Protein 5V2D (pdb70)

Foldseek 3Di:
DVVVPDPDADDAAPDQCCDFLFRPADLDFDKFPWFDKDFFDDQVFFFKWKFWFFHANGRAPVNDAHRVQGAIKMKIWGHHRRTTIIGIGTQPAQQVVLCVVVVHHQQDYPPQRLPGHPSGDPPRDRLGFEWDDAQQWIWRFDQQAATWTAHRPHRHTPGGDCLVVPQQFRGWARAWAQDLVFRKTWTKHFCRNHQWFQKIKIWIAGRNRHTDDMEIEGDPTGADQHYWAAAPWKIKTWGFQWHADVVCSNVVAHRTAHDQQAWTKMWMATPRDYHVRIDMATEDGAKGWAYWQAWEDDDQKIKTKTKMKRHDPPLRRYHPVSDDDDSVPIQIAIWMWIDRNPDPHRYTYTHGLARFHWHLKYWFSNQHNHDDFKIKTFGADPPAAADCLLPDQHPPFGQWIWMAGSVVSDIAIAGPDRQKGWARKEQDACDPPGDTRFGKIWTWIQRRSVSWIWTFIAGSVHHHVGGSMTTGDPHRDHHGHYIYTDGD/DDDDDDADPDQCCDFLFRPADLDFDKFAWFDKDFFDAQVFFFKWKFKFFHANARAPVNDAHRVQGAIKMKIWGRHRGTTIIGIGTQPAQQVVLCVVVVHHQQDYPPQRLPGHPSGDPDRDRLGFEWDDAQQWIWRFDQQAATWTAHRPHRHTDGGDCLVVPQQFRGWARAWAADLPQRKTWTKHFCRNHQFFQKIKTWIAGRNRHTDAMEIEGDPTGADQHYWAAAPWKIKTWGFQWHADVVCSNVVAHRTAHDQQAWTKMWMATPRDYHVRTDMATEDGAKGWAYWQAWEDDPQKIKTKTKMKRHDPPLRRYHPVSDDDDSVPIQIAIWMWIDRRVDPHRYIYTHGLDRFHWHLKYWASNQHNHDDFKIKTFGADPPDAADCLLPPQHPPFGQWIWIAGNVVSDIAIAGPDRQKGWARKYADACDPPGDTRFGKIWTKIQRRSVSFIWIFIDGSVHHHVGGSMTTGDPHRDHHGHYIYTGGD/DDDAAPDQCCDFLFRPADLDFDKFAWFDKDFFDAQVFFFKWKFKAFHANARAPVNDAHRVQGAIKMKIWGHHRGTTIIGIGTAPAQQVVLCVVVVHHQQAYPPQRLPGHPSGDPDRDRLGFEWDDAQQWIWRFDQQAATWTAHRPNRHTPGGDCLVVPQQFRGWARAWAQDLVFRKTWTKHFCRNHQWFQKIKIWIAGRNRHTDAMEIEGDPTGADQHYWAAAPWKIKTWGFQWHADVVCSNVVAHGTAHDQQAWTKMWMATPRGYHVRIDMATEDGAKGWAYWQAWEDDPQKIKTKTKMKNHDPDLRRYHPVSDDDDNVPIQIAIWMWIDRRPDPHRYIYTHGLARFHWHLKYWDSNQHNHDDFKIKIFGADPPDAAPCLLPDQHPPFGQWIWIAGSVVSDIAIAGPDRQKGWARKEADACDPPGDTRFGKIWTKMQRRSVSFIWIFIDGSVHHHVGGSMTTGDPHRDHHGHYIYTDGD/DDDAAPDQCCDFLFRPADLDFDKFAWFDKDFFDDQVFFFKWKFWFFHAPARAPVNDAHRVQGAIKMKIWGHHRGTTIIGIGTQPAQQVVLCVVVVHHQQAYVPQRLPGHPSGDPPRDRLGFEWDDAQQWIWSFDQQAATWTAHRPHRHTPGGDCLVVPQQFRGWARAWAQDLVFRKTWTKHFCRNHQFFQKIKTWIAGRNRHTDDMAIEGDPTGADQHYWAAAPWKTKTWGFQWHADVVCSNVVAHRTAHDQQAWTKMWMATNRGYHVRIDMATEDGAKGWAYWQAWEDDDQKIKTKTKMKRHDPPLRRYHPVSDGDDSVPIQIAIWIWIDRRVDPDRYIYTHGLARFHWHLKYWQSNQHNHDDFKIKTFGADPPDAAPCLSPPQHPPFGQWIWMAGSVVSDIAIAGPDRQKGWARKDFDACDPPGDTRFGKIWTKMQRRSVSFIWIFIDGSVHPHVGGSMTTGDPHRDHHGHYIYTDGD

B-factor: mean 34.79, std 11.33, range [17.29, 133.21]

Nearest PDB structures (foldseek):
  5v2d-assembly4_D  TM=1.001E+00  e=8.784E-104  Pseudomonas brassicacearum
  6xm7-assembly1_A-2  TM=9.595E-01  e=2.272E-56  Sphingobium sp. SYK-6
  3npe-assembly1_A  TM=8.599E-01  e=2.035E-36  Zea mays
  8fty-assembly7_G  TM=8.160E-01  e=1.010E-32  Trichoplusia ni
  4ryx-assembly1_A-2  TM=8.126E-01  e=1.304E-29  Bos taurus

Sequence (1931 aa):
LVPRGSHMSIPFPQTPEFSGALYKPSRIEAEVFDLEIEGVLPASIHGTFYQVAPDPQYPPMLGTDIFFNGDGMVSGFHFANGKVSLRRRRYVQTDRLLAQRREGRSLNGVYRNAFTNDSLAAKNNTTANTSVIPHNGVLLALKEDALPWAMDLETLETLGEWTFDGQIKSATFTAHPKLDPATGNLLAFSYEAKGDGTPDLVYFELSPDDGKLLHEIWFQAPYAAMVHDFAATERYVVFPLIPLTVDVERMKNGGPHFQWQPDLPQLFAVVPRNGRAQDVRRWFKGPMDGFQGHTLNAFDEDGKVYVDMPVTGGNIFYFFPQADGHVPPPETLAACLMRWTFDLNSGRDEVEPQPLTDYPCEFPRCDDRYIGRQYAHGFLLAFDPERPYNPANGPIPFQFFNLLVHLNLKTGLSDAWFPGDSGCFQEPIFIPRSADAEEADGYVVALLNLIAEERSELVVLDSRDMASGPIARIRIPFRMRMSLHGCWAPGSHHMSIPFPQTPEFSGALYKPSRIEAEEVFDLEIEGVLPASIHGTFYQVAPDPQYPPMLGTDIFFNGDGMVSGFHFANGKVSLRRRYVQTDRLLAQRREGRSLNGVYRNAFTNDSLAAKNNTTANTSVIPHNGVLLALKEDALPWAMDLETLETLGEWTFDGQIKSATFTAHPKLDPATGNLLAFSYEAKGDGTPDLVYFELSPDGKLLHEIWFQAPYAAMVHDFAATEERYVVFPLIPLTVDVERMKNGGPHFQWQPDLPQLFAVVPRNGRRAQDVRWFKGPMDGFQGHTLNAFDEDGKVYVDMPVTGGNIFYFFPQADGHVPPPETLAACLMRWTFDLNSGRDEVEPQPLTDYPCEFPRCDDRYIGRQYAHGFLLAFDPERPYNPANGPIPFQFFNLLVHLNLKTGLSDAWFPGDSGCFQEPIFIPRSADAEEADGYVVALLNLIAEERSELVVLDSRDMASGPIARIRIPFRMRMSLHGCWAPGSIPFPQTPEFSGALYKPSRIEAEVFDLEIEGVLPASIHGTFYQVAPDPQYPPMLGTDIFFNGDGMVSGFHFANGKVSLRRRYVQTDRLLAQRREGRSLNGVYRNAFTNDSLAAKNNTTANTSVIPHNGVLLALKEDALPWAMDLETLETLGEWTFDGQIKSATFTAHPKLDPATGNLLAFSYEAKGDGTPDLVYFELSPDGKLLHEIWFQAPYAAMVHDFAATERYVVFPLIPLTVDVERMKNGGPHFQWQPDLPQLFAVVPRNGRAQDVRWFKGPMDGFQGHTLNAFDEDGKVYVDMPVTGGNIFYFFPQADGHVPPPETLAACLMRWTFDLNSGRDEVEPQPLTDYPCEFPRCDDRYIGRQYAHGFLLAFDPERPYNPANGPIPFQFFNLLVHLNLKTGLSDAWFPGDSGCFQEPIFIPRSADAEEADGYVVALLNLIAEERSELVVLDSRDMASGPIARIRIPFRMRMSLHGCWAPGSIPFPQTPEFSGALYKPSRIEAEVFDLEIEGVLPASIHGTFYQVAPDPQYPPMLGTDIFFNGDGMVSGFHFANGKVSLRRRRYVQTDRLLAQRREGRSLNGVYRNAFTNDSLAAKNNTTANTSVIPHNGVLLALKEDALPWAMDLETLETLGEWTFDGQIKSATFTAHPKLDPATGNLLAFSYEAKGDGTPDLVYFELSPDGKLLHEIWFQAPYAAMVHDFAATERYVVFPLIPLTVDVERMKNGGPHFQWQPDLPQLFAVVPRNGRAQDVRWFKGPMDGFFQGHTLNAFDEDGKVYVDMPVTGGNIFYFFPQADGHVPPPETLAACLMRWTFDLNSGRDEVEPQPLTDYPCEFPRCDDRYIGRQYAHGFLLAFDPERPYNPANGPIPFQFFNLLVHLNLKTGLSDAWFPGDSGCFQEPIFIPRSADAEEADGYVVALLNLIAEERSELVVLDSRDMASGPIARIRIPFRMRMSLHGCWAPG

Solvent-accessible surface area: 70449 Å² total; per-residue (Å²): 138,140,108,30,57,106,107,14,15,78,56,16,19,179,42,104,31,13,46,38,10,3,5,70,9,2,10,0,11,0,37,0,73,18,4,45,16,88,33,64,4,18,30,85,5,94,3,17,0,7,4,0,4,0,0,16,0,9,6,7,56,90,41,83,25,24,10,32,7,2,7,1,1,0,4,6,0,78,0,30,110,6,83,1,34,1,72,2,48,3,1,69,2,67,13,0,80,6,7,39,149,61,13,99,8,0,4,5,45,19,19,0,55,103,30,28,36,106,83,9,20,194,34,24,2,2,1,0,9,8,5,16,31,9,53,64,12,0,0,0,0,6,9,27,10,25,1,14,0,0,45,56,148,61,4,116,28,94,22,74,55,57,2,115,36,49,10,153,7,55,7,0,2,0,18,14,28,64,5,48,81,76,31,12,0,2,0,0,0,3,3,1,133,24,75,23,32,42,8,4,0,0,0,16,0,17,58,118,3,125,26,90,61,67,4,76,16,106,8,90,54,10,3,9,0,40,8,0,0,5,0,71,126,38,0,0,0,5,1,7,0,1,24,21,61,41,110,49,2,116,129,35,17,43,2,0,35,4,39,49,100,36,35,2,11,0,0,1,0,35,28,130,6,151,49,137,54,21,90,68,2,82,8,55,108,60,4,19,6,12,29,16,7,4,2,6,6,94,126,10,71,0,44,0,1,0,2,13,12,42,2,5,58,32,90,28,4,37,37,86,114,47,109,42,26,72,90,158,88,27,83,25,22,0,21,56,0,50,0,24,29,119,31,87,129,61,112,9,128,22,103,87,45,11,141,51,61,6,40,5,12,36,7,1,57,72,61,28,2,51,108,13,11,10,0,0,0,0,2,62,39,91,154,88,86,59,38,120,76,15,31,128,104,30,68,33,13,23,5,18,0,3,3,1,2,38,91,23,46,57,36,15,31,22,45,21,29,62,23,1,0,0,0,10,0,1,5,7,37,61,56,105,133,13,120,21,0,9,0,14,0,0,0,0,0,5,17,8,35,105,66,80,1,4,0,0,0,0,26,1,117,71,0,67,81,3,30,58,0,60,0,78,5,42,8,21,7,2,0,5,9,11,8,13,15,16,106,74,102,101,112,38,104,86,4,19,149,56,102,34,10,35,38,10,4,6,77,14,3,12,0,16,2,59,1,92,4,2,46,11,83,34,60,5,27,39,77,5,78,2,17,1,8,4,0,4,0,0,15,0,8,15,10,57,94,49,88,25,24,10,32,8,4,9,0,1,0,4,7,1,72,0,38,63,0,59,1,33,2,99,2,88,4,1,64,2,65,13,0,79,6,7,32,150,65,18,94,8,0,4,5,47,20,21,0,56,104,31,29,36,106,84,8,19,197,33,23,2,2,1,0,8,7,5,16,31,9,52,64,12,0,0,0,0,8,9,26,10,26,1,14,0,0,48,55,142,52,2,92,26,88,22,73,56,57,2,117,38,45,11,150,8,55,8,1,3,0,18,14,28,60,5,46,87,78,29,13,0,3,0,0,1,3,4,1,132,24,76,22,33,43,9,5,0,0,0,12,0,19,58,121,3,128,32,95,52,69,4,78,17,107,9,91,56,11,4,9,0,40,8,0,0,4,0,70,124,36,0,0,0,4,1,7,0,1,24,20,63,42,108,48,2,115,127,33,16,44,1,0,35,3,38,50,100,37,41,2,9,0,0,1,0,46,18,122,8,151,48,136,55,23,68,63,3,83,9,53,108,61,4,18,5,13,29,15,6,5,2,9,8,104,123,18,72,0,42,0,1,0,2,13,13,42,2,5,60,31,86,28,4,36,34,87,112,47,102,44,24,70,90,156,90,25,82,27,22,0,20,19,0,55,0,42,39,106,40,73,200,56,122,15,128,23,102,67,4,6,118,48,52,5,37,5,13,36,9,1,59,75,64,27,1,49,93,6,12,29,0,1,0,0,0,55,38,93,152,85,86,58,37,120,79,17,32,129,104,33,65,31,12,24,5,18,0,2,21,2,33,2,72,3,14,18,54,42,30,22,43,21,29,63,19,2,0,1,0,10,0,2,6,7,39,59,58,108,135,13,133,19,2,23,0,18,0,0,0,1,0,5,18,10,42,95,68,83,2,6,0,0,0,0,29,3,162,71,0,67,82,3,31,56,1,56,0,83,11,41,9,25,6,3,0,4,10,11,7,12,17,18,106,69,169,96,114,38,16,168,47,103,32,13,41,39,12,4,6,84,20,20,97,68,68,26,113,30,182,83,6,116,49,90,53,116,10,26,64,84,4,93,2,18,0,8,4,0,5,0,0,15,25,53,18,7,56,89,43,86,27,23,11,31,8,5,9,1,1,0,4,7,0,76,0,31,116,23,135,1,29,1,87,2,77,2,2,58,2,64,13,0,80,5,7,86,149,64,46,102,8,0,4,5,44,18,20,0,48,102,31,31,36,114,84,16,19,188,33,25,2,1,1,0,8,7,5,17,31,11,56,65,13,0,0,0,0,8,10,27,9,26,1,13,0,0,43,55,144,56,3,93,26,88,22,72,57,58,3,127,34,58,9,154,8,54,8,1,3,0,16,14,26,63,4,52,77,73,31,10,0,3,0,0,1,3,4,1,131,25,77,23,32,44,8,4,0,0,0,16,0,16,59,121,4,130,29,83,60,72,5,76,15,108,9,90,54,11,3,8,0,39,8,0,0,5,0,83,113,40,0,0,0,5,1,4,0,0,24,21,63,39,110,49,2,114,129,34,16,45,2,0,36,4,40,51,102,39,41,2,11,0,0,2,0,36,28,127,6,135,49,140,45,22,68,67,2,78,5,46,117,61,5,7,5,15,28,16,7,5,2,7,11,81,117,22,69,0,39,0,1,0,1,10,16,45,2,3,55,25,84,28,3,36,33,87,108,48,96,45,24,62,96,149,91,31,81,25,18,0,31,24,0,53,0,30,42,106,22,78,166,52,111,16,123,20,101,68,7,8,138,49,54,5,36,4,12,37,7,2,59,79,65,25,3,59,81,8,17,33,0,0,0,0,1,54,37,96,154,86,85,57,37,120,83,22,32,126,101,36,68,34,13,22,4,17,0,2,20,2,31,5,69,4,26,18,45,44,28,21,42,20,30,63,19,1,0,0,0,10,0,2,6,6,41,60,56,108,136,13,130,18,2,23,0,17,0,0,0,1,0,5,18,14,46,99,68,92,2,6,0,0,0,0,28,4,161,64,0,68,82,5,30,56,1,54,0,84,10,98,34,33,6,3,0,4,10,10,7,13,16,16,108,73,172,96,111,46,20,182,37,104,23,14,49,40,10,5,5,82,22,20,97,67,51,22,101,28,176,86,6,121,47,88,53,116,11,26,73,85,5,93,2,17,0,8,3,0,5,0,0,16,24,51,18,8,56,90,43,81,24,24,7,30,8,4,9,1,1,0,3,7,0,78,0,25,129,25,135,1,34,1,92,2,99,3,1,61,2,66,12,0,80,5,7,86,152,64,46,100,7,0,4,5,45,19,21,0,55,105,32,29,36,106,84,10,18,191,36,25,2,1,0,0,8,8,5,16,32,9,52,65,13,0,0,0,0,7,9,28,10,25,1,13,0,0,48,56,146,63,3,116,28,96,21,72,55,58,1,116,37,45,11,150,9,53,8,0,2,1,18,13,27,62,5,49,82,78,30,13,0,3,0,0,0,4,4,1,132,24,76,23,33,42,8,5,0,0,0,17,0,14,68,108,2,123,32,93,62,70,4,75,18,107,10,90,55,12,4,9,0,41,7,0,0,4,0,68,124,40,0,0,0,5,1,7,0,2,25,20,64,42,110,48,3,115,130,34,16,43,2,0,35,3,39,52,103,38,40,2,11,0,0,2,0,36,26,130,11,151,47,141,55,24,70,67,3,99,9,45,110,59,4,19,5,12,27,14,8,5,2,8,6,87,123,21,71,0,44,0,1,0,2,14,12,41,2,6,64,32,80,28,4,36,44,87,98,46,128,57,40,84,105,176,90,25,80,27,23,0,20,55,0,50,0,37,43,104,21,74,178,51,132,12,119,20,103,86,44,11,139,49,55,5,38,4,11,39,6,1,55,71,62,28,2,49,110,14,12,6,0,1,0,0,1,50,36,94,154,84,84,56,38,120,80,21,32,128,98,33,56,33,12,23,4,16,0,2,0,1,1,36,68,17,46,37,42,6,30,22,44,22,29,62,21,1,0,0,0,10,0,2,3,8,36,60,57,104,136,14,99,17,0,12,0,15,0,0,0,0,0,5,18,13,43,99,70,94,1,7,0,0,0,0,26,0,120,70,0,62,83,3,30,58,1,56,0,81,11,98,36,34,5,4,0,4,9,10,6,13,19,17,109,71

Structure (mmCIF, N/CA/C/O backbone):
data_5V2D
#
_entry.id   5V2D
#
_cell.length_a   96.397
_cell.length_b   104.673
_cell.length_c   104.709
_cell.angle_alpha   90.000
_cell.angle_beta   94.790
_cell.angle_gamma   90.000
#
_symmetry.space_group_name_H-M   'P 1 21 1'
#
loop_
_entity.id
_entity.type
_entity.pdbx_description
1 polymer Dioxygenase
2 non-polymer 'FE (III) ION'
3 water water
#
loop_
_atom_site.group_PDB
_atom_site.id
_atom_site.type_symbol
_atom_site.label_atom_id
_atom_site.label_alt_id
_atom_site.label_comp_id
_atom_site.label_asym_id
_atom_site.label_entity_id
_atom_site.label_seq_id
_atom_site.pdbx_PDB_ins_code
_atom_site.Cartn_x
_atom_site.Cartn_y
_atom_site.Cartn_z
_atom_site.occupancy
_atom_site.B_iso_or_equiv
_atom_site.auth_seq_id
_atom_site.auth_comp_id
_atom_site.auth_asym_id
_atom_site.auth_atom_id
_atom_site.pdbx_PDB_model_num
ATOM 1 N N . LEU A 1 14 ? 19.915 -31.416 46.398 1.00 42.95 -6 LEU A N 1
ATOM 2 C CA . LEU A 1 14 ? 20.730 -30.131 46.284 1.00 41.30 -6 LEU A CA 1
ATOM 3 C C . LEU A 1 14 ? 22.298 -30.265 46.042 1.00 38.98 -6 LEU A C 1
ATOM 4 O O . LEU A 1 14 ? 22.973 -29.404 45.405 1.00 34.35 -6 LEU A O 1
ATOM 9 N N . VAL A 1 15 ? 22.908 -31.246 46.714 1.00 35.86 -5 VAL A N 1
ATOM 10 C CA . VAL A 1 15 ? 24.371 -31.362 46.717 1.00 34.42 -5 VAL A CA 1
ATOM 11 C C . VAL A 1 15 ? 24.843 -31.519 45.256 1.00 34.77 -5 VAL A C 1
ATOM 12 O O . VAL A 1 15 ? 25.867 -30.943 44.888 1.00 32.69 -5 VAL A O 1
ATOM 16 N N . PRO A 1 16 ? 24.086 -32.287 44.443 1.00 37.18 -4 PRO A N 1
ATOM 17 C CA . PRO A 1 16 ? 24.641 -32.470 43.074 1.00 37.41 -4 PRO A CA 1
ATOM 18 C C . PRO A 1 16 ? 24.614 -31.142 42.257 1.00 34.78 -4 PRO A C 1
ATOM 19 O O . PRO A 1 16 ? 25.283 -31.072 41.196 1.00 34.57 -4 PRO A O 1
ATOM 23 N N . ARG A 1 17 ? 23.961 -30.091 42.771 1.00 32.88 -3 ARG A N 1
ATOM 24 C CA . ARG A 1 17 ? 23.914 -28.737 42.050 1.00 32.44 -3 ARG A CA 1
ATOM 25 C C . ARG A 1 17 ? 25.186 -27.968 42.280 1.00 32.36 -3 ARG A C 1
ATOM 26 O O . ARG A 1 17 ? 25.496 -27.034 41.555 1.00 31.57 -3 ARG A O 1
ATOM 34 N N . GLY A 1 18 ? 26.010 -28.397 43.244 1.00 30.56 -2 GLY A N 1
ATOM 35 C CA . GLY A 1 18 ? 27.287 -27.669 43.413 1.00 30.86 -2 GLY A CA 1
ATOM 36 C C . GLY A 1 18 ? 26.986 -26.280 43.996 1.00 29.78 -2 GLY A C 1
ATOM 37 O O . GLY A 1 18 ? 25.894 -26.028 44.543 1.00 30.95 -2 GLY A O 1
ATOM 38 N N . SER A 1 19 ? 27.983 -25.402 44.000 1.00 29.75 -1 SER A N 1
ATOM 39 C CA . SER A 1 19 ? 27.869 -24.102 44.666 1.00 31.30 -1 SER A CA 1
ATOM 40 C C . SER A 1 19 ? 27.680 -22.958 43.670 1.00 30.82 -1 SER A C 1
ATOM 41 O O . SER A 1 19 ? 27.640 -21.835 44.071 1.00 32.28 -1 SER A O 1
ATOM 44 N N . HIS A 1 20 ? 27.700 -23.242 42.378 1.00 30.55 0 HIS A N 1
ATOM 45 C CA . HIS A 1 20 ? 27.701 -22.170 41.373 1.00 36.25 0 HIS A CA 1
ATOM 46 C C . HIS A 1 20 ? 26.216 -21.897 40.826 1.00 33.75 0 HIS A C 1
ATOM 47 O O . HIS A 1 20 ? 25.993 -20.913 40.253 1.00 35.94 0 HIS A O 1
ATOM 54 N N . MET A 1 21 ? 25.246 -22.726 41.114 1.00 30.07 1 MET A N 1
ATOM 55 C CA . MET A 1 21 ? 23.856 -22.453 40.645 1.00 29.14 1 MET A CA 1
ATOM 56 C C . MET A 1 21 ? 23.165 -21.591 41.660 1.00 28.90 1 MET A C 1
ATOM 57 O O . MET A 1 21 ? 23.512 -21.600 42.834 1.00 27.06 1 MET A O 1
ATOM 62 N N . SER A 1 22 ? 22.104 -20.878 41.278 1.00 27.27 2 SER A N 1
ATOM 63 C CA . SER A 1 22 ? 21.223 -20.271 42.256 1.00 25.10 2 SER A CA 1
ATOM 64 C C . SER A 1 22 ? 20.484 -21.415 42.943 1.00 26.73 2 SER A C 1
ATOM 65 O O . SER A 1 22 ? 20.216 -22.464 42.324 1.00 27.14 2 SER A O 1
ATOM 68 N N . ILE A 1 23 ? 20.161 -21.252 44.218 1.00 25.96 3 ILE A N 1
ATOM 69 C CA . ILE A 1 23 ? 19.396 -22.262 44.961 1.00 26.71 3 ILE A CA 1
ATOM 70 C C . ILE A 1 23 ? 17.994 -22.224 44.463 1.00 26.26 3 ILE A C 1
ATOM 71 O O . ILE A 1 23 ? 17.615 -21.188 43.942 1.00 24.28 3 ILE A O 1
ATOM 76 N N . PRO A 1 24 ? 17.229 -23.289 44.561 1.00 28.04 4 PRO A N 1
ATOM 77 C CA . PRO A 1 24 ? 15.843 -23.263 44.185 1.00 28.07 4 PRO A CA 1
ATOM 78 C C . PRO A 1 24 ? 14.997 -22.334 45.090 1.00 27.96 4 PRO A C 1
ATOM 79 O O . PRO A 1 24 ? 15.288 -22.181 46.257 1.00 25.30 4 PRO A O 1
ATOM 83 N N . PHE A 1 25 ? 13.954 -21.683 44.551 1.00 26.41 5 PHE A N 1
ATOM 84 C CA . PHE A 1 25 ? 12.944 -21.078 45.381 1.00 25.84 5 PHE A CA 1
ATOM 85 C C . PHE A 1 25 ? 12.233 -22.145 46.266 1.00 28.02 5 PHE A C 1
ATOM 86 O O . PHE A 1 25 ? 12.080 -23.280 45.851 1.00 27.05 5 PHE A O 1
ATOM 94 N N . PRO A 1 26 ? 11.804 -21.765 47.455 1.00 27.89 6 PRO A N 1
ATOM 95 C CA . PRO A 1 26 ? 10.999 -22.684 48.243 1.00 29.91 6 PRO A CA 1
ATOM 96 C C . PRO A 1 26 ? 9.685 -23.030 47.508 1.00 30.94 6 PRO A C 1
ATOM 97 O O . PRO A 1 26 ? 9.193 -22.257 46.699 1.00 28.54 6 PRO A O 1
ATOM 101 N N . GLN A 1 27 ? 9.111 -24.157 47.868 1.00 31.95 7 GLN A N 1
ATOM 102 C CA . GLN A 1 27 ? 7.886 -24.674 47.267 1.00 36.71 7 GLN A CA 1
ATOM 103 C C . GLN A 1 27 ? 6.734 -24.425 48.243 1.00 38.12 7 GLN A C 1
ATOM 104 O O . GLN A 1 27 ? 5.885 -25.244 48.445 1.00 47.51 7 GLN A O 1
ATOM 110 N N . THR A 1 28 ? 6.792 -23.331 48.930 1.00 33.02 8 THR A N 1
ATOM 111 C CA . THR A 1 28 ? 5.799 -22.919 49.855 1.00 32.29 8 THR A CA 1
ATOM 112 C C . THR A 1 28 ? 4.725 -22.049 49.164 1.00 29.90 8 THR A C 1
ATOM 113 O O . THR A 1 28 ? 4.898 -21.571 48.036 1.00 28.89 8 THR A O 1
ATOM 117 N N . PRO A 1 29 ? 3.615 -21.798 49.874 1.00 31.04 9 PRO A N 1
ATOM 118 C CA . PRO A 1 29 ? 2.542 -20.989 49.287 1.00 31.68 9 PRO A CA 1
ATOM 119 C C . PRO A 1 29 ? 2.980 -19.552 48.887 1.00 30.97 9 PRO A C 1
ATOM 120 O O . PRO A 1 29 ? 2.477 -19.015 47.933 1.00 30.84 9 PRO A O 1
ATOM 124 N N . GLU A 1 30 ? 3.954 -18.994 49.600 1.00 30.74 10 GLU A N 1
ATOM 125 C CA . GLU A 1 30 ? 4.461 -17.652 49.402 1.00 30.69 10 GLU A CA 1
ATOM 126 C C . GLU A 1 30 ? 5.277 -17.556 48.161 1.00 28.00 10 GLU A C 1
ATOM 127 O O . GLU A 1 30 ? 5.674 -16.468 47.787 1.00 28.44 10 GLU A O 1
ATOM 133 N N . PHE A 1 31 ? 5.624 -18.707 47.576 1.00 27.00 11 PHE A N 1
ATOM 134 C CA . PHE A 1 31 ? 6.338 -18.765 46.310 1.00 27.67 11 PHE A CA 1
ATOM 135 C C . PHE A 1 31 ? 5.627 -19.533 45.205 1.00 26.85 11 PHE A C 1
ATOM 136 O O . PHE A 1 31 ? 6.216 -19.797 44.216 1.00 24.84 11 PHE A O 1
ATOM 144 N N . SER A 1 32 ? 4.349 -19.805 45.360 1.00 26.76 12 SER A N 1
ATOM 145 C CA . SER A 1 32 ? 3.629 -20.702 44.477 1.00 30.27 12 SER A CA 1
ATOM 146 C C . SER A 1 32 ? 2.340 -20.093 43.912 1.00 32.13 12 SER A C 1
ATOM 147 O O . SER A 1 32 ? 1.809 -19.133 44.460 1.00 28.74 12 SER A O 1
ATOM 150 N N . GLY A 1 33 ? 1.891 -20.694 42.767 1.00 30.98 13 GLY A N 1
ATOM 151 C CA . GLY A 1 33 ? 0.627 -20.323 42.219 1.00 31.00 13 GLY A CA 1
ATOM 152 C C . GLY A 1 33 ? 0.717 -19.022 41.431 1.00 30.20 13 GLY A C 1
ATOM 153 O O . GLY A 1 33 ? 1.784 -18.386 41.371 1.00 28.30 13 GLY A O 1
ATOM 154 N N . ALA A 1 34 ? -0.386 -18.631 40.833 1.00 28.49 14 ALA A N 1
ATOM 155 C CA . ALA A 1 34 ? -0.404 -17.445 39.986 1.00 30.55 14 ALA A CA 1
ATOM 156 C C . ALA A 1 34 ? -0.109 -16.181 40.765 1.00 28.88 14 ALA A C 1
ATOM 157 O O . ALA A 1 34 ? 0.562 -15.290 40.263 1.00 29.45 14 ALA A O 1
ATOM 159 N N . LEU A 1 35 ? -0.565 -16.093 41.974 1.00 25.83 15 LEU A N 1
ATOM 160 C CA . LEU A 1 35 ? -0.352 -14.869 42.754 1.00 25.70 15 LEU A CA 1
ATOM 161 C C . LEU A 1 35 ? 1.148 -14.730 43.235 1.00 24.72 15 LEU A C 1
ATOM 162 O O . LEU A 1 35 ? 1.661 -13.616 43.215 1.00 25.60 15 LEU A O 1
ATOM 167 N N . TYR A 1 36 ? 1.756 -15.808 43.691 1.00 22.61 16 TYR A N 1
ATOM 168 C CA . TYR A 1 36 ? 3.018 -15.695 44.434 1.00 25.51 16 TYR A CA 1
ATOM 169 C C . TYR A 1 36 ? 4.247 -16.313 43.814 1.00 26.98 16 TYR A C 1
ATOM 170 O O . TYR A 1 36 ? 5.352 -16.122 44.303 1.00 25.23 16 TYR A O 1
ATOM 179 N N . LYS A 1 37 ? 4.109 -16.976 42.673 1.00 25.58 17 LYS A N 1
ATOM 180 C CA . LYS A 1 37 ? 5.260 -17.412 42.011 1.00 28.60 17 LYS A CA 1
ATOM 181 C C . LYS A 1 37 ? 6.104 -16.179 41.636 1.00 27.88 17 LYS A C 1
ATOM 182 O O . LYS A 1 37 ? 5.576 -15.152 41.214 1.00 25.80 17 LYS A O 1
ATOM 188 N N . PRO A 1 38 ? 7.412 -16.294 41.766 1.00 26.61 18 PRO A N 1
ATOM 189 C CA . PRO A 1 38 ? 8.280 -15.112 41.438 1.00 28.18 18 PRO A CA 1
ATOM 190 C C . PRO A 1 38 ? 8.157 -14.760 39.980 1.00 26.21 18 PRO A C 1
ATOM 191 O O . PRO A 1 38 ? 7.903 -15.642 39.158 1.00 24.90 18 PRO A O 1
ATOM 195 N N . SER A 1 39 ? 8.276 -13.487 39.660 1.00 26.28 19 SER A N 1
ATOM 196 C CA . SER A 1 39 ? 8.247 -13.033 38.240 1.00 25.82 19 SER A CA 1
ATOM 197 C C . SER A 1 39 ? 9.630 -12.540 37.853 1.00 23.98 19 SER A C 1
ATOM 198 O O . SER A 1 39 ? 10.308 -13.152 37.041 1.00 23.61 19 SER A O 1
ATOM 201 N N . ARG A 1 40 ? 10.025 -11.428 38.454 1.00 22.06 20 ARG A N 1
ATOM 202 C CA . ARG A 1 40 ? 11.379 -10.840 38.327 1.00 23.66 20 ARG A CA 1
ATOM 203 C C . ARG A 1 40 ? 11.553 -10.244 36.953 1.00 22.33 20 ARG A C 1
ATOM 204 O O . ARG A 1 40 ? 12.656 -9.986 36.532 1.00 21.66 20 ARG A O 1
ATOM 212 N N . ILE A 1 41 ? 10.426 -9.943 36.282 1.00 20.44 21 ILE A N 1
ATOM 213 C CA . ILE A 1 41 ? 10.539 -9.403 34.933 1.00 21.62 21 ILE A CA 1
ATOM 214 C C . ILE A 1 41 ? 10.573 -7.859 35.040 1.00 21.01 21 ILE A C 1
ATOM 215 O O . ILE A 1 41 ? 9.661 -7.262 35.502 1.00 22.73 21 ILE A O 1
ATOM 220 N N . GLU A 1 42 ? 11.656 -7.273 34.590 1.00 21.56 22 GLU A N 1
ATOM 221 C CA . GLU A 1 42 ? 11.783 -5.859 34.319 1.00 21.86 22 GLU A CA 1
ATOM 222 C C . GLU A 1 42 ? 11.495 -5.707 32.850 1.00 22.35 22 GLU A C 1
ATOM 223 O O . GLU A 1 42 ? 12.071 -6.400 32.049 1.00 23.61 22 GLU A O 1
ATOM 229 N N . ALA A 1 43 ? 10.523 -4.881 32.498 1.00 23.00 23 ALA A N 1
ATOM 230 C CA . ALA A 1 43 ? 9.997 -4.910 31.125 1.00 22.70 23 ALA A CA 1
ATOM 231 C C . ALA A 1 43 ? 9.543 -3.567 30.623 1.00 24.28 23 ALA A C 1
ATOM 232 O O . ALA A 1 43 ? 9.276 -2.647 31.410 1.00 21.92 23 ALA A O 1
ATOM 234 N N . GLU A 1 44 ? 9.457 -3.487 29.295 1.00 26.68 24 GLU A N 1
ATOM 235 C CA . GLU A 1 44 ? 8.831 -2.363 28.626 1.00 27.15 24 GLU A CA 1
ATOM 236 C C . GLU A 1 44 ? 7.883 -2.983 27.569 1.00 27.57 24 GLU A C 1
ATOM 237 O O . GLU A 1 44 ? 8.342 -3.814 26.768 1.00 25.13 24 GLU A O 1
ATOM 243 N N . VAL A 1 45 ? 6.603 -2.667 27.617 1.00 26.20 25 VAL A N 1
ATOM 244 C CA . VAL A 1 45 ? 5.663 -3.058 26.563 1.00 26.41 25 VAL A CA 1
ATOM 245 C C . VAL A 1 45 ? 5.054 -1.778 25.998 1.00 27.03 25 VAL A C 1
ATOM 246 O O . VAL A 1 45 ? 4.388 -1.048 26.710 1.00 26.20 25 VAL A O 1
ATOM 250 N N . PHE A 1 46 ? 5.373 -1.459 24.751 1.00 26.82 26 PHE A N 1
ATOM 251 C CA . PHE A 1 46 ? 5.160 -0.123 24.192 1.00 29.26 26 PHE A CA 1
ATOM 252 C C . PHE A 1 46 ? 3.651 0.169 23.972 1.00 29.56 26 PHE A C 1
ATOM 253 O O . PHE A 1 46 ? 3.232 1.328 24.004 1.00 29.32 26 PHE A O 1
ATOM 261 N N . ASP A 1 47 ? 2.889 -0.883 23.688 1.00 30.38 27 ASP A N 1
ATOM 262 C CA . ASP A 1 47 ? 1.465 -0.717 23.431 1.00 35.01 27 ASP A CA 1
ATOM 263 C C . ASP A 1 47 ? 0.740 -1.981 23.810 1.00 33.01 27 ASP A C 1
ATOM 264 O O . ASP A 1 47 ? 1.161 -3.120 23.468 1.00 35.51 27 ASP A O 1
ATOM 269 N N . LEU A 1 48 ? -0.319 -1.808 24.587 1.00 30.55 28 LEU A N 1
ATOM 270 C CA . LEU A 1 48 ? -1.036 -2.963 25.127 1.00 28.76 28 LEU A CA 1
ATOM 271 C C . LEU A 1 48 ? -2.332 -3.163 24.349 1.00 27.98 28 LEU A C 1
ATOM 272 O O . LEU A 1 48 ? -2.976 -2.190 24.042 1.00 29.16 28 LEU A O 1
ATOM 277 N N . GLU A 1 49 ? -2.674 -4.404 24.071 1.00 30.09 29 GLU A N 1
ATOM 278 C CA . GLU A 1 49 ? -3.953 -4.769 23.433 1.00 33.09 29 GLU A CA 1
ATOM 279 C C . GLU A 1 49 ? -5.089 -4.464 24.372 1.00 32.01 29 GLU A C 1
ATOM 280 O O . GLU A 1 49 ? -5.013 -4.827 25.583 1.00 28.81 29 GLU A O 1
ATOM 286 N N . ILE A 1 50 ? -6.186 -3.902 23.849 1.00 28.78 30 ILE A N 1
ATOM 287 C CA . ILE A 1 50 ? -7.330 -3.565 24.643 1.00 28.79 30 ILE A CA 1
ATOM 288 C C . ILE A 1 50 ? -8.599 -4.179 24.060 1.00 31.19 30 ILE A C 1
ATOM 289 O O . ILE A 1 50 ? -8.863 -4.002 22.885 1.00 30.72 30 ILE A O 1
ATOM 294 N N . GLU A 1 51 ? -9.359 -4.925 24.842 1.00 30.49 31 GLU A N 1
ATOM 295 C CA . GLU A 1 51 ? -10.647 -5.456 24.481 1.00 33.18 31 GLU A CA 1
ATOM 296 C C . GLU A 1 51 ? -11.632 -4.463 25.020 1.00 30.77 31 GLU A C 1
ATOM 297 O O . GLU A 1 51 ? -11.534 -4.039 26.192 1.00 29.93 31 GLU A O 1
ATOM 303 N N . GLY A 1 52 ? -12.648 -4.120 24.207 1.00 29.13 32 GLY A N 1
ATOM 304 C CA . GLY A 1 52 ? -13.675 -3.168 24.669 1.00 30.54 32 GLY A CA 1
ATOM 305 C C . GLY A 1 52 ? -13.268 -1.801 24.212 1.00 31.44 32 GLY A C 1
ATOM 306 O O . GLY A 1 52 ? -12.683 -1.698 23.184 1.00 35.93 32 GLY A O 1
ATOM 307 N N . VAL A 1 53 ? -13.560 -0.749 24.946 1.00 31.48 33 VAL A N 1
ATOM 308 C CA . VAL A 1 53 ? -13.295 0.627 24.540 1.00 31.27 33 VAL A CA 1
ATOM 309 C C . VAL A 1 53 ? -12.776 1.421 25.710 1.00 30.86 33 VAL A C 1
ATOM 310 O O . VAL A 1 53 ? -13.489 1.611 26.742 1.00 28.02 33 VAL A O 1
ATOM 314 N N . LEU A 1 54 ? -11.527 1.856 25.617 1.00 30.23 34 LEU A N 1
ATOM 315 C CA . LEU A 1 54 ? -10.942 2.626 26.682 1.00 29.08 34 LEU A CA 1
ATOM 316 C C . LEU A 1 54 ? -11.253 4.040 26.486 1.00 30.10 34 LEU A C 1
ATOM 317 O O . LEU A 1 54 ? -10.892 4.581 25.470 1.00 33.26 34 LEU A O 1
ATOM 322 N N . PRO A 1 55 ? -11.843 4.709 27.493 1.00 32.69 35 PRO A N 1
ATOM 323 C CA . PRO A 1 55 ? -12.135 6.146 27.279 1.00 33.53 35 PRO A CA 1
ATOM 324 C C . PRO A 1 55 ? -10.910 6.915 26.957 1.00 33.78 35 PRO A C 1
ATOM 325 O O . PRO A 1 55 ? -9.875 6.847 27.682 1.00 31.24 35 PRO A O 1
ATOM 329 N N . ALA A 1 56 ? -10.994 7.686 25.879 1.00 35.40 36 ALA A N 1
ATOM 330 C CA . ALA A 1 56 ? -9.878 8.463 25.397 1.00 35.14 36 ALA A CA 1
ATOM 331 C C . ALA A 1 56 ? -9.490 9.590 26.299 1.00 33.83 36 ALA A C 1
ATOM 332 O O . ALA A 1 56 ? -8.361 10.087 26.212 1.00 34.33 36 ALA A O 1
ATOM 334 N N . SER A 1 57 ? -10.359 9.984 27.189 1.00 32.44 37 SER A N 1
ATOM 335 C CA . SER A 1 57 ? -10.018 11.141 28.032 1.00 35.87 37 SER A CA 1
ATOM 336 C C . SER A 1 57 ? -9.162 10.719 29.244 1.00 33.02 37 SER A C 1
ATOM 337 O O . SER A 1 57 ? -8.694 11.558 29.957 1.00 33.85 37 SER A O 1
ATOM 340 N N . ILE A 1 58 ? -9.019 9.448 29.547 1.00 32.09 38 ILE A N 1
ATOM 341 C CA . ILE A 1 58 ? -8.171 9.036 30.696 1.00 30.60 38 ILE A CA 1
ATOM 342 C C . ILE A 1 58 ? -6.716 9.331 30.372 1.00 29.57 38 ILE A C 1
ATOM 343 O O . ILE A 1 58 ? -6.199 8.873 29.326 1.00 30.67 38 ILE A O 1
ATOM 348 N N . HIS A 1 59 ? -6.099 10.131 31.206 1.00 29.09 39 HIS A N 1
ATOM 349 C CA . HIS A 1 59 ? -4.739 10.596 30.928 1.00 29.85 39 HIS A CA 1
ATOM 350 C C . HIS A 1 59 ? -3.959 10.656 32.223 1.00 26.62 39 HIS A C 1
ATOM 351 O O . HIS A 1 59 ? -4.291 11.428 33.125 1.00 25.70 39 HIS A O 1
ATOM 358 N N . GLY A 1 60 ? -2.940 9.834 32.299 1.00 25.91 40 GLY A N 1
ATOM 359 C CA . GLY A 1 60 ? -2.013 9.793 33.488 1.00 23.57 40 GLY A CA 1
ATOM 360 C C . GLY A 1 60 ? -1.422 8.406 33.629 1.00 23.51 40 GLY A C 1
ATOM 361 O O . GLY A 1 60 ? -1.451 7.618 32.694 1.00 23.20 40 GLY A O 1
ATOM 362 N N . THR A 1 61 ? -0.873 8.152 34.802 1.00 22.92 41 THR A N 1
ATOM 363 C CA . THR A 1 61 ? -0.122 6.901 35.022 1.00 23.37 41 THR A CA 1
ATOM 364 C C . THR A 1 61 ? -0.623 6.228 36.307 1.00 22.23 41 THR A C 1
ATOM 365 O O . THR A 1 61 ? -0.763 6.874 37.342 1.00 22.05 41 THR A O 1
ATOM 369 N N . PHE A 1 62 ? -0.881 4.937 36.189 1.00 22.52 42 PHE A N 1
ATOM 370 C CA . PHE A 1 62 ? -1.207 4.091 37.334 1.00 22.07 42 PHE A CA 1
ATOM 371 C C . PHE A 1 62 ? 0.117 3.444 37.755 1.00 22.18 42 PHE A C 1
ATOM 372 O O . PHE A 1 62 ? 0.655 2.595 37.000 1.00 21.15 42 PHE A O 1
ATOM 380 N N . TYR A 1 63 ? 0.650 3.828 38.905 1.00 20.83 43 TYR A N 1
ATOM 381 C CA . TYR A 1 63 ? 1.860 3.224 39.438 1.00 22.82 43 TYR A CA 1
ATOM 382 C C . TYR A 1 63 ? 1.443 2.197 40.492 1.00 23.23 43 TYR A C 1
ATOM 383 O O . TYR A 1 63 ? 0.511 2.423 41.263 1.00 23.27 43 TYR A O 1
ATOM 392 N N . GLN A 1 64 ? 2.141 1.096 40.543 1.00 21.96 44 GLN A N 1
ATOM 393 C CA . GLN A 1 64 ? 1.892 0.098 41.571 1.00 24.59 44 GLN A CA 1
ATOM 394 C C . GLN A 1 64 ? 3.240 -0.542 41.967 1.00 25.17 44 GLN A C 1
ATOM 395 O O . GLN A 1 64 ? 4.113 -0.658 41.116 1.00 25.56 44 GLN A O 1
ATOM 401 N N . VAL A 1 65 ? 3.398 -0.945 43.222 1.00 20.95 45 VAL A N 1
ATOM 402 C CA . VAL A 1 65 ? 4.619 -1.675 43.585 1.00 19.95 45 VAL A CA 1
ATOM 403 C C . VAL A 1 65 ? 4.246 -3.060 44.087 1.00 20.42 45 VAL A C 1
ATOM 404 O O . VAL A 1 65 ? 3.261 -3.234 44.847 1.00 20.79 45 VAL A O 1
ATOM 408 N N . ALA A 1 66 ? 5.020 -4.035 43.643 1.00 20.38 46 ALA A N 1
ATOM 409 C CA . ALA A 1 66 ? 4.926 -5.388 44.084 1.00 19.76 46 ALA A CA 1
ATOM 410 C C . ALA A 1 66 ? 6.241 -5.881 44.714 1.00 21.23 46 ALA A C 1
ATOM 411 O O . ALA A 1 66 ? 7.263 -5.784 44.102 1.00 20.84 46 ALA A O 1
ATOM 413 N N . PRO A 1 67 ? 6.132 -6.570 45.832 1.00 21.54 47 PRO A N 1
ATOM 414 C CA . PRO A 1 67 ? 7.255 -7.395 46.250 1.00 21.05 47 PRO A CA 1
ATOM 415 C C . PRO A 1 67 ? 7.516 -8.465 45.211 1.00 20.94 47 PRO A C 1
ATOM 416 O O . PRO A 1 67 ? 6.567 -9.098 44.741 1.00 19.49 47 PRO A O 1
ATOM 420 N N . ASP A 1 68 ? 8.758 -8.621 44.791 1.00 20.36 48 ASP A N 1
ATOM 421 C CA . ASP A 1 68 ? 9.079 -9.587 43.757 1.00 22.86 48 ASP A CA 1
ATOM 422 C C . ASP A 1 68 ? 10.572 -10.000 43.943 1.00 22.53 48 ASP A C 1
ATOM 423 O O . ASP A 1 68 ? 11.478 -9.372 43.393 1.00 24.43 48 ASP A O 1
ATOM 428 N N . PRO A 1 69 ? 10.839 -10.991 44.764 1.00 23.86 49 PRO A N 1
ATOM 429 C CA . PRO A 1 69 ? 12.261 -11.230 45.223 1.00 23.58 49 PRO A CA 1
ATOM 430 C C . PRO A 1 69 ? 13.175 -11.552 44.128 1.00 24.79 49 PRO A C 1
ATOM 431 O O . PRO A 1 69 ? 12.904 -12.413 43.318 1.00 22.55 49 PRO A O 1
ATOM 435 N N . GLN A 1 70 ? 14.307 -10.820 44.059 1.00 23.97 50 GLN A N 1
ATOM 436 C CA . GLN A 1 70 ? 15.255 -11.007 43.012 1.00 23.40 50 GLN A CA 1
ATOM 437 C C . GLN A 1 70 ? 15.885 -12.386 43.109 1.00 23.94 50 GLN A C 1
ATOM 438 O O . GLN A 1 70 ? 16.162 -13.001 42.072 1.00 24.34 50 GLN A O 1
ATOM 444 N N . TYR A 1 71 ? 16.142 -12.851 44.312 1.00 22.21 51 TYR A N 1
ATOM 445 C CA . TYR A 1 71 ? 16.715 -14.191 44.519 1.00 23.56 51 TYR A CA 1
ATOM 446 C C . TYR A 1 71 ? 15.934 -15.061 45.484 1.00 22.02 51 TYR A C 1
ATOM 447 O O . TYR A 1 71 ? 15.246 -14.542 46.371 1.00 23.15 51 TYR A O 1
ATOM 456 N N . PRO A 1 72 ? 16.102 -16.355 45.414 1.00 24.62 52 PRO A N 1
ATOM 457 C CA . PRO A 1 72 ? 15.536 -17.178 46.484 1.00 25.38 52 PRO A CA 1
ATOM 458 C C . PRO A 1 72 ? 16.073 -16.802 47.858 1.00 26.27 52 PRO A C 1
ATOM 459 O O . PRO A 1 72 ? 17.283 -16.531 47.988 1.00 25.80 52 PRO A O 1
ATOM 463 N N . PRO A 1 73 ? 15.222 -16.768 48.882 1.00 26.68 53 PRO A N 1
ATOM 464 C CA . PRO A 1 73 ? 15.709 -16.247 50.170 1.00 26.22 53 PRO A CA 1
ATOM 465 C C . PRO A 1 73 ? 16.807 -17.143 50.762 1.00 28.49 53 PRO A C 1
ATOM 466 O O . PRO A 1 73 ? 16.727 -18.399 50.694 1.00 29.46 53 PRO A O 1
ATOM 470 N N . MET A 1 74 ? 17.822 -16.497 51.309 1.00 29.78 54 MET A N 1
ATOM 471 C CA . MET A 1 74 ? 19.013 -17.166 51.882 1.00 31.15 54 MET A CA 1
ATOM 472 C C . MET A 1 74 ? 18.572 -18.257 52.922 1.00 30.00 54 MET A C 1
ATOM 473 O O . MET A 1 74 ? 19.157 -19.289 52.994 1.00 27.98 54 MET A O 1
ATOM 478 N N . LEU A 1 75 ? 17.565 -17.982 53.735 1.00 29.78 55 LEU A N 1
ATOM 479 C CA . LEU A 1 75 ? 17.105 -18.946 54.741 1.00 31.93 55 LEU A CA 1
ATOM 480 C C . LEU A 1 75 ? 16.172 -20.068 54.241 1.00 32.75 55 LEU A C 1
ATOM 481 O O . LEU A 1 75 ? 15.732 -20.877 55.017 1.00 33.07 55 LEU A O 1
ATOM 486 N N . GLY A 1 76 ? 15.823 -20.079 52.952 1.00 34.39 56 GLY A N 1
ATOM 487 C CA . GLY A 1 76 ? 15.010 -21.139 52.422 1.00 33.42 56 GLY A CA 1
ATOM 488 C C . GLY A 1 76 ? 13.558 -20.970 52.705 1.00 31.67 56 GLY A C 1
ATOM 489 O O . GLY A 1 76 ? 12.789 -21.880 52.352 1.00 29.16 56 GLY A O 1
ATOM 490 N N . THR A 1 77 ? 13.182 -19.827 53.296 1.00 30.80 57 THR A N 1
ATOM 491 C CA . THR A 1 77 ? 11.811 -19.520 53.529 1.00 30.87 57 THR A CA 1
ATOM 492 C C . THR A 1 77 ? 11.676 -17.986 53.636 1.00 31.87 57 THR A C 1
ATOM 493 O O . THR A 1 77 ? 12.645 -17.311 53.995 1.00 28.81 57 THR A O 1
ATOM 497 N N . ASP A 1 78 ? 10.491 -17.421 53.357 1.00 28.87 58 ASP A N 1
ATOM 498 C CA . ASP A 1 78 ? 10.282 -16.000 53.540 1.00 28.42 58 ASP A CA 1
ATOM 499 C C . ASP A 1 78 ? 8.845 -15.641 53.397 1.00 27.57 58 ASP A C 1
ATOM 500 O O . ASP A 1 78 ? 8.023 -16.506 53.116 1.00 28.73 58 ASP A O 1
ATOM 505 N N . ILE A 1 79 ? 8.517 -14.377 53.636 1.00 26.59 59 ILE A N 1
ATOM 506 C CA . ILE A 1 79 ? 7.129 -13.916 53.603 1.00 26.16 59 ILE A CA 1
ATOM 507 C C . ILE A 1 79 ? 6.979 -12.968 52.424 1.00 27.58 59 ILE A C 1
ATOM 508 O O . ILE A 1 79 ? 8.003 -12.367 51.916 1.00 25.80 59 ILE A O 1
ATOM 513 N N . PHE A 1 80 ? 5.740 -12.842 51.957 1.00 24.29 60 PHE A N 1
ATOM 514 C CA . PHE A 1 80 ? 5.476 -12.009 50.761 1.00 23.42 60 PHE A CA 1
ATOM 515 C C . PHE A 1 80 ? 5.900 -10.584 50.956 1.00 21.27 60 PHE A C 1
ATOM 516 O O . PHE A 1 80 ? 6.477 -9.975 50.047 1.00 22.42 60 PHE A O 1
ATOM 524 N N . PHE A 1 81 ? 5.715 -10.042 52.148 1.00 22.27 61 PHE A N 1
ATOM 525 C CA . PHE A 1 81 ? 6.039 -8.658 52.458 1.00 24.19 61 PHE A CA 1
ATOM 526 C C . PHE A 1 81 ? 7.559 -8.347 52.392 1.00 23.34 61 PHE A C 1
ATOM 527 O O . PHE A 1 81 ? 7.952 -7.201 52.570 1.00 25.25 61 PHE A O 1
ATOM 535 N N . ASN A 1 82 ? 8.389 -9.356 52.191 1.00 22.12 62 ASN A N 1
ATOM 536 C CA . ASN A 1 82 ? 9.843 -9.151 52.234 1.00 23.30 62 ASN A CA 1
ATOM 537 C C . ASN A 1 82 ? 10.534 -9.061 50.854 1.00 22.50 62 ASN A C 1
ATOM 538 O O . ASN A 1 82 ? 11.734 -8.927 50.771 1.00 24.71 62 ASN A O 1
ATOM 543 N N . GLY A 1 83 ? 9.771 -9.073 49.781 1.00 21.80 63 GLY A N 1
ATOM 544 C CA . GLY A 1 83 ? 10.354 -9.160 48.445 1.00 20.86 63 GLY A CA 1
ATOM 545 C C . GLY A 1 83 ? 10.803 -7.780 47.936 1.00 21.43 63 GLY A C 1
ATOM 546 O O . GLY A 1 83 ? 10.169 -6.768 48.252 1.00 22.39 63 GLY A O 1
ATOM 547 N N . ASP A 1 84 ? 11.872 -7.768 47.179 1.00 21.32 64 ASP A N 1
ATOM 548 C CA . ASP A 1 84 ? 12.390 -6.522 46.542 1.00 22.70 64 ASP A CA 1
ATOM 549 C C . ASP A 1 84 ? 11.251 -5.793 45.814 1.00 21.11 64 ASP A C 1
ATOM 550 O O . ASP A 1 84 ? 10.495 -6.413 45.067 1.00 20.76 64 ASP A O 1
ATOM 555 N N . GLY A 1 85 ? 11.175 -4.482 45.998 1.00 19.39 65 GLY A N 1
ATOM 556 C CA . GLY A 1 85 ? 10.146 -3.693 45.325 1.00 19.98 65 GLY A CA 1
ATOM 557 C C . GLY A 1 85 ? 10.318 -3.565 43.826 1.00 20.59 65 GLY A C 1
ATOM 558 O O . GLY A 1 85 ? 11.378 -3.143 43.372 1.00 20.93 65 GLY A O 1
ATOM 559 N N . MET A 1 86 ? 9.284 -3.972 43.091 1.00 19.06 66 MET A N 1
ATOM 560 C CA . MET A 1 86 ? 9.188 -3.889 41.657 1.00 20.35 66 MET A CA 1
ATOM 561 C C . MET A 1 86 ? 8.041 -2.967 41.277 1.00 20.58 66 MET A C 1
ATOM 562 O O . MET A 1 86 ? 6.855 -3.311 41.583 1.00 20.51 66 MET A O 1
ATOM 567 N N . VAL A 1 87 ? 8.350 -1.821 40.661 1.00 19.35 67 VAL A N 1
ATOM 568 C CA . VAL A 1 87 ? 7.348 -0.825 40.378 1.00 20.80 67 VAL A CA 1
ATOM 569 C C . VAL A 1 87 ? 6.906 -0.959 38.939 1.00 21.02 67 VAL A C 1
ATOM 570 O O . VAL A 1 87 ? 7.742 -1.064 38.037 1.00 20.48 67 VAL A O 1
ATOM 574 N N . SER A 1 88 ? 5.584 -0.918 38.752 1.00 21.29 68 SER A N 1
ATOM 575 C CA . SER A 1 88 ? 5.000 -0.899 37.384 1.00 23.17 68 SER A CA 1
ATOM 576 C C . SER A 1 88 ? 4.351 0.461 37.200 1.00 25.17 68 SER A C 1
ATOM 577 O O . SER A 1 88 ? 3.748 1.008 38.131 1.00 26.76 68 SER A O 1
ATOM 580 N N . GLY A 1 89 ? 4.463 0.998 35.981 1.00 24.42 69 GLY A N 1
ATOM 581 C CA . GLY A 1 89 ? 3.742 2.205 35.573 1.00 23.57 69 GLY A CA 1
ATOM 582 C C . GLY A 1 89 ? 2.979 1.916 34.292 1.00 23.68 69 GLY A C 1
ATOM 583 O O . GLY A 1 89 ? 3.608 1.620 33.285 1.00 22.42 69 GLY A O 1
ATOM 584 N N . PHE A 1 90 ? 1.640 1.962 34.331 1.00 23.96 70 PHE A N 1
ATOM 585 C CA . PHE A 1 90 ? 0.792 1.857 33.177 1.00 22.44 70 PHE A CA 1
ATOM 586 C C . PHE A 1 90 ? 0.441 3.289 32.785 1.00 25.21 70 PHE A C 1
ATOM 587 O O . PHE A 1 90 ? -0.309 3.973 33.513 1.00 24.16 70 PHE A O 1
ATOM 595 N N . HIS A 1 91 ? 0.952 3.746 31.643 1.00 23.74 71 HIS A N 1
ATOM 596 C CA . HIS A 1 91 ? 0.709 5.097 31.227 1.00 25.65 71 HIS A CA 1
ATOM 597 C C . HIS A 1 91 ? -0.451 5.146 30.181 1.00 26.23 71 HIS A C 1
ATOM 598 O O . HIS A 1 91 ? -0.342 4.502 29.120 1.00 26.03 71 HIS A O 1
ATOM 605 N N . PHE A 1 92 ? -1.488 5.907 30.500 1.00 25.50 72 PHE A N 1
ATOM 606 C CA . PHE A 1 92 ? -2.708 6.018 29.711 1.00 25.66 72 PHE A CA 1
ATOM 607 C C . PHE A 1 92 ? -2.623 7.366 28.944 1.00 26.51 72 PHE A C 1
ATOM 608 O O . PHE A 1 92 ? -2.475 8.439 29.537 1.00 24.10 72 PHE A O 1
ATOM 616 N N . ALA A 1 93 ? -2.729 7.298 27.629 1.00 26.33 73 ALA A N 1
ATOM 617 C CA . ALA A 1 93 ? -2.837 8.566 26.880 1.00 29.55 73 ALA A CA 1
ATOM 618 C C . ALA A 1 93 ? -3.654 8.340 25.645 1.00 30.84 73 ALA A C 1
ATOM 619 O O . ALA A 1 93 ? -3.346 7.479 24.836 1.00 32.09 73 ALA A O 1
ATOM 621 N N . ASN A 1 94 ? -4.702 9.124 25.496 1.00 31.88 74 ASN A N 1
ATOM 622 C CA . ASN A 1 94 ? -5.515 9.065 24.262 1.00 35.58 74 ASN A CA 1
ATOM 623 C C . ASN A 1 94 ? -5.980 7.676 23.805 1.00 33.77 74 ASN A C 1
ATOM 624 O O . ASN A 1 94 ? -5.853 7.371 22.640 1.00 32.46 74 ASN A O 1
ATOM 629 N N . GLY A 1 95 ? -6.408 6.805 24.709 1.00 32.50 75 GLY A N 1
ATOM 630 C CA . GLY A 1 95 ? -6.854 5.491 24.338 1.00 33.17 75 GLY A CA 1
ATOM 631 C C . GLY A 1 95 ? -5.812 4.409 24.193 1.00 32.91 75 GLY A C 1
ATOM 632 O O . GLY A 1 95 ? -6.152 3.294 23.836 1.00 32.99 75 GLY A O 1
ATOM 633 N N . LYS A 1 96 ? -4.544 4.745 24.465 1.00 30.58 76 LYS A N 1
ATOM 634 C CA . LYS A 1 96 ? -3.440 3.793 24.388 1.00 32.12 76 LYS A CA 1
ATOM 635 C C . LYS A 1 96 ? -2.780 3.651 25.766 1.00 29.09 76 LYS A C 1
ATOM 636 O O . LYS A 1 96 ? -2.743 4.573 26.543 1.00 26.90 76 LYS A O 1
ATOM 642 N N . VAL A 1 97 ? -2.356 2.419 26.042 1.00 29.07 77 VAL A N 1
ATOM 643 C CA . VAL A 1 97 ? -1.718 2.136 27.353 1.00 27.45 77 VAL A CA 1
ATOM 644 C C . VAL A 1 97 ? -0.373 1.480 27.071 1.00 25.63 77 VAL A C 1
ATOM 645 O O . VAL A 1 97 ? -0.276 0.581 26.197 1.00 25.36 77 VAL A O 1
ATOM 649 N N . SER A 1 98 ? 0.637 1.957 27.763 1.00 26.70 78 SER A N 1
ATOM 650 C CA . SER A 1 98 ? 1.959 1.317 27.763 1.00 24.81 78 SER A CA 1
ATOM 651 C C . SER A 1 98 ? 2.379 0.909 29.186 1.00 24.18 78 SER A C 1
ATOM 652 O O . SER A 1 98 ? 1.745 1.343 30.143 1.00 22.79 78 SER A O 1
ATOM 655 N N . LEU A 1 99 ? 3.386 0.036 29.293 1.00 21.64 79 LEU A N 1
ATOM 656 C CA . LEU A 1 99 ? 3.791 -0.481 30.605 1.00 23.67 79 LEU A CA 1
ATOM 657 C C . LEU A 1 99 ? 5.313 -0.427 30.687 1.00 23.86 79 LEU A C 1
ATOM 658 O O . LEU A 1 99 ? 6.032 -0.782 29.726 1.00 24.22 79 LEU A O 1
ATOM 663 N N . ARG A 1 100 ? 5.767 0.056 31.832 1.00 25.00 80 ARG A N 1
ATOM 664 C CA . ARG A 1 100 ? 7.150 -0.145 32.273 1.00 26.14 80 ARG A CA 1
ATOM 665 C C . ARG A 1 100 ? 7.175 -0.733 33.637 1.00 23.18 80 ARG A C 1
ATOM 666 O O . ARG A 1 100 ? 6.375 -0.369 34.455 1.00 24.01 80 ARG A O 1
ATOM 674 N N . ARG A 1 101 ? 8.104 -1.675 33.868 1.00 20.40 81 ARG A N 1
ATOM 675 C CA . ARG A 1 101 ? 8.173 -2.389 35.137 1.00 20.58 81 ARG A CA 1
ATOM 676 C C . ARG A 1 101 ? 9.667 -2.477 35.471 1.00 21.79 81 ARG A C 1
ATOM 677 O O . ARG A 1 101 ? 10.431 -2.993 34.628 1.00 21.26 81 ARG A O 1
ATOM 685 N N . ARG A 1 102 ? 10.056 -1.980 36.625 1.00 21.22 82 ARG A N 1
ATOM 686 C CA A ARG A 1 102 ? 11.480 -1.909 37.021 0.60 23.51 82 ARG A CA 1
ATOM 687 C CA B ARG A 1 102 ? 11.477 -1.908 37.029 0.40 21.77 82 ARG A CA 1
ATOM 688 C C . ARG A 1 102 ? 11.625 -2.111 38.543 1.00 21.27 82 ARG A C 1
ATOM 689 O O . ARG A 1 102 ? 10.789 -1.639 39.318 1.00 19.49 82 ARG A O 1
ATOM 704 N N . TYR A 1 103 ? 12.737 -2.710 38.924 1.00 19.77 83 TYR A N 1
ATOM 705 C CA . TYR A 1 103 ? 13.106 -2.847 40.318 1.00 20.08 83 TYR A CA 1
ATOM 706 C C . TYR A 1 103 ? 13.542 -1.523 40.850 1.00 20.63 83 TYR A C 1
ATOM 707 O O . TYR A 1 103 ? 14.221 -0.743 40.149 1.00 21.39 83 TYR A O 1
ATOM 716 N N . VAL A 1 104 ? 13.163 -1.241 42.083 1.00 20.92 84 VAL A N 1
ATOM 717 C CA . VAL A 1 104 ? 13.828 -0.168 42.846 1.00 20.57 84 VAL A CA 1
ATOM 718 C C . VAL A 1 104 ? 15.276 -0.612 43.125 1.00 20.11 84 VAL A C 1
ATOM 719 O O . VAL A 1 104 ? 15.512 -1.652 43.718 1.00 20.59 84 VAL A O 1
ATOM 723 N N . GLN A 1 105 ? 16.248 0.178 42.695 1.00 20.37 85 GLN A N 1
ATOM 724 C CA . GLN A 1 105 ? 17.660 -0.200 42.896 1.00 21.93 85 GLN A CA 1
ATOM 725 C C . GLN A 1 105 ? 18.115 0.240 44.299 1.00 21.64 85 GLN A C 1
ATOM 726 O O . GLN A 1 105 ? 18.994 1.088 44.465 1.00 23.05 85 GLN A O 1
ATOM 732 N N . THR A 1 106 ? 17.561 -0.430 45.283 1.00 20.59 86 THR A N 1
ATOM 733 C CA . THR A 1 106 ? 17.934 -0.266 46.668 1.00 21.47 86 THR A CA 1
ATOM 734 C C . THR A 1 106 ? 19.369 -0.738 46.900 1.00 20.42 86 THR A C 1
ATOM 735 O O . THR A 1 106 ? 19.877 -1.585 46.173 1.00 21.57 86 THR A O 1
ATOM 739 N N . ASP A 1 107 ? 19.977 -0.258 47.974 1.00 20.70 87 ASP A N 1
ATOM 740 C CA . ASP A 1 107 ? 21.287 -0.773 48.333 1.00 22.20 87 ASP A CA 1
ATOM 741 C C . ASP A 1 107 ? 21.180 -2.316 48.558 1.00 21.55 87 ASP A C 1
ATOM 742 O O . ASP A 1 107 ? 22.080 -3.036 48.221 1.00 20.16 87 ASP A O 1
ATOM 747 N N . ARG A 1 108 ? 20.085 -2.766 49.153 1.00 21.40 88 ARG A N 1
ATOM 748 C CA . ARG A 1 108 ? 19.883 -4.176 49.447 1.00 19.81 88 ARG A CA 1
ATOM 749 C C . ARG A 1 108 ? 19.886 -5.019 48.157 1.00 20.14 88 ARG A C 1
ATOM 750 O O . ARG A 1 108 ? 20.555 -6.058 48.084 1.00 21.22 88 ARG A O 1
ATOM 758 N N . LEU A 1 109 ? 19.097 -4.584 47.188 1.00 21.42 89 LEU A N 1
ATOM 759 C CA . LEU A 1 109 ? 19.083 -5.252 45.899 1.00 22.78 89 LEU A CA 1
ATOM 760 C C . LEU A 1 109 ? 20.468 -5.268 45.240 1.00 23.62 89 LEU A C 1
ATOM 761 O O . LEU A 1 109 ? 20.890 -6.272 44.684 1.00 22.35 89 LEU A O 1
ATOM 766 N N . LEU A 1 110 ? 21.130 -4.133 45.221 1.00 24.00 90 LEU A N 1
ATOM 767 C CA . LEU A 1 110 ? 22.398 -4.068 44.509 1.00 24.14 90 LEU A CA 1
ATOM 768 C C . LEU A 1 110 ? 23.472 -4.912 45.199 1.00 23.83 90 LEU A C 1
ATOM 769 O O . LEU A 1 110 ? 24.357 -5.453 44.534 1.00 24.51 90 LEU A O 1
ATOM 774 N N . ALA A 1 111 ? 23.415 -5.026 46.520 1.00 21.41 91 ALA A N 1
ATOM 775 C CA . ALA A 1 111 ? 24.351 -5.907 47.195 1.00 23.37 91 ALA A CA 1
ATOM 776 C C . ALA A 1 111 ? 24.085 -7.391 46.808 1.00 20.70 91 ALA A C 1
ATOM 777 O O . ALA A 1 111 ? 24.998 -8.172 46.573 1.00 20.96 91 ALA A O 1
ATOM 779 N N . GLN A 1 112 ? 22.818 -7.771 46.760 1.00 19.98 92 GLN A N 1
ATOM 780 C CA . GLN A 1 112 ? 22.489 -9.146 46.359 1.00 21.37 92 GLN A CA 1
ATOM 781 C C . GLN A 1 112 ? 22.914 -9.399 44.946 1.00 20.43 92 GLN A C 1
ATOM 782 O O . GLN A 1 112 ? 23.473 -10.480 44.671 1.00 23.42 92 GLN A O 1
ATOM 788 N N . ARG A 1 113 ? 22.702 -8.443 44.052 1.00 21.25 93 ARG A N 1
ATOM 789 C CA . ARG A 1 113 ? 23.147 -8.614 42.676 1.00 22.15 93 ARG A CA 1
ATOM 790 C C . ARG A 1 113 ? 24.706 -8.711 42.594 1.00 24.38 93 ARG A C 1
ATOM 791 O O . ARG A 1 113 ? 25.231 -9.459 41.812 1.00 26.04 93 ARG A O 1
ATOM 799 N N . ARG A 1 114 ? 25.385 -7.993 43.430 1.00 26.03 94 ARG A N 1
ATOM 800 C CA . ARG A 1 114 ? 26.864 -8.064 43.474 1.00 26.07 94 ARG A CA 1
ATOM 801 C C . ARG A 1 114 ? 27.330 -9.449 43.876 1.00 26.83 94 ARG A C 1
ATOM 802 O O . ARG A 1 114 ? 28.205 -9.979 43.261 1.00 28.72 94 ARG A O 1
ATOM 810 N N . GLU A 1 115 ? 26.714 -10.063 44.865 1.00 26.12 95 GLU A N 1
ATOM 811 C CA . GLU A 1 115 ? 27.067 -11.385 45.258 1.00 28.78 95 GLU A CA 1
ATOM 812 C C . GLU A 1 115 ? 26.376 -12.493 44.499 1.00 30.27 95 GLU A C 1
ATOM 813 O O . GLU A 1 115 ? 26.769 -13.613 44.641 1.00 28.43 95 GLU A O 1
ATOM 819 N N . GLY A 1 116 ? 25.310 -12.211 43.753 1.00 28.21 96 GLY A N 1
ATOM 820 C CA . GLY A 1 116 ? 24.669 -13.261 43.014 1.00 28.27 96 GLY A CA 1
ATOM 821 C C . GLY A 1 116 ? 23.758 -14.121 43.851 1.00 26.69 96 GLY A C 1
ATOM 822 O O . GLY A 1 116 ? 23.526 -15.269 43.470 1.00 28.50 96 GLY A O 1
ATOM 823 N N . ARG A 1 117 ? 23.272 -13.625 44.984 1.00 23.19 97 ARG A N 1
ATOM 824 C CA . ARG A 1 117 ? 22.402 -14.416 45.874 1.00 23.60 97 ARG A CA 1
ATOM 825 C C . ARG A 1 117 ? 21.739 -13.541 46.919 1.00 24.13 97 ARG A C 1
ATOM 826 O O . ARG A 1 117 ? 22.177 -12.417 47.143 1.00 24.54 97 ARG A O 1
ATOM 834 N N . SER A 1 118 ? 20.767 -14.089 47.606 1.00 23.47 98 SER A N 1
ATOM 835 C CA . SER A 1 118 ? 20.117 -13.443 48.703 1.00 22.97 98 SER A CA 1
ATOM 836 C C . SER A 1 118 ? 21.112 -13.336 49.866 1.00 24.02 98 SER A C 1
ATOM 837 O O . SER A 1 118 ? 21.845 -14.274 50.129 1.00 22.41 98 SER A O 1
ATOM 840 N N . LEU A 1 119 ? 21.134 -12.175 50.512 1.00 22.17 99 LEU A N 1
ATOM 841 C CA . LEU A 1 119 ? 21.981 -11.873 51.647 1.00 24.40 99 LEU A CA 1
ATOM 842 C C . LEU A 1 119 ? 21.173 -11.496 52.881 1.00 24.07 99 LEU A C 1
ATOM 843 O O . LEU A 1 119 ? 21.736 -11.066 53.905 1.00 25.66 99 LEU A O 1
ATOM 848 N N . ASN A 1 120 ? 19.854 -11.617 52.797 1.00 22.50 100 ASN A N 1
ATOM 849 C CA . ASN A 1 120 ? 18.992 -11.067 53.783 1.00 23.71 100 ASN A CA 1
ATOM 850 C C . ASN A 1 120 ? 18.115 -12.189 54.411 1.00 25.17 100 ASN A C 1
ATOM 851 O O . ASN A 1 120 ? 17.626 -13.070 53.707 1.00 24.82 100 ASN A O 1
ATOM 856 N N . GLY A 1 121 ? 17.960 -12.125 55.722 1.00 25.21 101 GLY A N 1
ATOM 857 C CA . GLY A 1 121 ? 17.319 -13.118 56.510 1.00 25.52 101 GLY A CA 1
ATOM 858 C C . GLY A 1 121 ? 15.869 -12.820 56.816 1.00 26.26 101 GLY A C 1
ATOM 859 O O . GLY A 1 121 ? 15.074 -12.509 55.913 1.00 22.49 101 GLY A O 1
ATOM 860 N N . VAL A 1 122 ? 15.568 -12.878 58.114 1.00 27.08 102 VAL A N 1
ATOM 861 C CA . VAL A 1 122 ? 14.231 -12.767 58.623 1.00 27.16 102 VAL A CA 1
ATOM 862 C C . VAL A 1 122 ? 13.723 -11.365 58.388 1.00 25.64 102 VAL A C 1
ATOM 863 O O . VAL A 1 122 ? 14.484 -10.381 58.562 1.00 25.54 102 VAL A O 1
ATOM 867 N N . TYR A 1 123 ? 12.447 -11.258 58.015 1.00 26.51 103 TYR A N 1
ATOM 868 C CA . TYR A 1 123 ? 11.771 -9.969 57.763 1.00 26.39 103 TYR A CA 1
ATOM 869 C C . TYR A 1 123 ? 12.053 -8.970 58.866 1.00 26.25 103 TYR A C 1
ATOM 870 O O . TYR A 1 123 ? 11.773 -9.238 60.057 1.00 26.48 103 TYR A O 1
ATOM 879 N N . ARG A 1 124 ? 12.619 -7.825 58.473 1.00 26.35 104 ARG A N 1
ATOM 880 C CA . ARG A 1 124 ? 12.855 -6.670 59.365 1.00 26.66 104 ARG A CA 1
ATOM 881 C C . ARG A 1 124 ? 13.727 -7.074 60.564 1.00 26.70 104 ARG A C 1
ATOM 882 O O . ARG A 1 124 ? 13.600 -6.546 61.675 1.00 26.43 104 ARG A O 1
ATOM 890 N N . ASN A 1 125 ? 14.599 -8.074 60.352 1.00 25.92 105 ASN A N 1
ATOM 891 C CA . ASN A 1 125 ? 15.523 -8.462 61.393 1.00 27.99 105 ASN A CA 1
ATOM 892 C C . ASN A 1 125 ? 16.921 -8.572 60.772 1.00 26.42 105 ASN A C 1
ATOM 893 O O . ASN A 1 125 ? 17.385 -9.666 60.341 1.00 28.38 105 ASN A O 1
ATOM 898 N N . ALA A 1 126 ? 17.573 -7.435 60.759 1.00 26.56 106 ALA A N 1
ATOM 899 C CA . ALA A 1 126 ? 18.917 -7.375 60.128 1.00 28.41 106 ALA A CA 1
ATOM 900 C C . ALA A 1 126 ? 19.977 -8.169 60.910 1.00 31.33 106 ALA A C 1
ATOM 901 O O . ALA A 1 126 ? 20.995 -8.547 60.345 1.00 29.55 106 ALA A O 1
ATOM 903 N N . PHE A 1 127 ? 19.732 -8.505 62.176 1.00 30.34 107 PHE A N 1
ATOM 904 C CA . PHE A 1 127 ? 20.669 -9.412 62.866 1.00 30.93 107 PHE A CA 1
ATOM 905 C C . PHE A 1 127 ? 20.784 -10.760 62.211 1.00 32.74 107 PHE A C 1
ATOM 906 O O . PHE A 1 127 ? 21.724 -11.432 62.507 1.00 31.60 107 PHE A O 1
ATOM 914 N N . THR A 1 128 ? 19.854 -11.176 61.340 1.00 27.71 108 THR A N 1
ATOM 915 C CA . THR A 1 128 ? 19.932 -12.459 60.680 1.00 27.72 108 THR A CA 1
ATOM 916 C C . THR A 1 128 ? 20.439 -12.331 59.261 1.00 26.64 108 THR A C 1
ATOM 917 O O . THR A 1 128 ? 20.465 -13.328 58.537 1.00 23.87 108 THR A O 1
ATOM 921 N N . ASN A 1 129 ? 20.881 -11.121 58.838 1.00 23.72 109 ASN A N 1
ATOM 922 C CA . ASN A 1 129 ? 21.416 -10.991 57.493 1.00 24.61 109 ASN A CA 1
ATOM 923 C C . ASN A 1 129 ? 22.811 -11.608 57.365 1.00 25.98 109 ASN A C 1
ATOM 924 O O . ASN A 1 129 ? 23.528 -11.663 58.322 1.00 27.19 109 ASN A O 1
ATOM 929 N N . ASP A 1 130 ? 23.227 -11.915 56.158 1.00 27.64 110 ASP A N 1
ATOM 930 C CA . ASP A 1 130 ? 24.664 -12.206 55.851 1.00 28.44 110 ASP A CA 1
ATOM 931 C C . ASP A 1 130 ? 25.428 -10.926 56.086 1.00 29.70 110 ASP A C 1
ATOM 932 O O . ASP A 1 130 ? 24.934 -9.816 55.897 1.00 24.25 110 ASP A O 1
ATOM 937 N N . SER A 1 131 ? 26.691 -11.060 56.494 1.00 29.48 111 SER A N 1
ATOM 938 C CA . SER A 1 131 ? 27.514 -9.873 56.779 1.00 29.29 111 SER A CA 1
ATOM 939 C C . SER A 1 131 ? 27.808 -9.087 55.512 1.00 28.63 111 SER A C 1
ATOM 940 O O . SER A 1 131 ? 28.062 -7.918 55.595 1.00 29.81 111 SER A O 1
ATOM 943 N N . LEU A 1 132 ? 27.637 -9.650 54.327 1.00 25.42 112 LEU A N 1
ATOM 944 C CA . LEU A 1 132 ? 27.778 -8.890 53.089 1.00 27.75 112 LEU A CA 1
ATOM 945 C C . LEU A 1 132 ? 26.499 -8.108 52.627 1.00 25.01 112 LEU A C 1
ATOM 946 O O . LEU A 1 132 ? 26.574 -7.334 51.650 1.00 23.08 112 LEU A O 1
ATOM 951 N N . ALA A 1 133 ? 25.370 -8.289 53.316 1.00 24.17 113 ALA A N 1
ATOM 952 C CA . ALA A 1 133 ? 24.160 -7.569 53.004 1.00 26.03 113 ALA A CA 1
ATOM 953 C C . ALA A 1 133 ? 24.400 -6.086 53.167 1.00 27.28 113 ALA A C 1
ATOM 954 O O . ALA A 1 133 ? 25.226 -5.683 54.015 1.00 25.54 113 ALA A O 1
ATOM 956 N N . ALA A 1 134 ? 23.690 -5.283 52.423 1.00 24.08 114 ALA A N 1
ATOM 957 C CA . ALA A 1 134 ? 23.735 -3.827 52.621 1.00 24.82 114 ALA A CA 1
ATOM 958 C C . ALA A 1 134 ? 23.296 -3.498 54.004 1.00 25.70 114 ALA A C 1
ATOM 959 O O . ALA A 1 134 ? 22.497 -4.184 54.596 1.00 25.99 114 ALA A O 1
ATOM 961 N N . LYS A 1 135 ? 23.800 -2.397 54.517 1.00 26.49 115 LYS A N 1
ATOM 962 C CA . LYS A 1 135 ? 23.401 -1.880 55.825 1.00 27.12 115 LYS A CA 1
ATOM 963 C C . LYS A 1 135 ? 21.975 -1.435 55.858 1.00 26.80 115 LYS A C 1
ATOM 964 O O . LYS A 1 135 ? 21.280 -1.601 56.834 1.00 22.72 115 LYS A O 1
ATOM 970 N N . ASN A 1 136 ? 21.524 -0.822 54.784 1.00 23.83 116 ASN A N 1
ATOM 971 C CA . ASN A 1 136 ? 20.102 -0.411 54.674 1.00 25.19 116 ASN A CA 1
ATOM 972 C C . ASN A 1 136 ? 19.322 -1.691 54.275 1.00 23.29 116 ASN A C 1
ATOM 973 O O . ASN A 1 136 ? 19.504 -2.251 53.208 1.00 25.22 116 ASN A O 1
ATOM 978 N N . ASN A 1 137 ? 18.482 -2.141 55.162 1.00 23.10 117 ASN A N 1
ATOM 979 C CA . ASN A 1 137 ? 17.683 -3.389 54.982 1.00 22.82 117 ASN A CA 1
ATOM 980 C C . ASN A 1 137 ? 16.419 -3.220 54.115 1.00 22.33 117 ASN A C 1
ATOM 981 O O . ASN A 1 137 ? 15.710 -4.189 53.951 1.00 23.63 117 ASN A O 1
ATOM 986 N N . THR A 1 138 ? 16.091 -2.013 53.667 1.00 21.71 118 THR A N 1
ATOM 987 C CA . THR A 1 138 ? 14.807 -1.781 53.024 1.00 21.87 118 THR A CA 1
ATOM 988 C C . THR A 1 138 ? 14.715 -2.370 51.631 1.00 22.15 118 THR A C 1
ATOM 989 O O . THR A 1 138 ? 15.678 -2.407 50.901 1.00 21.83 118 THR A O 1
ATOM 993 N N . THR A 1 139 ? 13.502 -2.787 51.283 1.00 21.77 119 THR A N 1
ATOM 994 C CA . THR A 1 139 ? 13.144 -3.181 49.911 1.00 22.01 119 THR A CA 1
ATOM 995 C C . THR A 1 139 ? 12.226 -2.224 49.165 1.00 21.05 119 THR A C 1
ATOM 996 O O . THR A 1 139 ? 11.928 -2.467 48.015 1.00 21.30 119 THR A O 1
ATOM 1000 N N . ALA A 1 140 ? 11.761 -1.135 49.798 1.00 22.64 120 ALA A N 1
ATOM 1001 C CA . ALA A 1 140 ? 10.980 -0.084 49.162 1.00 22.17 120 ALA A CA 1
ATOM 1002 C C . ALA A 1 140 ? 9.805 -0.702 48.386 1.00 22.24 120 ALA A C 1
ATOM 1003 O O . ALA A 1 140 ? 9.595 -0.316 47.250 1.00 21.89 120 ALA A O 1
ATOM 1005 N N . ASN A 1 141 ? 9.086 -1.640 49.013 1.00 21.83 121 ASN A N 1
ATOM 1006 C CA . ASN A 1 141 ? 8.167 -2.549 48.326 1.00 22.16 121 ASN A CA 1
ATOM 1007 C C . ASN A 1 141 ? 6.678 -2.403 48.571 1.00 21.66 121 ASN A C 1
ATOM 1008 O O . ASN A 1 141 ? 5.925 -3.266 48.105 1.00 20.57 121 ASN A O 1
ATOM 1013 N N . THR A 1 142 ? 6.264 -1.366 49.327 1.00 21.57 122 THR A N 1
ATOM 1014 C CA . THR A 1 142 ? 4.912 -1.355 49.873 1.00 21.59 122 THR A CA 1
ATOM 1015 C C . THR A 1 142 ? 3.974 -0.386 49.221 1.00 21.71 122 THR A C 1
ATOM 1016 O O . THR A 1 142 ? 2.808 -0.754 48.905 1.00 20.84 122 THR A O 1
ATOM 1020 N N . SER A 1 143 ? 4.416 0.854 48.988 1.00 20.99 123 SER A N 1
ATOM 1021 C CA . SER A 1 143 ? 3.582 1.817 48.285 1.00 22.08 123 SER A CA 1
ATOM 1022 C C . SER A 1 143 ? 4.381 2.683 47.382 1.00 21.98 123 SER A C 1
ATOM 1023 O O . SER A 1 143 ? 5.592 2.779 47.468 1.00 20.71 123 SER A O 1
ATOM 1026 N N . VAL A 1 144 ? 3.661 3.402 46.515 1.00 20.75 124 VAL A N 1
ATOM 1027 C CA . VAL A 1 144 ? 4.241 4.412 45.658 1.00 21.93 124 VAL A CA 1
ATOM 1028 C C . VAL A 1 144 ? 3.374 5.640 45.703 1.00 22.10 124 VAL A C 1
ATOM 1029 O O . VAL A 1 144 ? 2.152 5.537 45.815 1.00 25.08 124 VAL A O 1
ATOM 1033 N N . ILE A 1 145 ? 3.984 6.822 45.649 1.00 23.21 125 ILE A N 1
ATOM 1034 C CA . ILE A 1 145 ? 3.220 8.071 45.583 1.00 24.30 125 ILE A CA 1
ATOM 1035 C C . ILE A 1 145 ? 4.037 9.134 44.888 1.00 24.31 125 ILE A C 1
ATOM 1036 O O . ILE A 1 145 ? 5.242 9.188 45.083 1.00 26.25 125 ILE A O 1
ATOM 1041 N N . PRO A 1 146 ? 3.408 9.965 44.034 1.00 25.66 126 PRO A N 1
ATOM 1042 C CA . PRO A 1 146 ? 4.154 11.100 43.455 1.00 26.67 126 PRO A CA 1
ATOM 1043 C C . PRO A 1 146 ? 4.343 12.200 44.479 1.00 24.83 126 PRO A C 1
ATOM 1044 O O . PRO A 1 146 ? 3.440 12.521 45.213 1.00 24.71 126 PRO A O 1
ATOM 1048 N N . HIS A 1 147 ? 5.530 12.776 44.505 1.00 26.69 127 HIS A N 1
ATOM 1049 C CA . HIS A 1 147 ? 5.797 13.907 45.428 1.00 28.59 127 HIS A CA 1
ATOM 1050 C C . HIS A 1 147 ? 7.000 14.700 44.902 1.00 29.69 127 HIS A C 1
ATOM 1051 O O . HIS A 1 147 ? 8.055 14.157 44.594 1.00 27.36 127 HIS A O 1
ATOM 1058 N N . ASN A 1 148 ? 6.790 16.024 44.752 1.00 31.47 128 ASN A N 1
ATOM 1059 C CA . ASN A 1 148 ? 7.869 16.974 44.430 1.00 30.15 128 ASN A CA 1
ATOM 1060 C C . ASN A 1 148 ? 8.703 16.525 43.261 1.00 29.70 128 ASN A C 1
ATOM 1061 O O . ASN A 1 148 ? 9.955 16.491 43.321 1.00 31.87 128 ASN A O 1
ATOM 1066 N N . GLY A 1 149 ? 8.036 16.114 42.202 1.00 28.56 129 GLY A N 1
ATOM 1067 C CA . GLY A 1 149 ? 8.685 15.834 40.945 1.00 30.52 129 GLY A CA 1
ATOM 1068 C C . GLY A 1 149 ? 9.309 14.448 40.791 1.00 30.50 129 GLY A C 1
ATOM 1069 O O . GLY A 1 149 ? 9.930 14.148 39.784 1.00 31.42 129 GLY A O 1
ATOM 1070 N N . VAL A 1 150 ? 9.158 13.610 41.820 1.00 29.27 130 VAL A N 1
ATOM 1071 C CA . VAL A 1 150 ? 9.573 12.218 41.736 1.00 27.03 130 VAL A CA 1
ATOM 1072 C C . VAL A 1 150 ? 8.454 11.266 42.150 1.00 27.04 130 VAL A C 1
ATOM 1073 O O . VAL A 1 150 ? 7.413 11.663 42.695 1.00 25.29 130 VAL A O 1
ATOM 1077 N N . LEU A 1 151 ? 8.684 9.970 41.867 1.00 25.96 131 LEU A N 1
ATOM 1078 C CA . LEU A 1 151 ? 7.862 8.903 42.446 1.00 24.86 131 LEU A CA 1
ATOM 1079 C C . LEU A 1 151 ? 8.606 8.362 43.699 1.00 25.19 131 LEU A C 1
ATOM 1080 O O . LEU A 1 151 ? 9.788 8.022 43.605 1.00 24.48 131 LEU A O 1
ATOM 1085 N N . LEU A 1 152 ? 7.907 8.318 44.832 1.00 23.68 132 LEU A N 1
ATOM 1086 C CA . LEU A 1 152 ? 8.478 7.728 46.046 1.00 23.45 132 LEU A CA 1
ATOM 1087 C C . LEU A 1 152 ? 8.011 6.289 46.156 1.00 21.60 132 LEU A C 1
ATOM 1088 O O . LEU A 1 152 ? 6.806 6.022 46.021 1.00 20.35 132 LEU A O 1
ATOM 1093 N N . ALA A 1 153 ? 8.935 5.392 46.284 1.00 21.56 133 ALA A N 1
ATOM 1094 C CA . ALA A 1 153 ? 8.689 3.987 46.606 1.00 21.77 133 ALA A CA 1
ATOM 1095 C C . ALA A 1 153 ? 9.010 3.820 48.075 1.00 22.76 133 ALA A C 1
ATOM 1096 O O . ALA A 1 153 ? 10.120 4.145 48.556 1.00 23.35 133 ALA A O 1
ATOM 1098 N N . LEU A 1 154 ? 8.014 3.386 48.831 1.00 21.37 134 LEU A N 1
ATOM 1099 C CA . LEU A 1 154 ? 8.038 3.484 50.275 1.00 22.30 134 LEU A CA 1
ATOM 1100 C C . LEU A 1 154 ? 7.960 2.096 50.952 1.00 22.90 134 LEU A C 1
ATOM 1101 O O . LEU A 1 154 ? 7.232 1.196 50.515 1.00 20.48 134 LEU A O 1
ATOM 1106 N N . LYS A 1 155 ? 8.617 2.025 52.101 1.00 23.20 135 LYS A N 1
ATOM 1107 C CA . LYS A 1 155 ? 8.436 0.945 52.991 1.00 24.30 135 LYS A CA 1
ATOM 1108 C C . LYS A 1 155 ? 8.792 1.426 54.410 1.00 23.29 135 LYS A C 1
ATOM 1109 O O . LYS A 1 155 ? 9.737 2.109 54.593 1.00 22.51 135 LYS A O 1
ATOM 1115 N N . GLU A 1 156 ? 7.985 1.011 55.355 1.00 23.30 136 GLU A N 1
ATOM 1116 C CA . GLU A 1 156 ? 7.895 1.655 56.660 1.00 25.24 136 GLU A CA 1
ATOM 1117 C C . GLU A 1 156 ? 9.077 1.418 57.591 1.00 25.00 136 GLU A C 1
ATOM 1118 O O . GLU A 1 156 ? 9.079 1.929 58.721 1.00 25.69 136 GLU A O 1
ATOM 1124 N N . ASP A 1 157 ? 10.075 0.679 57.149 1.00 23.78 137 ASP A N 1
ATOM 1125 C CA . ASP A 1 157 ? 11.316 0.432 57.932 1.00 23.96 137 ASP A CA 1
ATOM 1126 C C . ASP A 1 157 ? 12.424 1.399 57.587 1.00 25.41 137 ASP A C 1
ATOM 1127 O O . ASP A 1 157 ? 13.496 1.294 58.126 1.00 22.43 137 ASP A O 1
ATOM 1132 N N . ALA A 1 158 ? 12.188 2.352 56.666 1.00 24.03 138 ALA A N 1
ATOM 1133 C CA . ALA A 1 158 ? 13.252 3.222 56.209 1.00 24.95 138 ALA A CA 1
ATOM 1134 C C . ALA A 1 158 ? 12.681 4.430 55.475 1.00 24.74 138 ALA A C 1
ATOM 1135 O O . ALA A 1 158 ? 11.458 4.503 55.250 1.00 22.84 138 ALA A O 1
ATOM 1137 N N . LEU A 1 159 ? 13.573 5.331 55.090 1.00 25.23 139 LEU A N 1
ATOM 1138 C CA . LEU A 1 159 ? 13.208 6.424 54.222 1.00 25.39 139 LEU A CA 1
ATOM 1139 C C . LEU A 1 159 ? 12.889 5.858 52.841 1.00 24.72 139 LEU A C 1
ATOM 1140 O O . LEU A 1 159 ? 13.339 4.758 52.481 1.00 23.11 139 LEU A O 1
ATOM 1145 N N . PRO A 1 160 ? 12.110 6.580 52.055 1.00 25.39 140 PRO A N 1
ATOM 1146 C CA . PRO A 1 160 ? 11.698 6.099 50.755 1.00 25.89 140 PRO A CA 1
ATOM 1147 C C . PRO A 1 160 ? 12.777 6.260 49.738 1.00 26.28 140 PRO A C 1
ATOM 1148 O O . PRO A 1 160 ? 13.778 6.924 50.016 1.00 25.69 140 PRO A O 1
ATOM 1152 N N . TRP A 1 161 ? 12.588 5.627 48.575 1.00 24.12 141 TRP A N 1
ATOM 1153 C CA . TRP A 1 161 ? 13.498 5.669 47.460 1.00 24.35 141 TRP A CA 1
ATOM 1154 C C . TRP A 1 161 ? 12.796 6.399 46.288 1.00 25.65 141 TRP A C 1
ATOM 1155 O O . TRP A 1 161 ? 11.624 6.158 45.990 1.00 26.00 141 TRP A O 1
ATOM 1166 N N . ALA A 1 162 ? 13.498 7.372 45.706 1.00 25.67 142 ALA A N 1
ATOM 1167 C CA . ALA A 1 162 ? 12.929 8.121 44.595 1.00 27.39 142 ALA A CA 1
ATOM 1168 C C . ALA A 1 162 ? 13.230 7.473 43.274 1.00 25.48 142 ALA A C 1
ATOM 1169 O O . ALA A 1 162 ? 14.318 6.907 43.078 1.00 27.12 142 ALA A O 1
ATOM 1171 N N . MET A 1 163 ? 12.239 7.561 42.398 1.00 24.67 143 MET A N 1
ATOM 1172 C CA . MET A 1 163 ? 12.319 7.129 41.051 1.00 25.56 143 MET A CA 1
ATOM 1173 C C . MET A 1 163 ? 11.837 8.188 40.066 1.00 27.19 143 MET A C 1
ATOM 1174 O O . MET A 1 163 ? 10.976 9.021 40.373 1.00 26.79 143 MET A O 1
ATOM 1179 N N . ASP A 1 164 ? 12.359 8.099 38.842 1.00 26.19 144 ASP A N 1
ATOM 1180 C CA . ASP A 1 164 ? 11.940 9.028 37.780 1.00 29.47 144 ASP A CA 1
ATOM 1181 C C . ASP A 1 164 ? 10.488 8.667 37.396 1.00 27.96 144 ASP A C 1
ATOM 1182 O O . ASP A 1 164 ? 10.170 7.470 37.122 1.00 25.72 144 ASP A O 1
ATOM 1187 N N . LEU A 1 165 ? 9.617 9.661 37.370 1.00 29.15 145 LEU A N 1
ATOM 1188 C CA . LEU A 1 165 ? 8.194 9.434 37.045 1.00 28.32 145 LEU A CA 1
ATOM 1189 C C . LEU A 1 165 ? 7.949 8.797 35.650 1.00 29.56 145 LEU A C 1
ATOM 1190 O O . LEU A 1 165 ? 7.013 8.045 35.481 1.00 30.62 145 LEU A O 1
ATOM 1195 N N . GLU A 1 166 ? 8.824 9.062 34.666 1.00 32.00 146 GLU A N 1
ATOM 1196 C CA . GLU A 1 166 ? 8.633 8.516 33.333 1.00 33.55 146 GLU A CA 1
ATOM 1197 C C . GLU A 1 166 ? 9.369 7.228 33.126 1.00 32.28 146 GLU A C 1
ATOM 1198 O O . GLU A 1 166 ? 8.768 6.281 32.674 1.00 35.50 146 GLU A O 1
ATOM 1204 N N . THR A 1 167 ? 10.658 7.171 33.457 1.00 30.80 147 THR A N 1
ATOM 1205 C CA . THR A 1 167 ? 11.459 5.999 33.143 1.00 29.55 147 THR A CA 1
ATOM 1206 C C . THR A 1 167 ? 11.513 4.945 34.262 1.00 29.45 147 THR A C 1
ATOM 1207 O O . THR A 1 167 ? 11.962 3.865 34.027 1.00 27.59 147 THR A O 1
ATOM 1211 N N . LEU A 1 168 ? 11.154 5.326 35.464 1.00 27.89 148 LEU A N 1
ATOM 1212 C CA . LEU A 1 168 ? 11.299 4.461 36.676 1.00 29.25 148 LEU A CA 1
ATOM 1213 C C . LEU A 1 168 ? 12.773 4.142 36.989 1.00 30.70 148 LEU A C 1
ATOM 1214 O O . LEU A 1 168 ? 13.063 3.208 37.745 1.00 29.27 148 LEU A O 1
ATOM 1219 N N . GLU A 1 169 ? 13.687 4.982 36.463 1.00 30.91 149 GLU A N 1
ATOM 1220 C CA . GLU A 1 169 ? 15.085 4.947 36.889 1.00 32.42 149 GLU A CA 1
ATOM 1221 C C . GLU A 1 169 ? 15.120 5.292 38.409 1.00 28.40 149 GLU A C 1
ATOM 1222 O O . GLU A 1 169 ? 14.423 6.184 38.872 1.00 25.15 149 GLU A O 1
ATOM 1228 N N . THR A 1 170 ? 15.919 4.562 39.176 1.00 26.41 150 THR A N 1
ATOM 1229 C CA . THR A 1 170 ? 16.108 4.859 40.595 1.00 25.18 150 THR A CA 1
ATOM 1230 C C . THR A 1 170 ? 17.013 6.073 40.768 1.00 27.94 150 THR A C 1
ATOM 1231 O O . THR A 1 170 ? 18.100 6.102 40.241 1.00 28.61 150 THR A O 1
ATOM 1235 N N . LEU A 1 171 ? 16.554 7.051 41.511 1.00 28.46 151 LEU A N 1
ATOM 1236 C CA . LEU A 1 171 ? 17.320 8.274 41.830 1.00 32.07 151 LEU A CA 1
ATOM 1237 C C . LEU A 1 171 ? 18.066 8.191 43.115 1.00 32.95 151 LEU A C 1
ATOM 1238 O O . LEU A 1 171 ? 19.097 8.814 43.249 1.00 36.04 151 LEU A O 1
ATOM 1243 N N . GLY A 1 172 ? 17.660 7.365 44.070 1.00 30.85 152 GLY A N 1
ATOM 1244 C CA . GLY A 1 172 ? 18.444 7.199 45.334 1.00 30.22 152 GLY A CA 1
ATOM 1245 C C . GLY A 1 172 ? 17.470 7.329 46.484 1.00 28.75 152 GLY A C 1
ATOM 1246 O O . GLY A 1 172 ? 16.261 7.612 46.312 1.00 26.76 152 GLY A O 1
ATOM 1247 N N . GLU A 1 173 ? 17.985 7.139 47.666 1.00 27.04 153 GLU A N 1
ATOM 1248 C CA . GLU A 1 173 ? 17.231 7.336 48.868 1.00 29.23 153 GLU A CA 1
ATOM 1249 C C . GLU A 1 173 ? 16.780 8.787 48.900 1.00 31.21 153 GLU A C 1
ATOM 1250 O O . GLU A 1 173 ? 17.539 9.687 48.622 1.00 27.94 153 GLU A O 1
ATOM 1256 N N . TRP A 1 174 ? 15.545 9.008 49.253 1.00 30.43 154 TRP A N 1
ATOM 1257 C CA . TRP A 1 174 ? 15.012 10.369 49.358 1.00 31.07 154 TRP A CA 1
ATOM 1258 C C . TRP A 1 174 ? 14.982 10.806 50.809 1.00 28.83 154 TRP A C 1
ATOM 1259 O O . TRP A 1 174 ? 14.256 10.268 51.622 1.00 31.76 154 TRP A O 1
ATOM 1270 N N . THR A 1 175 ? 15.749 11.836 51.117 1.00 29.19 155 THR A N 1
ATOM 1271 C CA . THR A 1 175 ? 15.861 12.343 52.531 1.00 32.80 155 THR A CA 1
ATOM 1272 C C . THR A 1 175 ? 14.994 13.566 52.782 1.00 32.49 155 THR A C 1
ATOM 1273 O O . THR A 1 175 ? 14.968 14.078 53.862 1.00 34.33 155 THR A O 1
ATOM 1277 N N . PHE A 1 176 ? 14.246 14.001 51.794 1.00 33.16 156 PHE A N 1
ATOM 1278 C CA . PHE A 1 176 ? 13.435 15.248 51.825 1.00 33.54 156 PHE A CA 1
ATOM 1279 C C . PHE A 1 176 ? 14.368 16.431 52.152 1.00 34.08 156 PHE A C 1
ATOM 1280 O O . PHE A 1 176 ? 14.134 17.139 53.144 1.00 35.79 156 PHE A O 1
ATOM 1288 N N . ASP A 1 177 ? 15.393 16.564 51.356 1.00 34.29 157 ASP A N 1
ATOM 1289 C CA . ASP A 1 177 ? 16.430 17.624 51.536 1.00 40.07 157 ASP A CA 1
ATOM 1290 C C . ASP A 1 177 ? 17.004 17.691 52.952 1.00 41.05 157 ASP A C 1
ATOM 1291 O O . ASP A 1 177 ? 17.168 18.763 53.485 1.00 43.92 157 ASP A O 1
ATOM 1296 N N . GLY A 1 178 ? 17.229 16.521 53.566 1.00 37.73 158 GLY A N 1
ATOM 1297 C CA . GLY A 1 178 ? 17.723 16.409 54.913 1.00 37.42 158 GLY A CA 1
ATOM 1298 C C . GLY A 1 178 ? 16.801 16.778 56.023 1.00 36.06 158 GLY A C 1
ATOM 1299 O O . GLY A 1 178 ? 17.229 16.780 57.146 1.00 36.52 158 GLY A O 1
ATOM 1300 N N . GLN A 1 179 ? 15.517 17.026 55.781 1.00 35.73 159 GLN A N 1
ATOM 1301 C CA . GLN A 1 179 ? 14.627 17.512 56.837 1.00 36.03 159 GLN A CA 1
ATOM 1302 C C . GLN A 1 179 ? 14.035 16.465 57.744 1.00 37.44 159 GLN A C 1
ATOM 1303 O O . GLN A 1 179 ? 13.535 16.797 58.819 1.00 33.46 159 GLN A O 1
ATOM 1309 N N . ILE A 1 180 ? 14.043 15.199 57.317 1.00 38.10 160 ILE A N 1
ATOM 1310 C CA . ILE A 1 180 ? 13.321 14.126 58.056 1.00 36.59 160 ILE A CA 1
ATOM 1311 C C . ILE A 1 180 ? 14.378 13.436 58.886 1.00 34.70 160 ILE A C 1
ATOM 1312 O O . ILE A 1 180 ? 15.283 12.902 58.331 1.00 36.89 160 ILE A O 1
ATOM 1317 N N . LYS A 1 181 ? 14.245 13.445 60.200 1.00 34.61 161 LYS A N 1
ATOM 1318 C CA . LYS A 1 181 ? 15.269 12.925 61.055 1.00 37.24 161 LYS A CA 1
ATOM 1319 C C . LYS A 1 181 ? 14.849 11.625 61.727 1.00 36.31 161 LYS A C 1
ATOM 1320 O O . LYS A 1 181 ? 15.572 11.155 62.572 1.00 37.39 161 LYS A O 1
ATOM 1326 N N . SER A 1 182 ? 13.697 11.059 61.427 1.00 33.03 162 SER A N 1
ATOM 1327 C CA . SER A 1 182 ? 13.324 9.779 61.982 1.00 30.55 162 SER A CA 1
ATOM 1328 C C . SER A 1 182 ? 14.105 8.712 61.271 1.00 30.87 162 SER A C 1
ATOM 1329 O O . SER A 1 182 ? 14.578 8.885 60.181 1.00 31.77 162 SER A O 1
ATOM 1332 N N . ALA A 1 183 ? 14.183 7.567 61.923 1.00 32.51 163 ALA A N 1
ATOM 1333 C CA . ALA A 1 183 ? 14.856 6.399 61.335 1.00 34.46 163 ALA A CA 1
ATOM 1334 C C . ALA A 1 183 ? 14.020 5.769 60.237 1.00 33.15 163 ALA A C 1
ATOM 1335 O O . ALA A 1 183 ? 14.571 5.075 59.419 1.00 31.52 163 ALA A O 1
ATOM 1337 N N . THR A 1 184 ? 12.705 6.004 60.226 1.00 31.46 164 THR A N 1
ATOM 1338 C CA . THR A 1 184 ? 11.782 5.363 59.255 1.00 33.86 164 THR A CA 1
ATOM 1339 C C . THR A 1 184 ? 10.823 6.386 58.683 1.00 32.98 164 THR A C 1
ATOM 1340 O O . THR A 1 184 ? 10.761 7.519 59.180 1.00 31.79 164 THR A O 1
ATOM 1344 N N . PHE A 1 185 ? 10.058 5.982 57.671 1.00 30.04 165 PHE A N 1
ATOM 1345 C CA . PHE A 1 185 ? 9.004 6.819 57.098 1.00 28.02 165 PHE A CA 1
ATOM 1346 C C . PHE A 1 185 ? 7.888 5.919 56.630 1.00 26.90 165 PHE A C 1
ATOM 1347 O O . PHE A 1 185 ? 8.178 4.884 56.023 1.00 27.61 165 PHE A O 1
ATOM 1355 N N . THR A 1 186 ? 6.649 6.272 56.874 1.00 23.94 166 THR A N 1
ATOM 1356 C CA . THR A 1 186 ? 5.521 5.379 56.566 1.00 23.75 166 THR A CA 1
ATOM 1357 C C . THR A 1 186 ? 5.458 5.000 55.113 1.00 25.43 166 THR A C 1
ATOM 1358 O O . THR A 1 186 ? 5.879 5.788 54.238 1.00 30.16 166 THR A O 1
ATOM 1362 N N . ALA A 1 187 ? 4.852 3.851 54.832 1.00 25.13 167 ALA A N 1
ATOM 1363 C CA . ALA A 1 187 ? 4.448 3.535 53.456 1.00 24.49 167 ALA A CA 1
ATOM 1364 C C . ALA A 1 187 ? 2.987 3.950 53.218 1.00 24.34 167 ALA A C 1
ATOM 1365 O O . ALA A 1 187 ? 2.473 3.686 52.147 1.00 26.44 167 ALA A O 1
ATOM 1367 N N . HIS A 1 188 ? 2.313 4.594 54.174 1.00 22.99 168 HIS A N 1
ATOM 1368 C CA . HIS A 1 188 ? 0.960 5.071 53.957 1.00 23.89 168 HIS A CA 1
ATOM 1369 C C . HIS A 1 188 ? 0.789 6.590 54.123 1.00 25.74 168 HIS A C 1
ATOM 1370 O O . HIS A 1 188 ? -0.091 7.016 54.860 1.00 26.39 168 HIS A O 1
ATOM 1377 N N . PRO A 1 189 ? 1.615 7.383 53.439 1.00 25.05 169 PRO A N 1
ATOM 1378 C CA . PRO A 1 189 ? 1.381 8.795 53.440 1.00 24.25 169 PRO A CA 1
ATOM 1379 C C . PRO A 1 189 ? 0.120 9.107 52.671 1.00 26.62 169 PRO A C 1
ATOM 1380 O O . PRO A 1 189 ? -0.342 8.237 51.862 1.00 26.00 169 PRO A O 1
ATOM 1384 N N . LYS A 1 190 ? -0.451 10.274 52.919 1.00 27.53 170 LYS A N 1
ATOM 1385 C CA . LYS A 1 190 ? -1.647 10.724 52.176 1.00 30.48 170 LYS A CA 1
ATOM 1386 C C . LYS A 1 190 ? -1.328 12.050 51.513 1.00 30.92 170 LYS A C 1
ATOM 1387 O O . LYS A 1 190 ? -0.531 12.823 52.037 1.00 27.82 170 LYS A O 1
ATOM 1393 N N . LEU A 1 191 ? -1.975 12.330 50.407 1.00 31.10 171 LEU A N 1
ATOM 1394 C CA . LEU A 1 191 ? -1.978 13.705 49.790 1.00 31.72 171 LEU A CA 1
ATOM 1395 C C . LEU A 1 191 ? -3.224 14.465 50.165 1.00 30.01 171 LEU A C 1
ATOM 1396 O O . LEU A 1 191 ? -4.386 14.009 49.985 1.00 26.96 171 LEU A O 1
ATOM 1401 N N . ASP A 1 192 ? -3.007 15.613 50.736 1.00 32.36 172 ASP A N 1
ATOM 1402 C CA . ASP A 1 192 ? -4.110 16.496 51.146 1.00 32.41 172 ASP A CA 1
ATOM 1403 C C . ASP A 1 192 ? -4.699 17.079 49.862 1.00 32.55 172 ASP A C 1
ATOM 1404 O O . ASP A 1 192 ? -4.005 17.698 49.102 1.00 33.22 172 ASP A O 1
ATOM 1409 N N . PRO A 1 193 ? -5.976 16.861 49.616 1.00 29.70 173 PRO A N 1
ATOM 1410 C CA . PRO A 1 193 ? -6.485 17.307 48.350 1.00 31.38 173 PRO A CA 1
ATOM 1411 C C . PRO A 1 193 ? -6.624 18.832 48.254 1.00 35.17 173 PRO A C 1
ATOM 1412 O O . PRO A 1 193 ? -6.712 19.320 47.169 1.00 40.06 173 PRO A O 1
ATOM 1416 N N . ALA A 1 194 ? -6.636 19.561 49.328 1.00 35.01 174 ALA A N 1
ATOM 1417 C CA . ALA A 1 194 ? -6.817 21.030 49.216 1.00 42.44 174 ALA A CA 1
ATOM 1418 C C . ALA A 1 194 ? -5.495 21.741 48.908 1.00 44.69 174 ALA A C 1
ATOM 1419 O O . ALA A 1 194 ? -5.476 22.620 48.072 1.00 48.70 174 ALA A O 1
ATOM 1421 N N . THR A 1 195 ? -4.385 21.264 49.502 1.00 39.79 175 THR A N 1
ATOM 1422 C CA . THR A 1 195 ? -3.055 21.877 49.395 1.00 38.96 175 THR A CA 1
ATOM 1423 C C . THR A 1 195 ? -2.049 21.108 48.578 1.00 38.38 175 THR A C 1
ATOM 1424 O O . THR A 1 195 ? -1.033 21.633 48.197 1.00 38.27 175 THR A O 1
ATOM 1428 N N . GLY A 1 196 ? -2.293 19.811 48.347 1.00 34.31 176 GLY A N 1
ATOM 1429 C CA . GLY A 1 196 ? -1.284 18.915 47.791 1.00 33.10 176 GLY A CA 1
ATOM 1430 C C . GLY A 1 196 ? -0.162 18.569 48.785 1.00 30.76 176 GLY A C 1
ATOM 1431 O O . GLY A 1 196 ? 0.844 17.958 48.357 1.00 31.68 176 GLY A O 1
ATOM 1432 N N . ASN A 1 197 ? -0.302 18.946 50.072 1.00 28.20 177 ASN A N 1
ATOM 1433 C CA . ASN A 1 197 ? 0.691 18.579 51.079 1.00 29.64 177 ASN A CA 1
ATOM 1434 C C . ASN A 1 197 ? 0.764 17.035 51.213 1.00 29.22 177 ASN A C 1
ATOM 1435 O O . ASN A 1 197 ? -0.256 16.328 51.111 1.00 27.32 177 ASN A O 1
ATOM 1440 N N . LEU A 1 198 ? 1.964 16.567 51.569 1.00 29.64 178 LEU A N 1
ATOM 1441 C CA . LEU A 1 198 ? 2.215 15.165 51.888 1.00 28.37 178 LEU A CA 1
ATOM 1442 C C . LEU A 1 198 ? 2.113 15.032 53.357 1.00 30.41 178 LEU A C 1
ATOM 1443 O O . LEU A 1 198 ? 2.848 15.692 54.099 1.00 30.50 178 LEU A O 1
ATOM 1448 N N . LEU A 1 199 ? 1.173 14.211 53.800 1.00 27.76 179 LEU A N 1
ATOM 1449 C CA . LEU A 1 199 ? 0.911 13.968 55.202 1.00 27.69 179 LEU A CA 1
ATOM 1450 C C . LEU A 1 199 ? 1.484 12.590 55.512 1.00 27.80 179 LEU A C 1
ATOM 1451 O O . LEU A 1 199 ? 1.152 11.583 54.834 1.00 26.45 179 LEU A O 1
ATOM 1456 N N . ALA A 1 200 ? 2.411 12.503 56.463 1.00 26.49 180 ALA A N 1
ATOM 1457 C CA . ALA A 1 200 ? 3.122 11.294 56.687 1.00 26.62 180 ALA A CA 1
ATOM 1458 C C . ALA A 1 200 ? 3.462 11.133 58.182 1.00 28.33 180 ALA A C 1
ATOM 1459 O O . ALA A 1 200 ? 3.100 11.964 58.988 1.00 28.06 180 ALA A O 1
ATOM 1461 N N . PHE A 1 201 ? 4.112 10.028 58.516 1.00 26.98 181 PHE A N 1
ATOM 1462 C CA . PHE A 1 201 ? 4.446 9.766 59.910 1.00 26.53 181 PHE A CA 1
ATOM 1463 C C . PHE A 1 201 ? 5.549 8.730 59.964 1.00 27.67 181 PHE A C 1
ATOM 1464 O O . PHE A 1 201 ? 5.908 8.137 58.927 1.00 25.38 181 PHE A O 1
ATOM 1472 N N . SER A 1 202 ? 6.074 8.485 61.162 1.00 27.93 182 SER A N 1
ATOM 1473 C CA . SER A 1 202 ? 7.094 7.436 61.402 1.00 29.22 182 SER A CA 1
ATOM 1474 C C . SER A 1 202 ? 6.819 6.753 62.756 1.00 30.22 182 SER A C 1
ATOM 1475 O O . SER A 1 202 ? 6.416 7.445 63.715 1.00 33.37 182 SER A O 1
ATOM 1478 N N . TYR A 1 203 ? 6.907 5.424 62.821 1.00 26.51 183 TYR A N 1
ATOM 1479 C CA . TYR A 1 203 ? 6.938 4.707 64.091 1.00 26.10 183 TYR A CA 1
ATOM 1480 C C . TYR A 1 203 ? 8.306 3.990 64.188 1.00 26.35 183 TYR A C 1
ATOM 1481 O O . TYR A 1 203 ? 9.042 3.889 63.193 1.00 29.04 183 TYR A O 1
ATOM 1490 N N . GLU A 1 204 ? 8.651 3.519 65.384 1.00 28.38 184 GLU A N 1
ATOM 1491 C CA . GLU A 1 204 ? 10.023 3.145 65.709 1.00 30.48 184 GLU A CA 1
ATOM 1492 C C . GLU A 1 204 ? 10.988 4.207 65.226 1.00 28.68 184 GLU A C 1
ATOM 1493 O O . GLU A 1 204 ? 12.034 3.967 64.581 1.00 30.77 184 GLU A O 1
ATOM 1499 N N . ALA A 1 205 ? 10.621 5.436 65.518 1.00 29.81 185 ALA A N 1
ATOM 1500 C CA . ALA A 1 205 ? 11.197 6.587 64.829 1.00 30.36 185 ALA A CA 1
ATOM 1501 C C . ALA A 1 205 ? 12.617 6.901 65.276 1.00 31.75 185 ALA A C 1
ATOM 1502 O O . ALA A 1 205 ? 13.308 7.696 64.595 1.00 31.40 185 ALA A O 1
ATOM 1504 N N . LYS A 1 206 ? 13.055 6.323 66.405 1.00 31.92 186 LYS A N 1
ATOM 1505 C CA . LYS A 1 206 ? 14.475 6.452 66.790 1.00 35.21 186 LYS A CA 1
ATOM 1506 C C . LYS A 1 206 ? 15.210 5.153 66.811 1.00 35.83 186 LYS A C 1
ATOM 1507 O O . LYS A 1 206 ? 16.249 5.062 67.473 1.00 36.45 186 LYS A O 1
ATOM 1513 N N . GLY A 1 207 ? 14.764 4.165 66.046 1.00 34.44 187 GLY A N 1
ATOM 1514 C CA . GLY A 1 207 ? 15.475 2.866 66.014 1.00 35.45 187 GLY A CA 1
ATOM 1515 C C . GLY A 1 207 ? 14.629 1.739 66.502 1.00 34.82 187 GLY A C 1
ATOM 1516 O O . GLY A 1 207 ? 13.451 1.906 66.927 1.00 33.76 187 GLY A O 1
ATOM 1517 N N . ASP A 1 208 ? 15.199 0.540 66.402 1.00 36.08 188 ASP A N 1
ATOM 1518 C CA . ASP A 1 208 ? 14.460 -0.700 66.680 1.00 36.95 188 ASP A CA 1
ATOM 1519 C C . ASP A 1 208 ? 13.831 -0.688 68.028 1.00 37.01 188 ASP A C 1
ATOM 1520 O O . ASP A 1 208 ? 14.504 -0.432 69.007 1.00 36.58 188 ASP A O 1
ATOM 1525 N N . GLY A 1 209 ? 12.550 -0.976 68.107 1.00 35.16 189 GLY A N 1
ATOM 1526 C CA . GLY A 1 209 ? 11.933 -1.108 69.427 1.00 35.49 189 GLY A CA 1
ATOM 1527 C C . GLY A 1 209 ? 11.633 0.192 70.121 1.00 37.07 189 GLY A C 1
ATOM 1528 O O . GLY A 1 209 ? 11.080 0.153 71.192 1.00 38.49 189 GLY A O 1
ATOM 1529 N N . THR A 1 210 ? 11.948 1.341 69.533 1.00 36.46 190 THR A N 1
ATOM 1530 C CA . THR A 1 210 ? 11.628 2.596 70.186 1.00 34.41 190 THR A CA 1
ATOM 1531 C C . THR A 1 210 ? 10.120 2.934 70.132 1.00 35.97 190 THR A C 1
ATOM 1532 O O . THR A 1 210 ? 9.452 2.657 69.149 1.00 33.03 190 THR A O 1
ATOM 1536 N N . PRO A 1 211 ? 9.597 3.569 71.188 1.00 35.63 191 PRO A N 1
ATOM 1537 C CA . PRO A 1 211 ? 8.219 3.974 71.242 1.00 34.03 191 PRO A CA 1
ATOM 1538 C C . PRO A 1 211 ? 7.921 5.331 70.580 1.00 34.53 191 PRO A C 1
ATOM 1539 O O . PRO A 1 211 ? 6.761 5.780 70.635 1.00 36.59 191 PRO A O 1
ATOM 1543 N N . ASP A 1 212 ? 8.919 5.957 69.962 1.00 34.14 192 ASP A N 1
ATOM 1544 C CA . ASP A 1 212 ? 8.736 7.265 69.386 1.00 34.60 192 ASP A CA 1
ATOM 1545 C C . ASP A 1 212 ? 7.850 7.198 68.125 1.00 34.34 192 ASP A C 1
ATOM 1546 O O . ASP A 1 212 ? 8.026 6.302 67.269 1.00 31.78 192 ASP A O 1
ATOM 1551 N N . LEU A 1 213 ? 6.946 8.174 68.038 1.00 33.05 193 LEU A N 1
ATOM 1552 C CA . LEU A 1 213 ? 6.030 8.374 66.923 1.00 31.13 193 LEU A CA 1
ATOM 1553 C C . LEU A 1 213 ? 6.187 9.784 66.473 1.00 30.77 193 LEU A C 1
ATOM 1554 O O . LEU A 1 213 ? 6.361 10.685 67.293 1.00 29.77 193 LEU A O 1
ATOM 1559 N N . VAL A 1 214 ? 6.111 10.044 65.177 1.00 31.66 194 VAL A N 1
ATOM 1560 C CA . VAL A 1 214 ? 6.209 11.416 64.675 1.00 32.67 194 VAL A CA 1
ATOM 1561 C C . VAL A 1 214 ? 5.223 11.633 63.567 1.00 32.11 194 VAL A C 1
ATOM 1562 O O . VAL A 1 214 ? 5.185 10.771 62.650 1.00 28.8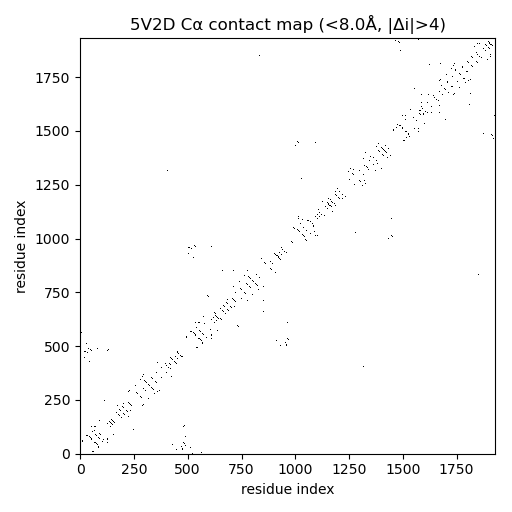9 194 VAL A O 1
ATOM 1566 N N . TYR A 1 215 ? 4.502 12.759 63.584 1.00 30.07 195 TYR A N 1
ATOM 1567 C CA . TYR A 1 215 ? 3.725 13.227 62.416 1.00 30.53 195 TYR A CA 1
ATOM 1568 C C . TYR A 1 215 ? 4.552 14.239 61.615 1.00 30.44 195 TYR A C 1
ATOM 1569 O O . TYR A 1 215 ? 5.233 15.073 62.214 1.00 29.77 195 TYR A O 1
ATOM 1578 N N . PHE A 1 216 ? 4.524 14.150 60.297 1.00 29.85 196 PHE A N 1
ATOM 1579 C CA . PHE A 1 216 ? 5.146 15.069 59.381 1.00 29.88 196 PHE A CA 1
ATOM 1580 C C . PHE A 1 216 ? 4.157 15.630 58.370 1.00 33.05 196 PHE A C 1
ATOM 1581 O O . PHE A 1 216 ? 3.372 14.867 57.794 1.00 29.57 196 PHE A O 1
ATOM 1589 N N . GLU A 1 217 ? 4.284 16.946 58.076 1.00 30.04 197 GLU A N 1
ATOM 1590 C CA . GLU A 1 217 ? 3.519 17.556 57.037 1.00 32.55 197 GLU A CA 1
ATOM 1591 C C . GLU A 1 217 ? 4.437 18.329 56.122 1.00 32.21 197 GLU A C 1
ATOM 1592 O O . GLU A 1 217 ? 5.129 19.265 56.577 1.00 32.77 197 GLU A O 1
ATOM 1598 N N . LEU A 1 218 ? 4.440 17.957 54.826 1.00 31.70 198 LEU A N 1
ATOM 1599 C CA . LEU A 1 218 ? 5.271 18.534 53.805 1.00 31.33 198 LEU A CA 1
ATOM 1600 C C . LEU A 1 218 ? 4.496 19.232 52.701 1.00 33.59 198 LEU A C 1
ATOM 1601 O O . LEU A 1 218 ? 3.407 18.788 52.302 1.00 30.49 198 LEU A O 1
ATOM 1606 N N . SER A 1 219 ? 5.050 20.354 52.218 1.00 33.25 199 SER A N 1
ATOM 1607 C CA . SER A 1 219 ? 4.465 21.092 51.161 1.00 32.92 199 SER A CA 1
ATOM 1608 C C . SER A 1 219 ? 4.666 20.357 49.891 1.00 34.31 199 SER A C 1
ATOM 1609 O O . SER A 1 219 ? 5.517 19.447 49.798 1.00 32.39 199 SER A O 1
ATOM 1612 N N . PRO A 1 220 ? 3.880 20.699 48.859 1.00 37.93 200 PRO A N 1
ATOM 1613 C CA . PRO A 1 220 ? 4.069 19.993 47.555 1.00 37.13 200 PRO A CA 1
ATOM 1614 C C . PRO A 1 220 ? 5.444 20.155 46.924 1.00 37.15 200 PRO A C 1
ATOM 1615 O O . PRO A 1 220 ? 5.853 19.326 46.100 1.00 37.42 200 PRO A O 1
ATOM 1619 N N A ASP A 1 221 ? 6.146 21.204 47.293 0.50 37.44 201 ASP A N 1
ATOM 1620 N N B ASP A 1 221 ? 6.144 21.211 47.292 0.50 37.13 201 ASP A N 1
ATOM 1621 C CA A ASP A 1 221 ? 7.523 21.443 46.852 0.50 39.49 201 ASP A CA 1
ATOM 1622 C CA B ASP A 1 221 ? 7.525 21.448 46.859 0.50 38.96 201 ASP A CA 1
ATOM 1623 C C A ASP A 1 221 ? 8.551 20.962 47.855 0.50 38.71 201 ASP A C 1
ATOM 1624 C C B ASP A 1 221 ? 8.550 20.958 47.855 0.50 38.37 201 ASP A C 1
ATOM 1625 O O A ASP A 1 221 ? 9.721 21.280 47.727 0.50 36.87 201 ASP A O 1
ATOM 1626 O O B ASP A 1 221 ? 9.720 21.279 47.727 0.50 36.55 201 ASP A O 1
ATOM 1635 N N . GLY A 1 222 ? 8.146 20.157 48.843 1.00 37.56 202 GLY A N 1
ATOM 1636 C CA . GLY A 1 222 ? 9.116 19.429 49.663 1.00 35.10 202 GLY A CA 1
ATOM 1637 C C . GLY A 1 222 ? 9.571 20.064 50.940 1.00 34.00 202 GLY A C 1
ATOM 1638 O O . GLY A 1 222 ? 10.448 19.563 51.644 1.00 34.83 202 GLY A O 1
ATOM 1639 N N . LYS A 1 223 ? 8.904 21.102 51.335 1.00 34.35 203 LYS A N 1
ATOM 1640 C CA . LYS A 1 223 ? 9.314 21.824 52.517 1.00 38.77 203 LYS A CA 1
ATOM 1641 C C . LYS A 1 223 ? 8.620 21.239 53.729 1.00 33.12 203 LYS A C 1
ATOM 1642 O O . LYS A 1 223 ? 7.395 21.029 53.710 1.00 33.36 203 LYS A O 1
ATOM 1648 N N . LEU A 1 224 ? 9.367 20.972 54.803 1.00 32.74 204 LEU A N 1
ATOM 1649 C CA . LEU A 1 224 ? 8.764 20.476 56.043 1.00 33.52 204 LEU A CA 1
ATOM 1650 C C . LEU A 1 224 ? 8.036 21.582 56.750 1.00 38.35 204 LEU A C 1
ATOM 1651 O O . LEU A 1 224 ? 8.671 22.530 57.182 1.00 35.83 204 LEU A O 1
ATOM 1656 N N . LEU A 1 225 ? 6.696 21.486 56.844 1.00 36.03 205 LEU A N 1
ATOM 1657 C CA . LEU A 1 225 ? 5.898 22.541 57.451 1.00 36.42 205 LEU A CA 1
ATOM 1658 C C . LEU A 1 225 ? 5.654 22.358 58.911 1.00 38.13 205 LEU A C 1
ATOM 1659 O O . LEU A 1 225 ? 5.487 23.352 59.626 1.00 34.36 205 LEU A O 1
ATOM 1664 N N . HIS A 1 226 ? 5.636 21.118 59.413 1.00 34.00 206 HIS A N 1
ATOM 1665 C CA . HIS A 1 226 ? 5.298 20.877 60.786 1.00 31.48 206 HIS A CA 1
ATOM 1666 C C . HIS A 1 226 ? 5.706 19.423 61.100 1.00 33.13 206 HIS A C 1
ATOM 1667 O O . HIS A 1 226 ? 5.603 18.538 60.245 1.00 33.67 206 HIS A O 1
ATOM 1674 N N . GLU A 1 227 ? 6.128 19.186 62.310 1.00 33.02 207 GLU A N 1
ATOM 1675 C CA . GLU A 1 227 ? 6.382 17.872 62.815 1.00 35.59 207 GLU A CA 1
ATOM 1676 C C . GLU A 1 227 ? 5.940 17.791 64.259 1.00 35.01 207 GLU A C 1
ATOM 1677 O O . GLU A 1 227 ? 5.884 18.806 64.956 1.00 36.27 207 GLU A O 1
ATOM 1683 N N . ILE A 1 228 ? 5.485 16.629 64.704 1.00 35.40 208 ILE A N 1
ATOM 1684 C CA . ILE A 1 228 ? 5.045 16.432 66.073 1.00 34.20 208 ILE A CA 1
ATOM 1685 C C . ILE A 1 228 ? 5.646 15.128 66.527 1.00 34.80 208 ILE A C 1
ATOM 1686 O O . ILE A 1 228 ? 5.233 14.036 66.044 1.00 32.38 208 ILE A O 1
ATOM 1691 N N . TRP A 1 229 ? 6.628 15.216 67.425 1.00 35.70 209 TRP A N 1
ATOM 1692 C CA . TRP A 1 229 ? 7.266 14.028 68.010 1.00 38.81 209 TRP A CA 1
ATOM 1693 C C . TRP A 1 229 ? 6.600 13.724 69.332 1.00 39.42 209 TRP A C 1
ATOM 1694 O O . TRP A 1 229 ? 6.409 14.625 70.127 1.00 36.68 209 TRP A O 1
ATOM 1705 N N . PHE A 1 230 ? 6.257 12.470 69.581 1.00 38.68 210 PHE A N 1
ATOM 1706 C CA . PHE A 1 230 ? 5.729 12.082 70.878 1.00 36.92 210 PHE A CA 1
ATOM 1707 C C . PHE A 1 230 ? 6.037 10.620 71.100 1.00 39.12 210 PHE A C 1
ATOM 1708 O O . PHE A 1 230 ? 6.783 10.036 70.299 1.00 38.84 210 PHE A O 1
ATOM 1716 N N . GLN A 1 231 ? 5.530 10.027 72.181 1.00 38.29 211 GLN A N 1
ATOM 1717 C CA . GLN A 1 231 ? 5.841 8.659 72.473 1.00 41.12 211 GLN A CA 1
ATOM 1718 C C . GLN A 1 231 ? 4.607 7.852 72.767 1.00 39.35 211 GLN A C 1
ATOM 1719 O O . GLN A 1 231 ? 3.669 8.291 73.455 1.00 38.95 211 GLN A O 1
ATOM 1725 N N . ALA A 1 232 ? 4.597 6.638 72.256 1.00 34.82 212 ALA A N 1
ATOM 1726 C CA . ALA A 1 232 ? 3.582 5.671 72.593 1.00 35.38 212 ALA A CA 1
ATOM 1727 C C . ALA A 1 232 ? 3.985 4.998 73.900 1.00 38.24 212 ALA A C 1
ATOM 1728 O O . ALA A 1 232 ? 5.160 5.043 74.281 1.00 36.45 212 ALA A O 1
ATOM 1730 N N . PRO A 1 233 ? 3.040 4.290 74.536 1.00 40.24 213 PRO A N 1
ATOM 1731 C CA . PRO A 1 233 ? 3.357 3.571 75.774 1.00 41.96 213 PRO A CA 1
ATOM 1732 C C . PRO A 1 233 ? 4.164 2.310 75.513 1.00 45.85 213 PRO A C 1
ATOM 1733 O O . PRO A 1 233 ? 4.704 1.767 76.444 1.00 46.09 213 PRO A O 1
ATOM 1737 N N . TYR A 1 234 ? 4.305 1.864 74.267 1.00 39.64 214 TYR A N 1
ATOM 1738 C CA . TYR A 1 234 ? 5.142 0.739 73.927 1.00 39.63 214 TYR A CA 1
ATOM 1739 C C . TYR A 1 234 ? 5.335 0.819 72.389 1.00 38.42 214 TYR A C 1
ATOM 1740 O O . TYR A 1 234 ? 4.594 1.541 71.719 1.00 38.36 214 TYR A O 1
ATOM 1749 N N . ALA A 1 235 ? 6.310 0.110 71.862 1.00 35.94 215 ALA A N 1
ATOM 1750 C CA . ALA A 1 235 ? 6.569 0.051 70.419 1.00 37.44 215 ALA A CA 1
ATOM 1751 C C . ALA A 1 235 ? 5.633 -0.945 69.769 1.00 35.64 215 ALA A C 1
ATOM 1752 O O . ALA A 1 235 ? 5.643 -2.142 70.073 1.00 37.95 215 ALA A O 1
ATOM 1754 N N . ALA A 1 236 ? 4.834 -0.447 68.813 1.00 32.30 216 ALA A N 1
ATOM 1755 C CA . ALA A 1 236 ? 3.910 -1.273 68.103 1.00 30.94 216 ALA A CA 1
ATOM 1756 C C . ALA A 1 236 ? 3.815 -0.884 66.651 1.00 29.95 216 ALA A C 1
ATOM 1757 O O . ALA A 1 236 ? 4.090 0.291 66.287 1.00 30.84 216 ALA A O 1
ATOM 1759 N N . MET A 1 237 ? 3.290 -1.813 65.852 1.00 27.35 217 MET A N 1
ATOM 1760 C CA . MET A 1 237 ? 3.123 -1.530 64.391 1.00 27.78 217 MET A CA 1
ATOM 1761 C C . MET A 1 237 ? 2.092 -0.418 64.206 1.00 29.22 217 MET A C 1
ATOM 1762 O O . MET A 1 237 ? 0.958 -0.508 64.710 1.00 28.46 217 MET A O 1
ATOM 1767 N N . VAL A 1 238 ? 2.471 0.612 63.463 1.00 28.25 218 VAL A N 1
ATOM 1768 C CA . VAL A 1 238 ? 1.516 1.605 62.964 1.00 26.92 218 VAL A CA 1
ATOM 1769 C C . VAL A 1 238 ? 1.647 1.573 61.445 1.00 26.68 218 VAL A C 1
ATOM 1770 O O . VAL A 1 238 ? 2.537 2.278 60.831 1.00 27.36 218 VAL A O 1
ATOM 1774 N N . HIS A 1 239 ? 0.780 0.762 60.832 1.00 26.22 219 HIS A N 1
ATOM 1775 C CA . HIS A 1 239 ? 0.932 0.521 59.387 1.00 25.29 219 HIS A CA 1
ATOM 1776 C C . HIS A 1 239 ? 0.377 1.695 58.567 1.00 24.19 219 HIS A C 1
ATOM 1777 O O . HIS A 1 239 ? 1.014 2.194 57.632 1.00 24.96 219 HIS A O 1
ATOM 1784 N N . ASP A 1 240 ? -0.879 2.056 58.863 1.00 26.11 220 ASP A N 1
ATOM 1785 C CA . ASP A 1 240 ? -1.604 3.089 58.139 1.00 26.35 220 ASP A CA 1
ATOM 1786 C C . ASP A 1 240 ? -1.999 4.132 59.164 1.00 26.44 220 ASP A C 1
ATOM 1787 O O . ASP A 1 240 ? -1.817 3.938 60.351 1.00 23.96 220 ASP A O 1
ATOM 1792 N N . PHE A 1 241 ? -2.503 5.258 58.727 1.00 26.12 221 PHE A N 1
ATOM 1793 C CA . PHE A 1 241 ? -2.997 6.290 59.646 1.00 25.07 221 PHE A CA 1
ATOM 1794 C C . PHE A 1 241 ? -4.129 7.040 58.990 1.00 26.45 221 PHE A C 1
ATOM 1795 O O . PHE A 1 241 ? -4.557 6.669 57.946 1.00 24.12 221 PHE A O 1
ATOM 1803 N N . ALA A 1 242 ? -4.684 8.001 59.703 1.00 25.79 222 ALA A N 1
ATOM 1804 C CA . ALA A 1 242 ? -5.792 8.787 59.182 1.00 28.45 222 ALA A CA 1
ATOM 1805 C C . ALA A 1 242 ? -5.461 10.250 59.414 1.00 28.62 222 ALA A C 1
ATOM 1806 O O . ALA A 1 242 ? -4.953 10.641 60.483 1.00 28.28 222 ALA A O 1
ATOM 1808 N N . ALA A 1 243 ? -5.693 11.041 58.392 1.00 28.66 223 ALA A N 1
ATOM 1809 C CA . ALA A 1 243 ? -5.484 12.481 58.482 1.00 33.75 223 ALA A CA 1
ATOM 1810 C C . ALA A 1 243 ? -6.777 13.169 58.077 1.00 35.95 223 ALA A C 1
ATOM 1811 O O . ALA A 1 243 ? -7.471 12.722 57.148 1.00 40.18 223 ALA A O 1
ATOM 1813 N N . THR A 1 244 ? -7.224 14.089 58.905 1.00 32.48 224 THR A N 1
ATOM 1814 C CA . THR A 1 244 ? -8.447 14.810 58.632 1.00 31.62 224 THR A CA 1
ATOM 1815 C C . THR A 1 244 ? -8.068 16.264 58.463 1.00 31.78 224 THR A C 1
ATOM 1816 O O . THR A 1 244 ? -6.894 16.616 58.485 1.00 29.14 224 THR A O 1
ATOM 1820 N N . GLU A 1 245 ? -9.075 17.125 58.334 1.00 35.82 225 GLU A N 1
ATOM 1821 C CA . GLU A 1 245 ? -8.763 18.576 58.196 1.00 39.11 225 GLU A CA 1
ATOM 1822 C C . GLU A 1 245 ? -8.048 19.076 59.407 1.00 35.03 225 GLU A C 1
ATOM 1823 O O . GLU A 1 245 ? -7.129 19.826 59.296 1.00 35.37 225 GLU A O 1
ATOM 1829 N N . ARG A 1 246 ? -8.445 18.640 60.592 1.00 34.89 226 ARG A N 1
ATOM 1830 C CA . ARG A 1 246 ? -7.878 19.143 61.822 1.00 35.92 226 ARG A CA 1
ATOM 1831 C C . ARG A 1 246 ? -7.135 18.156 62.692 1.00 35.09 226 ARG A C 1
ATOM 1832 O O . ARG A 1 246 ? -6.530 18.583 63.676 1.00 31.30 226 ARG A O 1
ATOM 1840 N N . TYR A 1 247 ? -7.193 16.848 62.392 1.00 31.39 227 TYR A N 1
ATOM 1841 C CA . TYR A 1 247 ? -6.598 15.851 63.283 1.00 30.93 227 TYR A CA 1
ATOM 1842 C C . TYR A 1 247 ? -5.818 14.797 62.500 1.00 29.69 227 TYR A C 1
ATOM 1843 O O . TYR A 1 247 ? -5.998 14.619 61.299 1.00 29.21 227 TYR A O 1
ATOM 1852 N N . VAL A 1 248 ? -4.956 14.101 63.225 1.00 31.43 228 VAL A N 1
ATOM 1853 C CA . VAL A 1 248 ? -4.241 12.927 62.748 1.00 30.75 228 VAL A CA 1
ATOM 1854 C C . VAL A 1 248 ? -4.525 11.821 63.769 1.00 28.77 228 VAL A C 1
ATOM 1855 O O . VAL A 1 248 ? -4.561 12.082 64.948 1.00 29.31 228 VAL A O 1
ATOM 1859 N N . VAL A 1 249 ? -4.719 10.581 63.310 1.00 29.02 229 VAL A N 1
ATOM 1860 C CA . VAL A 1 249 ? -4.963 9.428 64.154 1.00 29.14 229 VAL A CA 1
ATOM 1861 C C . VAL A 1 249 ? -3.964 8.325 63.796 1.00 30.57 229 VAL A C 1
ATOM 1862 O O . VAL A 1 249 ? -3.839 7.954 62.611 1.00 26.53 229 VAL A O 1
ATOM 1866 N N . PHE A 1 250 ? -3.259 7.823 64.806 1.00 30.93 230 PHE A N 1
ATOM 1867 C CA . PHE A 1 250 ? -2.291 6.714 64.668 1.00 30.32 230 PHE A CA 1
ATOM 1868 C C . PHE A 1 250 ? -2.939 5.451 65.289 1.00 29.28 230 PHE A C 1
ATOM 1869 O O . PHE A 1 250 ? -3.108 5.373 66.493 1.00 28.45 230 PHE A O 1
ATOM 1877 N N . PRO A 1 251 ? -3.251 4.459 64.482 1.00 28.37 231 PRO A N 1
ATOM 1878 C CA . PRO A 1 251 ? -3.768 3.186 65.031 1.00 27.26 231 PRO A CA 1
ATOM 1879 C C . PRO A 1 251 ? -2.588 2.277 65.363 1.00 28.07 231 PRO A C 1
ATOM 1880 O O . PRO A 1 251 ? -1.865 1.796 64.482 1.00 26.09 231 PRO A O 1
ATOM 1884 N N . LEU A 1 252 ? -2.383 1.984 66.632 1.00 28.34 232 LEU A N 1
ATOM 1885 C CA . LEU A 1 252 ? -1.360 1.040 67.061 1.00 28.05 232 LEU A CA 1
ATOM 1886 C C . LEU A 1 252 ? -1.956 -0.354 67.100 1.00 29.56 232 LEU A C 1
ATOM 1887 O O . LEU A 1 252 ? -2.816 -0.663 67.934 1.00 30.73 232 LEU A O 1
ATOM 1892 N N . ILE A 1 253 ? -1.509 -1.174 66.182 1.00 27.86 233 ILE A N 1
ATOM 1893 C CA . ILE A 1 253 ? -1.912 -2.565 66.064 1.00 30.85 233 ILE A CA 1
ATOM 1894 C C . ILE A 1 253 ? -1.209 -3.357 67.202 1.00 32.12 233 ILE A C 1
ATOM 1895 O O . ILE A 1 253 ? -0.042 -3.052 67.514 1.00 31.20 233 ILE A O 1
ATOM 1900 N N . PRO A 1 254 ? -1.903 -4.334 67.829 1.00 35.10 234 PRO A N 1
ATOM 1901 C CA . PRO A 1 254 ? -1.270 -5.075 68.930 1.00 35.70 234 PRO A CA 1
ATOM 1902 C C . PRO A 1 254 ? -0.169 -6.069 68.520 1.00 35.90 234 PRO A C 1
ATOM 1903 O O . PRO A 1 254 ? -0.151 -7.217 69.002 1.00 33.77 234 PRO A O 1
ATOM 1907 N N . LEU A 1 255 ? 0.745 -5.623 67.683 1.00 34.09 235 LEU A N 1
ATOM 1908 C CA . LEU A 1 255 ? 1.921 -6.338 67.267 1.00 34.12 235 LEU A CA 1
ATOM 1909 C C . LEU A 1 255 ? 3.088 -5.566 67.879 1.00 37.98 235 LEU A C 1
ATOM 1910 O O . LEU A 1 255 ? 3.370 -4.423 67.414 1.00 36.24 235 LEU A O 1
ATOM 1915 N N . THR A 1 256 ? 3.789 -6.152 68.863 1.00 35.64 236 THR A N 1
ATOM 1916 C CA . THR A 1 256 ? 4.842 -5.434 69.603 1.00 34.78 236 THR A CA 1
ATOM 1917 C C . THR A 1 256 ? 6.223 -5.882 69.262 1.00 35.64 236 THR A C 1
ATOM 1918 O O . THR A 1 256 ? 6.429 -6.995 68.785 1.00 36.82 236 THR A O 1
ATOM 1922 N N . VAL A 1 257 ? 7.186 -5.018 69.531 1.00 34.13 237 VAL A N 1
ATOM 1923 C CA . VAL A 1 257 ? 8.558 -5.280 69.141 1.00 37.70 237 VAL A CA 1
ATOM 1924 C C . VAL A 1 257 ? 9.385 -5.619 70.369 1.00 42.00 237 VAL A C 1
ATOM 1925 O O . VAL A 1 257 ? 9.251 -4.986 71.375 1.00 41.26 237 VAL A O 1
ATOM 1929 N N . ASP A 1 258 ? 10.284 -6.592 70.252 1.00 44.78 238 ASP A N 1
ATOM 1930 C CA . ASP A 1 258 ? 11.295 -6.904 71.279 1.00 42.62 238 ASP A CA 1
ATOM 1931 C C . ASP A 1 258 ? 12.678 -7.116 70.627 1.00 38.69 238 ASP A C 1
ATOM 1932 O O . ASP A 1 258 ? 12.918 -8.117 69.935 1.00 38.18 238 ASP A O 1
ATOM 1937 N N . VAL A 1 259 ? 13.577 -6.193 70.858 1.00 40.48 239 VAL A N 1
ATOM 1938 C CA . VAL A 1 259 ? 14.906 -6.251 70.227 1.00 43.92 239 VAL A CA 1
ATOM 1939 C C . VAL A 1 259 ? 15.730 -7.486 70.663 1.00 47.49 239 VAL A C 1
ATOM 1940 O O . VAL A 1 259 ? 16.494 -8.071 69.847 1.00 43.75 239 VAL A O 1
ATOM 1944 N N . GLU A 1 260 ? 15.545 -7.916 71.907 1.00 44.99 240 GLU A N 1
ATOM 1945 C CA . GLU A 1 260 ? 16.252 -9.118 72.381 1.00 49.01 240 GLU A CA 1
ATOM 1946 C C . GLU A 1 260 ? 15.804 -10.326 71.629 1.00 41.24 240 GLU A C 1
ATOM 1947 O O . GLU A 1 260 ? 16.635 -11.124 71.206 1.00 44.52 240 GLU A O 1
ATOM 1953 N N . ARG A 1 261 ? 14.495 -10.472 71.419 1.00 42.47 241 ARG A N 1
ATOM 1954 C CA . ARG A 1 261 ? 13.975 -11.582 70.618 1.00 39.36 241 ARG A CA 1
ATOM 1955 C C . ARG A 1 261 ? 14.621 -11.551 69.214 1.00 39.25 241 ARG A C 1
ATOM 1956 O O . ARG A 1 261 ? 14.979 -12.579 68.657 1.00 38.50 241 ARG A O 1
ATOM 1964 N N . MET A 1 262 ? 14.707 -10.353 68.630 1.00 37.91 242 MET A N 1
ATOM 1965 C CA . MET A 1 262 ? 15.322 -10.195 67.314 1.00 38.75 242 MET A CA 1
ATOM 1966 C C . MET A 1 262 ? 16.822 -10.570 67.309 1.00 37.77 242 MET A C 1
ATOM 1967 O O . MET A 1 262 ? 17.268 -11.229 66.378 1.00 36.85 242 MET A O 1
ATOM 1972 N N . LYS A 1 263 ? 17.568 -10.132 68.317 1.00 39.17 243 LYS A N 1
ATOM 1973 C CA . LYS A 1 263 ? 18.992 -10.531 68.443 1.00 45.40 243 LYS A CA 1
ATOM 1974 C C . LYS A 1 263 ? 19.154 -12.027 68.501 1.00 42.92 243 LYS A C 1
ATOM 1975 O O . LYS A 1 263 ? 20.127 -12.530 68.015 1.00 49.21 243 LYS A O 1
ATOM 1981 N N . ASN A 1 264 ? 18.157 -12.727 69.030 1.00 43.85 244 ASN A N 1
ATOM 1982 C CA . ASN A 1 264 ? 18.131 -14.196 69.047 1.00 45.41 244 ASN A CA 1
ATOM 1983 C C . ASN A 1 264 ? 17.533 -14.835 67.836 1.00 45.83 244 ASN A C 1
ATOM 1984 O O . ASN A 1 264 ? 17.269 -16.064 67.854 1.00 43.43 244 ASN A O 1
ATOM 1989 N N . GLY A 1 265 ? 17.282 -14.047 66.762 1.00 39.04 245 GLY A N 1
ATOM 1990 C CA . GLY A 1 265 ? 16.864 -14.649 65.524 1.00 35.27 245 GLY A CA 1
ATOM 1991 C C . GLY A 1 265 ? 15.377 -14.682 65.320 1.00 35.98 245 GLY A C 1
ATOM 1992 O O . GLY A 1 265 ? 14.917 -15.166 64.267 1.00 37.85 245 GLY A O 1
ATOM 1993 N N . GLY A 1 266 ? 14.617 -14.147 66.285 1.00 33.39 246 GLY A N 1
ATOM 1994 C CA . GLY A 1 266 ? 13.176 -14.242 66.224 1.00 35.76 246 GLY A CA 1
ATOM 1995 C C . GLY A 1 266 ? 12.508 -13.091 65.406 1.00 36.59 246 GLY A C 1
ATOM 1996 O O . GLY A 1 266 ? 13.172 -12.229 64.822 1.00 33.34 246 GLY A O 1
ATOM 1997 N N . PRO A 1 267 ? 11.177 -13.142 65.302 1.00 37.84 247 PRO A N 1
ATOM 1998 C CA . PRO A 1 267 ? 10.460 -12.149 64.505 1.00 35.42 247 PRO A CA 1
ATOM 1999 C C . PRO A 1 267 ? 10.497 -10.744 65.058 1.00 31.26 247 PRO A C 1
ATOM 2000 O O . PRO A 1 267 ? 10.577 -10.533 66.270 1.00 29.38 247 PRO A O 1
ATOM 2004 N N . HIS A 1 268 ? 10.409 -9.752 64.164 1.00 30.07 248 HIS A N 1
ATOM 2005 C CA . HIS A 1 268 ? 10.393 -8.336 64.577 1.00 28.50 248 HIS A CA 1
ATOM 2006 C C . HIS A 1 268 ? 9.182 -8.019 65.457 1.00 29.37 248 HIS A C 1
ATOM 2007 O O . HIS A 1 268 ? 9.321 -7.337 66.445 1.00 32.37 248 HIS A O 1
ATOM 2014 N N . PHE A 1 269 ? 8.025 -8.541 65.101 1.00 29.96 249 PHE A N 1
ATOM 2015 C CA . PHE A 1 269 ? 6.787 -8.309 65.830 1.00 31.33 249 PHE A CA 1
ATOM 2016 C C . PHE A 1 269 ? 6.221 -9.620 66.415 1.00 32.59 249 PHE A C 1
ATOM 2017 O O . PHE A 1 269 ? 6.420 -10.688 65.846 1.00 29.26 249 PHE A O 1
ATOM 2025 N N . GLN A 1 270 ? 5.426 -9.456 67.457 1.00 32.93 250 GLN A N 1
ATOM 2026 C CA . GLN A 1 270 ? 4.678 -10.546 68.071 1.00 33.46 250 GLN A CA 1
ATOM 2027 C C . GLN A 1 270 ? 3.273 -10.107 68.462 1.00 30.58 250 GLN A C 1
ATOM 2028 O O . GLN A 1 270 ? 3.090 -9.116 69.155 1.00 33.53 250 GLN A O 1
ATOM 2034 N N . TRP A 1 271 ? 2.284 -10.863 68.071 1.00 32.70 251 TRP A N 1
ATOM 2035 C CA . TRP A 1 271 ? 0.885 -10.565 68.449 1.00 33.97 251 TRP A CA 1
ATOM 2036 C C . TRP A 1 271 ? 0.657 -10.737 69.937 1.00 35.27 251 TRP A C 1
ATOM 2037 O O . TRP A 1 271 ? 1.156 -11.693 70.507 1.00 37.22 251 TRP A O 1
ATOM 2048 N N . GLN A 1 272 ? -0.051 -9.777 70.522 1.00 35.16 252 GLN A N 1
ATOM 2049 C CA . GLN A 1 272 ? -0.416 -9.738 71.943 1.00 36.10 252 GLN A CA 1
ATOM 2050 C C . GLN A 1 272 ? -1.943 -9.799 71.974 1.00 39.34 252 GLN A C 1
ATOM 2051 O O . GLN A 1 272 ? -2.599 -8.864 71.613 1.00 37.75 252 GLN A O 1
ATOM 2057 N N . PRO A 1 273 ? -2.518 -10.961 72.316 1.00 44.83 253 PRO A N 1
ATOM 2058 C CA . PRO A 1 273 ? -3.973 -11.107 72.257 1.00 45.80 253 PRO A CA 1
ATOM 2059 C C . PRO A 1 273 ? -4.780 -10.412 73.377 1.00 44.73 253 PRO A C 1
ATOM 2060 O O . PRO A 1 273 ? -5.969 -10.361 73.330 1.00 44.12 253 PRO A O 1
ATOM 2064 N N . ASP A 1 274 ? -4.111 -9.834 74.344 1.00 46.06 254 ASP A N 1
ATOM 2065 C CA . ASP A 1 274 ? -4.743 -9.238 75.524 1.00 48.77 254 ASP A CA 1
ATOM 2066 C C . ASP A 1 274 ? -4.323 -7.773 75.638 1.00 48.74 254 ASP A C 1
ATOM 2067 O O . ASP A 1 274 ? -4.210 -7.232 76.710 1.00 43.45 254 ASP A O 1
ATOM 2072 N N . LEU A 1 275 ? -4.045 -7.136 74.514 1.00 47.12 255 LEU A N 1
ATOM 2073 C CA . LEU A 1 275 ? -3.611 -5.731 74.455 1.00 43.89 255 LEU A CA 1
ATOM 2074 C C . LEU A 1 275 ? -4.669 -4.973 73.658 1.00 41.60 255 LEU A C 1
ATOM 2075 O O . LEU A 1 275 ? -4.932 -5.311 72.513 1.00 38.75 255 LEU A O 1
ATOM 2080 N N . PRO A 1 276 ? -5.266 -3.964 74.250 1.00 43.34 256 PRO A N 1
ATOM 2081 C CA . PRO A 1 276 ? -6.245 -3.178 73.486 1.00 40.88 256 PRO A CA 1
ATOM 2082 C C . PRO A 1 276 ? -5.638 -2.548 72.193 1.00 36.49 256 PRO A C 1
ATOM 2083 O O . PRO A 1 276 ? -4.492 -2.119 72.165 1.00 35.62 256 PRO A O 1
ATOM 2087 N N . GLN A 1 277 ? -6.435 -2.546 71.147 1.00 33.23 257 GLN A N 1
ATOM 2088 C CA . GLN A 1 277 ? -6.204 -1.662 70.009 1.00 33.53 257 GLN A CA 1
ATOM 2089 C C . GLN A 1 277 ? -6.071 -0.278 70.615 1.00 34.70 257 GLN A C 1
ATOM 2090 O O . GLN A 1 277 ? -6.849 0.102 71.495 1.00 36.83 257 GLN A O 1
ATOM 2096 N N . LEU A 1 278 ? -5.065 0.459 70.217 1.00 33.80 258 LEU A N 1
ATOM 2097 C CA . LEU A 1 278 ? -4.843 1.794 70.789 1.00 35.52 258 LEU A CA 1
ATOM 2098 C C . LEU A 1 278 ? -4.827 2.820 69.626 1.00 35.22 258 LEU A C 1
ATOM 2099 O O . LEU A 1 278 ? -4.383 2.512 68.521 1.00 34.93 258 LEU A O 1
ATOM 2104 N N . PHE A 1 279 ? -5.310 4.032 69.883 1.00 32.90 259 PHE A N 1
ATOM 2105 C CA . PHE A 1 279 ? -5.311 5.114 68.901 1.00 30.81 259 PHE A CA 1
ATOM 2106 C C . PHE A 1 279 ? -4.799 6.389 69.554 1.00 32.19 259 PHE A C 1
ATOM 2107 O O . PHE A 1 279 ? -5.343 6.799 70.622 1.00 31.10 259 PHE A O 1
ATOM 2115 N N . ALA A 1 280 ? -3.806 7.024 68.946 1.00 29.81 260 ALA A N 1
ATOM 2116 C CA . ALA A 1 280 ? -3.396 8.366 69.329 1.00 29.08 260 ALA A CA 1
ATOM 2117 C C . ALA A 1 280 ? -4.052 9.380 68.400 1.00 30.13 260 ALA A C 1
ATOM 2118 O O . ALA A 1 280 ? -3.992 9.249 67.195 1.00 28.54 260 ALA A O 1
ATOM 2120 N N . VAL A 1 281 ? -4.693 10.401 68.948 1.00 30.52 261 VAL A N 1
ATOM 2121 C CA . VAL A 1 281 ? -5.388 11.404 68.164 1.00 28.57 261 VAL A CA 1
ATOM 2122 C C . VAL A 1 281 ? -4.805 12.737 68.556 1.00 29.51 261 VAL A C 1
ATOM 2123 O O . VAL A 1 281 ? -4.680 13.034 69.742 1.00 29.75 261 VAL A O 1
ATOM 2127 N N . VAL A 1 282 ? -4.302 13.469 67.585 1.00 30.52 262 VAL A N 1
ATOM 2128 C CA . VAL A 1 282 ? -3.641 14.700 67.856 1.00 30.61 262 VAL A CA 1
ATOM 2129 C C . VAL A 1 282 ? -4.015 15.767 66.846 1.00 29.57 262 VAL A C 1
ATOM 2130 O O . VAL A 1 282 ? -4.187 15.454 65.670 1.00 30.30 262 VAL A O 1
ATOM 2134 N N . PRO A 1 283 ? -4.111 17.022 67.276 1.00 32.17 263 PRO A N 1
ATOM 2135 C CA . PRO A 1 283 ? -4.346 18.054 66.252 1.00 33.06 263 PRO A CA 1
ATOM 2136 C C . PRO A 1 283 ? -3.239 18.133 65.253 1.00 31.54 263 PRO A C 1
ATOM 2137 O O . PRO A 1 283 ? -2.044 18.022 65.594 1.00 32.05 263 PRO A O 1
ATOM 2141 N N . ARG A 1 284 ? -3.648 18.355 64.010 1.00 34.60 264 ARG A N 1
ATOM 2142 C CA . ARG A 1 284 ? -2.768 18.350 62.901 1.00 34.20 264 ARG A CA 1
ATOM 2143 C C . ARG A 1 284 ? -1.699 19.433 62.970 1.00 39.36 264 ARG A C 1
ATOM 2144 O O . ARG A 1 284 ? -0.570 19.268 62.493 1.00 38.70 264 ARG A O 1
ATOM 2152 N N . ASN A 1 285 ? -2.031 20.539 63.616 1.00 37.86 265 ASN A N 1
ATOM 2153 C CA . ASN A 1 285 ? -1.072 21.633 63.820 1.00 41.76 265 ASN A CA 1
ATOM 2154 C C . ASN A 1 285 ? -0.661 21.740 65.293 1.00 41.43 265 ASN A C 1
ATOM 2155 O O . ASN A 1 285 ? -0.174 22.793 65.727 1.00 45.29 265 ASN A O 1
ATOM 2160 N N . GLY A 1 286 ? -0.766 20.644 66.005 1.00 39.81 266 GLY A N 1
ATOM 2161 C CA . GLY A 1 286 ? -0.580 20.634 67.450 1.00 38.61 266 GLY A CA 1
ATOM 2162 C C . GLY A 1 286 ? 0.827 20.238 67.876 1.00 40.63 266 GLY A C 1
ATOM 2163 O O . GLY A 1 286 ? 1.810 20.292 67.088 1.00 37.00 266 GLY A O 1
ATOM 2164 N N . ARG A 1 287 ? 0.905 19.862 69.154 1.00 39.26 267 ARG A N 1
ATOM 2165 C CA . ARG A 1 287 ? 2.170 19.531 69.816 1.00 42.54 267 ARG A CA 1
ATOM 2166 C C . ARG A 1 287 ? 1.939 18.258 70.635 1.00 39.82 267 ARG A C 1
ATOM 2167 O O . ARG A 1 287 ? 0.772 17.805 70.850 1.00 36.63 267 ARG A O 1
ATOM 2175 N N . ALA A 1 288 ? 3.042 17.706 71.122 1.00 41.21 268 ALA A N 1
ATOM 2176 C CA . ALA A 1 288 ? 3.011 16.461 71.887 1.00 41.05 268 ALA A CA 1
ATOM 2177 C C . ALA A 1 288 ? 2.030 16.441 73.018 1.00 42.51 268 ALA A C 1
ATOM 2178 O O . ALA A 1 288 ? 1.313 15.466 73.243 1.00 38.18 268 ALA A O 1
ATOM 2180 N N . GLN A 1 289 ? 1.927 17.548 73.737 1.00 44.10 269 GLN A N 1
ATOM 2181 C CA . GLN A 1 289 ? 1.043 17.562 74.887 1.00 44.51 269 GLN A CA 1
ATOM 2182 C C . GLN A 1 289 ? -0.459 17.479 74.520 1.00 42.24 269 GLN A C 1
ATOM 2183 O O . GLN A 1 289 ? -1.307 17.239 75.373 1.00 43.96 269 GLN A O 1
ATOM 2189 N N . ASP A 1 290 ? -0.814 17.695 73.260 1.00 39.10 270 ASP A N 1
ATOM 2190 C CA . ASP A 1 290 ? -2.201 17.657 72.827 1.00 39.48 270 ASP A CA 1
ATOM 2191 C C . ASP A 1 290 ? -2.660 16.223 72.481 1.00 39.87 270 ASP A C 1
ATOM 2192 O O . ASP A 1 290 ? -3.865 16.011 72.224 1.00 35.00 270 ASP A O 1
ATOM 2197 N N . VAL A 1 291 ? -1.743 15.250 72.483 1.00 34.82 271 VAL A N 1
ATOM 2198 C CA . VAL A 1 291 ? -2.114 13.915 72.088 1.00 37.33 271 VAL A CA 1
ATOM 2199 C C . VAL A 1 291 ? -3.124 13.338 73.041 1.00 36.98 271 VAL A C 1
ATOM 2200 O O . VAL A 1 291 ? -2.949 13.477 74.213 1.00 39.70 271 VAL A O 1
ATOM 2204 N N . ARG A 1 292 ? -4.181 12.712 72.549 1.00 35.13 272 ARG A N 1
ATOM 2205 C CA A ARG A 1 292 ? -5.122 11.966 73.393 0.50 35.76 272 ARG A CA 1
ATOM 2206 C CA B ARG A 1 292 ? -5.121 11.967 73.395 0.50 36.62 272 ARG A CA 1
ATOM 2207 C C . ARG A 1 292 ? -5.157 10.520 72.968 1.00 36.00 272 ARG A C 1
ATOM 2208 O O . ARG A 1 292 ? -5.139 10.228 71.751 1.00 36.60 272 ARG A O 1
ATOM 2223 N N . TRP A 1 293 ? -5.287 9.608 73.932 1.00 35.93 273 TRP A N 1
ATOM 2224 C CA . TRP A 1 293 ? -5.284 8.161 73.663 1.00 35.64 273 TRP A CA 1
ATOM 2225 C C . TRP A 1 293 ? -6.655 7.539 73.821 1.00 36.42 273 TRP A C 1
ATOM 2226 O O . TRP A 1 293 ? -7.410 7.881 74.771 1.00 33.46 273 TRP A O 1
ATOM 2237 N N . PHE A 1 294 ? -7.027 6.662 72.899 1.00 32.60 274 PHE A N 1
ATOM 2238 C CA . PHE A 1 294 ? -8.286 5.967 73.009 1.00 33.00 274 PHE A CA 1
ATOM 2239 C C . PHE A 1 294 ? -7.991 4.486 72.872 1.00 35.46 274 PHE A C 1
ATOM 2240 O O . PHE A 1 294 ? -7.036 4.086 72.151 1.00 34.85 274 PHE A O 1
ATOM 2248 N N . LYS A 1 295 ? -8.819 3.649 73.475 1.00 34.74 275 LYS A N 1
ATOM 2249 C CA . LYS A 1 295 ? -8.649 2.216 73.495 1.00 37.84 275 LYS A CA 1
ATOM 2250 C C . LYS A 1 295 ? -9.829 1.491 72.934 1.00 37.66 275 LYS A C 1
ATOM 2251 O O . LYS A 1 295 ? -10.950 1.672 73.396 1.00 39.72 275 LYS A O 1
ATOM 2257 N N . GLY A 1 296 ? -9.560 0.530 72.061 1.00 35.15 276 GLY A N 1
ATOM 2258 C CA . GLY A 1 296 ? -10.560 -0.328 71.470 1.00 33.89 276 GLY A CA 1
ATOM 2259 C C . GLY A 1 296 ? -10.403 -1.753 72.011 1.00 35.63 276 GLY A C 1
ATOM 2260 O O . GLY A 1 296 ? -9.607 -2.006 72.887 1.00 41.00 276 GLY A O 1
ATOM 2261 N N . PRO A 1 297 ? -11.194 -2.683 71.509 1.00 36.41 277 PRO A N 1
ATOM 2262 C CA . PRO A 1 297 ? -11.128 -4.061 71.928 1.00 39.87 277 PRO A CA 1
ATOM 2263 C C . PRO A 1 297 ? -9.794 -4.752 71.786 1.00 42.31 277 PRO A C 1
ATOM 2264 O O . PRO A 1 297 ? -8.965 -4.453 70.892 1.00 41.73 277 PRO A O 1
ATOM 2268 N N . MET A 1 298 ? -9.620 -5.764 72.629 1.00 40.16 278 MET A N 1
ATOM 2269 C CA . MET A 1 298 ? -8.470 -6.632 72.538 1.00 42.36 278 MET A CA 1
ATOM 2270 C C . MET A 1 298 ? -8.687 -7.661 71.463 1.00 40.08 278 MET A C 1
ATOM 2271 O O . MET A 1 298 ? -9.803 -7.907 71.026 1.00 39.66 278 MET A O 1
ATOM 2276 N N . ASP A 1 299 ? -7.573 -8.236 71.027 1.00 38.92 279 ASP A N 1
ATOM 2277 C CA . ASP A 1 299 ? -7.561 -9.337 70.060 1.00 40.88 279 ASP A CA 1
ATOM 2278 C C . ASP A 1 299 ? -8.272 -8.999 68.736 1.00 41.19 279 ASP A C 1
ATOM 2279 O O . ASP A 1 299 ? -8.983 -9.814 68.139 1.00 39.66 279 ASP A O 1
ATOM 2284 N N . GLY A 1 300 ? -8.055 -7.761 68.306 1.00 36.60 280 GLY A N 1
ATOM 2285 C CA . GLY A 1 300 ? -8.544 -7.256 67.063 1.00 35.65 280 GLY A CA 1
ATOM 2286 C C . GLY A 1 300 ? -7.439 -6.438 66.409 1.00 34.70 280 GLY A C 1
ATOM 2287 O O . GLY A 1 300 ? -6.544 -5.985 67.091 1.00 34.01 280 GLY A O 1
ATOM 2288 N N . PHE A 1 301 ? -7.536 -6.217 65.119 1.00 33.69 281 PHE A N 1
ATOM 2289 C CA . PHE A 1 301 ? -6.556 -5.370 64.486 1.00 37.23 281 PHE A CA 1
ATOM 2290 C C . PHE A 1 301 ? -7.102 -4.490 63.350 1.00 32.85 281 PHE A C 1
ATOM 2291 O O . PHE A 1 301 ? -8.017 -4.815 62.560 1.00 30.82 281 PHE A O 1
ATOM 2299 N N . GLN A 1 302 ? -6.531 -3.318 63.375 1.00 28.96 282 GLN A N 1
ATOM 2300 C CA . GLN A 1 302 ? -6.947 -2.210 62.516 1.00 29.37 282 GLN A CA 1
ATOM 2301 C C . GLN A 1 302 ? -6.413 -2.465 61.096 1.00 28.47 282 GLN A C 1
ATOM 2302 O O . GLN A 1 302 ? -5.175 -2.603 60.914 1.00 30.21 282 GLN A O 1
ATOM 2308 N N . GLY A 1 303 ? -7.287 -2.520 60.121 1.00 26.69 283 GLY A N 1
ATOM 2309 C CA . GLY A 1 303 ? -6.863 -2.602 58.672 1.00 25.40 283 GLY A CA 1
ATOM 2310 C C . GLY A 1 303 ? -6.533 -1.230 58.087 1.00 25.73 283 GLY A C 1
ATOM 2311 O O . GLY A 1 303 ? -6.361 -0.247 58.811 1.00 26.55 283 GLY A O 1
ATOM 2312 N N . HIS A 1 304 ? -6.472 -1.174 56.759 1.00 25.88 284 HIS A N 1
ATOM 2313 C CA . HIS A 1 304 ? -6.166 0.062 56.045 1.00 25.59 284 HIS A CA 1
ATOM 2314 C C . HIS A 1 304 ? -7.278 1.096 56.166 1.00 25.92 284 HIS A C 1
ATOM 2315 O O . HIS A 1 304 ? -8.448 0.770 56.120 1.00 26.40 284 HIS A O 1
ATOM 2322 N N . THR A 1 305 ? -6.890 2.348 56.239 1.00 23.95 285 THR A N 1
ATOM 2323 C CA . THR A 1 305 ? -7.833 3.450 56.231 1.00 25.56 285 THR A CA 1
ATOM 2324 C C . THR A 1 305 ? -8.557 3.600 54.919 1.00 26.07 285 THR A C 1
ATOM 2325 O O . THR A 1 305 ? -7.927 3.814 53.872 1.00 24.27 285 THR A O 1
ATOM 2329 N N . LEU A 1 306 ? -9.885 3.542 54.944 1.00 25.35 286 LEU A N 1
ATOM 2330 C CA . LEU A 1 306 ? -10.676 3.909 53.758 1.00 26.07 286 LEU A CA 1
ATOM 2331 C C . LEU A 1 306 ? -10.644 5.435 53.648 1.00 24.80 286 LEU A C 1
ATOM 2332 O O . LEU A 1 306 ? -10.163 6.005 52.678 1.00 24.77 286 LEU A O 1
ATOM 2337 N N . ASN A 1 307 ? -11.093 6.102 54.685 1.00 26.74 287 ASN A N 1
ATOM 2338 C CA . ASN A 1 307 ? -11.077 7.546 54.764 1.00 25.45 287 ASN A CA 1
ATOM 2339 C C . ASN A 1 307 ? -11.372 7.947 56.201 1.00 25.45 287 ASN A C 1
ATOM 2340 O O . ASN A 1 307 ? -11.735 7.128 57.021 1.00 27.10 287 ASN A O 1
ATOM 2345 N N . ALA A 1 308 ? -11.204 9.219 56.505 1.00 26.62 288 ALA A N 1
ATOM 2346 C CA . ALA A 1 308 ? -11.469 9.794 57.825 1.00 25.73 288 ALA A CA 1
ATOM 2347 C C . ALA A 1 308 ? -11.847 11.242 57.668 1.00 27.56 288 ALA A C 1
ATOM 2348 O O . ALA A 1 308 ? -11.486 11.876 56.696 1.00 28.85 288 ALA A O 1
ATOM 2350 N N . PHE A 1 309 ? -12.607 11.755 58.616 1.00 29.49 289 PHE A N 1
ATOM 2351 C CA . PHE A 1 309 ? -12.914 13.160 58.641 1.00 28.34 289 PHE A CA 1
ATOM 2352 C C . PHE A 1 309 ? -13.257 13.543 60.064 1.00 29.92 289 PHE A C 1
ATOM 2353 O O . PHE A 1 309 ? -13.436 12.674 60.937 1.00 28.91 289 PHE A O 1
ATOM 2361 N N . ASP A 1 310 ? -13.336 14.824 60.346 1.00 32.40 290 ASP A N 1
ATOM 2362 C CA . ASP A 1 310 ? -13.678 15.258 61.707 1.00 33.16 290 ASP A CA 1
ATOM 2363 C C . ASP A 1 310 ? -14.746 16.351 61.628 1.00 38.88 290 ASP A C 1
ATOM 2364 O O . ASP A 1 310 ? -14.819 17.095 60.642 1.00 32.81 290 ASP A O 1
ATOM 2369 N N . GLU A 1 311 ? -15.542 16.434 62.676 1.00 40.35 291 GLU A N 1
ATOM 2370 C CA . GLU A 1 311 ? -16.585 17.455 62.717 1.00 47.86 291 GLU A CA 1
ATOM 2371 C C . GLU A 1 311 ? -16.940 17.691 64.178 1.00 44.04 291 GLU A C 1
ATOM 2372 O O . GLU A 1 311 ? -17.169 16.743 64.949 1.00 42.92 291 GLU A O 1
ATOM 2378 N N . ASP A 1 312 ? -16.886 18.954 64.592 1.00 47.81 292 ASP A N 1
ATOM 2379 C CA . ASP A 1 312 ? -17.152 19.352 65.986 1.00 49.17 292 ASP A CA 1
ATOM 2380 C C . ASP A 1 312 ? -16.156 18.704 66.916 1.00 50.39 292 ASP A C 1
ATOM 2381 O O . ASP A 1 312 ? -14.867 18.841 66.767 1.00 45.45 292 ASP A O 1
ATOM 2386 N N . GLY A 1 313 ? -16.622 17.969 67.910 1.00 50.19 293 GLY A N 1
ATOM 2387 C CA . GLY A 1 313 ? -15.564 17.355 68.750 1.00 50.56 293 GLY A CA 1
ATOM 2388 C C . GLY A 1 313 ? -14.953 16.041 68.231 1.00 43.19 293 GLY A C 1
ATOM 2389 O O . GLY A 1 313 ? -14.222 15.403 69.022 1.00 42.47 293 GLY A O 1
ATOM 2390 N N . LYS A 1 314 ? -15.398 15.554 67.057 1.00 42.30 294 LYS A N 1
ATOM 2391 C CA . LYS A 1 314 ? -15.356 14.121 66.844 1.00 43.70 294 LYS A CA 1
ATOM 2392 C C . LYS A 1 314 ? -14.588 13.799 65.593 1.00 41.59 294 LYS A C 1
ATOM 2393 O O . LYS A 1 314 ? -14.806 14.395 64.537 1.00 34.49 294 LYS A O 1
ATOM 2399 N N . VAL A 1 315 ? -13.742 12.803 65.708 1.00 37.92 295 VAL A N 1
ATOM 2400 C CA . VAL A 1 315 ? -12.982 12.287 64.591 1.00 35.38 295 VAL A CA 1
ATOM 2401 C C . VAL A 1 315 ? -13.544 10.911 64.188 1.00 33.93 295 VAL A C 1
ATOM 2402 O O . VAL A 1 315 ? -13.696 10.027 65.037 1.00 35.21 295 VAL A O 1
ATOM 2406 N N . TYR A 1 316 ? -13.833 10.726 62.908 1.00 33.86 296 TYR A N 1
ATOM 2407 C CA . TYR A 1 316 ? -14.349 9.492 62.409 1.00 32.44 296 TYR A CA 1
ATOM 2408 C C . TYR A 1 316 ? -13.307 8.824 61.496 1.00 31.01 296 TYR A C 1
ATOM 2409 O O . TYR A 1 316 ? -12.802 9.465 60.566 1.00 30.27 296 TYR A O 1
ATOM 2418 N N . VAL A 1 317 ? -13.065 7.534 61.697 1.00 29.83 297 VAL A N 1
ATOM 2419 C CA . VAL A 1 317 ? -12.120 6.786 60.865 1.00 29.16 297 VAL A CA 1
ATOM 2420 C C . VAL A 1 317 ? -12.773 5.504 60.386 1.00 28.92 297 VAL A C 1
ATOM 2421 O O . VAL A 1 317 ? -13.200 4.683 61.202 1.00 27.95 297 VAL A O 1
ATOM 2425 N N . ASP A 1 318 ? -12.787 5.288 59.092 1.00 27.97 298 ASP A N 1
ATOM 2426 C CA . ASP A 1 318 ? -13.337 4.089 58.458 1.00 26.44 298 ASP A CA 1
ATOM 2427 C C . ASP A 1 318 ? -12.240 3.150 58.000 1.00 27.41 298 ASP A C 1
ATOM 2428 O O . ASP A 1 318 ? -11.285 3.578 57.323 1.00 26.38 298 ASP A O 1
ATOM 2433 N N . MET A 1 319 ? -12.347 1.887 58.392 1.00 26.23 299 MET A N 1
ATOM 2434 C CA . MET A 1 319 ? -11.349 0.895 58.069 1.00 26.43 299 MET A CA 1
ATOM 2435 C C . MET A 1 319 ? -11.899 -0.530 58.307 1.00 28.10 299 MET A C 1
ATOM 2436 O O . MET A 1 319 ? -12.713 -0.716 59.169 1.00 27.55 299 MET A O 1
ATOM 2441 N N . PRO A 1 320 ? -11.343 -1.529 57.615 1.00 27.29 300 PRO A N 1
ATOM 2442 C CA . PRO A 1 320 ? -11.563 -2.929 58.033 1.00 27.25 300 PRO A CA 1
ATOM 2443 C C . PRO A 1 320 ? -10.984 -3.111 59.418 1.00 28.66 300 PRO A C 1
ATOM 2444 O O . PRO A 1 320 ? -9.957 -2.466 59.770 1.00 26.95 300 PRO A O 1
ATOM 2448 N N . VAL A 1 321 ? -11.673 -3.934 60.206 1.00 28.85 301 VAL A N 1
ATOM 2449 C CA . VAL A 1 321 ? -11.214 -4.380 61.493 1.00 31.70 301 VAL A CA 1
ATOM 2450 C C . VAL A 1 321 ? -11.406 -5.907 61.529 1.00 34.68 301 VAL A C 1
ATOM 2451 O O . VAL A 1 321 ? -12.502 -6.412 61.142 1.00 31.81 301 VAL A O 1
ATOM 2455 N N . THR A 1 322 ? -10.361 -6.626 61.915 1.00 30.26 302 THR A N 1
ATOM 2456 C CA . THR A 1 322 ? -10.419 -8.074 61.926 1.00 34.82 302 THR A CA 1
ATOM 2457 C C . THR A 1 322 ? -10.304 -8.550 63.356 1.00 36.94 302 THR A C 1
ATOM 2458 O O . THR A 1 322 ? -9.477 -8.058 64.118 1.00 33.80 302 THR A O 1
ATOM 2462 N N . GLY A 1 323 ? -11.128 -9.522 63.723 1.00 42.97 303 GLY A N 1
ATOM 2463 C CA . GLY A 1 323 ? -11.143 -9.989 65.127 1.00 45.29 303 GLY A CA 1
ATOM 2464 C C . GLY A 1 323 ? -10.124 -11.078 65.454 1.00 49.42 303 GLY A C 1
ATOM 2465 O O . GLY A 1 323 ? -10.495 -12.060 66.058 1.00 51.00 303 GLY A O 1
ATOM 2466 N N . GLY A 1 324 ? -8.840 -10.876 65.137 1.00 44.48 304 GLY A N 1
ATOM 2467 C CA . GLY A 1 324 ? -7.748 -11.750 65.585 1.00 44.13 304 GLY A CA 1
ATOM 2468 C C . GLY A 1 324 ? -6.526 -11.571 64.711 1.00 44.11 304 GLY A C 1
ATOM 2469 O O . GLY A 1 324 ? -6.557 -10.767 63.778 1.00 36.41 304 GLY A O 1
ATOM 2470 N N . ASN A 1 325 ? -5.459 -12.321 65.012 1.00 45.78 305 ASN A N 1
ATOM 2471 C CA . ASN A 1 325 ? -4.200 -12.178 64.318 1.00 46.34 305 ASN A CA 1
ATOM 2472 C C . ASN A 1 325 ? -4.245 -12.834 62.921 1.00 46.72 305 ASN A C 1
ATOM 2473 O O . ASN A 1 325 ? -4.271 -14.060 62.811 1.00 43.75 305 ASN A O 1
ATOM 2478 N N . ILE A 1 326 ? -4.195 -12.005 61.885 1.00 46.84 306 ILE A N 1
ATOM 2479 C CA . ILE A 1 326 ? -4.082 -12.508 60.489 1.00 53.54 306 ILE A CA 1
ATOM 2480 C C . ILE A 1 326 ? -2.615 -12.701 60.018 1.00 48.09 306 ILE A C 1
ATOM 2481 O O . ILE A 1 326 ? -2.360 -13.246 58.951 1.00 47.24 306 ILE A O 1
ATOM 2486 N N . PHE A 1 327 ? -1.670 -12.216 60.813 1.00 44.71 307 PHE A N 1
ATOM 2487 C CA . PHE A 1 327 ? -0.261 -12.267 60.510 1.00 44.05 307 PHE A CA 1
ATOM 2488 C C . PHE A 1 327 ? 0.345 -13.522 61.106 1.00 39.66 307 PHE A C 1
ATOM 2489 O O . PHE A 1 327 ? 0.918 -13.514 62.181 1.00 39.22 307 PHE A O 1
ATOM 2497 N N . TYR A 1 328 ? 0.242 -14.620 60.331 1.00 37.92 308 TYR A N 1
ATOM 2498 C CA . TYR A 1 328 ? 0.805 -15.915 60.758 1.00 39.18 308 TYR A CA 1
ATOM 2499 C C . TYR A 1 328 ? 2.315 -15.853 61.040 1.00 40.77 308 TYR A C 1
ATOM 2500 O O . TYR A 1 328 ? 2.782 -16.586 61.881 1.00 37.59 308 TYR A O 1
ATOM 2509 N N . PHE A 1 329 ? 3.068 -14.915 60.424 1.00 36.68 309 PHE A N 1
ATOM 2510 C CA . PHE A 1 329 ? 4.542 -14.786 60.608 1.00 35.54 309 PHE A CA 1
ATOM 2511 C C . PHE A 1 329 ? 4.913 -13.927 61.779 1.00 38.65 309 PHE A C 1
ATOM 2512 O O . PHE A 1 329 ? 6.120 -13.722 62.099 1.00 40.61 309 PHE A O 1
ATOM 2520 N N . PHE A 1 330 ? 3.896 -13.370 62.464 1.00 37.56 310 PHE A N 1
ATOM 2521 C CA . PHE A 1 330 ? 4.141 -12.718 63.752 1.00 37.56 310 PHE A CA 1
ATOM 2522 C C . PHE A 1 330 ? 3.277 -13.379 64.850 1.00 40.73 310 PHE A C 1
ATOM 2523 O O . PHE A 1 330 ? 2.460 -12.739 65.456 1.00 36.44 310 PHE A O 1
ATOM 2531 N N . PRO A 1 331 ? 3.488 -14.680 65.090 1.00 40.76 311 PRO A N 1
ATOM 2532 C CA . PRO A 1 331 ? 2.584 -15.393 66.003 1.00 40.16 311 PRO A CA 1
ATOM 2533 C C . PRO A 1 331 ? 2.715 -14.890 67.408 1.00 39.14 311 PRO A C 1
ATOM 2534 O O . PRO A 1 331 ? 3.792 -14.321 67.798 1.00 37.60 311 PRO A O 1
ATOM 2538 N N . GLN A 1 332 ? 1.646 -15.062 68.182 1.00 41.18 312 GLN A N 1
ATOM 2539 C CA . GLN A 1 332 ? 1.782 -14.841 69.622 1.00 44.82 312 GLN A CA 1
ATOM 2540 C C . GLN A 1 332 ? 2.804 -15.766 70.286 1.00 41.32 312 GLN A C 1
ATOM 2541 O O . GLN A 1 332 ? 3.270 -16.710 69.658 1.00 37.89 312 GLN A O 1
ATOM 2547 N N . ALA A 1 333 ? 3.176 -15.443 71.519 1.00 45.10 313 ALA A N 1
ATOM 2548 C CA . ALA A 1 333 ? 4.269 -16.122 72.265 1.00 50.26 313 ALA A CA 1
ATOM 2549 C C . ALA A 1 333 ? 4.062 -17.653 72.296 1.00 56.74 313 ALA A C 1
ATOM 2550 O O . ALA A 1 333 ? 4.992 -18.378 71.958 1.00 55.88 313 ALA A O 1
ATOM 2552 N N . ASP A 1 334 ? 2.853 -18.139 72.601 1.00 59.70 314 ASP A N 1
ATOM 2553 C CA . ASP A 1 334 ? 2.653 -19.604 72.484 1.00 61.46 314 ASP A CA 1
ATOM 2554 C C . ASP A 1 334 ? 2.712 -20.271 71.087 1.00 60.96 314 ASP A C 1
ATOM 2555 O O . ASP A 1 334 ? 2.572 -21.491 71.008 1.00 58.13 314 ASP A O 1
ATOM 2560 N N . GLY A 1 335 ? 2.909 -19.497 70.008 1.00 58.57 315 GLY A N 1
ATOM 2561 C CA . GLY A 1 335 ? 3.011 -20.012 68.630 1.00 54.18 315 GLY A CA 1
ATOM 2562 C C . GLY A 1 335 ? 1.686 -20.162 67.929 1.00 54.44 315 GLY A C 1
ATOM 2563 O O . GLY A 1 335 ? 1.665 -20.431 66.732 1.00 50.19 315 GLY A O 1
ATOM 2564 N N . HIS A 1 336 ? 0.570 -20.036 68.664 1.00 57.01 316 HIS A N 1
ATOM 2565 C CA . HIS A 1 336 ? -0.740 -20.256 68.052 1.00 60.10 316 HIS A CA 1
ATOM 2566 C C . HIS A 1 336 ? -1.127 -19.109 67.066 1.00 57.32 316 HIS A C 1
ATOM 2567 O O . HIS A 1 336 ? -0.835 -17.921 67.315 1.00 50.76 316 HIS A O 1
ATOM 2574 N N . VAL A 1 337 ? -1.744 -19.503 65.961 1.00 54.85 317 VAL A N 1
ATOM 2575 C CA . VAL A 1 337 ? -2.243 -18.591 64.974 1.00 59.57 317 VAL A CA 1
ATOM 2576 C C . VAL A 1 337 ? -3.631 -19.094 64.617 1.00 56.89 317 VAL A C 1
ATOM 2577 O O . VAL A 1 337 ? -3.802 -20.257 64.332 1.00 59.48 317 VAL A O 1
ATOM 2581 N N . PRO A 1 338 ? -4.636 -18.209 64.630 1.00 61.30 318 PRO A N 1
ATOM 2582 C CA . PRO A 1 338 ? -5.954 -18.730 64.317 1.00 61.86 318 PRO A CA 1
ATOM 2583 C C . PRO A 1 338 ? -6.086 -19.043 62.820 1.00 59.70 318 PRO A C 1
ATOM 2584 O O . PRO A 1 338 ? -5.371 -18.480 61.996 1.00 58.67 318 PRO A O 1
ATOM 2588 N N . PRO A 1 339 ? -6.972 -19.984 62.455 1.00 63.32 319 PRO A N 1
ATOM 2589 C CA . PRO A 1 339 ? -7.228 -20.240 61.008 1.00 66.38 319 PRO A CA 1
ATOM 2590 C C . PRO A 1 339 ? -7.903 -19.014 60.392 1.00 67.80 319 PRO A C 1
ATOM 2591 O O . PRO A 1 339 ? -8.918 -18.563 60.934 1.00 61.97 319 PRO A O 1
ATOM 2595 N N . PRO A 1 340 ? -7.297 -18.434 59.330 1.00 68.51 320 PRO A N 1
ATOM 2596 C CA . PRO A 1 340 ? -7.792 -17.129 58.857 1.00 69.31 320 PRO A CA 1
ATOM 2597 C C . PRO A 1 340 ? -9.318 -17.112 58.609 1.00 71.43 320 PRO A C 1
ATOM 2598 O O . PRO A 1 340 ? -9.978 -16.125 58.962 1.00 64.04 320 PRO A O 1
ATOM 2602 N N . GLU A 1 341 ? -9.833 -18.235 58.109 1.00 79.55 321 GLU A N 1
ATOM 2603 C CA . GLU A 1 341 ? -11.281 -18.464 57.845 1.00 82.22 321 GLU A CA 1
ATOM 2604 C C . GLU A 1 341 ? -12.214 -18.237 59.060 1.00 78.69 321 GLU A C 1
ATOM 2605 O O . GLU A 1 341 ? -13.346 -17.853 58.882 1.00 84.35 321 GLU A O 1
ATOM 2611 N N . THR A 1 342 ? -11.731 -18.529 60.266 1.00 72.63 322 THR A N 1
ATOM 2612 C CA . THR A 1 342 ? -12.366 -18.241 61.571 1.00 70.51 322 THR A CA 1
ATOM 2613 C C . THR A 1 342 ? -12.676 -16.773 61.888 1.00 68.68 322 THR A C 1
ATOM 2614 O O . THR A 1 342 ? -13.507 -16.491 62.723 1.00 57.77 322 THR A O 1
ATOM 2618 N N . LEU A 1 343 ? -11.871 -15.851 61.362 1.00 67.03 323 LEU A N 1
ATOM 2619 C CA . LEU A 1 343 ? -11.839 -14.462 61.880 1.00 61.68 323 LEU A CA 1
ATOM 2620 C C . LEU A 1 343 ? -12.958 -13.591 61.313 1.00 58.41 323 LEU A C 1
ATOM 2621 O O . LEU A 1 343 ? -13.054 -13.426 60.145 1.00 58.14 323 LEU A O 1
ATOM 2626 N N . ALA A 1 344 ? -13.759 -12.986 62.176 1.00 60.37 324 ALA A N 1
ATOM 2627 C CA . ALA A 1 344 ? -14.739 -12.016 61.764 1.00 56.61 324 ALA A CA 1
ATOM 2628 C C . ALA A 1 344 ? -13.974 -10.733 61.291 1.00 53.30 324 ALA A C 1
ATOM 2629 O O . ALA A 1 344 ? -13.031 -10.288 61.931 1.00 51.10 324 ALA A O 1
ATOM 2631 N N . ALA A 1 345 ? -14.369 -10.191 60.155 1.00 49.90 325 ALA A N 1
ATOM 2632 C CA . ALA A 1 345 ? -13.825 -8.954 59.622 1.00 48.74 325 ALA A CA 1
ATOM 2633 C C . ALA A 1 345 ? -14.977 -8.243 58.877 1.00 43.70 325 ALA A C 1
ATOM 2634 O O . ALA A 1 345 ? -15.809 -8.867 58.239 1.00 40.79 325 ALA A O 1
ATOM 2636 N N . CYS A 1 346 ? -14.992 -6.938 58.955 1.00 39.27 326 CYS A N 1
ATOM 2637 C CA . CYS A 1 346 ? -15.861 -6.122 58.135 1.00 37.83 326 CYS A CA 1
ATOM 2638 C C . CYS A 1 346 ? -15.320 -4.677 58.163 1.00 30.75 326 CYS A C 1
ATOM 2639 O O . CYS A 1 346 ? -14.421 -4.376 58.949 1.00 30.39 326 CYS A O 1
ATOM 2642 N N . LEU A 1 347 ? -15.836 -3.834 57.283 1.00 28.52 327 LEU A N 1
ATOM 2643 C CA . LEU A 1 347 ? -15.576 -2.406 57.311 1.00 29.68 327 LEU A CA 1
ATOM 2644 C C . LEU A 1 347 ? -16.271 -1.795 58.527 1.00 29.45 327 LEU A C 1
ATOM 2645 O O . LEU A 1 347 ? -17.460 -2.050 58.760 1.00 30.02 327 LEU A O 1
ATOM 2650 N N . MET A 1 348 ? -15.540 -0.992 59.294 1.00 29.79 328 MET A N 1
ATOM 2651 C CA . MET A 1 348 ? -16.053 -0.329 60.487 1.00 31.77 328 MET A CA 1
ATOM 2652 C C . MET A 1 348 ? -15.755 1.140 60.545 1.00 31.50 328 MET A C 1
ATOM 2653 O O . MET A 1 348 ? -14.819 1.641 59.903 1.00 29.83 328 MET A O 1
ATOM 2658 N N . ARG A 1 349 ? -16.559 1.853 61.337 1.00 30.84 329 ARG A N 1
ATOM 2659 C CA . ARG A 1 349 ? -16.338 3.256 61.611 1.00 30.74 329 ARG A CA 1
ATOM 2660 C C . ARG A 1 349 ? -15.982 3.361 63.082 1.00 30.47 329 ARG A C 1
ATOM 2661 O O . ARG A 1 349 ? -16.759 2.926 63.946 1.00 32.02 329 ARG A O 1
ATOM 2669 N N . TRP A 1 350 ? -14.846 3.978 63.360 1.00 27.91 330 TRP A N 1
ATOM 2670 C CA . TRP A 1 350 ? -14.489 4.383 64.725 1.00 28.71 330 TRP A CA 1
ATOM 2671 C C . TRP A 1 350 ? -14.851 5.860 64.908 1.00 30.76 330 TRP A C 1
ATOM 2672 O O . TRP A 1 350 ? -14.645 6.678 64.005 1.00 29.65 330 TRP A O 1
ATOM 2683 N N . THR A 1 351 ? -15.339 6.221 66.100 1.00 31.46 331 THR A N 1
ATOM 2684 C CA . THR A 1 351 ? -15.693 7.577 66.436 1.00 31.69 331 THR A CA 1
ATOM 2685 C C . THR A 1 351 ? -14.899 7.948 67.722 1.00 34.48 331 THR A C 1
ATOM 2686 O O . THR A 1 351 ? -15.004 7.223 68.755 1.00 35.80 331 THR A O 1
ATOM 2690 N N . PHE A 1 352 ? -14.035 8.948 67.627 1.00 31.39 332 PHE A N 1
ATOM 2691 C CA . PHE A 1 352 ? -13.178 9.373 68.731 1.00 34.19 332 PHE A CA 1
ATOM 2692 C C . PHE A 1 352 ? -13.730 10.768 69.133 1.00 36.09 332 PHE A C 1
ATOM 2693 O O . PHE A 1 352 ? -13.536 11.753 68.430 1.00 36.22 332 PHE A O 1
ATOM 2701 N N . ASP A 1 353 ? -14.437 10.785 70.251 1.00 36.06 333 ASP A N 1
ATOM 2702 C CA . ASP A 1 353 ? -15.094 11.993 70.742 1.00 37.07 333 ASP A CA 1
ATOM 2703 C C . ASP A 1 353 ? -14.143 12.638 71.702 1.00 37.46 333 ASP A C 1
ATOM 2704 O O . ASP A 1 353 ? -13.954 12.107 72.850 1.00 35.93 333 ASP A O 1
ATOM 2709 N N . LEU A 1 354 ? -13.508 13.729 71.245 1.00 36.82 334 LEU A N 1
ATOM 2710 C CA . LEU A 1 354 ? -12.484 14.339 72.046 1.00 39.68 334 LEU A CA 1
ATOM 2711 C C . LEU A 1 354 ? -13.061 15.027 73.358 1.00 43.48 334 LEU A C 1
ATOM 2712 O O . LEU A 1 354 ? -12.299 15.366 74.250 1.00 41.24 334 LEU A O 1
ATOM 2717 N N . ASN A 1 355 ? -14.368 15.270 73.347 1.00 40.75 335 ASN A N 1
ATOM 2718 C CA . ASN A 1 355 ? -15.035 15.945 74.518 1.00 45.94 335 ASN A CA 1
ATOM 2719 C C . ASN A 1 355 ? -15.715 15.025 75.458 1.00 46.07 335 ASN A C 1
ATOM 2720 O O . ASN A 1 355 ? -16.598 15.421 76.232 1.00 46.20 335 ASN A O 1
ATOM 2725 N N . SER A 1 356 ? -15.420 13.769 75.356 1.00 46.11 336 SER A N 1
ATOM 2726 C CA . SER A 1 356 ? -16.200 12.788 76.149 1.00 47.08 336 SER A CA 1
ATOM 2727 C C . SER A 1 356 ? -15.283 12.394 77.325 1.00 48.81 336 SER A C 1
ATOM 2728 O O . SER A 1 356 ? -14.039 12.668 77.376 1.00 49.19 336 SER A O 1
ATOM 2731 N N . GLY A 1 357 ? -15.905 11.772 78.295 1.00 54.78 337 GLY A N 1
ATOM 2732 C CA . GLY A 1 357 ? -15.151 11.255 79.462 1.00 59.10 337 GLY A CA 1
ATOM 2733 C C . GLY A 1 357 ? -14.393 9.954 79.172 1.00 58.53 337 GLY A C 1
ATOM 2734 O O . GLY A 1 357 ? -13.508 9.625 79.873 1.00 58.07 337 GLY A O 1
ATOM 2735 N N . ARG A 1 358 ? -14.741 9.274 78.077 1.00 62.19 338 ARG A N 1
ATOM 2736 C CA . ARG A 1 358 ? -14.499 7.879 77.884 1.00 69.82 338 ARG A CA 1
ATOM 2737 C C . ARG A 1 358 ? -13.394 7.817 76.807 1.00 59.61 338 ARG A C 1
ATOM 2738 O O . ARG A 1 358 ? -13.405 8.350 75.663 1.00 53.31 338 ARG A O 1
ATOM 2746 N N . ASP A 1 359 ? -12.447 7.083 77.300 1.00 55.95 339 ASP A N 1
ATOM 2747 C CA . ASP A 1 359 ? -11.301 6.492 76.699 1.00 58.81 339 ASP A CA 1
ATOM 2748 C C . ASP A 1 359 ? -11.609 5.296 75.756 1.00 53.05 339 ASP A C 1
ATOM 2749 O O . ASP A 1 359 ? -10.854 5.049 74.830 1.00 51.50 339 ASP A O 1
ATOM 2754 N N . GLU A 1 360 ? -12.699 4.581 76.049 1.00 49.73 340 GLU A N 1
ATOM 2755 C CA . GLU A 1 360 ? -13.018 3.259 75.466 1.00 56.70 340 GLU A CA 1
ATOM 2756 C C . GLU A 1 360 ? -13.856 3.482 74.213 1.00 52.28 340 GLU A C 1
ATOM 2757 O O . GLU A 1 360 ? -14.769 4.279 74.235 1.00 51.43 340 GLU A O 1
ATOM 2763 N N . VAL A 1 361 ? -13.523 2.819 73.112 1.00 48.35 341 VAL A N 1
ATOM 2764 C CA . VAL A 1 361 ? -14.282 2.964 71.856 1.00 45.69 341 VAL A CA 1
ATOM 2765 C C . VAL A 1 361 ? -14.585 1.593 71.346 1.00 39.74 341 VAL A C 1
ATOM 2766 O O . VAL A 1 361 ? -13.783 0.631 71.487 1.00 39.36 341 VAL A O 1
ATOM 2770 N N . GLU A 1 362 ? -15.757 1.502 70.745 1.00 39.97 342 GLU A N 1
ATOM 2771 C CA . GLU A 1 362 ? -16.149 0.362 70.003 1.00 44.09 342 GLU A CA 1
ATOM 2772 C C . GLU A 1 362 ? -16.418 0.746 68.538 1.00 41.56 342 GLU A C 1
ATOM 2773 O O . GLU A 1 362 ? -17.066 1.735 68.276 1.00 38.34 342 GLU A O 1
ATOM 2779 N N . PRO A 1 363 ? -15.931 -0.093 67.626 1.00 40.83 343 PRO A N 1
ATOM 2780 C CA . PRO A 1 363 ? -16.139 0.193 66.226 1.00 39.21 343 PRO A CA 1
ATOM 2781 C C . PRO A 1 363 ? -17.562 -0.241 65.806 1.00 39.01 343 PRO A C 1
ATOM 2782 O O . PRO A 1 363 ? -18.098 -1.164 66.391 1.00 40.32 343 PRO A O 1
ATOM 2786 N N . GLN A 1 364 ? -18.154 0.453 64.853 1.00 37.08 344 GLN A N 1
ATOM 2787 C CA . GLN A 1 364 ? -19.519 0.205 64.361 1.00 39.90 344 GLN A CA 1
ATOM 2788 C C . GLN A 1 364 ? -19.458 -0.256 62.929 1.00 39.26 344 GLN A C 1
ATOM 2789 O O . GLN A 1 364 ? -18.763 0.350 62.124 1.00 36.92 344 GLN A O 1
ATOM 2795 N N . PRO A 1 365 ? -20.197 -1.296 62.599 1.00 38.99 345 PRO A N 1
ATOM 2796 C CA . PRO A 1 365 ? -20.069 -1.844 61.252 1.00 39.29 345 PRO A CA 1
ATOM 2797 C C . PRO A 1 365 ? -20.662 -0.989 60.175 1.00 37.06 345 PRO A C 1
ATOM 2798 O O . PRO A 1 365 ? -21.688 -0.378 60.351 1.00 38.62 345 PRO A O 1
ATOM 2802 N N . LEU A 1 366 ? -19.972 -0.919 59.050 1.00 34.33 346 LEU A N 1
ATOM 2803 C CA . LEU A 1 366 ? -20.453 -0.285 57.868 1.00 33.70 346 LEU A CA 1
ATOM 2804 C C . LEU A 1 366 ? -20.746 -1.303 56.763 1.00 36.94 346 LEU A C 1
ATOM 2805 O O . LEU A 1 366 ? -21.361 -0.947 55.774 1.00 35.61 346 LEU A O 1
ATOM 2810 N N . THR A 1 367 ? -20.200 -2.516 56.865 1.00 36.18 347 THR A N 1
ATOM 2811 C CA . THR A 1 367 ? -20.562 -3.584 55.946 1.00 34.85 347 THR A CA 1
ATOM 2812 C C . THR A 1 367 ? -20.784 -4.788 56.822 1.00 37.44 347 THR A C 1
ATOM 2813 O O . THR A 1 367 ? -20.369 -4.849 57.996 1.00 37.92 347 THR A O 1
ATOM 2817 N N . ASP A 1 368 ? -21.401 -5.792 56.270 1.00 39.89 348 ASP A N 1
ATOM 2818 C CA . ASP A 1 368 ? -21.505 -7.056 56.988 1.00 42.10 348 ASP A CA 1
ATOM 2819 C C . ASP A 1 368 ? -20.677 -8.125 56.271 1.00 43.79 348 ASP A C 1
ATOM 2820 O O . ASP A 1 368 ? -20.940 -9.294 56.440 1.00 43.27 348 ASP A O 1
ATOM 2825 N N . TYR A 1 369 ? -19.705 -7.725 55.451 1.00 40.62 349 TYR A N 1
ATOM 2826 C CA . TYR A 1 369 ? -18.827 -8.679 54.761 1.00 39.37 349 TYR A CA 1
ATOM 2827 C C . TYR A 1 369 ? -17.368 -8.243 54.951 1.00 37.63 349 TYR A C 1
ATOM 2828 O O . TYR A 1 369 ? -17.100 -7.053 55.098 1.00 35.97 349 TYR A O 1
ATOM 2837 N N . PRO A 1 370 ? -16.454 -9.204 54.946 1.00 39.57 350 PRO A N 1
ATOM 2838 C CA . PRO A 1 370 ? -15.008 -8.831 55.023 1.00 36.89 350 PRO A CA 1
ATOM 2839 C C . PRO A 1 370 ? -14.549 -8.218 53.718 1.00 35.12 350 PRO A C 1
ATOM 2840 O O . PRO A 1 370 ? -15.004 -8.575 52.608 1.00 33.75 350 PRO A O 1
ATOM 2844 N N . CYS A 1 371 ? -13.631 -7.301 53.843 1.00 33.67 351 CYS A N 1
ATOM 2845 C CA . CYS A 1 371 ? -13.073 -6.565 52.756 1.00 30.02 351 CYS A CA 1
ATOM 2846 C C . CYS A 1 371 ? -11.676 -5.982 53.128 1.00 30.55 351 CYS A C 1
ATOM 2847 O O . CYS A 1 371 ? -11.296 -5.957 54.275 1.00 27.07 351 CYS A O 1
ATOM 2850 N N . GLU A 1 372 ? -10.961 -5.521 52.120 1.00 28.63 352 GLU A N 1
ATOM 2851 C CA . GLU A 1 372 ? -9.625 -4.908 52.309 1.00 27.34 352 GLU A CA 1
ATOM 2852 C C . GLU A 1 372 ? -9.251 -4.144 51.033 1.00 27.78 352 GLU A C 1
ATOM 2853 O O . GLU A 1 372 ? -10.099 -3.996 50.107 1.00 26.00 352 GLU A O 1
ATOM 2859 N N . PHE A 1 373 ? -8.036 -3.592 51.031 1.00 24.95 353 PHE A N 1
ATOM 2860 C CA . PHE A 1 373 ? -7.605 -2.724 49.992 1.00 25.34 353 PHE A CA 1
ATOM 2861 C C . PHE A 1 373 ? -8.598 -1.630 49.621 1.00 25.32 353 PHE A C 1
ATOM 2862 O O . PHE A 1 373 ? -8.892 -1.416 48.425 1.00 26.15 353 PHE A O 1
ATOM 2870 N N . PRO A 1 374 ? -9.047 -0.858 50.577 1.00 26.22 354 PRO A N 1
ATOM 2871 C CA . PRO A 1 374 ? -9.989 0.223 50.339 1.00 26.70 354 PRO A CA 1
ATOM 2872 C C . PRO A 1 374 ? -9.416 1.374 49.569 1.00 28.68 354 PRO A C 1
ATOM 2873 O O . PRO A 1 374 ? -8.238 1.667 49.652 1.00 26.18 354 PRO A O 1
ATOM 2877 N N . ARG A 1 375 ? -10.246 2.054 48.813 1.00 25.13 355 ARG A N 1
ATOM 2878 C CA . ARG A 1 375 ? -9.807 3.270 48.091 1.00 24.93 355 ARG A CA 1
ATOM 2879 C C . ARG A 1 375 ? -10.949 4.253 48.114 1.00 27.57 355 ARG A C 1
ATOM 2880 O O . ARG A 1 375 ? -12.084 3.895 47.687 1.00 25.55 355 ARG A O 1
ATOM 2888 N N . CYS A 1 376 ? -10.718 5.470 48.565 1.00 27.52 356 CYS A N 1
ATOM 2889 C CA . CYS A 1 376 ? -11.720 6.513 48.380 1.00 31.83 356 CYS A CA 1
ATOM 2890 C C . CYS A 1 376 ? -11.283 7.411 47.220 1.00 30.52 356 CYS A C 1
ATOM 2891 O O . CYS A 1 376 ? -10.147 7.330 46.752 1.00 28.33 356 CYS A O 1
ATOM 2894 N N . ASP A 1 377 ? -12.166 8.306 46.835 1.00 29.47 357 ASP A N 1
ATOM 2895 C CA . ASP A 1 377 ? -11.868 9.315 45.843 1.00 29.71 357 ASP A CA 1
ATOM 2896 C C . ASP A 1 377 ? -10.744 10.203 46.409 1.00 30.49 357 ASP A C 1
ATOM 2897 O O . ASP A 1 377 ? -10.967 10.808 47.465 1.00 30.52 357 ASP A O 1
ATOM 2902 N N . ASP A 1 378 ? -9.585 10.287 45.729 1.00 28.38 358 ASP A N 1
ATOM 2903 C CA . ASP A 1 378 ? -8.460 11.104 46.206 1.00 32.75 358 ASP A CA 1
ATOM 2904 C C . ASP A 1 378 ? -8.840 12.530 46.560 1.00 30.11 358 ASP A C 1
ATOM 2905 O O . ASP A 1 378 ? -8.234 13.184 47.422 1.00 27.25 358 ASP A O 1
ATOM 2910 N N . ARG A 1 379 ? -9.853 13.063 45.871 1.00 29.38 359 ARG A N 1
ATOM 2911 C CA . ARG A 1 379 ? -10.258 14.451 46.085 1.00 28.19 359 ARG A CA 1
ATOM 2912 C C . ARG A 1 379 ? -10.989 14.661 47.396 1.00 29.38 359 ARG A C 1
ATOM 2913 O O . ARG A 1 379 ? -11.164 15.785 47.786 1.00 27.92 359 ARG A O 1
ATOM 2921 N N . TYR A 1 380 ? -11.345 13.578 48.119 1.00 27.28 360 TYR A N 1
ATOM 2922 C CA . TYR A 1 380 ? -12.093 13.631 49.365 1.00 28.75 360 TYR A CA 1
ATOM 2923 C C . TYR A 1 380 ? -11.324 13.086 50.556 1.00 29.47 360 TYR A C 1
ATOM 2924 O O . TYR A 1 380 ? -11.893 12.885 51.655 1.00 27.22 360 TYR A O 1
ATOM 2933 N N . ILE A 1 381 ? -10.032 12.815 50.362 1.00 29.32 361 ILE A N 1
ATOM 2934 C CA . ILE A 1 381 ? -9.201 12.344 51.482 1.00 28.81 361 ILE A CA 1
ATOM 2935 C C . ILE A 1 381 ? -9.293 13.332 52.651 1.00 29.93 361 ILE A C 1
ATOM 2936 O O . ILE A 1 381 ? -9.020 14.517 52.500 1.00 27.84 361 ILE A O 1
ATOM 2941 N N . GLY A 1 382 ? -9.653 12.856 53.827 1.00 29.68 362 GLY A N 1
ATOM 2942 C CA . GLY A 1 382 ? -9.691 13.758 54.961 1.00 28.90 362 GLY A CA 1
ATOM 2943 C C . GLY A 1 382 ? -10.980 14.555 55.159 1.00 32.90 362 GLY A C 1
ATOM 2944 O O . GLY A 1 382 ? -11.084 15.312 56.132 1.00 29.24 362 GLY A O 1
ATOM 2945 N N . ARG A 1 383 ? -11.945 14.388 54.270 1.00 34.76 363 ARG A N 1
ATOM 2946 C CA . ARG A 1 383 ? -13.164 15.219 54.311 1.00 36.50 363 ARG A CA 1
ATOM 2947 C C . ARG A 1 383 ? -14.369 14.286 54.374 1.00 33.24 363 ARG A C 1
ATOM 2948 O O . ARG A 1 383 ? -14.317 13.073 54.022 1.00 25.15 363 ARG A O 1
ATOM 2956 N N . GLN A 1 384 ? -15.497 14.885 54.662 1.00 32.12 364 GLN A N 1
ATOM 2957 C CA . GLN A 1 384 ? -16.761 14.170 54.654 1.00 34.42 364 GLN A CA 1
ATOM 2958 C C . GLN A 1 384 ? -16.938 13.559 53.257 1.00 31.36 364 GLN A C 1
ATOM 2959 O O . GLN A 1 384 ? -16.621 14.159 52.211 1.00 32.18 364 GLN A O 1
ATOM 2965 N N . TYR A 1 385 ? -17.436 12.360 53.210 1.00 30.16 365 TYR A N 1
ATOM 2966 C CA . TYR A 1 385 ? -17.445 11.584 51.998 1.00 31.26 365 TYR A CA 1
ATOM 2967 C C . TYR A 1 385 ? -18.526 10.555 52.121 1.00 31.75 365 TYR A C 1
ATOM 2968 O O . TYR A 1 385 ? -18.973 10.295 53.215 1.00 35.40 365 TYR A O 1
ATOM 2977 N N . ALA A 1 386 ? -18.898 9.946 50.993 1.00 31.16 366 ALA A N 1
ATOM 2978 C CA . ALA A 1 386 ? -19.986 8.985 50.954 1.00 32.17 366 ALA A CA 1
ATOM 2979 C C . ALA A 1 386 ? -19.780 7.723 50.136 1.00 32.87 366 ALA A C 1
ATOM 2980 O O . ALA A 1 386 ? -20.730 6.949 49.965 1.00 32.50 366 ALA A O 1
ATOM 2982 N N . HIS A 1 387 ? -18.571 7.543 49.595 1.00 27.79 367 HIS A N 1
ATOM 2983 C CA . HIS A 1 387 ? -18.297 6.408 48.720 1.00 29.29 367 HIS A CA 1
ATOM 2984 C C . HIS A 1 387 ? -16.939 5.761 48.977 1.00 26.73 367 HIS A C 1
ATOM 2985 O O . HIS A 1 387 ? -16.005 6.448 49.284 1.00 28.59 367 HIS A O 1
ATOM 2992 N N . GLY A 1 388 ? -16.860 4.461 48.813 1.00 28.35 368 GLY A N 1
ATOM 2993 C CA . GLY A 1 388 ? -15.551 3.749 48.856 1.00 32.01 368 GLY A CA 1
ATOM 2994 C C . GLY A 1 388 ? -15.556 2.563 47.910 1.00 31.76 368 GLY A C 1
ATOM 2995 O O . GLY A 1 388 ? -16.644 2.056 47.552 1.00 28.55 368 GLY A O 1
ATOM 2996 N N . PHE A 1 389 ? -14.388 2.237 47.393 1.00 26.13 369 PHE A N 1
ATOM 2997 C CA . PHE A 1 389 ? -14.182 1.103 46.586 1.00 27.59 369 PHE A CA 1
ATOM 2998 C C . PHE A 1 389 ? -13.373 0.121 47.428 1.00 27.56 369 PHE A C 1
ATOM 2999 O O . PHE A 1 389 ? -12.524 0.528 48.224 1.00 28.16 369 PHE A O 1
ATOM 3007 N N . LEU A 1 390 ? -13.615 -1.152 47.277 1.00 28.65 370 LEU A N 1
ATOM 3008 C CA . LEU A 1 390 ? -13.090 -2.140 48.182 1.00 29.16 370 LEU A CA 1
ATOM 3009 C C . LEU A 1 390 ? -12.902 -3.412 47.391 1.00 28.89 370 LEU A C 1
ATOM 3010 O O . LEU A 1 390 ? -13.596 -3.645 46.390 1.00 28.75 370 LEU A O 1
ATOM 3015 N N . LEU A 1 391 ? -12.044 -4.282 47.865 1.00 25.41 371 LEU A N 1
ATOM 3016 C CA . LEU A 1 391 ? -11.988 -5.642 47.413 1.00 25.99 371 LEU A CA 1
ATOM 3017 C C . LEU A 1 391 ? -12.652 -6.492 48.484 1.00 28.28 371 LEU A C 1
ATOM 3018 O O . LEU A 1 391 ? -12.536 -6.230 49.700 1.00 27.35 371 LEU A O 1
ATOM 3023 N N . ALA A 1 392 ? -13.305 -7.558 48.068 1.00 28.83 372 ALA A N 1
ATOM 3024 C CA . ALA A 1 392 ? -13.931 -8.470 49.022 1.00 29.68 372 ALA A CA 1
ATOM 3025 C C . ALA A 1 392 ? -13.809 -9.902 48.540 1.00 31.60 372 ALA A C 1
ATOM 3026 O O . ALA A 1 392 ? -13.600 -10.176 47.353 1.00 29.30 372 ALA A O 1
ATOM 3028 N N . PHE A 1 393 ? -13.937 -10.833 49.482 1.00 32.83 373 PHE A N 1
ATOM 3029 C CA . PHE A 1 393 ? -13.929 -12.262 49.197 1.00 35.88 373 PHE A CA 1
ATOM 3030 C C . PHE A 1 393 ? -15.292 -12.823 49.653 1.00 38.50 373 PHE A C 1
ATOM 3031 O O . PHE A 1 393 ? -15.678 -12.626 50.780 1.00 41.47 373 PHE A O 1
ATOM 3039 N N . ASP A 1 394 ? -16.010 -13.424 48.726 1.00 35.73 374 ASP A N 1
ATOM 3040 C CA . ASP A 1 394 ? -17.252 -14.118 48.972 1.00 36.56 374 ASP A CA 1
ATOM 3041 C C . ASP A 1 394 ? -16.993 -15.589 48.768 1.00 36.64 374 ASP A C 1
ATOM 3042 O O . ASP A 1 394 ? -16.834 -16.060 47.629 1.00 35.97 374 ASP A O 1
ATOM 3047 N N . PRO A 1 395 ? -16.894 -16.353 49.883 1.00 40.82 375 PRO A N 1
ATOM 3048 C CA . PRO A 1 395 ? -16.584 -17.789 49.783 1.00 45.52 375 PRO A CA 1
ATOM 3049 C C . PRO A 1 395 ? -17.650 -18.631 49.101 1.00 44.34 375 PRO A C 1
ATOM 3050 O O . PRO A 1 395 ? -17.344 -19.754 48.712 1.00 42.61 375 PRO A O 1
ATOM 3054 N N . GLU A 1 396 ? -18.862 -18.097 48.961 1.00 45.17 376 GLU A N 1
ATOM 3055 C CA . GLU A 1 396 ? -19.983 -18.867 48.297 1.00 51.44 376 GLU A CA 1
ATOM 3056 C C . GLU A 1 396 ? -19.951 -18.756 46.778 1.00 49.02 376 GLU A C 1
ATOM 3057 O O . GLU A 1 396 ? -20.641 -19.471 46.162 1.00 41.47 376 GLU A O 1
ATOM 3063 N N . ARG A 1 397 ? -19.153 -17.865 46.178 1.00 41.96 377 ARG A N 1
ATOM 3064 C CA . ARG A 1 397 ? -19.069 -17.807 44.711 1.00 42.51 377 ARG A CA 1
ATOM 3065 C C . ARG A 1 397 ? -18.349 -19.029 44.206 1.00 40.55 377 ARG A C 1
ATOM 3066 O O . ARG A 1 397 ? -17.489 -19.558 44.891 1.00 40.72 377 ARG A O 1
ATOM 3074 N N . PRO A 1 398 ? -18.633 -19.422 42.972 1.00 37.75 378 PRO A N 1
ATOM 3075 C CA . PRO A 1 398 ? -17.896 -20.509 42.382 1.00 39.97 378 PRO A CA 1
ATOM 3076 C C . PRO A 1 398 ? -16.351 -20.234 42.321 1.00 40.04 378 PRO A C 1
ATOM 3077 O O . PRO A 1 398 ? -15.926 -19.078 42.131 1.00 38.40 378 PRO A O 1
ATOM 3081 N N . TYR A 1 399 ? -15.574 -21.294 42.443 1.00 38.94 379 TYR A N 1
ATOM 3082 C CA . TYR A 1 399 ? -14.108 -21.244 42.449 1.00 39.01 379 TYR A CA 1
ATOM 3083 C C . TYR A 1 399 ? -13.584 -22.413 41.638 1.00 41.08 379 TYR A C 1
ATOM 3084 O O . TYR A 1 399 ? -13.727 -23.569 42.006 1.00 42.38 379 TYR A O 1
ATOM 3093 N N . ASN A 1 400 ? -13.009 -22.114 40.495 1.00 41.38 380 ASN A N 1
ATOM 3094 C CA . ASN A 1 400 ? -12.480 -23.138 39.595 1.00 42.83 380 ASN A CA 1
ATOM 3095 C C . ASN A 1 400 ? -11.368 -23.914 40.307 1.00 44.81 380 ASN A C 1
ATOM 3096 O O . ASN A 1 400 ? -10.400 -23.313 40.759 1.00 41.22 380 ASN A O 1
ATOM 3101 N N . PRO A 1 401 ? -11.501 -25.254 40.438 1.00 52.54 381 PRO A N 1
ATOM 3102 C CA . PRO A 1 401 ? -10.415 -25.976 41.160 1.00 50.22 381 PRO A CA 1
ATOM 3103 C C . PRO A 1 401 ? -9.031 -25.938 40.427 1.00 45.02 381 PRO A C 1
ATOM 3104 O O . PRO A 1 401 ? -7.995 -26.062 41.094 1.00 43.33 381 PRO A O 1
ATOM 3108 N N . ALA A 1 402 ? -9.009 -25.673 39.122 1.00 43.50 382 ALA A N 1
ATOM 3109 C CA . ALA A 1 402 ? -7.725 -25.404 38.419 1.00 43.36 382 ALA A CA 1
ATOM 3110 C C . ALA A 1 402 ? -7.012 -24.104 38.866 1.00 42.31 382 ALA A C 1
ATOM 3111 O O . ALA A 1 402 ? -5.903 -23.820 38.400 1.00 41.37 382 ALA A O 1
ATOM 3113 N N . ASN A 1 403 ? -7.653 -23.333 39.730 1.00 39.05 383 ASN A N 1
ATOM 3114 C CA . ASN A 1 403 ? -6.993 -22.205 40.357 1.00 40.59 383 ASN A CA 1
ATOM 3115 C C . ASN A 1 403 ? -5.923 -22.656 41.335 1.00 42.96 383 ASN A C 1
ATOM 3116 O O . ASN A 1 403 ? -5.064 -21.856 41.661 1.00 41.85 383 ASN A O 1
ATOM 3121 N N . GLY A 1 404 ? -5.967 -23.902 41.804 1.00 43.80 384 GLY A N 1
ATOM 3122 C CA . GLY A 1 404 ? -5.078 -24.313 42.891 1.00 45.21 384 GLY A CA 1
ATOM 3123 C C . GLY A 1 404 ? -5.673 -23.946 44.216 1.00 45.02 384 GLY A C 1
ATOM 3124 O O . GLY A 1 404 ? -6.835 -23.525 44.281 1.00 46.35 384 GLY A O 1
ATOM 3125 N N . PRO A 1 405 ? -4.922 -24.134 45.309 1.00 45.39 385 PRO A N 1
ATOM 3126 C CA . PRO A 1 405 ? -5.508 -23.765 46.619 1.00 44.24 385 PRO A CA 1
ATOM 3127 C C . PRO A 1 405 ? -5.713 -22.313 46.752 1.00 40.39 385 PRO A C 1
ATOM 3128 O O . PRO A 1 405 ? -4.983 -21.547 46.114 1.00 40.08 385 PRO A O 1
ATOM 3132 N N . ILE A 1 406 ? -6.623 -21.911 47.625 1.00 40.15 386 ILE A N 1
ATOM 3133 C CA . ILE A 1 406 ? -7.053 -20.526 47.710 1.00 42.59 386 ILE A CA 1
ATOM 3134 C C . ILE A 1 406 ? -5.936 -19.720 48.308 1.00 40.90 386 ILE A C 1
ATOM 3135 O O . ILE A 1 406 ? -5.524 -19.980 49.403 1.00 36.29 386 ILE A O 1
ATOM 3140 N N . PRO A 1 407 ? -5.453 -18.709 47.584 1.00 40.22 387 PRO A N 1
ATOM 3141 C CA . PRO A 1 407 ? -4.234 -18.071 48.097 1.00 37.97 387 PRO A CA 1
ATOM 3142 C C . PRO A 1 407 ? -4.531 -17.063 49.148 1.00 36.13 387 PRO A C 1
ATOM 3143 O O . PRO A 1 407 ? -5.651 -16.613 49.260 1.00 38.28 387 PRO A O 1
ATOM 3147 N N . PHE A 1 408 ? -3.511 -16.677 49.870 1.00 35.60 388 PHE A N 1
ATOM 3148 C CA . PHE A 1 408 ? -3.502 -15.487 50.709 1.00 36.05 388 PHE A CA 1
ATOM 3149 C C . PHE A 1 408 ? -3.852 -14.219 49.850 1.00 33.15 388 PHE A C 1
ATOM 3150 O O . PHE A 1 408 ? -3.429 -14.055 48.717 1.00 32.50 388 PHE A O 1
ATOM 3158 N N . GLN A 1 409 ? -4.591 -13.307 50.448 1.00 34.75 389 GLN A N 1
ATOM 3159 C CA . GLN A 1 409 ? -5.089 -12.052 49.830 1.00 35.41 389 GLN A CA 1
ATOM 3160 C C . GLN A 1 409 ? -5.890 -12.360 48.484 1.00 33.86 389 GLN A C 1
ATOM 3161 O O . GLN A 1 409 ? -5.751 -11.663 47.487 1.00 30.49 389 GLN A O 1
ATOM 3167 N N . PHE A 1 410 ? -6.699 -13.412 48.476 1.00 30.49 390 PHE A N 1
ATOM 3168 C CA . PHE A 1 410 ? -7.616 -13.703 47.411 1.00 32.14 390 PHE A CA 1
ATOM 3169 C C . PHE A 1 410 ? -8.924 -12.873 47.523 1.00 34.67 390 PHE A C 1
ATOM 3170 O O . PHE A 1 410 ? -9.639 -12.998 48.512 1.00 35.51 390 PHE A O 1
ATOM 3178 N N . PHE A 1 411 ? -9.232 -12.046 46.511 1.00 28.84 391 PHE A N 1
ATOM 3179 C CA . PHE A 1 411 ? -10.409 -11.206 46.556 1.00 28.69 391 PHE A CA 1
ATOM 3180 C C . PHE A 1 411 ? -11.132 -11.400 45.233 1.00 29.62 391 PHE A C 1
ATOM 3181 O O . PHE A 1 411 ? -10.586 -11.084 44.194 1.00 26.84 391 PHE A O 1
ATOM 3189 N N . ASN A 1 412 ? -12.348 -11.961 45.277 1.00 28.63 392 ASN A N 1
ATOM 3190 C CA . ASN A 1 412 ? -13.071 -12.276 44.048 1.00 27.97 392 ASN A CA 1
ATOM 3191 C C . ASN A 1 412 ? -14.158 -11.301 43.730 1.00 27.63 392 ASN A C 1
ATOM 3192 O O . ASN A 1 412 ? -14.908 -11.560 42.798 1.00 26.77 392 ASN A O 1
ATOM 3197 N N . LEU A 1 413 ? -14.237 -10.171 44.438 1.00 25.43 393 LEU A N 1
ATOM 3198 C CA . LEU A 1 413 ? -15.170 -9.093 44.120 1.00 27.48 393 LEU A CA 1
ATOM 3199 C C . LEU A 1 413 ? -14.516 -7.730 44.182 1.00 25.96 393 LEU A C 1
ATOM 3200 O O . LEU A 1 413 ? -13.752 -7.438 45.113 1.00 25.46 393 LEU A O 1
ATOM 3205 N N . LEU A 1 414 ? -14.829 -6.877 43.209 1.00 26.30 394 LEU A N 1
ATOM 3206 C CA . LEU A 1 414 ? -14.416 -5.500 43.197 1.00 26.43 394 LEU A CA 1
ATOM 3207 C C . LEU A 1 414 ? -15.682 -4.709 43.471 1.00 28.31 394 LEU A C 1
ATOM 3208 O O . LEU A 1 414 ? -16.636 -4.785 42.668 1.00 25.40 394 LEU A O 1
ATOM 3213 N N . VAL A 1 415 ? -15.688 -3.907 44.538 1.00 28.58 395 VAL A N 1
ATOM 3214 C CA . VAL A 1 415 ? -16.932 -3.366 45.114 1.00 32.10 395 VAL A CA 1
ATOM 3215 C C . VAL A 1 415 ? -16.946 -1.840 45.203 1.00 30.06 395 VAL A C 1
ATOM 3216 O O . VAL A 1 415 ? -15.978 -1.205 45.568 1.00 26.22 395 VAL A O 1
ATOM 3220 N N . HIS A 1 416 ? -18.083 -1.244 44.885 1.00 31.53 396 HIS A N 1
ATOM 3221 C CA . HIS A 1 416 ? -18.372 0.191 45.187 1.00 33.66 396 HIS A CA 1
ATOM 3222 C C . HIS A 1 416 ? -19.398 0.172 46.334 1.00 34.37 396 HIS A C 1
ATOM 3223 O O . HIS A 1 416 ? -20.495 -0.314 46.149 1.00 32.73 396 HIS A O 1
ATOM 3230 N N . LEU A 1 417 ? -19.036 0.728 47.463 1.00 31.61 397 LEU A N 1
ATOM 3231 C CA . LEU A 1 417 ? -19.928 0.931 48.627 1.00 31.91 397 LEU A CA 1
ATOM 3232 C C . LEU A 1 417 ? -20.422 2.369 48.694 1.00 31.56 397 LEU A C 1
ATOM 3233 O O . LEU A 1 417 ? -19.629 3.342 48.683 1.00 30.79 397 LEU A O 1
ATOM 3238 N N . ASN A 1 418 ? -21.755 2.515 48.746 1.00 31.14 398 ASN A N 1
ATOM 3239 C CA . ASN A 1 418 ? -22.427 3.807 48.981 1.00 29.83 398 ASN A CA 1
ATOM 3240 C C . ASN A 1 418 ? -22.698 3.922 50.483 1.00 33.02 398 ASN A C 1
ATOM 3241 O O . ASN A 1 418 ? -23.569 3.185 51.018 1.00 33.40 398 ASN A O 1
ATOM 3246 N N . LEU A 1 419 ? -21.978 4.790 51.173 1.00 33.48 399 LEU A N 1
ATOM 3247 C CA . LEU A 1 419 ? -22.179 4.973 52.616 1.00 35.55 399 LEU A CA 1
ATOM 3248 C C . LEU A 1 419 ? -23.524 5.629 53.015 1.00 39.36 399 LEU A C 1
ATOM 3249 O O . LEU A 1 419 ? -23.950 5.513 54.139 1.00 37.36 399 LEU A O 1
ATOM 3254 N N . LYS A 1 420 ? -24.147 6.346 52.118 1.00 41.73 400 LYS A N 1
ATOM 3255 C CA . LYS A 1 420 ? -25.451 6.967 52.417 1.00 45.24 400 LYS A CA 1
ATOM 3256 C C . LYS A 1 420 ? -26.535 5.909 52.459 1.00 44.27 400 LYS A C 1
ATOM 3257 O O . LYS A 1 420 ? -27.372 5.957 53.335 1.00 42.43 400 LYS A O 1
ATOM 3263 N N . THR A 1 421 ? -26.573 4.973 51.534 1.00 43.09 401 THR A N 1
ATOM 3264 C CA . THR A 1 421 ? -27.609 3.954 51.534 1.00 40.50 401 THR A CA 1
ATOM 3265 C C . THR A 1 421 ? -27.137 2.679 52.192 1.00 42.20 401 THR A C 1
ATOM 3266 O O . THR A 1 421 ? -27.949 1.833 52.519 1.00 35.78 401 THR A O 1
ATOM 3270 N N . GLY A 1 422 ? -25.823 2.518 52.365 1.00 39.66 402 GLY A N 1
ATOM 3271 C CA . GLY A 1 422 ? -25.274 1.225 52.826 1.00 37.82 402 GLY A CA 1
ATOM 3272 C C . GLY A 1 422 ? -25.288 0.102 51.796 1.00 37.49 402 GLY A C 1
ATOM 3273 O O . GLY A 1 422 ? -24.951 -0.996 52.114 1.00 39.92 402 GLY A O 1
ATOM 3274 N N . LEU A 1 423 ? -25.657 0.374 50.565 1.00 36.60 403 LEU A N 1
ATOM 3275 C CA . LEU A 1 423 ? -25.694 -0.648 49.515 1.00 37.70 403 LEU A CA 1
ATOM 3276 C C . LEU A 1 423 ? -24.325 -0.762 48.746 1.00 34.67 403 LEU A C 1
ATOM 3277 O O . LEU A 1 423 ? -23.643 0.249 48.559 1.00 33.67 403 LEU A O 1
ATOM 3282 N N . SER A 1 424 ? -24.035 -1.968 48.301 1.00 35.19 404 SER A N 1
ATOM 3283 C CA . SER A 1 424 ? -22.860 -2.324 47.505 1.00 39.11 404 SER A CA 1
ATOM 3284 C C . SER A 1 424 ? -23.154 -2.731 46.062 1.00 42.84 404 SER A C 1
ATOM 3285 O O . SER A 1 424 ? -24.143 -3.343 45.816 1.00 49.09 404 SER A O 1
ATOM 3288 N N . ASP A 1 425 ? -22.348 -2.319 45.107 1.00 42.86 405 ASP A N 1
ATOM 3289 C CA . ASP A 1 425 ? -22.478 -2.621 43.664 1.00 44.38 405 ASP A CA 1
ATOM 3290 C C . ASP A 1 425 ? -21.126 -3.345 43.353 1.00 43.07 405 ASP A C 1
ATOM 3291 O O . ASP A 1 425 ? -20.073 -2.705 43.471 1.00 38.66 405 ASP A O 1
ATOM 3296 N N . ALA A 1 426 ? -21.155 -4.631 43.019 1.00 35.37 406 ALA A N 1
ATOM 3297 C CA . ALA A 1 426 ? -19.925 -5.419 42.892 1.00 34.29 406 ALA A CA 1
ATOM 3298 C C . ALA A 1 426 ? -19.779 -6.086 41.549 1.00 34.59 406 ALA A C 1
ATOM 3299 O O . ALA A 1 426 ? -20.782 -6.488 40.935 1.00 31.91 406 ALA A O 1
ATOM 3301 N N . TRP A 1 427 ? -18.532 -6.231 41.069 1.00 31.61 407 TRP A N 1
ATOM 3302 C CA . TRP A 1 427 ? -18.274 -7.061 39.900 1.00 30.48 407 TRP A CA 1
ATOM 3303 C C . TRP A 1 427 ? -17.589 -8.355 40.328 1.00 30.67 407 TRP A C 1
ATOM 3304 O O . TRP A 1 427 ? -16.534 -8.332 41.018 1.00 28.03 407 TRP A O 1
ATOM 3315 N N . PHE A 1 428 ? -18.145 -9.480 39.894 1.00 30.26 408 PHE A N 1
ATOM 3316 C CA . PHE A 1 428 ? -17.513 -10.804 40.038 1.00 30.72 408 PHE A CA 1
ATOM 3317 C C . PHE A 1 428 ? -16.933 -11.199 38.693 1.00 33.16 408 PHE A C 1
ATOM 3318 O O . PHE A 1 428 ? -17.661 -11.172 37.668 1.00 30.93 408 PHE A O 1
ATOM 3326 N N . PRO A 1 429 ? -15.646 -11.534 38.630 1.00 29.54 409 PRO A N 1
ATOM 3327 C CA . PRO A 1 429 ? -15.022 -11.740 37.315 1.00 30.11 409 PRO A CA 1
ATOM 3328 C C . PRO A 1 429 ? -15.108 -13.152 36.770 1.00 31.82 409 PRO A C 1
ATOM 3329 O O . PRO A 1 429 ? -14.402 -13.495 35.850 1.00 35.01 409 PRO A O 1
ATOM 3333 N N . GLY A 1 430 ? -15.886 -14.018 37.388 1.00 32.47 410 GLY A N 1
ATOM 3334 C CA . GLY A 1 430 ? -15.897 -15.417 37.026 1.00 33.62 410 GLY A CA 1
ATOM 3335 C C . GLY A 1 430 ? -15.145 -16.208 38.080 1.00 33.49 410 GLY A C 1
ATOM 3336 O O . GLY A 1 430 ? -14.464 -15.669 38.976 1.00 33.39 410 GLY A O 1
ATOM 3337 N N . ASP A 1 431 ? -15.189 -17.528 37.925 1.00 35.08 411 ASP A N 1
ATOM 3338 C CA . ASP A 1 431 ? -14.634 -18.418 38.915 1.00 34.29 411 ASP A CA 1
ATOM 3339 C C . ASP A 1 431 ? -13.074 -18.555 38.876 1.00 34.73 411 ASP A C 1
ATOM 3340 O O . ASP A 1 431 ? -12.520 -19.308 39.652 1.00 35.70 411 ASP A O 1
ATOM 3345 N N . SER A 1 432 ? -12.402 -17.856 37.984 1.00 33.81 412 SER A N 1
ATOM 3346 C CA . SER A 1 432 ? -10.941 -17.966 37.884 1.00 36.90 412 SER A CA 1
ATOM 3347 C C . SER A 1 432 ? -10.228 -16.663 37.937 1.00 34.96 412 SER A C 1
ATOM 3348 O O . SER A 1 432 ? -9.172 -16.565 37.395 1.00 35.41 412 SER A O 1
ATOM 3351 N N . GLY A 1 433 ? -10.811 -15.726 38.646 1.00 32.57 413 GLY A N 1
ATOM 3352 C CA . GLY A 1 433 ? -10.368 -14.364 38.707 1.00 32.30 413 GLY A CA 1
ATOM 3353 C C . GLY A 1 433 ? -10.308 -13.819 40.116 1.00 30.00 413 GLY A C 1
ATOM 3354 O O . GLY A 1 433 ? -11.137 -14.106 40.937 1.00 26.96 413 GLY A O 1
ATOM 3355 N N . CYS A 1 434 ? -9.291 -12.987 40.380 1.00 27.72 414 CYS A N 1
ATOM 3356 C CA . CYS A 1 434 ? -9.258 -12.188 41.566 1.00 27.68 414 CYS A CA 1
ATOM 3357 C C . CYS A 1 434 ? -8.459 -10.923 41.324 1.00 24.83 414 CYS A C 1
ATOM 3358 O O . CYS A 1 434 ? -7.839 -10.749 40.270 1.00 24.01 414 CYS A O 1
ATOM 3361 N N . PHE A 1 435 ? -8.553 -10.023 42.282 1.00 23.19 415 PHE A N 1
ATOM 3362 C CA . PHE A 1 435 ? -8.133 -8.656 42.087 1.00 23.91 415 PHE A CA 1
ATOM 3363 C C . PHE A 1 435 ? -6.918 -8.241 42.930 1.00 22.37 415 PHE A C 1
ATOM 3364 O O . PHE A 1 435 ? -6.670 -8.769 43.977 1.00 24.87 415 PHE A O 1
ATOM 3372 N N . GLN A 1 436 ? -6.260 -7.202 42.424 1.00 22.51 416 GLN A N 1
ATOM 3373 C CA . GLN A 1 436 ? -5.251 -6.444 43.166 1.00 23.54 416 GLN A CA 1
ATOM 3374 C C . GLN A 1 436 ? -5.855 -5.071 43.459 1.00 24.37 416 GLN A C 1
ATOM 3375 O O . GLN A 1 436 ? -6.994 -4.712 43.016 1.00 23.28 416 GLN A O 1
ATOM 3381 N N . GLU A 1 437 ? -5.159 -4.319 44.303 1.00 22.00 417 GLU A N 1
ATOM 3382 C CA . GLU A 1 437 ? -5.685 -3.060 44.795 1.00 22.79 417 GLU A CA 1
ATOM 3383 C C . GLU A 1 437 ? -6.156 -2.108 43.693 1.00 25.18 417 GLU A C 1
ATOM 3384 O O . GLU A 1 437 ? -5.400 -1.794 42.759 1.00 23.99 417 GLU A O 1
ATOM 3390 N N . PRO A 1 438 ? -7.363 -1.552 43.836 1.00 23.80 418 PRO A N 1
ATOM 3391 C CA . PRO A 1 438 ? -7.819 -0.639 42.807 1.00 22.93 418 PRO A CA 1
ATOM 3392 C C . PRO A 1 438 ? -7.418 0.814 43.001 1.00 22.88 418 PRO A C 1
ATOM 3393 O O . PRO A 1 438 ? -7.186 1.270 44.106 1.00 21.73 418 PRO A O 1
ATOM 3397 N N . ILE A 1 439 ? -7.446 1.561 41.891 1.00 21.71 419 ILE A N 1
ATOM 3398 C CA . ILE A 1 439 ? -7.428 3.004 41.928 1.00 22.90 419 ILE A CA 1
ATOM 3399 C C . ILE A 1 439 ? -8.746 3.548 41.380 1.00 22.71 419 ILE A C 1
ATOM 3400 O O . ILE A 1 439 ? -9.490 2.865 40.657 1.00 23.14 419 ILE A O 1
ATOM 3405 N N . PHE A 1 440 ? -9.013 4.809 41.722 1.00 24.27 420 PHE A N 1
ATOM 3406 C CA . PHE A 1 440 ? -10.145 5.542 41.203 1.00 24.97 420 PHE A CA 1
ATOM 3407 C C . PHE A 1 440 ? -9.661 6.728 40.367 1.00 28.82 420 PHE A C 1
ATOM 3408 O O . PHE A 1 440 ? -8.767 7.455 40.804 1.00 27.17 420 PHE A O 1
ATOM 3416 N N . ILE A 1 441 ? -10.275 6.912 39.193 1.00 26.36 421 ILE A N 1
ATOM 3417 C CA . ILE A 1 441 ? -9.919 7.997 38.315 1.00 27.37 421 ILE A CA 1
ATOM 3418 C C . ILE A 1 441 ? -11.198 8.834 38.075 1.00 28.08 421 ILE A C 1
ATOM 3419 O O . ILE A 1 441 ? -12.142 8.311 37.524 1.00 26.53 421 ILE A O 1
ATOM 3424 N N . PRO A 1 442 ? -11.208 10.125 38.445 1.00 29.67 422 PRO A N 1
ATOM 3425 C CA . PRO A 1 442 ? -12.405 10.906 38.193 1.00 29.48 422 PRO A CA 1
ATOM 3426 C C . PRO A 1 442 ? -12.737 11.034 36.727 1.00 31.75 422 PRO A C 1
ATOM 3427 O O . PRO A 1 442 ? -11.874 11.072 35.913 1.00 27.73 422 PRO A O 1
ATOM 3431 N N . ARG A 1 443 ? -14.042 11.077 36.392 1.00 29.79 423 ARG A N 1
ATOM 3432 C CA . ARG A 1 443 ? -14.464 11.171 34.951 1.00 32.29 423 ARG A CA 1
ATOM 3433 C C . ARG A 1 443 ? -13.969 12.489 34.356 1.00 31.75 423 ARG A C 1
ATOM 3434 O O . ARG A 1 443 ? -13.619 12.509 33.203 1.00 33.90 423 ARG A O 1
ATOM 3442 N N . SER A 1 444 ? -13.943 13.533 35.151 1.00 33.09 424 SER A N 1
ATOM 3443 C CA . SER A 1 444 ? -13.414 14.822 34.720 1.00 39.50 424 SER A CA 1
ATOM 3444 C C . SER A 1 444 ? -13.084 15.511 36.005 1.00 39.23 424 SER A C 1
ATOM 3445 O O . SER A 1 444 ? -13.466 15.050 37.071 1.00 41.42 424 SER A O 1
ATOM 3448 N N . ALA A 1 445 ? -12.405 16.655 35.931 1.00 48.12 425 ALA A N 1
ATOM 3449 C CA . ALA A 1 445 ? -12.097 17.405 37.170 1.00 50.20 425 ALA A CA 1
ATOM 3450 C C . ALA A 1 445 ? -13.371 17.967 37.843 1.00 50.72 425 ALA A C 1
ATOM 3451 O O . ALA A 1 445 ? -13.431 18.196 39.028 1.00 51.51 425 ALA A O 1
ATOM 3453 N N . ASP A 1 446 ? -14.416 18.138 37.054 1.00 59.33 426 ASP A N 1
ATOM 3454 C CA . ASP A 1 446 ? -15.773 18.486 37.560 1.00 61.66 426 ASP A CA 1
ATOM 3455 C C . ASP A 1 446 ? -16.548 17.445 38.342 1.00 51.75 426 ASP A C 1
ATOM 3456 O O . ASP A 1 446 ? -17.549 17.746 38.948 1.00 49.08 426 ASP A O 1
ATOM 3461 N N . ALA A 1 447 ? -16.186 16.197 38.186 1.00 43.49 427 ALA A N 1
ATOM 3462 C CA . ALA A 1 447 ? -17.095 15.130 38.461 1.00 37.72 427 ALA A CA 1
ATOM 3463 C C . ALA A 1 447 ? -17.428 15.080 39.947 1.00 39.42 427 ALA A C 1
ATOM 3464 O O . ALA A 1 447 ? -16.569 15.336 40.780 1.00 34.43 427 ALA A O 1
ATOM 3466 N N . GLU A 1 448 ? -18.665 14.712 40.236 1.00 35.69 428 GLU A N 1
ATOM 3467 C CA . GLU A 1 448 ? -19.080 14.456 41.608 1.00 37.51 428 GLU A CA 1
ATOM 3468 C C . GLU A 1 448 ? -18.230 13.308 42.206 1.00 33.23 428 GLU A C 1
ATOM 3469 O O . GLU A 1 448 ? -17.507 12.558 41.503 1.00 29.66 428 GLU A O 1
ATOM 3475 N N . GLU A 1 449 ? -18.329 13.210 43.535 1.00 30.72 429 GLU A N 1
ATOM 3476 C CA . GLU A 1 449 ? -17.576 12.195 44.285 1.00 30.45 429 GLU A CA 1
ATOM 3477 C C . GLU A 1 449 ? -17.788 10.807 43.684 1.00 30.34 429 GLU A C 1
ATOM 3478 O O . GLU A 1 449 ? -18.923 10.367 43.503 1.00 26.83 429 GLU A O 1
ATOM 3484 N N . ALA A 1 450 ? -16.679 10.117 43.407 1.00 29.46 430 ALA A N 1
ATOM 3485 C CA . ALA A 1 450 ? -16.682 8.699 43.018 1.00 30.41 430 ALA A CA 1
ATOM 3486 C C . ALA A 1 450 ? -17.339 8.474 41.676 1.00 29.47 430 ALA A C 1
ATOM 3487 O O . ALA A 1 450 ? -17.732 7.320 41.358 1.00 29.91 430 ALA A O 1
ATOM 3489 N N . ASP A 1 451 ? -17.385 9.530 40.862 1.00 28.11 431 ASP A N 1
ATOM 3490 C CA . ASP A 1 451 ? -17.944 9.371 39.499 1.00 29.15 431 ASP A CA 1
ATOM 3491 C C . ASP A 1 451 ? -16.763 9.315 38.541 1.00 26.21 431 ASP A C 1
ATOM 3492 O O . ASP A 1 451 ? -16.097 10.324 38.324 1.00 26.37 431 ASP A O 1
ATOM 3497 N N . GLY A 1 452 ? -16.506 8.130 38.034 1.00 25.99 432 GLY A N 1
ATOM 3498 C CA . GLY A 1 452 ? -15.395 7.930 37.157 1.00 27.46 432 GLY A CA 1
ATOM 3499 C C . GLY A 1 452 ? -15.102 6.469 36.920 1.00 28.60 432 GLY A C 1
ATOM 3500 O O . GLY A 1 452 ? -16.002 5.679 36.750 1.00 26.24 432 GLY A O 1
ATOM 3501 N N . TYR A 1 453 ? -13.820 6.128 36.877 1.00 26.44 433 TYR A N 1
ATOM 3502 C CA . TYR A 1 453 ? -13.373 4.811 36.477 1.00 25.61 433 TYR A CA 1
ATOM 3503 C C . TYR A 1 453 ? -12.664 4.113 37.640 1.00 26.00 433 TYR A C 1
ATOM 3504 O O . TYR A 1 453 ? -11.919 4.750 38.376 1.00 26.47 433 TYR A O 1
ATOM 3513 N N . VAL A 1 454 ? -12.873 2.839 37.765 1.00 26.84 434 VAL A N 1
ATOM 3514 C CA . VAL A 1 454 ? -12.141 2.038 38.749 1.00 25.59 434 VAL A CA 1
ATOM 3515 C C . VAL A 1 454 ? -11.236 1.115 37.965 1.00 26.44 434 VAL A C 1
ATOM 3516 O O . VAL A 1 454 ? -11.693 0.382 37.040 1.00 25.35 434 VAL A O 1
ATOM 3520 N N . VAL A 1 455 ? -9.946 1.117 38.307 1.00 24.41 435 VAL A N 1
ATOM 3521 C CA . VAL A 1 455 ? -8.957 0.403 37.539 1.00 24.52 435 VAL A CA 1
ATOM 3522 C C . VAL A 1 455 ? -8.212 -0.537 38.496 1.00 25.87 435 VAL A C 1
ATOM 3523 O O . VAL A 1 455 ? -7.810 -0.139 39.598 1.00 25.10 435 VAL A O 1
ATOM 3527 N N . ALA A 1 456 ? -8.043 -1.775 38.102 1.00 22.96 436 ALA A N 1
ATOM 3528 C CA . ALA A 1 456 ? -7.357 -2.740 38.929 1.00 25.02 436 ALA A CA 1
ATOM 3529 C C . ALA A 1 456 ? -6.793 -3.867 38.117 1.00 24.80 436 ALA A C 1
ATOM 3530 O O . ALA A 1 456 ? -7.346 -4.215 37.073 1.00 22.14 436 ALA A O 1
ATOM 3532 N N . LEU A 1 457 ? -5.749 -4.482 38.602 1.00 22.19 437 LEU A N 1
ATOM 3533 C CA . LEU A 1 457 ? -5.284 -5.697 38.001 1.00 24.01 437 LEU A CA 1
ATOM 3534 C C . LEU A 1 457 ? -6.205 -6.836 38.363 1.00 23.90 437 LEU A C 1
ATOM 3535 O O . LEU A 1 457 ? -6.608 -7.011 39.528 1.00 20.97 437 LEU A O 1
ATOM 3540 N N . LEU A 1 458 ? -6.501 -7.609 37.331 1.00 23.65 438 LEU A N 1
ATOM 3541 C CA . LEU A 1 458 ? -7.269 -8.831 37.417 1.00 25.59 438 LEU A CA 1
ATOM 3542 C C . LEU A 1 458 ? -6.318 -9.986 37.102 1.00 25.65 438 LEU A C 1
ATOM 3543 O O . LEU A 1 458 ? -5.684 -10.043 36.052 1.00 26.86 438 LEU A O 1
ATOM 3548 N N . ASN A 1 459 ? -6.205 -10.884 38.066 1.00 25.56 439 ASN A N 1
ATOM 3549 C CA . ASN A 1 459 ? -5.389 -12.056 37.976 1.00 26.49 439 ASN A CA 1
ATOM 3550 C C . ASN A 1 459 ? -6.324 -13.200 37.525 1.00 25.88 439 ASN A C 1
ATOM 3551 O O . ASN A 1 459 ? -7.232 -13.563 38.273 1.00 26.18 439 ASN A O 1
ATOM 3556 N N . LEU A 1 460 ? -6.040 -13.775 36.370 1.00 27.45 440 LEU A N 1
ATOM 3557 C CA . LEU A 1 460 ? -6.792 -14.895 35.849 1.00 29.14 440 LEU A CA 1
ATOM 3558 C C . LEU A 1 460 ? -5.954 -16.088 36.224 1.00 29.30 440 LEU A C 1
ATOM 3559 O O . LEU A 1 460 ? -5.010 -16.466 35.515 1.00 29.73 440 LEU A O 1
ATOM 3564 N N . ILE A 1 461 ? -6.240 -16.633 37.380 1.00 29.99 441 ILE A N 1
ATOM 3565 C CA . ILE A 1 461 ? -5.268 -17.462 38.045 1.00 32.40 441 ILE A CA 1
ATOM 3566 C C . ILE A 1 461 ? -5.204 -18.885 37.569 1.00 36.50 441 ILE A C 1
ATOM 3567 O O . ILE A 1 461 ? -4.164 -19.521 37.785 1.00 38.58 441 ILE A O 1
ATOM 3572 N N . ALA A 1 462 ? -6.234 -19.371 36.878 1.00 35.20 442 ALA A N 1
ATOM 3573 C CA . ALA A 1 462 ? -6.156 -20.682 36.243 1.00 38.01 442 ALA A CA 1
ATOM 3574 C C . ALA A 1 462 ? -5.315 -20.585 35.005 1.00 39.34 442 ALA A C 1
ATOM 3575 O O . ALA A 1 462 ? -4.621 -21.515 34.709 1.00 43.25 442 ALA A O 1
ATOM 3577 N N . GLU A 1 463 ? -5.353 -19.482 34.279 1.00 40.33 443 GLU A N 1
ATOM 3578 C CA . GLU A 1 463 ? -4.511 -19.366 33.075 1.00 41.92 443 GLU A CA 1
ATOM 3579 C C . GLU A 1 463 ? -3.144 -18.780 33.379 1.00 39.10 443 GLU A C 1
ATOM 3580 O O . GLU A 1 463 ? -2.319 -18.736 32.520 1.00 35.10 443 GLU A O 1
ATOM 3586 N N . GLU A 1 464 ? -2.928 -18.286 34.590 1.00 37.88 444 GLU A N 1
ATOM 3587 C CA . GLU A 1 464 ? -1.737 -17.455 34.914 1.00 38.65 444 GLU A CA 1
ATOM 3588 C C . GLU A 1 464 ? -1.545 -16.280 33.940 1.00 34.63 444 GLU A C 1
ATOM 3589 O O . GLU A 1 464 ? -0.461 -16.067 33.426 1.00 35.81 444 GLU A O 1
ATOM 3595 N N . ARG A 1 465 ? -2.594 -15.539 33.722 1.00 30.54 445 ARG A N 1
ATOM 3596 C CA . ARG A 1 465 ? -2.650 -14.375 32.817 1.00 32.46 445 ARG A CA 1
ATOM 3597 C C . ARG A 1 465 ? -3.093 -13.199 33.675 1.00 29.02 445 ARG A C 1
ATOM 3598 O O . ARG A 1 465 ? -3.709 -13.393 34.721 1.00 30.38 445 ARG A O 1
ATOM 3606 N N . SER A 1 466 ? -2.890 -11.994 33.192 1.00 27.73 446 SER A N 1
ATOM 3607 C CA . SER A 1 466 ? -3.202 -10.774 33.885 1.00 25.47 446 SER A CA 1
ATOM 3608 C C . SER A 1 466 ? -3.796 -9.796 32.904 1.00 27.10 446 SER A C 1
ATOM 3609 O O . SER A 1 466 ? -3.382 -9.743 31.750 1.00 26.36 446 SER A O 1
ATOM 3612 N N . GLU A 1 467 ? -4.767 -9.026 33.364 1.00 25.42 447 GLU A N 1
ATOM 3613 C CA . GLU A 1 467 ? -5.346 -7.894 32.626 1.00 26.51 447 GLU A CA 1
ATOM 3614 C C . GLU A 1 467 ? -5.414 -6.720 33.567 1.00 24.26 447 GLU A C 1
ATOM 3615 O O . GLU A 1 467 ? -5.635 -6.931 34.759 1.00 24.40 447 GLU A O 1
ATOM 3621 N N . LEU A 1 468 ? -5.286 -5.520 33.036 1.00 21.59 448 LEU A N 1
ATOM 3622 C CA . LEU A 1 468 ? -5.640 -4.372 33.807 1.00 24.22 448 LEU A CA 1
ATOM 3623 C C . LEU A 1 468 ? -7.106 -3.980 33.382 1.00 28.07 448 LEU A C 1
ATOM 3624 O O . LEU A 1 468 ? -7.338 -3.637 32.184 1.00 27.34 448 LEU A O 1
ATOM 3629 N N . VAL A 1 469 ? -8.065 -4.123 34.291 1.00 26.03 449 VAL A N 1
ATOM 3630 C CA . VAL A 1 469 ? -9.470 -3.867 33.931 1.00 26.09 449 VAL A CA 1
ATOM 3631 C C . VAL A 1 469 ? -9.900 -2.451 34.302 1.00 26.12 449 VAL A C 1
ATOM 3632 O O . VAL A 1 469 ? -9.416 -1.882 35.305 1.00 23.55 449 VAL A O 1
ATOM 3636 N N . VAL A 1 470 ? -10.772 -1.881 33.475 1.00 24.87 450 VAL A N 1
ATOM 3637 C CA . VAL A 1 470 ? -11.318 -0.578 33.714 1.00 25.20 450 VAL A CA 1
ATOM 3638 C C . VAL A 1 470 ? -12.846 -0.658 33.783 1.00 27.62 450 VAL A C 1
ATOM 3639 O O . VAL A 1 470 ? -13.485 -1.071 32.818 1.00 29.52 450 VAL A O 1
ATOM 3643 N N . LEU A 1 471 ? -13.415 -0.300 34.925 1.00 27.23 451 LEU A N 1
ATOM 3644 C CA . LEU A 1 471 ? -14.889 -0.331 35.153 1.00 26.92 451 LEU A CA 1
ATOM 3645 C C . LEU A 1 471 ? -15.373 1.077 35.334 1.00 26.79 451 LEU A C 1
ATOM 3646 O O . LEU A 1 471 ? -14.615 2.011 35.688 1.00 25.59 451 LEU A O 1
ATOM 3651 N N . ASP A 1 472 ? -16.668 1.249 35.029 1.00 29.46 452 ASP A N 1
ATOM 3652 C CA . ASP A 1 472 ? -17.302 2.561 35.176 1.00 29.89 452 ASP A CA 1
ATOM 3653 C C . ASP A 1 472 ? -17.989 2.524 36.497 1.00 28.95 452 ASP A C 1
ATOM 3654 O O . ASP A 1 472 ? -18.797 1.589 36.718 1.00 30.66 452 ASP A O 1
ATOM 3659 N N . SER A 1 473 ? -17.748 3.520 37.356 1.00 28.32 453 SER A N 1
ATOM 3660 C CA . SER A 1 473 ? -18.315 3.531 38.720 1.00 30.94 453 SER A CA 1
ATOM 3661 C C . SER A 1 473 ? -19.855 3.601 38.731 1.00 33.62 453 SER A C 1
ATOM 3662 O O . SER A 1 473 ? -20.467 3.164 39.709 1.00 36.84 453 SER A O 1
ATOM 3665 N N . ARG A 1 474 ? -20.418 4.111 37.628 1.00 36.04 454 ARG A N 1
ATOM 3666 C CA . ARG A 1 474 ? -21.888 4.160 37.460 1.00 39.38 454 ARG A CA 1
ATOM 3667 C C . ARG A 1 474 ? -22.541 2.822 37.299 1.00 43.55 454 ARG A C 1
ATOM 3668 O O . ARG A 1 474 ? -23.764 2.736 37.499 1.00 48.25 454 ARG A O 1
ATOM 3676 N N . ASP A 1 475 ? -21.768 1.793 36.936 1.00 37.42 455 ASP A N 1
ATOM 3677 C CA . ASP A 1 475 ? -22.302 0.465 36.831 1.00 39.05 455 ASP A CA 1
ATOM 3678 C C . ASP A 1 475 ? -21.230 -0.605 36.960 1.00 36.77 455 ASP A C 1
ATOM 3679 O O . ASP A 1 475 ? -20.750 -1.122 35.923 1.00 34.51 455 ASP A O 1
ATOM 3684 N N . MET A 1 476 ? -20.865 -0.967 38.186 1.00 33.66 456 MET A N 1
ATOM 3685 C CA . MET A 1 476 ? -19.814 -1.910 38.396 1.00 33.26 456 MET A CA 1
ATOM 3686 C C . MET A 1 476 ? -20.244 -3.303 38.018 1.00 34.66 456 MET A C 1
ATOM 3687 O O . MET A 1 476 ? -19.471 -4.065 37.444 1.00 31.82 456 MET A O 1
ATOM 3692 N N . ALA A 1 477 ? -21.508 -3.667 38.271 1.00 32.89 457 ALA A N 1
ATOM 3693 C CA . ALA A 1 477 ? -21.928 -5.061 38.052 1.00 32.43 457 ALA A CA 1
ATOM 3694 C C . ALA A 1 477 ? -21.861 -5.461 36.592 1.00 32.39 457 ALA A C 1
ATOM 3695 O O . ALA A 1 477 ? -21.743 -6.633 36.254 1.00 31.81 457 ALA A O 1
ATOM 3697 N N . SER A 1 478 ? -21.943 -4.488 35.709 1.00 33.85 458 SER A N 1
ATOM 3698 C CA . SER A 1 478 ? -21.795 -4.749 34.309 1.00 36.86 458 SER A CA 1
ATOM 3699 C C . SER A 1 478 ? -20.343 -5.139 33.866 1.00 36.84 458 SER A C 1
ATOM 3700 O O . SER A 1 478 ? -20.116 -5.577 32.742 1.00 34.40 458 SER A O 1
ATOM 3703 N N . GLY A 1 479 ? -19.367 -4.965 34.735 1.00 32.71 459 GLY A N 1
ATOM 3704 C CA . GLY A 1 479 ? -18.005 -5.356 34.397 1.00 31.92 459 GLY A CA 1
ATOM 3705 C C . GLY A 1 479 ? -17.253 -4.366 33.543 1.00 30.34 459 GLY A C 1
ATOM 3706 O O . GLY A 1 479 ? -17.688 -3.209 33.360 1.00 28.92 459 GLY A O 1
ATOM 3707 N N . PRO A 1 480 ? -16.049 -4.779 33.101 1.00 29.76 460 PRO A N 1
ATOM 3708 C CA . PRO A 1 480 ? -15.122 -3.875 32.495 1.00 30.53 460 PRO A CA 1
ATOM 3709 C C . PRO A 1 480 ? -15.679 -3.194 31.226 1.00 31.11 460 PRO A C 1
ATOM 3710 O O . PRO A 1 480 ? -16.338 -3.867 30.455 1.00 31.34 460 PRO A O 1
ATOM 3714 N N . ILE A 1 481 ? -15.478 -1.892 31.085 1.00 28.29 461 ILE A N 1
ATOM 3715 C CA . ILE A 1 481 ? -15.672 -1.275 29.827 1.00 31.55 461 ILE A CA 1
ATOM 3716 C C . ILE A 1 481 ? -14.453 -1.535 28.927 1.00 31.56 461 ILE A C 1
ATOM 3717 O O . ILE A 1 481 ? -14.547 -1.438 27.712 1.00 31.39 461 ILE A O 1
ATOM 3722 N N . ALA A 1 482 ? -13.312 -1.844 29.533 1.00 31.48 462 ALA A N 1
ATOM 3723 C CA . ALA A 1 482 ? -12.075 -2.137 28.800 1.00 31.33 462 ALA A CA 1
ATOM 3724 C C . ALA A 1 482 ? -11.234 -3.107 29.592 1.00 30.11 462 ALA A C 1
ATOM 3725 O O . ALA A 1 482 ? -11.182 -3.041 30.813 1.00 28.55 462 ALA A O 1
ATOM 3727 N N . ARG A 1 483 ? -10.654 -4.065 28.903 1.00 27.71 463 ARG A N 1
ATOM 3728 C CA . ARG A 1 483 ? -9.681 -5.002 29.473 1.00 29.85 463 ARG A CA 1
ATOM 3729 C C . ARG A 1 483 ? -8.373 -4.845 28.748 1.00 29.17 463 ARG A C 1
ATOM 3730 O O . ARG A 1 483 ? -8.294 -5.064 27.539 1.00 29.91 463 ARG A O 1
ATOM 3738 N N . ILE A 1 484 ? -7.353 -4.421 29.495 1.00 27.15 464 ILE A N 1
ATOM 3739 C CA . ILE A 1 484 ? -6.023 -4.191 28.926 1.00 27.98 464 ILE A CA 1
ATOM 3740 C C . ILE A 1 484 ? -5.172 -5.441 29.147 1.00 27.14 464 ILE A C 1
ATOM 3741 O O . ILE A 1 484 ? -4.848 -5.783 30.295 1.00 24.86 464 ILE A O 1
ATOM 3746 N N . ARG A 1 485 ? -4.834 -6.153 28.056 1.00 27.07 465 ARG A N 1
ATOM 3747 C CA . ARG A 1 485 ? -4.191 -7.453 28.203 1.00 30.42 465 ARG A CA 1
ATOM 3748 C C . ARG A 1 485 ? -2.685 -7.205 28.423 1.00 27.58 465 ARG A C 1
ATOM 3749 O O . ARG A 1 485 ? -2.117 -6.324 27.812 1.00 26.87 465 ARG A O 1
ATOM 3757 N N . ILE A 1 486 ? -2.116 -7.928 29.347 1.00 25.91 466 ILE A N 1
ATOM 3758 C CA . ILE A 1 486 ? -0.666 -7.840 29.679 1.00 25.51 466 ILE A CA 1
ATOM 3759 C C . ILE A 1 486 ? -0.094 -9.154 29.207 1.00 26.22 466 ILE A C 1
ATOM 3760 O O . ILE A 1 486 ? -0.624 -10.215 29.524 1.00 26.34 466 ILE A O 1
ATOM 3765 N N . PRO A 1 487 ? 1.024 -9.117 28.467 1.00 25.04 467 PRO A N 1
ATOM 3766 C CA . PRO A 1 487 ? 1.541 -10.319 27.875 1.00 26.24 467 PRO A CA 1
ATOM 3767 C C . PRO A 1 487 ? 2.346 -11.239 28.798 1.00 24.19 467 PRO A C 1
ATOM 3768 O O . PRO A 1 487 ? 2.910 -12.253 28.349 1.00 25.13 467 PRO A O 1
ATOM 3772 N N . PHE A 1 488 ? 2.433 -10.873 30.053 1.00 23.70 468 PHE A N 1
ATOM 3773 C CA . PHE A 1 488 ? 3.029 -11.693 31.085 1.00 23.01 468 PHE A CA 1
ATOM 3774 C C . PHE A 1 488 ? 2.261 -11.545 32.353 1.00 23.86 468 PHE A C 1
ATOM 3775 O O . PHE A 1 488 ? 1.559 -10.579 32.531 1.00 23.02 468 PHE A O 1
ATOM 3783 N N . ARG A 1 489 ? 2.394 -12.541 33.208 1.00 24.81 469 ARG A N 1
ATOM 3784 C CA . ARG A 1 489 ? 1.734 -12.569 34.513 1.00 25.29 469 ARG A CA 1
ATOM 3785 C C . ARG A 1 489 ? 2.326 -11.529 35.508 1.00 25.49 469 ARG A C 1
ATOM 3786 O O . ARG A 1 489 ? 3.539 -11.498 35.769 1.00 25.07 469 ARG A O 1
ATOM 3794 N N . MET A 1 490 ? 1.446 -10.746 36.069 1.00 24.79 470 MET A N 1
ATOM 3795 C CA . MET A 1 490 ? 1.820 -9.768 37.103 1.00 25.08 470 MET A CA 1
ATOM 3796 C C . MET A 1 490 ? 1.692 -10.514 38.427 1.00 26.17 470 MET A C 1
ATOM 3797 O O . MET A 1 490 ? 0.582 -10.959 38.807 1.00 25.16 470 MET A O 1
ATOM 3802 N N . ARG A 1 491 ? 2.775 -10.518 39.189 1.00 22.78 471 ARG A N 1
ATOM 3803 C CA . ARG A 1 491 ? 2.715 -11.059 40.569 1.00 24.31 471 ARG A CA 1
ATOM 3804 C C . ARG A 1 491 ? 1.785 -10.178 41.427 1.00 22.00 471 ARG A C 1
ATOM 3805 O O . ARG A 1 491 ? 1.596 -9.002 41.180 1.00 21.69 471 ARG A O 1
ATOM 3813 N N . MET A 1 492 ? 1.256 -10.759 42.465 1.00 22.87 472 MET A N 1
ATOM 3814 C CA . MET A 1 492 ? 0.472 -9.987 43.447 1.00 23.05 472 MET A CA 1
ATOM 3815 C C . MET A 1 492 ? 1.270 -8.819 43.913 1.00 21.99 472 MET A C 1
ATOM 3816 O O . MET A 1 492 ? 2.468 -8.955 44.130 1.00 22.02 472 MET A O 1
ATOM 3821 N N . SER A 1 493 ? 0.613 -7.684 44.093 1.00 19.91 473 SER A N 1
ATOM 3822 C CA . SER A 1 493 ? 1.216 -6.434 44.437 1.00 20.09 473 SER A CA 1
ATOM 3823 C C . SER A 1 493 ? 0.761 -5.987 45.814 1.00 20.58 473 SER A C 1
ATOM 3824 O O . SER A 1 493 ? -0.137 -6.591 46.482 1.00 22.82 473 SER A O 1
ATOM 3827 N N . LEU A 1 494 ? 1.331 -4.897 46.238 1.00 21.56 474 LEU A N 1
ATOM 3828 C CA . LEU A 1 494 ? 0.818 -4.157 47.345 1.00 22.17 474 LEU A CA 1
ATOM 3829 C C . LEU A 1 494 ? 0.156 -2.878 46.822 1.00 23.41 474 LEU A C 1
ATOM 3830 O O . LEU A 1 494 ? -0.776 -2.980 46.000 1.00 24.79 474 LEU A O 1
ATOM 3835 N N . HIS A 1 495 ? 0.562 -1.707 47.248 1.00 21.41 475 HIS A N 1
ATOM 3836 C CA . HIS A 1 495 ? -0.233 -0.513 46.973 1.00 23.65 475 HIS A CA 1
ATOM 3837 C C . HIS A 1 495 ? 0.127 0.253 45.731 1.00 24.29 475 HIS A C 1
ATOM 3838 O O . HIS A 1 495 ? 1.238 0.121 45.237 1.00 22.67 475 HIS A O 1
ATOM 3845 N N . GLY A 1 496 ? -0.844 0.979 45.193 1.00 21.45 476 GLY A N 1
ATOM 3846 C CA . GLY A 1 496 ? -0.612 1.771 43.986 1.00 20.83 476 GLY A CA 1
ATOM 3847 C C . GLY A 1 496 ? -1.233 3.132 44.074 1.00 21.44 476 GLY A C 1
ATOM 3848 O O . GLY A 1 496 ? -1.866 3.516 45.113 1.00 23.60 476 GLY A O 1
ATOM 3849 N N . CYS A 1 497 ? -1.105 3.903 43.000 1.00 21.48 477 CYS A N 1
ATOM 3850 C CA . CYS A 1 497 ? -1.679 5.279 43.024 1.00 22.09 477 CYS A CA 1
ATOM 3851 C C . CYS A 1 497 ? -1.900 5.708 41.595 1.00 23.60 477 CYS A C 1
ATOM 3852 O O . CYS A 1 497 ? -1.311 5.159 40.633 1.00 22.88 477 CYS A O 1
ATOM 3855 N N . TRP A 1 498 ? -2.811 6.668 41.441 1.00 22.94 478 TRP A N 1
ATOM 3856 C CA . TRP A 1 498 ? -3.050 7.303 40.157 1.00 24.03 478 TRP A CA 1
ATOM 3857 C C . TRP A 1 498 ? -2.392 8.682 40.118 1.00 23.64 478 TRP A C 1
ATOM 3858 O O . TRP A 1 498 ? -2.658 9.489 41.009 1.00 22.38 478 TRP A O 1
ATOM 3869 N N . ALA A 1 499 ? -1.622 8.956 39.085 1.00 24.54 479 ALA A N 1
ATOM 3870 C CA . ALA A 1 499 ? -0.940 10.253 38.906 1.00 27.44 479 ALA A CA 1
ATOM 3871 C C . ALA A 1 499 ? -1.525 10.957 37.686 1.00 28.38 479 ALA A C 1
ATOM 3872 O O . ALA A 1 499 ? -1.224 10.549 36.558 1.00 27.88 479 ALA A O 1
ATOM 3874 N N . PRO A 1 500 ? -2.432 11.907 37.883 1.00 29.36 480 PRO A N 1
ATOM 3875 C CA . PRO A 1 500 ? -3.156 12.504 36.747 1.00 30.00 480 PRO A CA 1
ATOM 3876 C C . PRO A 1 500 ? -2.185 13.196 35.778 1.00 32.02 480 PRO A C 1
ATOM 3877 O O . PRO A 1 500 ? -1.202 13.757 36.211 1.00 29.02 480 PRO A O 1
ATOM 3881 N N . GLY A 1 501 ? -2.310 13.061 34.467 1.00 33.43 481 GLY A N 1
ATOM 3882 C CA . GLY A 1 501 ? -1.700 14.086 33.558 1.00 37.72 481 GLY A CA 1
ATOM 3883 C C . GLY A 1 501 ? -2.836 15.166 33.523 1.00 37.17 481 GLY A C 1
ATOM 3884 O O . GLY A 1 501 ? -2.788 16.016 32.718 1.00 59.22 481 GLY A O 1
ATOM 3885 N N . SER B 1 19 ? -13.371 8.432 21.684 1.00 43.25 -1 SER B N 1
ATOM 3886 C CA . SER B 1 19 ? -13.169 7.012 22.241 1.00 41.51 -1 SER B CA 1
ATOM 3887 C C . SER B 1 19 ? -13.441 6.031 21.079 1.00 44.30 -1 SER B C 1
ATOM 3888 O O . SER B 1 19 ? -14.383 6.176 20.292 1.00 38.37 -1 SER B O 1
ATOM 3891 N N . HIS B 1 20 ? -12.508 5.118 20.869 1.00 40.50 0 HIS B N 1
ATOM 3892 C CA A HIS B 1 20 ? -12.477 4.302 19.673 0.60 44.63 0 HIS B CA 1
ATOM 3893 C CA B HIS B 1 20 ? -12.570 4.255 19.705 0.40 41.70 0 HIS B CA 1
ATOM 3894 C C . HIS B 1 20 ? -12.124 2.861 20.173 1.00 43.39 0 HIS B C 1
ATOM 3895 O O . HIS B 1 20 ? -11.294 2.707 21.108 1.00 39.92 0 HIS B O 1
ATOM 3908 N N . MET B 1 21 ? -12.704 1.812 19.579 1.00 39.53 1 MET B N 1
ATOM 3909 C CA . MET B 1 21 ? -12.158 0.464 19.773 1.00 41.77 1 MET B CA 1
ATOM 3910 C C . MET B 1 21 ? -10.784 0.408 19.031 1.00 39.86 1 MET B C 1
ATOM 3911 O O . MET B 1 21 ? -10.593 1.034 17.971 1.00 37.30 1 MET B O 1
ATOM 3916 N N . SER B 1 22 ? -9.822 -0.281 19.611 1.00 42.27 2 SER B N 1
ATOM 3917 C CA . SER B 1 22 ? -8.485 -0.295 18.972 1.00 45.11 2 SER B CA 1
ATOM 3918 C C . SER B 1 22 ? -8.447 -1.628 18.224 1.00 47.46 2 SER B C 1
ATOM 3919 O O . SER B 1 22 ? -8.936 -2.640 18.758 1.00 45.11 2 SER B O 1
ATOM 3922 N N . ILE B 1 23 ? -7.787 -1.631 17.079 1.00 47.78 3 ILE B N 1
ATOM 3923 C CA . ILE B 1 23 ? -7.757 -2.824 16.222 1.00 47.20 3 ILE B CA 1
ATOM 3924 C C . ILE B 1 23 ? -7.017 -4.041 16.830 1.00 40.99 3 ILE B C 1
ATOM 3925 O O . ILE B 1 23 ? -5.974 -3.940 17.371 1.00 35.57 3 ILE B O 1
ATOM 3930 N N . PRO B 1 24 ? -7.699 -5.162 16.905 1.00 41.62 4 PRO B N 1
ATOM 3931 C CA . PRO B 1 24 ? -7.149 -6.311 17.605 1.00 38.74 4 PRO B CA 1
ATOM 3932 C C . PRO B 1 24 ? -6.080 -6.994 16.653 1.00 33.39 4 PRO B C 1
ATOM 3933 O O . PRO B 1 24 ? -6.100 -6.836 15.496 1.00 30.95 4 PRO B O 1
ATOM 3937 N N . PHE B 1 25 ? -5.170 -7.766 17.178 1.00 34.86 5 PHE B N 1
ATOM 3938 C CA . PHE B 1 25 ? -4.428 -8.757 16.361 1.00 33.93 5 PHE B CA 1
ATOM 3939 C C . PHE B 1 25 ? -5.396 -9.787 15.711 1.00 33.71 5 PHE B C 1
ATOM 3940 O O . PHE B 1 25 ? -6.413 -10.117 16.266 1.00 32.13 5 PHE B O 1
ATOM 3948 N N . PRO B 1 26 ? -5.065 -10.255 14.516 1.00 32.70 6 PRO B N 1
ATOM 3949 C CA . PRO B 1 26 ? -5.832 -11.351 13.952 1.00 33.57 6 PRO B CA 1
ATOM 3950 C C . PRO B 1 26 ? -5.817 -12.600 14.827 1.00 32.93 6 PRO B C 1
ATOM 3951 O O . PRO B 1 26 ? -4.931 -12.788 15.629 1.00 31.71 6 PRO B O 1
ATOM 3955 N N . GLN B 1 27 ? -6.827 -13.430 14.710 1.00 29.45 7 GLN B N 1
ATOM 3956 C CA . GLN B 1 27 ? -6.954 -14.699 15.390 1.00 32.47 7 GLN B CA 1
ATOM 3957 C C . GLN B 1 27 ? -6.750 -15.778 14.403 1.00 32.43 7 GLN B C 1
ATOM 3958 O O . GLN B 1 27 ? -7.237 -16.876 14.603 1.00 33.09 7 GLN B O 1
ATOM 3964 N N . THR B 1 28 ? -6.002 -15.534 13.368 1.00 33.26 8 THR B N 1
ATOM 3965 C CA . THR B 1 28 ? -5.509 -16.574 12.447 1.00 35.49 8 THR B CA 1
ATOM 3966 C C . THR B 1 28 ? -4.316 -17.398 12.993 1.00 34.10 8 THR B C 1
ATOM 3967 O O . THR B 1 28 ? -3.786 -17.077 14.055 1.00 29.43 8 THR B O 1
ATOM 3971 N N . PRO B 1 29 ? -3.929 -18.460 12.322 1.00 34.63 9 PRO B N 1
ATOM 3972 C CA . PRO B 1 29 ? -2.878 -19.333 12.868 1.00 36.06 9 PRO B CA 1
ATOM 3973 C C . PRO B 1 29 ? -1.531 -18.625 13.109 1.00 34.34 9 PRO B C 1
ATOM 3974 O O . PRO B 1 29 ? -0.867 -18.955 14.106 1.00 35.16 9 PRO B O 1
ATOM 3978 N N . GLU B 1 30 ? -1.226 -17.627 12.277 1.00 30.47 10 GLU B N 1
ATOM 3979 C CA . GLU B 1 30 ? 0.078 -16.945 12.324 1.00 34.00 10 GLU B CA 1
ATOM 3980 C C . GLU B 1 30 ? 0.067 -15.966 13.504 1.00 30.14 10 GLU B C 1
ATOM 3981 O O . GLU B 1 30 ? 1.073 -15.348 13.731 1.00 28.91 10 GLU B O 1
ATOM 3987 N N . PHE B 1 31 ? -1.114 -15.773 14.148 1.00 27.15 11 PHE B N 1
ATOM 3988 C CA . PHE B 1 31 ? -1.187 -14.969 15.358 1.00 28.39 11 PHE B CA 1
ATOM 3989 C C . PHE B 1 31 ? -1.728 -15.677 16.586 1.00 27.17 11 PHE B C 1
ATOM 3990 O O . PHE B 1 31 ? -2.055 -15.044 17.580 1.00 27.77 11 PHE B O 1
ATOM 3998 N N . SER B 1 32 ? -1.792 -16.985 16.568 1.00 28.86 12 SER B N 1
ATOM 3999 C CA . SER B 1 32 ? -2.443 -17.756 17.616 1.00 31.23 12 SER B CA 1
ATOM 4000 C C . SER B 1 32 ? -1.619 -18.854 18.213 1.00 31.42 12 SER B C 1
ATOM 4001 O O . SER B 1 32 ? -0.632 -19.276 17.634 1.00 32.47 12 SER B O 1
ATOM 4004 N N . GLY B 1 33 ? -2.079 -19.294 19.410 1.00 29.34 13 GLY B N 1
ATOM 4005 C CA . GLY B 1 33 ? -1.525 -20.440 20.075 1.00 31.61 13 GLY B CA 1
ATOM 4006 C C . GLY B 1 33 ? -0.206 -19.991 20.742 1.00 29.97 13 GLY B C 1
ATOM 4007 O O . GLY B 1 33 ? 0.252 -18.807 20.662 1.00 28.27 13 GLY B O 1
ATOM 4008 N N . ALA B 1 34 ? 0.401 -20.948 21.392 1.00 32.10 14 ALA B N 1
ATOM 4009 C CA . ALA B 1 34 ? 1.620 -20.680 22.163 1.00 31.13 14 ALA B CA 1
ATOM 4010 C C . ALA B 1 34 ? 2.748 -20.245 21.251 1.00 30.56 14 ALA B C 1
ATOM 4011 O O . ALA B 1 34 ? 3.551 -19.391 21.625 1.00 29.52 14 ALA B O 1
ATOM 4013 N N . LEU B 1 35 ? 2.842 -20.811 20.060 1.00 27.65 15 LEU B N 1
ATOM 4014 C CA . LEU B 1 35 ? 3.906 -20.469 19.184 1.00 30.01 15 LEU B CA 1
ATOM 4015 C C . LEU B 1 35 ? 3.799 -19.046 18.581 1.00 29.12 15 LEU B C 1
ATOM 4016 O O . LEU B 1 35 ? 4.797 -18.334 18.459 1.00 26.37 15 LEU B O 1
ATOM 4021 N N . TYR B 1 36 ? 2.599 -18.653 18.141 1.00 26.98 16 TYR B N 1
ATOM 4022 C CA . TYR B 1 36 ? 2.484 -17.451 17.293 1.00 24.76 16 TYR B CA 1
ATOM 4023 C C . TYR B 1 36 ? 1.719 -16.295 17.866 1.00 26.61 16 TYR B C 1
ATOM 4024 O O . TYR B 1 36 ? 1.706 -15.238 17.259 1.00 24.31 16 TYR B O 1
ATOM 4033 N N . LYS B 1 37 ? 1.164 -16.429 19.053 1.00 27.47 17 LYS B N 1
ATOM 4034 C CA . LYS B 1 37 ? 0.589 -15.283 19.650 1.00 31.98 17 LYS B CA 1
ATOM 4035 C C . LYS B 1 37 ? 1.691 -14.218 19.851 1.00 31.79 17 LYS B C 1
ATOM 4036 O O . LYS B 1 37 ? 2.804 -14.563 20.258 1.00 29.15 17 LYS B O 1
ATOM 4042 N N . PRO B 1 38 ? 1.374 -12.967 19.624 1.00 32.25 18 PRO B N 1
ATOM 4043 C CA . PRO B 1 38 ? 2.402 -11.938 19.852 1.00 31.23 18 PRO B CA 1
ATOM 4044 C C . PRO B 1 38 ? 2.824 -11.834 21.261 1.00 28.24 18 PRO B C 1
ATOM 4045 O O . PRO B 1 38 ? 2.043 -12.127 22.116 1.00 27.15 18 PRO B O 1
ATOM 4049 N N . SER B 1 39 ? 4.063 -11.460 21.508 1.00 26.50 19 SER B N 1
ATOM 4050 C CA . SER B 1 39 ? 4.582 -11.258 22.886 1.00 26.49 19 SER B CA 1
ATOM 4051 C C . SER B 1 39 ? 4.858 -9.795 23.087 1.00 25.83 19 SER B C 1
ATOM 4052 O O . SER B 1 39 ? 4.203 -9.137 23.914 1.00 24.69 19 SER B O 1
ATOM 4055 N N . ARG B 1 40 ? 5.881 -9.266 22.344 1.00 23.71 20 ARG B N 1
ATOM 4056 C CA . ARG B 1 40 ? 6.176 -7.850 22.342 1.00 22.72 20 ARG B CA 1
ATOM 4057 C C . ARG B 1 40 ? 6.808 -7.396 23.625 1.00 23.16 20 ARG B C 1
ATOM 4058 O O . ARG B 1 40 ? 6.900 -6.207 23.895 1.00 21.68 20 ARG B O 1
ATOM 4066 N N . ILE B 1 41 ? 7.342 -8.342 24.399 1.00 21.29 21 ILE B N 1
ATOM 4067 C CA . ILE B 1 41 ? 7.917 -7.989 25.676 1.00 21.68 21 ILE B CA 1
ATOM 4068 C C . ILE B 1 41 ? 9.413 -7.710 25.454 1.00 22.66 21 ILE B C 1
ATOM 4069 O O . ILE B 1 41 ? 10.150 -8.586 24.996 1.00 22.88 21 ILE B O 1
ATOM 4074 N N . GLU B 1 42 ? 9.830 -6.505 25.804 1.00 21.34 22 GLU B N 1
ATOM 4075 C CA . GLU B 1 42 ? 11.224 -6.159 25.901 1.00 21.40 22 GLU B CA 1
ATOM 4076 C C . GLU B 1 42 ? 11.539 -6.279 27.389 1.00 23.44 22 GLU B C 1
ATOM 4077 O O . GLU B 1 42 ? 10.838 -5.688 28.194 1.00 25.66 22 GLU B O 1
ATOM 4083 N N . ALA B 1 43 ? 12.524 -7.069 27.761 1.00 21.65 23 ALA B N 1
ATOM 4084 C CA . ALA B 1 43 ? 12.737 -7.387 29.150 1.00 21.16 23 ALA B CA 1
ATOM 4085 C C . ALA B 1 43 ? 14.218 -7.612 29.549 1.00 22.02 23 ALA B C 1
ATOM 4086 O O . ALA B 1 43 ? 15.071 -7.817 28.707 1.00 20.61 23 ALA B O 1
ATOM 4088 N N . GLU B 1 44 ? 14.438 -7.568 30.876 1.00 21.86 24 GLU B N 1
ATOM 4089 C CA A GLU B 1 44 ? 15.623 -8.002 31.478 0.60 26.00 24 GLU B CA 1
ATOM 4090 C CA B GLU B 1 44 ? 15.635 -8.044 31.479 0.40 23.10 24 GLU B CA 1
ATOM 4091 C C . GLU B 1 44 ? 15.197 -8.908 32.666 1.00 23.42 24 GLU B C 1
ATOM 4092 O O . GLU B 1 44 ? 14.407 -8.444 33.503 1.00 21.50 24 GLU B O 1
ATOM 4103 N N . VAL B 1 45 ? 15.707 -10.158 32.715 1.00 21.97 25 VAL B N 1
ATOM 4104 C CA . VAL B 1 45 ? 15.543 -10.997 33.891 1.00 21.73 25 VAL B CA 1
ATOM 4105 C C . VAL B 1 45 ? 16.980 -11.302 34.395 1.00 22.16 25 VAL B C 1
ATOM 4106 O O . VAL B 1 45 ? 17.717 -11.958 33.680 1.00 24.60 25 VAL B O 1
ATOM 4110 N N . PHE B 1 46 ? 17.321 -10.809 35.586 1.00 22.00 26 PHE B N 1
ATOM 4111 C CA . PHE B 1 46 ? 18.703 -10.840 36.044 1.00 23.38 26 PHE B CA 1
ATOM 4112 C C . PHE B 1 46 ? 19.221 -12.215 36.394 1.00 24.20 26 PHE B C 1
ATOM 4113 O O . PHE B 1 46 ? 20.430 -12.481 36.312 1.00 25.90 26 PHE B O 1
ATOM 4121 N N . ASP B 1 47 ? 18.334 -13.093 36.798 1.00 24.21 27 ASP B N 1
ATOM 4122 C CA . ASP B 1 47 ? 18.638 -14.488 37.155 1.00 24.96 27 ASP B CA 1
ATOM 4123 C C . ASP B 1 47 ? 17.442 -15.409 36.918 1.00 25.19 27 ASP B C 1
ATOM 4124 O O . ASP B 1 47 ? 16.284 -15.022 37.188 1.00 24.27 27 ASP B O 1
ATOM 4129 N N . LEU B 1 48 ? 17.690 -16.553 36.294 1.00 23.55 28 LEU B N 1
ATOM 4130 C CA . LEU B 1 48 ? 16.681 -17.472 35.920 1.00 22.21 28 LEU B CA 1
ATOM 4131 C C . LEU B 1 48 ? 16.729 -18.733 36.788 1.00 23.84 28 LEU B C 1
ATOM 4132 O O . LEU B 1 48 ? 17.792 -19.229 37.060 1.00 23.10 28 LEU B O 1
ATOM 4137 N N . GLU B 1 49 ? 15.566 -19.261 37.156 1.00 24.97 29 GLU B N 1
ATOM 4138 C CA . GLU B 1 49 ? 15.493 -20.512 37.973 1.00 26.29 29 GLU B CA 1
ATOM 4139 C C . GLU B 1 49 ? 15.874 -21.708 37.094 1.00 25.55 29 GLU B C 1
ATOM 4140 O O . GLU B 1 49 ? 15.404 -21.814 35.910 1.00 26.41 29 GLU B O 1
ATOM 4146 N N . ILE B 1 50 ? 16.672 -22.610 37.613 1.00 25.69 30 ILE B N 1
ATOM 4147 C CA . ILE B 1 50 ? 17.140 -23.768 36.855 1.00 24.27 30 ILE B CA 1
ATOM 4148 C C . ILE B 1 50 ? 16.820 -25.063 37.598 1.00 26.51 30 ILE B C 1
ATOM 4149 O O . ILE B 1 50 ? 17.181 -25.184 38.745 1.00 26.03 30 ILE B O 1
ATOM 4154 N N . GLU B 1 51 ? 16.158 -26.001 36.965 1.00 25.29 31 GLU B N 1
ATOM 4155 C CA . GLU B 1 51 ? 15.881 -27.320 37.502 1.00 28.28 31 GLU B CA 1
ATOM 4156 C C . GLU B 1 51 ? 16.965 -28.208 36.965 1.00 27.89 31 GLU B C 1
ATOM 4157 O O . GLU B 1 51 ? 17.329 -28.103 35.753 1.00 28.34 31 GLU B O 1
ATOM 4163 N N . GLY B 1 52 ? 17.509 -29.095 37.765 1.00 26.17 32 GLY B N 1
ATOM 4164 C CA . GLY B 1 52 ? 18.577 -29.986 37.313 1.00 25.68 32 GLY B CA 1
ATOM 4165 C C . GLY B 1 52 ? 19.911 -29.366 37.639 1.00 27.74 32 GLY B C 1
ATOM 4166 O O . GLY B 1 52 ? 19.998 -28.688 38.636 1.00 27.03 32 GLY B O 1
ATOM 4167 N N . VAL B 1 53 ? 20.952 -29.582 36.828 1.00 25.84 33 VAL B N 1
ATOM 4168 C CA . VAL B 1 53 ? 22.301 -29.142 37.141 1.00 25.90 33 VAL B CA 1
ATOM 4169 C C . VAL B 1 53 ? 22.953 -28.537 35.902 1.00 26.48 33 VAL B C 1
ATOM 4170 O O . VAL B 1 53 ? 23.197 -29.253 34.894 1.00 27.12 33 VAL B O 1
ATOM 4174 N N . LEU B 1 54 ? 23.244 -27.252 35.940 1.00 25.98 34 LEU B N 1
ATOM 4175 C CA . LEU B 1 54 ? 23.843 -26.594 34.813 1.00 26.77 34 LEU B CA 1
ATOM 4176 C C . LEU B 1 54 ? 25.365 -26.634 35.000 1.00 27.51 34 LEU B C 1
ATOM 4177 O O . LEU B 1 54 ? 25.888 -26.033 35.953 1.00 27.89 34 LEU B O 1
ATOM 4182 N N . PRO B 1 55 ? 26.088 -27.208 34.064 1.00 27.09 35 PRO B N 1
ATOM 4183 C CA . PRO B 1 55 ? 27.546 -27.192 34.207 1.00 27.75 35 PRO B CA 1
ATOM 4184 C C . PRO B 1 55 ? 28.109 -25.813 34.328 1.00 27.42 35 PRO B C 1
ATOM 4185 O O . PRO B 1 55 ? 27.869 -24.964 33.495 1.00 24.94 35 PRO B O 1
ATOM 4189 N N . ALA B 1 56 ? 28.988 -25.670 35.323 1.00 28.05 36 ALA B N 1
ATOM 4190 C CA . ALA B 1 56 ? 29.677 -24.416 35.564 1.00 31.68 36 ALA B CA 1
ATOM 4191 C C . ALA B 1 56 ? 30.655 -24.004 34.467 1.00 30.06 36 ALA B C 1
ATOM 4192 O O . ALA B 1 56 ? 31.006 -22.878 34.370 1.00 29.93 36 ALA B O 1
ATOM 4194 N N . SER B 1 57 ? 31.057 -24.930 33.625 1.00 31.03 37 SER B N 1
ATOM 4195 C CA . SER B 1 57 ? 32.004 -24.585 32.571 1.00 30.39 37 SER B CA 1
ATOM 4196 C C . SER B 1 57 ? 31.341 -23.801 31.379 1.00 26.64 37 SER B C 1
ATOM 4197 O O . SER B 1 57 ? 32.016 -23.244 30.591 1.00 29.14 37 SER B O 1
ATOM 4200 N N . ILE B 1 58 ? 30.021 -23.794 31.286 1.00 24.19 38 ILE B N 1
ATOM 4201 C CA . ILE B 1 58 ? 29.368 -23.123 30.142 1.00 23.50 38 ILE B CA 1
ATOM 4202 C C . ILE B 1 58 ? 29.466 -21.653 30.326 1.00 22.79 38 ILE B C 1
ATOM 4203 O O . ILE B 1 58 ? 29.014 -21.129 31.342 1.00 25.45 38 ILE B O 1
ATOM 4208 N N . HIS B 1 59 ? 30.032 -20.953 29.376 1.00 24.14 39 HIS B N 1
ATOM 4209 C CA . HIS B 1 59 ? 30.269 -19.510 29.495 1.00 25.65 39 HIS B CA 1
ATOM 4210 C C . HIS B 1 59 ? 30.124 -18.884 28.129 1.00 25.70 39 HIS B C 1
ATOM 4211 O O . HIS B 1 59 ? 30.886 -19.162 27.216 1.00 23.42 39 HIS B O 1
ATOM 4218 N N . GLY B 1 60 ? 29.133 -17.998 27.995 1.00 25.57 40 GLY B N 1
ATOM 4219 C CA . GLY B 1 60 ? 28.906 -17.225 26.739 1.00 25.06 40 GLY B CA 1
ATOM 4220 C C . GLY B 1 60 ? 27.426 -16.857 26.633 1.00 23.88 40 GLY B C 1
ATOM 4221 O O . GLY B 1 60 ? 26.709 -16.941 27.608 1.00 23.13 40 GLY B O 1
ATOM 4222 N N . THR B 1 61 ? 27.010 -16.452 25.441 1.00 21.07 41 THR B N 1
ATOM 4223 C CA . THR B 1 61 ? 25.686 -15.949 25.225 1.00 21.38 41 THR B CA 1
ATOM 4224 C C . THR B 1 61 ? 25.048 -16.659 24.023 1.00 20.20 41 THR B C 1
ATOM 4225 O O . THR B 1 61 ? 25.645 -16.794 22.953 1.00 19.64 41 THR B O 1
ATOM 4229 N N . PHE B 1 62 ? 23.813 -17.110 24.224 1.00 20.49 42 PHE B N 1
ATOM 4230 C CA . PHE B 1 62 ? 22.979 -17.686 23.189 1.00 20.79 42 PHE B CA 1
ATOM 4231 C C . PHE B 1 62 ? 22.096 -16.548 22.706 1.00 21.97 42 PHE B C 1
ATOM 4232 O O . PHE B 1 62 ? 21.213 -16.095 23.479 1.00 22.18 42 PHE B O 1
ATOM 4240 N N . TYR B 1 63 ? 22.347 -16.058 21.497 1.00 21.22 43 TYR B N 1
ATOM 4241 C CA . TYR B 1 63 ? 21.510 -14.984 20.905 1.00 19.94 43 TYR B CA 1
ATOM 4242 C C . TYR B 1 63 ? 20.515 -15.665 19.961 1.00 21.21 43 TYR B C 1
ATOM 4243 O O . TYR B 1 63 ? 20.835 -16.625 19.264 1.00 22.18 43 TYR B O 1
ATOM 4252 N N . GLN B 1 64 ? 19.318 -15.160 19.924 1.00 21.24 44 GLN B N 1
ATOM 4253 C CA . GLN B 1 64 ? 18.310 -15.662 18.999 1.00 22.07 44 GLN B CA 1
ATOM 4254 C C . GLN B 1 64 ? 17.435 -14.468 18.573 1.00 22.44 44 GLN B C 1
ATOM 4255 O O . GLN B 1 64 ? 17.246 -13.532 19.329 1.00 26.11 44 GLN B O 1
ATOM 4261 N N . VAL B 1 65 ? 16.890 -14.497 17.357 1.00 21.19 45 VAL B N 1
ATOM 4262 C CA . VAL B 1 65 ? 15.970 -13.468 16.954 1.00 20.12 45 VAL B CA 1
ATOM 4263 C C . VAL B 1 65 ? 14.617 -14.094 16.618 1.00 19.85 45 VAL B C 1
ATOM 4264 O O . VAL B 1 65 ? 14.558 -15.183 15.962 1.00 20.37 45 VAL B O 1
ATOM 4268 N N . ALA B 1 66 ? 13.557 -13.400 17.011 1.00 18.89 46 ALA B N 1
ATOM 4269 C CA . ALA B 1 66 ? 12.223 -13.804 16.681 1.00 20.19 46 ALA B CA 1
ATOM 4270 C C . ALA B 1 66 ? 11.476 -12.670 16.002 1.00 22.37 46 ALA B C 1
ATOM 4271 O O . ALA B 1 66 ? 11.429 -11.547 16.540 1.00 22.88 46 ALA B O 1
ATOM 4273 N N . PRO B 1 67 ? 10.755 -12.979 14.944 1.00 22.19 47 PRO B N 1
ATOM 4274 C CA . PRO B 1 67 ? 9.730 -12.047 14.504 1.00 22.63 47 PRO B CA 1
ATOM 4275 C C . PRO B 1 67 ? 8.687 -11.874 15.620 1.00 22.57 47 PRO B C 1
ATOM 4276 O O . PRO B 1 67 ? 8.282 -12.858 16.207 1.00 22.70 47 PRO B O 1
ATOM 4280 N N . ASP B 1 68 ? 8.330 -10.638 15.934 1.00 24.68 48 ASP B N 1
ATOM 4281 C CA . ASP B 1 68 ? 7.401 -10.379 16.996 1.00 26.42 48 ASP B CA 1
ATOM 4282 C C . ASP B 1 68 ? 6.715 -8.992 16.747 1.00 26.73 48 ASP B C 1
ATOM 4283 O O . ASP B 1 68 ? 7.202 -7.956 17.155 1.00 25.31 48 ASP B O 1
ATOM 4288 N N . PRO B 1 69 ? 5.586 -8.997 16.005 1.00 26.82 49 PRO B N 1
ATOM 4289 C CA . PRO B 1 69 ? 5.094 -7.723 15.464 1.00 27.16 49 PRO B CA 1
ATOM 4290 C C . PRO B 1 69 ? 4.684 -6.738 16.504 1.00 25.10 49 PRO B C 1
ATOM 4291 O O . PRO B 1 69 ? 3.938 -7.084 17.383 1.00 27.34 49 PRO B O 1
ATOM 4295 N N . GLN B 1 70 ? 5.152 -5.519 16.394 1.00 24.26 50 GLN B N 1
ATOM 4296 C CA . GLN B 1 70 ? 4.875 -4.508 17.397 1.00 25.34 50 GLN B CA 1
ATOM 4297 C C . GLN B 1 70 ? 3.382 -4.146 17.366 1.00 29.77 50 GLN B C 1
ATOM 4298 O O . GLN B 1 70 ? 2.770 -3.885 18.408 1.00 28.80 50 GLN B O 1
ATOM 4304 N N . TYR B 1 71 ? 2.850 -4.062 16.164 1.00 27.83 51 TYR B N 1
ATOM 4305 C CA . TYR B 1 71 ? 1.399 -3.692 16.003 1.00 27.91 51 TYR B CA 1
ATOM 4306 C C . TYR B 1 71 ? 0.664 -4.660 15.120 1.00 29.36 51 TYR B C 1
ATOM 4307 O O . TYR B 1 71 ? 1.231 -5.342 14.247 1.00 28.20 51 TYR B O 1
ATOM 4316 N N . PRO B 1 72 ? -0.662 -4.719 15.301 1.00 30.29 52 PRO B N 1
ATOM 4317 C CA . PRO B 1 72 ? -1.418 -5.539 14.402 1.00 30.95 52 PRO B CA 1
ATOM 4318 C C . PRO B 1 72 ? -1.247 -5.040 12.916 1.00 32.56 52 PRO B C 1
ATOM 4319 O O . PRO B 1 72 ? -1.158 -3.838 12.666 1.00 32.74 52 PRO B O 1
ATOM 4323 N N . PRO B 1 73 ? -1.147 -5.962 11.983 1.00 32.19 53 PRO B N 1
ATOM 4324 C CA . PRO B 1 73 ? -0.759 -5.534 10.628 1.00 34.49 53 PRO B CA 1
ATOM 4325 C C . PRO B 1 73 ? -1.821 -4.660 9.973 1.00 38.18 53 PRO B C 1
ATOM 4326 O O . PRO B 1 73 ? -3.015 -4.930 10.113 1.00 34.99 53 PRO B O 1
ATOM 4330 N N . MET B 1 74 ? -1.370 -3.612 9.293 1.00 40.20 54 MET B N 1
ATOM 4331 C CA . MET B 1 74 ? -2.237 -2.607 8.618 1.00 45.58 54 MET B CA 1
ATOM 4332 C C . MET B 1 74 ? -3.305 -3.299 7.745 1.00 43.80 54 MET B C 1
ATOM 4333 O O . MET B 1 74 ? -4.438 -2.894 7.728 1.00 45.23 54 MET B O 1
ATOM 4338 N N . LEU B 1 75 ? -2.931 -4.349 7.000 1.00 39.72 55 LEU B N 1
ATOM 4339 C CA . LEU B 1 75 ? -3.906 -5.021 6.106 1.00 39.18 55 LEU B CA 1
ATOM 4340 C C . LEU B 1 75 ? -4.746 -6.109 6.777 1.00 41.51 55 LEU B C 1
ATOM 4341 O O . LEU B 1 75 ? -5.555 -6.787 6.137 1.00 39.36 55 LEU B O 1
ATOM 4346 N N . GLY B 1 76 ? -4.629 -6.315 8.084 1.00 36.38 56 GLY B N 1
ATOM 4347 C CA . GLY B 1 76 ? -5.515 -7.241 8.774 1.00 37.15 56 GLY B CA 1
ATOM 4348 C C . GLY B 1 76 ? -5.066 -8.677 8.665 1.00 37.74 56 GLY B C 1
ATOM 4349 O O . GLY B 1 76 ? -5.698 -9.568 9.235 1.00 35.39 56 GLY B O 1
ATOM 4350 N N . THR B 1 77 ? -3.938 -8.898 7.984 1.00 38.68 57 THR B N 1
ATOM 4351 C CA . THR B 1 77 ? -3.426 -10.224 7.810 1.00 38.39 57 THR B CA 1
ATOM 4352 C C . THR B 1 77 ? -1.914 -10.126 7.614 1.00 34.29 57 THR B C 1
ATOM 4353 O O . THR B 1 77 ? -1.437 -9.088 7.125 1.00 33.72 57 THR B O 1
ATOM 4357 N N . ASP B 1 78 ? -1.158 -11.190 7.961 1.00 32.96 58 ASP B N 1
ATOM 4358 C CA . ASP B 1 78 ? 0.285 -11.140 7.697 1.00 32.51 58 ASP B CA 1
ATOM 4359 C C . ASP B 1 78 ? 0.904 -12.477 7.881 1.00 32.24 58 ASP B C 1
ATOM 4360 O O . ASP B 1 78 ? 0.213 -13.415 8.287 1.00 35.34 58 ASP B O 1
ATOM 4365 N N . ILE B 1 79 ? 2.200 -12.580 7.555 1.00 30.60 59 ILE B N 1
ATOM 4366 C CA . ILE B 1 79 ? 2.878 -13.861 7.716 1.00 30.99 59 ILE B CA 1
ATOM 4367 C C . ILE B 1 79 ? 3.910 -13.743 8.842 1.00 29.75 59 ILE B C 1
ATOM 4368 O O . ILE B 1 79 ? 4.354 -12.635 9.205 1.00 28.08 59 ILE B O 1
ATOM 4373 N N . PHE B 1 80 ? 4.235 -14.904 9.408 1.00 29.94 60 PHE B N 1
ATOM 4374 C CA . PHE B 1 80 ? 5.233 -14.961 10.541 1.00 26.36 60 PHE B CA 1
ATOM 4375 C C . PHE B 1 80 ? 6.548 -14.320 10.191 1.00 27.46 60 PHE B C 1
ATOM 4376 O O . PHE B 1 80 ? 7.097 -13.584 10.966 1.00 25.83 60 PHE B O 1
ATOM 4384 N N . PHE B 1 81 ? 7.023 -14.529 8.945 1.00 27.52 61 PHE B N 1
ATOM 4385 C CA . PHE B 1 81 ? 8.337 -13.978 8.516 1.00 26.95 61 PHE B CA 1
ATOM 4386 C C . PHE B 1 81 ? 8.346 -12.461 8.412 1.00 25.41 61 PHE B C 1
ATOM 4387 O O . PHE B 1 81 ? 9.385 -11.876 8.136 1.00 25.66 61 PHE B O 1
ATOM 4395 N N . ASN B 1 82 ? 7.217 -11.792 8.623 1.00 26.03 62 ASN B N 1
ATOM 4396 C CA . ASN B 1 82 ? 7.181 -10.326 8.484 1.00 27.23 62 ASN B CA 1
ATOM 4397 C C . ASN B 1 82 ? 7.211 -9.547 9.783 1.00 27.77 62 ASN B C 1
ATOM 4398 O O . ASN B 1 82 ? 7.138 -8.292 9.773 1.00 30.99 62 ASN B O 1
ATOM 4403 N N . GLY B 1 83 ? 7.357 -10.238 10.925 1.00 24.26 63 GLY B N 1
ATOM 4404 C CA . GLY B 1 83 ? 7.279 -9.505 12.206 1.00 26.19 63 GLY B CA 1
ATOM 4405 C C . GLY B 1 83 ? 8.586 -8.797 12.556 1.00 24.53 63 GLY B C 1
ATOM 4406 O O . GLY B 1 83 ? 9.689 -9.276 12.220 1.00 24.67 63 GLY B O 1
ATOM 4407 N N . ASP B 1 84 ? 8.458 -7.648 13.228 1.00 22.92 64 ASP B N 1
ATOM 4408 C CA . ASP B 1 84 ? 9.615 -6.901 13.715 1.00 23.16 64 ASP B CA 1
ATOM 4409 C C . ASP B 1 84 ? 10.593 -7.834 14.468 1.00 23.35 64 ASP B C 1
ATOM 4410 O O . ASP B 1 84 ? 10.164 -8.585 15.345 1.00 23.18 64 ASP B O 1
ATOM 4415 N N . GLY B 1 85 ? 11.872 -7.683 14.207 1.00 24.13 65 GLY B N 1
ATOM 4416 C CA . GLY B 1 85 ? 12.887 -8.519 14.931 1.00 23.00 65 GLY B CA 1
ATOM 4417 C C . GLY B 1 85 ? 13.047 -8.140 16.379 1.00 21.53 65 GLY B C 1
ATOM 4418 O O . GLY B 1 85 ? 13.298 -6.978 16.710 1.00 20.51 65 GLY B O 1
ATOM 4419 N N . MET B 1 86 ? 12.916 -9.163 17.207 1.00 21.24 66 MET B N 1
ATOM 4420 C CA . MET B 1 86 ? 13.115 -9.113 18.656 1.00 21.20 66 MET B CA 1
ATOM 4421 C C . MET B 1 86 ? 14.212 -10.057 19.051 1.00 19.36 66 MET B C 1
ATOM 4422 O O . MET B 1 86 ? 14.081 -11.303 18.845 1.00 21.59 66 MET B O 1
ATOM 4427 N N . VAL B 1 87 ? 15.322 -9.509 19.535 1.00 19.69 67 VAL B N 1
ATOM 4428 C CA . VAL B 1 87 ? 16.523 -10.300 19.823 1.00 19.68 67 VAL B CA 1
ATOM 4429 C C . VAL B 1 87 ? 16.563 -10.634 21.288 1.00 19.59 67 VAL B C 1
ATOM 4430 O O . VAL B 1 87 ? 16.340 -9.746 22.137 1.00 19.43 67 VAL B O 1
ATOM 4434 N N . SER B 1 88 ? 16.850 -11.907 21.575 1.00 19.60 68 SER B N 1
ATOM 4435 C CA . SER B 1 88 ? 17.063 -12.344 22.966 1.00 20.79 68 SER B CA 1
ATOM 4436 C C . SER B 1 88 ? 18.534 -12.724 23.111 1.00 21.42 68 SER B C 1
ATOM 4437 O O . SER B 1 88 ? 19.103 -13.363 22.192 1.00 22.35 68 SER B O 1
ATOM 4440 N N . GLY B 1 89 ? 19.085 -12.469 24.293 1.00 22.33 69 GLY B N 1
ATOM 4441 C CA . GLY B 1 89 ? 20.417 -12.989 24.650 1.00 20.60 69 GLY B CA 1
ATOM 4442 C C . GLY B 1 89 ? 20.313 -13.682 26.026 1.00 20.36 69 GLY B C 1
ATOM 4443 O O . GLY B 1 89 ? 20.014 -13.016 26.995 1.00 19.37 69 GLY B O 1
ATOM 4444 N N . PHE B 1 90 ? 20.517 -14.979 26.071 1.00 17.29 70 PHE B N 1
ATOM 4445 C CA . PHE B 1 90 ? 20.655 -15.725 27.334 1.00 18.98 70 PHE B CA 1
ATOM 4446 C C . PHE B 1 90 ? 22.141 -15.833 27.646 1.00 18.88 70 PHE B C 1
ATOM 4447 O O . PHE B 1 90 ? 22.887 -16.510 26.926 1.00 19.38 70 PHE B O 1
ATOM 4455 N N . HIS B 1 91 ? 22.558 -15.176 28.691 1.00 19.75 71 HIS B N 1
ATOM 4456 C CA . HIS B 1 91 ? 23.973 -15.165 29.059 1.00 21.42 71 HIS B CA 1
ATOM 4457 C C . HIS B 1 91 ? 24.237 -16.199 30.182 1.00 22.18 71 HIS B C 1
ATOM 4458 O O . HIS B 1 91 ? 23.655 -16.112 31.264 1.00 21.49 71 HIS B O 1
ATOM 4465 N N . PHE B 1 92 ? 25.141 -17.139 29.894 1.00 23.50 72 PHE B N 1
ATOM 4466 C CA . PHE B 1 92 ? 25.523 -18.235 30.795 1.00 23.67 72 PHE B CA 1
ATOM 4467 C C . PHE B 1 92 ? 26.835 -17.853 31.457 1.00 24.72 72 PHE B C 1
ATOM 4468 O O . PHE B 1 92 ? 27.827 -17.580 30.803 1.00 21.85 72 PHE B O 1
ATOM 4476 N N . ALA B 1 93 ? 26.871 -17.849 32.765 1.00 26.52 73 ALA B N 1
ATOM 4477 C CA . ALA B 1 93 ? 27.991 -17.323 33.499 1.00 30.23 73 ALA B CA 1
ATOM 4478 C C . ALA B 1 93 ? 28.167 -18.302 34.660 1.00 30.14 73 ALA B C 1
ATOM 4479 O O . ALA B 1 93 ? 27.433 -18.178 35.577 1.00 30.77 73 ALA B O 1
ATOM 4481 N N . ASN B 1 94 ? 28.866 -19.338 34.377 1.00 33.03 74 ASN B N 1
ATOM 4482 C CA . ASN B 1 94 ? 29.295 -20.259 35.418 1.00 38.54 74 ASN B CA 1
ATOM 4483 C C . ASN B 1 94 ? 28.196 -20.719 36.451 1.00 36.59 74 ASN B C 1
ATOM 4484 O O . ASN B 1 94 ? 28.087 -20.379 37.671 1.00 45.06 74 ASN B O 1
ATOM 4489 N N . GLY B 1 95 ? 27.214 -21.292 35.802 1.00 27.01 75 GLY B N 1
ATOM 4490 C CA . GLY B 1 95 ? 26.156 -21.912 36.536 1.00 26.23 75 GLY B CA 1
ATOM 4491 C C . GLY B 1 95 ? 24.912 -21.064 36.696 1.00 24.46 75 GLY B C 1
ATOM 4492 O O . GLY B 1 95 ? 23.909 -21.633 37.187 1.00 22.81 75 GLY B O 1
ATOM 4493 N N . LYS B 1 96 ? 24.933 -19.787 36.283 1.00 24.73 76 LYS B N 1
ATOM 4494 C CA . LYS B 1 96 ? 23.748 -18.950 36.318 1.00 25.16 76 LYS B CA 1
ATOM 4495 C C . LYS B 1 96 ? 23.434 -18.381 34.933 1.00 25.82 76 LYS B C 1
ATOM 4496 O O . LYS B 1 96 ? 24.307 -18.238 34.086 1.00 24.54 76 LYS B O 1
ATOM 4502 N N . VAL B 1 97 ? 22.155 -18.126 34.672 1.00 22.57 77 VAL B N 1
ATOM 4503 C CA . VAL B 1 97 ? 21.692 -17.666 33.368 1.00 21.63 77 VAL B CA 1
ATOM 4504 C C . VAL B 1 97 ? 20.839 -16.422 33.571 1.00 21.71 77 VAL B C 1
ATOM 4505 O O . VAL B 1 97 ? 20.009 -16.352 34.507 1.00 22.81 77 VAL B O 1
ATOM 4509 N N . SER B 1 98 ? 21.087 -15.412 32.724 1.00 21.15 78 SER B N 1
ATOM 4510 C CA . SER B 1 98 ? 20.261 -14.196 32.701 1.00 22.31 78 SER B CA 1
ATOM 4511 C C . SER B 1 98 ? 19.743 -13.948 31.271 1.00 22.88 78 SER B C 1
ATOM 4512 O O . SER B 1 98 ? 20.200 -14.600 30.316 1.00 22.61 78 SER B O 1
ATOM 4515 N N . LEU B 1 99 ? 18.735 -13.082 31.106 1.00 21.33 79 LEU B N 1
ATOM 4516 C CA . LEU B 1 99 ? 18.074 -12.889 29.827 1.00 21.46 79 LEU B CA 1
ATOM 4517 C C . LEU B 1 99 ? 17.889 -11.414 29.597 1.00 22.16 79 LEU B C 1
ATOM 4518 O O . LEU B 1 99 ? 17.467 -10.648 30.506 1.00 21.67 79 LEU B O 1
ATOM 4523 N N . ARG B 1 100 ? 18.199 -10.987 28.380 1.00 21.66 80 ARG B N 1
ATOM 4524 C CA . ARG B 1 100 ? 17.762 -9.702 27.858 1.00 23.09 80 ARG B CA 1
ATOM 4525 C C . ARG B 1 100 ? 17.077 -9.881 26.553 1.00 21.97 80 ARG B C 1
ATOM 4526 O O . ARG B 1 100 ? 17.500 -10.718 25.756 1.00 19.97 80 ARG B O 1
ATOM 4534 N N . ARG B 1 101 ? 16.048 -9.104 26.283 1.00 22.36 81 ARG B N 1
ATOM 4535 C CA . ARG B 1 101 ? 15.205 -9.273 25.096 1.00 21.88 81 ARG B CA 1
ATOM 4536 C C . ARG B 1 101 ? 14.813 -7.869 24.669 1.00 21.88 81 ARG B C 1
ATOM 4537 O O . ARG B 1 101 ? 14.234 -7.129 25.466 1.00 22.21 81 ARG B O 1
ATOM 4545 N N . ARG B 1 102 ? 15.156 -7.507 23.429 1.00 22.68 82 ARG B N 1
ATOM 4546 C CA . ARG B 1 102 ? 14.929 -6.104 22.925 1.00 25.33 82 ARG B CA 1
ATOM 4547 C C . ARG B 1 102 ? 14.618 -6.151 21.437 1.00 23.82 82 ARG B C 1
ATOM 4548 O O . ARG B 1 102 ? 15.153 -6.966 20.694 1.00 20.92 82 ARG B O 1
ATOM 4556 N N . TYR B 1 103 ? 13.784 -5.188 21.013 1.00 22.09 83 TYR B N 1
ATOM 4557 C CA . TYR B 1 103 ? 13.493 -4.990 19.605 1.00 22.03 83 TYR B CA 1
ATOM 4558 C C . TYR B 1 103 ? 14.733 -4.365 18.964 1.00 23.33 83 TYR B C 1
ATOM 4559 O O . TYR B 1 103 ? 15.368 -3.501 19.542 1.00 24.08 83 TYR B O 1
ATOM 4568 N N . VAL B 1 104 ? 14.989 -4.798 17.746 1.00 23.50 84 VAL B N 1
ATOM 4569 C CA . VAL B 1 104 ? 15.848 -4.051 16.856 1.00 23.75 84 VAL B CA 1
ATOM 4570 C C . VAL B 1 104 ? 15.151 -2.735 16.489 1.00 24.61 84 VAL B C 1
ATOM 4571 O O . VAL B 1 104 ? 14.021 -2.746 15.970 1.00 24.76 84 VAL B O 1
ATOM 4575 N N . GLN B 1 105 ? 15.795 -1.599 16.781 1.00 25.07 85 GLN B N 1
ATOM 4576 C CA . GLN B 1 105 ? 15.178 -0.332 16.466 1.00 26.93 85 GLN B CA 1
ATOM 4577 C C . GLN B 1 105 ? 15.392 0.063 15.001 1.00 26.13 85 GLN B C 1
ATOM 4578 O O . GLN B 1 105 ? 16.062 1.068 14.691 1.00 27.02 85 GLN B O 1
ATOM 4584 N N . THR B 1 106 ? 14.732 -0.684 14.150 1.00 25.52 86 THR B N 1
ATOM 4585 C CA . THR B 1 106 ? 14.791 -0.432 12.708 1.00 27.89 86 THR B CA 1
ATOM 4586 C C . THR B 1 106 ? 14.051 0.884 12.393 1.00 26.93 86 THR B C 1
ATOM 4587 O O . THR B 1 106 ? 13.193 1.320 13.125 1.00 25.96 86 THR B O 1
ATOM 4591 N N . ASP B 1 107 ? 14.346 1.459 11.257 1.00 25.17 87 ASP B N 1
ATOM 4592 C CA . ASP B 1 107 ? 13.571 2.611 10.808 1.00 28.97 87 ASP B CA 1
ATOM 4593 C C . ASP B 1 107 ? 12.108 2.253 10.693 1.00 27.59 87 ASP B C 1
ATOM 4594 O O . ASP B 1 107 ? 11.266 3.052 11.015 1.00 31.10 87 ASP B O 1
ATOM 4599 N N . ARG B 1 108 ? 11.805 1.046 10.255 1.00 26.65 88 ARG B N 1
ATOM 4600 C CA . ARG B 1 108 ? 10.430 0.582 10.094 1.00 27.28 88 ARG B CA 1
ATOM 4601 C C . ARG B 1 108 ? 9.694 0.574 11.407 1.00 30.41 88 ARG B C 1
ATOM 4602 O O . ARG B 1 108 ? 8.570 1.076 11.498 1.00 31.31 88 ARG B O 1
ATOM 4610 N N . LEU B 1 109 ? 10.308 -0.017 12.428 1.00 31.01 89 LEU B N 1
ATOM 4611 C CA . LEU B 1 109 ? 9.716 -0.020 13.749 1.00 31.30 89 LEU B CA 1
ATOM 4612 C C . LEU B 1 109 ? 9.532 1.376 14.289 1.00 29.31 89 LEU B C 1
ATOM 4613 O O . LEU B 1 109 ? 8.498 1.678 14.858 1.00 29.66 89 LEU B O 1
ATOM 4618 N N . LEU B 1 110 ? 10.549 2.214 14.186 1.00 29.17 90 LEU B N 1
ATOM 4619 C CA . LEU B 1 110 ? 10.450 3.527 14.789 1.00 31.82 90 LEU B CA 1
ATOM 4620 C C . LEU B 1 110 ? 9.384 4.387 14.074 1.00 32.40 90 LEU B C 1
ATOM 4621 O O . LEU B 1 110 ? 8.771 5.231 14.711 1.00 31.65 90 LEU B O 1
ATOM 4626 N N . ALA B 1 111 ? 9.184 4.172 12.777 1.00 33.11 91 ALA B N 1
ATOM 4627 C CA . ALA B 1 111 ? 8.137 4.930 12.095 1.00 35.07 91 ALA B CA 1
ATOM 4628 C C . ALA B 1 111 ? 6.750 4.452 12.569 1.00 33.56 91 ALA B C 1
ATOM 4629 O O . ALA B 1 111 ? 5.845 5.258 12.789 1.00 33.93 91 ALA B O 1
ATOM 4631 N N . GLN B 1 112 ? 6.573 3.146 12.732 1.00 31.94 92 GLN B N 1
ATOM 4632 C CA . GLN B 1 112 ? 5.328 2.604 13.241 1.00 30.61 92 GLN B CA 1
ATOM 4633 C C . GLN B 1 112 ? 5.070 3.145 14.656 1.00 33.09 92 GLN B C 1
ATOM 4634 O O . GLN B 1 112 ? 3.938 3.541 14.960 1.00 34.60 92 GLN B O 1
ATOM 4640 N N . ARG B 1 113 ? 6.086 3.179 15.490 1.00 30.32 93 ARG B N 1
ATOM 4641 C CA . ARG B 1 113 ? 5.928 3.722 16.822 1.00 32.13 93 ARG B CA 1
ATOM 4642 C C . ARG B 1 113 ? 5.593 5.219 16.801 1.00 33.79 93 ARG B C 1
ATOM 4643 O O . ARG B 1 113 ? 4.837 5.679 17.609 1.00 35.33 93 ARG B O 1
ATOM 4651 N N . ARG B 1 114 ? 6.141 5.947 15.856 1.00 35.01 94 ARG B N 1
ATOM 4652 C CA . ARG B 1 114 ? 5.838 7.375 15.730 1.00 36.37 94 ARG B CA 1
ATOM 4653 C C . ARG B 1 114 ? 4.376 7.576 15.402 1.00 36.45 94 ARG B C 1
ATOM 4654 O O . ARG B 1 114 ? 3.759 8.418 15.989 1.00 37.44 94 ARG B O 1
ATOM 4662 N N . GLU B 1 115 ? 3.807 6.806 14.493 1.00 36.71 95 GLU B N 1
ATOM 4663 C CA . GLU B 1 115 ? 2.418 6.918 14.181 1.00 36.96 95 GLU B CA 1
ATOM 4664 C C . GLU B 1 115 ? 1.502 6.085 15.042 1.00 39.30 95 GLU B C 1
ATOM 4665 O O . GLU B 1 115 ? 0.296 6.250 14.957 1.00 38.70 95 GLU B O 1
ATOM 4671 N N . GLY B 1 116 ? 1.994 5.165 15.854 1.00 34.27 96 GLY B N 1
ATOM 4672 C CA . GLY B 1 116 ? 1.101 4.421 16.723 1.00 33.04 96 GLY B CA 1
ATOM 4673 C C . GLY B 1 116 ? 0.372 3.305 16.038 1.00 33.01 96 GLY B C 1
ATOM 4674 O O . GLY B 1 116 ? -0.685 2.901 16.519 1.00 33.30 96 GLY B O 1
ATOM 4675 N N . ARG B 1 117 ? 0.893 2.815 14.891 1.00 31.98 97 ARG B N 1
ATOM 4676 C CA . ARG B 1 117 ? 0.230 1.731 14.166 1.00 32.18 97 ARG B CA 1
ATOM 4677 C C . ARG B 1 117 ? 1.120 1.135 13.111 1.00 29.10 97 ARG B C 1
ATOM 4678 O O . ARG B 1 117 ? 2.104 1.722 12.755 1.00 32.02 97 ARG B O 1
ATOM 4686 N N . SER B 1 118 ? 0.694 0.012 12.562 1.00 31.06 98 SER B N 1
ATOM 4687 C CA . SER B 1 118 ? 1.350 -0.611 11.432 1.00 30.93 98 SER B CA 1
ATOM 4688 C C . SER B 1 118 ? 1.238 0.260 10.209 1.00 33.72 98 SER B C 1
ATOM 4689 O O . SER B 1 118 ? 0.179 0.798 9.955 1.00 32.60 98 SER B O 1
ATOM 4692 N N . LEU B 1 119 ? 2.335 0.407 9.478 1.00 32.22 99 LEU B N 1
ATOM 4693 C CA . LEU B 1 119 ? 2.433 1.216 8.246 1.00 32.26 99 LEU B CA 1
ATOM 4694 C C . LEU B 1 119 ? 2.881 0.374 7.074 1.00 31.55 99 LEU B C 1
ATOM 4695 O O . LEU B 1 119 ? 3.150 0.891 5.972 1.00 32.70 99 LEU B O 1
ATOM 4700 N N . ASN B 1 120 ? 2.962 -0.953 7.282 1.00 30.79 100 ASN B N 1
ATOM 4701 C CA . ASN B 1 120 ? 3.615 -1.780 6.315 1.00 31.35 100 ASN B CA 1
ATOM 4702 C C . ASN B 1 120 ? 2.627 -2.854 5.854 1.00 33.05 100 ASN B C 1
ATOM 4703 O O . ASN B 1 120 ? 1.895 -3.464 6.675 1.00 34.31 100 ASN B O 1
ATOM 4708 N N . GLY B 1 121 ? 2.680 -3.118 4.541 1.00 32.63 101 GLY B N 1
ATOM 4709 C CA . GLY B 1 121 ? 1.769 -3.977 3.907 1.00 34.65 101 GLY B CA 1
ATOM 4710 C C . GLY B 1 121 ? 2.311 -5.353 3.680 1.00 33.99 101 GLY B C 1
ATOM 4711 O O . GLY B 1 121 ? 2.796 -6.012 4.642 1.00 31.04 101 GLY B O 1
ATOM 4712 N N . VAL B 1 122 ? 2.190 -5.783 2.422 1.00 32.87 102 VAL B N 1
ATOM 4713 C CA . VAL B 1 122 ? 2.473 -7.118 2.022 1.00 33.30 102 VAL B CA 1
ATOM 4714 C C . VAL B 1 122 ? 3.968 -7.380 2.185 1.00 31.77 102 VAL B C 1
ATOM 4715 O O . VAL B 1 122 ? 4.797 -6.488 1.889 1.00 32.32 102 VAL B O 1
ATOM 4719 N N . TYR B 1 123 ? 4.286 -8.595 2.650 1.00 31.58 103 TYR B N 1
ATOM 4720 C CA . TYR B 1 123 ? 5.698 -9.019 2.880 1.00 31.43 103 TYR B CA 1
ATOM 4721 C C . TYR B 1 123 ? 6.588 -8.683 1.676 1.00 31.74 103 TYR B C 1
ATOM 4722 O O . TYR B 1 123 ? 6.280 -9.130 0.512 1.00 32.32 103 TYR B O 1
ATOM 4731 N N . ARG B 1 124 ? 7.629 -7.915 1.937 1.00 30.29 104 ARG B N 1
ATOM 4732 C CA . ARG B 1 124 ? 8.676 -7.580 0.950 1.00 31.52 104 ARG B CA 1
ATOM 4733 C C . ARG B 1 124 ? 8.056 -6.895 -0.294 1.00 32.40 104 ARG B C 1
ATOM 4734 O O . ARG B 1 124 ? 8.538 -7.028 -1.416 1.00 31.12 104 ARG B O 1
ATOM 4742 N N . ASN B 1 125 ? 6.954 -6.181 -0.062 1.00 32.30 105 ASN B N 1
ATOM 4743 C CA . ASN B 1 125 ? 6.345 -5.408 -1.143 1.00 30.64 105 ASN B CA 1
ATOM 4744 C C . ASN B 1 125 ? 6.042 -4.014 -0.650 1.00 29.22 105 ASN B C 1
ATOM 4745 O O . ASN B 1 125 ? 4.930 -3.692 -0.175 1.00 30.43 105 ASN B O 1
ATOM 4750 N N . ALA B 1 126 ? 7.044 -3.182 -0.720 1.00 29.28 106 ALA B N 1
ATOM 4751 C CA . ALA B 1 126 ? 6.937 -1.802 -0.253 1.00 32.91 106 ALA B CA 1
ATOM 4752 C C . ALA B 1 126 ? 5.909 -0.956 -1.065 1.00 37.23 106 ALA B C 1
ATOM 4753 O O . ALA B 1 126 ? 5.414 0.040 -0.573 1.00 37.38 106 ALA B O 1
ATOM 4755 N N . PHE B 1 127 ? 5.554 -1.374 -2.279 1.00 40.64 107 PHE B N 1
ATOM 4756 C CA . PHE B 1 127 ? 4.484 -0.654 -2.989 1.00 42.53 107 PHE B CA 1
ATOM 4757 C C . PHE B 1 127 ? 3.166 -0.703 -2.247 1.00 44.51 107 PHE B C 1
ATOM 4758 O O . PHE B 1 127 ? 2.330 0.081 -2.570 1.00 46.80 107 PHE B O 1
ATOM 4766 N N . THR B 1 128 ? 2.960 -1.609 -1.273 1.00 39.70 108 THR B N 1
ATOM 4767 C CA . THR B 1 128 ? 1.731 -1.677 -0.532 1.00 38.47 108 THR B CA 1
ATOM 4768 C C . THR B 1 128 ? 1.849 -1.038 0.825 1.00 36.49 108 THR B C 1
ATOM 4769 O O . THR B 1 128 ? 0.916 -1.139 1.629 1.00 38.69 108 THR B O 1
ATOM 4773 N N . ASN B 1 129 ? 2.959 -0.359 1.122 1.00 33.64 109 ASN B N 1
ATOM 4774 C CA . ASN B 1 129 ? 3.099 0.295 2.422 1.00 35.52 109 ASN B CA 1
ATOM 4775 C C . ASN B 1 129 ? 2.254 1.571 2.485 1.00 38.50 109 ASN B C 1
ATOM 4776 O O . ASN B 1 129 ? 2.034 2.167 1.481 1.00 33.81 109 ASN B O 1
ATOM 4781 N N . ASP B 1 130 ? 1.932 2.033 3.682 1.00 38.18 110 ASP B N 1
ATOM 4782 C CA . ASP B 1 130 ? 1.414 3.399 3.896 1.00 39.47 110 ASP B CA 1
ATOM 4783 C C . ASP B 1 130 ? 2.509 4.359 3.507 1.00 40.63 110 ASP B C 1
ATOM 4784 O O . ASP B 1 130 ? 3.704 4.080 3.664 1.00 36.77 110 ASP B O 1
ATOM 4789 N N . SER B 1 131 ? 2.133 5.538 3.003 1.00 38.69 111 SER B N 1
ATOM 4790 C CA . SER B 1 131 ? 3.094 6.531 2.585 1.00 39.88 111 SER B CA 1
ATOM 4791 C C . SER B 1 131 ? 3.905 7.070 3.758 1.00 37.32 111 SER B C 1
ATOM 4792 O O . SER B 1 131 ? 4.965 7.562 3.568 1.00 39.51 111 SER B O 1
ATOM 4795 N N . LEU B 1 132 ? 3.475 6.893 4.983 1.00 37.81 112 LEU B N 1
ATOM 4796 C CA . LEU B 1 132 ? 4.254 7.269 6.164 1.00 39.70 112 LEU B CA 1
ATOM 4797 C C . LEU B 1 132 ? 5.295 6.217 6.655 1.00 37.67 112 LEU B C 1
ATOM 4798 O O . LEU B 1 132 ? 6.091 6.527 7.578 1.00 36.48 112 LEU B O 1
ATOM 4803 N N . ALA B 1 133 ? 5.267 5.021 6.069 1.00 35.27 113 ALA B N 1
ATOM 4804 C CA . ALA B 1 133 ? 6.233 3.971 6.431 1.00 35.88 113 ALA B CA 1
ATOM 4805 C C . ALA B 1 133 ? 7.607 4.430 6.146 1.00 36.92 113 ALA B C 1
ATOM 4806 O O . ALA B 1 133 ? 7.804 5.208 5.223 1.00 32.08 113 ALA B O 1
ATOM 4808 N N . ALA B 1 134 ? 8.588 3.932 6.906 1.00 34.68 114 ALA B N 1
ATOM 4809 C CA . ALA B 1 134 ? 9.980 4.256 6.621 1.00 35.35 114 ALA B CA 1
ATOM 4810 C C . ALA B 1 134 ? 10.322 3.734 5.239 1.00 33.72 114 ALA B C 1
ATOM 4811 O O . ALA B 1 134 ? 9.752 2.737 4.765 1.00 32.44 114 ALA B O 1
ATOM 4813 N N . LYS B 1 135 ? 11.289 4.364 4.628 1.00 36.45 115 LYS B N 1
ATOM 4814 C CA . LYS B 1 135 ? 11.803 3.914 3.305 1.00 37.68 115 LYS B CA 1
ATOM 4815 C C . LYS B 1 135 ? 12.461 2.547 3.383 1.00 35.25 115 LYS B C 1
ATOM 4816 O O . LYS B 1 135 ? 12.320 1.730 2.482 1.00 33.56 115 LYS B O 1
ATOM 4822 N N . ASN B 1 136 ? 13.205 2.323 4.457 1.00 33.34 116 ASN B N 1
ATOM 4823 C CA . ASN B 1 136 ? 13.842 0.992 4.664 1.00 29.80 116 ASN B CA 1
ATOM 4824 C C . ASN B 1 136 ? 12.765 0.041 5.190 1.00 28.62 116 ASN B C 1
ATOM 4825 O O . ASN B 1 136 ? 12.228 0.238 6.282 1.00 32.07 116 ASN B O 1
ATOM 4830 N N . ASN B 1 137 ? 12.412 -0.953 4.402 1.00 26.01 117 ASN B N 1
ATOM 4831 C CA . ASN B 1 137 ? 11.330 -1.893 4.708 1.00 26.54 117 ASN B CA 1
ATOM 4832 C C . ASN B 1 137 ? 11.752 -3.046 5.661 1.00 26.74 117 ASN B C 1
ATOM 4833 O O . ASN B 1 137 ? 10.926 -3.920 5.919 1.00 26.44 117 ASN B O 1
ATOM 4838 N N . THR B 1 138 ? 13.031 -3.120 6.058 1.00 27.05 118 THR B N 1
ATOM 4839 C CA . THR B 1 138 ? 13.505 -4.321 6.777 1.00 24.84 118 THR B CA 1
ATOM 4840 C C . THR B 1 138 ? 13.024 -4.406 8.185 1.00 23.81 118 THR B C 1
ATOM 4841 O O . THR B 1 138 ? 12.870 -3.406 8.868 1.00 25.65 118 THR B O 1
ATOM 4845 N N . THR B 1 139 ? 12.810 -5.641 8.642 1.00 24.59 119 THR B N 1
ATOM 4846 C CA . THR B 1 139 ? 12.567 -5.956 10.044 1.00 25.96 119 THR B CA 1
ATOM 4847 C C . THR B 1 139 ? 13.734 -6.601 10.812 1.00 26.94 119 THR B C 1
ATOM 4848 O O . THR B 1 139 ? 13.618 -6.797 12.011 1.00 25.31 119 THR B O 1
ATOM 4852 N N . ALA B 1 140 ? 14.839 -6.929 10.142 1.00 24.94 120 ALA B N 1
ATOM 4853 C CA . ALA B 1 140 ? 16.063 -7.419 10.778 1.00 24.17 120 ALA B CA 1
ATOM 4854 C C . ALA B 1 140 ? 15.723 -8.622 11.707 1.00 24.85 120 ALA B C 1
ATOM 4855 O O . ALA B 1 140 ? 16.189 -8.635 12.810 1.00 24.46 120 ALA B O 1
ATOM 4857 N N . ASN B 1 141 ? 14.887 -9.557 11.213 1.00 23.26 121 ASN B N 1
ATOM 4858 C CA . ASN B 1 141 ? 14.192 -10.536 12.033 1.00 23.21 121 ASN B CA 1
ATOM 4859 C C . ASN B 1 141 ? 14.560 -11.990 11.874 1.00 23.29 121 ASN B C 1
ATOM 4860 O O . ASN B 1 141 ? 13.865 -12.850 12.463 1.00 21.54 121 ASN B O 1
ATOM 4865 N N . THR B 1 142 ? 15.595 -12.291 11.117 1.00 21.66 122 THR B N 1
ATOM 4866 C CA . THR B 1 142 ? 15.824 -13.694 10.661 1.00 22.99 122 THR B CA 1
ATOM 4867 C C . THR B 1 142 ? 16.980 -14.361 11.320 1.00 21.68 122 THR B C 1
ATOM 4868 O O . THR B 1 142 ? 16.870 -15.555 11.734 1.00 22.06 122 THR B O 1
ATOM 4872 N N . SER B 1 143 ? 18.103 -13.694 11.452 1.00 23.99 123 SER B N 1
ATOM 4873 C CA . SER B 1 143 ? 19.277 -14.279 12.103 1.00 22.71 123 SER B CA 1
ATOM 4874 C C . SER B 1 143 ? 20.022 -13.277 12.880 1.00 22.27 123 SER B C 1
ATOM 4875 O O . SER B 1 143 ? 19.869 -12.067 12.682 1.00 20.88 123 SER B O 1
ATOM 4878 N N . VAL B 1 144 ? 20.923 -13.772 13.723 1.00 21.57 124 VAL B N 1
ATOM 4879 C CA . VAL B 1 144 ? 21.829 -12.950 14.474 1.00 22.30 124 VAL B CA 1
ATOM 4880 C C . VAL B 1 144 ? 23.223 -13.640 14.424 1.00 24.08 124 VAL B C 1
ATOM 4881 O O . VAL B 1 144 ? 23.332 -14.893 14.430 1.00 23.48 124 VAL B O 1
ATOM 4885 N N . ILE B 1 145 ? 24.273 -12.852 14.297 1.00 23.03 125 ILE B N 1
ATOM 4886 C CA . ILE B 1 145 ? 25.632 -13.351 14.374 1.00 24.11 125 ILE B CA 1
ATOM 4887 C C . ILE B 1 145 ? 26.581 -12.322 14.869 1.00 23.39 125 ILE B C 1
ATOM 4888 O O . ILE B 1 145 ? 26.410 -11.142 14.573 1.00 24.15 125 ILE B O 1
ATOM 4893 N N . PRO B 1 146 ? 27.581 -12.704 15.711 1.00 24.18 126 PRO B N 1
ATOM 4894 C CA . PRO B 1 146 ? 28.572 -11.746 16.167 1.00 24.77 126 PRO B CA 1
ATOM 4895 C C . PRO B 1 146 ? 29.562 -11.474 15.071 1.00 24.13 126 PRO B C 1
ATOM 4896 O O . PRO B 1 146 ? 30.010 -12.391 14.371 1.00 24.26 126 PRO B O 1
ATOM 4900 N N . HIS B 1 147 ? 29.922 -10.214 14.909 1.00 25.10 127 HIS B N 1
ATOM 4901 C CA . HIS B 1 147 ? 30.901 -9.841 13.873 1.00 24.61 127 HIS B CA 1
ATOM 4902 C C . HIS B 1 147 ? 31.532 -8.502 14.257 1.00 26.93 127 HIS B C 1
ATOM 4903 O O . HIS B 1 147 ? 30.807 -7.538 14.518 1.00 25.11 127 HIS B O 1
ATOM 4910 N N . ASN B 1 148 ? 32.874 -8.451 14.293 1.00 25.71 128 ASN B N 1
ATOM 4911 C CA . ASN B 1 148 ? 33.579 -7.132 14.406 1.00 27.67 128 ASN B CA 1
ATOM 4912 C C . ASN B 1 148 ? 33.093 -6.328 15.559 1.00 27.92 128 ASN B C 1
ATOM 4913 O O . ASN B 1 148 ? 32.812 -5.101 15.425 1.00 30.17 128 ASN B O 1
ATOM 4918 N N . GLY B 1 149 ? 32.921 -7.008 16.702 1.00 28.03 129 GLY B N 1
ATOM 4919 C CA . GLY B 1 149 ? 32.657 -6.351 17.943 1.00 28.92 129 GLY B CA 1
ATOM 4920 C C . GLY B 1 149 ? 31.170 -5.984 18.179 1.00 26.97 129 GLY B C 1
ATOM 4921 O O . GLY B 1 149 ? 30.848 -5.335 19.152 1.00 27.63 129 GLY B O 1
ATOM 4922 N N . VAL B 1 150 ? 30.300 -6.345 17.264 1.00 25.76 130 VAL B N 1
ATOM 4923 C CA . VAL B 1 150 ? 28.855 -6.114 17.401 1.00 23.84 130 VAL B CA 1
ATOM 4924 C C . VAL B 1 150 ? 28.071 -7.398 17.129 1.00 23.23 130 VAL B C 1
ATOM 4925 O O . VAL B 1 150 ? 28.598 -8.397 16.627 1.00 21.43 130 VAL B O 1
ATOM 4929 N N . LEU B 1 151 ? 26.782 -7.369 17.462 1.00 22.81 131 LEU B N 1
ATOM 4930 C CA . LEU B 1 151 ? 25.835 -8.381 17.021 1.00 22.08 131 LEU B CA 1
ATOM 4931 C C . LEU B 1 151 ? 25.101 -7.857 15.795 1.00 22.01 131 LEU B C 1
ATOM 4932 O O . LEU B 1 151 ? 24.574 -6.757 15.829 1.00 23.87 131 LEU B O 1
ATOM 4937 N N . LEU B 1 152 ? 25.107 -8.631 14.718 1.00 22.47 132 LEU B N 1
ATOM 4938 C CA . LEU B 1 152 ? 24.336 -8.298 13.509 1.00 23.65 132 LEU B CA 1
ATOM 4939 C C . LEU B 1 152 ? 22.992 -9.022 13.570 1.00 23.22 132 LEU B C 1
ATOM 4940 O O . LEU B 1 152 ? 22.952 -10.230 13.791 1.00 22.88 132 LEU B O 1
ATOM 4945 N N . ALA B 1 153 ? 21.951 -8.288 13.468 1.00 22.80 133 ALA B N 1
ATOM 4946 C CA . ALA B 1 153 ? 20.589 -8.762 13.218 1.00 22.33 133 ALA B CA 1
ATOM 4947 C C . ALA B 1 153 ? 20.292 -8.620 11.740 1.00 23.53 133 ALA B C 1
ATOM 4948 O O . ALA B 1 153 ? 20.366 -7.535 11.201 1.00 23.00 133 ALA B O 1
ATOM 4950 N N . LEU B 1 154 ? 20.012 -9.724 11.081 1.00 22.49 134 LEU B N 1
ATOM 4951 C CA . LEU B 1 154 ? 19.983 -9.791 9.659 1.00 22.62 134 LEU B CA 1
ATOM 4952 C C . LEU B 1 154 ? 18.581 -10.154 9.086 1.00 22.66 134 LEU B C 1
ATOM 4953 O O . LEU B 1 154 ? 17.855 -11.014 9.618 1.00 21.52 134 LEU B O 1
ATOM 4958 N N . LYS B 1 155 ? 18.352 -9.632 7.893 1.00 22.15 135 LYS B N 1
ATOM 4959 C CA . LYS B 1 155 ? 17.267 -10.077 7.084 1.00 25.15 135 LYS B CA 1
ATOM 4960 C C . LYS B 1 155 ? 17.588 -9.776 5.624 1.00 25.13 135 LYS B C 1
ATOM 4961 O O . LYS B 1 155 ? 18.102 -8.738 5.311 1.00 26.28 135 LYS B O 1
ATOM 4967 N N . GLU B 1 156 ? 17.274 -10.753 4.792 1.00 24.67 136 GLU B N 1
ATOM 4968 C CA . GLU B 1 156 ? 17.870 -10.854 3.480 1.00 28.69 136 GLU B CA 1
ATOM 4969 C C . GLU B 1 156 ? 17.395 -9.791 2.446 1.00 29.04 136 GLU B C 1
ATOM 4970 O O . GLU B 1 156 ? 17.848 -9.829 1.304 1.00 29.86 136 GLU B O 1
ATOM 4976 N N . ASP B 1 157 ? 16.509 -8.906 2.854 1.00 27.72 137 ASP B N 1
ATOM 4977 C CA . ASP B 1 157 ? 16.006 -7.804 1.990 1.00 28.92 137 ASP B CA 1
ATOM 4978 C C . ASP B 1 157 ? 16.764 -6.521 2.171 1.00 29.28 137 ASP B C 1
ATOM 4979 O O . ASP B 1 157 ? 16.442 -5.550 1.541 1.00 31.41 137 ASP B O 1
ATOM 4984 N N . ALA B 1 158 ? 17.788 -6.485 3.022 1.00 27.10 138 ALA B N 1
ATOM 4985 C CA . ALA B 1 158 ? 18.476 -5.222 3.323 1.00 27.81 138 ALA B CA 1
ATOM 4986 C C . ALA B 1 158 ? 19.823 -5.533 4.005 1.00 29.67 138 ALA B C 1
ATOM 4987 O O . ALA B 1 158 ? 20.119 -6.708 4.309 1.00 26.62 138 ALA B O 1
ATOM 4989 N N . LEU B 1 159 ? 20.593 -4.478 4.241 1.00 26.21 139 LEU B N 1
ATOM 4990 C CA . LEU B 1 159 ? 21.763 -4.587 5.069 1.00 27.37 139 LEU B CA 1
ATOM 4991 C C . LEU B 1 159 ? 21.312 -4.909 6.541 1.00 26.02 139 LEU B C 1
ATOM 4992 O O . LEU B 1 159 ? 20.183 -4.616 6.938 1.00 24.88 139 LEU B O 1
ATOM 4997 N N . PRO B 1 160 ? 22.200 -5.515 7.323 1.00 26.21 140 PRO B N 1
ATOM 4998 C CA . PRO B 1 160 ? 21.874 -5.876 8.714 1.00 25.82 140 PRO B CA 1
ATOM 4999 C C . PRO B 1 160 ? 21.895 -4.699 9.610 1.00 26.78 140 PRO B C 1
ATOM 5000 O O . PRO B 1 160 ? 22.379 -3.622 9.201 1.00 28.28 140 PRO B O 1
ATOM 5004 N N . TRP B 1 161 ? 21.381 -4.879 10.844 1.00 25.01 141 TRP B N 1
ATOM 5005 C CA . TRP B 1 161 ? 21.389 -3.854 11.888 1.00 24.99 141 TRP B CA 1
ATOM 5006 C C . TRP B 1 161 ? 22.317 -4.321 13.024 1.00 26.59 141 TRP B C 1
ATOM 5007 O O . TRP B 1 161 ? 22.298 -5.489 13.425 1.00 27.05 141 TRP B O 1
ATOM 5018 N N . ALA B 1 162 ? 23.149 -3.443 13.497 1.00 24.95 142 ALA B N 1
ATOM 5019 C CA . ALA B 1 162 ? 24.104 -3.767 14.571 1.00 27.64 142 ALA B CA 1
ATOM 5020 C C . ALA B 1 162 ? 23.453 -3.438 15.931 1.00 28.05 142 ALA B C 1
ATOM 5021 O O . ALA B 1 162 ? 22.684 -2.467 16.081 1.00 27.01 142 ALA B O 1
ATOM 5023 N N . MET B 1 163 ? 23.749 -4.316 16.872 1.00 26.84 143 MET B N 1
ATOM 5024 C CA . MET B 1 163 ? 23.388 -4.194 18.240 1.00 27.32 143 MET B CA 1
ATOM 5025 C C . MET B 1 163 ? 24.571 -4.430 19.175 1.00 25.75 143 MET B C 1
ATOM 5026 O O . MET B 1 163 ? 25.513 -5.170 18.866 1.00 24.62 143 MET B O 1
ATOM 5031 N N . ASP B 1 164 ? 24.492 -3.833 20.356 1.00 24.32 144 ASP B N 1
ATOM 5032 C CA . ASP B 1 164 ? 25.519 -3.995 21.356 1.00 27.10 144 ASP B CA 1
ATOM 5033 C C . ASP B 1 164 ? 25.455 -5.432 21.870 1.00 24.57 144 ASP B C 1
ATOM 5034 O O . ASP B 1 164 ? 24.362 -5.926 22.264 1.00 23.07 144 ASP B O 1
ATOM 5039 N N . LEU B 1 165 ? 26.628 -6.095 21.887 1.00 24.77 145 LEU B N 1
ATOM 5040 C CA . LEU B 1 165 ? 26.659 -7.514 22.329 1.00 25.79 145 LEU B CA 1
ATOM 5041 C C . LEU B 1 165 ? 26.186 -7.743 23.793 1.00 26.58 145 LEU B C 1
ATOM 5042 O O . LEU B 1 165 ? 25.679 -8.791 24.085 1.00 26.87 145 LEU B O 1
ATOM 5047 N N . GLU B 1 166 ? 26.322 -6.758 24.665 1.00 27.24 146 GLU B N 1
ATOM 5048 C CA . GLU B 1 166 ? 25.901 -6.932 26.058 1.00 30.99 146 GLU B CA 1
ATOM 5049 C C . GLU B 1 166 ? 24.500 -6.432 26.297 1.00 31.12 146 GLU B C 1
ATOM 5050 O O . GLU B 1 166 ? 23.724 -7.148 26.849 1.00 29.89 146 GLU B O 1
ATOM 5056 N N . THR B 1 167 ? 24.197 -5.197 25.880 1.00 28.29 147 THR B N 1
ATOM 5057 C CA . THR B 1 167 ? 22.918 -4.581 26.245 1.00 28.39 147 THR B CA 1
ATOM 5058 C C . THR B 1 167 ? 21.832 -4.776 25.227 1.00 28.55 147 THR B C 1
ATOM 5059 O O . THR B 1 167 ? 20.688 -4.536 25.537 1.00 26.16 147 THR B O 1
ATOM 5063 N N . LEU B 1 168 ? 22.181 -5.160 24.000 1.00 25.87 148 LEU B N 1
ATOM 5064 C CA . LEU B 1 168 ? 21.217 -5.279 22.901 1.00 25.49 148 LEU B CA 1
ATOM 5065 C C . LEU B 1 168 ? 20.618 -3.919 22.498 1.00 28.14 148 LEU B C 1
ATOM 5066 O O . LEU B 1 168 ? 19.633 -3.875 21.777 1.00 24.49 148 LEU B O 1
ATOM 5071 N N . GLU B 1 169 ? 21.306 -2.831 22.875 1.00 30.08 149 GLU B N 1
ATOM 5072 C CA . GLU B 1 169 ? 20.997 -1.497 22.339 1.00 32.65 149 GLU B CA 1
ATOM 5073 C C . GLU B 1 169 ? 21.252 -1.532 20.813 1.00 30.00 149 GLU B C 1
ATOM 5074 O O . GLU B 1 169 ? 22.242 -2.117 20.349 1.00 26.27 149 GLU B O 1
ATOM 5080 N N . THR B 1 170 ? 20.355 -0.918 20.051 1.00 25.83 150 THR B N 1
ATOM 5081 C CA . THR B 1 170 ? 20.512 -0.843 18.608 1.00 26.47 150 THR B CA 1
ATOM 5082 C C . THR B 1 170 ? 21.535 0.252 18.254 1.00 27.23 150 THR B C 1
ATOM 5083 O O . THR B 1 170 ? 21.408 1.362 18.696 1.00 27.47 150 THR B O 1
ATOM 5087 N N . LEU B 1 171 ? 22.527 -0.110 17.470 1.00 29.96 151 LEU B N 1
ATOM 5088 C CA . LEU B 1 171 ? 23.571 0.799 17.021 1.00 33.79 151 LEU B CA 1
ATOM 5089 C C . LEU B 1 171 ? 23.244 1.459 15.688 1.00 35.19 151 LEU B C 1
ATOM 5090 O O . LEU B 1 171 ? 23.696 2.538 15.452 1.00 39.54 151 LEU B O 1
ATOM 5095 N N . GLY B 1 172 ? 22.497 0.822 14.813 1.00 34.84 152 GLY B N 1
ATOM 5096 C CA . GLY B 1 172 ? 22.181 1.394 13.510 1.00 32.58 152 GLY B CA 1
ATOM 5097 C C . GLY B 1 172 ? 22.380 0.384 12.442 1.00 32.32 152 GLY B C 1
ATOM 5098 O O . GLY B 1 172 ? 22.892 -0.689 12.682 1.00 30.19 152 GLY B O 1
ATOM 5099 N N . GLU B 1 173 ? 22.013 0.757 11.222 1.00 31.78 153 GLU B N 1
ATOM 5100 C CA . GLU B 1 173 ? 22.272 -0.050 10.075 1.00 31.45 153 GLU B CA 1
ATOM 5101 C C . GLU B 1 173 ? 23.751 -0.238 9.949 1.00 29.67 153 GLU B C 1
ATOM 5102 O O . GLU B 1 173 ? 24.520 0.673 10.115 1.00 28.68 153 GLU B O 1
ATOM 5108 N N . TRP B 1 174 ? 24.172 -1.468 9.687 1.00 27.45 154 TRP B N 1
ATOM 5109 C CA . TRP B 1 174 ? 25.587 -1.743 9.541 1.00 29.02 154 TRP B CA 1
ATOM 5110 C C . TRP B 1 174 ? 25.938 -1.830 8.057 1.00 29.91 154 TRP B C 1
ATOM 5111 O O . TRP B 1 174 ? 25.488 -2.726 7.345 1.00 31.23 154 TRP B O 1
ATOM 5122 N N . THR B 1 175 ? 26.759 -0.912 7.596 1.00 29.10 155 THR B N 1
ATOM 5123 C CA . THR B 1 175 ? 27.128 -0.840 6.145 1.00 31.28 155 THR B CA 1
ATOM 5124 C C . THR B 1 175 ? 28.490 -1.504 5.863 1.00 32.54 155 THR B C 1
ATOM 5125 O O . THR B 1 175 ? 28.919 -1.534 4.713 1.00 32.15 155 THR B O 1
ATOM 5129 N N . PHE B 1 176 ? 29.130 -2.082 6.889 1.00 31.87 156 PHE B N 1
ATOM 5130 C CA . PHE B 1 176 ? 30.470 -2.647 6.813 1.00 30.84 156 PHE B CA 1
ATOM 5131 C C . PHE B 1 176 ? 31.451 -1.572 6.250 1.00 30.51 156 PHE B C 1
ATOM 5132 O O . PHE B 1 176 ? 32.108 -1.781 5.223 1.00 29.57 156 PHE B O 1
ATOM 5140 N N . ASP B 1 177 ? 31.464 -0.443 6.921 1.00 33.13 157 ASP B N 1
ATOM 5141 C CA . ASP B 1 177 ? 32.305 0.740 6.549 1.00 35.40 157 ASP B CA 1
ATOM 5142 C C . ASP B 1 177 ? 32.147 1.162 5.104 1.00 35.37 157 ASP B C 1
ATOM 5143 O O . ASP B 1 177 ? 33.123 1.475 4.475 1.00 35.95 157 ASP B O 1
ATOM 5148 N N . GLY B 1 178 ? 30.930 1.113 4.569 1.00 32.71 158 GLY B N 1
ATOM 5149 C CA . GLY B 1 178 ? 30.615 1.457 3.213 1.00 32.95 158 GLY B CA 1
ATOM 5150 C C . GLY B 1 178 ? 31.107 0.493 2.149 1.00 35.72 158 GLY B C 1
ATOM 5151 O O . GLY B 1 178 ? 31.052 0.799 0.970 1.00 37.31 158 GLY B O 1
ATOM 5152 N N . GLN B 1 179 ? 31.616 -0.715 2.509 1.00 31.86 159 GLN B N 1
ATOM 5153 C CA . GLN B 1 179 ? 32.216 -1.563 1.520 1.00 30.63 159 GLN B CA 1
ATOM 5154 C C . GLN B 1 179 ? 31.251 -2.440 0.768 1.00 32.38 159 GLN B C 1
ATOM 5155 O O . GLN B 1 179 ? 31.633 -3.015 -0.281 1.00 34.63 159 GLN B O 1
ATOM 5161 N N . ILE B 1 180 ? 30.015 -2.612 1.280 1.00 32.30 160 ILE B N 1
ATOM 5162 C CA . ILE B 1 180 ? 29.077 -3.574 0.663 1.00 33.10 160 ILE B CA 1
ATOM 5163 C C . ILE B 1 180 ? 28.167 -2.727 -0.201 1.00 37.02 160 ILE B C 1
ATOM 5164 O O . ILE B 1 180 ? 27.502 -1.874 0.292 1.00 36.92 160 ILE B O 1
ATOM 5169 N N . LYS B 1 181 ? 28.124 -2.998 -1.485 1.00 36.03 161 LYS B N 1
ATOM 5170 C CA . LYS B 1 181 ? 27.421 -2.189 -2.425 1.00 38.33 161 LYS B CA 1
ATOM 5171 C C . LYS B 1 181 ? 26.164 -2.871 -2.946 1.00 38.50 161 LYS B C 1
ATOM 5172 O O . LYS B 1 181 ? 25.545 -2.330 -3.817 1.00 36.73 161 LYS B O 1
ATOM 5178 N N . SER B 1 182 ? 25.830 -4.097 -2.500 1.00 35.61 162 SER B N 1
ATOM 5179 C CA . SER B 1 182 ? 24.621 -4.710 -2.944 1.00 33.90 162 SER B CA 1
ATOM 5180 C C . SER B 1 182 ? 23.453 -4.044 -2.224 1.00 32.22 162 SER B C 1
ATOM 5181 O O . SER B 1 182 ? 23.595 -3.427 -1.203 1.00 32.00 162 SER B O 1
ATOM 5184 N N . ALA B 1 183 ? 22.291 -4.213 -2.785 1.00 33.66 163 ALA B N 1
ATOM 5185 C CA . ALA B 1 183 ? 21.058 -3.650 -2.197 1.00 35.74 163 ALA B CA 1
ATOM 5186 C C . ALA B 1 183 ? 20.633 -4.477 -0.959 1.00 38.08 163 ALA B C 1
ATOM 5187 O O . ALA B 1 183 ? 19.910 -3.960 -0.138 1.00 34.99 163 ALA B O 1
ATOM 5189 N N . THR B 1 184 ? 21.083 -5.744 -0.846 1.00 31.86 164 THR B N 1
ATOM 5190 C CA . THR B 1 184 ? 20.656 -6.632 0.244 1.00 31.95 164 THR B CA 1
ATOM 5191 C C . THR B 1 184 ? 21.862 -7.360 0.832 1.00 31.05 164 THR B C 1
ATOM 5192 O O . THR B 1 184 ? 22.958 -7.271 0.274 1.00 29.75 164 THR B O 1
ATOM 5196 N N . PHE B 1 185 ? 21.648 -8.115 1.935 1.00 29.47 165 PHE B N 1
ATOM 5197 C CA . PHE B 1 185 ? 22.732 -8.912 2.527 1.00 27.49 165 PHE B CA 1
ATOM 5198 C C . PHE B 1 185 ? 22.055 -10.111 3.178 1.00 28.21 165 PHE B C 1
ATOM 5199 O O . PHE B 1 185 ? 21.017 -9.955 3.840 1.00 28.09 165 PHE B O 1
ATOM 5207 N N . THR B 1 186 ? 22.614 -11.317 3.008 1.00 26.68 166 THR B N 1
ATOM 5208 C CA . THR B 1 186 ? 21.965 -12.527 3.418 1.00 25.55 166 THR B CA 1
ATOM 5209 C C . THR B 1 186 ? 21.695 -12.531 4.912 1.00 26.18 166 THR B C 1
ATOM 5210 O O . THR B 1 186 ? 22.444 -11.891 5.701 1.00 28.91 166 THR B O 1
ATOM 5214 N N . ALA B 1 187 ? 20.689 -13.290 5.326 1.00 27.17 167 ALA B N 1
ATOM 5215 C CA . ALA B 1 187 ? 20.516 -13.597 6.752 1.00 24.47 167 ALA B CA 1
ATOM 5216 C C . ALA B 1 187 ? 21.163 -14.915 7.074 1.00 25.59 167 ALA B C 1
ATOM 5217 O O . ALA B 1 187 ? 21.061 -15.369 8.219 1.00 24.86 167 ALA B O 1
ATOM 5219 N N . HIS B 1 188 ? 21.851 -15.576 6.108 1.00 23.13 168 HIS B N 1
ATOM 5220 C CA . HIS B 1 188 ? 22.583 -16.816 6.436 1.00 23.99 168 HIS B CA 1
ATOM 5221 C C . HIS B 1 188 ? 24.101 -16.737 6.184 1.00 23.15 168 HIS B C 1
ATOM 5222 O O . HIS B 1 188 ? 24.617 -17.581 5.493 1.00 24.09 168 HIS B O 1
ATOM 5229 N N . PRO B 1 189 ? 24.756 -15.749 6.725 1.00 23.96 169 PRO B N 1
ATOM 5230 C CA . PRO B 1 189 ? 26.219 -15.748 6.644 1.00 24.39 169 PRO B CA 1
ATOM 5231 C C . PRO B 1 189 ? 26.785 -16.852 7.499 1.00 27.85 169 PRO B C 1
ATOM 5232 O O . PRO B 1 189 ? 26.070 -17.354 8.406 1.00 24.46 169 PRO B O 1
ATOM 5236 N N . LYS B 1 190 ? 28.028 -17.246 7.225 1.00 26.77 170 LYS B N 1
ATOM 5237 C CA . LYS B 1 190 ? 28.701 -18.278 8.000 1.00 28.29 170 LYS B CA 1
ATOM 5238 C C . LYS B 1 190 ? 30.024 -17.734 8.523 1.00 28.32 170 LYS B C 1
ATOM 5239 O O . LYS B 1 190 ? 30.583 -16.819 7.934 1.00 25.21 170 LYS B O 1
ATOM 5245 N N . LEU B 1 191 ? 30.511 -18.268 9.651 1.00 28.00 171 LEU B N 1
ATOM 5246 C CA . LEU B 1 191 ? 31.852 -17.950 10.174 1.00 26.61 171 LEU B CA 1
ATOM 5247 C C . LEU B 1 191 ? 32.821 -19.039 9.799 1.00 27.34 171 LEU B C 1
ATOM 5248 O O . LEU B 1 191 ? 32.623 -20.230 10.131 1.00 25.44 171 LEU B O 1
ATOM 5253 N N . ASP B 1 192 ? 33.914 -18.624 9.200 1.00 25.65 172 ASP B N 1
ATOM 5254 C CA . ASP B 1 192 ? 35.006 -19.563 8.933 1.00 28.06 172 ASP B CA 1
ATOM 5255 C C . ASP B 1 192 ? 35.667 -19.937 10.223 1.00 25.47 172 ASP B C 1
ATOM 5256 O O . ASP B 1 192 ? 36.100 -19.075 10.956 1.00 25.44 172 ASP B O 1
ATOM 5261 N N . PRO B 1 193 ? 35.689 -21.207 10.573 1.00 26.84 173 PRO B N 1
ATOM 5262 C CA . PRO B 1 193 ? 36.178 -21.511 11.877 1.00 27.57 173 PRO B CA 1
ATOM 5263 C C . PRO B 1 193 ? 37.686 -21.360 11.995 1.00 28.95 173 PRO B C 1
ATOM 5264 O O . PRO B 1 193 ? 38.148 -21.337 13.097 1.00 30.44 173 PRO B O 1
ATOM 5268 N N . ALA B 1 194 ? 38.446 -21.269 10.937 1.00 27.47 174 ALA B N 1
ATOM 5269 C CA . ALA B 1 194 ? 39.942 -21.087 11.137 1.00 29.11 174 ALA B CA 1
ATOM 5270 C C . ALA B 1 194 ? 40.245 -19.584 11.245 1.00 28.02 174 ALA B C 1
ATOM 5271 O O . ALA B 1 194 ? 40.912 -19.138 12.175 1.00 28.32 174 ALA B O 1
ATOM 5273 N N . THR B 1 195 ? 39.745 -18.789 10.306 1.00 25.60 175 THR B N 1
ATOM 5274 C CA . THR B 1 195 ? 40.105 -17.358 10.186 1.00 26.13 175 THR B CA 1
ATOM 5275 C C . THR B 1 195 ? 39.175 -16.429 10.907 1.00 27.03 175 THR B C 1
ATOM 5276 O O . THR B 1 195 ? 39.538 -15.293 11.125 1.00 28.58 175 THR B O 1
ATOM 5280 N N . GLY B 1 196 ? 37.937 -16.883 11.186 1.00 25.88 176 GLY B N 1
ATOM 5281 C CA . GLY B 1 196 ? 36.928 -16.021 11.716 1.00 26.51 176 GLY B CA 1
ATOM 5282 C C . GLY B 1 196 ? 36.319 -15.141 10.630 1.00 26.19 176 GLY B C 1
ATOM 5283 O O . GLY B 1 196 ? 35.548 -14.217 11.017 1.00 27.38 176 GLY B O 1
ATOM 5284 N N . ASN B 1 197 ? 36.655 -15.334 9.334 1.00 25.41 177 ASN B N 1
ATOM 5285 C CA . ASN B 1 197 ? 36.073 -14.527 8.299 1.00 24.91 177 ASN B CA 1
ATOM 5286 C C . ASN B 1 197 ? 34.525 -14.727 8.262 1.00 24.75 177 ASN B C 1
ATOM 5287 O O . ASN B 1 197 ? 34.029 -15.863 8.510 1.00 22.25 177 ASN B O 1
ATOM 5292 N N . LEU B 1 198 ? 33.825 -13.646 7.880 1.00 24.30 178 LEU B N 1
ATOM 5293 C CA . LEU B 1 198 ? 32.388 -13.707 7.677 1.00 23.95 178 LEU B CA 1
ATOM 5294 C C . LEU B 1 198 ? 32.154 -13.952 6.218 1.00 24.10 178 LEU B C 1
ATOM 5295 O O . LEU B 1 198 ? 32.637 -13.178 5.345 1.00 25.48 178 LEU B O 1
ATOM 5300 N N . LEU B 1 199 ? 31.509 -15.063 5.925 1.00 23.53 179 LEU B N 1
ATOM 5301 C CA . LEU B 1 199 ? 31.244 -15.490 4.560 1.00 23.57 179 LEU B CA 1
ATOM 5302 C C . LEU B 1 199 ? 29.785 -15.205 4.274 1.00 24.33 179 LEU B C 1
ATOM 5303 O O . LEU B 1 199 ? 28.895 -15.648 5.035 1.00 23.68 179 LEU B O 1
ATOM 5308 N N . ALA B 1 200 ? 29.511 -14.410 3.242 1.00 23.97 180 ALA B N 1
ATOM 5309 C CA . ALA B 1 200 ? 28.158 -13.920 3.034 1.00 24.54 180 ALA B CA 1
ATOM 5310 C C . ALA B 1 200 ? 27.874 -13.714 1.558 1.00 25.81 180 ALA B C 1
ATOM 5311 O O . ALA B 1 200 ? 28.693 -14.053 0.715 1.00 25.33 180 ALA B O 1
ATOM 5313 N N . PHE B 1 201 ? 26.681 -13.279 1.223 1.00 24.46 181 PHE B N 1
ATOM 5314 C CA . PHE B 1 201 ? 26.272 -13.142 -0.147 1.00 24.19 181 PHE B CA 1
ATOM 5315 C C . PHE B 1 201 ? 25.055 -12.241 -0.177 1.00 25.26 181 PHE B C 1
ATOM 5316 O O . PHE B 1 201 ? 24.488 -11.879 0.892 1.00 24.06 181 PHE B O 1
ATOM 5324 N N . SER B 1 202 ? 24.653 -11.854 -1.383 1.00 26.39 182 SER B N 1
ATOM 5325 C CA . SER B 1 202 ? 23.399 -11.100 -1.611 1.00 27.71 182 SER B CA 1
ATOM 5326 C C . SER B 1 202 ? 22.723 -11.629 -2.910 1.00 27.79 182 SER B C 1
ATOM 5327 O O . SER B 1 202 ? 23.433 -11.979 -3.877 1.00 30.72 182 SER B O 1
ATOM 5330 N N . TYR B 1 203 ? 21.398 -11.750 -2.904 1.00 26.67 183 TYR B N 1
ATOM 5331 C CA . TYR B 1 203 ? 20.620 -11.972 -4.117 1.00 27.74 183 TYR B CA 1
ATOM 5332 C C . TYR B 1 203 ? 19.686 -10.763 -4.292 1.00 28.47 183 TYR B C 1
ATOM 5333 O O . TYR B 1 203 ? 19.497 -9.953 -3.350 1.00 29.01 183 TYR B O 1
ATOM 5342 N N . GLU B 1 204 ? 19.085 -10.629 -5.474 1.00 30.31 184 GLU B N 1
ATOM 5343 C CA . GLU B 1 204 ? 18.444 -9.354 -5.869 1.00 32.95 184 GLU B CA 1
ATOM 5344 C C . GLU B 1 204 ? 19.365 -8.171 -5.539 1.00 29.02 184 GLU B C 1
ATOM 5345 O O . GLU B 1 204 ? 18.985 -7.149 -4.971 1.00 30.22 184 GLU B O 1
ATOM 5351 N N . ALA B 1 205 ? 20.629 -8.384 -5.894 1.00 29.04 185 ALA B N 1
ATOM 5352 C CA . ALA B 1 205 ? 21.702 -7.559 -5.344 1.00 29.10 185 ALA B CA 1
ATOM 5353 C C . ALA B 1 205 ? 21.751 -6.171 -5.924 1.00 33.65 185 ALA B C 1
ATOM 5354 O O . ALA B 1 205 ? 22.434 -5.336 -5.367 1.00 32.61 185 ALA B O 1
ATOM 5356 N N . LYS B 1 206 ? 21.022 -5.912 -7.022 1.00 36.47 186 LYS B N 1
ATOM 5357 C CA . LYS B 1 206 ? 20.901 -4.551 -7.566 1.00 39.47 186 LYS B CA 1
ATOM 5358 C C . LYS B 1 206 ? 19.493 -4.029 -7.534 1.00 39.73 186 LYS B C 1
ATOM 5359 O O . LYS B 1 206 ? 19.201 -3.099 -8.215 1.00 39.24 186 LYS B O 1
ATOM 5365 N N . GLY B 1 207 ? 18.633 -4.566 -6.685 1.00 35.64 187 GLY B N 1
ATOM 5366 C CA . GLY B 1 207 ? 17.250 -4.063 -6.571 1.00 37.30 187 GLY B CA 1
ATOM 5367 C C . GLY B 1 207 ? 16.247 -5.123 -6.909 1.00 38.38 187 GLY B C 1
ATOM 5368 O O . GLY B 1 207 ? 16.595 -6.285 -7.273 1.00 33.85 187 GLY B O 1
ATOM 5369 N N . ASP B 1 208 ? 14.985 -4.725 -6.824 1.00 36.94 188 ASP B N 1
ATOM 5370 C CA . ASP B 1 208 ? 13.868 -5.682 -6.917 1.00 38.91 188 ASP B CA 1
ATOM 5371 C C . ASP B 1 208 ? 13.906 -6.430 -8.194 1.00 37.88 188 ASP B C 1
ATOM 5372 O O . ASP B 1 208 ? 13.984 -5.849 -9.248 1.00 36.70 188 ASP B O 1
ATOM 5377 N N . GLY B 1 209 ? 13.810 -7.731 -8.147 1.00 36.52 189 GLY B N 1
ATOM 5378 C CA . GLY B 1 209 ? 13.741 -8.503 -9.391 1.00 37.47 189 GLY B CA 1
ATOM 5379 C C . GLY B 1 209 ? 15.016 -8.652 -10.151 1.00 34.95 189 GLY B C 1
ATOM 5380 O O . GLY B 1 209 ? 15.007 -9.310 -11.159 1.00 33.63 189 GLY B O 1
ATOM 5381 N N . THR B 1 210 ? 16.131 -8.083 -9.691 1.00 36.63 190 THR B N 1
ATOM 5382 C CA . THR B 1 210 ? 17.396 -8.267 -10.397 1.00 37.52 190 THR B CA 1
ATOM 5383 C C . THR B 1 210 ? 17.975 -9.680 -10.246 1.00 38.18 190 THR B C 1
ATOM 5384 O O . THR B 1 210 ? 17.857 -10.314 -9.193 1.00 33.55 190 THR B O 1
ATOM 5388 N N . PRO B 1 211 ? 18.618 -10.189 -11.327 1.00 34.89 191 PRO B N 1
ATOM 5389 C CA . PRO B 1 211 ? 19.245 -11.499 -11.287 1.00 34.08 191 PRO B CA 1
ATOM 5390 C C . PRO B 1 211 ? 20.665 -11.512 -10.725 1.00 30.36 191 PRO B C 1
ATOM 5391 O O . PRO B 1 211 ? 21.314 -12.548 -10.747 1.00 31.58 191 PRO B O 1
ATOM 5395 N N . ASP B 1 212 ? 21.146 -10.388 -10.231 1.00 30.64 192 ASP B N 1
ATOM 5396 C CA . ASP B 1 212 ? 22.512 -10.288 -9.736 1.00 32.98 192 ASP B CA 1
ATOM 5397 C C . ASP B 1 212 ? 22.652 -11.065 -8.410 1.00 31.79 192 ASP B C 1
ATOM 5398 O O . ASP B 1 212 ? 21.797 -10.944 -7.506 1.00 28.44 192 ASP B O 1
ATOM 5403 N N . LEU B 1 213 ? 23.749 -11.789 -8.304 1.00 29.95 193 LEU B N 1
ATOM 5404 C CA . LEU B 1 213 ? 24.157 -12.526 -7.125 1.00 29.14 193 LEU B CA 1
ATOM 5405 C C . LEU B 1 213 ? 25.576 -12.077 -6.801 1.00 30.72 193 LEU B C 1
ATOM 5406 O O . LEU B 1 213 ? 26.380 -11.855 -7.700 1.00 31.74 193 LEU B O 1
ATOM 5411 N N . VAL B 1 214 ? 25.928 -11.981 -5.552 1.00 27.99 194 VAL B N 1
ATOM 5412 C CA . VAL B 1 214 ? 27.312 -11.617 -5.179 1.00 29.56 194 VAL B CA 1
ATOM 5413 C C . VAL B 1 214 ? 27.739 -12.468 -3.982 1.00 28.91 194 VAL B C 1
ATOM 5414 O O . VAL B 1 214 ? 26.964 -12.545 -3.022 1.00 30.10 194 VAL B O 1
ATOM 5418 N N . TYR B 1 215 ? 28.953 -13.030 -4.014 1.00 27.25 195 TYR B N 1
ATOM 5419 C CA . TYR B 1 215 ? 29.636 -13.583 -2.850 1.00 26.30 195 TYR B CA 1
ATOM 5420 C C . TYR B 1 215 ? 30.523 -12.532 -2.200 1.00 27.73 195 TYR B C 1
ATOM 5421 O O . TYR B 1 215 ? 31.221 -11.813 -2.918 1.00 28.45 195 TYR B O 1
ATOM 5430 N N . PHE B 1 216 ? 30.507 -12.429 -0.872 1.00 25.71 196 PHE B N 1
ATOM 5431 C CA . PHE B 1 216 ? 31.373 -11.554 -0.116 1.00 26.97 196 PHE B CA 1
ATOM 5432 C C . PHE B 1 216 ? 32.147 -12.352 0.948 1.00 27.37 196 PHE B C 1
ATOM 5433 O O . PHE B 1 216 ? 31.567 -13.198 1.653 1.00 27.45 196 PHE B O 1
ATOM 5441 N N . GLU B 1 217 ? 33.404 -11.990 1.142 1.00 26.94 197 GLU B N 1
ATOM 5442 C CA . GLU B 1 217 ? 34.205 -12.557 2.208 1.00 26.68 197 GLU B CA 1
ATOM 5443 C C . GLU B 1 217 ? 34.854 -11.425 2.971 1.00 28.17 197 GLU B C 1
ATOM 5444 O O . GLU B 1 217 ? 35.638 -10.636 2.371 1.00 29.04 197 GLU B O 1
ATOM 5450 N N . LEU B 1 218 ? 34.538 -11.339 4.277 1.00 26.85 198 LEU B N 1
ATOM 5451 C CA . LEU B 1 218 ? 35.032 -10.276 5.153 1.00 28.29 198 LEU B CA 1
ATOM 5452 C C . LEU B 1 218 ? 35.932 -10.843 6.277 1.00 28.26 198 LEU B C 1
ATOM 5453 O O . LEU B 1 218 ? 35.693 -11.932 6.804 1.00 27.34 198 LEU B O 1
ATOM 5458 N N . SER B 1 219 ? 36.958 -10.058 6.635 1.00 26.91 199 SER B N 1
ATOM 5459 C CA . SER B 1 219 ? 37.833 -10.408 7.696 1.00 26.79 199 SER B CA 1
ATOM 5460 C C . SER B 1 219 ? 37.064 -10.212 9.003 1.00 29.61 199 SER B C 1
ATOM 5461 O O . SER B 1 219 ? 36.070 -9.490 9.047 1.00 27.68 199 SER B O 1
ATOM 5464 N N . PRO B 1 220 ? 37.559 -10.827 10.088 1.00 29.51 200 PRO B N 1
ATOM 5465 C CA . PRO B 1 220 ? 36.858 -10.628 11.379 1.00 30.70 200 PRO B CA 1
ATOM 5466 C C . PRO B 1 220 ? 36.849 -9.186 11.889 1.00 32.53 200 PRO B C 1
ATOM 5467 O O . PRO B 1 220 ? 35.998 -8.848 12.707 1.00 29.68 200 PRO B O 1
ATOM 5471 N N . ASP B 1 221 ? 37.788 -8.386 11.431 1.00 29.68 201 ASP B N 1
ATOM 5472 C CA . ASP B 1 221 ? 37.800 -6.943 11.728 1.00 32.35 201 ASP B CA 1
ATOM 5473 C C . ASP B 1 221 ? 37.114 -6.093 10.662 1.00 31.17 201 ASP B C 1
ATOM 5474 O O . ASP B 1 221 ? 37.214 -4.893 10.680 1.00 32.10 201 ASP B O 1
ATOM 5479 N N . GLY B 1 222 ? 36.363 -6.707 9.760 1.00 30.07 202 GLY B N 1
ATOM 5480 C CA . GLY B 1 222 ? 35.422 -5.975 8.906 1.00 31.17 202 GLY B CA 1
ATOM 5481 C C . GLY B 1 222 ? 35.940 -5.531 7.559 1.00 30.51 202 GLY B C 1
ATOM 5482 O O . GLY B 1 222 ? 35.234 -4.875 6.841 1.00 27.87 202 GLY B O 1
ATOM 5483 N N . LYS B 1 223 ? 37.098 -6.031 7.155 1.00 31.50 203 LYS B N 1
ATOM 5484 C CA . LYS B 1 223 ? 37.625 -5.653 5.909 1.00 31.38 203 LYS B CA 1
ATOM 5485 C C . LYS B 1 223 ? 37.081 -6.571 4.784 1.00 30.68 203 LYS B C 1
ATOM 5486 O O . LYS B 1 223 ? 37.135 -7.786 4.930 1.00 27.82 203 LYS B O 1
ATOM 5492 N N . LEU B 1 224 ? 36.602 -6.006 3.679 1.00 27.71 204 LEU B N 1
ATOM 5493 C CA . LEU B 1 224 ? 36.155 -6.805 2.568 1.00 31.41 204 LEU B CA 1
ATOM 5494 C C . LEU B 1 224 ? 37.368 -7.404 1.809 1.00 32.79 204 LEU B C 1
ATOM 5495 O O . LEU B 1 224 ? 38.174 -6.659 1.249 1.00 30.77 204 LEU B O 1
ATOM 5500 N N . LEU B 1 225 ? 37.494 -8.718 1.818 1.00 33.07 205 LEU B N 1
ATOM 5501 C CA . LEU B 1 225 ? 38.634 -9.386 1.229 1.00 32.85 205 LEU B CA 1
ATOM 5502 C C . LEU B 1 225 ? 38.465 -9.798 -0.196 1.00 35.59 205 LEU B C 1
ATOM 5503 O O . LEU B 1 225 ? 39.455 -9.858 -0.939 1.00 34.42 205 LEU B O 1
ATOM 5508 N N . HIS B 1 226 ? 37.267 -10.105 -0.625 1.00 33.95 206 HIS B N 1
ATOM 5509 C CA . HIS B 1 226 ? 37.063 -10.637 -1.986 1.00 33.35 206 HIS B CA 1
ATOM 5510 C C . HIS B 1 226 ? 35.533 -10.525 -2.207 1.00 33.01 206 HIS B C 1
ATOM 5511 O O . HIS B 1 226 ? 34.704 -10.705 -1.265 1.00 29.44 206 HIS B O 1
ATOM 5518 N N . GLU B 1 227 ? 35.162 -10.231 -3.450 1.00 29.92 207 GLU B N 1
ATOM 5519 C CA . GLU B 1 227 ? 33.792 -10.307 -3.840 1.00 31.16 207 GLU B CA 1
ATOM 5520 C C . GLU B 1 227 ? 33.690 -10.951 -5.219 1.00 33.36 207 GLU B C 1
ATOM 5521 O O . GLU B 1 227 ? 34.599 -10.872 -5.986 1.00 31.34 207 GLU B O 1
ATOM 5527 N N . ILE B 1 228 ? 32.586 -11.628 -5.502 1.00 30.06 208 ILE B N 1
ATOM 5528 C CA . ILE B 1 228 ? 32.356 -12.206 -6.815 1.00 30.54 208 ILE B CA 1
ATOM 5529 C C . ILE B 1 228 ? 30.948 -11.833 -7.215 1.00 30.09 208 ILE B C 1
ATOM 5530 O O . ILE B 1 228 ? 29.958 -12.371 -6.620 1.00 27.66 208 ILE B O 1
ATOM 5535 N N . TRP B 1 229 ? 30.816 -10.935 -8.184 1.00 27.99 209 TRP B N 1
ATOM 5536 C CA . TRP B 1 229 ? 29.519 -10.552 -8.723 1.00 29.51 209 TRP B CA 1
ATOM 5537 C C . TRP B 1 229 ? 29.236 -11.382 -9.963 1.00 30.79 209 TRP B C 1
ATOM 5538 O O . TRP B 1 229 ? 30.122 -11.534 -10.801 1.00 31.67 209 TRP B O 1
ATOM 5549 N N . PHE B 1 230 ? 28.040 -11.934 -10.086 1.00 29.26 210 PHE B N 1
ATOM 5550 C CA . PHE B 1 230 ? 27.679 -12.662 -11.276 1.00 30.74 210 PHE B CA 1
ATOM 5551 C C . PHE B 1 230 ? 26.186 -12.589 -11.435 1.00 31.58 210 PHE B C 1
ATOM 5552 O O . PHE B 1 230 ? 25.515 -11.894 -10.653 1.00 32.27 210 PHE B O 1
ATOM 5560 N N . GLN B 1 231 ? 25.645 -13.255 -12.426 1.00 33.52 211 GLN B N 1
ATOM 5561 C CA . GLN B 1 231 ? 24.205 -13.190 -12.673 1.00 35.17 211 GLN B CA 1
ATOM 5562 C C . GLN B 1 231 ? 23.585 -14.565 -12.789 1.00 33.49 211 GLN B C 1
ATOM 5563 O O . GLN B 1 231 ? 24.129 -15.457 -13.394 1.00 33.66 211 GLN B O 1
ATOM 5569 N N . ALA B 1 232 ? 22.446 -14.715 -12.176 1.00 32.37 212 ALA B N 1
ATOM 5570 C CA . ALA B 1 232 ? 21.611 -15.869 -12.351 1.00 32.40 212 ALA B CA 1
ATOM 5571 C C . ALA B 1 232 ? 20.805 -15.729 -13.628 1.00 35.06 212 ALA B C 1
ATOM 5572 O O . ALA B 1 232 ? 20.636 -14.619 -14.130 1.00 32.84 212 ALA B O 1
ATOM 5574 N N . PRO B 1 233 ? 20.244 -16.840 -14.103 1.00 36.46 213 PRO B N 1
ATOM 5575 C CA . PRO B 1 233 ? 19.419 -16.799 -15.316 1.00 37.61 213 PRO B CA 1
ATOM 5576 C C . PRO B 1 233 ? 18.064 -16.190 -15.071 1.00 37.65 213 PRO B C 1
ATOM 5577 O O . PRO B 1 233 ? 17.402 -15.841 -16.040 1.00 38.92 213 PRO B O 1
ATOM 5581 N N . TYR B 1 234 ? 17.653 -15.982 -13.823 1.00 34.46 214 TYR B N 1
ATOM 5582 C CA . TYR B 1 234 ? 16.409 -15.304 -13.505 1.00 36.96 214 TYR B CA 1
ATOM 5583 C C . TYR B 1 234 ? 16.536 -14.954 -11.995 1.00 35.84 214 TYR B C 1
ATOM 5584 O O . TYR B 1 234 ? 17.420 -15.544 -11.286 1.00 34.65 214 TYR B O 1
ATOM 5593 N N . ALA B 1 235 ? 15.682 -14.066 -11.499 1.00 35.11 215 ALA B N 1
ATOM 5594 C CA . ALA B 1 235 ? 15.717 -13.686 -10.076 1.00 33.73 215 ALA B CA 1
ATOM 5595 C C . ALA B 1 235 ? 14.952 -14.709 -9.240 1.00 33.14 215 ALA B C 1
ATOM 5596 O O . ALA B 1 235 ? 13.734 -14.914 -9.432 1.00 33.97 215 ALA B O 1
ATOM 5598 N N . ALA B 1 236 ? 15.644 -15.343 -8.297 1.00 31.24 216 ALA B N 1
ATOM 5599 C CA . ALA B 1 236 ? 15.006 -16.317 -7.428 1.00 32.17 216 ALA B CA 1
ATOM 5600 C C . ALA B 1 236 ? 15.495 -16.205 -6.005 1.00 31.56 216 ALA B C 1
ATOM 5601 O O . ALA B 1 236 ? 16.592 -15.692 -5.743 1.00 33.25 216 ALA B O 1
ATOM 5603 N N . MET B 1 237 ? 14.717 -16.757 -5.091 1.00 30.72 217 MET B N 1
ATOM 5604 C CA . MET B 1 237 ? 15.115 -16.746 -3.660 1.00 30.85 217 MET B CA 1
ATOM 5605 C C . MET B 1 237 ? 16.387 -17.575 -3.462 1.00 29.64 217 MET B C 1
ATOM 5606 O O . MET B 1 237 ? 16.451 -18.736 -3.861 1.00 28.25 217 MET B O 1
ATOM 5611 N N . VAL B 1 238 ? 17.382 -16.966 -2.848 1.00 28.59 218 VAL B N 1
ATOM 5612 C CA . VAL B 1 238 ? 18.541 -17.693 -2.324 1.00 27.67 218 VAL B CA 1
ATOM 5613 C C . VAL B 1 238 ? 18.584 -17.424 -0.818 1.00 26.11 218 VAL B C 1
ATOM 5614 O O . VAL B 1 238 ? 19.159 -16.386 -0.350 1.00 26.70 218 VAL B O 1
ATOM 5618 N N . HIS B 1 239 ? 17.934 -18.302 -0.075 1.00 23.96 219 HIS B N 1
ATOM 5619 C CA . HIS B 1 239 ? 17.752 -18.046 1.357 1.00 23.89 219 HIS B CA 1
ATOM 5620 C C . HIS B 1 239 ? 19.063 -18.350 2.159 1.00 23.60 219 HIS B C 1
ATOM 5621 O O . HIS B 1 239 ? 19.486 -17.571 2.989 1.00 23.79 219 HIS B O 1
ATOM 5628 N N . ASP B 1 240 ? 19.604 -19.535 1.943 1.00 25.09 220 ASP B N 1
ATOM 5629 C CA . ASP B 1 240 ? 20.775 -20.029 2.634 1.00 26.00 220 ASP B CA 1
ATOM 5630 C C . ASP B 1 240 ? 21.819 -20.341 1.574 1.00 25.96 220 ASP B C 1
ATOM 5631 O O . ASP B 1 240 ? 21.503 -20.341 0.379 1.00 28.91 220 ASP B O 1
ATOM 5636 N N . PHE B 1 241 ? 23.054 -20.618 1.982 1.00 25.48 221 PHE B N 1
ATOM 5637 C CA . PHE B 1 241 ? 24.085 -21.012 1.031 1.00 25.44 221 PHE B CA 1
ATOM 5638 C C . PHE B 1 241 ? 25.050 -21.943 1.731 1.00 25.50 221 PHE B C 1
ATOM 5639 O O . PHE B 1 241 ? 24.841 -22.303 2.875 1.00 24.83 221 PHE B O 1
ATOM 5647 N N . ALA B 1 242 ? 26.041 -22.417 1.006 1.00 25.07 222 ALA B N 1
ATOM 5648 C CA . ALA B 1 242 ? 27.040 -23.306 1.566 1.00 25.40 222 ALA B CA 1
ATOM 5649 C C . ALA B 1 242 ? 28.399 -22.767 1.208 1.00 27.82 222 ALA B C 1
ATOM 5650 O O . ALA B 1 242 ? 28.659 -22.293 0.088 1.00 26.88 222 ALA B O 1
ATOM 5652 N N . ALA B 1 243 ? 29.259 -22.723 2.215 1.00 27.40 223 ALA B N 1
ATOM 5653 C CA . ALA B 1 243 ? 30.642 -22.331 2.026 1.00 30.11 223 ALA B CA 1
ATOM 5654 C C . ALA B 1 243 ? 31.505 -23.485 2.470 1.00 29.30 223 ALA B C 1
ATOM 5655 O O . ALA B 1 243 ? 31.209 -24.165 3.461 1.00 33.80 223 ALA B O 1
ATOM 5657 N N . THR B 1 244 ? 32.432 -23.845 1.623 1.00 27.05 224 THR B N 1
ATOM 5658 C CA . THR B 1 244 ? 33.380 -24.903 1.968 1.00 25.90 224 THR B CA 1
ATOM 5659 C C . THR B 1 244 ? 34.730 -24.236 2.073 1.00 25.84 224 THR B C 1
ATOM 5660 O O . THR B 1 244 ? 34.876 -23.018 1.917 1.00 24.99 224 THR B O 1
ATOM 5664 N N . GLU B 1 245 ? 35.747 -25.061 2.294 1.00 27.47 225 GLU B N 1
ATOM 5665 C CA A GLU B 1 245 ? 37.122 -24.566 2.331 0.50 28.57 225 GLU B CA 1
ATOM 5666 C CA B GLU B 1 245 ? 37.117 -24.569 2.336 0.50 27.92 225 GLU B CA 1
ATOM 5667 C C . GLU B 1 245 ? 37.463 -23.881 1.024 1.00 28.20 225 GLU B C 1
ATOM 5668 O O . GLU B 1 245 ? 38.073 -22.863 1.031 1.00 30.60 225 GLU B O 1
ATOM 5679 N N . ARG B 1 246 ? 37.066 -24.442 -0.083 1.00 28.21 226 ARG B N 1
ATOM 5680 C CA . ARG B 1 246 ? 37.462 -23.941 -1.394 1.00 28.26 226 ARG B CA 1
ATOM 5681 C C . ARG B 1 246 ? 36.320 -23.456 -2.301 1.00 28.55 226 ARG B C 1
ATOM 5682 O O . ARG B 1 246 ? 36.595 -22.892 -3.344 1.00 28.29 226 ARG B O 1
ATOM 5690 N N . TYR B 1 247 ? 35.049 -23.711 -1.940 1.00 24.38 227 TYR B N 1
ATOM 5691 C CA . TYR B 1 247 ? 33.936 -23.371 -2.822 1.00 23.52 227 TYR B CA 1
ATOM 5692 C C . TYR B 1 247 ? 32.796 -22.690 -2.097 1.00 24.22 227 TYR B C 1
ATOM 5693 O O . TYR B 1 247 ? 32.676 -22.809 -0.889 1.00 24.23 227 TYR B O 1
ATOM 5702 N N . VAL B 1 248 ? 31.936 -22.039 -2.860 1.00 24.81 228 VAL B N 1
ATOM 5703 C CA . VAL B 1 248 ? 30.672 -21.487 -2.389 1.00 27.36 228 VAL B CA 1
ATOM 5704 C C . VAL B 1 248 ? 29.571 -22.047 -3.298 1.00 26.77 228 VAL B C 1
ATOM 5705 O O . VAL B 1 248 ? 29.779 -22.176 -4.496 1.00 29.37 228 VAL B O 1
ATOM 5709 N N . VAL B 1 249 ? 28.424 -22.405 -2.733 1.00 25.00 229 VAL B N 1
ATOM 5710 C CA . VAL B 1 249 ? 27.278 -22.897 -3.460 1.00 25.83 229 VAL B CA 1
ATOM 5711 C C . VAL B 1 249 ? 26.036 -22.067 -3.126 1.00 26.36 229 VAL B C 1
ATOM 5712 O O . VAL B 1 249 ? 25.717 -21.898 -1.958 1.00 25.58 229 VAL B O 1
ATOM 5716 N N . PHE B 1 250 ? 25.357 -21.557 -4.146 1.00 26.54 230 PHE B N 1
ATOM 5717 C CA . PHE B 1 250 ? 24.127 -20.788 -4.030 1.00 28.17 230 PHE B CA 1
ATOM 5718 C C . PHE B 1 250 ? 22.961 -21.673 -4.496 1.00 26.61 230 PHE B C 1
ATOM 5719 O O . PHE B 1 250 ? 22.827 -21.937 -5.691 1.00 24.95 230 PHE B O 1
ATOM 5727 N N . PRO B 1 251 ? 22.088 -22.109 -3.589 1.00 26.47 231 PRO B N 1
ATOM 5728 C CA . PRO B 1 251 ? 20.874 -22.819 -4.012 1.00 26.89 231 PRO B CA 1
ATOM 5729 C C . PRO B 1 251 ? 19.767 -21.816 -4.384 1.00 26.19 231 PRO B C 1
ATOM 5730 O O . PRO B 1 251 ? 19.233 -21.127 -3.552 1.00 25.00 231 PRO B O 1
ATOM 5734 N N . LEU B 1 252 ? 19.392 -21.801 -5.644 1.00 27.45 232 LEU B N 1
ATOM 5735 C CA . LEU B 1 252 ? 18.240 -20.968 -6.104 1.00 28.60 232 LEU B CA 1
ATOM 5736 C C . LEU B 1 252 ? 16.969 -21.810 -5.991 1.00 28.17 232 LEU B C 1
ATOM 5737 O O . LEU B 1 252 ? 16.783 -22.786 -6.729 1.00 28.24 232 LEU B O 1
ATOM 5742 N N . ILE B 1 253 ? 16.135 -21.413 -5.048 1.00 27.54 233 ILE B N 1
ATOM 5743 C CA . ILE B 1 253 ? 14.839 -22.030 -4.798 1.00 29.17 233 ILE B CA 1
ATOM 5744 C C . ILE B 1 253 ? 13.892 -21.597 -5.929 1.00 31.19 233 ILE B C 1
ATOM 5745 O O . ILE B 1 253 ? 13.973 -20.417 -6.351 1.00 31.27 233 ILE B O 1
ATOM 5750 N N . PRO B 1 254 ? 13.011 -22.500 -6.432 1.00 32.04 234 PRO B N 1
ATOM 5751 C CA . PRO B 1 254 ? 12.080 -22.080 -7.517 1.00 35.41 234 PRO B CA 1
ATOM 5752 C C . PRO B 1 254 ? 10.977 -21.125 -7.118 1.00 33.99 234 PRO B C 1
ATOM 5753 O O . PRO B 1 254 ? 9.818 -21.343 -7.476 1.00 36.40 234 PRO B O 1
ATOM 5757 N N . LEU B 1 255 ? 11.328 -20.069 -6.381 1.00 32.19 235 LEU B N 1
ATOM 5758 C CA . LEU B 1 255 ? 10.458 -18.985 -6.028 1.00 34.02 235 LEU B CA 1
ATOM 5759 C C . LEU B 1 255 ? 10.976 -17.775 -6.788 1.00 35.12 235 LEU B C 1
ATOM 5760 O O . LEU B 1 255 ? 12.017 -17.264 -6.409 1.00 32.56 235 LEU B O 1
ATOM 5765 N N . THR B 1 256 ? 10.223 -17.289 -7.780 1.00 33.16 236 THR B N 1
ATOM 5766 C CA . THR B 1 256 ? 10.690 -16.210 -8.673 1.00 33.90 236 THR B CA 1
ATOM 5767 C C . THR B 1 256 ? 10.018 -14.880 -8.390 1.00 32.20 236 THR B C 1
ATOM 5768 O O . THR B 1 256 ? 8.932 -14.820 -7.850 1.00 32.77 236 THR B O 1
ATOM 5772 N N . VAL B 1 257 ? 10.672 -13.822 -8.803 1.00 33.83 237 VAL B N 1
ATOM 5773 C CA . VAL B 1 257 ? 10.222 -12.491 -8.517 1.00 38.98 237 VAL B CA 1
ATOM 5774 C C . VAL B 1 257 ? 9.697 -11.836 -9.787 1.00 42.74 237 VAL B C 1
ATOM 5775 O O . VAL B 1 257 ? 10.313 -11.940 -10.804 1.00 43.48 237 VAL B O 1
ATOM 5779 N N . ASP B 1 258 ? 8.600 -11.087 -9.674 1.00 44.71 238 ASP B N 1
ATOM 5780 C CA . ASP B 1 258 ? 8.059 -10.274 -10.771 1.00 44.43 238 ASP B CA 1
ATOM 5781 C C . ASP B 1 258 ? 7.658 -8.883 -10.268 1.00 40.96 238 ASP B C 1
ATOM 5782 O O . ASP B 1 258 ? 6.653 -8.744 -9.485 1.00 37.65 238 ASP B O 1
ATOM 5787 N N . VAL B 1 259 ? 8.397 -7.860 -10.696 1.00 38.01 239 VAL B N 1
ATOM 5788 C CA . VAL B 1 259 ? 8.132 -6.514 -10.136 1.00 42.90 239 VAL B CA 1
ATOM 5789 C C . VAL B 1 259 ? 6.716 -5.968 -10.514 1.00 40.49 239 VAL B C 1
ATOM 5790 O O . VAL B 1 259 ? 6.066 -5.240 -9.722 1.00 38.12 239 VAL B O 1
ATOM 5794 N N . GLU B 1 260 ? 6.242 -6.365 -11.698 1.00 44.11 240 GLU B N 1
ATOM 5795 C CA . GLU B 1 260 ? 4.912 -5.927 -12.126 1.00 51.76 240 GLU B CA 1
ATOM 5796 C C . GLU B 1 260 ? 3.845 -6.493 -11.227 1.00 47.24 240 GLU B C 1
ATOM 5797 O O . GLU B 1 260 ? 2.942 -5.755 -10.804 1.00 47.32 240 GLU B O 1
ATOM 5803 N N . ARG B 1 261 ? 3.955 -7.782 -10.902 1.00 44.79 241 ARG B N 1
ATOM 5804 C CA . ARG B 1 261 ? 3.024 -8.386 -9.945 1.00 44.66 241 ARG B CA 1
ATOM 5805 C C . ARG B 1 261 ? 3.022 -7.600 -8.614 1.00 42.53 241 ARG B C 1
ATOM 5806 O O . ARG B 1 261 ? 1.970 -7.343 -8.019 1.00 39.88 241 ARG B O 1
ATOM 5814 N N . MET B 1 262 ? 4.218 -7.248 -8.154 1.00 43.09 242 MET B N 1
ATOM 5815 C CA . MET B 1 262 ? 4.353 -6.471 -6.915 1.00 42.54 242 MET B CA 1
ATOM 5816 C C . MET B 1 262 ? 3.713 -5.082 -7.010 1.00 43.93 242 MET B C 1
ATOM 5817 O O . MET B 1 262 ? 3.057 -4.651 -6.063 1.00 41.29 242 MET B O 1
ATOM 5822 N N . LYS B 1 263 ? 3.941 -4.375 -8.126 1.00 46.80 243 LYS B N 1
ATOM 5823 C CA . LYS B 1 263 ? 3.284 -3.061 -8.320 1.00 47.27 243 LYS B CA 1
ATOM 5824 C C . LYS B 1 263 ? 1.806 -3.152 -8.281 1.00 45.88 243 LYS B C 1
ATOM 5825 O O . LYS B 1 263 ? 1.164 -2.212 -7.814 1.00 47.17 243 LYS B O 1
ATOM 5831 N N . ASN B 1 264 ? 1.248 -4.300 -8.663 1.00 46.66 244 ASN B N 1
ATOM 5832 C CA . ASN B 1 264 ? -0.190 -4.554 -8.532 1.00 47.26 244 ASN B CA 1
ATOM 5833 C C . ASN B 1 264 ? -0.642 -5.089 -7.196 1.00 47.59 244 ASN B C 1
ATOM 5834 O O . ASN B 1 264 ? -1.806 -5.479 -7.060 1.00 45.79 244 ASN B O 1
ATOM 5839 N N . GLY B 1 265 ? 0.245 -5.114 -6.198 1.00 41.78 245 GLY B N 1
ATOM 5840 C CA . GLY B 1 265 ? -0.168 -5.521 -4.879 1.00 40.41 245 GLY B CA 1
ATOM 5841 C C . GLY B 1 265 ? 0.045 -6.964 -4.561 1.00 38.00 245 GLY B C 1
ATOM 5842 O O . GLY B 1 265 ? -0.279 -7.392 -3.447 1.00 39.86 245 GLY B O 1
ATOM 5843 N N . GLY B 1 266 ? 0.634 -7.698 -5.494 1.00 36.20 246 GLY B N 1
ATOM 5844 C CA . GLY B 1 266 ? 0.793 -9.130 -5.332 1.00 38.26 246 GLY B CA 1
ATOM 5845 C C . GLY B 1 266 ? 2.074 -9.537 -4.559 1.00 37.94 246 GLY B C 1
ATOM 5846 O O . GLY B 1 266 ? 2.872 -8.673 -4.125 1.00 36.71 246 GLY B O 1
ATOM 5847 N N . PRO B 1 267 ? 2.245 -10.838 -4.376 1.00 38.54 247 PRO B N 1
ATOM 5848 C CA . PRO B 1 267 ? 3.372 -11.306 -3.510 1.00 37.94 247 PRO B CA 1
ATOM 5849 C C . PRO B 1 267 ? 4.732 -11.108 -4.183 1.00 37.88 247 PRO B C 1
ATOM 5850 O O . PRO B 1 267 ? 4.857 -11.113 -5.425 1.00 40.22 247 PRO B O 1
ATOM 5854 N N . HIS B 1 268 ? 5.773 -10.954 -3.364 1.00 36.92 248 HIS B N 1
ATOM 5855 C CA . HIS B 1 268 ? 7.144 -10.749 -3.907 1.00 35.76 248 HIS B CA 1
ATOM 5856 C C . HIS B 1 268 ? 7.602 -11.965 -4.713 1.00 33.37 248 HIS B C 1
ATOM 5857 O O . HIS B 1 268 ? 8.192 -11.800 -5.782 1.00 33.66 248 HIS B O 1
ATOM 5864 N N . PHE B 1 269 ? 7.301 -13.171 -4.231 1.00 31.33 249 PHE B N 1
ATOM 5865 C CA . PHE B 1 269 ? 7.708 -14.395 -4.841 1.00 33.45 249 PHE B CA 1
ATOM 5866 C C . PHE B 1 269 ? 6.509 -15.242 -5.290 1.00 33.97 249 PHE B C 1
ATOM 5867 O O . PHE B 1 269 ? 5.447 -15.192 -4.666 1.00 33.30 249 PHE B O 1
ATOM 5875 N N . GLN B 1 270 ? 6.770 -16.107 -6.273 1.00 33.60 250 GLN B N 1
ATOM 5876 C CA . GLN B 1 270 ? 5.814 -17.075 -6.728 1.00 34.35 250 GLN B CA 1
ATOM 5877 C C . GLN B 1 270 ? 6.443 -18.419 -7.056 1.00 33.36 250 GLN B C 1
ATOM 5878 O O . GLN B 1 270 ? 7.401 -18.498 -7.805 1.00 34.87 250 GLN B O 1
ATOM 5884 N N . TRP B 1 271 ? 5.878 -19.487 -6.522 1.00 34.48 251 TRP B N 1
ATOM 5885 C CA . TRP B 1 271 ? 6.378 -20.848 -6.798 1.00 34.01 251 TRP B CA 1
ATOM 5886 C C . TRP B 1 271 ? 6.177 -21.232 -8.236 1.00 35.95 251 TRP B C 1
ATOM 5887 O O . TRP B 1 271 ? 5.103 -20.937 -8.799 1.00 34.69 251 TRP B O 1
ATOM 5898 N N . GLN B 1 272 ? 7.210 -21.830 -8.836 1.00 33.16 252 GLN B N 1
ATOM 5899 C CA . GLN B 1 272 ? 7.226 -22.318 -10.181 1.00 34.96 252 GLN B CA 1
ATOM 5900 C C . GLN B 1 272 ? 7.416 -23.820 -10.096 1.00 39.13 252 GLN B C 1
ATOM 5901 O O . GLN B 1 272 ? 8.480 -24.290 -9.744 1.00 42.03 252 GLN B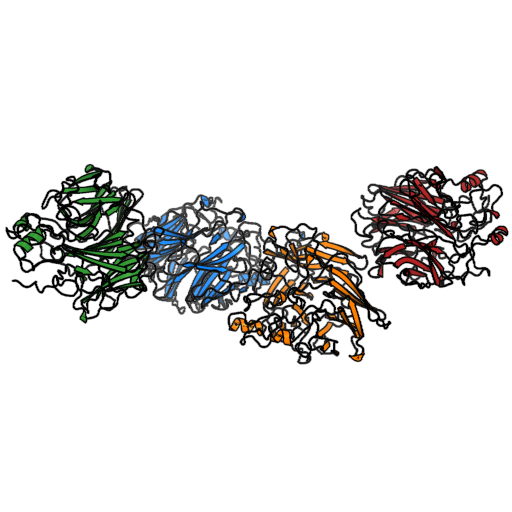 O 1
ATOM 5907 N N . PRO B 1 273 ? 6.354 -24.603 -10.331 1.00 38.27 253 PRO B N 1
ATOM 5908 C CA . PRO B 1 273 ? 6.473 -26.060 -10.147 1.00 41.57 253 PRO B CA 1
ATOM 5909 C C . PRO B 1 273 ? 7.217 -26.819 -11.253 1.00 41.52 253 PRO B C 1
ATOM 5910 O O . PRO B 1 273 ? 7.483 -27.985 -11.111 1.00 43.66 253 PRO B O 1
ATOM 5914 N N . ASP B 1 274 ? 7.613 -26.144 -12.306 1.00 42.41 254 ASP B N 1
ATOM 5915 C CA . ASP B 1 274 ? 8.239 -26.771 -13.470 1.00 48.17 254 ASP B CA 1
ATOM 5916 C C . ASP B 1 274 ? 9.623 -26.142 -13.702 1.00 44.59 254 ASP B C 1
ATOM 5917 O O . ASP B 1 274 ? 10.089 -26.042 -14.820 1.00 42.07 254 ASP B O 1
ATOM 5922 N N . LEU B 1 275 ? 10.263 -25.683 -12.638 1.00 42.97 255 LEU B N 1
ATOM 5923 C CA . LEU B 1 275 ? 11.568 -25.022 -12.720 1.00 40.22 255 LEU B CA 1
ATOM 5924 C C . LEU B 1 275 ? 12.535 -25.859 -11.898 1.00 41.01 255 LEU B C 1
ATOM 5925 O O . LEU B 1 275 ? 12.320 -26.063 -10.697 1.00 36.67 255 LEU B O 1
ATOM 5930 N N . PRO B 1 276 ? 13.595 -26.348 -12.517 1.00 40.14 256 PRO B N 1
ATOM 5931 C CA . PRO B 1 276 ? 14.565 -27.105 -11.740 1.00 37.12 256 PRO B CA 1
ATOM 5932 C C . PRO B 1 276 ? 15.152 -26.281 -10.545 1.00 35.61 256 PRO B C 1
ATOM 5933 O O . PRO B 1 276 ? 15.372 -25.060 -10.628 1.00 34.79 256 PRO B O 1
ATOM 5937 N N . GLN B 1 277 ? 15.362 -26.974 -9.443 1.00 32.56 257 GLN B N 1
ATOM 5938 C CA . GLN B 1 277 ? 16.230 -26.483 -8.399 1.00 33.22 257 GLN B CA 1
ATOM 5939 C C . GLN B 1 277 ? 17.554 -26.187 -9.112 1.00 32.75 257 GLN B C 1
ATOM 5940 O O . GLN B 1 277 ? 18.009 -26.969 -9.949 1.00 35.98 257 GLN B O 1
ATOM 5946 N N . LEU B 1 278 ? 18.118 -25.028 -8.878 1.00 29.48 258 LEU B N 1
ATOM 5947 C CA . LEU B 1 278 ? 19.345 -24.645 -9.516 1.00 32.65 258 LEU B CA 1
ATOM 5948 C C . LEU B 1 278 ? 20.426 -24.353 -8.454 1.00 29.86 258 LEU B C 1
ATOM 5949 O O . LEU B 1 278 ? 20.112 -23.863 -7.380 1.00 31.02 258 LEU B O 1
ATOM 5954 N N . PHE B 1 279 ? 21.672 -24.683 -8.760 1.00 29.47 259 PHE B N 1
ATOM 5955 C CA . PHE B 1 279 ? 22.807 -24.382 -7.906 1.00 29.62 259 PHE B CA 1
ATOM 5956 C C . PHE B 1 279 ? 23.917 -23.709 -8.680 1.00 29.13 259 PHE B C 1
ATOM 5957 O O . PHE B 1 279 ? 24.336 -24.255 -9.705 1.00 32.64 259 PHE B O 1
ATOM 5965 N N . ALA B 1 280 ? 24.412 -22.577 -8.195 1.00 28.79 260 ALA B N 1
ATOM 5966 C CA . ALA B 1 280 ? 25.654 -21.984 -8.688 1.00 27.59 260 ALA B CA 1
ATOM 5967 C C . ALA B 1 280 ? 26.806 -22.406 -7.767 1.00 26.99 260 ALA B C 1
ATOM 5968 O O . ALA B 1 280 ? 26.729 -22.266 -6.567 1.00 28.56 260 ALA B O 1
ATOM 5970 N N . VAL B 1 281 ? 27.905 -22.899 -8.327 1.00 27.67 261 VAL B N 1
ATOM 5971 C CA . VAL B 1 281 ? 29.035 -23.372 -7.584 1.00 27.46 261 VAL B CA 1
ATOM 5972 C C . VAL B 1 281 ? 30.242 -22.629 -8.107 1.00 28.40 261 VAL B C 1
ATOM 5973 O O . VAL B 1 281 ? 30.445 -22.579 -9.322 1.00 29.30 261 VAL B O 1
ATOM 5977 N N . VAL B 1 282 ? 30.971 -21.967 -7.217 1.00 27.69 262 VAL B N 1
ATOM 5978 C CA . VAL B 1 282 ? 32.073 -21.156 -7.623 1.00 28.97 262 VAL B CA 1
ATOM 5979 C C . VAL B 1 282 ? 33.220 -21.294 -6.673 1.00 29.00 262 VAL B C 1
ATOM 5980 O O . VAL B 1 282 ? 33.010 -21.386 -5.451 1.00 28.27 262 VAL B O 1
ATOM 5984 N N . PRO B 1 283 ? 34.463 -21.261 -7.170 1.00 27.72 263 PRO B N 1
ATOM 5985 C CA . PRO B 1 283 ? 35.555 -21.255 -6.185 1.00 27.30 263 PRO B CA 1
ATOM 5986 C C . PRO B 1 283 ? 35.516 -19.994 -5.332 1.00 28.16 263 PRO B C 1
ATOM 5987 O O . PRO B 1 283 ? 35.191 -18.894 -5.797 1.00 26.96 263 PRO B O 1
ATOM 5991 N N . ARG B 1 284 ? 35.873 -20.186 -4.086 1.00 30.55 264 ARG B N 1
ATOM 5992 C CA . ARG B 1 284 ? 35.735 -19.163 -3.085 1.00 32.96 264 ARG B CA 1
ATOM 5993 C C . ARG B 1 284 ? 36.598 -17.966 -3.339 1.00 31.21 264 ARG B C 1
ATOM 5994 O O . ARG B 1 284 ? 36.241 -16.850 -3.012 1.00 30.84 264 ARG B O 1
ATOM 6002 N N . ASN B 1 285 ? 37.716 -18.169 -4.013 1.00 32.02 265 ASN B N 1
ATOM 6003 C CA . ASN B 1 285 ? 38.630 -17.097 -4.457 1.00 37.33 265 ASN B CA 1
ATOM 6004 C C . ASN B 1 285 ? 38.593 -16.877 -5.942 1.00 36.18 265 ASN B C 1
ATOM 6005 O O . ASN B 1 285 ? 39.512 -16.336 -6.518 1.00 41.45 265 ASN B O 1
ATOM 6010 N N . GLY B 1 286 ? 37.481 -17.252 -6.567 1.00 37.43 266 GLY B N 1
ATOM 6011 C CA . GLY B 1 286 ? 37.308 -17.213 -7.991 1.00 34.14 266 GLY B CA 1
ATOM 6012 C C . GLY B 1 286 ? 36.765 -15.926 -8.580 1.00 34.94 266 GLY B C 1
ATOM 6013 O O . GLY B 1 286 ? 36.663 -14.895 -7.903 1.00 34.29 266 GLY B O 1
ATOM 6014 N N . ARG B 1 287 ? 36.325 -16.070 -9.834 1.00 33.73 267 ARG B N 1
ATOM 6015 C CA A ARG B 1 287 ? 35.743 -14.978 -10.601 0.60 36.06 267 ARG B CA 1
ATOM 6016 C CA B ARG B 1 287 ? 35.766 -14.985 -10.626 0.40 33.15 267 ARG B CA 1
ATOM 6017 C C . ARG B 1 287 ? 34.448 -15.436 -11.217 1.00 33.93 267 ARG B C 1
ATOM 6018 O O . ARG B 1 287 ? 34.138 -16.645 -11.274 1.00 34.35 267 ARG B O 1
ATOM 6033 N N . ALA B 1 288 ? 33.698 -14.484 -11.715 1.00 35.05 268 ALA B N 1
ATOM 6034 C CA . ALA B 1 288 ? 32.366 -14.776 -12.300 1.00 35.37 268 ALA B CA 1
ATOM 6035 C C . ALA B 1 288 ? 32.426 -15.813 -13.391 1.00 37.59 268 ALA B C 1
ATOM 6036 O O . ALA B 1 288 ? 31.565 -16.663 -13.484 1.00 36.53 268 ALA B O 1
ATOM 6038 N N . GLN B 1 289 ? 33.466 -15.796 -14.216 1.00 38.36 269 GLN B N 1
ATOM 6039 C CA . GLN B 1 289 ? 33.525 -16.784 -15.284 1.00 38.03 269 GLN B CA 1
ATOM 6040 C C . GLN B 1 289 ? 33.752 -18.228 -14.795 1.00 37.53 269 GLN B C 1
ATOM 6041 O O . GLN B 1 289 ? 33.631 -19.176 -15.548 1.00 35.96 269 GLN B O 1
ATOM 6047 N N . ASP B 1 290 ? 34.126 -18.424 -13.540 1.00 35.37 270 ASP B N 1
ATOM 6048 C CA . ASP B 1 290 ? 34.326 -19.770 -12.981 1.00 34.60 270 ASP B CA 1
ATOM 6049 C C . ASP B 1 290 ? 33.026 -20.378 -12.460 1.00 31.78 270 ASP B C 1
ATOM 6050 O O . ASP B 1 290 ? 33.021 -21.528 -12.060 1.00 31.84 270 ASP B O 1
ATOM 6055 N N . VAL B 1 291 ? 31.941 -19.637 -12.462 1.00 30.23 271 VAL B N 1
ATOM 6056 C CA . VAL B 1 291 ? 30.685 -20.144 -11.912 1.00 31.05 271 VAL B CA 1
ATOM 6057 C C . VAL B 1 291 ? 30.234 -21.300 -12.758 1.00 32.45 271 VAL B C 1
ATOM 6058 O O . VAL B 1 291 ? 30.263 -21.220 -13.955 1.00 32.23 271 VAL B O 1
ATOM 6062 N N . ARG B 1 292 ? 29.837 -22.398 -12.133 1.00 30.55 272 ARG B N 1
ATOM 6063 C CA . ARG B 1 292 ? 29.198 -23.502 -12.845 1.00 32.97 272 ARG B CA 1
ATOM 6064 C C . ARG B 1 292 ? 27.793 -23.693 -12.293 1.00 34.76 272 ARG B C 1
ATOM 6065 O O . ARG B 1 292 ? 27.576 -23.585 -11.064 1.00 35.29 272 ARG B O 1
ATOM 6073 N N . TRP B 1 293 ? 26.859 -24.013 -13.182 1.00 33.28 273 TRP B N 1
ATOM 6074 C CA . TRP B 1 293 ? 25.460 -24.213 -12.839 1.00 33.61 273 TRP B CA 1
ATOM 6075 C C . TRP B 1 293 ? 25.053 -25.683 -12.860 1.00 34.59 273 TRP B C 1
ATOM 6076 O O . TRP B 1 293 ? 25.440 -26.418 -13.771 1.00 34.68 273 TRP B O 1
ATOM 6087 N N . PHE B 1 294 ? 24.329 -26.113 -11.848 1.00 27.96 274 PHE B N 1
ATOM 6088 C CA . PHE B 1 294 ? 23.860 -27.459 -11.784 1.00 30.11 274 PHE B CA 1
ATOM 6089 C C . PHE B 1 294 ? 22.357 -27.425 -11.593 1.00 32.20 274 PHE B C 1
ATOM 6090 O O . PHE B 1 294 ? 21.842 -26.538 -10.916 1.00 30.25 274 PHE B O 1
ATOM 6098 N N . LYS B 1 295 ? 21.689 -28.425 -12.154 1.00 34.06 275 LYS B N 1
ATOM 6099 C CA . LYS B 1 295 ? 20.234 -28.517 -12.085 1.00 36.91 275 LYS B CA 1
ATOM 6100 C C . LYS B 1 295 ? 19.788 -29.759 -11.364 1.00 33.31 275 LYS B C 1
ATOM 6101 O O . LYS B 1 295 ? 20.157 -30.889 -11.772 1.00 34.90 275 LYS B O 1
ATOM 6107 N N . GLY B 1 296 ? 18.867 -29.561 -10.441 1.00 32.27 276 GLY B N 1
ATOM 6108 C CA . GLY B 1 296 ? 18.226 -30.633 -9.747 1.00 33.16 276 GLY B CA 1
ATOM 6109 C C . GLY B 1 296 ? 16.780 -30.800 -10.168 1.00 32.51 276 GLY B C 1
ATOM 6110 O O . GLY B 1 296 ? 16.334 -30.143 -11.062 1.00 37.67 276 GLY B O 1
ATOM 6111 N N . PRO B 1 297 ? 16.060 -31.662 -9.491 1.00 35.68 277 PRO B N 1
ATOM 6112 C CA . PRO B 1 297 ? 14.644 -31.889 -9.817 1.00 33.95 277 PRO B CA 1
ATOM 6113 C C . PRO B 1 297 ? 13.752 -30.672 -9.711 1.00 35.52 277 PRO B C 1
ATOM 6114 O O . PRO B 1 297 ? 13.953 -29.745 -8.902 1.00 33.77 277 PRO B O 1
ATOM 6118 N N . MET B 1 298 ? 12.669 -30.727 -10.474 1.00 35.77 278 MET B N 1
ATOM 6119 C CA . MET B 1 298 ? 11.625 -29.761 -10.388 1.00 37.53 278 MET B CA 1
ATOM 6120 C C . MET B 1 298 ? 10.731 -30.020 -9.201 1.00 37.12 278 MET B C 1
ATOM 6121 O O . MET B 1 298 ? 10.718 -31.108 -8.639 1.00 37.86 278 MET B O 1
ATOM 6126 N N . ASP B 1 299 ? 10.004 -28.975 -8.821 1.00 35.94 279 ASP B N 1
ATOM 6127 C CA . ASP B 1 299 ? 8.991 -29.048 -7.784 1.00 42.82 279 ASP B CA 1
ATOM 6128 C C . ASP B 1 299 ? 9.515 -29.580 -6.422 1.00 40.79 279 ASP B C 1
ATOM 6129 O O . ASP B 1 299 ? 8.894 -30.395 -5.723 1.00 39.03 279 ASP B O 1
ATOM 6134 N N . GLY B 1 300 ? 10.691 -29.101 -6.104 1.00 40.28 280 GLY B N 1
ATOM 6135 C CA . GLY B 1 300 ? 11.347 -29.418 -4.837 1.00 40.51 280 GLY B CA 1
ATOM 6136 C C . GLY B 1 300 ? 11.984 -28.147 -4.323 1.00 36.99 280 GLY B C 1
ATOM 6137 O O . GLY B 1 300 ? 12.241 -27.247 -5.097 1.00 34.44 280 GLY B O 1
ATOM 6138 N N . PHE B 1 301 ? 12.243 -28.089 -3.024 1.00 33.76 281 PHE B N 1
ATOM 6139 C CA . PHE B 1 301 ? 12.932 -26.931 -2.526 1.00 38.32 281 PHE B CA 1
ATOM 6140 C C . PHE B 1 301 ? 13.969 -27.196 -1.435 1.00 31.37 281 PHE B C 1
ATOM 6141 O O . PHE B 1 301 ? 13.842 -28.057 -0.542 1.00 29.71 281 PHE B O 1
ATOM 6149 N N . GLN B 1 302 ? 15.040 -26.456 -1.618 1.00 27.84 282 GLN B N 1
ATOM 6150 C CA . GLN B 1 302 ? 16.234 -26.589 -0.823 1.00 27.06 282 GLN B CA 1
ATOM 6151 C C . GLN B 1 302 ? 15.968 -25.948 0.550 1.00 27.74 282 GLN B C 1
ATOM 6152 O O . GLN B 1 302 ? 15.663 -24.718 0.600 1.00 27.78 282 GLN B O 1
ATOM 6158 N N . GLY B 1 303 ? 16.114 -26.739 1.635 1.00 25.88 283 GLY B N 1
ATOM 6159 C CA . GLY B 1 303 ? 16.026 -26.158 2.999 1.00 25.60 283 GLY B CA 1
ATOM 6160 C C . GLY B 1 303 ? 17.404 -25.611 3.460 1.00 25.94 283 GLY B C 1
ATOM 6161 O O . GLY B 1 303 ? 18.291 -25.295 2.662 1.00 24.12 283 GLY B O 1
ATOM 6162 N N . HIS B 1 304 ? 17.554 -25.442 4.785 1.00 23.34 284 HIS B N 1
ATOM 6163 C CA . HIS B 1 304 ? 18.723 -24.864 5.363 1.00 23.42 284 HIS B CA 1
ATOM 6164 C C . HIS B 1 304 ? 19.931 -25.766 5.248 1.00 24.80 284 HIS B C 1
ATOM 6165 O O . HIS B 1 304 ? 19.814 -26.966 5.423 1.00 24.71 284 HIS B O 1
ATOM 6172 N N . THR B 1 305 ? 21.083 -25.187 5.039 1.00 23.61 285 THR B N 1
ATOM 6173 C CA . THR B 1 305 ? 22.350 -25.929 5.066 1.00 25.43 285 THR B CA 1
ATOM 6174 C C . THR B 1 305 ? 22.692 -26.496 6.431 1.00 24.70 285 THR B C 1
ATOM 6175 O O . THR B 1 305 ? 22.837 -25.754 7.405 1.00 21.26 285 THR B O 1
ATOM 6179 N N . LEU B 1 306 ? 22.852 -27.814 6.520 1.00 22.70 286 LEU B N 1
ATOM 6180 C CA . LEU B 1 306 ? 23.409 -28.396 7.760 1.00 23.98 286 LEU B CA 1
ATOM 6181 C C . LEU B 1 306 ? 24.928 -28.113 7.755 1.00 23.27 286 LEU B C 1
ATOM 6182 O O . LEU B 1 306 ? 25.449 -27.452 8.629 1.00 22.19 286 LEU B O 1
ATOM 6187 N N . ASN B 1 307 ? 25.604 -28.556 6.737 1.00 22.81 287 ASN B N 1
ATOM 6188 C CA . ASN B 1 307 ? 27.015 -28.288 6.535 1.00 23.30 287 ASN B CA 1
ATOM 6189 C C . ASN B 1 307 ? 27.375 -28.649 5.107 1.00 24.97 287 ASN B C 1
ATOM 6190 O O . ASN B 1 307 ? 26.567 -29.228 4.376 1.00 23.05 287 ASN B O 1
ATOM 6195 N N . ALA B 1 308 ? 28.573 -28.262 4.689 1.00 24.97 288 ALA B N 1
ATOM 6196 C CA . ALA B 1 308 ? 29.092 -28.603 3.334 1.00 23.59 288 ALA B CA 1
ATOM 6197 C C . ALA B 1 308 ? 30.584 -28.692 3.398 1.00 23.82 288 ALA B C 1
ATOM 6198 O O . ALA B 1 308 ? 31.229 -28.131 4.307 1.00 25.22 288 ALA B O 1
ATOM 6200 N N . PHE B 1 309 ? 31.168 -29.474 2.517 1.00 23.41 289 PHE B N 1
ATOM 6201 C CA . PHE B 1 309 ? 32.597 -29.542 2.430 1.00 23.69 289 PHE B CA 1
ATOM 6202 C C . PHE B 1 309 ? 32.986 -29.971 1.042 1.00 23.16 289 PHE B C 1
ATOM 6203 O O . PHE B 1 309 ? 32.113 -30.390 0.237 1.00 23.49 289 PHE B O 1
ATOM 6211 N N . ASP B 1 310 ? 34.276 -29.867 0.732 1.00 24.16 290 ASP B N 1
ATOM 6212 C CA . ASP B 1 310 ? 34.714 -30.276 -0.597 1.00 25.46 290 ASP B CA 1
ATOM 6213 C C . ASP B 1 310 ? 35.954 -31.126 -0.500 1.00 28.91 290 ASP B C 1
ATOM 6214 O O . ASP B 1 310 ? 36.765 -30.974 0.406 1.00 24.41 290 ASP B O 1
ATOM 6219 N N . GLU B 1 311 ? 36.101 -32.013 -1.464 1.00 28.60 291 GLU B N 1
ATOM 6220 C CA . GLU B 1 311 ? 37.263 -32.879 -1.490 1.00 33.21 291 GLU B CA 1
ATOM 6221 C C . GLU B 1 311 ? 37.525 -33.272 -2.957 1.00 30.81 291 GLU B C 1
ATOM 6222 O O . GLU B 1 311 ? 36.622 -33.684 -3.634 1.00 27.65 291 GLU B O 1
ATOM 6228 N N . ASP B 1 312 ? 38.738 -33.051 -3.403 1.00 28.87 292 ASP B N 1
ATOM 6229 C CA . ASP B 1 312 ? 39.165 -33.370 -4.796 1.00 33.36 292 ASP B CA 1
ATOM 6230 C C . ASP B 1 312 ? 38.231 -32.923 -5.889 1.00 31.16 292 ASP B C 1
ATOM 6231 O O . ASP B 1 312 ? 37.894 -33.706 -6.757 1.00 33.97 292 ASP B O 1
ATOM 6236 N N . GLY B 1 313 ? 37.819 -31.680 -5.873 1.00 30.58 293 GLY B N 1
ATOM 6237 C CA . GLY B 1 313 ? 36.905 -31.213 -6.908 1.00 30.12 293 GLY B CA 1
ATOM 6238 C C . GLY B 1 313 ? 35.450 -31.632 -6.833 1.00 31.18 293 GLY B C 1
ATOM 6239 O O . GLY B 1 313 ? 34.650 -31.311 -7.722 1.00 35.03 293 GLY B O 1
ATOM 6240 N N . LYS B 1 314 ? 35.047 -32.250 -5.720 1.00 29.59 294 LYS B N 1
ATOM 6241 C CA . LYS B 1 314 ? 33.644 -32.548 -5.486 1.00 28.29 294 LYS B CA 1
ATOM 6242 C C . LYS B 1 314 ? 33.180 -31.794 -4.255 1.00 26.99 294 LYS B C 1
ATOM 6243 O O . LYS B 1 314 ? 33.827 -31.814 -3.212 1.00 27.47 294 LYS B O 1
ATOM 6249 N N . VAL B 1 315 ? 32.054 -31.166 -4.393 1.00 25.55 295 VAL B N 1
ATOM 6250 C CA . VAL B 1 315 ? 31.469 -30.376 -3.347 1.00 26.60 295 VAL B CA 1
ATOM 6251 C C . VAL B 1 315 ? 30.214 -31.128 -2.825 1.00 26.82 295 VAL B C 1
ATOM 6252 O O . VAL B 1 315 ? 29.335 -31.511 -3.624 1.00 27.30 295 VAL B O 1
ATOM 6256 N N . TYR B 1 316 ? 30.125 -31.287 -1.512 1.00 25.29 296 TYR B N 1
ATOM 6257 C CA . TYR B 1 316 ? 29.027 -31.967 -0.902 1.00 25.26 296 TYR B CA 1
ATOM 6258 C C . TYR B 1 316 ? 28.255 -30.997 -0.027 1.00 26.22 296 TYR B C 1
ATOM 6259 O O . TYR B 1 316 ? 28.862 -30.287 0.806 1.00 24.46 296 TYR B O 1
ATOM 6268 N N . VAL B 1 317 ? 26.919 -30.965 -0.155 1.00 26.92 297 VAL B N 1
ATOM 6269 C CA . VAL B 1 317 ? 26.095 -30.021 0.631 1.00 25.12 297 VAL B CA 1
ATOM 6270 C C . VAL B 1 317 ? 24.935 -30.821 1.214 1.00 25.30 297 VAL B C 1
ATOM 6271 O O . VAL B 1 317 ? 24.167 -31.430 0.477 1.00 24.17 297 VAL B O 1
ATOM 6275 N N . ASP B 1 318 ? 24.811 -30.763 2.536 1.00 24.55 298 ASP B N 1
ATOM 6276 C CA . ASP B 1 318 ? 23.759 -31.438 3.271 1.00 24.17 298 ASP B CA 1
ATOM 6277 C C . ASP B 1 318 ? 22.696 -30.464 3.697 1.00 23.08 298 ASP B C 1
ATOM 6278 O O . ASP B 1 318 ? 22.995 -29.397 4.288 1.00 22.44 298 ASP B O 1
ATOM 6283 N N . MET B 1 319 ? 21.458 -30.814 3.410 1.00 22.81 299 MET B N 1
ATOM 6284 C CA . MET B 1 319 ? 20.321 -29.942 3.746 1.00 23.55 299 MET B CA 1
ATOM 6285 C C . MET B 1 319 ? 19.008 -30.771 3.689 1.00 21.59 299 MET B C 1
ATOM 6286 O O . MET B 1 319 ? 18.912 -31.663 2.880 1.00 25.31 299 MET B O 1
ATOM 6291 N N . PRO B 1 320 ? 17.991 -30.342 4.367 1.00 24.12 300 PRO B N 1
ATOM 6292 C CA . PRO B 1 320 ? 16.608 -30.817 4.076 1.00 25.42 300 PRO B CA 1
ATOM 6293 C C . PRO B 1 320 ? 16.259 -30.406 2.665 1.00 26.15 300 PRO B C 1
ATOM 6294 O O . PRO B 1 320 ? 16.646 -29.316 2.204 1.00 25.98 300 PRO B O 1
ATOM 6298 N N . VAL B 1 321 ? 15.533 -31.298 2.012 1.00 27.38 301 VAL B N 1
ATOM 6299 C CA . VAL B 1 321 ? 14.889 -31.027 0.738 1.00 28.35 301 VAL B CA 1
ATOM 6300 C C . VAL B 1 321 ? 13.442 -31.478 0.848 1.00 29.92 301 VAL B C 1
ATOM 6301 O O . VAL B 1 321 ? 13.161 -32.585 1.397 1.00 30.82 301 VAL B O 1
ATOM 6305 N N . THR B 1 322 ? 12.542 -30.629 0.424 1.00 30.77 302 THR B N 1
ATOM 6306 C CA . THR B 1 322 ? 11.111 -30.922 0.538 1.00 32.79 302 THR B CA 1
ATOM 6307 C C . THR B 1 322 ? 10.563 -31.037 -0.880 1.00 33.80 302 THR B C 1
ATOM 6308 O O . THR B 1 322 ? 10.856 -30.201 -1.751 1.00 35.25 302 THR B O 1
ATOM 6312 N N . GLY B 1 323 ? 9.726 -32.037 -1.104 1.00 35.41 303 GLY B N 1
ATOM 6313 C CA . GLY B 1 323 ? 9.229 -32.268 -2.480 1.00 39.61 303 GLY B CA 1
ATOM 6314 C C . GLY B 1 323 ? 7.975 -31.451 -2.868 1.00 40.82 303 GLY B C 1
ATOM 6315 O O . GLY B 1 323 ? 7.067 -32.015 -3.419 1.00 40.59 303 GLY B O 1
ATOM 6316 N N . GLY B 1 324 ? 7.982 -30.137 -2.664 1.00 38.01 304 GLY B N 1
ATOM 6317 C CA . GLY B 1 324 ? 6.969 -29.212 -3.132 1.00 36.62 304 GLY B CA 1
ATOM 6318 C C . GLY B 1 324 ? 6.974 -27.921 -2.354 1.00 36.47 304 GLY B C 1
ATOM 6319 O O . GLY B 1 324 ? 7.824 -27.717 -1.505 1.00 37.90 304 GLY B O 1
ATOM 6320 N N . ASN B 1 325 ? 6.043 -27.037 -2.655 1.00 39.49 305 ASN B N 1
ATOM 6321 C CA . ASN B 1 325 ? 5.996 -25.707 -2.100 1.00 41.50 305 ASN B CA 1
ATOM 6322 C C . ASN B 1 325 ? 5.417 -25.743 -0.657 1.00 46.28 305 ASN B C 1
ATOM 6323 O O . ASN B 1 325 ? 4.234 -25.974 -0.455 1.00 48.30 305 ASN B O 1
ATOM 6328 N N . ILE B 1 326 ? 6.250 -25.457 0.319 1.00 51.53 306 ILE B N 1
ATOM 6329 C CA . ILE B 1 326 ? 5.834 -25.274 1.728 1.00 57.15 306 ILE B CA 1
ATOM 6330 C C . ILE B 1 326 ? 5.417 -23.821 2.071 1.00 58.00 306 ILE B C 1
ATOM 6331 O O . ILE B 1 326 ? 4.904 -23.533 3.174 1.00 61.53 306 ILE B O 1
ATOM 6336 N N . PHE B 1 327 ? 5.684 -22.896 1.148 1.00 52.41 307 PHE B N 1
ATOM 6337 C CA . PHE B 1 327 ? 5.414 -21.483 1.334 1.00 50.48 307 PHE B CA 1
ATOM 6338 C C . PHE B 1 327 ? 4.038 -21.165 0.774 1.00 48.78 307 PHE B C 1
ATOM 6339 O O . PHE B 1 327 ? 3.878 -20.716 -0.342 1.00 44.99 307 PHE B O 1
ATOM 6347 N N . TYR B 1 328 ? 3.016 -21.394 1.602 1.00 47.47 308 TYR B N 1
ATOM 6348 C CA . TYR B 1 328 ? 1.619 -21.112 1.227 1.00 44.91 308 TYR B CA 1
ATOM 6349 C C . TYR B 1 328 ? 1.404 -19.630 0.832 1.00 41.68 308 TYR B C 1
ATOM 6350 O O . TYR B 1 328 ? 0.558 -19.376 0.004 1.00 40.82 308 TYR B O 1
ATOM 6359 N N . PHE B 1 329 ? 2.221 -18.684 1.315 1.00 40.95 309 PHE B N 1
ATOM 6360 C CA . PHE B 1 329 ? 2.076 -17.214 1.009 1.00 39.11 309 PHE B CA 1
ATOM 6361 C C . PHE B 1 329 ? 2.808 -16.822 -0.245 1.00 39.52 309 PHE B C 1
ATOM 6362 O O . PHE B 1 329 ? 2.769 -15.636 -0.692 1.00 41.00 309 PHE B O 1
ATOM 6370 N N . PHE B 1 330 ? 3.477 -17.784 -0.888 1.00 37.81 310 PHE B N 1
ATOM 6371 C CA . PHE B 1 330 ? 4.002 -17.588 -2.232 1.00 38.33 310 PHE B CA 1
ATOM 6372 C C . PHE B 1 330 ? 3.436 -18.639 -3.180 1.00 39.61 310 PHE B C 1
ATOM 6373 O O . PHE B 1 330 ? 4.173 -19.372 -3.777 1.00 36.58 310 PHE B O 1
ATOM 6381 N N . PRO B 1 331 ? 2.106 -18.645 -3.360 1.00 39.19 311 PRO B N 1
ATOM 6382 C CA . PRO B 1 331 ? 1.509 -19.726 -4.186 1.00 39.39 311 PRO B CA 1
ATOM 6383 C C . PRO B 1 331 ? 1.906 -19.610 -5.621 1.00 38.15 311 PRO B C 1
ATOM 6384 O O . PRO B 1 331 ? 2.286 -18.537 -6.107 1.00 37.11 311 PRO B O 1
ATOM 6388 N N . GLN B 1 332 ? 1.861 -20.727 -6.300 1.00 41.62 312 GLN B N 1
ATOM 6389 C CA . GLN B 1 332 ? 1.986 -20.728 -7.745 1.00 42.96 312 GLN B CA 1
ATOM 6390 C C . GLN B 1 332 ? 0.890 -19.926 -8.442 1.00 41.49 312 GLN B C 1
ATOM 6391 O O . GLN B 1 332 ? -0.087 -19.514 -7.805 1.00 38.65 312 GLN B O 1
ATOM 6397 N N . ALA B 1 333 ? 1.100 -19.659 -9.728 1.00 44.44 313 ALA B N 1
ATOM 6398 C CA . ALA B 1 333 ? 0.211 -18.772 -10.549 1.00 47.12 313 ALA B CA 1
ATOM 6399 C C . ALA B 1 333 ? -1.281 -19.178 -10.451 1.00 46.49 313 ALA B C 1
ATOM 6400 O O . ALA B 1 333 ? -2.114 -18.374 -10.164 1.00 48.85 313 ALA B O 1
ATOM 6402 N N . ASP B 1 334 ? -1.550 -20.456 -10.661 1.00 48.51 314 ASP B N 1
ATOM 6403 C CA . ASP B 1 334 ? -2.738 -21.238 -10.298 1.00 54.59 314 ASP B CA 1
ATOM 6404 C C . ASP B 1 334 ? -3.513 -20.881 -8.984 1.00 54.48 314 ASP B C 1
ATOM 6405 O O . ASP B 1 334 ? -4.725 -21.149 -8.826 1.00 50.72 314 ASP B O 1
ATOM 6410 N N . GLY B 1 335 ? -2.762 -20.437 -7.971 1.00 50.37 315 GLY B N 1
ATOM 6411 C CA . GLY B 1 335 ? -3.241 -20.253 -6.576 1.00 47.43 315 GLY B CA 1
ATOM 6412 C C . GLY B 1 335 ? -3.129 -21.528 -5.738 1.00 49.29 315 GLY B C 1
ATOM 6413 O O . GLY B 1 335 ? -3.332 -21.480 -4.526 1.00 49.73 315 GLY B O 1
ATOM 6414 N N . HIS B 1 336 ? -2.863 -22.673 -6.357 1.00 51.12 316 HIS B N 1
ATOM 6415 C CA . HIS B 1 336 ? -2.815 -23.935 -5.637 1.00 54.26 316 HIS B CA 1
ATOM 6416 C C . HIS B 1 336 ? -1.564 -24.039 -4.706 1.00 56.50 316 HIS B C 1
ATOM 6417 O O . HIS B 1 336 ? -0.473 -23.568 -5.043 1.00 48.66 316 HIS B O 1
ATOM 6424 N N . VAL B 1 337 ? -1.783 -24.616 -3.527 1.00 52.22 317 VAL B N 1
ATOM 6425 C CA . VAL B 1 337 ? -0.746 -24.856 -2.573 1.00 59.19 317 VAL B CA 1
ATOM 6426 C C . VAL B 1 337 ? -0.956 -26.294 -2.095 1.00 60.23 317 VAL B C 1
ATOM 6427 O O . VAL B 1 337 ? -2.061 -26.663 -1.721 1.00 48.88 317 VAL B O 1
ATOM 6431 N N . PRO B 1 338 ? 0.104 -27.100 -2.089 1.00 61.68 318 PRO B N 1
ATOM 6432 C CA . PRO B 1 338 ? -0.153 -28.473 -1.661 1.00 65.77 318 PRO B CA 1
ATOM 6433 C C . PRO B 1 338 ? -0.378 -28.568 -0.149 1.00 63.32 318 PRO B C 1
ATOM 6434 O O . PRO B 1 338 ? 0.069 -27.698 0.598 1.00 66.78 318 PRO B O 1
ATOM 6438 N N . PRO B 1 339 ? -1.112 -29.588 0.313 1.00 66.71 319 PRO B N 1
ATOM 6439 C CA . PRO B 1 339 ? -1.284 -29.761 1.801 1.00 69.72 319 PRO B CA 1
ATOM 6440 C C . PRO B 1 339 ? 0.061 -30.151 2.404 1.00 70.91 319 PRO B C 1
ATOM 6441 O O . PRO B 1 339 ? 0.679 -31.114 1.918 1.00 68.48 319 PRO B O 1
ATOM 6445 N N . PRO B 1 340 ? 0.552 -29.360 3.388 1.00 72.24 320 PRO B N 1
ATOM 6446 C CA . PRO B 1 340 ? 1.958 -29.563 3.819 1.00 74.00 320 PRO B CA 1
ATOM 6447 C C . PRO B 1 340 ? 2.251 -31.035 4.198 1.00 78.83 320 PRO B C 1
ATOM 6448 O O . PRO B 1 340 ? 3.321 -31.551 3.852 1.00 74.42 320 PRO B O 1
ATOM 6452 N N . GLU B 1 341 ? 1.258 -31.685 4.798 1.00 83.66 321 GLU B N 1
ATOM 6453 C CA . GLU B 1 341 ? 1.304 -33.108 5.210 1.00 83.92 321 GLU B CA 1
ATOM 6454 C C . GLU B 1 341 ? 1.624 -34.107 4.070 1.00 76.93 321 GLU B C 1
ATOM 6455 O O . GLU B 1 341 ? 2.202 -35.142 4.329 1.00 78.06 321 GLU B O 1
ATOM 6461 N N . THR B 1 342 ? 1.202 -33.807 2.847 1.00 67.57 322 THR B N 1
ATOM 6462 C CA . THR B 1 342 ? 1.547 -34.522 1.599 1.00 68.50 322 THR B CA 1
ATOM 6463 C C . THR B 1 342 ? 3.040 -34.594 1.229 1.00 69.79 322 THR B C 1
ATOM 6464 O O . THR B 1 342 ? 3.455 -35.455 0.482 1.00 69.91 322 THR B O 1
ATOM 6468 N N . LEU B 1 343 ? 3.810 -33.576 1.604 1.00 59.19 323 LEU B N 1
ATOM 6469 C CA . LEU B 1 343 ? 5.143 -33.347 0.990 1.00 59.98 323 LEU B CA 1
ATOM 6470 C C . LEU B 1 343 ? 6.229 -34.172 1.656 1.00 54.63 323 LEU B C 1
ATOM 6471 O O . LEU B 1 343 ? 6.439 -34.046 2.846 1.00 52.38 323 LEU B O 1
ATOM 6476 N N . ALA B 1 344 ? 6.944 -34.971 0.885 1.00 53.93 324 ALA B N 1
ATOM 6477 C CA . ALA B 1 344 ? 8.048 -35.751 1.412 1.00 52.67 324 ALA B CA 1
ATOM 6478 C C . ALA B 1 344 ? 9.199 -34.740 1.736 1.00 46.88 324 ALA B C 1
ATOM 6479 O O . ALA B 1 344 ? 9.473 -33.840 0.950 1.00 44.74 324 ALA B O 1
ATOM 6481 N N . ALA B 1 345 ? 9.813 -34.910 2.897 1.00 40.55 325 ALA B N 1
ATOM 6482 C CA . ALA B 1 345 ? 10.989 -34.148 3.277 1.00 38.83 325 ALA B CA 1
ATOM 6483 C C . ALA B 1 345 ? 11.939 -35.071 4.050 1.00 38.11 325 ALA B C 1
ATOM 6484 O O . ALA B 1 345 ? 11.511 -35.952 4.791 1.00 35.36 325 ALA B O 1
ATOM 6486 N N . CYS B 1 346 ? 13.217 -34.899 3.845 1.00 31.30 326 CYS B N 1
ATOM 6487 C CA . CYS B 1 346 ? 14.239 -35.567 4.656 1.00 31.97 326 CYS B CA 1
ATOM 6488 C C . CYS B 1 346 ? 15.558 -34.802 4.456 1.00 28.63 326 CYS B C 1
ATOM 6489 O O . CYS B 1 346 ? 15.638 -33.927 3.566 1.00 28.74 326 CYS B O 1
ATOM 6492 N N . LEU B 1 347 ? 16.553 -35.097 5.285 1.00 26.55 327 LEU B N 1
ATOM 6493 C CA . LEU B 1 347 ? 17.895 -34.569 5.114 1.00 26.70 327 LEU B CA 1
ATOM 6494 C C . LEU B 1 347 ? 18.528 -35.269 3.903 1.00 26.53 327 LEU B C 1
ATOM 6495 O O . LEU B 1 347 ? 18.467 -36.495 3.779 1.00 27.85 327 LEU B O 1
ATOM 6500 N N . MET B 1 348 ? 19.112 -34.495 3.006 1.00 25.75 328 MET B N 1
ATOM 6501 C CA . MET B 1 348 ? 19.741 -34.996 1.784 1.00 28.29 328 MET B CA 1
ATOM 6502 C C . MET B 1 348 ? 21.137 -34.467 1.582 1.00 27.15 328 MET B C 1
ATOM 6503 O O . MET B 1 348 ? 21.506 -33.386 2.110 1.00 23.16 328 MET B O 1
ATOM 6508 N N . ARG B 1 349 ? 21.901 -35.209 0.799 1.00 26.44 329 ARG B N 1
ATOM 6509 C CA . ARG B 1 349 ? 23.230 -34.758 0.387 1.00 26.42 329 ARG B CA 1
ATOM 6510 C C . ARG B 1 349 ? 23.163 -34.524 -1.109 1.00 26.65 329 ARG B C 1
ATOM 6511 O O . ARG B 1 349 ? 22.801 -35.429 -1.871 1.00 27.32 329 ARG B O 1
ATOM 6519 N N . TRP B 1 350 ? 23.603 -33.335 -1.503 1.00 25.53 330 TRP B N 1
ATOM 6520 C CA . TRP B 1 350 ? 23.884 -33.053 -2.918 1.00 26.28 330 TRP B CA 1
ATOM 6521 C C . TRP B 1 350 ? 25.391 -33.201 -3.170 1.00 26.87 330 TRP B C 1
ATOM 6522 O O . TRP B 1 350 ? 26.209 -32.774 -2.327 1.00 27.98 330 TRP B O 1
ATOM 6533 N N . THR B 1 351 ? 25.793 -33.714 -4.332 1.00 25.57 331 THR B N 1
ATOM 6534 C CA . THR B 1 351 ? 27.143 -33.860 -4.764 1.00 27.73 331 THR B CA 1
ATOM 6535 C C . THR B 1 351 ? 27.359 -33.143 -6.100 1.00 30.37 331 THR B C 1
ATOM 6536 O O . THR B 1 351 ? 26.692 -33.453 -7.062 1.00 32.33 331 THR B O 1
ATOM 6540 N N . PHE B 1 352 ? 28.232 -32.145 -6.126 1.00 29.82 332 PHE B N 1
ATOM 6541 C CA . PHE B 1 352 ? 28.542 -31.322 -7.339 1.00 30.22 332 PHE B CA 1
ATOM 6542 C C . PHE B 1 352 ? 29.962 -31.721 -7.755 1.00 31.55 332 PHE B C 1
ATOM 6543 O O . PHE B 1 352 ? 30.915 -31.388 -7.076 1.00 30.88 332 PHE B O 1
ATOM 6551 N N . ASP B 1 353 ? 30.065 -32.517 -8.806 1.00 32.68 333 ASP B N 1
ATOM 6552 C CA . ASP B 1 353 ? 31.363 -32.953 -9.334 1.00 34.99 333 ASP B CA 1
ATOM 6553 C C . ASP B 1 353 ? 31.904 -31.984 -10.331 1.00 36.19 333 ASP B C 1
ATOM 6554 O O . ASP B 1 353 ? 31.454 -31.942 -11.466 1.00 32.11 333 ASP B O 1
ATOM 6559 N N . LEU B 1 354 ? 32.849 -31.162 -9.905 1.00 33.42 334 LEU B N 1
ATOM 6560 C CA . LEU B 1 354 ? 33.398 -30.145 -10.808 1.00 36.91 334 LEU B CA 1
ATOM 6561 C C . LEU B 1 354 ? 34.353 -30.748 -11.852 1.00 39.68 334 LEU B C 1
ATOM 6562 O O . LEU B 1 354 ? 34.734 -30.084 -12.775 1.00 37.48 334 LEU B O 1
ATOM 6567 N N . ASN B 1 355 ? 34.726 -31.994 -11.672 1.00 40.61 335 ASN B N 1
ATOM 6568 C CA . ASN B 1 355 ? 35.617 -32.763 -12.596 1.00 47.23 335 ASN B CA 1
ATOM 6569 C C . ASN B 1 355 ? 34.867 -33.361 -13.774 1.00 48.70 335 ASN B C 1
ATOM 6570 O O . ASN B 1 355 ? 35.490 -33.923 -14.660 1.00 57.85 335 ASN B O 1
ATOM 6575 N N . SER B 1 356 ? 33.538 -33.289 -13.768 1.00 52.02 336 SER B N 1
ATOM 6576 C CA . SER B 1 356 ? 32.725 -33.781 -14.839 1.00 50.41 336 SER B CA 1
ATOM 6577 C C . SER B 1 356 ? 31.986 -32.566 -15.439 1.00 54.00 336 SER B C 1
ATOM 6578 O O . SER B 1 356 ? 31.660 -31.593 -14.739 1.00 54.68 336 SER B O 1
ATOM 6581 N N . GLY B 1 357 ? 31.703 -32.614 -16.730 1.00 50.74 337 GLY B N 1
ATOM 6582 C CA . GLY B 1 357 ? 30.929 -31.600 -17.394 1.00 51.75 337 GLY B CA 1
ATOM 6583 C C . GLY B 1 357 ? 29.429 -31.792 -17.238 1.00 56.36 337 GLY B C 1
ATOM 6584 O O . GLY B 1 357 ? 28.657 -30.880 -17.634 1.00 51.27 337 GLY B O 1
ATOM 6585 N N . ARG B 1 358 ? 28.977 -32.931 -16.707 1.00 54.57 338 ARG B N 1
ATOM 6586 C CA . ARG B 1 358 ? 27.581 -33.115 -16.329 1.00 57.74 338 ARG B CA 1
ATOM 6587 C C . ARG B 1 358 ? 27.036 -32.030 -15.395 1.00 46.68 338 ARG B C 1
ATOM 6588 O O . ARG B 1 358 ? 27.729 -31.465 -14.587 1.00 47.31 338 ARG B O 1
ATOM 6596 N N . ASP B 1 359 ? 25.809 -31.664 -15.646 1.00 43.28 339 ASP B N 1
ATOM 6597 C CA . ASP B 1 359 ? 25.192 -30.559 -14.945 1.00 43.13 339 ASP B CA 1
ATOM 6598 C C . ASP B 1 359 ? 23.933 -31.000 -14.157 1.00 39.39 339 ASP B C 1
ATOM 6599 O O . ASP B 1 359 ? 23.388 -30.211 -13.445 1.00 40.53 339 ASP B O 1
ATOM 6604 N N . GLU B 1 360 ? 23.477 -32.260 -14.241 1.00 39.25 340 GLU B N 1
ATOM 6605 C CA . GLU B 1 360 ? 22.283 -32.745 -13.571 1.00 42.11 340 GLU B CA 1
ATOM 6606 C C . GLU B 1 360 ? 22.645 -33.334 -12.231 1.00 38.88 340 GLU B C 1
ATOM 6607 O O . GLU B 1 360 ? 23.585 -34.046 -12.163 1.00 34.53 340 GLU B O 1
ATOM 6613 N N . VAL B 1 361 ? 21.925 -33.005 -11.169 1.00 35.01 341 VAL B N 1
ATOM 6614 C CA . VAL B 1 361 ? 22.166 -33.597 -9.839 1.00 37.19 341 VAL B CA 1
ATOM 6615 C C . VAL B 1 361 ? 20.876 -34.116 -9.279 1.00 34.58 341 VAL B C 1
ATOM 6616 O O . VAL B 1 361 ? 19.823 -33.546 -9.475 1.00 31.63 341 VAL B O 1
ATOM 6620 N N . GLU B 1 362 ? 20.993 -35.204 -8.568 1.00 34.47 342 GLU B N 1
ATOM 6621 C CA . GLU B 1 362 ? 19.921 -35.749 -7.774 1.00 37.84 342 GLU B CA 1
ATOM 6622 C C . GLU B 1 362 ? 20.363 -35.852 -6.299 1.00 31.39 342 GLU B C 1
ATOM 6623 O O . GLU B 1 362 ? 21.473 -36.301 -6.024 1.00 29.83 342 GLU B O 1
ATOM 6629 N N . PRO B 1 363 ? 19.493 -35.462 -5.399 1.00 30.33 343 PRO B N 1
ATOM 6630 C CA . PRO B 1 363 ? 19.843 -35.487 -3.975 1.00 30.83 343 PRO B CA 1
ATOM 6631 C C . PRO B 1 363 ? 19.696 -36.908 -3.423 1.00 32.92 343 PRO B C 1
ATOM 6632 O O . PRO B 1 363 ? 18.860 -37.633 -3.935 1.00 33.09 343 PRO B O 1
ATOM 6636 N N . GLN B 1 364 ? 20.556 -37.303 -2.472 1.00 31.74 344 GLN B N 1
ATOM 6637 C CA . GLN B 1 364 ? 20.565 -38.632 -1.872 1.00 32.87 344 GLN B CA 1
ATOM 6638 C C . GLN B 1 364 ? 20.198 -38.520 -0.415 1.00 33.81 344 GLN B C 1
ATOM 6639 O O . GLN B 1 364 ? 20.746 -37.686 0.297 1.00 31.24 344 GLN B O 1
ATOM 6645 N N . PRO B 1 365 ? 19.297 -39.368 0.060 1.00 36.03 345 PRO B N 1
ATOM 6646 C CA . PRO B 1 365 ? 18.837 -39.216 1.445 1.00 33.97 345 PRO B CA 1
ATOM 6647 C C . PRO B 1 365 ? 19.869 -39.600 2.480 1.00 34.70 345 PRO B C 1
ATOM 6648 O O . PRO B 1 365 ? 20.653 -40.521 2.301 1.00 33.93 345 PRO B O 1
ATOM 6652 N N . LEU B 1 366 ? 19.914 -38.825 3.546 1.00 33.32 346 LEU B N 1
ATOM 6653 C CA . LEU B 1 366 ? 20.729 -39.113 4.709 1.00 31.54 346 LEU B CA 1
ATOM 6654 C C . LEU B 1 366 ? 19.868 -39.467 5.901 1.00 32.35 346 LEU B C 1
ATOM 6655 O O . LEU B 1 366 ? 20.387 -39.993 6.853 1.00 33.40 346 LEU B O 1
ATOM 6660 N N . THR B 1 367 ? 18.598 -39.082 5.901 1.00 31.62 347 THR B N 1
ATOM 6661 C CA . THR B 1 367 ? 17.667 -39.494 6.918 1.00 34.58 347 THR B CA 1
ATOM 6662 C C . THR B 1 367 ? 16.457 -40.007 6.207 1.00 37.13 347 THR B C 1
ATOM 6663 O O . THR B 1 367 ? 16.230 -39.712 5.039 1.00 33.27 347 THR B O 1
ATOM 6667 N N . ASP B 1 368 ? 15.671 -40.762 6.937 1.00 41.10 348 ASP B N 1
ATOM 6668 C CA . ASP B 1 368 ? 14.378 -41.173 6.378 1.00 44.10 348 ASP B CA 1
ATOM 6669 C C . ASP B 1 368 ? 13.258 -40.503 7.142 1.00 43.69 348 ASP B C 1
ATOM 6670 O O . ASP B 1 368 ? 12.147 -40.988 7.120 1.00 48.50 348 ASP B O 1
ATOM 6675 N N . TYR B 1 369 ? 13.536 -39.392 7.825 1.00 35.98 349 TYR B N 1
ATOM 6676 C CA . TYR B 1 369 ? 12.502 -38.637 8.535 1.00 34.75 349 TYR B CA 1
ATOM 6677 C C . TYR B 1 369 ? 12.663 -37.137 8.117 1.00 35.85 349 TYR B C 1
ATOM 6678 O O . TYR B 1 369 ? 13.787 -36.695 7.813 1.00 31.14 349 TYR B O 1
ATOM 6687 N N . PRO B 1 370 ? 11.581 -36.388 8.150 1.00 34.38 350 PRO B N 1
ATOM 6688 C CA . PRO B 1 370 ? 11.665 -34.960 7.931 1.00 34.43 350 PRO B CA 1
ATOM 6689 C C . PRO B 1 370 ? 12.322 -34.253 9.065 1.00 33.66 350 PRO B C 1
ATOM 6690 O O . PRO B 1 370 ? 12.184 -34.619 10.228 1.00 32.14 350 PRO B O 1
ATOM 6694 N N . CYS B 1 371 ? 13.019 -33.188 8.711 1.00 31.66 351 CYS B N 1
ATOM 6695 C CA . CYS B 1 371 ? 13.741 -32.394 9.694 1.00 29.83 351 CYS B CA 1
ATOM 6696 C C . CYS B 1 371 ? 13.974 -30.976 9.177 1.00 29.11 351 CYS B C 1
ATOM 6697 O O . CYS B 1 371 ? 13.826 -30.716 8.014 1.00 27.42 351 CYS B O 1
ATOM 6700 N N . GLU B 1 372 ? 14.361 -30.091 10.084 1.00 26.42 352 GLU B N 1
ATOM 6701 C CA . GLU B 1 372 ? 14.713 -28.705 9.770 1.00 28.08 352 GLU B CA 1
ATOM 6702 C C . GLU B 1 372 ? 15.496 -28.109 10.891 1.00 25.49 352 GLU B C 1
ATOM 6703 O O . GLU B 1 372 ? 15.840 -28.807 11.887 1.00 22.63 352 GLU B O 1
ATOM 6709 N N . PHE B 1 373 ? 15.802 -26.827 10.758 1.00 26.11 353 PHE B N 1
ATOM 6710 C CA . PHE B 1 373 ? 16.637 -26.110 11.712 1.00 24.51 353 PHE B CA 1
ATOM 6711 C C . PHE B 1 373 ? 17.905 -26.867 12.099 1.00 24.62 353 PHE B C 1
ATOM 6712 O O . PHE B 1 373 ? 18.230 -27.045 13.284 1.00 23.19 353 PHE B O 1
ATOM 6720 N N . PRO B 1 374 ? 18.690 -27.296 11.097 1.00 22.95 354 PRO B N 1
ATOM 6721 C CA . PRO B 1 374 ? 19.911 -28.023 11.338 1.00 26.62 354 PRO B CA 1
ATOM 6722 C C . PRO B 1 374 ? 20.995 -27.191 11.971 1.00 26.45 354 PRO B C 1
ATOM 6723 O O . PRO B 1 374 ? 21.043 -25.987 11.773 1.00 25.30 354 PRO B O 1
ATOM 6727 N N . ARG B 1 375 ? 21.835 -27.813 12.776 1.00 23.96 355 ARG B N 1
ATOM 6728 C CA . ARG B 1 375 ? 22.948 -27.120 13.390 1.00 25.29 355 ARG B CA 1
ATOM 6729 C C . ARG B 1 375 ? 24.165 -28.050 13.359 1.00 26.12 355 ARG B C 1
ATOM 6730 O O . ARG B 1 375 ? 24.053 -29.192 13.863 1.00 23.33 355 ARG B O 1
ATOM 6738 N N . CYS B 1 376 ? 25.283 -27.620 12.798 1.00 25.37 356 CYS B N 1
ATOM 6739 C CA . CYS B 1 376 ? 26.521 -28.435 12.967 1.00 26.83 356 CYS B CA 1
ATOM 6740 C C . CYS B 1 376 ? 27.390 -27.726 14.020 1.00 25.93 356 CYS B C 1
ATOM 6741 O O . CYS B 1 376 ? 27.160 -26.569 14.384 1.00 26.19 356 CYS B O 1
ATOM 6744 N N . ASP B 1 377 ? 28.448 -28.395 14.396 1.00 26.48 357 ASP B N 1
ATOM 6745 C CA . ASP B 1 377 ? 29.428 -27.843 15.361 1.00 25.02 357 ASP B CA 1
ATOM 6746 C C . ASP B 1 377 ? 30.113 -26.659 14.620 1.00 25.65 357 ASP B C 1
ATOM 6747 O O . ASP B 1 377 ? 30.670 -26.877 13.492 1.00 24.70 357 ASP B O 1
ATOM 6752 N N . ASP B 1 378 ? 30.107 -25.471 15.203 1.00 23.65 358 ASP B N 1
ATOM 6753 C CA . ASP B 1 378 ? 30.675 -24.298 14.575 1.00 25.05 358 ASP B CA 1
ATOM 6754 C C . ASP B 1 378 ? 32.144 -24.479 14.126 1.00 24.50 358 ASP B C 1
ATOM 6755 O O . ASP B 1 378 ? 32.609 -23.855 13.175 1.00 22.30 358 ASP B O 1
ATOM 6760 N N . ARG B 1 379 ? 32.866 -25.340 14.833 1.00 21.72 359 ARG B N 1
ATOM 6761 C CA . ARG B 1 379 ? 34.267 -25.553 14.540 1.00 23.83 359 ARG B CA 1
ATOM 6762 C C . ARG B 1 379 ? 34.510 -26.353 13.262 1.00 23.73 359 ARG B C 1
ATOM 6763 O O . ARG B 1 379 ? 35.606 -26.374 12.773 1.00 23.43 359 ARG B O 1
ATOM 6771 N N . TYR B 1 380 ? 33.451 -26.925 12.694 1.00 23.78 360 TYR B N 1
ATOM 6772 C CA . TYR B 1 380 ? 33.478 -27.780 11.500 1.00 24.69 360 TYR B CA 1
ATOM 6773 C C . TYR B 1 380 ? 32.742 -27.204 10.309 1.00 24.48 360 TYR B C 1
ATOM 6774 O O . TYR B 1 380 ? 32.573 -27.882 9.291 1.00 24.43 360 TYR B O 1
ATOM 6783 N N . ILE B 1 381 ? 32.341 -25.930 10.402 1.00 24.00 361 ILE B N 1
ATOM 6784 C CA . ILE B 1 381 ? 31.655 -25.316 9.279 1.00 26.97 361 ILE B CA 1
ATOM 6785 C C . ILE B 1 381 ? 32.536 -25.353 8.047 1.00 24.47 361 ILE B C 1
ATOM 6786 O O . ILE B 1 381 ? 33.664 -24.836 8.073 1.00 23.67 361 ILE B O 1
ATOM 6791 N N . GLY B 1 382 ? 32.049 -25.901 6.947 1.00 25.05 362 GLY B N 1
ATOM 6792 C CA . GLY B 1 382 ? 32.874 -25.865 5.750 1.00 26.25 362 GLY B CA 1
ATOM 6793 C C . GLY B 1 382 ? 33.875 -27.019 5.608 1.00 27.77 362 GLY B C 1
ATOM 6794 O O . GLY B 1 382 ? 34.565 -27.106 4.621 1.00 26.37 362 GLY B O 1
ATOM 6795 N N . ARG B 1 383 ? 33.922 -27.921 6.580 1.00 25.52 363 ARG B N 1
ATOM 6796 C CA . ARG B 1 383 ? 34.898 -28.966 6.597 1.00 29.71 363 ARG B CA 1
ATOM 6797 C C . ARG B 1 383 ? 34.223 -30.312 6.676 1.00 29.15 363 ARG B C 1
ATOM 6798 O O . ARG B 1 383 ? 33.072 -30.437 7.096 1.00 27.35 363 ARG B O 1
ATOM 6806 N N . GLN B 1 384 ? 35.027 -31.326 6.431 1.00 27.30 364 GLN B N 1
ATOM 6807 C CA . GLN B 1 384 ? 34.547 -32.702 6.578 1.00 31.94 364 GLN B CA 1
ATOM 6808 C C . GLN B 1 384 ? 34.080 -32.860 8.018 1.00 27.07 364 GLN B C 1
ATOM 6809 O O . GLN B 1 384 ? 34.711 -32.390 8.976 1.00 24.48 364 GLN B O 1
ATOM 6815 N N . TYR B 1 385 ? 32.969 -33.543 8.183 1.00 26.11 365 TYR B N 1
ATOM 6816 C CA . TYR B 1 385 ? 32.296 -33.567 9.456 1.00 27.21 365 TYR B CA 1
ATOM 6817 C C . TYR B 1 385 ? 31.474 -34.826 9.509 1.00 26.97 365 TYR B C 1
ATOM 6818 O O . TYR B 1 385 ? 31.248 -35.450 8.491 1.00 28.19 365 TYR B O 1
ATOM 6827 N N . ALA B 1 386 ? 31.009 -35.164 10.706 1.00 27.51 366 ALA B N 1
ATOM 6828 C CA . ALA B 1 386 ? 30.283 -36.406 10.941 1.00 29.27 366 ALA B CA 1
ATOM 6829 C C . ALA B 1 386 ? 29.068 -36.302 11.843 1.00 26.58 366 ALA B C 1
ATOM 6830 O O . ALA B 1 386 ? 28.539 -37.332 12.216 1.00 26.12 366 ALA B O 1
ATOM 6832 N N . HIS B 1 387 ? 28.639 -35.122 12.245 1.00 26.27 367 HIS B N 1
ATOM 6833 C CA . HIS B 1 387 ? 27.536 -34.960 13.182 1.00 24.89 367 HIS B CA 1
ATOM 6834 C C . HIS B 1 387 ? 26.652 -33.760 12.854 1.00 25.52 367 HIS B C 1
ATOM 6835 O O . HIS B 1 387 ? 27.137 -32.727 12.411 1.00 24.63 367 HIS B O 1
ATOM 6842 N N . GLY B 1 388 ? 25.362 -33.856 13.134 1.00 25.38 368 GLY B N 1
ATOM 6843 C CA . GLY B 1 388 ? 24.422 -32.736 13.022 1.00 25.60 368 GLY B CA 1
ATOM 6844 C C . GLY B 1 388 ? 23.334 -32.832 14.063 1.00 25.29 368 GLY B C 1
ATOM 6845 O O . GLY B 1 388 ? 23.027 -33.932 14.568 1.00 25.65 368 GLY B O 1
ATOM 6846 N N . PHE B 1 389 ? 22.853 -31.664 14.500 1.00 22.78 369 PHE B N 1
ATOM 6847 C CA . PHE B 1 389 ? 21.731 -31.577 15.381 1.00 23.23 369 PHE B CA 1
ATOM 6848 C C . PHE B 1 389 ? 20.591 -31.081 14.549 1.00 24.31 369 PHE B C 1
ATOM 6849 O O . PHE B 1 389 ? 20.789 -30.267 13.615 1.00 25.62 369 PHE B O 1
ATOM 6857 N N . LEU B 1 390 ? 19.388 -31.592 14.822 1.00 22.99 370 LEU B N 1
ATOM 6858 C CA . LEU B 1 390 ? 18.286 -31.297 13.960 1.00 24.98 370 LEU B CA 1
ATOM 6859 C C . LEU B 1 390 ? 17.062 -31.200 14.815 1.00 24.20 370 LEU B C 1
ATOM 6860 O O . LEU B 1 390 ? 16.984 -31.882 15.836 1.00 24.54 370 LEU B O 1
ATOM 6865 N N . LEU B 1 391 ? 16.064 -30.506 14.320 1.00 22.80 371 LEU B N 1
ATOM 6866 C CA . LEU B 1 391 ? 14.711 -30.665 14.802 1.00 23.10 371 LEU B CA 1
ATOM 6867 C C . LEU B 1 391 ? 13.973 -31.590 13.862 1.00 25.99 371 LEU B C 1
ATOM 6868 O O . LEU B 1 391 ? 14.142 -31.550 12.666 1.00 27.99 371 LEU B O 1
ATOM 6873 N N . ALA B 1 392 ? 13.118 -32.419 14.403 1.00 26.34 372 ALA B N 1
ATOM 6874 C CA . ALA B 1 392 ? 12.313 -33.313 13.608 1.00 28.28 372 ALA B CA 1
ATOM 6875 C C . ALA B 1 392 ? 10.899 -33.417 14.086 1.00 29.10 372 ALA B C 1
ATOM 6876 O O . ALA B 1 392 ? 10.615 -33.122 15.226 1.00 29.58 372 ALA B O 1
ATOM 6878 N N . PHE B 1 393 ? 10.033 -33.885 13.210 1.00 31.09 373 PHE B N 1
ATOM 6879 C CA . PHE B 1 393 ? 8.603 -34.061 13.516 1.00 32.21 373 PHE B CA 1
ATOM 6880 C C . PHE B 1 393 ? 8.271 -35.532 13.258 1.00 33.38 373 PHE B C 1
ATOM 6881 O O . PHE B 1 393 ? 8.527 -36.027 12.183 1.00 31.97 373 PHE B O 1
ATOM 6889 N N . ASP B 1 394 ? 7.816 -36.208 14.292 1.00 31.49 374 ASP B N 1
ATOM 6890 C CA . ASP B 1 394 ? 7.378 -37.599 14.194 1.00 33.43 374 ASP B CA 1
ATOM 6891 C C . ASP B 1 394 ? 5.864 -37.570 14.442 1.00 33.99 374 ASP B C 1
ATOM 6892 O O . ASP B 1 394 ? 5.424 -37.383 15.581 1.00 34.81 374 ASP B O 1
ATOM 6897 N N . PRO B 1 395 ? 5.069 -37.744 13.381 1.00 35.49 375 PRO B N 1
ATOM 6898 C CA . PRO B 1 395 ? 3.595 -37.696 13.532 1.00 37.41 375 PRO B CA 1
ATOM 6899 C C . PRO B 1 395 ? 2.992 -38.813 14.355 1.00 39.98 375 PRO B C 1
ATOM 6900 O O . PRO B 1 395 ? 1.858 -38.671 14.771 1.00 41.35 375 PRO B O 1
ATOM 6904 N N . GLU B 1 396 ? 3.734 -39.900 14.569 1.00 41.09 376 GLU B N 1
ATOM 6905 C CA . GLU B 1 396 ? 3.257 -41.060 15.373 1.00 44.93 376 GLU B CA 1
ATOM 6906 C C . GLU B 1 396 ? 3.408 -40.848 16.873 1.00 43.73 376 GLU B C 1
ATOM 6907 O O . GLU B 1 396 ? 2.904 -41.601 17.619 1.00 41.86 376 GLU B O 1
ATOM 6913 N N . ARG B 1 397 ? 4.143 -39.841 17.339 1.00 38.40 377 ARG B N 1
ATOM 6914 C CA . ARG B 1 397 ? 4.241 -39.585 18.786 1.00 37.36 377 ARG B CA 1
ATOM 6915 C C . ARG B 1 397 ? 2.912 -39.059 19.283 1.00 34.85 377 ARG B C 1
ATOM 6916 O O . ARG B 1 397 ? 2.221 -38.389 18.568 1.00 35.07 377 ARG B O 1
ATOM 6924 N N . PRO B 1 398 ? 2.633 -39.300 20.556 1.00 36.65 378 PRO B N 1
ATOM 6925 C CA . PRO B 1 398 ? 1.472 -38.695 21.187 1.00 36.17 378 PRO B CA 1
ATOM 6926 C C . PRO B 1 398 ? 1.423 -37.168 21.079 1.00 36.56 378 PRO B C 1
ATOM 6927 O O . PRO B 1 398 ? 2.502 -36.495 21.171 1.00 32.89 378 PRO B O 1
ATOM 6931 N N . TYR B 1 399 ? 0.223 -36.610 20.922 1.00 34.75 379 TYR B N 1
ATOM 6932 C CA . TYR B 1 399 ? 0.002 -35.163 20.759 1.00 36.62 379 TYR B CA 1
ATOM 6933 C C . TYR B 1 399 ? -1.213 -34.759 21.561 1.00 40.42 379 TYR B C 1
ATOM 6934 O O . TYR B 1 399 ? -2.311 -35.157 21.264 1.00 39.66 379 TYR B O 1
ATOM 6943 N N . ASN B 1 400 ? -1.022 -34.004 22.622 1.00 40.61 380 ASN B N 1
ATOM 6944 C CA . ASN B 1 400 ? -2.103 -33.569 23.483 1.00 44.44 380 ASN B CA 1
ATOM 6945 C C . ASN B 1 400 ? -3.097 -32.721 22.660 1.00 48.85 380 ASN B C 1
ATOM 6946 O O . ASN B 1 400 ? -2.696 -31.712 22.090 1.00 47.43 380 ASN B O 1
ATOM 6951 N N . PRO B 1 401 ? -4.383 -33.120 22.582 1.00 52.95 381 PRO B N 1
ATOM 6952 C CA . PRO B 1 401 ? -5.297 -32.275 21.772 1.00 53.12 381 PRO B CA 1
ATOM 6953 C C . PRO B 1 401 ? -5.541 -30.849 22.359 1.00 48.58 381 PRO B C 1
ATOM 6954 O O . PRO B 1 401 ? -5.865 -29.928 21.638 1.00 48.85 381 PRO B O 1
ATOM 6958 N N . ALA B 1 402 ? -5.296 -30.630 23.640 1.00 48.00 382 ALA B N 1
ATOM 6959 C CA . ALA B 1 402 ? -5.274 -29.251 24.213 1.00 50.50 382 ALA B CA 1
ATOM 6960 C C . ALA B 1 402 ? -4.100 -28.379 23.684 1.00 53.31 382 ALA B C 1
ATOM 6961 O O . ALA B 1 402 ? -3.968 -27.203 24.060 1.00 53.88 382 ALA B O 1
ATOM 6963 N N . ASN B 1 403 ? -3.226 -28.943 22.861 1.00 50.60 383 ASN B N 1
ATOM 6964 C CA . ASN B 1 403 ? -2.262 -28.131 22.143 1.00 50.05 383 ASN B CA 1
ATOM 6965 C C . ASN B 1 403 ? -2.936 -27.278 21.079 1.00 56.24 383 ASN B C 1
ATOM 6966 O O . ASN B 1 403 ? -2.321 -26.346 20.614 1.00 54.41 383 ASN B O 1
ATOM 6971 N N . GLY B 1 404 ? -4.165 -27.597 20.669 1.00 58.69 384 GLY B N 1
ATOM 6972 C CA . GLY B 1 404 ? -4.764 -26.934 19.516 1.00 56.80 384 GLY B CA 1
ATOM 6973 C C . GLY B 1 404 ? -4.337 -27.640 18.257 1.00 55.87 384 GLY B C 1
ATOM 6974 O O . GLY B 1 404 ? -3.680 -28.689 18.298 1.00 54.76 384 GLY B O 1
ATOM 6975 N N . PRO B 1 405 ? -4.711 -27.077 17.087 1.00 54.95 385 PRO B N 1
ATOM 6976 C CA . PRO B 1 405 ? -4.264 -27.747 15.837 1.00 51.75 385 PRO B CA 1
ATOM 6977 C C . PRO B 1 405 ? -2.765 -27.600 15.690 1.00 47.43 385 PRO B C 1
ATOM 6978 O O . PRO B 1 405 ? -2.183 -26.643 16.251 1.00 46.11 385 PRO B O 1
ATOM 6982 N N . ILE B 1 406 ? -2.182 -28.456 14.867 1.00 46.57 386 ILE B N 1
ATOM 6983 C CA . ILE B 1 406 ? -0.747 -28.573 14.778 1.00 49.56 386 ILE B CA 1
ATOM 6984 C C . ILE B 1 406 ? -0.215 -27.329 14.096 1.00 45.42 386 ILE B C 1
ATOM 6985 O O . ILE B 1 406 ? -0.571 -27.039 12.975 1.00 42.52 386 ILE B O 1
ATOM 6990 N N . PRO B 1 407 ? 0.675 -26.590 14.778 1.00 42.76 387 PRO B N 1
ATOM 6991 C CA . PRO B 1 407 ? 1.074 -25.326 14.191 1.00 38.91 387 PRO B CA 1
ATOM 6992 C C . PRO B 1 407 ? 2.112 -25.512 13.132 1.00 39.88 387 PRO B C 1
ATOM 6993 O O . PRO B 1 407 ? 2.762 -26.569 13.045 1.00 38.67 387 PRO B O 1
ATOM 6997 N N . PHE B 1 408 ? 2.307 -24.467 12.353 1.00 37.07 388 PHE B N 1
ATOM 6998 C CA . PHE B 1 408 ? 3.417 -24.344 11.471 1.00 39.73 388 PHE B CA 1
ATOM 6999 C C . PHE B 1 408 ? 4.769 -24.434 12.256 1.00 35.55 388 PHE B C 1
ATOM 7000 O O . PHE B 1 408 ? 4.909 -23.913 13.380 1.00 33.44 388 PHE B O 1
ATOM 7008 N N . GLN B 1 409 ? 5.758 -25.057 11.640 1.00 36.03 389 GLN B N 1
ATOM 7009 C CA . GLN B 1 409 ? 7.101 -25.290 12.205 1.00 34.97 389 GLN B CA 1
ATOM 7010 C C . GLN B 1 409 ? 7.031 -26.030 13.593 1.00 33.68 389 GLN B C 1
ATOM 7011 O O . GLN B 1 409 ? 7.742 -25.665 14.544 1.00 32.05 389 GLN B O 1
ATOM 7017 N N . PHE B 1 410 ? 6.149 -27.020 13.697 1.00 30.89 390 PHE B N 1
ATOM 7018 C CA . PHE B 1 410 ? 6.039 -27.832 14.891 1.00 31.87 390 PHE B CA 1
ATOM 7019 C C . PHE B 1 410 ? 7.091 -29.016 14.818 1.00 31.16 390 PHE B C 1
ATOM 7020 O O . PHE B 1 410 ? 7.039 -29.847 13.896 1.00 29.12 390 PHE B O 1
ATOM 7028 N N . PHE B 1 411 ? 7.983 -29.099 15.776 1.00 26.77 391 PHE B N 1
ATOM 7029 C CA . PHE B 1 411 ? 9.025 -30.123 15.795 1.00 27.21 391 PHE B CA 1
ATOM 7030 C C . PHE B 1 411 ? 9.049 -30.701 17.188 1.00 26.90 391 PHE B C 1
ATOM 7031 O O . PHE B 1 411 ? 9.276 -29.971 18.192 1.00 25.63 391 PHE B O 1
ATOM 7039 N N . ASN B 1 412 ? 8.706 -32.007 17.281 1.00 24.66 392 ASN B N 1
ATOM 7040 C CA . ASN B 1 412 ? 8.565 -32.641 18.572 1.00 25.15 392 ASN B CA 1
ATOM 7041 C C . ASN B 1 412 ? 9.750 -33.513 18.935 1.00 24.72 392 ASN B C 1
ATOM 7042 O O . ASN B 1 412 ? 9.645 -34.237 19.922 1.00 24.40 392 ASN B O 1
ATOM 7047 N N . LEU B 1 413 ? 10.831 -33.462 18.172 1.00 24.11 393 LEU B N 1
ATOM 7048 C CA . LEU B 1 413 ? 12.073 -34.157 18.516 1.00 24.80 393 LEU B CA 1
ATOM 7049 C C . LEU B 1 413 ? 13.296 -33.272 18.355 1.00 25.43 393 LEU B C 1
ATOM 7050 O O . LEU B 1 413 ? 13.422 -32.563 17.351 1.00 22.99 393 LEU B O 1
ATOM 7055 N N . LEU B 1 414 ? 14.224 -33.392 19.305 1.00 23.87 394 LEU B N 1
ATOM 7056 C CA . LEU B 1 414 ? 15.519 -32.735 19.212 1.00 24.63 394 LEU B CA 1
ATOM 7057 C C . LEU B 1 414 ? 16.494 -33.829 18.988 1.00 27.56 394 LEU B C 1
ATOM 7058 O O . LEU B 1 414 ? 16.586 -34.740 19.852 1.00 25.02 394 LEU B O 1
ATOM 7063 N N . VAL B 1 415 ? 17.232 -33.799 17.884 1.00 23.20 395 VAL B N 1
ATOM 7064 C CA . VAL B 1 415 ? 17.984 -34.981 17.414 1.00 24.74 395 VAL B CA 1
ATOM 7065 C C . VAL B 1 415 ? 19.481 -34.724 17.277 1.00 25.33 395 VAL B C 1
ATOM 7066 O O . VAL B 1 415 ? 19.910 -33.670 16.763 1.00 22.08 395 VAL B O 1
ATOM 7070 N N . HIS B 1 416 ? 20.298 -35.706 17.687 1.00 25.36 396 HIS B N 1
ATOM 7071 C CA . HIS B 1 416 ? 21.711 -35.735 17.319 1.00 25.85 396 HIS B CA 1
ATOM 7072 C C . HIS B 1 416 ? 21.846 -36.852 16.301 1.00 25.73 396 HIS B C 1
ATOM 7073 O O . HIS B 1 416 ? 21.643 -38.043 16.623 1.00 27.67 396 HIS B O 1
ATOM 7080 N N . LEU B 1 417 ? 22.165 -36.505 15.071 1.00 24.06 397 LEU B N 1
ATOM 7081 C CA . LEU B 1 417 ? 22.465 -37.453 13.964 1.00 24.95 397 LEU B CA 1
ATOM 7082 C C . LEU B 1 417 ? 23.947 -37.644 13.827 1.00 25.41 397 LEU B C 1
ATOM 7083 O O . LEU B 1 417 ? 24.737 -36.699 13.702 1.00 25.57 397 LEU B O 1
ATOM 7088 N N . ASN B 1 418 ? 24.370 -38.890 13.898 1.00 24.50 398 ASN B N 1
ATOM 7089 C CA . ASN B 1 418 ? 25.764 -39.305 13.726 1.00 26.09 398 ASN B CA 1
ATOM 7090 C C . ASN B 1 418 ? 25.846 -39.743 12.254 1.00 26.41 398 ASN B C 1
ATOM 7091 O O . ASN B 1 418 ? 25.350 -40.778 11.856 1.00 25.97 398 ASN B O 1
ATOM 7096 N N . LEU B 1 419 ? 26.490 -38.929 11.429 1.00 24.80 399 LEU B N 1
ATOM 7097 C CA . LEU B 1 419 ? 26.630 -39.249 9.997 1.00 28.81 399 LEU B CA 1
ATOM 7098 C C . LEU B 1 419 ? 27.635 -40.337 9.720 1.00 30.98 399 LEU B C 1
ATOM 7099 O O . LEU B 1 419 ? 27.636 -40.897 8.624 1.00 30.35 399 LEU B O 1
ATOM 7104 N N . LYS B 1 420 ? 28.527 -40.623 10.654 1.00 33.86 400 LYS B N 1
ATOM 7105 C CA . LYS B 1 420 ? 29.502 -41.753 10.436 1.00 33.45 400 LYS B CA 1
ATOM 7106 C C . LYS B 1 420 ? 28.769 -43.086 10.547 1.00 34.43 400 LYS B C 1
ATOM 7107 O O . LYS B 1 420 ? 28.941 -43.943 9.733 1.00 34.31 400 LYS B O 1
ATOM 7113 N N . THR B 1 421 ? 27.961 -43.239 11.586 1.00 34.03 401 THR B N 1
ATOM 7114 C CA . THR B 1 421 ? 27.245 -44.453 11.828 1.00 35.02 401 THR B CA 1
ATOM 7115 C C . THR B 1 421 ? 25.855 -44.467 11.227 1.00 33.13 401 THR B C 1
ATOM 7116 O O . THR B 1 421 ? 25.253 -45.542 11.079 1.00 33.18 401 THR B O 1
ATOM 7120 N N . GLY B 1 422 ? 25.351 -43.296 10.861 1.00 29.88 402 GLY B N 1
ATOM 7121 C CA . GLY B 1 422 ? 24.017 -43.169 10.293 1.00 31.91 402 GLY B CA 1
ATOM 7122 C C . GLY B 1 422 ? 22.892 -43.223 11.324 1.00 31.20 402 GLY B C 1
ATOM 7123 O O . GLY B 1 422 ? 21.718 -43.046 10.988 1.00 31.23 402 GLY B O 1
ATOM 7124 N N . LEU B 1 423 ? 23.212 -43.366 12.585 1.00 32.12 403 LEU B N 1
ATOM 7125 C CA . LEU B 1 423 ? 22.173 -43.521 13.637 1.00 35.02 403 LEU B CA 1
ATOM 7126 C C . LEU B 1 423 ? 21.845 -42.194 14.326 1.00 32.08 403 LEU B C 1
ATOM 7127 O O . LEU B 1 423 ? 22.698 -41.298 14.458 1.00 28.68 403 LEU B O 1
ATOM 7132 N N . SER B 1 424 ? 20.620 -42.087 14.783 1.00 29.76 404 SER B N 1
ATOM 7133 C CA . SER B 1 424 ? 20.046 -40.882 15.422 1.00 32.13 404 SER B CA 1
ATOM 7134 C C . SER B 1 424 ? 19.736 -41.106 16.908 1.00 31.44 404 SER B C 1
ATOM 7135 O O . SER B 1 424 ? 19.348 -42.238 17.287 1.00 33.81 404 SER B O 1
ATOM 7138 N N . ASP B 1 425 ? 19.899 -40.107 17.725 1.00 28.72 405 ASP B N 1
ATOM 7139 C CA . ASP B 1 425 ? 19.602 -40.176 19.161 1.00 28.96 405 ASP B CA 1
ATOM 7140 C C . ASP B 1 425 ? 18.695 -38.971 19.370 1.00 29.46 405 ASP B C 1
ATOM 7141 O O . ASP B 1 425 ? 19.169 -37.835 19.240 1.00 27.46 405 ASP B O 1
ATOM 7146 N N . ALA B 1 426 ? 17.429 -39.173 19.721 1.00 27.57 406 ALA B N 1
ATOM 7147 C CA . ALA B 1 426 ? 16.460 -38.087 19.831 1.00 28.08 406 ALA B CA 1
ATOM 7148 C C . ALA B 1 426 ? 15.823 -37.955 21.202 1.00 29.50 406 ALA B C 1
ATOM 7149 O O . ALA B 1 426 ? 15.641 -38.953 21.900 1.00 28.42 406 ALA B O 1
ATOM 7151 N N . TRP B 1 427 ? 15.493 -36.727 21.600 1.00 26.61 407 TRP B N 1
ATOM 7152 C CA . TRP B 1 427 ? 14.724 -36.479 22.798 1.00 25.68 407 TRP B CA 1
ATOM 7153 C C . TRP B 1 427 ? 13.318 -36.024 22.412 1.00 26.13 407 TRP B C 1
ATOM 7154 O O . TRP B 1 427 ? 13.135 -35.080 21.659 1.00 24.85 407 TRP B O 1
ATOM 7165 N N . PHE B 1 428 ? 12.315 -36.728 22.941 1.00 26.92 408 PHE B N 1
ATOM 7166 C CA . PHE B 1 428 ? 10.882 -36.335 22.827 1.00 28.01 408 PHE B CA 1
ATOM 7167 C C . PHE B 1 428 ? 10.466 -35.718 24.131 1.00 28.77 408 PHE B C 1
ATOM 7168 O O . PHE B 1 428 ? 10.674 -36.351 25.204 1.00 27.48 408 PHE B O 1
ATOM 7176 N N . PRO B 1 429 ? 9.920 -34.499 24.125 1.00 26.22 409 PRO B N 1
ATOM 7177 C CA . PRO B 1 429 ? 9.701 -33.814 25.390 1.00 27.21 409 PRO B CA 1
ATOM 7178 C C . PRO B 1 429 ? 8.307 -34.054 25.988 1.00 29.14 409 PRO B C 1
ATOM 7179 O O . PRO B 1 429 ? 7.881 -33.286 26.864 1.00 31.12 409 PRO B O 1
ATOM 7183 N N . GLY B 1 430 ? 7.580 -35.030 25.500 1.00 28.33 410 GLY B N 1
ATOM 7184 C CA . GLY B 1 430 ? 6.217 -35.251 25.949 1.00 30.48 410 GLY B CA 1
ATOM 7185 C C . GLY B 1 430 ? 5.237 -34.747 24.905 1.00 31.79 410 GLY B C 1
ATOM 7186 O O . GLY B 1 430 ? 5.590 -34.098 23.934 1.00 29.10 410 GLY B O 1
ATOM 7187 N N . ASP B 1 431 ? 3.968 -35.008 25.142 1.00 33.61 411 ASP B N 1
ATOM 7188 C CA . ASP B 1 431 ? 2.923 -34.721 24.197 1.00 35.37 411 ASP B CA 1
ATOM 7189 C C . ASP B 1 431 ? 2.514 -33.225 24.099 1.00 34.81 411 ASP B C 1
ATOM 7190 O O . ASP B 1 431 ? 1.650 -32.912 23.296 1.00 32.03 411 ASP B O 1
ATOM 7195 N N . SER B 1 432 ? 3.125 -32.338 24.879 1.00 33.01 412 SER B N 1
ATOM 7196 C CA . SER B 1 432 ? 2.748 -30.916 24.804 1.00 35.79 412 SER B CA 1
ATOM 7197 C C . SER B 1 432 ? 3.922 -30.006 24.630 1.00 31.88 412 SER B C 1
ATOM 7198 O O . SER B 1 432 ? 3.938 -28.908 25.212 1.00 33.18 412 SER B O 1
ATOM 7201 N N . GLY B 1 433 ? 4.934 -30.528 23.976 1.00 29.78 413 GLY B N 1
ATOM 7202 C CA . GLY B 1 433 ? 6.214 -29.843 23.829 1.00 30.27 413 GLY B CA 1
ATOM 7203 C C . GLY B 1 433 ? 6.667 -29.783 22.378 1.00 28.69 413 GLY B C 1
ATOM 7204 O O . GLY B 1 433 ? 6.538 -30.756 21.609 1.00 26.23 413 GLY B O 1
ATOM 7205 N N . CYS B 1 434 ? 7.322 -28.658 22.031 1.00 25.85 414 CYS B N 1
ATOM 7206 C CA . CYS B 1 434 ? 8.033 -28.601 20.758 1.00 26.20 414 CYS B CA 1
ATOM 7207 C C . CYS B 1 434 ? 9.200 -27.612 20.882 1.00 23.54 414 CYS B C 1
ATOM 7208 O O . CYS B 1 434 ? 9.311 -26.909 21.883 1.00 25.82 414 CYS B O 1
ATOM 7211 N N . PHE B 1 435 ? 10.039 -27.624 19.878 1.00 22.81 415 PHE B N 1
ATOM 7212 C CA . PHE B 1 435 ? 11.335 -26.971 19.975 1.00 22.44 415 PHE B CA 1
ATOM 7213 C C . PHE B 1 435 ? 11.517 -25.789 19.032 1.00 22.72 415 PHE B C 1
ATOM 7214 O O . PHE B 1 435 ? 10.924 -25.742 17.962 1.00 23.06 415 PHE B O 1
ATOM 7222 N N . GLN B 1 436 ? 12.460 -24.935 19.427 1.00 22.00 416 GLN B N 1
ATOM 7223 C CA . GLN B 1 436 ? 13.031 -23.915 18.555 1.00 21.90 416 GLN B CA 1
ATOM 7224 C C . GLN B 1 436 ? 14.442 -24.293 18.216 1.00 22.01 416 GLN B C 1
ATOM 7225 O O . GLN B 1 436 ? 15.019 -25.305 18.738 1.00 20.30 416 GLN B O 1
ATOM 7231 N N . GLU B 1 437 ? 15.009 -23.563 17.279 1.00 22.18 417 GLU B N 1
ATOM 7232 C CA . GLU B 1 437 ? 16.300 -23.926 16.730 1.00 23.78 417 GLU B CA 1
ATOM 7233 C C . GLU B 1 437 ? 17.396 -24.130 17.782 1.00 22.17 417 GLU B C 1
ATOM 7234 O O . GLU B 1 437 ? 17.640 -23.250 18.603 1.00 22.92 417 GLU B O 1
ATOM 7240 N N . PRO B 1 438 ? 18.133 -25.216 17.688 1.00 22.04 418 PRO B N 1
ATOM 7241 C CA . PRO B 1 438 ? 19.168 -25.459 18.729 1.00 21.87 418 PRO B CA 1
ATOM 7242 C C . PRO B 1 438 ? 20.522 -24.807 18.397 1.00 21.84 418 PRO B C 1
ATOM 7243 O O . PRO B 1 438 ? 20.844 -24.575 17.239 1.00 20.05 418 PRO B O 1
ATOM 7247 N N . ILE B 1 439 ? 21.315 -24.599 19.425 1.00 20.26 419 ILE B N 1
ATOM 7248 C CA . ILE B 1 439 ? 22.742 -24.378 19.302 1.00 21.16 419 ILE B CA 1
ATOM 7249 C C . ILE B 1 439 ? 23.508 -25.534 19.942 1.00 19.95 419 ILE B C 1
ATOM 7250 O O . ILE B 1 439 ? 22.985 -26.301 20.745 1.00 20.76 419 ILE B O 1
ATOM 7255 N N . PHE B 1 440 ? 24.780 -25.596 19.619 1.00 21.22 420 PHE B N 1
ATOM 7256 C CA . PHE B 1 440 ? 25.710 -26.562 20.193 1.00 22.07 420 PHE B CA 1
ATOM 7257 C C . PHE B 1 440 ? 26.850 -25.801 20.876 1.00 23.49 420 PHE B C 1
ATOM 7258 O O . PHE B 1 440 ? 27.421 -24.845 20.319 1.00 24.37 420 PHE B O 1
ATOM 7266 N N . ILE B 1 441 ? 27.205 -26.257 22.061 1.00 23.11 421 ILE B N 1
ATOM 7267 C CA . ILE B 1 441 ? 28.272 -25.683 22.855 1.00 24.59 421 ILE B CA 1
ATOM 7268 C C . ILE B 1 441 ? 29.317 -26.794 23.135 1.00 24.86 421 ILE B C 1
ATOM 7269 O O . ILE B 1 441 ? 28.973 -27.773 23.795 1.00 26.02 421 ILE B O 1
ATOM 7274 N N . PRO B 1 442 ? 30.567 -26.632 22.696 1.00 28.05 422 PRO B N 1
ATOM 7275 C CA . PRO B 1 442 ? 31.544 -27.714 22.974 1.00 28.62 422 PRO B CA 1
ATOM 7276 C C . PRO B 1 442 ? 31.788 -27.931 24.465 1.00 27.84 422 PRO B C 1
ATOM 7277 O O . PRO B 1 442 ? 31.720 -26.964 25.261 1.00 27.27 422 PRO B O 1
ATOM 7281 N N . ARG B 1 443 ? 32.011 -29.156 24.873 1.00 29.42 423 ARG B N 1
ATOM 7282 C CA . ARG B 1 443 ? 32.262 -29.504 26.290 1.00 32.43 423 ARG B CA 1
ATOM 7283 C C . ARG B 1 443 ? 33.514 -28.809 26.786 1.00 32.23 423 ARG B C 1
ATOM 7284 O O . ARG B 1 443 ? 33.569 -28.489 27.925 1.00 32.81 423 ARG B O 1
ATOM 7292 N N . SER B 1 444 ? 34.505 -28.612 25.947 1.00 32.85 424 SER B N 1
ATOM 7293 C CA . SER B 1 444 ? 35.725 -27.927 26.285 1.00 39.18 424 SER B CA 1
ATOM 7294 C C . SER B 1 444 ? 36.345 -27.565 24.984 1.00 39.67 424 SER B C 1
ATOM 7295 O O . SER B 1 444 ? 35.883 -27.991 23.940 1.00 36.56 424 SER B O 1
ATOM 7298 N N . ALA B 1 445 ? 37.408 -26.782 25.012 1.00 46.43 425 ALA B N 1
ATOM 7299 C CA . ALA B 1 445 ? 38.152 -26.411 23.803 1.00 49.56 425 ALA B CA 1
ATOM 7300 C C . ALA B 1 445 ? 38.803 -27.667 23.125 1.00 51.80 425 ALA B C 1
ATOM 7301 O O . ALA B 1 445 ? 39.016 -27.719 21.940 1.00 47.47 425 ALA B O 1
ATOM 7303 N N . ASP B 1 446 ? 39.080 -28.692 23.916 1.00 55.13 426 ASP B N 1
ATOM 7304 C CA . ASP B 1 446 ? 39.550 -29.996 23.440 1.00 61.76 426 ASP B CA 1
ATOM 7305 C C . ASP B 1 446 ? 38.550 -30.864 22.687 1.00 52.57 426 ASP B C 1
ATOM 7306 O O . ASP B 1 446 ? 38.927 -31.862 22.096 1.00 49.92 426 ASP B O 1
ATOM 7311 N N . ALA B 1 447 ? 37.269 -30.591 22.841 1.00 39.41 427 ALA B N 1
ATOM 7312 C CA . ALA B 1 447 ? 36.310 -31.635 22.667 1.00 34.76 427 ALA B CA 1
ATOM 7313 C C . ALA B 1 447 ? 36.239 -32.054 21.210 1.00 32.38 427 ALA B C 1
ATOM 7314 O O . ALA B 1 447 ? 36.371 -31.242 20.315 1.00 29.19 427 ALA B O 1
ATOM 7316 N N . GLU B 1 448 ? 35.980 -33.321 21.028 1.00 30.80 428 GLU B N 1
ATOM 7317 C CA . GLU B 1 448 ? 35.711 -33.933 19.768 1.00 35.88 428 GLU B CA 1
ATOM 7318 C C . GLU B 1 448 ? 34.523 -33.227 19.098 1.00 32.38 428 GLU B C 1
ATOM 7319 O O . GLU B 1 448 ? 33.709 -32.579 19.782 1.00 28.08 428 GLU B O 1
ATOM 7325 N N . GLU B 1 449 ? 34.383 -33.435 17.792 1.00 30.18 429 GLU B N 1
ATOM 7326 C CA . GLU B 1 449 ? 33.252 -32.872 17.066 1.00 30.25 429 GLU B CA 1
ATOM 7327 C C . GLU B 1 449 ? 31.919 -33.255 17.740 1.00 27.59 429 GLU B C 1
ATOM 7328 O O . GLU B 1 449 ? 31.648 -34.412 17.992 1.00 26.92 429 GLU B O 1
ATOM 7334 N N . ALA B 1 450 ? 31.083 -32.255 17.994 1.00 27.98 430 ALA B N 1
ATOM 7335 C CA . ALA B 1 450 ? 29.726 -32.441 18.494 1.00 26.43 430 ALA B CA 1
ATOM 7336 C C . ALA B 1 450 ? 29.650 -33.057 19.877 1.00 27.29 430 ALA B C 1
ATOM 7337 O O . ALA B 1 450 ? 28.594 -33.578 20.290 1.00 29.21 430 ALA B O 1
ATOM 7339 N N . ASP B 1 451 ? 30.753 -32.921 20.633 1.00 26.13 431 ASP B N 1
ATOM 7340 C CA . ASP B 1 451 ? 30.765 -33.462 21.992 1.00 27.12 431 ASP B CA 1
ATOM 7341 C C . ASP B 1 451 ? 30.585 -32.297 22.952 1.00 25.59 431 ASP B C 1
ATOM 7342 O O . ASP B 1 451 ? 31.486 -31.477 23.100 1.00 24.49 431 ASP B O 1
ATOM 7347 N N . GLY B 1 452 ? 29.406 -32.204 23.516 1.00 23.03 432 GLY B N 1
ATOM 7348 C CA . GLY B 1 452 ? 29.088 -31.064 24.342 1.00 25.44 432 GLY B CA 1
ATOM 7349 C C . GLY B 1 452 ? 27.621 -30.967 24.672 1.00 24.35 432 GLY B C 1
ATOM 7350 O O . GLY B 1 452 ? 26.969 -31.981 24.949 1.00 25.37 432 GLY B O 1
ATOM 7351 N N . TYR B 1 453 ? 27.115 -29.745 24.653 1.00 23.16 433 TYR B N 1
ATOM 7352 C CA . TYR B 1 453 ? 25.771 -29.468 25.122 1.00 23.55 433 TYR B CA 1
ATOM 7353 C C . TYR B 1 453 ? 24.919 -28.933 23.989 1.00 24.50 433 TYR B C 1
ATOM 7354 O O . TYR B 1 453 ? 25.390 -28.161 23.133 1.00 23.82 433 TYR B O 1
ATOM 7363 N N . VAL B 1 454 ? 23.664 -29.323 23.992 1.00 23.26 434 VAL B N 1
ATOM 7364 C CA . VAL B 1 454 ? 22.738 -28.820 22.972 1.00 23.71 434 VAL B CA 1
ATOM 7365 C C . VAL B 1 454 ? 21.735 -27.996 23.730 1.00 24.54 434 VAL B C 1
ATOM 7366 O O . VAL B 1 454 ? 21.147 -28.488 24.717 1.00 23.55 434 VAL B O 1
ATOM 7370 N N . VAL B 1 455 ? 21.475 -26.790 23.285 1.00 22.60 435 VAL B N 1
ATOM 7371 C CA . VAL B 1 455 ? 20.654 -25.871 23.981 1.00 22.12 435 VAL B CA 1
ATOM 7372 C C . VAL B 1 455 ? 19.568 -25.366 23.028 1.00 23.15 435 VAL B C 1
ATOM 7373 O O . VAL B 1 455 ? 19.837 -25.013 21.892 1.00 21.59 435 VAL B O 1
ATOM 7377 N N . ALA B 1 456 ? 18.328 -25.381 23.489 1.00 21.86 436 ALA B N 1
ATOM 7378 C CA . ALA B 1 456 ? 17.226 -24.936 22.647 1.00 20.33 436 ALA B CA 1
ATOM 7379 C C . ALA B 1 456 ? 16.064 -24.516 23.508 1.00 20.75 436 ALA B C 1
ATOM 7380 O O . ALA B 1 456 ? 15.871 -25.032 24.637 1.00 21.20 436 ALA B O 1
ATOM 7382 N N . LEU B 1 457 ? 15.256 -23.627 23.000 1.00 19.14 437 LEU B N 1
ATOM 7383 C CA . LEU B 1 457 ? 14.014 -23.323 23.643 1.00 21.01 437 LEU B CA 1
ATOM 7384 C C . LEU B 1 457 ? 13.023 -24.486 23.443 1.00 21.78 437 LEU B C 1
ATOM 7385 O O . LEU B 1 457 ? 12.859 -24.995 22.313 1.00 21.89 437 LEU B O 1
ATOM 7390 N N . LEU B 1 458 ? 12.366 -24.837 24.524 1.00 22.01 438 LEU B N 1
ATOM 7391 C CA . LEU B 1 458 ? 11.241 -25.768 24.577 1.00 23.35 438 LEU B CA 1
ATOM 7392 C C . LEU B 1 458 ? 9.975 -24.979 24.867 1.00 22.88 438 LEU B C 1
ATOM 7393 O O . LEU B 1 458 ? 9.858 -24.253 25.851 1.00 23.32 438 LEU B O 1
ATOM 7398 N N . ASN B 1 459 ? 9.031 -25.094 23.937 1.00 24.78 439 ASN B N 1
ATOM 7399 C CA . ASN B 1 459 ? 7.718 -24.468 24.036 1.00 25.72 439 ASN B CA 1
ATOM 7400 C C . ASN B 1 459 ? 6.769 -25.515 24.650 1.00 25.61 439 ASN B C 1
ATOM 7401 O O . ASN B 1 459 ? 6.534 -26.578 24.043 1.00 27.42 439 ASN B O 1
ATOM 7406 N N . LEU B 1 460 ? 6.228 -25.208 25.797 1.00 25.46 440 LEU B N 1
ATOM 7407 C CA . LEU B 1 460 ? 5.248 -26.099 26.471 1.00 29.71 440 LEU B CA 1
ATOM 7408 C C . LEU B 1 460 ? 3.921 -25.511 26.088 1.00 28.87 440 LEU B C 1
ATOM 7409 O O . LEU B 1 460 ? 3.428 -24.537 26.675 1.00 27.53 440 LEU B O 1
ATOM 7414 N N . ILE B 1 461 ? 3.385 -26.042 25.018 1.00 31.13 441 ILE B N 1
ATOM 7415 C CA . ILE B 1 461 ? 2.351 -25.324 24.312 1.00 37.75 441 ILE B CA 1
ATOM 7416 C C . ILE B 1 461 ? 0.946 -25.409 24.902 1.00 39.00 441 ILE B C 1
ATOM 7417 O O . ILE B 1 461 ? 0.162 -24.505 24.641 1.00 41.36 441 ILE B O 1
ATOM 7422 N N . ALA B 1 462 ? 0.696 -26.405 25.723 1.00 37.97 442 ALA B N 1
ATOM 7423 C CA . ALA B 1 462 ? -0.591 -26.478 26.424 1.00 43.19 442 ALA B CA 1
ATOM 7424 C C . ALA B 1 462 ? -0.556 -25.492 27.584 1.00 47.29 442 ALA B C 1
ATOM 7425 O O . ALA B 1 462 ? -1.557 -24.907 27.890 1.00 48.12 442 ALA B O 1
ATOM 7427 N N . GLU B 1 463 ? 0.597 -25.292 28.222 1.00 47.62 443 GLU B N 1
ATOM 7428 C CA . GLU B 1 463 ? 0.672 -24.348 29.337 1.00 45.65 443 GLU B CA 1
ATOM 7429 C C . GLU B 1 463 ? 0.991 -22.958 28.908 1.00 43.80 443 GLU B C 1
ATOM 7430 O O . GLU B 1 463 ? 0.937 -22.055 29.726 1.00 44.30 443 GLU B O 1
ATOM 7436 N N . GLU B 1 464 ? 1.346 -22.755 27.634 1.00 41.49 444 GLU B N 1
ATOM 7437 C CA . GLU B 1 464 ? 1.939 -21.475 27.191 1.00 40.68 444 GLU B CA 1
ATOM 7438 C C . GLU B 1 464 ? 3.130 -21.002 28.062 1.00 35.63 444 GLU B C 1
ATOM 7439 O O . GLU B 1 464 ? 3.162 -19.859 28.458 1.00 35.28 444 GLU B O 1
ATOM 7445 N N . ARG B 1 465 ? 4.051 -21.908 28.335 1.00 32.99 445 ARG B N 1
ATOM 7446 C CA . ARG B 1 465 ? 5.247 -21.634 29.121 1.00 33.81 445 ARG B CA 1
ATOM 7447 C C . ARG B 1 465 ? 6.452 -21.952 28.192 1.00 28.47 445 ARG B C 1
ATOM 7448 O O . ARG B 1 465 ? 6.317 -22.735 27.270 1.00 26.49 445 ARG B O 1
ATOM 7456 N N . SER B 1 466 ? 7.629 -21.464 28.574 1.00 25.19 446 SER B N 1
ATOM 7457 C CA . SER B 1 466 ? 8.845 -21.698 27.886 1.00 26.08 446 SER B CA 1
ATOM 7458 C C . SER B 1 466 ? 9.961 -22.050 28.839 1.00 25.78 446 SER B C 1
ATOM 7459 O O . SER B 1 466 ? 10.026 -21.503 29.906 1.00 23.27 446 SER B O 1
ATOM 7462 N N . GLU B 1 467 ? 10.811 -22.984 28.418 1.00 26.70 447 GLU B N 1
ATOM 7463 C CA . GLU B 1 467 ? 12.067 -23.276 29.077 1.00 28.31 447 GLU B CA 1
ATOM 7464 C C . GLU B 1 467 ? 13.190 -23.259 28.108 1.00 27.89 447 GLU B C 1
ATOM 7465 O O . GLU B 1 467 ? 12.981 -23.636 26.959 1.00 27.77 447 GLU B O 1
ATOM 7471 N N . LEU B 1 468 ? 14.375 -22.925 28.570 1.00 23.19 448 LEU B N 1
ATOM 7472 C CA . LEU B 1 468 ? 15.561 -23.174 27.777 1.00 23.45 448 LEU B CA 1
ATOM 7473 C C . LEU B 1 468 ? 16.201 -24.461 28.273 1.00 23.64 448 LEU B C 1
ATOM 7474 O O . LEU B 1 468 ? 16.590 -24.534 29.421 1.00 24.04 448 LEU B O 1
ATOM 7479 N N . VAL B 1 469 ? 16.197 -25.508 27.464 1.00 23.43 449 VAL B N 1
ATOM 7480 C CA . VAL B 1 469 ? 16.719 -26.822 27.869 1.00 23.59 449 VAL B CA 1
ATOM 7481 C C . VAL B 1 469 ? 18.171 -27.006 27.468 1.00 23.58 449 VAL B C 1
ATOM 7482 O O . VAL B 1 469 ? 18.596 -26.528 26.407 1.00 23.47 449 VAL B O 1
ATOM 7486 N N . VAL B 1 470 ? 18.906 -27.716 28.299 1.00 21.77 450 VAL B N 1
ATOM 7487 C CA . VAL B 1 470 ? 20.280 -28.075 28.040 1.00 21.35 450 VAL B CA 1
ATOM 7488 C C . VAL B 1 470 ? 20.444 -29.586 28.055 1.00 21.48 450 VAL B C 1
ATOM 7489 O O . VAL B 1 470 ? 20.184 -30.205 29.085 1.00 22.08 450 VAL B O 1
ATOM 7493 N N . LEU B 1 471 ? 20.833 -30.184 26.928 1.00 21.72 451 LEU B N 1
ATOM 7494 C CA . LEU B 1 471 ? 21.024 -31.640 26.811 1.00 23.14 451 LEU B CA 1
ATOM 7495 C C . LEU B 1 471 ? 22.498 -31.954 26.596 1.00 25.99 451 LEU B C 1
ATOM 7496 O O . LEU B 1 471 ? 23.270 -31.128 26.114 1.00 25.98 451 LEU B O 1
ATOM 7501 N N . ASP B 1 472 ? 22.878 -33.187 26.962 1.00 24.78 452 ASP B N 1
ATOM 7502 C CA . ASP B 1 472 ? 24.213 -33.698 26.737 1.00 27.21 452 ASP B CA 1
ATOM 7503 C C . ASP B 1 472 ? 24.175 -34.436 25.420 1.00 24.75 452 ASP B C 1
ATOM 7504 O O . ASP B 1 472 ? 23.369 -35.348 25.278 1.00 25.76 452 ASP B O 1
ATOM 7509 N N . SER B 1 473 ? 25.066 -34.068 24.484 1.00 24.67 453 SER B N 1
ATOM 7510 C CA . SER B 1 473 ? 25.070 -34.648 23.133 1.00 26.09 453 SER B CA 1
ATOM 7511 C C . SER B 1 473 ? 25.325 -36.144 23.108 1.00 28.37 453 SER B C 1
ATOM 7512 O O . SER B 1 473 ? 24.924 -36.817 22.151 1.00 27.78 453 SER B O 1
ATOM 7515 N N . ARG B 1 474 ? 25.980 -36.638 24.159 1.00 29.10 454 ARG B N 1
ATOM 7516 C CA . ARG B 1 474 ? 26.274 -38.090 24.296 1.00 32.30 454 ARG B CA 1
ATOM 7517 C C . ARG B 1 474 ? 25.063 -38.904 24.582 1.00 31.83 454 ARG B C 1
ATOM 7518 O O . ARG B 1 474 ? 25.113 -40.133 24.398 1.00 30.62 454 ARG B O 1
ATOM 7526 N N . ASP B 1 475 ? 24.000 -38.288 25.087 1.00 29.05 455 ASP B N 1
ATOM 7527 C CA . ASP B 1 475 ? 22.801 -39.013 25.443 1.00 30.75 455 ASP B CA 1
ATOM 7528 C C . ASP B 1 475 ? 21.586 -38.105 25.419 1.00 28.45 455 ASP B C 1
ATOM 7529 O O . ASP B 1 475 ? 21.090 -37.644 26.438 1.00 29.96 455 ASP B O 1
ATOM 7534 N N . MET B 1 476 ? 21.057 -37.897 24.215 1.00 28.78 456 MET B N 1
ATOM 7535 C CA . MET B 1 476 ? 19.912 -37.012 24.028 1.00 27.52 456 MET B CA 1
ATOM 7536 C C . MET B 1 476 ? 18.677 -37.670 24.585 1.00 30.01 456 MET B C 1
ATOM 7537 O O . MET B 1 476 ? 17.875 -37.003 25.192 1.00 27.47 456 MET B O 1
ATOM 7542 N N . ALA B 1 477 ? 18.506 -38.991 24.421 1.00 29.71 457 ALA B N 1
ATOM 7543 C CA . ALA B 1 477 ? 17.220 -39.630 24.815 1.00 31.87 457 ALA B CA 1
ATOM 7544 C C . ALA B 1 477 ? 16.932 -39.522 26.306 1.00 33.41 457 ALA B C 1
ATOM 7545 O O . ALA B 1 477 ? 15.790 -39.523 26.732 1.00 29.23 457 ALA B O 1
ATOM 7547 N N . SER B 1 478 ? 17.994 -39.389 27.082 1.00 32.58 458 SER B N 1
ATOM 7548 C CA . SER B 1 478 ? 17.824 -39.130 28.508 1.00 37.44 458 SER B CA 1
ATOM 7549 C C . SER B 1 478 ? 17.226 -37.752 28.888 1.00 33.22 458 SER B C 1
ATOM 7550 O O . SER B 1 478 ? 16.848 -37.500 30.028 1.00 31.92 458 SER B O 1
ATOM 7553 N N . GLY B 1 479 ? 17.134 -36.829 27.936 1.00 29.42 459 GLY B N 1
ATOM 7554 C CA . GLY B 1 479 ? 16.545 -35.532 28.221 1.00 29.29 459 GLY B CA 1
ATOM 7555 C C . GLY B 1 479 ? 17.494 -34.540 28.874 1.00 26.79 459 GLY B C 1
ATOM 7556 O O . GLY B 1 479 ? 18.723 -34.761 28.995 1.00 25.95 459 GLY B O 1
ATOM 7557 N N . PRO B 1 480 ? 16.938 -33.383 29.252 1.00 26.98 460 PRO B N 1
ATOM 7558 C CA . PRO B 1 480 ? 17.727 -32.273 29.719 1.00 26.17 460 PRO B CA 1
ATOM 7559 C C . PRO B 1 480 ? 18.566 -32.586 30.948 1.00 27.09 460 PRO B C 1
ATOM 7560 O O . PRO B 1 480 ? 18.074 -33.284 31.834 1.00 26.34 460 PRO B O 1
ATOM 7564 N N . ILE B 1 481 ? 19.807 -32.159 30.985 1.00 27.62 461 ILE B N 1
ATOM 7565 C CA . ILE B 1 481 ? 20.549 -32.148 32.234 1.00 28.35 461 ILE B CA 1
ATOM 7566 C C . ILE B 1 481 ? 20.101 -30.911 33.049 1.00 27.58 461 ILE B C 1
ATOM 7567 O O . ILE B 1 481 ? 20.262 -30.881 34.236 1.00 29.05 461 ILE B O 1
ATOM 7572 N N . ALA B 1 482 ? 19.552 -29.893 32.386 1.00 24.57 462 ALA B N 1
ATOM 7573 C CA . ALA B 1 482 ? 19.115 -28.651 33.020 1.00 23.69 462 ALA B CA 1
ATOM 7574 C C . ALA B 1 482 ? 17.965 -28.048 32.282 1.00 23.98 462 ALA B C 1
ATOM 7575 O O . ALA B 1 482 ? 17.946 -28.116 31.053 1.00 24.24 462 ALA B O 1
ATOM 7577 N N . ARG B 1 483 ? 16.987 -27.533 33.001 1.00 24.84 463 ARG B N 1
ATOM 7578 C CA . ARG B 1 483 ? 15.857 -26.813 32.401 1.00 25.58 463 ARG B CA 1
ATOM 7579 C C . ARG B 1 483 ? 15.785 -25.434 32.989 1.00 23.38 463 ARG B C 1
ATOM 7580 O O . ARG B 1 483 ? 15.574 -25.262 34.228 1.00 23.47 463 ARG B O 1
ATOM 7588 N N . ILE B 1 484 ? 16.007 -24.426 32.160 1.00 22.93 464 ILE B N 1
ATOM 7589 C CA . ILE B 1 484 ? 16.022 -23.045 32.612 1.00 23.82 464 ILE B CA 1
ATOM 7590 C C . ILE B 1 484 ? 14.609 -22.430 32.425 1.00 24.75 464 ILE B C 1
ATOM 7591 O O . ILE B 1 484 ? 14.147 -22.281 31.268 1.00 22.92 464 ILE B O 1
ATOM 7596 N N . ARG B 1 485 ? 13.924 -22.095 33.522 1.00 24.78 465 ARG B N 1
ATOM 7597 C CA . ARG B 1 485 ? 12.567 -21.598 33.435 1.00 29.62 465 ARG B CA 1
ATOM 7598 C C . ARG B 1 485 ? 12.598 -20.115 33.067 1.00 27.15 465 ARG B C 1
ATOM 7599 O O . ARG B 1 485 ? 13.431 -19.379 33.542 1.00 29.28 465 ARG B O 1
ATOM 7607 N N . ILE B 1 486 ? 11.729 -19.742 32.138 1.00 26.51 466 ILE B N 1
ATOM 7608 C CA . ILE B 1 486 ? 11.599 -18.355 31.697 1.00 24.53 466 ILE B CA 1
ATOM 7609 C C . ILE B 1 486 ? 10.243 -17.900 32.208 1.00 24.65 466 ILE B C 1
ATOM 7610 O O . ILE B 1 486 ? 9.264 -18.602 32.011 1.00 23.73 466 ILE B O 1
ATOM 7615 N N . PRO B 1 487 ? 10.146 -16.724 32.799 1.00 22.97 467 PRO B N 1
ATOM 7616 C CA . PRO B 1 487 ? 8.913 -16.348 33.446 1.00 23.40 467 PRO B CA 1
ATOM 7617 C C . PRO B 1 487 ? 7.859 -15.735 32.553 1.00 25.14 467 PRO B C 1
ATOM 7618 O O . PRO B 1 487 ? 6.823 -15.250 33.026 1.00 24.29 467 PRO B O 1
ATOM 7622 N N . PHE B 1 488 ? 8.141 -15.683 31.270 1.00 24.43 468 PHE B N 1
ATOM 7623 C CA . PHE B 1 488 ? 7.166 -15.259 30.258 1.00 24.28 468 PHE B CA 1
ATOM 7624 C C . PHE B 1 488 ? 7.366 -16.156 29.047 1.00 24.87 468 PHE B C 1
ATOM 7625 O O . PHE B 1 488 ? 8.431 -16.767 28.892 1.00 23.55 468 PHE B O 1
ATOM 7633 N N . ARG B 1 489 ? 6.345 -16.204 28.208 1.00 22.29 469 ARG B N 1
ATOM 7634 C CA . ARG B 1 489 ? 6.351 -17.081 27.028 1.00 25.12 469 ARG B CA 1
ATOM 7635 C C . ARG B 1 489 ? 7.183 -16.491 25.907 1.00 24.33 469 ARG B C 1
ATOM 7636 O O . ARG B 1 489 ? 7.007 -15.352 25.542 1.00 24.07 469 ARG B O 1
ATOM 7644 N N . MET B 1 490 ? 8.058 -17.310 25.360 1.00 25.55 470 MET B N 1
ATOM 7645 C CA . MET B 1 490 ? 8.878 -16.914 24.220 1.00 25.87 470 MET B CA 1
ATOM 7646 C C . MET B 1 490 ? 8.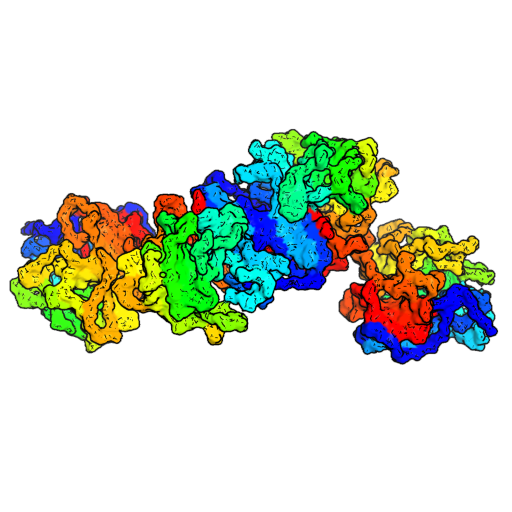104 -17.299 22.980 1.00 25.28 470 MET B C 1
ATOM 7647 O O . MET B 1 490 ? 7.812 -18.492 22.739 1.00 27.08 470 MET B O 1
ATOM 7652 N N . ARG B 1 491 ? 7.859 -16.309 22.130 1.00 23.01 471 ARG B N 1
ATOM 7653 C CA . ARG B 1 491 ? 7.271 -16.613 20.789 1.00 24.26 471 ARG B CA 1
ATOM 7654 C C . ARG B 1 491 ? 8.224 -17.471 19.961 1.00 22.86 471 ARG B C 1
ATOM 7655 O O . ARG B 1 491 ? 9.425 -17.447 20.133 1.00 23.38 471 ARG B O 1
ATOM 7663 N N . MET B 1 492 ? 7.696 -18.189 19.020 1.00 22.66 472 MET B N 1
ATOM 7664 C CA . MET B 1 492 ? 8.515 -18.940 18.050 1.00 22.78 472 MET B CA 1
ATOM 7665 C C . MET B 1 492 ? 9.478 -17.979 17.421 1.00 23.24 472 MET B C 1
ATOM 7666 O O . MET B 1 492 ? 9.134 -16.840 17.108 1.00 22.65 472 MET B O 1
ATOM 7671 N N . SER B 1 493 ? 10.697 -18.462 17.194 1.00 21.99 473 SER B N 1
ATOM 7672 C CA . SER B 1 493 ? 11.796 -17.656 16.703 1.00 22.25 473 SER B CA 1
ATOM 7673 C C . SER B 1 493 ? 12.226 -18.167 15.346 1.00 22.72 473 SER B C 1
ATOM 7674 O O . SER B 1 493 ? 11.764 -19.214 14.822 1.00 23.11 473 SER B O 1
ATOM 7677 N N . LEU B 1 494 ? 13.188 -17.467 14.809 1.00 23.64 474 LEU B N 1
ATOM 7678 C CA . LEU B 1 494 ? 13.955 -17.950 13.704 1.00 24.20 474 LEU B CA 1
ATOM 7679 C C . LEU B 1 494 ? 15.347 -18.327 14.177 1.00 25.76 474 LEU B C 1
ATOM 7680 O O . LEU B 1 494 ? 15.463 -19.154 15.092 1.00 22.88 474 LEU B O 1
ATOM 7685 N N . HIS B 1 495 ? 16.408 -17.733 13.639 1.00 22.39 475 HIS B N 1
ATOM 7686 C CA . HIS B 1 495 ? 17.758 -18.305 13.880 1.00 23.06 475 HIS B CA 1
ATOM 7687 C C . HIS B 1 495 ? 18.487 -17.699 15.019 1.00 22.49 475 HIS B C 1
ATOM 7688 O O . HIS B 1 495 ? 18.217 -16.612 15.438 1.00 23.00 475 HIS B O 1
ATOM 7695 N N . GLY B 1 496 ? 19.411 -18.485 15.584 1.00 21.75 476 GLY B N 1
ATOM 7696 C CA . GLY B 1 496 ? 20.222 -18.013 16.663 1.00 21.18 476 GLY B CA 1
ATOM 7697 C C . GLY B 1 496 ? 21.679 -18.408 16.520 1.00 20.81 476 GLY B C 1
ATOM 7698 O O . GLY B 1 496 ? 22.062 -19.060 15.568 1.00 20.38 476 GLY B O 1
ATOM 7699 N N . CYS B 1 497 ? 22.472 -18.135 17.539 1.00 20.24 477 CYS B N 1
ATOM 7700 C CA . CYS B 1 497 ? 23.910 -18.441 17.486 1.00 20.14 477 CYS B CA 1
ATOM 7701 C C . CYS B 1 497 ? 24.452 -18.495 18.900 1.00 21.07 477 CYS B C 1
ATOM 7702 O O . CYS B 1 497 ? 23.857 -17.921 19.833 1.00 19.39 477 CYS B O 1
ATOM 7705 N N . TRP B 1 498 ? 25.561 -19.209 19.069 1.00 21.58 478 TRP B N 1
ATOM 7706 C CA . TRP B 1 498 ? 26.291 -19.253 20.349 1.00 22.05 478 TRP B CA 1
ATOM 7707 C C . TRP B 1 498 ? 27.536 -18.373 20.229 1.00 22.10 478 TRP B C 1
ATOM 7708 O O . TRP B 1 498 ? 28.334 -18.593 19.332 1.00 21.46 478 TRP B O 1
ATOM 7719 N N . ALA B 1 499 ? 27.747 -17.465 21.161 1.00 21.45 479 ALA B N 1
ATOM 7720 C CA . ALA B 1 499 ? 28.911 -16.583 21.209 1.00 22.13 479 ALA B CA 1
ATOM 7721 C C . ALA B 1 499 ? 29.763 -16.955 22.442 1.00 23.89 479 ALA B C 1
ATOM 7722 O O . ALA B 1 499 ? 29.377 -16.632 23.568 1.00 25.53 479 ALA B O 1
ATOM 7724 N N . PRO B 1 500 ? 30.832 -17.711 22.257 1.00 25.20 480 PRO B N 1
ATOM 7725 C CA . PRO B 1 500 ? 31.616 -18.214 23.402 1.00 27.34 480 PRO B CA 1
ATOM 7726 C C . PRO B 1 500 ? 32.159 -17.109 24.248 1.00 27.40 480 PRO B C 1
ATOM 7727 O O . PRO B 1 500 ? 32.497 -16.088 23.771 1.00 23.97 480 PRO B O 1
ATOM 7731 N N . GLY B 1 501 ? 32.145 -17.298 25.529 1.00 25.65 481 GLY B N 1
ATOM 7732 C CA . GLY B 1 501 ? 32.741 -16.381 26.385 1.00 29.72 481 GLY B CA 1
ATOM 7733 C C . GLY B 1 501 ? 34.167 -17.070 26.567 1.00 33.67 481 GLY B C 1
ATOM 7734 O O . GLY B 1 501 ? 34.861 -16.453 27.333 1.00 46.73 481 GLY B O 1
ATOM 7735 N N . SER C 1 22 ? -69.107 41.347 37.151 1.00 90.24 2 SER C N 1
ATOM 7736 C CA . SER C 1 22 ? -68.121 41.134 36.034 1.00 87.83 2 SER C CA 1
ATOM 7737 C C . SER C 1 22 ? -66.647 41.432 36.491 1.00 87.40 2 SER C C 1
ATOM 7738 O O . SER C 1 22 ? -65.890 42.210 35.891 1.00 84.88 2 SER C O 1
ATOM 7741 N N . ILE C 1 23 ? -66.267 40.797 37.615 1.00 84.53 3 ILE C N 1
ATOM 7742 C CA . ILE C 1 23 ? -65.044 41.156 38.313 1.00 81.59 3 ILE C CA 1
ATOM 7743 C C . ILE C 1 23 ? -63.801 40.636 37.593 1.00 79.30 3 ILE C C 1
ATOM 7744 O O . ILE C 1 23 ? -63.798 39.580 37.003 1.00 74.75 3 ILE C O 1
ATOM 7749 N N . PRO C 1 24 ? -62.710 41.375 37.685 1.00 75.66 4 PRO C N 1
ATOM 7750 C CA . PRO C 1 24 ? -61.472 40.902 37.050 1.00 68.13 4 PRO C CA 1
ATOM 7751 C C . PRO C 1 24 ? -60.826 39.824 37.977 1.00 60.76 4 PRO C C 1
ATOM 7752 O O . PRO C 1 24 ? -61.131 39.748 39.180 1.00 54.59 4 PRO C O 1
ATOM 7756 N N . PHE C 1 25 ? -59.953 38.984 37.440 1.00 53.83 5 PHE C N 1
ATOM 7757 C CA . PHE C 1 25 ? -59.058 38.179 38.306 1.00 51.18 5 PHE C CA 1
ATOM 7758 C C . PHE C 1 25 ? -58.159 39.093 39.176 1.00 52.65 5 PHE C C 1
ATOM 7759 O O . PHE C 1 25 ? -57.789 40.153 38.739 1.00 52.26 5 PHE C O 1
ATOM 7767 N N . PRO C 1 26 ? -57.787 38.660 40.363 1.00 52.24 6 PRO C N 1
ATOM 7768 C CA . PRO C 1 26 ? -56.741 39.364 41.087 1.00 53.60 6 PRO C CA 1
ATOM 7769 C C . PRO C 1 26 ? -55.437 39.489 40.309 1.00 54.63 6 PRO C C 1
ATOM 7770 O O . PRO C 1 26 ? -55.126 38.656 39.495 1.00 47.55 6 PRO C O 1
ATOM 7774 N N . GLN C 1 27 ? -54.658 40.490 40.649 1.00 57.73 7 GLN C N 1
ATOM 7775 C CA . GLN C 1 27 ? -53.400 40.796 39.961 1.00 62.52 7 GLN C CA 1
ATOM 7776 C C . GLN C 1 27 ? -52.242 40.313 40.811 1.00 60.05 7 GLN C C 1
ATOM 7777 O O . GLN C 1 27 ? -51.171 40.721 40.597 1.00 68.11 7 GLN C O 1
ATOM 7783 N N . THR C 1 28 ? -52.477 39.330 41.639 1.00 55.69 8 THR C N 1
ATOM 7784 C CA . THR C 1 28 ? -51.487 38.804 42.538 1.00 53.82 8 THR C CA 1
ATOM 7785 C C . THR C 1 28 ? -50.649 37.678 41.847 1.00 52.23 8 THR C C 1
ATOM 7786 O O . THR C 1 28 ? -50.952 37.222 40.739 1.00 50.85 8 THR C O 1
ATOM 7790 N N . PRO C 1 29 ? -49.576 37.255 42.503 1.00 49.93 9 PRO C N 1
ATOM 7791 C CA . PRO C 1 29 ? -48.715 36.241 41.916 1.00 48.31 9 PRO C CA 1
ATOM 7792 C C . PRO C 1 29 ? -49.407 34.893 41.580 1.00 47.36 9 PRO C C 1
ATOM 7793 O O . PRO C 1 29 ? -49.052 34.277 40.594 1.00 43.25 9 PRO C O 1
ATOM 7797 N N . GLU C 1 30 ? -50.420 34.529 42.318 1.00 44.59 10 GLU C N 1
ATOM 7798 C CA . GLU C 1 30 ? -51.147 33.262 42.191 1.00 44.98 10 GLU C CA 1
ATOM 7799 C C . GLU C 1 30 ? -52.070 33.334 40.984 1.00 41.70 10 GLU C C 1
ATOM 7800 O O . GLU C 1 30 ? -52.709 32.329 40.649 1.00 37.52 10 GLU C O 1
ATOM 7806 N N . PHE C 1 31 ? -52.228 34.525 40.395 1.00 38.67 11 PHE C N 1
ATOM 7807 C CA . PHE C 1 31 ? -52.985 34.689 39.169 1.00 38.69 11 PHE C CA 1
ATOM 7808 C C . PHE C 1 31 ? -52.206 35.303 38.021 1.00 38.93 11 PHE C C 1
ATOM 7809 O O . PHE C 1 31 ? -52.794 35.643 37.053 1.00 39.72 11 PHE C O 1
ATOM 7817 N N . SER C 1 32 ? -50.885 35.360 38.114 1.00 40.02 12 SER C N 1
ATOM 7818 C CA . SER C 1 32 ? -50.066 36.091 37.154 1.00 44.70 12 SER C CA 1
ATOM 7819 C C . SER C 1 32 ? -48.937 35.274 36.579 1.00 43.50 12 SER C C 1
ATOM 7820 O O . SER C 1 32 ? -48.541 34.255 37.172 1.00 42.12 12 SER C O 1
ATOM 7823 N N . GLY C 1 33 ? -48.366 35.747 35.470 1.00 44.61 13 GLY C N 1
ATOM 7824 C CA . GLY C 1 33 ? -47.151 35.177 34.948 1.00 44.05 13 GLY C CA 1
ATOM 7825 C C . GLY C 1 33 ? -47.497 33.937 34.134 1.00 44.92 13 GLY C C 1
ATOM 7826 O O . GLY C 1 33 ? -48.706 33.487 34.063 1.00 38.91 13 GLY C O 1
ATOM 7827 N N . ALA C 1 34 ? -46.454 33.365 33.541 1.00 43.92 14 ALA C N 1
ATOM 7828 C CA . ALA C 1 34 ? -46.617 32.195 32.686 1.00 46.03 14 ALA C CA 1
ATOM 7829 C C . ALA C 1 34 ? -47.198 31.012 33.459 1.00 45.02 14 ALA C C 1
ATOM 7830 O O . ALA C 1 34 ? -47.984 30.256 32.946 1.00 44.61 14 ALA C O 1
ATOM 7832 N N . LEU C 1 35 ? -46.766 30.848 34.697 1.00 42.50 15 LEU C N 1
ATOM 7833 C CA . LEU C 1 35 ? -47.197 29.713 35.460 1.00 43.56 15 LEU C CA 1
ATOM 7834 C C . LEU C 1 35 ? -48.642 29.832 35.950 1.00 41.18 15 LEU C C 1
ATOM 7835 O O . LEU C 1 35 ? -49.381 28.844 35.949 1.00 38.87 15 LEU C O 1
ATOM 7840 N N . TYR C 1 36 ? -49.068 31.006 36.419 1.00 39.22 16 TYR C N 1
ATOM 7841 C CA . TYR C 1 36 ? -50.322 31.106 37.206 1.00 37.46 16 TYR C CA 1
ATOM 7842 C C . TYR C 1 36 ? -51.427 31.916 36.600 1.00 37.12 16 TYR C C 1
ATOM 7843 O O . TYR C 1 36 ? -52.526 31.923 37.122 1.00 35.30 16 TYR C O 1
ATOM 7852 N N . LYS C 1 37 ? -51.213 32.538 35.445 1.00 38.59 17 LYS C N 1
ATOM 7853 C CA . LYS C 1 37 ? -52.301 33.182 34.820 1.00 41.66 17 LYS C CA 1
ATOM 7854 C C . LYS C 1 37 ? -53.360 32.104 34.489 1.00 42.91 17 LYS C C 1
ATOM 7855 O O . LYS C 1 37 ? -53.014 31.016 34.044 1.00 37.40 17 LYS C O 1
ATOM 7861 N N . PRO C 1 38 ? -54.628 32.440 34.666 1.00 44.87 18 PRO C N 1
ATOM 7862 C CA . PRO C 1 38 ? -55.671 31.456 34.326 1.00 43.28 18 PRO C CA 1
ATOM 7863 C C . PRO C 1 38 ? -55.653 31.124 32.854 1.00 39.19 18 PRO C C 1
ATOM 7864 O O . PRO C 1 38 ? -55.292 31.934 32.075 1.00 39.00 18 PRO C O 1
ATOM 7868 N N . SER C 1 39 ? -56.035 29.920 32.510 1.00 34.53 19 SER C N 1
ATOM 7869 C CA . SER C 1 39 ? -56.132 29.487 31.086 1.00 32.86 19 SER C CA 1
ATOM 7870 C C . SER C 1 39 ? -57.594 29.279 30.739 1.00 31.27 19 SER C C 1
ATOM 7871 O O . SER C 1 39 ? -58.166 30.012 29.963 1.00 31.21 19 SER C O 1
ATOM 7874 N N . ARG C 1 40 ? -58.194 28.257 31.366 1.00 30.09 20 ARG C N 1
ATOM 7875 C CA . ARG C 1 40 ? -59.624 27.967 31.274 1.00 28.67 20 ARG C CA 1
ATOM 7876 C C . ARG C 1 40 ? -59.953 27.413 29.901 1.00 27.90 20 ARG C C 1
ATOM 7877 O O . ARG C 1 40 ? -61.109 27.373 29.512 1.00 28.38 20 ARG C O 1
ATOM 7885 N N . ILE C 1 41 ? -58.939 26.912 29.194 1.00 25.89 21 ILE C N 1
ATOM 7886 C CA . ILE C 1 41 ? -59.203 26.394 27.863 1.00 26.34 21 ILE C CA 1
ATOM 7887 C C . ILE C 1 41 ? -59.526 24.888 27.966 1.00 25.05 21 ILE C C 1
ATOM 7888 O O . ILE C 1 41 ? -58.723 24.133 28.438 1.00 25.74 21 ILE C O 1
ATOM 7893 N N . GLU C 1 42 ? -60.719 24.529 27.521 1.00 26.03 22 GLU C N 1
ATOM 7894 C CA . GLU C 1 42 ? -61.105 23.167 27.299 1.00 25.19 22 GLU C CA 1
ATOM 7895 C C . GLU C 1 42 ? -60.896 22.959 25.803 1.00 24.65 22 GLU C C 1
ATOM 7896 O O . GLU C 1 42 ? -61.399 23.745 24.982 1.00 25.98 22 GLU C O 1
ATOM 7902 N N . ALA C 1 43 ? -60.110 21.959 25.440 1.00 23.79 23 ALA C N 1
ATOM 7903 C CA . ALA C 1 43 ? -59.691 21.866 24.032 1.00 25.02 23 ALA C CA 1
ATOM 7904 C C . ALA C 1 43 ? -59.455 20.458 23.565 1.00 25.40 23 ALA C C 1
ATOM 7905 O O . ALA C 1 43 ? -59.257 19.554 24.356 1.00 24.55 23 ALA C O 1
ATOM 7907 N N . GLU C 1 44 ? -59.454 20.312 22.230 1.00 26.52 24 GLU C N 1
ATOM 7908 C CA . GLU C 1 44 ? -58.990 19.120 21.577 1.00 27.58 24 GLU C CA 1
ATOM 7909 C C . GLU C 1 44 ? -58.019 19.579 20.468 1.00 26.33 24 GLU C C 1
ATOM 7910 O O . GLU C 1 44 ? -58.360 20.466 19.669 1.00 25.76 24 GLU C O 1
ATOM 7916 N N . VAL C 1 45 ? -56.798 19.053 20.491 1.00 25.90 25 VAL C N 1
ATOM 7917 C CA . VAL C 1 45 ? -55.829 19.266 19.420 1.00 26.30 25 VAL C CA 1
ATOM 7918 C C . VAL C 1 45 ? -55.504 17.856 18.832 1.00 26.05 25 VAL C C 1
ATOM 7919 O O . VAL C 1 45 ? -54.977 17.034 19.542 1.00 24.38 25 VAL C O 1
ATOM 7923 N N . PHE C 1 46 ? -55.885 17.631 17.590 1.00 26.60 26 PHE C N 1
ATOM 7924 C CA . PHE C 1 46 ? -55.884 16.265 17.018 1.00 28.03 26 PHE C CA 1
ATOM 7925 C C . PHE C 1 46 ? -54.475 15.697 16.777 1.00 30.16 26 PHE C C 1
ATOM 7926 O O . PHE C 1 46 ? -54.251 14.505 16.797 1.00 29.27 26 PHE C O 1
ATOM 7934 N N . ASP C 1 47 ? -53.543 16.585 16.488 1.00 29.84 27 ASP C N 1
ATOM 7935 C CA . ASP C 1 47 ? -52.144 16.234 16.220 1.00 31.05 27 ASP C CA 1
ATOM 7936 C C . ASP C 1 47 ? -51.236 17.376 16.619 1.00 30.47 27 ASP C C 1
ATOM 7937 O O . ASP C 1 47 ? -51.547 18.552 16.323 1.00 32.99 27 ASP C O 1
ATOM 7942 N N . LEU C 1 48 ? -50.173 17.058 17.353 1.00 29.69 28 LEU C N 1
ATOM 7943 C CA . LEU C 1 48 ? -49.293 18.040 17.853 1.00 31.37 28 LEU C CA 1
ATOM 7944 C C . LEU C 1 48 ? -47.932 17.941 17.113 1.00 34.57 28 LEU C C 1
ATOM 7945 O O . LEU C 1 48 ? -47.441 16.829 16.879 1.00 34.63 28 LEU C O 1
ATOM 7950 N N . GLU C 1 49 ? -47.346 19.118 16.831 1.00 35.51 29 GLU C N 1
ATOM 7951 C CA . GLU C 1 49 ? -46.050 19.193 16.180 1.00 38.39 29 GLU C CA 1
ATOM 7952 C C . GLU C 1 49 ? -44.953 18.708 17.061 1.00 37.00 29 GLU C C 1
ATOM 7953 O O . GLU C 1 49 ? -44.886 19.102 18.221 1.00 35.22 29 GLU C O 1
ATOM 7959 N N . ILE C 1 50 ? -44.034 17.921 16.489 1.00 36.67 30 ILE C N 1
ATOM 7960 C CA . ILE C 1 50 ? -42.914 17.370 17.255 1.00 38.20 30 ILE C CA 1
ATOM 7961 C C . ILE C 1 50 ? -41.582 17.809 16.630 1.00 40.98 30 ILE C C 1
ATOM 7962 O O . ILE C 1 50 ? -41.398 17.641 15.436 1.00 38.69 30 ILE C O 1
ATOM 7967 N N . GLU C 1 51 ? -40.691 18.353 17.418 1.00 44.01 31 GLU C N 1
ATOM 7968 C CA . GLU C 1 51 ? -39.325 18.607 17.016 1.00 48.67 31 GLU C CA 1
ATOM 7969 C C . GLU C 1 51 ? -38.543 17.438 17.549 1.00 47.75 31 GLU C C 1
ATOM 7970 O O . GLU C 1 51 ? -38.675 17.071 18.729 1.00 48.96 31 GLU C O 1
ATOM 7976 N N . GLY C 1 52 ? -37.705 16.816 16.735 1.00 45.79 32 GLY C N 1
ATOM 7977 C CA . GLY C 1 52 ? -36.980 15.640 17.138 1.00 45.51 32 GLY C CA 1
ATOM 7978 C C . GLY C 1 52 ? -37.746 14.412 16.740 1.00 44.75 32 GLY C C 1
ATOM 7979 O O . GLY C 1 52 ? -38.489 14.432 15.843 1.00 47.00 32 GLY C O 1
ATOM 7980 N N . VAL C 1 53 ? -37.543 13.311 17.443 1.00 49.01 33 VAL C N 1
ATOM 7981 C CA . VAL C 1 53 ? -38.122 12.013 17.068 1.00 48.85 33 VAL C CA 1
ATOM 7982 C C . VAL C 1 53 ? -38.704 11.331 18.300 1.00 46.37 33 VAL C C 1
ATOM 7983 O O . VAL C 1 53 ? -37.990 11.001 19.254 1.00 46.66 33 VAL C O 1
ATOM 7987 N N . LEU C 1 54 ? -40.019 11.154 18.297 1.00 43.74 34 LEU C N 1
ATOM 7988 C CA . LEU C 1 54 ? -40.677 10.471 19.358 1.00 41.17 34 LEU C CA 1
ATOM 7989 C C . LEU C 1 54 ? -40.615 8.984 19.079 1.00 41.23 34 LEU C C 1
ATOM 7990 O O . LEU C 1 54 ? -41.143 8.550 18.060 1.00 36.81 34 LEU C O 1
ATOM 7995 N N . PRO C 1 55 ? -40.089 8.183 20.000 1.00 41.17 35 PRO C N 1
ATOM 7996 C CA . PRO C 1 55 ? -40.075 6.749 19.753 1.00 43.35 35 PRO C CA 1
ATOM 7997 C C . PRO C 1 55 ? -41.430 6.190 19.483 1.00 45.46 35 PRO C C 1
ATOM 7998 O O . PRO C 1 55 ? -42.374 6.411 20.258 1.00 40.66 35 PRO C O 1
ATOM 8002 N N . ALA C 1 56 ? -41.527 5.424 18.398 1.00 47.03 36 ALA C N 1
ATOM 8003 C CA . ALA C 1 56 ? -42.825 4.891 17.965 1.00 48.07 36 ALA C CA 1
ATOM 8004 C C . ALA C 1 56 ? -43.388 3.836 18.900 1.00 45.07 36 ALA C C 1
ATOM 8005 O O . ALA C 1 56 ? -44.554 3.560 18.839 1.00 48.90 36 ALA C O 1
ATOM 8007 N N . SER C 1 57 ? -42.571 3.254 19.730 1.00 42.41 37 SER C N 1
ATOM 8008 C CA . SER C 1 57 ? -43.072 2.214 20.608 1.00 44.10 37 SER C CA 1
ATOM 8009 C C . SER C 1 57 ? -43.813 2.802 21.868 1.00 43.24 37 SER C C 1
ATOM 8010 O O . SER C 1 57 ? -44.410 2.082 22.610 1.00 44.61 37 SER C O 1
ATOM 8013 N N . ILE C 1 58 ? -43.682 4.082 22.170 1.00 38.71 38 ILE C N 1
ATOM 8014 C CA . ILE C 1 58 ? -44.415 4.663 23.325 1.00 34.25 38 ILE C CA 1
ATOM 8015 C C . ILE C 1 58 ? -45.900 4.687 22.962 1.00 32.70 38 ILE C C 1
ATOM 8016 O O . ILE C 1 58 ? -46.318 5.257 21.930 1.00 33.14 38 ILE C O 1
ATOM 8021 N N . HIS C 1 59 ? -46.699 4.055 23.790 1.00 30.62 39 HIS C N 1
ATOM 8022 C CA . HIS C 1 59 ? -48.100 3.899 23.525 1.00 31.75 39 HIS C CA 1
ATOM 8023 C C . HIS C 1 59 ? -48.852 4.001 24.849 1.00 30.99 39 HIS C C 1
ATOM 8024 O O . HIS C 1 59 ? -48.659 3.150 25.727 1.00 27.73 39 HIS C O 1
ATOM 8031 N N . GLY C 1 60 ? -49.699 5.029 24.959 1.00 27.79 40 GLY C N 1
ATOM 8032 C CA . GLY C 1 60 ? -50.560 5.191 26.163 1.00 27.42 40 GLY C CA 1
ATOM 8033 C C . GLY C 1 60 ? -50.862 6.704 26.324 1.00 26.13 40 GLY C C 1
ATOM 8034 O O . GLY C 1 60 ? -50.703 7.494 25.372 1.00 25.82 40 GLY C O 1
ATOM 8035 N N . THR C 1 61 ? -51.328 7.062 27.512 1.00 23.60 41 THR C N 1
ATOM 8036 C CA . THR C 1 61 ? -51.835 8.363 27.754 1.00 24.52 41 THR C CA 1
ATOM 8037 C C . THR C 1 61 ? -51.180 8.929 29.030 1.00 24.14 41 THR C C 1
ATOM 8038 O O . THR C 1 61 ? -51.141 8.265 30.074 1.00 24.43 41 THR C O 1
ATOM 8042 N N . PHE C 1 62 ? -50.689 10.153 28.904 1.00 24.38 42 PHE C N 1
ATOM 8043 C CA . PHE C 1 62 ? -50.159 10.910 30.048 1.00 25.50 42 PHE C CA 1
ATOM 8044 C C . PHE C 1 62 ? -51.327 11.802 30.519 1.00 23.39 42 PHE C C 1
ATOM 8045 O O . PHE C 1 62 ? -51.717 12.726 29.770 1.00 24.72 42 PHE C O 1
ATOM 8053 N N . TYR C 1 63 ? -51.890 11.499 31.666 1.00 23.83 43 TYR C N 1
ATOM 8054 C CA . TYR C 1 63 ? -52.966 12.334 32.257 1.00 22.93 43 TYR C CA 1
ATOM 8055 C C . TYR C 1 63 ? -52.347 13.246 33.293 1.00 22.76 43 TYR C C 1
ATOM 8056 O O . TYR C 1 63 ? -51.485 12.860 34.012 1.00 24.35 43 TYR C O 1
ATOM 8065 N N . GLN C 1 64 ? -52.849 14.453 33.369 1.00 23.85 44 GLN C N 1
ATOM 8066 C CA . GLN C 1 64 ? -52.385 15.404 34.376 1.00 25.55 44 GLN C CA 1
ATOM 8067 C C . GLN C 1 64 ? -53.549 16.304 34.775 1.00 24.27 44 GLN C C 1
ATOM 8068 O O . GLN C 1 64 ? -54.410 16.593 33.949 1.00 25.99 44 GLN C O 1
ATOM 8074 N N . VAL C 1 65 ? -53.608 16.738 36.031 1.00 22.61 45 VAL C N 1
ATOM 8075 C CA . VAL C 1 65 ? -54.607 17.692 36.420 1.00 22.70 45 VAL C CA 1
ATOM 8076 C C . VAL C 1 65 ? -53.947 18.981 36.903 1.00 23.12 45 VAL C C 1
ATOM 8077 O O . VAL C 1 65 ? -52.949 18.963 37.632 1.00 22.65 45 VAL C O 1
ATOM 8081 N N . ALA C 1 66 ? -54.561 20.088 36.517 1.00 24.83 46 ALA C N 1
ATOM 8082 C CA . ALA C 1 66 ? -54.181 21.398 36.995 1.00 26.02 46 ALA C CA 1
ATOM 8083 C C . ALA C 1 66 ? -55.364 22.138 37.610 1.00 25.34 46 ALA C C 1
ATOM 8084 O O . ALA C 1 66 ? -56.417 22.236 37.001 1.00 24.34 46 ALA C O 1
ATOM 8086 N N . PRO C 1 67 ? -55.118 22.815 38.725 1.00 25.88 47 PRO C N 1
ATOM 8087 C CA . PRO C 1 67 ? -56.066 23.839 39.128 1.00 26.93 47 PRO C CA 1
ATOM 8088 C C . PRO C 1 67 ? -56.149 24.917 38.073 1.00 26.72 47 PRO C C 1
ATOM 8089 O O . PRO C 1 67 ? -55.103 25.331 37.530 1.00 27.00 47 PRO C O 1
ATOM 8093 N N . ASP C 1 68 ? -57.339 25.321 37.696 1.00 27.30 48 ASP C N 1
ATOM 8094 C CA . ASP C 1 68 ? -57.506 26.338 36.664 1.00 29.73 48 ASP C CA 1
ATOM 8095 C C . ASP C 1 68 ? -58.864 27.045 36.879 1.00 29.22 48 ASP C C 1
ATOM 8096 O O . ASP C 1 68 ? -59.880 26.606 36.366 1.00 32.11 48 ASP C O 1
ATOM 8101 N N . PRO C 1 69 ? -58.894 28.114 37.657 1.00 30.39 49 PRO C N 1
ATOM 8102 C CA . PRO C 1 69 ? -60.233 28.586 38.185 1.00 31.00 49 PRO C CA 1
ATOM 8103 C C . PRO C 1 69 ? -61.132 29.081 37.099 1.00 29.90 49 PRO C C 1
ATOM 8104 O O . PRO C 1 69 ? -60.709 29.884 36.268 1.00 30.44 49 PRO C O 1
ATOM 8108 N N . GLN C 1 70 ? -62.348 28.610 37.078 1.00 28.30 50 GLN C N 1
ATOM 8109 C CA . GLN C 1 70 ? -63.276 28.996 36.020 1.00 29.10 50 GLN C CA 1
ATOM 8110 C C . GLN C 1 70 ? -63.638 30.480 36.115 1.00 31.05 50 GLN C C 1
ATOM 8111 O O . GLN C 1 70 ? -63.815 31.149 35.108 1.00 30.28 50 GLN C O 1
ATOM 8117 N N . TYR C 1 71 ? -63.787 30.946 37.344 1.00 30.67 51 TYR C N 1
ATOM 8118 C CA . TYR C 1 71 ? -64.137 32.353 37.588 1.00 32.03 51 TYR C CA 1
ATOM 8119 C C . TYR C 1 71 ? -63.181 32.995 38.580 1.00 32.23 51 TYR C C 1
ATOM 8120 O O . TYR C 1 71 ? -62.599 32.350 39.462 1.00 31.75 51 TYR C O 1
ATOM 8129 N N . PRO C 1 72 ? -63.096 34.334 38.498 1.00 34.20 52 PRO C N 1
ATOM 8130 C CA . PRO C 1 72 ? -62.358 35.013 39.535 1.00 36.42 52 PRO C CA 1
ATOM 8131 C C . PRO C 1 72 ? -62.945 34.723 40.947 1.00 36.58 52 PRO C C 1
ATOM 8132 O O . PRO C 1 72 ? -64.183 34.672 41.088 1.00 37.02 52 PRO C O 1
ATOM 8136 N N . PRO C 1 73 ? -62.114 34.559 41.957 1.00 36.53 53 PRO C N 1
ATOM 8137 C CA . PRO C 1 73 ? -62.652 34.128 43.231 1.00 38.69 53 PRO C CA 1
ATOM 8138 C C . PRO C 1 73 ? -63.562 35.220 43.866 1.00 42.32 53 PRO C C 1
ATOM 8139 O O . PRO C 1 73 ? -63.255 36.424 43.807 1.00 41.12 53 PRO C O 1
ATOM 8143 N N . MET C 1 74 ? -64.666 34.763 44.440 1.00 42.08 54 MET C N 1
ATOM 8144 C CA . MET C 1 74 ? -65.681 35.639 45.078 1.00 45.34 54 MET C CA 1
ATOM 8145 C C . MET C 1 74 ? -65.052 36.649 46.051 1.00 44.93 54 MET C C 1
ATOM 8146 O O . MET C 1 74 ? -65.446 37.778 46.104 1.00 44.54 54 MET C O 1
ATOM 8151 N N . LEU C 1 75 ? -64.086 36.235 46.847 1.00 42.97 55 LEU C N 1
ATOM 8152 C CA . LEU C 1 75 ? -63.442 37.144 47.844 1.00 43.02 55 LEU C CA 1
ATOM 8153 C C . LEU C 1 75 ? -62.321 38.018 47.298 1.00 44.39 55 LEU C C 1
ATOM 8154 O O . LEU C 1 75 ? -61.707 38.743 48.046 1.00 43.37 55 LEU C O 1
ATOM 8159 N N . GLY C 1 76 ? -62.009 37.954 46.000 1.00 42.51 56 GLY C N 1
ATOM 8160 C CA . GLY C 1 76 ? -61.000 38.809 45.450 1.00 44.19 56 GLY C CA 1
ATOM 8161 C C . GLY C 1 76 ? -59.587 38.349 45.706 1.00 43.48 56 GLY C C 1
ATOM 8162 O O . GLY C 1 76 ? -58.668 38.955 45.212 1.00 41.57 56 GLY C O 1
ATOM 8163 N N . THR C 1 77 ? -59.448 37.203 46.344 1.00 43.85 57 THR C N 1
ATOM 8164 C CA . THR C 1 77 ? -58.159 36.633 46.604 1.00 44.89 57 THR C CA 1
ATOM 8165 C C . THR C 1 77 ? -58.302 35.109 46.720 1.00 43.18 57 THR C C 1
ATOM 8166 O O . THR C 1 77 ? -59.420 34.643 47.107 1.00 39.65 57 THR C O 1
ATOM 8170 N N . ASP C 1 78 ? -57.235 34.351 46.407 1.00 40.86 58 ASP C N 1
ATOM 8171 C CA . ASP C 1 78 ? -57.328 32.897 46.618 1.00 37.96 58 ASP C CA 1
ATOM 8172 C C . ASP C 1 78 ? -55.963 32.277 46.336 1.00 36.47 58 ASP C C 1
ATOM 8173 O O . ASP C 1 78 ? -54.994 32.976 45.991 1.00 38.68 58 ASP C O 1
ATOM 8178 N N . ILE C 1 79 ? -55.865 30.977 46.534 1.00 34.96 59 ILE C N 1
ATOM 8179 C CA . ILE C 1 79 ? -54.596 30.288 46.443 1.00 34.69 59 ILE C CA 1
ATOM 8180 C C . ILE C 1 79 ? -54.665 29.297 45.262 1.00 32.96 59 ILE C C 1
ATOM 8181 O O . ILE C 1 79 ? -55.765 28.883 44.836 1.00 31.20 59 ILE C O 1
ATOM 8186 N N . PHE C 1 80 ? -53.480 28.949 44.755 1.00 33.54 60 PHE C N 1
ATOM 8187 C CA . PHE C 1 80 ? -53.341 28.070 43.603 1.00 33.39 60 PHE C CA 1
ATOM 8188 C C . PHE C 1 80 ? -54.041 26.732 43.808 1.00 31.52 60 PHE C C 1
ATOM 8189 O O . PHE C 1 80 ? -54.754 26.273 42.887 1.00 32.87 60 PHE C O 1
ATOM 8197 N N . PHE C 1 81 ? -53.949 26.160 44.969 1.00 30.60 61 PHE C N 1
ATOM 8198 C CA . PHE C 1 81 ? -54.560 24.864 45.290 1.00 30.92 61 PHE C CA 1
ATOM 8199 C C . PHE C 1 81 ? -56.090 24.853 45.266 1.00 31.09 61 PHE C C 1
ATOM 8200 O O . PHE C 1 81 ? -56.710 23.824 45.426 1.00 30.52 61 PHE C O 1
ATOM 8208 N N . ASN C 1 82 ? -56.714 26.018 45.085 1.00 33.15 62 ASN C N 1
ATOM 8209 C CA . ASN C 1 82 ? -58.177 26.086 45.148 1.00 33.21 62 ASN C CA 1
ATOM 8210 C C . ASN C 1 82 ? -58.892 26.126 43.792 1.00 32.69 62 ASN C C 1
ATOM 8211 O O . ASN C 1 82 ? -60.113 26.232 43.736 1.00 33.70 62 ASN C O 1
ATOM 8216 N N . GLY C 1 83 ? -58.134 26.043 42.689 1.00 29.93 63 GLY C N 1
ATOM 8217 C CA . GLY C 1 83 ? -58.752 26.170 41.377 1.00 29.57 63 GLY C CA 1
ATOM 8218 C C . GLY C 1 83 ? -59.456 24.923 40.885 1.00 26.80 63 GLY C C 1
ATOM 8219 O O . GLY C 1 83 ? -59.004 23.815 41.179 1.00 26.72 63 GLY C O 1
ATOM 8220 N N . ASP C 1 84 ? -60.544 25.113 40.157 1.00 26.97 64 ASP C N 1
ATOM 8221 C CA . ASP C 1 84 ? -61.298 24.012 39.537 1.00 27.88 64 ASP C CA 1
ATOM 8222 C C . ASP C 1 84 ? -60.324 23.063 38.768 1.00 26.86 64 ASP C C 1
ATOM 8223 O O . ASP C 1 84 ? -59.474 23.521 38.013 1.00 24.14 64 ASP C O 1
ATOM 8228 N N . GLY C 1 85 ? -60.486 21.766 38.956 1.00 25.60 65 GLY C N 1
ATOM 8229 C CA . GLY C 1 85 ? -59.617 20.792 38.269 1.00 24.05 65 GLY C CA 1
ATOM 8230 C C . GLY C 1 85 ? -59.855 20.700 36.780 1.00 23.33 65 GLY C C 1
ATOM 8231 O O . GLY C 1 85 ? -60.977 20.472 36.338 1.00 23.58 65 GLY C O 1
ATOM 8232 N N . MET C 1 86 ? -58.771 20.890 36.012 1.00 23.19 66 MET C N 1
ATOM 8233 C CA . MET C 1 86 ? -58.733 20.775 34.601 1.00 23.76 66 MET C CA 1
ATOM 8234 C C . MET C 1 86 ? -57.774 19.636 34.198 1.00 23.41 66 MET C C 1
ATOM 8235 O O . MET C 1 86 ? -56.553 19.717 34.499 1.00 23.31 66 MET C O 1
ATOM 8240 N N . VAL C 1 87 ? -58.338 18.564 33.602 1.00 23.69 67 VAL C N 1
ATOM 8241 C CA . VAL C 1 87 ? -57.566 17.398 33.285 1.00 23.33 67 VAL C CA 1
ATOM 8242 C C . VAL C 1 87 ? -57.127 17.424 31.842 1.00 23.32 67 VAL C C 1
ATOM 8243 O O . VAL C 1 87 ? -57.946 17.699 30.965 1.00 23.20 67 VAL C O 1
ATOM 8247 N N . SER C 1 88 ? -55.857 17.111 31.620 1.00 23.38 68 SER C N 1
ATOM 8248 C CA . SER C 1 88 ? -55.321 16.985 30.247 1.00 25.09 68 SER C CA 1
ATOM 8249 C C . SER C 1 88 ? -54.950 15.511 30.052 1.00 24.39 68 SER C C 1
ATOM 8250 O O . SER C 1 88 ? -54.408 14.873 30.972 1.00 25.58 68 SER C O 1
ATOM 8253 N N . GLY C 1 89 ? -55.186 15.002 28.856 1.00 24.40 69 GLY C N 1
ATOM 8254 C CA . GLY C 1 89 ? -54.710 13.700 28.423 1.00 23.74 69 GLY C CA 1
ATOM 8255 C C . GLY C 1 89 ? -53.941 13.852 27.107 1.00 23.02 69 GLY C C 1
ATOM 8256 O O . GLY C 1 89 ? -54.514 14.300 26.109 1.00 23.01 69 GLY C O 1
ATOM 8257 N N . PHE C 1 90 ? -52.640 13.594 27.141 1.00 23.32 70 PHE C N 1
ATOM 8258 C CA . PHE C 1 90 ? -51.804 13.558 25.952 1.00 24.71 70 PHE C CA 1
ATOM 8259 C C . PHE C 1 90 ? -51.748 12.064 25.553 1.00 24.51 70 PHE C C 1
ATOM 8260 O O . PHE C 1 90 ? -51.149 11.251 26.262 1.00 27.10 70 PHE C O 1
ATOM 8268 N N . HIS C 1 91 ? -52.305 11.739 24.425 1.00 25.64 71 HIS C N 1
ATOM 8269 C CA . HIS C 1 91 ? -52.316 10.378 23.946 1.00 26.17 71 HIS C CA 1
ATOM 8270 C C . HIS C 1 91 ? -51.214 10.130 22.910 1.00 26.65 71 HIS C C 1
ATOM 8271 O O . HIS C 1 91 ? -51.185 10.794 21.857 1.00 27.45 71 HIS C O 1
ATOM 8278 N N . PHE C 1 92 ? -50.340 9.197 23.203 1.00 26.74 72 PHE C N 1
ATOM 8279 C CA . PHE C 1 92 ? -49.146 8.845 22.400 1.00 28.28 72 PHE C CA 1
ATOM 8280 C C . PHE C 1 92 ? -49.454 7.577 21.628 1.00 29.30 72 PHE C C 1
ATOM 8281 O O . PHE C 1 92 ? -49.814 6.545 22.218 1.00 27.43 72 PHE C O 1
ATOM 8289 N N . ALA C 1 93 ? -49.364 7.639 20.307 1.00 32.28 73 ALA C N 1
ATOM 8290 C CA . ALA C 1 93 ? -49.519 6.415 19.524 1.00 33.42 73 ALA C CA 1
ATOM 8291 C C . ALA C 1 93 ? -48.692 6.527 18.250 1.00 36.19 73 ALA C C 1
ATOM 8292 O O . ALA C 1 93 ? -48.808 7.434 17.491 1.00 32.75 73 ALA C O 1
ATOM 8294 N N . ASN C 1 94 ? -47.876 5.536 18.037 1.00 40.47 74 ASN C N 1
ATOM 8295 C CA . ASN C 1 94 ? -46.858 5.461 17.049 1.00 42.86 74 ASN C CA 1
ATOM 8296 C C . ASN C 1 94 ? -46.299 6.734 16.371 1.00 39.40 74 ASN C C 1
ATOM 8297 O O . ASN C 1 94 ? -46.436 7.103 15.191 1.00 36.73 74 ASN C O 1
ATOM 8302 N N . GLY C 1 95 ? -45.701 7.481 17.233 1.00 35.23 75 GLY C N 1
ATOM 8303 C CA . GLY C 1 95 ? -44.948 8.650 16.870 1.00 36.02 75 GLY C CA 1
ATOM 8304 C C . GLY C 1 95 ? -45.738 9.936 16.829 1.00 35.96 75 GLY C C 1
ATOM 8305 O O . GLY C 1 95 ? -45.169 10.970 16.493 1.00 38.68 75 GLY C O 1
ATOM 8306 N N . LYS C 1 96 ? -47.044 9.886 17.120 1.00 32.71 76 LYS C N 1
ATOM 8307 C CA . LYS C 1 96 ? -47.916 11.028 17.097 1.00 32.31 76 LYS C CA 1
ATOM 8308 C C . LYS C 1 96 ? -48.532 11.255 18.489 1.00 31.87 76 LYS C C 1
ATOM 8309 O O . LYS C 1 96 ? -48.676 10.307 19.296 1.00 29.08 76 LYS C O 1
ATOM 8315 N N . VAL C 1 97 ? -48.807 12.534 18.785 1.00 31.16 77 VAL C N 1
ATOM 8316 C CA . VAL C 1 97 ? -49.372 12.872 20.115 1.00 29.61 77 VAL C CA 1
ATOM 8317 C C . VAL C 1 97 ? -50.598 13.751 19.830 1.00 29.67 77 VAL C C 1
ATOM 8318 O O . VAL C 1 97 ? -50.567 14.682 18.971 1.00 29.70 77 VAL C O 1
ATOM 8322 N N . SER C 1 98 ? -51.707 13.473 20.538 1.00 28.11 78 SER C N 1
ATOM 8323 C CA . SER C 1 98 ? -52.891 14.315 20.534 1.00 26.78 78 SER C CA 1
ATOM 8324 C C . SER C 1 98 ? -53.232 14.767 21.977 1.00 26.92 78 SER C C 1
ATOM 8325 O O . SER C 1 98 ? -52.659 14.253 22.923 1.00 25.48 78 SER C O 1
ATOM 8328 N N . LEU C 1 99 ? -54.100 15.779 22.102 1.00 26.39 79 LEU C N 1
ATOM 8329 C CA . LEU C 1 99 ? -54.344 16.408 23.416 1.00 25.78 79 LEU C CA 1
ATOM 8330 C C . LEU C 1 99 ? -55.838 16.629 23.546 1.00 24.21 79 LEU C C 1
ATOM 8331 O O . LEU C 1 99 ? -56.517 17.079 22.590 1.00 25.06 79 LEU C O 1
ATOM 8336 N N . ARG C 1 100 ? -56.349 16.253 24.684 1.00 25.29 80 ARG C N 1
ATOM 8337 C CA . ARG C 1 100 ? -57.667 16.680 25.140 1.00 26.63 80 ARG C CA 1
ATOM 8338 C C . ARG C 1 100 ? -57.534 17.260 26.550 1.00 24.65 80 ARG C C 1
ATOM 8339 O O . ARG C 1 100 ? -56.817 16.737 27.351 1.00 23.70 80 ARG C O 1
ATOM 8347 N N . ARG C 1 101 ? -58.230 18.352 26.791 1.00 24.74 81 ARG C N 1
ATOM 8348 C CA . ARG C 1 101 ? -58.151 19.065 28.063 1.00 25.76 81 ARG C CA 1
ATOM 8349 C C . ARG C 1 101 ? -59.576 19.479 28.415 1.00 24.97 81 ARG C C 1
ATOM 8350 O O . ARG C 1 101 ? -60.235 20.130 27.596 1.00 23.14 81 ARG C O 1
ATOM 8358 N N . ARG C 1 102 ? -60.040 19.041 29.575 1.00 26.05 82 ARG C N 1
ATOM 8359 C CA . ARG C 1 102 ? -61.453 19.243 30.001 1.00 27.50 82 ARG C CA 1
ATOM 8360 C C . ARG C 1 102 ? -61.538 19.463 31.513 1.00 24.79 82 ARG C C 1
ATOM 8361 O O . ARG C 1 102 ? -60.776 18.902 32.269 1.00 23.35 82 ARG C O 1
ATOM 8369 N N . TYR C 1 103 ? -62.485 20.272 31.919 1.00 23.91 83 TYR C N 1
ATOM 8370 C CA . TYR C 1 103 ? -62.787 20.477 33.329 1.00 23.74 83 TYR C CA 1
ATOM 8371 C C . TYR C 1 103 ? -63.459 19.254 33.860 1.00 23.46 83 TYR C C 1
ATOM 8372 O O . TYR C 1 103 ? -64.323 18.658 33.174 1.00 26.23 83 TYR C O 1
ATOM 8381 N N . VAL C 1 104 ? -63.126 18.916 35.085 1.00 23.56 84 VAL C N 1
ATOM 8382 C CA . VAL C 1 104 ? -63.950 18.018 35.870 1.00 24.68 84 VAL C CA 1
ATOM 8383 C C . VAL C 1 104 ? -65.311 18.684 36.182 1.00 24.26 84 VAL C C 1
ATOM 8384 O O . VAL C 1 104 ? -65.324 19.771 36.739 1.00 24.08 84 VAL C O 1
ATOM 8388 N N . GLN C 1 105 ? -66.421 18.079 35.764 1.00 24.92 85 GLN C N 1
ATOM 8389 C CA . GLN C 1 105 ? -67.708 18.709 36.007 1.00 26.72 85 GLN C CA 1
ATOM 8390 C C . GLN C 1 105 ? -68.227 18.446 37.427 1.00 26.70 85 GLN C C 1
ATOM 8391 O O . GLN C 1 105 ? -69.268 17.747 37.620 1.00 26.67 85 GLN C O 1
ATOM 8397 N N . THR C 1 106 ? -67.495 18.965 38.400 1.00 25.31 86 THR C N 1
ATOM 8398 C CA . THR C 1 106 ? -67.864 18.882 39.786 1.00 25.74 86 THR C CA 1
ATOM 8399 C C . THR C 1 106 ? -69.176 19.652 40.055 1.00 26.18 86 THR C C 1
ATOM 8400 O O . THR C 1 106 ? -69.541 20.543 39.350 1.00 25.75 86 THR C O 1
ATOM 8404 N N . ASP C 1 107 ? -69.864 19.292 41.128 1.00 26.59 87 ASP C N 1
ATOM 8405 C CA . ASP C 1 107 ? -71.046 20.082 41.527 1.00 28.55 87 ASP C CA 1
ATOM 8406 C C . ASP C 1 107 ? -70.639 21.518 41.766 1.00 27.06 87 ASP C C 1
ATOM 8407 O O . ASP C 1 107 ? -71.412 22.392 41.451 1.00 27.51 87 ASP C O 1
ATOM 8412 N N . ARG C 1 108 ? -69.452 21.745 42.342 1.00 27.07 88 ARG C N 1
ATOM 8413 C CA . ARG C 1 108 ? -68.984 23.112 42.597 1.00 27.83 88 ARG C CA 1
ATOM 8414 C C . ARG C 1 108 ? -68.863 23.921 41.337 1.00 28.06 88 ARG C C 1
ATOM 8415 O O . ARG C 1 108 ? -69.347 25.070 41.269 1.00 28.82 88 ARG C O 1
ATOM 8423 N N . LEU C 1 109 ? -68.212 23.352 40.323 1.00 27.30 89 LEU C N 1
ATOM 8424 C CA . LEU C 1 109 ? -68.126 24.043 39.038 1.00 28.04 89 LEU C CA 1
ATOM 8425 C C . LEU C 1 109 ? -69.475 24.270 38.422 1.00 28.35 89 LEU C C 1
ATOM 8426 O O . LEU C 1 109 ? -69.734 25.339 37.896 1.00 28.07 89 LEU C O 1
ATOM 8431 N N . LEU C 1 110 ? -70.342 23.274 38.421 1.00 29.32 90 LEU C N 1
ATOM 8432 C CA . LEU C 1 110 ? -71.630 23.428 37.749 1.00 30.75 90 LEU C CA 1
ATOM 8433 C C . LEU C 1 110 ? -72.501 24.475 38.428 1.00 30.63 90 LEU C C 1
ATOM 8434 O O . LEU C 1 110 ? -73.268 25.170 37.759 1.00 31.06 90 LEU C O 1
ATOM 8439 N N . ALA C 1 111 ? -72.368 24.607 39.754 1.00 31.91 91 ALA C N 1
ATOM 8440 C CA . ALA C 1 111 ? -73.135 25.645 40.441 1.00 32.69 91 ALA C CA 1
ATOM 8441 C C . ALA C 1 111 ? -72.598 27.045 40.062 1.00 32.79 91 ALA C C 1
ATOM 8442 O O . ALA C 1 111 ? -73.353 27.966 39.845 1.00 33.68 91 ALA C O 1
ATOM 8444 N N . GLN C 1 112 ? -71.286 27.193 39.986 1.00 31.93 92 GLN C N 1
ATOM 8445 C CA . GLN C 1 112 ? -70.690 28.450 39.604 1.00 32.19 92 GLN C CA 1
ATOM 8446 C C . GLN C 1 112 ? -71.102 28.806 38.176 1.00 31.69 92 GLN C C 1
ATOM 8447 O O . GLN C 1 112 ? -71.452 29.962 37.905 1.00 31.56 92 GLN C O 1
ATOM 8453 N N . ARG C 1 113 ? -71.090 27.835 37.281 1.00 31.63 93 ARG C N 1
ATOM 8454 C CA . ARG C 1 113 ? -71.539 28.087 35.914 1.00 33.31 93 ARG C CA 1
ATOM 8455 C C . ARG C 1 113 ? -73.038 28.464 35.865 1.00 35.21 93 ARG C C 1
ATOM 8456 O O . ARG C 1 113 ? -73.436 29.309 35.088 1.00 35.35 93 ARG C O 1
ATOM 8464 N N . ARG C 1 114 ? -73.840 27.881 36.723 1.00 36.59 94 ARG C N 1
ATOM 8465 C CA . ARG C 1 114 ? -75.270 28.213 36.781 1.00 38.70 94 ARG C CA 1
ATOM 8466 C C . ARG C 1 114 ? -75.454 29.675 37.184 1.00 38.72 94 ARG C C 1
ATOM 8467 O O . ARG C 1 114 ? -76.224 30.364 36.571 1.00 36.95 94 ARG C O 1
ATOM 8475 N N . GLU C 1 115 ? -74.713 30.150 38.177 1.00 37.96 95 GLU C N 1
ATOM 8476 C CA . GLU C 1 115 ? -74.817 31.514 38.578 1.00 39.54 95 GLU C CA 1
ATOM 8477 C C . GLU C 1 115 ? -73.923 32.476 37.836 1.00 40.47 95 GLU C C 1
ATOM 8478 O O . GLU C 1 115 ? -74.098 33.662 37.979 1.00 38.28 95 GLU C O 1
ATOM 8484 N N . GLY C 1 116 ? -72.952 32.009 37.050 1.00 37.98 96 GLY C N 1
ATOM 8485 C CA . GLY C 1 116 ? -72.162 32.946 36.271 1.00 37.44 96 GLY C CA 1
ATOM 8486 C C . GLY C 1 116 ? -71.068 33.593 37.085 1.00 37.20 96 GLY C C 1
ATOM 8487 O O . GLY C 1 116 ? -70.605 34.655 36.687 1.00 37.04 96 GLY C O 1
ATOM 8488 N N . ARG C 1 117 ? -70.666 33.013 38.208 1.00 36.04 97 ARG C N 1
ATOM 8489 C CA . ARG C 1 117 ? -69.620 33.623 39.063 1.00 37.06 97 ARG C CA 1
ATOM 8490 C C . ARG C 1 117 ? -69.143 32.639 40.110 1.00 35.70 97 ARG C C 1
ATOM 8491 O O . ARG C 1 117 ? -69.797 31.629 40.351 1.00 35.35 97 ARG C O 1
ATOM 8499 N N . SER C 1 118 ? -68.041 32.990 40.776 1.00 34.40 98 SER C N 1
ATOM 8500 C CA . SER C 1 118 ? -67.543 32.252 41.898 1.00 35.79 98 SER C CA 1
ATOM 8501 C C . SER C 1 118 ? -68.511 32.318 43.069 1.00 36.44 98 SER C C 1
ATOM 8502 O O . SER C 1 118 ? -69.033 33.370 43.342 1.00 36.44 98 SER C O 1
ATOM 8505 N N . LEU C 1 119 ? -68.740 31.190 43.714 1.00 34.02 99 LEU C N 1
ATOM 8506 C CA . LEU C 1 119 ? -69.613 31.044 44.883 1.00 35.17 99 LEU C CA 1
ATOM 8507 C C . LEU C 1 119 ? -68.870 30.510 46.083 1.00 34.36 99 LEU C C 1
ATOM 8508 O O . LEU C 1 119 ? -69.475 30.195 47.120 1.00 36.05 99 LEU C O 1
ATOM 8513 N N . ASN C 1 120 ? -67.556 30.394 45.989 1.00 33.21 100 ASN C N 1
ATOM 8514 C CA . ASN C 1 120 ? -66.781 29.698 46.955 1.00 33.40 100 ASN C CA 1
ATOM 8515 C C . ASN C 1 120 ? -65.722 30.623 47.556 1.00 33.73 100 ASN C C 1
ATOM 8516 O O . ASN C 1 120 ? -65.069 31.400 46.859 1.00 36.46 100 ASN C O 1
ATOM 8521 N N . GLY C 1 121 ? -65.530 30.501 48.860 1.00 35.05 101 GLY C N 1
ATOM 8522 C CA . GLY C 1 121 ? -64.683 31.375 49.627 1.00 34.96 101 GLY C CA 1
ATOM 8523 C C . GLY C 1 121 ? -63.323 30.789 49.888 1.00 35.72 101 GLY C C 1
ATOM 8524 O O . GLY C 1 121 ? -62.643 30.295 48.943 1.00 36.89 101 GLY C O 1
ATOM 8525 N N . VAL C 1 122 ? -62.945 30.823 51.152 1.00 34.17 102 VAL C N 1
ATOM 8526 C CA . VAL C 1 122 ? -61.648 30.470 51.606 1.00 35.14 102 VAL C CA 1
ATOM 8527 C C . VAL C 1 122 ? -61.434 28.966 51.409 1.00 34.19 102 VAL C C 1
ATOM 8528 O O . VAL C 1 122 ? -62.362 28.160 51.597 1.00 33.68 102 VAL C O 1
ATOM 8532 N N . TYR C 1 123 ? -60.219 28.613 50.981 1.00 33.93 103 TYR C N 1
ATOM 8533 C CA . TYR C 1 123 ? -59.816 27.226 50.721 1.00 32.60 103 TYR C CA 1
ATOM 8534 C C . TYR C 1 123 ? -60.213 26.299 51.865 1.00 32.89 103 TYR C C 1
ATOM 8535 O O . TYR C 1 123 ? -59.836 26.521 53.038 1.00 31.00 103 TYR C O 1
ATOM 8544 N N . ARG C 1 124 ? -61.000 25.286 51.515 1.00 32.08 104 ARG C N 1
ATOM 8545 C CA . ARG C 1 124 ? -61.425 24.205 52.437 1.00 32.29 104 ARG C CA 1
ATOM 8546 C C . ARG C 1 124 ? -62.147 24.796 53.655 1.00 31.22 104 ARG C C 1
ATOM 8547 O O . ARG C 1 124 ? -62.047 24.279 54.785 1.00 32.63 104 ARG C O 1
ATOM 8555 N N . ASN C 1 125 ? -62.842 25.900 53.414 1.00 31.26 105 ASN C N 1
ATOM 8556 C CA . ASN C 1 125 ? -63.636 26.500 54.508 1.00 32.94 105 ASN C CA 1
ATOM 8557 C C . ASN C 1 125 ? -64.991 26.883 53.919 1.00 32.60 105 ASN C C 1
ATOM 8558 O O . ASN C 1 125 ? -65.246 28.030 53.461 1.00 33.06 105 ASN C O 1
ATOM 8563 N N . ALA C 1 126 ? -65.860 25.905 53.906 1.00 32.16 106 ALA C N 1
ATOM 8564 C CA . ALA C 1 126 ? -67.190 26.085 53.314 1.00 32.62 106 ALA C CA 1
ATOM 8565 C C . ALA C 1 126 ? -68.059 27.088 54.134 1.00 34.11 106 ALA C C 1
ATOM 8566 O O . ALA C 1 126 ? -69.017 27.624 53.590 1.00 34.82 106 ALA C O 1
ATOM 8568 N N . PHE C 1 127 ? -67.713 27.383 55.383 1.00 35.05 107 PHE C N 1
ATOM 8569 C CA . PHE C 1 127 ? -68.443 28.428 56.096 1.00 39.67 107 PHE C CA 1
ATOM 8570 C C . PHE C 1 127 ? -68.322 29.782 55.417 1.00 39.86 107 PHE C C 1
ATOM 8571 O O . PHE C 1 127 ? -69.100 30.628 55.731 1.00 42.02 107 PHE C O 1
ATOM 8579 N N . THR C 1 128 ? -67.365 30.010 54.507 1.00 39.05 108 THR C N 1
ATOM 8580 C CA . THR C 1 128 ? -67.230 31.253 53.804 1.00 38.66 108 THR C CA 1
ATOM 8581 C C . THR C 1 128 ? -67.793 31.196 52.424 1.00 38.79 108 THR C C 1
ATOM 8582 O O . THR C 1 128 ? -67.677 32.182 51.699 1.00 40.49 108 THR C O 1
ATOM 8586 N N . ASN C 1 129 ? -68.463 30.118 52.040 1.00 37.78 109 ASN C N 1
ATOM 8587 C CA . ASN C 1 129 ? -69.079 30.049 50.700 1.00 37.19 109 ASN C CA 1
ATOM 8588 C C . ASN C 1 129 ? -70.340 30.910 50.605 1.00 38.85 109 ASN C C 1
ATOM 8589 O O . ASN C 1 129 ? -70.985 31.109 51.557 1.00 38.78 109 ASN C O 1
ATOM 8594 N N . ASP C 1 130 ? -70.731 31.285 49.424 1.00 36.81 110 ASP C N 1
ATOM 8595 C CA . ASP C 1 130 ? -72.065 31.839 49.141 1.00 40.68 110 ASP C CA 1
ATOM 8596 C C . ASP C 1 130 ? -73.055 30.744 49.372 1.00 42.72 110 ASP C C 1
ATOM 8597 O O . ASP C 1 130 ? -72.783 29.555 49.154 1.00 39.43 110 ASP C O 1
ATOM 8602 N N . SER C 1 131 ? -74.263 31.122 49.815 1.00 44.38 111 SER C N 1
ATOM 8603 C CA . SER C 1 131 ? -75.308 30.140 50.096 1.00 42.81 111 SER C CA 1
ATOM 8604 C C . SER C 1 131 ? -75.771 29.430 48.815 1.00 40.61 111 SER C C 1
ATOM 8605 O O . SER C 1 131 ? -76.277 28.362 48.891 1.00 41.72 111 SER C O 1
ATOM 8608 N N . LEU C 1 132 ? -75.497 29.950 47.648 1.00 39.04 112 LEU C N 1
ATOM 8609 C CA . LEU C 1 132 ? -75.784 29.262 46.388 1.00 38.64 112 LEU C CA 1
ATOM 8610 C C . LEU C 1 132 ? -74.713 28.235 45.911 1.00 38.08 112 LEU C C 1
ATOM 8611 O O . LEU C 1 132 ? -74.990 27.487 44.942 1.00 39.07 112 LEU C O 1
ATOM 8616 N N . ALA C 1 133 ? -73.580 28.164 46.587 1.00 37.11 113 ALA C N 1
ATOM 8617 C CA . ALA C 1 133 ? -72.543 27.197 46.245 1.00 34.75 113 ALA C CA 1
ATOM 8618 C C . ALA C 1 133 ? -73.074 25.809 46.418 1.00 36.17 113 ALA C C 1
ATOM 8619 O O . ALA C 1 133 ? -73.897 25.565 47.251 1.00 33.75 113 ALA C O 1
ATOM 8621 N N . ALA C 1 134 ? -72.534 24.857 45.651 1.00 34.80 114 ALA C N 1
ATOM 8622 C CA . ALA C 1 134 ? -72.834 23.452 45.854 1.00 33.61 114 ALA C CA 1
ATOM 8623 C C . ALA C 1 134 ? -72.424 23.044 47.226 1.00 32.51 114 ALA C C 1
ATOM 8624 O O . ALA C 1 134 ? -71.474 23.576 47.792 1.00 32.79 114 ALA C O 1
ATOM 8626 N N . LYS C 1 135 ? -73.105 22.059 47.750 1.00 34.98 115 LYS C N 1
ATOM 8627 C CA . LYS C 1 135 ? -72.767 21.541 49.100 1.00 37.93 115 LYS C CA 1
ATOM 8628 C C . LYS C 1 135 ? -71.393 20.847 49.109 1.00 35.90 115 LYS C C 1
ATOM 8629 O O . LYS C 1 135 ? -70.634 20.963 50.072 1.00 30.58 115 LYS C O 1
ATOM 8635 N N . ASN C 1 136 ? -71.124 20.115 48.011 1.00 33.05 116 ASN C N 1
ATOM 8636 C CA . ASN C 1 136 ? -69.806 19.477 47.875 1.00 31.03 116 ASN C CA 1
ATOM 8637 C C . ASN C 1 136 ? -68.778 20.552 47.465 1.00 28.52 116 ASN C C 1
ATOM 8638 O O . ASN C 1 136 ? -68.891 21.156 46.375 1.00 28.84 116 ASN C O 1
ATOM 8643 N N . ASN C 1 137 ? -67.834 20.811 48.339 1.00 27.35 117 ASN C N 1
ATOM 8644 C CA . ASN C 1 137 ? -66.858 21.910 48.129 1.00 28.39 117 ASN C CA 1
ATOM 8645 C C . ASN C 1 137 ? -65.654 21.521 47.196 1.00 27.17 117 ASN C C 1
ATOM 8646 O O . ASN C 1 137 ? -64.786 22.343 47.014 1.00 27.21 117 ASN C O 1
ATOM 8651 N N . THR C 1 138 ? -65.566 20.252 46.757 1.00 25.95 118 THR C N 1
ATOM 8652 C CA . THR C 1 138 ? -64.366 19.793 46.084 1.00 25.61 118 THR C CA 1
ATOM 8653 C C . THR C 1 138 ? -64.202 20.343 44.674 1.00 25.65 118 THR C C 1
ATOM 8654 O O . THR C 1 138 ? -65.147 20.550 43.954 1.00 24.17 118 THR C O 1
ATOM 8658 N N . THR C 1 139 ? -62.933 20.549 44.308 1.00 25.83 119 THR C N 1
ATOM 8659 C CA . THR C 1 139 ? -62.544 20.885 42.939 1.00 26.30 119 THR C CA 1
ATOM 8660 C C . THR C 1 139 ? -61.827 19.724 42.160 1.00 26.28 119 THR C C 1
ATOM 8661 O O . THR C 1 139 ? -61.525 19.913 41.000 1.00 26.45 119 THR C O 1
ATOM 8665 N N . ALA C 1 140 ? -61.570 18.589 42.778 1.00 25.32 120 ALA C N 1
ATOM 8666 C CA . ALA C 1 140 ? -61.043 17.403 42.127 1.00 25.92 120 ALA C CA 1
ATOM 8667 C C . ALA C 1 140 ? -59.786 17.757 41.313 1.00 25.36 120 ALA C C 1
ATOM 8668 O O . ALA C 1 140 ? -59.676 17.335 40.189 1.00 25.37 120 ALA C O 1
ATOM 8670 N N . ASN C 1 141 ? -58.870 18.516 41.933 1.00 25.86 121 ASN C N 1
ATOM 8671 C CA . ASN C 1 141 ? -57.813 19.265 41.213 1.00 24.90 121 ASN C CA 1
ATOM 8672 C C . ASN C 1 141 ? -56.401 18.825 41.425 1.00 23.59 121 ASN C C 1
ATOM 8673 O O . ASN C 1 141 ? -55.504 19.525 40.944 1.00 24.44 121 ASN C O 1
ATOM 8678 N N . THR C 1 142 ? -56.182 17.736 42.163 1.00 23.38 122 THR C N 1
ATOM 8679 C CA . THR C 1 142 ? -54.847 17.457 42.689 1.00 24.48 122 THR C CA 1
ATOM 8680 C C . THR C 1 142 ? -54.131 16.303 42.037 1.00 25.53 122 THR C C 1
ATOM 8681 O O . THR C 1 142 ? -52.918 16.426 41.693 1.00 23.14 122 THR C O 1
ATOM 8685 N N . SER C 1 143 ? -54.826 15.192 41.823 1.00 24.00 123 SER C N 1
ATOM 8686 C CA . SER C 1 143 ? -54.196 14.050 41.135 1.00 25.41 123 SER C CA 1
ATOM 8687 C C . SER C 1 143 ? -55.171 13.357 40.240 1.00 24.69 123 SER C C 1
ATOM 8688 O O . SER C 1 143 ? -56.374 13.535 40.358 1.00 23.14 123 SER C O 1
ATOM 8691 N N . VAL C 1 144 ? -54.605 12.535 39.345 1.00 23.80 124 VAL C N 1
ATOM 8692 C CA . VAL C 1 144 ? -55.397 11.682 38.497 1.00 24.02 124 VAL C CA 1
ATOM 8693 C C . VAL C 1 144 ? -54.767 10.286 38.507 1.00 24.65 124 VAL C C 1
ATOM 8694 O O . VAL C 1 144 ? -53.525 10.149 38.578 1.00 23.40 124 VAL C O 1
ATOM 8698 N N . ILE C 1 145 ? -55.578 9.245 38.489 1.00 23.56 125 ILE C N 1
ATOM 8699 C CA . ILE C 1 145 ? -55.093 7.890 38.435 1.00 25.14 125 ILE C CA 1
ATOM 8700 C C . ILE C 1 145 ? -56.132 6.985 37.801 1.00 25.37 125 ILE C C 1
ATOM 8701 O O . ILE C 1 145 ? -57.330 7.169 38.032 1.00 25.55 125 ILE C O 1
ATOM 8706 N N . PRO C 1 146 ? -55.704 6.053 36.930 1.00 25.35 126 PRO C N 1
ATOM 8707 C CA . PRO C 1 146 ? -56.683 5.117 36.370 1.00 24.98 126 PRO C CA 1
ATOM 8708 C C . PRO C 1 146 ? -57.044 4.044 37.396 1.00 24.58 126 PRO C C 1
ATOM 8709 O O . PRO C 1 146 ? -56.206 3.562 38.138 1.00 26.38 126 PRO C O 1
ATOM 8713 N N . HIS C 1 147 ? -58.308 3.691 37.433 1.00 25.17 127 HIS C N 1
ATOM 8714 C CA . HIS C 1 147 ? -58.759 2.622 38.360 1.00 26.02 127 HIS C CA 1
ATOM 8715 C C . HIS C 1 147 ? -60.105 2.080 37.876 1.00 25.13 127 HIS C C 1
ATOM 8716 O O . HIS C 1 147 ? -61.025 2.821 37.585 1.00 26.07 127 HIS C O 1
ATOM 8723 N N . ASN C 1 148 ? -60.185 0.756 37.740 1.00 26.54 128 ASN C N 1
ATOM 8724 C CA . ASN C 1 148 ? -61.451 0.036 37.476 1.00 26.19 128 ASN C CA 1
ATOM 8725 C C . ASN C 1 148 ? -62.204 0.629 36.326 1.00 26.41 128 ASN C C 1
ATOM 8726 O O . ASN C 1 148 ? -63.393 0.880 36.399 1.00 25.70 128 ASN C O 1
ATOM 8731 N N . GLY C 1 149 ? -61.501 0.864 35.240 1.00 24.21 129 GLY C N 1
ATOM 8732 C CA . GLY C 1 149 ? -62.097 1.231 33.973 1.00 25.81 129 GLY C CA 1
ATOM 8733 C C . GLY C 1 149 ? -62.355 2.715 33.796 1.00 25.16 129 GLY C C 1
ATOM 8734 O O . GLY C 1 149 ? -62.915 3.136 32.785 1.00 25.27 129 GLY C O 1
ATOM 8735 N N . VAL C 1 150 ? -62.040 3.518 34.795 1.00 24.76 130 VAL C N 1
ATOM 8736 C CA . VAL C 1 150 ? -62.238 4.981 34.706 1.00 23.89 130 VAL C CA 1
ATOM 8737 C C . VAL C 1 150 ? -60.936 5.723 35.123 1.00 23.80 130 VAL C C 1
ATOM 8738 O O . VAL C 1 150 ? -59.997 5.133 35.652 1.00 22.86 130 VAL C O 1
ATOM 8742 N N . LEU C 1 151 ? -60.934 7.044 34.882 1.00 23.70 131 LEU C N 1
ATOM 8743 C CA . LEU C 1 151 ? -59.910 7.908 35.457 1.00 23.01 131 LEU C CA 1
ATOM 8744 C C . LEU C 1 151 ? -60.502 8.579 36.700 1.00 22.89 131 LEU C C 1
ATOM 8745 O O . LEU C 1 151 ? -61.592 9.155 36.621 1.00 25.07 131 LEU C O 1
ATOM 8750 N N . LEU C 1 152 ? -59.812 8.505 37.820 1.00 22.43 132 LEU C N 1
ATOM 8751 C CA . LEU C 1 152 ? -60.221 9.214 39.053 1.00 22.09 132 LEU C CA 1
ATOM 8752 C C . LEU C 1 152 ? -59.450 10.524 39.098 1.00 21.36 132 LEU C C 1
ATOM 8753 O O . LEU C 1 152 ? -58.195 10.560 39.005 1.00 21.23 132 LEU C O 1
ATOM 8758 N N . ALA C 1 153 ? -60.184 11.579 39.232 1.00 21.80 133 ALA C N 1
ATOM 8759 C CA . ALA C 1 153 ? -59.643 12.927 39.577 1.00 21.98 133 ALA C CA 1
ATOM 8760 C C . ALA C 1 153 ? -59.897 13.117 41.069 1.00 21.91 133 ALA C C 1
ATOM 8761 O O . ALA C 1 153 ? -61.009 13.033 41.539 1.00 23.20 133 ALA C O 1
ATOM 8763 N N . LEU C 1 154 ? -58.854 13.392 41.788 1.00 22.56 134 LEU C N 1
ATOM 8764 C CA . LEU C 1 154 ? -58.840 13.342 43.220 1.00 23.21 134 LEU C CA 1
ATOM 8765 C C . LEU C 1 154 ? -58.488 14.676 43.875 1.00 25.13 134 LEU C C 1
ATOM 8766 O O . LEU C 1 154 ? -57.607 15.421 43.428 1.00 22.87 134 LEU C O 1
ATOM 8771 N N . LYS C 1 155 ? -59.065 14.846 45.064 1.00 24.93 135 LYS C N 1
ATOM 8772 C CA . LYS C 1 155 ? -58.650 15.908 45.936 1.00 27.10 135 LYS C CA 1
ATOM 8773 C C . LYS C 1 155 ? -59.036 15.507 47.365 1.00 25.15 135 LYS C C 1
ATOM 8774 O O . LYS C 1 155 ? -60.130 15.022 47.568 1.00 24.71 135 LYS C O 1
ATOM 8780 N N . GLU C 1 156 ? -58.118 15.760 48.278 1.00 24.70 136 GLU C N 1
ATOM 8781 C CA . GLU C 1 156 ? -58.1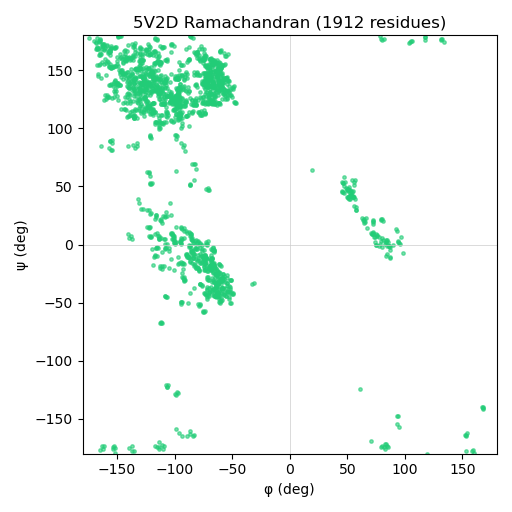62 15.095 49.588 1.00 25.83 136 GLU C CA 1
ATOM 8782 C C . GLU C 1 156 ? -59.249 15.563 50.542 1.00 25.36 136 GLU C C 1
ATOM 8783 O O . GLU C 1 156 ? -59.296 15.066 51.659 1.00 24.53 136 GLU C O 1
ATOM 8789 N N . ASP C 1 157 ? -60.088 16.490 50.118 1.00 26.34 137 ASP C N 1
ATOM 8790 C CA . ASP C 1 157 ? -61.242 16.978 50.937 1.00 28.60 137 ASP C CA 1
ATOM 8791 C C . ASP C 1 157 ? -62.528 16.255 50.607 1.00 28.36 137 ASP C C 1
ATOM 8792 O O . ASP C 1 157 ? -63.557 16.588 51.157 1.00 27.51 137 ASP C O 1
ATOM 8797 N N . ALA C 1 158 ? -62.505 15.256 49.709 1.00 27.06 138 ALA C N 1
ATOM 8798 C CA . ALA C 1 158 ? -63.766 14.633 49.260 1.00 27.01 138 ALA C CA 1
ATOM 8799 C C . ALA C 1 158 ? -63.478 13.312 48.524 1.00 27.03 138 ALA C C 1
ATOM 8800 O O . ALA C 1 158 ? -62.292 12.989 48.290 1.00 25.82 138 ALA C O 1
ATOM 8802 N N . LEU C 1 159 ? -64.536 12.617 48.169 1.00 25.05 139 LEU C N 1
ATOM 8803 C CA . LEU C 1 159 ? -64.423 11.453 47.314 1.00 26.28 139 LEU C CA 1
ATOM 8804 C C . LEU C 1 159 ? -63.982 11.931 45.907 1.00 24.26 139 LEU C C 1
ATOM 8805 O O . LEU C 1 159 ? -64.239 13.062 45.552 1.00 23.72 139 LEU C O 1
ATOM 8810 N N . PRO C 1 160 ? -63.347 11.048 45.125 1.00 23.98 140 PRO C N 1
ATOM 8811 C CA . PRO C 1 160 ? -62.897 11.397 43.788 1.00 23.06 140 PRO C CA 1
ATOM 8812 C C . PRO C 1 160 ? -63.992 11.488 42.806 1.00 24.04 140 PRO C C 1
ATOM 8813 O O . PRO C 1 160 ? -65.131 11.028 43.121 1.00 23.41 140 PRO C O 1
ATOM 8817 N N . TRP C 1 161 ? -63.727 12.098 41.631 1.00 23.62 141 TRP C N 1
ATOM 8818 C CA . TRP C 1 161 ? -64.667 12.217 40.552 1.00 25.12 141 TRP C CA 1
ATOM 8819 C C . TRP C 1 161 ? -64.142 11.336 39.366 1.00 24.92 141 TRP C C 1
ATOM 8820 O O . TRP C 1 161 ? -62.953 11.397 39.014 1.00 25.33 141 TRP C O 1
ATOM 8831 N N . ALA C 1 162 ? -65.003 10.537 38.786 1.00 24.03 142 ALA C N 1
ATOM 8832 C CA . ALA C 1 162 ? -64.616 9.672 37.690 1.00 24.24 142 ALA C CA 1
ATOM 8833 C C . ALA C 1 162 ? -64.835 10.395 36.354 1.00 24.25 142 ALA C C 1
ATOM 8834 O O . ALA C 1 162 ? -65.783 11.189 36.189 1.00 25.04 142 ALA C O 1
ATOM 8836 N N . MET C 1 163 ? -63.911 10.109 35.458 1.00 24.82 143 MET C N 1
ATOM 8837 C CA . MET C 1 163 ? -63.922 10.552 34.106 1.00 26.21 143 MET C CA 1
ATOM 8838 C C . MET C 1 163 ? -63.692 9.402 33.124 1.00 24.86 143 MET C C 1
ATOM 8839 O O . MET C 1 163 ? -62.999 8.437 33.414 1.00 24.09 143 MET C O 1
ATOM 8844 N N . ASP C 1 164 ? -64.250 9.572 31.915 1.00 25.87 144 ASP C N 1
ATOM 8845 C CA . ASP C 1 164 ? -64.018 8.589 30.851 1.00 28.02 144 ASP C CA 1
ATOM 8846 C C . ASP C 1 164 ? -62.542 8.684 30.422 1.00 25.96 144 ASP C C 1
ATOM 8847 O O . ASP C 1 164 ? -62.020 9.793 30.140 1.00 26.15 144 ASP C O 1
ATOM 8852 N N . LEU C 1 165 ? -61.874 7.552 30.381 1.00 26.59 145 LEU C N 1
ATOM 8853 C CA . LEU C 1 165 ? -60.440 7.480 30.033 1.00 26.51 145 LEU C CA 1
ATOM 8854 C C . LEU C 1 165 ? -60.100 8.077 28.634 1.00 28.65 145 LEU C C 1
ATOM 8855 O O . LEU C 1 165 ? -59.044 8.605 28.459 1.00 28.59 145 LEU C O 1
ATOM 8860 N N . GLU C 1 166 ? -61.036 7.988 27.671 1.00 30.75 146 GLU C N 1
ATOM 8861 C CA . GLU C 1 166 ? -60.759 8.491 26.339 1.00 34.21 146 GLU C CA 1
ATOM 8862 C C . GLU C 1 166 ? -61.226 9.883 26.140 1.00 33.66 146 GLU C C 1
ATOM 8863 O O . GLU C 1 166 ? -60.447 10.698 25.666 1.00 34.16 146 GLU C O 1
ATOM 8869 N N . THR C 1 167 ? -62.484 10.201 26.496 1.00 30.75 147 THR C N 1
ATOM 8870 C CA . THR C 1 167 ? -63.048 11.481 26.138 1.00 29.87 147 THR C CA 1
ATOM 8871 C C . THR C 1 167 ? -62.900 12.524 27.255 1.00 29.10 147 THR C C 1
ATOM 8872 O O . THR C 1 167 ? -63.118 13.723 27.017 1.00 28.33 147 THR C O 1
ATOM 8876 N N . LEU C 1 168 ? -62.584 12.080 28.478 1.00 26.20 148 LEU C N 1
ATOM 8877 C CA . LEU C 1 168 ? -62.500 12.960 29.631 1.00 27.35 148 LEU C CA 1
ATOM 8878 C C . LEU C 1 168 ? -63.878 13.527 30.030 1.00 28.18 148 LEU C C 1
ATOM 8879 O O . LEU C 1 168 ? -63.962 14.493 30.789 1.00 27.72 148 LEU C O 1
ATOM 8884 N N . GLU C 1 169 ? -64.977 12.937 29.489 1.00 30.12 149 GLU C N 1
ATOM 8885 C CA . GLU C 1 169 ? -66.323 13.236 29.964 1.00 31.10 149 GLU C CA 1
ATOM 8886 C C . GLU C 1 169 ? -66.403 12.854 31.491 1.00 28.50 149 GLU C C 1
ATOM 8887 O O . GLU C 1 169 ? -65.859 11.872 31.951 1.00 26.73 149 GLU C O 1
ATOM 8893 N N . THR C 1 170 ? -67.026 13.712 32.282 1.00 27.55 150 THR C N 1
ATOM 8894 C CA . THR C 1 170 ? -67.207 13.489 33.680 1.00 27.48 150 THR C CA 1
ATOM 8895 C C . THR C 1 170 ? -68.344 12.478 33.919 1.00 28.68 150 THR C C 1
ATOM 8896 O O . THR C 1 170 ? -69.432 12.631 33.398 1.00 26.78 150 THR C O 1
ATOM 8900 N N . LEU C 1 171 ? -68.047 11.431 34.673 1.00 29.53 151 LEU C N 1
ATOM 8901 C CA . LEU C 1 171 ? -69.019 10.385 35.003 1.00 31.82 151 LEU C CA 1
ATOM 8902 C C . LEU C 1 171 ? -69.734 10.659 36.322 1.00 33.75 151 LEU C C 1
ATOM 8903 O O . LEU C 1 171 ? -70.873 10.273 36.467 1.00 36.30 151 LEU C O 1
ATOM 8908 N N . GLY C 1 172 ? -69.129 11.349 37.262 1.00 31.70 152 GLY C N 1
ATOM 8909 C CA . GLY C 1 172 ? -69.788 11.672 38.507 1.00 31.20 152 GLY C CA 1
ATOM 8910 C C . GLY C 1 172 ? -68.846 11.343 39.660 1.00 28.12 152 GLY C C 1
ATOM 8911 O O . GLY C 1 172 ? -67.769 10.797 39.474 1.00 26.19 152 GLY C O 1
ATOM 8912 N N . GLU C 1 173 ? -69.296 11.651 40.867 1.00 27.14 153 GLU C N 1
ATOM 8913 C CA . GLU C 1 173 ? -68.605 11.321 42.046 1.00 28.82 153 GLU C CA 1
ATOM 8914 C C . GLU C 1 173 ? -68.447 9.805 42.110 1.00 27.60 153 GLU C C 1
ATOM 8915 O O . GLU C 1 173 ? -69.381 9.063 41.841 1.00 26.24 153 GLU C O 1
ATOM 8921 N N . TRP C 1 174 ? -67.263 9.338 42.430 1.00 26.07 154 TRP C N 1
ATOM 8922 C CA . TRP C 1 174 ? -67.024 7.909 42.529 1.00 27.41 154 TRP C CA 1
ATOM 8923 C C . TRP C 1 174 ? -67.070 7.471 44.007 1.00 28.23 154 TRP C C 1
ATOM 8924 O O . TRP C 1 174 ? -66.224 7.831 44.800 1.00 29.70 154 TRP C O 1
ATOM 8935 N N . THR C 1 175 ? -68.018 6.659 44.358 1.00 28.66 155 THR C N 1
ATOM 8936 C CA . THR C 1 175 ? -68.226 6.172 45.740 1.00 29.04 155 THR C CA 1
ATOM 8937 C C . THR C 1 175 ? -67.704 4.789 45.949 1.00 28.88 155 THR C C 1
ATOM 8938 O O . THR C 1 175 ? -67.726 4.296 47.089 1.00 29.90 155 THR C O 1
ATOM 8942 N N . PHE C 1 176 ? -67.105 4.175 44.925 1.00 29.62 156 PHE C N 1
ATOM 8943 C CA . PHE C 1 176 ? -66.579 2.789 44.986 1.00 27.28 156 PHE C CA 1
ATOM 8944 C C . PHE C 1 176 ? -67.753 1.830 45.422 1.00 28.42 156 PHE C C 1
ATOM 8945 O O . PHE C 1 176 ? -67.658 1.101 46.358 1.00 26.66 156 PHE C O 1
ATOM 8953 N N . ASP C 1 177 ? -68.844 1.959 44.713 1.00 30.56 157 ASP C N 1
ATOM 8954 C CA . ASP C 1 177 ? -70.113 1.202 44.935 1.00 35.09 157 ASP C CA 1
ATOM 8955 C C . ASP C 1 177 ? -70.578 1.268 46.381 1.00 34.56 157 ASP C C 1
ATOM 8956 O O . ASP C 1 177 ? -71.002 0.267 46.933 1.00 35.56 157 ASP C O 1
ATOM 8961 N N . GLY C 1 178 ? -70.455 2.453 47.003 1.00 33.31 158 GLY C N 1
ATOM 8962 C CA . GLY C 1 178 ? -70.840 2.683 48.370 1.00 32.79 158 GLY C CA 1
ATOM 8963 C C . GLY C 1 178 ? -69.927 2.049 49.422 1.00 32.00 158 GLY C C 1
ATOM 8964 O O . GLY C 1 178 ? -70.291 2.103 50.587 1.00 33.10 158 GLY C O 1
ATOM 8965 N N . GLN C 1 179 ? -68.756 1.518 49.092 1.00 30.01 159 GLN C N 1
ATOM 8966 C CA . GLN C 1 179 ? -67.939 0.873 50.075 1.00 28.79 159 GLN C CA 1
ATOM 8967 C C . GLN C 1 179 ? -67.072 1.781 50.974 1.00 28.09 159 GLN C C 1
ATOM 8968 O O . GLN C 1 179 ? -66.659 1.342 52.020 1.00 28.21 159 GLN C O 1
ATOM 8974 N N . ILE C 1 180 ? -66.835 3.014 50.518 1.00 27.90 160 ILE C N 1
ATOM 8975 C CA . ILE C 1 180 ? -65.943 3.937 51.213 1.00 29.27 160 ILE C CA 1
ATOM 8976 C C . ILE C 1 180 ? -66.811 4.847 52.045 1.00 29.38 160 ILE C C 1
ATOM 8977 O O . ILE C 1 180 ? -67.567 5.537 51.496 1.00 27.80 160 ILE C O 1
ATOM 8982 N N . LYS C 1 181 ? -66.650 4.801 53.360 1.00 30.87 161 LYS C N 1
ATOM 8983 C CA . LYS C 1 181 ? -67.502 5.547 54.249 1.00 32.64 161 LYS C CA 1
ATOM 8984 C C . LYS C 1 181 ? -66.800 6.728 54.898 1.00 32.00 161 LYS C C 1
ATOM 8985 O O . LYS C 1 181 ? -67.381 7.333 55.737 1.00 30.48 161 LYS C O 1
ATOM 8991 N N . SER C 1 182 ? -65.564 7.041 54.556 1.00 28.68 162 SER C N 1
ATOM 8992 C CA . SER C 1 182 ? -64.921 8.237 55.087 1.00 28.63 162 SER C CA 1
ATOM 8993 C C . SER C 1 182 ? -65.479 9.429 54.408 1.00 29.09 162 SER C C 1
ATOM 8994 O O . SER C 1 182 ? -66.040 9.359 53.280 1.00 30.19 162 SER C O 1
ATOM 8997 N N . ALA C 1 183 ? -65.311 10.571 55.057 1.00 28.25 163 ALA C N 1
ATOM 8998 C CA . ALA C 1 183 ? -65.760 11.838 54.481 1.00 29.57 163 ALA C CA 1
ATOM 8999 C C . ALA C 1 183 ? -64.850 12.295 53.351 1.00 27.94 163 ALA C C 1
ATOM 9000 O O . ALA C 1 183 ? -65.265 13.095 52.575 1.00 28.96 163 ALA C O 1
ATOM 9002 N N . THR C 1 184 ? -63.617 11.812 53.293 1.00 27.76 164 THR C N 1
ATOM 9003 C CA . THR C 1 184 ? -62.610 12.288 52.309 1.00 27.32 164 THR C CA 1
ATOM 9004 C C . THR C 1 184 ? -61.897 11.049 51.711 1.00 27.54 164 THR C C 1
ATOM 9005 O O . THR C 1 184 ? -62.037 9.945 52.224 1.00 27.71 164 THR C O 1
ATOM 9009 N N . PHE C 1 185 ? -61.114 11.294 50.682 1.00 25.63 165 PHE C N 1
ATOM 9010 C CA . PHE C 1 185 ? -60.267 10.264 50.082 1.00 26.13 165 PHE C CA 1
ATOM 9011 C C . PHE C 1 185 ? -59.014 10.928 49.574 1.00 24.95 165 PHE C C 1
ATOM 9012 O O . PHE C 1 185 ? -59.114 11.993 48.962 1.00 28.43 165 PHE C O 1
ATOM 9020 N N . THR C 1 186 ? -57.867 10.322 49.792 1.00 24.89 166 THR C N 1
ATOM 9021 C CA . THR C 1 186 ? -56.576 10.977 49.470 1.00 24.56 166 THR C CA 1
ATOM 9022 C C . THR C 1 186 ? -56.476 11.318 48.004 1.00 27.51 166 THR C C 1
ATOM 9023 O O . THR C 1 186 ? -57.085 10.611 47.141 1.00 27.45 166 THR C O 1
ATOM 9027 N N . ALA C 1 187 ? -55.679 12.360 47.686 1.00 25.56 167 ALA C N 1
ATOM 9028 C CA . ALA C 1 187 ? -55.247 12.562 46.327 1.00 25.27 167 ALA C CA 1
ATOM 9029 C C . ALA C 1 187 ? -53.905 11.880 46.054 1.00 24.21 167 ALA C C 1
ATOM 9030 O O . ALA C 1 187 ? -53.377 12.017 44.965 1.00 25.25 167 ALA C O 1
ATOM 9032 N N . HIS C 1 188 ? -53.371 11.124 46.987 1.00 22.78 168 HIS C N 1
ATOM 9033 C CA . HIS C 1 188 ? -52.111 10.389 46.774 1.00 23.83 168 HIS C CA 1
ATOM 9034 C C . HIS C 1 188 ? -52.216 8.875 46.951 1.00 24.27 168 HIS C C 1
ATOM 9035 O O . HIS C 1 188 ? -51.461 8.299 47.689 1.00 24.57 168 HIS C O 1
ATOM 9042 N N . PRO C 1 189 ? -53.194 8.251 46.258 1.00 25.04 169 PRO C N 1
ATOM 9043 C CA . PRO C 1 189 ? -53.263 6.789 46.319 1.00 26.76 169 PRO C CA 1
ATOM 9044 C C . PRO C 1 189 ? -52.051 6.242 45.537 1.00 26.58 169 PRO C C 1
ATOM 9045 O O . PRO C 1 189 ? -51.440 7.014 44.718 1.00 27.58 169 PRO C O 1
ATOM 9049 N N . LYS C 1 190 ? -51.694 5.016 45.808 1.00 28.60 170 LYS C N 1
ATOM 9050 C CA . LYS C 1 190 ? -50.635 4.324 45.045 1.00 30.39 170 LYS C CA 1
ATOM 9051 C C . LYS C 1 190 ? -51.219 3.077 44.387 1.00 29.11 170 LYS C C 1
ATOM 9052 O O . LYS C 1 190 ? -52.123 2.478 44.927 1.00 29.68 170 LYS C O 1
ATOM 9058 N N . LEU C 1 191 ? -50.717 2.707 43.241 1.00 30.08 171 LEU C N 1
ATOM 9059 C CA . LEU C 1 191 ? -50.996 1.375 42.593 1.00 29.82 171 LEU C CA 1
ATOM 9060 C C . LEU C 1 191 ? -49.925 0.375 42.911 1.00 28.65 171 LEU C C 1
ATOM 9061 O O . LEU C 1 191 ? -48.716 0.579 42.675 1.00 28.67 171 LEU C O 1
ATOM 9066 N N . ASP C 1 192 ? -50.317 -0.679 43.531 1.00 28.43 172 ASP C N 1
ATOM 9067 C CA . ASP C 1 192 ? -49.392 -1.739 43.925 1.00 30.36 172 ASP C CA 1
ATOM 9068 C C . ASP C 1 192 ? -49.025 -2.486 42.632 1.00 31.14 172 ASP C C 1
ATOM 9069 O O . ASP C 1 192 ? -49.868 -2.982 41.979 1.00 31.59 172 ASP C O 1
ATOM 9074 N N . PRO C 1 193 ? -47.780 -2.542 42.283 1.00 32.79 173 PRO C N 1
ATOM 9075 C CA . PRO C 1 193 ? -47.472 -3.138 41.002 1.00 33.99 173 PRO C CA 1
ATOM 9076 C C . PRO C 1 193 ? -47.612 -4.688 41.040 1.00 35.70 173 PRO C C 1
ATOM 9077 O O . PRO C 1 193 ? -47.687 -5.270 40.030 1.00 39.23 173 PRO C O 1
ATOM 9081 N N . ALA C 1 194 ? -47.639 -5.327 42.187 1.00 34.67 174 ALA C N 1
ATOM 9082 C CA . ALA C 1 194 ? -47.697 -6.769 42.263 1.00 38.29 174 ALA C CA 1
ATOM 9083 C C . ALA C 1 194 ? -49.114 -7.322 42.006 1.00 39.78 174 ALA C C 1
ATOM 9084 O O . ALA C 1 194 ? -49.247 -8.321 41.372 1.00 42.81 174 ALA C O 1
ATOM 9086 N N . THR C 1 195 ? -50.159 -6.568 42.437 1.00 35.79 175 THR C N 1
ATOM 9087 C CA . THR C 1 195 ? -51.545 -6.904 42.353 1.00 33.30 175 THR C CA 1
ATOM 9088 C C . THR C 1 195 ? -52.391 -5.990 41.555 1.00 33.14 175 THR C C 1
ATOM 9089 O O . THR C 1 195 ? -53.541 -6.323 41.239 1.00 32.52 175 THR C O 1
ATOM 9093 N N . GLY C 1 196 ? -51.927 -4.757 41.269 1.00 29.53 176 GLY C N 1
ATOM 9094 C CA . GLY C 1 196 ? -52.796 -3.726 40.698 1.00 29.34 176 GLY C CA 1
ATOM 9095 C C . GLY C 1 196 ? -53.790 -3.114 41.693 1.00 27.00 176 GLY C C 1
ATOM 9096 O O . GLY C 1 196 ? -54.628 -2.338 41.281 1.00 28.04 176 GLY C O 1
ATOM 9097 N N . ASN C 1 197 ? -53.695 -3.457 42.960 1.00 25.87 177 ASN C N 1
ATOM 9098 C CA . ASN C 1 197 ? -54.553 -2.873 43.985 1.00 25.76 177 ASN C CA 1
ATOM 9099 C C . ASN C 1 197 ? -54.299 -1.340 44.072 1.00 25.77 177 ASN C C 1
ATOM 9100 O O . ASN C 1 197 ? -53.136 -0.871 43.978 1.00 24.66 177 ASN C O 1
ATOM 9105 N N . LEU C 1 198 ? -55.330 -0.650 44.476 1.00 26.41 178 LEU C N 1
ATOM 9106 C CA . LEU C 1 198 ? -55.310 0.776 44.747 1.00 27.19 178 LEU C CA 1
ATOM 9107 C C . LEU C 1 198 ? -55.184 0.905 46.249 1.00 27.56 178 LEU C C 1
ATOM 9108 O O . LEU C 1 198 ? -56.016 0.408 47.012 1.00 27.31 178 LEU C O 1
ATOM 9113 N N . LEU C 1 199 ? -54.089 1.480 46.690 1.00 24.90 179 LEU C N 1
ATOM 9114 C CA . LEU C 1 199 ? -53.786 1.657 48.107 1.00 25.22 179 LEU C CA 1
ATOM 9115 C C . LEU C 1 199 ? -54.054 3.135 48.417 1.00 24.84 179 LEU C C 1
ATOM 9116 O O . LEU C 1 199 ? -53.536 4.022 47.747 1.00 24.88 179 LEU C O 1
ATOM 9121 N N . ALA C 1 200 ? -54.921 3.381 49.384 1.00 23.63 180 ALA C N 1
ATOM 9122 C CA . ALA C 1 200 ? -55.380 4.746 49.616 1.00 22.62 180 ALA C CA 1
ATOM 9123 C C . ALA C 1 200 ? -55.661 4.956 51.101 1.00 22.77 180 ALA C C 1
ATOM 9124 O O . ALA C 1 200 ? -55.432 4.089 51.922 1.00 21.10 180 ALA C O 1
ATOM 9126 N N . PHE C 1 201 ? -56.082 6.166 51.437 1.00 22.39 181 PHE C N 1
ATOM 9127 C CA . PHE C 1 201 ? -56.312 6.491 52.846 1.00 22.69 181 PHE C CA 1
ATOM 9128 C C . PHE C 1 201 ? -57.188 7.726 52.886 1.00 23.52 181 PHE C C 1
ATOM 9129 O O . PHE C 1 201 ? -57.464 8.334 51.841 1.00 23.15 181 PHE C O 1
ATOM 9137 N N . SER C 1 202 ? -57.647 8.059 54.069 1.00 23.72 182 SER C N 1
ATOM 9138 C CA . SER C 1 202 ? -58.417 9.299 54.335 1.00 24.07 182 SER C CA 1
ATOM 9139 C C . SER C 1 202 ? -57.948 9.933 55.685 1.00 23.80 182 SER C C 1
ATOM 9140 O O . SER C 1 202 ? -57.658 9.169 56.631 1.00 23.02 182 SER C O 1
ATOM 9143 N N . TYR C 1 203 ? -57.810 11.248 55.750 1.00 23.85 183 TYR C N 1
ATOM 9144 C CA . TYR C 1 203 ? -57.650 11.951 57.039 1.00 24.25 183 TYR C CA 1
ATOM 9145 C C . TYR C 1 203 ? -58.831 12.921 57.178 1.00 26.43 183 TYR C C 1
ATOM 9146 O O . TYR C 1 203 ? -59.569 13.183 56.193 1.00 26.70 183 TYR C O 1
ATOM 9155 N N . GLU C 1 204 ? -59.046 13.445 58.391 1.00 27.00 184 GLU C N 1
ATOM 9156 C CA . GLU C 1 204 ? -60.303 14.116 58.731 1.00 27.64 184 GLU C CA 1
ATOM 9157 C C . GLU C 1 204 ? -61.495 13.248 58.262 1.00 27.35 184 GLU C C 1
ATOM 9158 O O . GLU C 1 204 ? -62.466 13.696 57.662 1.00 26.69 184 GLU C O 1
ATOM 9164 N N . ALA C 1 205 ? -61.357 11.977 58.551 1.00 29.34 185 ALA C N 1
ATOM 9165 C CA . ALA C 1 205 ? -62.164 10.952 57.901 1.00 30.68 185 ALA C CA 1
ATOM 9166 C C . ALA C 1 205 ? -63.607 10.936 58.374 1.00 30.96 185 ALA C C 1
ATOM 9167 O O . ALA C 1 205 ? -64.433 10.309 57.706 1.00 29.33 185 ALA C O 1
ATOM 9169 N N . LYS C 1 206 ? -63.899 11.590 59.509 1.00 31.45 186 LYS C N 1
ATOM 9170 C CA . LYS C 1 206 ? -65.286 11.735 59.947 1.00 34.57 186 LYS C CA 1
ATOM 9171 C C . LYS C 1 206 ? -65.758 13.157 59.981 1.00 35.38 186 LYS C C 1
ATOM 9172 O O . LYS C 1 206 ? -66.725 13.451 60.643 1.00 35.34 186 LYS C O 1
ATOM 9178 N N . GLY C 1 207 ? -65.164 14.030 59.198 1.00 33.21 187 GLY C N 1
ATOM 9179 C CA . GLY C 1 207 ? -65.595 15.450 59.145 1.00 33.71 187 GLY C CA 1
ATOM 9180 C C . GLY C 1 207 ? -64.530 16.399 59.600 1.00 31.44 187 GLY C C 1
ATOM 9181 O O . GLY C 1 207 ? -63.429 16.008 60.022 1.00 29.11 187 GLY C O 1
ATOM 9182 N N . ASP C 1 208 ? -64.883 17.672 59.538 1.00 34.06 188 ASP C N 1
ATOM 9183 C CA . ASP C 1 208 ? -63.926 18.774 59.772 1.00 34.90 188 ASP C CA 1
ATOM 9184 C C . ASP C 1 208 ? -63.276 18.627 61.110 1.00 34.47 188 ASP C C 1
ATOM 9185 O O . ASP C 1 208 ? -63.936 18.506 62.103 1.00 33.96 188 ASP C O 1
ATOM 9190 N N . GLY C 1 209 ? -61.940 18.659 61.145 1.00 34.04 189 GLY C N 1
ATOM 9191 C CA . GLY C 1 209 ? -61.217 18.636 62.398 1.00 32.27 189 GLY C CA 1
ATOM 9192 C C . GLY C 1 209 ? -61.176 17.350 63.098 1.00 32.37 189 GLY C C 1
ATOM 9193 O O . GLY C 1 209 ? -60.595 17.288 64.160 1.00 33.24 189 GLY C O 1
ATOM 9194 N N . THR C 1 210 ? -61.743 16.275 62.546 1.00 31.07 190 THR C N 1
ATOM 9195 C CA . THR C 1 210 ? -61.634 14.972 63.212 1.00 29.59 190 THR C CA 1
ATOM 9196 C C . THR C 1 210 ? -60.246 14.350 63.131 1.00 29.67 190 THR C C 1
ATOM 9197 O O . THR C 1 210 ? -59.549 14.487 62.138 1.00 29.67 190 THR C O 1
ATOM 9201 N N . PRO C 1 211 ? -59.828 13.641 64.182 1.00 29.56 191 PRO C N 1
ATOM 9202 C CA . PRO C 1 211 ? -58.535 12.992 64.204 1.00 31.15 191 PRO C CA 1
ATOM 9203 C C . PRO C 1 211 ? -58.543 11.570 63.576 1.00 29.46 191 PRO C C 1
ATOM 9204 O O . PRO C 1 211 ? -57.530 10.898 63.619 1.00 28.67 191 PRO C O 1
ATOM 9208 N N . ASP C 1 212 ? -59.663 11.174 62.972 1.00 28.73 192 ASP C N 1
ATOM 9209 C CA . ASP C 1 212 ? -59.770 9.844 62.382 1.00 27.86 192 ASP C CA 1
ATOM 9210 C C . ASP C 1 212 ? -58.914 9.743 61.126 1.00 26.20 192 ASP C C 1
ATOM 9211 O O . ASP C 1 212 ? -58.935 10.630 60.283 1.00 25.96 192 ASP C O 1
ATOM 9216 N N . LEU C 1 213 ? -58.222 8.616 61.015 1.00 25.88 193 LEU C N 1
ATOM 9217 C CA . LEU C 1 213 ? -57.399 8.247 59.864 1.00 27.68 193 LEU C CA 1
ATOM 9218 C C . LEU C 1 213 ? -57.881 6.871 59.431 1.00 27.39 193 LEU C C 1
ATOM 9219 O O . LEU C 1 213 ? -58.200 6.044 60.269 1.00 27.31 193 LEU C O 1
ATOM 9224 N N . VAL C 1 214 ? -57.869 6.612 58.141 1.00 26.03 194 VAL C N 1
ATOM 9225 C CA . VAL C 1 214 ? -58.256 5.270 57.641 1.00 27.19 194 VAL C CA 1
ATOM 9226 C C . VAL C 1 214 ? -57.330 4.859 56.526 1.00 24.95 194 VAL C C 1
ATOM 9227 O O . VAL C 1 214 ? -57.137 5.658 55.627 1.00 25.02 194 VAL C O 1
ATOM 9231 N N . TYR C 1 215 ? -56.867 3.613 56.528 1.00 24.92 195 TYR C N 1
ATOM 9232 C CA . TYR C 1 215 ? -56.193 2.970 55.373 1.00 24.59 195 TYR C CA 1
ATOM 9233 C C . TYR C 1 215 ? -57.220 2.150 54.605 1.00 24.62 195 TYR C C 1
ATOM 9234 O O . TYR C 1 215 ? -58.046 1.445 55.221 1.00 25.05 195 TYR C O 1
ATOM 9243 N N . PHE C 1 216 ? -57.207 2.242 53.273 1.00 24.33 196 PHE C N 1
ATOM 9244 C CA . PHE C 1 216 ? -58.048 1.444 52.386 1.00 25.40 196 PHE C CA 1
ATOM 9245 C C . PHE C 1 216 ? -57.196 0.690 51.363 1.00 26.29 196 PHE C C 1
ATOM 9246 O O . PHE C 1 216 ? -56.280 1.269 50.783 1.00 24.95 196 PHE C O 1
ATOM 9254 N N . GLU C 1 217 ? -57.544 -0.576 51.109 1.00 25.53 197 GLU C N 1
ATOM 9255 C CA . GLU C 1 217 ? -56.924 -1.340 50.052 1.00 26.36 197 GLU C CA 1
ATOM 9256 C C . GLU C 1 217 ? -57.980 -1.913 49.134 1.00 25.51 197 GLU C C 1
ATOM 9257 O O . GLU C 1 217 ? -58.852 -2.685 49.613 1.00 26.13 197 GLU C O 1
ATOM 9263 N N . LEU C 1 218 ? -57.944 -1.481 47.877 1.00 26.32 198 LEU C N 1
ATOM 9264 C CA . LEU C 1 218 ? -58.967 -1.882 46.867 1.00 27.35 198 LEU C CA 1
ATOM 9265 C C . LEU C 1 218 ? -58.354 -2.734 45.742 1.00 29.37 198 LEU C C 1
ATOM 9266 O O . LEU C 1 218 ? -57.187 -2.521 45.311 1.00 28.27 198 LEU C O 1
ATOM 9271 N N . SER C 1 219 ? -59.140 -3.707 45.319 1.00 28.08 199 SER C N 1
ATOM 9272 C CA . SER C 1 219 ? -58.725 -4.587 44.254 1.00 27.78 199 SER C CA 1
ATOM 9273 C C . SER C 1 219 ? -58.805 -3.804 42.969 1.00 27.50 199 SER C C 1
ATOM 9274 O O . SER C 1 219 ? -59.474 -2.758 42.890 1.00 26.07 199 SER C O 1
ATOM 9277 N N . PRO C 1 220 ? -58.137 -4.308 41.921 1.00 30.27 200 PRO C N 1
ATOM 9278 C CA . PRO C 1 220 ? -58.249 -3.587 40.609 1.00 31.48 200 PRO C CA 1
ATOM 9279 C C . PRO C 1 220 ? -59.651 -3.498 40.041 1.00 30.88 200 PRO C C 1
ATOM 9280 O O . PRO C 1 220 ? -59.914 -2.598 39.214 1.00 29.97 200 PRO C O 1
ATOM 9284 N N . ASP C 1 221 ? -60.509 -4.401 40.435 1.00 31.54 201 ASP C N 1
ATOM 9285 C CA . ASP C 1 221 ? -61.942 -4.344 40.048 1.00 34.20 201 ASP C CA 1
ATOM 9286 C C . ASP C 1 221 ? -62.819 -3.654 41.070 1.00 30.84 201 ASP C C 1
ATOM 9287 O O . ASP C 1 221 ? -64.046 -3.732 41.000 1.00 31.02 201 ASP C O 1
ATOM 9292 N N . GLY C 1 222 ? -62.226 -2.930 42.031 1.00 29.09 202 GLY C N 1
ATOM 9293 C CA . GLY C 1 222 ? -63.008 -2.009 42.876 1.00 28.51 202 GLY C CA 1
ATOM 9294 C C . GLY C 1 222 ? -63.551 -2.580 44.180 1.00 28.63 202 GLY C C 1
ATOM 9295 O O . GLY C 1 222 ? -64.332 -1.975 44.857 1.00 31.10 202 GLY C O 1
ATOM 9296 N N . LYS C 1 223 ? -63.065 -3.720 44.562 1.00 28.25 203 LYS C N 1
ATOM 9297 C CA . LYS C 1 223 ? -63.558 -4.372 45.761 1.00 29.10 203 LYS C CA 1
ATOM 9298 C C . LYS C 1 223 ? -62.755 -3.887 46.943 1.00 28.66 203 LYS C C 1
ATOM 9299 O O . LYS C 1 223 ? -61.517 -3.904 46.883 1.00 28.03 203 LYS C O 1
ATOM 9305 N N . LEU C 1 224 ? -63.422 -3.454 48.038 1.00 29.18 204 LEU C N 1
ATOM 9306 C CA . LEU C 1 224 ? -62.663 -3.092 49.255 1.00 28.59 204 LEU C CA 1
ATOM 9307 C C . LEU C 1 224 ? -62.163 -4.311 49.943 1.00 30.82 204 LEU C C 1
ATOM 9308 O O . LEU C 1 224 ? -62.969 -5.077 50.434 1.00 29.38 204 LEU C O 1
ATOM 9313 N N . LEU C 1 225 ? -60.831 -4.521 49.968 1.00 29.07 205 LEU C N 1
ATOM 9314 C CA . LEU C 1 225 ? -60.281 -5.720 50.513 1.00 29.37 205 LEU C CA 1
ATOM 9315 C C . LEU C 1 225 ? -59.942 -5.609 51.987 1.00 29.51 205 LEU C C 1
ATOM 9316 O O . LEU C 1 225 ? -59.929 -6.600 52.668 1.00 28.71 205 LEU C O 1
ATOM 9321 N N . HIS C 1 226 ? -59.571 -4.417 52.454 1.00 27.84 206 HIS C N 1
ATOM 9322 C CA . HIS C 1 226 ? -59.165 -4.264 53.829 1.00 28.28 206 HIS C CA 1
ATOM 9323 C C . HIS C 1 226 ? -59.304 -2.758 54.173 1.00 28.08 206 HIS C C 1
ATOM 9324 O O . HIS C 1 226 ? -59.118 -1.896 53.298 1.00 25.23 206 HIS C O 1
ATOM 9331 N N . GLU C 1 227 ? -59.666 -2.471 55.397 1.00 28.83 207 GLU C N 1
ATOM 9332 C CA . GLU C 1 227 ? -59.705 -1.091 55.875 1.00 29.87 207 GLU C CA 1
ATOM 9333 C C . GLU C 1 227 ? -59.246 -1.073 57.305 1.00 30.43 207 GLU C C 1
ATOM 9334 O O . GLU C 1 227 ? -59.356 -2.090 58.016 1.00 28.60 207 GLU C O 1
ATOM 9340 N N . ILE C 1 228 ? -58.553 0.003 57.703 1.00 29.55 208 ILE C N 1
ATOM 9341 C CA . ILE C 1 228 ? -58.061 0.094 59.079 1.00 27.14 208 ILE C CA 1
ATOM 9342 C C . ILE C 1 228 ? -58.405 1.525 59.509 1.00 27.88 208 ILE C C 1
ATOM 9343 O O . ILE C 1 228 ? -57.781 2.521 59.011 1.00 26.19 208 ILE C O 1
ATOM 9348 N N . TRP C 1 229 ? -59.369 1.655 60.401 1.00 29.00 209 TRP C N 1
ATOM 9349 C CA . TRP C 1 229 ? -59.763 2.956 60.989 1.00 30.27 209 TRP C CA 1
ATOM 9350 C C . TRP C 1 229 ? -59.006 3.122 62.309 1.00 30.58 209 TRP C C 1
ATOM 9351 O O . TRP C 1 229 ? -58.973 2.182 63.112 1.00 31.19 209 TRP C O 1
ATOM 9362 N N . PHE C 1 230 ? -58.399 4.265 62.555 1.00 29.31 210 PHE C N 1
ATOM 9363 C CA . PHE C 1 230 ? -57.735 4.512 63.826 1.00 28.71 210 PHE C CA 1
ATOM 9364 C C . PHE C 1 230 ? -57.760 6.012 64.089 1.00 30.25 210 PHE C C 1
ATOM 9365 O O . PHE C 1 230 ? -58.401 6.765 63.298 1.00 29.96 210 PHE C O 1
ATOM 9373 N N . GLN C 1 231 ? -57.106 6.453 65.158 1.00 29.94 211 GLN C N 1
ATOM 9374 C CA . GLN C 1 231 ? -57.129 7.913 65.448 1.00 32.91 211 GLN C CA 1
ATOM 9375 C C . GLN C 1 231 ? -55.763 8.472 65.684 1.00 30.75 211 GLN C C 1
ATOM 9376 O O . GLN C 1 231 ? -54.923 7.869 66.311 1.00 30.56 211 GLN C O 1
ATOM 9382 N N . ALA C 1 232 ? -55.525 9.637 65.150 1.00 29.71 212 ALA C N 1
ATOM 9383 C CA . ALA C 1 232 ? -54.320 10.414 65.452 1.00 29.11 212 ALA C CA 1
ATOM 9384 C C . ALA C 1 232 ? -54.505 11.151 66.766 1.00 30.28 212 ALA C C 1
ATOM 9385 O O . ALA C 1 232 ? -55.668 11.346 67.209 1.00 28.22 212 ALA C O 1
ATOM 9387 N N . PRO C 1 233 ? -53.403 11.662 67.323 1.00 32.36 213 PRO C N 1
ATOM 9388 C CA . PRO C 1 233 ? -53.535 12.434 68.621 1.00 32.67 213 PRO C CA 1
ATOM 9389 C C . PRO C 1 233 ? -54.071 13.821 68.377 1.00 33.56 213 PRO C C 1
ATOM 9390 O O . PRO C 1 233 ? -54.475 14.453 69.307 1.00 35.57 213 PRO C O 1
ATOM 9394 N N . TYR C 1 234 ? -54.165 14.281 67.128 1.00 30.78 214 TYR C N 1
ATOM 9395 C CA . TYR C 1 234 ? -54.780 15.545 66.796 1.00 32.45 214 TYR C CA 1
ATOM 9396 C C . TYR C 1 234 ? -55.015 15.502 65.284 1.00 32.55 214 TYR C C 1
ATOM 9397 O O 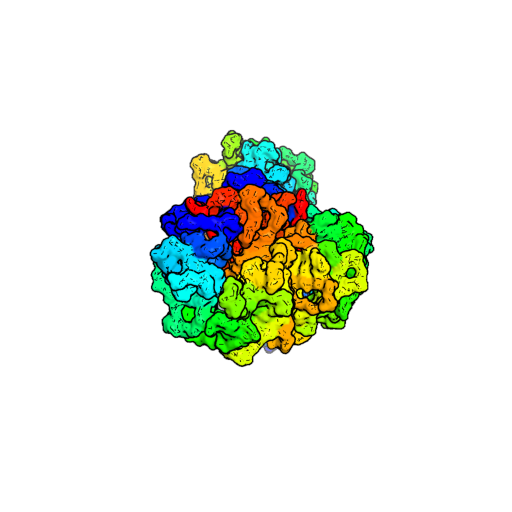. TYR C 1 234 ? -54.420 14.671 64.605 1.00 32.02 214 TYR C O 1
ATOM 9406 N N . ALA C 1 235 ? -55.861 16.382 64.778 1.00 34.27 215 ALA C N 1
ATOM 9407 C CA . ALA C 1 235 ? -56.174 16.487 63.345 1.00 33.75 215 ALA C CA 1
ATOM 9408 C C . ALA C 1 235 ? -55.059 17.296 62.664 1.00 35.35 215 ALA C C 1
ATOM 9409 O O . ALA C 1 235 ? -54.834 18.494 62.973 1.00 33.17 215 ALA C O 1
ATOM 9411 N N . ALA C 1 236 ? -54.395 16.652 61.689 1.00 32.52 216 ALA C N 1
ATOM 9412 C CA . ALA C 1 236 ? -53.339 17.322 60.951 1.00 33.12 216 ALA C CA 1
ATOM 9413 C C . ALA C 1 236 ? -53.343 16.886 59.494 1.00 31.00 216 ALA C C 1
ATOM 9414 O O . ALA C 1 236 ? -53.877 15.802 59.139 1.00 28.12 216 ALA C O 1
ATOM 9416 N N . MET C 1 237 ? -52.698 17.680 58.661 1.00 29.26 217 MET C N 1
ATOM 9417 C CA . MET C 1 237 ? -52.636 17.354 57.208 1.00 28.79 217 MET C CA 1
ATOM 9418 C C . MET C 1 237 ? -51.846 16.055 56.996 1.00 27.01 217 MET C C 1
ATOM 9419 O O . MET C 1 237 ? -50.728 15.924 57.468 1.00 25.42 217 MET C O 1
ATOM 9424 N N . VAL C 1 238 ? -52.457 15.123 56.269 1.00 25.46 218 VAL C N 1
ATOM 9425 C CA . VAL C 1 238 ? -51.736 13.954 55.740 1.00 24.62 218 VAL C CA 1
ATOM 9426 C C . VAL C 1 238 ? -51.908 13.990 54.244 1.00 24.85 218 VAL C C 1
ATOM 9427 O O . VAL C 1 238 ? -52.932 13.486 53.667 1.00 24.01 218 VAL C O 1
ATOM 9431 N N . HIS C 1 239 ? -50.951 14.623 53.596 1.00 23.81 219 HIS C N 1
ATOM 9432 C CA . HIS C 1 239 ? -51.085 14.901 52.147 1.00 24.55 219 HIS C CA 1
ATOM 9433 C C . HIS C 1 239 ? -50.772 13.621 51.326 1.00 23.79 219 HIS C C 1
ATOM 9434 O O . HIS C 1 239 ? -51.514 13.255 50.434 1.00 24.90 219 HIS C O 1
ATOM 9441 N N . ASP C 1 240 ? -49.651 13.026 51.594 1.00 25.12 220 ASP C N 1
ATOM 9442 C CA . ASP C 1 240 ? -49.113 11.868 50.898 1.00 24.85 220 ASP C CA 1
ATOM 9443 C C . ASP C 1 240 ? -48.908 10.765 51.931 1.00 26.30 220 ASP C C 1
ATOM 9444 O O . ASP C 1 240 ? -49.006 11.024 53.124 1.00 26.34 220 ASP C O 1
ATOM 9449 N N . PHE C 1 241 ? -48.649 9.529 51.484 1.00 24.55 221 PHE C N 1
ATOM 9450 C CA . PHE C 1 241 ? -48.362 8.460 52.398 1.00 24.25 221 PHE C CA 1
ATOM 9451 C C . PHE C 1 241 ? -47.384 7.494 51.717 1.00 24.95 221 PHE C C 1
ATOM 9452 O O . PHE C 1 241 ? -46.932 7.760 50.647 1.00 24.52 221 PHE C O 1
ATOM 9460 N N . ALA C 1 242 ? -46.999 6.436 52.411 1.00 24.24 222 ALA C N 1
ATOM 9461 C CA . ALA C 1 242 ? -46.142 5.445 51.853 1.00 26.02 222 ALA C CA 1
ATOM 9462 C C . ALA C 1 242 ? -46.776 4.068 52.078 1.00 27.00 222 ALA C C 1
ATOM 9463 O O . ALA C 1 242 ? -47.273 3.785 53.184 1.00 26.91 222 ALA C O 1
ATOM 9465 N N . ALA C 1 243 ? -46.693 3.221 51.084 1.00 28.26 223 ALA C N 1
ATOM 9466 C CA . ALA C 1 243 ? -47.135 1.836 51.226 1.00 30.92 223 ALA C CA 1
ATOM 9467 C C . ALA C 1 243 ? -45.996 0.927 50.808 1.00 32.84 223 ALA C C 1
ATOM 9468 O O . ALA C 1 243 ? -45.230 1.237 49.862 1.00 36.63 223 ALA C O 1
ATOM 9470 N N . THR C 1 244 ? -45.711 -0.057 51.629 1.00 30.93 224 THR C N 1
ATOM 9471 C CA . THR C 1 244 ? -44.689 -0.999 51.322 1.00 30.50 224 THR C CA 1
ATOM 9472 C C . THR C 1 244 ? -45.370 -2.348 51.164 1.00 29.75 224 THR C C 1
ATOM 9473 O O . THR C 1 244 ? -46.609 -2.452 51.248 1.00 28.29 224 THR C O 1
ATOM 9477 N N . GLU C 1 245 ? -44.577 -3.379 50.990 1.00 32.03 225 GLU C N 1
ATOM 9478 C CA . GLU C 1 245 ? -45.131 -4.729 50.877 1.00 33.10 225 GLU C CA 1
ATOM 9479 C C . GLU C 1 245 ? -45.900 -5.098 52.107 1.00 31.83 225 GLU C C 1
ATOM 9480 O O . GLU C 1 245 ? -46.934 -5.679 52.000 1.00 30.36 225 GLU C O 1
ATOM 9486 N N . ARG C 1 246 ? -45.391 -4.760 53.284 1.00 30.97 226 ARG C N 1
ATOM 9487 C CA . ARG C 1 246 ? -46.004 -5.178 54.531 1.00 32.87 226 ARG C CA 1
ATOM 9488 C C . ARG C 1 246 ? -46.534 -4.039 55.435 1.00 33.48 226 ARG C C 1
ATOM 9489 O O . ARG C 1 246 ? -47.197 -4.331 56.448 1.00 31.37 226 ARG C O 1
ATOM 9497 N N . TYR C 1 247 ? -46.229 -2.772 55.131 1.00 32.49 227 TYR C N 1
ATOM 9498 C CA . TYR C 1 247 ? -46.599 -1.671 56.025 1.00 30.79 227 TYR C CA 1
ATOM 9499 C C . TYR C 1 247 ? -47.160 -0.490 55.266 1.00 30.18 227 TYR C C 1
ATOM 9500 O O . TYR C 1 247 ? -46.951 -0.353 54.077 1.00 29.90 227 TYR C O 1
ATOM 9509 N N . VAL C 1 248 ? -47.839 0.389 56.008 1.00 28.24 228 VAL C N 1
ATOM 9510 C CA . VAL C 1 248 ? -48.279 1.667 55.527 1.00 27.73 228 VAL C CA 1
ATOM 9511 C C . VAL C 1 248 ? -47.792 2.713 56.503 1.00 28.02 228 VAL C C 1
ATOM 9512 O O . VAL C 1 248 ? -47.797 2.468 57.716 1.00 26.88 228 VAL C O 1
ATOM 9516 N N . VAL C 1 249 ? -47.374 3.887 55.983 1.00 26.39 229 VAL C N 1
ATOM 9517 C CA . VAL C 1 249 ? -46.886 4.992 56.807 1.00 26.89 229 VAL C CA 1
ATOM 9518 C C . VAL C 1 249 ? -47.642 6.255 56.505 1.00 25.90 229 VAL C C 1
ATOM 9519 O O . VAL C 1 249 ? -47.705 6.630 55.348 1.00 24.64 229 VAL C O 1
ATOM 9523 N N . PHE C 1 250 ? -48.210 6.882 57.539 1.00 25.68 230 PHE C N 1
ATOM 9524 C CA . PHE C 1 250 ? -48.965 8.155 57.402 1.00 26.47 230 PHE C CA 1
ATOM 9525 C C . PHE C 1 250 ? -48.088 9.293 58.005 1.00 26.31 230 PHE C C 1
ATOM 9526 O O . PHE C 1 250 ? -47.891 9.333 59.204 1.00 25.18 230 PHE C O 1
ATOM 9534 N N . PRO C 1 251 ? -47.563 10.185 57.195 1.00 25.37 231 PRO C N 1
ATOM 9535 C CA . PRO C 1 251 ? -46.837 11.337 57.723 1.00 25.51 231 PRO C CA 1
ATOM 9536 C C . PRO C 1 251 ? -47.788 12.477 58.078 1.00 24.71 231 PRO C C 1
ATOM 9537 O O . PRO C 1 251 ? -48.445 13.088 57.190 1.00 27.28 231 PRO C O 1
ATOM 9541 N N . LEU C 1 252 ? -47.894 12.792 59.347 1.00 24.96 232 LEU C N 1
ATOM 9542 C CA . LEU C 1 252 ? -48.710 13.936 59.798 1.00 26.39 232 LEU C CA 1
ATOM 9543 C C . LEU C 1 252 ? -47.826 15.195 59.796 1.00 26.22 232 LEU C C 1
ATOM 9544 O O . LEU C 1 252 ? -46.910 15.316 60.584 1.00 27.78 232 LEU C O 1
ATOM 9549 N N . ILE C 1 253 ? -48.137 16.071 58.893 1.00 26.37 233 ILE C N 1
ATOM 9550 C CA . ILE C 1 253 ? -47.465 17.365 58.729 1.00 27.20 233 ILE C CA 1
ATOM 9551 C C . ILE C 1 253 ? -47.963 18.271 59.902 1.00 27.62 233 ILE C C 1
ATOM 9552 O O . ILE C 1 253 ? -49.157 18.209 60.235 1.00 26.68 233 ILE C O 1
ATOM 9557 N N . PRO C 1 254 ? -47.077 19.088 60.517 1.00 29.04 234 PRO C N 1
ATOM 9558 C CA . PRO C 1 254 ? -47.515 19.967 61.594 1.00 30.53 234 PRO C CA 1
ATOM 9559 C C . PRO C 1 254 ? -48.391 21.142 61.172 1.00 32.28 234 PRO C C 1
ATOM 9560 O O . PRO C 1 254 ? -48.142 22.291 61.600 1.00 32.66 234 PRO C O 1
ATOM 9564 N N . LEU C 1 255 ? -49.423 20.876 60.374 1.00 31.66 235 LEU C N 1
ATOM 9565 C CA . LEU C 1 255 ? -50.421 21.807 59.953 1.00 33.26 235 LEU C CA 1
ATOM 9566 C C . LEU C 1 255 ? -51.685 21.292 60.600 1.00 35.79 235 LEU C C 1
ATOM 9567 O O . LEU C 1 255 ? -52.207 20.278 60.152 1.00 34.36 235 LEU C O 1
ATOM 9572 N N . THR C 1 256 ? -52.232 22.024 61.587 1.00 36.12 236 THR C N 1
ATOM 9573 C CA . THR C 1 256 ? -53.354 21.520 62.415 1.00 35.42 236 THR C CA 1
ATOM 9574 C C . THR C 1 256 ? -54.642 22.252 62.061 1.00 35.95 236 THR C C 1
ATOM 9575 O O . THR C 1 256 ? -54.636 23.365 61.594 1.00 33.08 236 THR C O 1
ATOM 9579 N N . VAL C 1 257 ? -55.746 21.634 62.374 1.00 35.28 237 VAL C N 1
ATOM 9580 C CA . VAL C 1 257 ? -57.032 22.124 62.040 1.00 35.76 237 VAL C CA 1
ATOM 9581 C C . VAL C 1 257 ? -57.752 22.603 63.278 1.00 39.62 237 VAL C C 1
ATOM 9582 O O . VAL C 1 257 ? -57.693 21.960 64.285 1.00 40.61 237 VAL C O 1
ATOM 9586 N N . ASP C 1 258 ? -58.453 23.721 63.179 1.00 41.87 238 ASP C N 1
ATOM 9587 C CA . ASP C 1 258 ? -59.330 24.242 64.263 1.00 44.14 238 ASP C CA 1
ATOM 9588 C C . ASP C 1 258 ? -60.649 24.721 63.643 1.00 39.44 238 ASP C C 1
ATOM 9589 O O . ASP C 1 258 ? -60.718 25.764 62.906 1.00 40.09 238 ASP C O 1
ATOM 9594 N N . VAL C 1 259 ? -61.714 23.986 63.924 1.00 38.46 239 VAL C N 1
ATOM 9595 C CA . VAL C 1 259 ? -63.017 24.312 63.341 1.00 40.15 239 VAL C CA 1
ATOM 9596 C C . VAL C 1 259 ? -63.569 25.712 63.752 1.00 41.68 239 VAL C C 1
ATOM 9597 O O . VAL C 1 259 ? -64.229 26.412 62.953 1.00 42.45 239 VAL C O 1
ATOM 9601 N N . GLU C 1 260 ? -63.240 26.115 64.969 1.00 44.05 240 GLU C N 1
ATOM 9602 C CA . GLU C 1 260 ? -63.686 27.441 65.445 1.00 47.22 240 GLU C CA 1
ATOM 9603 C C . GLU C 1 260 ? -63.039 28.531 64.648 1.00 41.01 240 GLU C C 1
ATOM 9604 O O . GLU C 1 260 ? -63.710 29.486 64.237 1.00 42.71 240 GLU C O 1
ATOM 9610 N N . ARG C 1 261 ? -61.741 28.408 64.394 1.00 39.83 241 ARG C N 1
ATOM 9611 C CA . ARG C 1 261 ? -61.049 29.367 63.525 1.00 39.59 241 ARG C CA 1
ATOM 9612 C C . ARG C 1 261 ? -61.743 29.457 62.164 1.00 40.70 241 ARG C C 1
ATOM 9613 O O . ARG C 1 261 ? -61.932 30.550 61.606 1.00 39.88 241 ARG C O 1
ATOM 9621 N N . MET C 1 262 ? -62.098 28.291 61.618 1.00 41.85 242 MET C N 1
ATOM 9622 C CA . MET C 1 262 ? -62.805 28.245 60.337 1.00 42.23 242 MET C CA 1
ATOM 9623 C C . MET C 1 262 ? -64.185 28.921 60.381 1.00 41.04 242 MET C C 1
ATOM 9624 O O . MET C 1 262 ? -64.552 29.642 59.454 1.00 40.69 242 MET C O 1
ATOM 9629 N N . LYS C 1 263 ? -64.951 28.652 61.419 1.00 43.57 243 LYS C N 1
ATOM 9630 C CA . LYS C 1 263 ? -66.264 29.323 61.589 1.00 46.48 243 LYS C CA 1
ATOM 9631 C C . LYS C 1 263 ? -66.137 30.814 61.632 1.00 46.91 243 LYS C C 1
ATOM 9632 O O . LYS C 1 263 ? -67.025 31.502 61.158 1.00 46.50 243 LYS C O 1
ATOM 9638 N N . ASN C 1 264 ? -64.995 31.316 62.100 1.00 48.59 244 ASN C N 1
ATOM 9639 C CA . ASN C 1 264 ? -64.693 32.763 62.057 1.00 51.80 244 ASN C CA 1
ATOM 9640 C C . ASN C 1 264 ? -64.060 33.260 60.791 1.00 51.44 244 ASN C C 1
ATOM 9641 O O . ASN C 1 264 ? -63.630 34.411 60.734 1.00 50.64 244 ASN C O 1
ATOM 9646 N N . GLY C 1 265 ? -64.013 32.421 59.747 1.00 47.12 245 GLY C N 1
ATOM 9647 C CA . GLY C 1 265 ? -63.524 32.888 58.463 1.00 45.24 245 GLY C CA 1
ATOM 9648 C C . GLY C 1 265 ? -62.058 32.636 58.238 1.00 41.54 245 GLY C C 1
ATOM 9649 O O . GLY C 1 265 ? -61.536 33.029 57.190 1.00 41.33 245 GLY C O 1
ATOM 9650 N N . GLY C 1 266 ? -61.406 31.996 59.176 1.00 39.49 246 GLY C N 1
ATOM 9651 C CA . GLY C 1 266 ? -59.967 31.780 59.090 1.00 41.56 246 GLY C CA 1
ATOM 9652 C C . GLY C 1 266 ? -59.568 30.500 58.286 1.00 41.16 246 GLY C C 1
ATOM 9653 O O . GLY C 1 266 ? -60.424 29.759 57.784 1.00 39.85 246 GLY C O 1
ATOM 9654 N N . PRO C 1 267 ? -58.269 30.280 58.165 1.00 41.31 247 PRO C N 1
ATOM 9655 C CA . PRO C 1 267 ? -57.776 29.180 57.341 1.00 37.36 247 PRO C CA 1
ATOM 9656 C C . PRO C 1 267 ? -58.052 27.803 57.919 1.00 34.48 247 PRO C C 1
ATOM 9657 O O . PRO C 1 267 ? -58.095 27.629 59.133 1.00 33.64 247 PRO C O 1
ATOM 9661 N N . HIS C 1 268 ? -58.162 26.811 57.052 1.00 31.86 248 HIS C N 1
ATOM 9662 C CA . HIS C 1 268 ? -58.392 25.423 57.511 1.00 32.22 248 HIS C CA 1
ATOM 9663 C C . HIS C 1 268 ? -57.263 24.890 58.366 1.00 30.34 248 HIS C C 1
ATOM 9664 O O . HIS C 1 268 ? -57.494 24.256 59.369 1.00 31.95 248 HIS C O 1
ATOM 9671 N N . PHE C 1 269 ? -56.045 25.172 57.986 1.00 30.59 249 PHE C N 1
ATOM 9672 C CA . PHE C 1 269 ? -54.831 24.710 58.660 1.00 31.33 249 PHE C CA 1
ATOM 9673 C C . PHE C 1 269 ? -53.994 25.878 59.204 1.00 32.43 249 PHE C C 1
ATOM 9674 O O . PHE C 1 269 ? -54.002 26.935 58.640 1.00 33.74 249 PHE C O 1
ATOM 9682 N N . GLN C 1 270 ? -53.206 25.585 60.229 1.00 32.74 250 GLN C N 1
ATOM 9683 C CA . GLN C 1 270 ? -52.246 26.492 60.813 1.00 33.15 250 GLN C CA 1
ATOM 9684 C C . GLN C 1 270 ? -50.936 25.802 61.167 1.00 30.55 250 GLN C C 1
ATOM 9685 O O . GLN C 1 270 ? -50.922 24.793 61.864 1.00 28.96 250 GLN C O 1
ATOM 9691 N N . TRP C 1 271 ? -49.831 26.342 60.733 1.00 31.36 251 TRP C N 1
ATOM 9692 C CA . TRP C 1 271 ? -48.499 25.790 61.034 1.00 31.69 251 TRP C CA 1
ATOM 9693 C C . TRP C 1 271 ? -48.163 25.912 62.484 1.00 33.78 251 TRP C C 1
ATOM 9694 O O . TRP C 1 271 ? -48.445 26.981 63.069 1.00 33.29 251 TRP C O 1
ATOM 9705 N N . GLN C 1 272 ? -47.634 24.838 63.068 1.00 32.97 252 GLN C N 1
ATOM 9706 C CA . GLN C 1 272 ? -47.214 24.759 64.431 1.00 35.47 252 GLN C CA 1
ATOM 9707 C C . GLN C 1 272 ? -45.728 24.502 64.427 1.00 38.18 252 GLN C C 1
ATOM 9708 O O . GLN C 1 272 ? -45.279 23.421 64.075 1.00 39.31 252 GLN C O 1
ATOM 9714 N N . PRO C 1 273 ? -44.912 25.512 64.749 1.00 39.41 253 PRO C N 1
ATOM 9715 C CA . PRO C 1 273 ? -43.445 25.329 64.622 1.00 39.32 253 PRO C CA 1
ATOM 9716 C C . PRO C 1 273 ? -42.790 24.520 65.778 1.00 37.88 253 PRO C C 1
ATOM 9717 O O . PRO C 1 273 ? -41.604 24.225 65.703 1.00 38.01 253 PRO C O 1
ATOM 9721 N N . ASP C 1 274 ? -43.550 24.124 66.764 1.00 36.15 254 ASP C N 1
ATOM 9722 C CA . ASP C 1 274 ? -43.032 23.448 67.960 1.00 38.77 254 ASP C CA 1
ATOM 9723 C C . ASP C 1 274 ? -43.682 22.074 68.117 1.00 35.81 254 ASP C C 1
ATOM 9724 O O . ASP C 1 274 ? -43.822 21.595 69.190 1.00 34.01 254 ASP C O 1
ATOM 9729 N N . LEU C 1 275 ? -44.128 21.475 67.018 1.00 34.94 255 LEU C N 1
ATOM 9730 C CA . LEU C 1 275 ? -44.843 20.190 67.027 1.00 33.31 255 LEU C CA 1
ATOM 9731 C C . LEU C 1 275 ? -43.979 19.227 66.198 1.00 31.93 255 LEU C C 1
ATOM 9732 O O . LEU C 1 275 ? -43.695 19.486 65.030 1.00 30.57 255 LEU C O 1
ATOM 9737 N N . PRO C 1 276 ? -43.556 18.137 66.775 1.00 31.56 256 PRO C N 1
ATOM 9738 C CA . PRO C 1 276 ? -42.810 17.164 66.005 1.00 31.94 256 PRO C CA 1
ATOM 9739 C C . PRO C 1 276 ? -43.587 16.659 64.743 1.00 29.65 256 PRO C C 1
ATOM 9740 O O . PRO C 1 276 ? -44.812 16.477 64.754 1.00 29.19 256 PRO C O 1
ATOM 9744 N N . GLN C 1 277 ? -42.841 16.466 63.682 1.00 31.25 257 GLN C N 1
ATOM 9745 C CA . GLN C 1 277 ? -43.336 15.692 62.531 1.00 30.92 257 GLN C CA 1
ATOM 9746 C C . GLN C 1 277 ? -43.705 14.332 63.184 1.00 30.21 257 GLN C C 1
ATOM 9747 O O . GLN C 1 277 ? -42.982 13.814 64.082 1.00 29.31 257 GLN C O 1
ATOM 9753 N N . LEU C 1 278 ? -44.875 13.819 62.839 1.00 28.90 258 LEU C N 1
ATOM 9754 C CA . LEU C 1 278 ? -45.303 12.561 63.392 1.00 30.00 258 LEU C CA 1
ATOM 9755 C C . LEU C 1 278 ? -45.555 11.531 62.247 1.00 29.16 258 LEU C C 1
ATOM 9756 O O . LEU C 1 278 ? -45.973 11.916 61.160 1.00 27.65 258 LEU C O 1
ATOM 9761 N N . PHE C 1 279 ? -45.342 10.249 62.511 1.00 27.42 259 PHE C N 1
ATOM 9762 C CA . PHE C 1 279 ? -45.582 9.189 61.548 1.00 27.67 259 PHE C CA 1
ATOM 9763 C C . PHE C 1 279 ? -46.316 8.037 62.214 1.00 28.06 259 PHE C C 1
ATOM 9764 O O . PHE C 1 279 ? -45.841 7.540 63.255 1.00 29.30 259 PHE C O 1
ATOM 9772 N N . ALA C 1 280 ? -47.433 7.600 61.624 1.00 27.15 260 ALA C N 1
ATOM 9773 C CA . ALA C 1 280 ? -48.106 6.366 62.049 1.00 26.70 260 ALA C CA 1
ATOM 9774 C C . ALA C 1 280 ? -47.646 5.226 61.115 1.00 26.80 260 ALA C C 1
ATOM 9775 O O . ALA C 1 280 ? -47.708 5.365 59.905 1.00 25.85 260 ALA C O 1
ATOM 9777 N N . VAL C 1 281 ? -47.240 4.126 61.642 1.00 26.25 261 VAL C N 1
ATOM 9778 C CA . VAL C 1 281 ? -46.786 2.994 60.882 1.00 29.05 261 VAL C CA 1
ATOM 9779 C C . VAL C 1 281 ? -47.637 1.814 61.320 1.00 30.25 261 VAL C C 1
ATOM 9780 O O . VAL C 1 281 ? -47.753 1.529 62.528 1.00 30.78 261 VAL C O 1
ATOM 9784 N N . VAL C 1 282 ? -48.306 1.186 60.367 1.00 30.11 262 VAL C N 1
ATOM 9785 C CA . VAL C 1 282 ? -49.176 0.128 60.664 1.00 30.35 262 VAL C CA 1
ATOM 9786 C C . VAL C 1 282 ? -49.008 -1.020 59.677 1.00 30.35 262 VAL C C 1
ATOM 9787 O O . VAL C 1 282 ? -48.783 -0.769 58.491 1.00 28.50 262 VAL C O 1
ATOM 9791 N N . PRO C 1 283 ? -49.195 -2.254 60.129 1.00 31.36 263 PRO C N 1
ATOM 9792 C CA . PRO C 1 283 ? -49.148 -3.331 59.096 1.00 31.35 263 PRO C CA 1
ATOM 9793 C C . PRO C 1 283 ? -50.274 -3.176 58.120 1.00 30.60 263 PRO C C 1
ATOM 9794 O O . PRO C 1 283 ? -51.410 -2.831 58.465 1.00 31.18 263 PRO C O 1
ATOM 9798 N N . ARG C 1 284 ? -49.951 -3.480 56.867 1.00 30.55 264 ARG C N 1
ATOM 9799 C CA . ARG C 1 284 ? -50.869 -3.295 55.808 1.00 32.05 264 ARG C CA 1
ATOM 9800 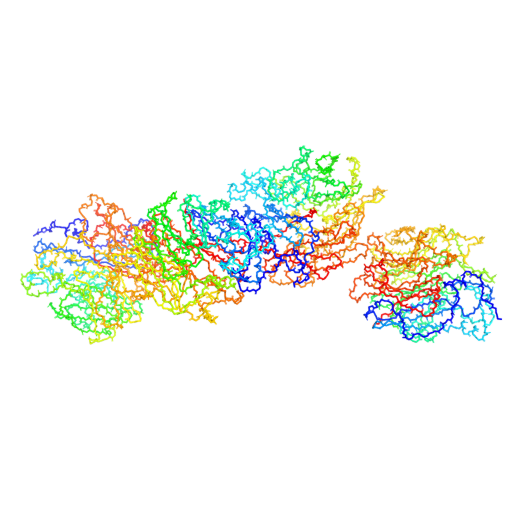C C . ARG C 1 284 ? -52.111 -4.180 55.905 1.00 31.14 264 ARG C C 1
ATOM 9801 O O . ARG C 1 284 ? -53.169 -3.812 55.453 1.00 30.78 264 ARG C O 1
ATOM 9809 N N . ASN C 1 285 ? -51.983 -5.291 56.561 1.00 30.62 265 ASN C N 1
ATOM 9810 C CA . ASN C 1 285 ? -53.097 -6.224 56.832 1.00 35.01 265 ASN C CA 1
ATOM 9811 C C . ASN C 1 285 ? -53.488 -6.195 58.332 1.00 36.02 265 ASN C C 1
ATOM 9812 O O . ASN C 1 285 ? -54.082 -7.126 58.836 1.00 36.75 265 ASN C O 1
ATOM 9817 N N . GLY C 1 286 ? -53.182 -5.109 59.010 1.00 35.42 266 GLY C N 1
ATOM 9818 C CA . GLY C 1 286 ? -53.321 -4.998 60.445 1.00 33.66 266 GLY C CA 1
ATOM 9819 C C . GLY C 1 286 ? -54.655 -4.406 60.898 1.00 32.15 266 GLY C C 1
ATOM 9820 O O . GLY C 1 286 ? -55.631 -4.288 60.133 1.00 32.59 266 GLY C O 1
ATOM 9821 N N . ARG C 1 287 ? -54.635 -4.007 62.172 1.00 34.68 267 ARG C N 1
ATOM 9822 C CA . ARG C 1 287 ? -55.791 -3.415 62.868 1.00 37.30 267 ARG C CA 1
ATOM 9823 C C . ARG C 1 287 ? -55.307 -2.183 63.634 1.00 33.23 267 ARG C C 1
ATOM 9824 O O . ARG C 1 287 ? -54.094 -1.957 63.812 1.00 31.82 267 ARG C O 1
ATOM 9832 N N . ALA C 1 288 ? -56.258 -1.412 64.110 1.00 33.31 268 ALA C N 1
ATOM 9833 C CA . ALA C 1 288 ? -55.977 -0.180 64.863 1.00 32.80 268 ALA C CA 1
ATOM 9834 C C . ALA C 1 288 ? -54.997 -0.351 65.980 1.00 32.97 268 ALA C C 1
ATOM 9835 O O . ALA C 1 288 ? -54.092 0.471 66.172 1.00 35.40 268 ALA C O 1
ATOM 9837 N N . GLN C 1 289 ? -55.121 -1.433 66.735 1.00 33.87 269 GLN C N 1
ATOM 9838 C CA . GLN C 1 289 ? -54.215 -1.574 67.867 1.00 35.68 269 GLN C CA 1
ATOM 9839 C C . GLN C 1 289 ? -52.746 -1.822 67.471 1.00 35.47 269 GLN C C 1
ATOM 9840 O O . GLN C 1 289 ? -51.837 -1.754 68.330 1.00 32.84 269 GLN C O 1
ATOM 9846 N N . ASP C 1 290 ? -52.480 -2.147 66.202 1.00 33.92 270 ASP C N 1
ATOM 9847 C CA . ASP C 1 290 ? -51.118 -2.397 65.755 1.00 34.12 270 ASP C CA 1
ATOM 9848 C C . ASP C 1 290 ? -50.370 -1.095 65.360 1.00 31.93 270 ASP C C 1
ATOM 9849 O O . ASP C 1 290 ? -49.187 -1.140 65.092 1.00 33.29 270 ASP C O 1
ATOM 9854 N N . VAL C 1 291 ? -51.054 0.029 65.360 1.00 31.61 271 VAL C N 1
ATOM 9855 C CA . VAL C 1 291 ? -50.429 1.267 64.905 1.00 32.08 271 VAL C CA 1
ATOM 9856 C C . VAL C 1 291 ? -49.272 1.642 65.828 1.00 31.52 271 VAL C C 1
ATOM 9857 O O . VAL C 1 291 ? -49.455 1.590 66.985 1.00 30.48 271 VAL C O 1
ATOM 9861 N N . ARG C 1 292 ? -48.135 2.011 65.312 1.00 32.05 272 ARG C N 1
ATOM 9862 C CA . ARG C 1 292 ? -47.031 2.605 66.121 1.00 34.43 272 ARG C CA 1
ATOM 9863 C C . ARG C 1 292 ? -46.723 4.021 65.656 1.00 33.38 272 ARG C C 1
ATOM 9864 O O . ARG C 1 292 ? -46.706 4.279 64.439 1.00 33.06 272 ARG C O 1
ATOM 9872 N N . TRP C 1 293 ? -46.410 4.893 66.610 1.00 30.43 273 TRP C N 1
ATOM 9873 C CA . TRP C 1 293 ? -46.144 6.311 66.327 1.00 29.98 273 TRP C CA 1
ATOM 9874 C C . TRP C 1 293 ? -44.661 6.638 66.481 1.00 30.33 273 TRP C C 1
ATOM 9875 O O . TRP C 1 293 ? -44.002 6.195 67.419 1.00 28.48 273 TRP C O 1
ATOM 9886 N N . PHE C 1 294 ? -44.125 7.377 65.516 1.00 28.65 274 PHE C N 1
ATOM 9887 C CA . PHE C 1 294 ? -42.772 7.821 65.581 1.00 30.62 274 PHE C CA 1
ATOM 9888 C C . PHE C 1 294 ? -42.760 9.326 65.444 1.00 30.79 274 PHE C C 1
ATOM 9889 O O . PHE C 1 294 ? -43.614 9.896 64.758 1.00 29.18 274 PHE C O 1
ATOM 9897 N N . LYS C 1 295 ? -41.770 9.953 66.054 1.00 32.10 275 LYS C N 1
ATOM 9898 C CA . LYS C 1 295 ? -41.613 11.396 66.059 1.00 35.30 275 LYS C CA 1
ATOM 9899 C C . LYS C 1 295 ? -40.325 11.860 65.466 1.00 34.38 275 LYS C C 1
ATOM 9900 O O . LYS C 1 295 ? -39.277 11.415 65.848 1.00 34.06 275 LYS C O 1
ATOM 9906 N N . GLY C 1 296 ? -40.424 12.844 64.589 1.00 33.65 276 GLY C N 1
ATOM 9907 C CA . GLY C 1 296 ? -39.290 13.465 63.959 1.00 34.56 276 GLY C CA 1
ATOM 9908 C C . GLY C 1 296 ? -39.108 14.896 64.459 1.00 34.59 276 GLY C C 1
ATOM 9909 O O . GLY C 1 296 ? -39.770 15.326 65.390 1.00 32.95 276 GLY C O 1
ATOM 9910 N N . PRO C 1 297 ? -38.200 15.622 63.841 1.00 35.10 277 PRO C N 1
ATOM 9911 C CA . PRO C 1 297 ? -37.914 17.005 64.243 1.00 36.39 277 PRO C CA 1
ATOM 9912 C C . PRO C 1 297 ? -39.094 17.945 64.144 1.00 36.75 277 PRO C C 1
ATOM 9913 O O . PRO C 1 297 ? -40.006 17.797 63.315 1.00 33.29 277 PRO C O 1
ATOM 9917 N N . MET C 1 298 ? -39.010 19.005 64.922 1.00 35.13 278 MET C N 1
ATOM 9918 C CA . MET C 1 298 ? -39.963 20.089 64.806 1.00 34.95 278 MET C CA 1
ATOM 9919 C C . MET C 1 298 ? -39.610 20.993 63.660 1.00 32.01 278 MET C C 1
ATOM 9920 O O . MET C 1 298 ? -38.494 20.983 63.136 1.00 31.10 278 MET C O 1
ATOM 9925 N N . ASP C 1 299 ? -40.580 21.783 63.280 1.00 32.58 279 ASP C N 1
ATOM 9926 C CA . ASP C 1 299 ? -40.456 22.846 62.271 1.00 33.78 279 ASP C CA 1
ATOM 9927 C C . ASP C 1 299 ? -39.897 22.338 60.919 1.00 34.58 279 ASP C C 1
ATOM 9928 O O . ASP C 1 299 ? -39.054 22.965 60.260 1.00 34.87 279 ASP C O 1
ATOM 9933 N N . GLY C 1 300 ? -40.377 21.180 60.545 1.00 33.90 280 GLY C N 1
ATOM 9934 C CA . GLY C 1 300 ? -40.045 20.556 59.290 1.00 33.85 280 GLY C CA 1
ATOM 9935 C C . GLY C 1 300 ? -41.337 19.999 58.689 1.00 32.42 280 GLY C C 1
ATOM 9936 O O . GLY C 1 300 ? -42.295 19.728 59.401 1.00 28.56 280 GLY C O 1
ATOM 9937 N N . PHE C 1 301 ? -41.303 19.788 57.392 1.00 31.47 281 PHE C N 1
ATOM 9938 C CA . PHE C 1 301 ? -42.497 19.438 56.681 1.00 33.01 281 PHE C CA 1
ATOM 9939 C C . PHE C 1 301 ? -42.224 18.287 55.670 1.00 30.00 281 PHE C C 1
ATOM 9940 O O . PHE C 1 301 ? -41.273 18.431 54.781 1.00 29.53 281 PHE C O 1
ATOM 9948 N N . GLN C 1 302 ? -42.976 17.207 55.817 1.00 28.64 282 GLN C N 1
ATOM 9949 C CA . GLN C 1 302 ? -42.740 16.029 54.992 1.00 28.17 282 GLN C CA 1
ATOM 9950 C C . GLN C 1 302 ? -43.293 16.306 53.580 1.00 28.25 282 GLN C C 1
ATOM 9951 O O . GLN C 1 302 ? -44.493 16.618 53.443 1.00 29.12 282 GLN C O 1
ATOM 9957 N N . GLY C 1 303 ? -42.442 16.183 52.552 1.00 27.79 283 GLY C N 1
ATOM 9958 C CA . GLY C 1 303 ? -42.886 16.361 51.164 1.00 28.14 283 GLY C CA 1
ATOM 9959 C C . GLY C 1 303 ? -43.442 15.045 50.576 1.00 26.18 283 GLY C C 1
ATOM 9960 O O . GLY C 1 303 ? -43.818 14.132 51.279 1.00 26.38 283 GLY C O 1
ATOM 9961 N N . HIS C 1 304 ? -43.528 15.010 49.250 1.00 26.94 284 HIS C N 1
ATOM 9962 C CA . HIS C 1 304 ? -44.109 13.876 48.531 1.00 25.59 284 HIS C CA 1
ATOM 9963 C C . HIS C 1 304 ? -43.244 12.648 48.636 1.00 26.23 284 HIS C C 1
ATOM 9964 O O . HIS C 1 304 ? -42.020 12.715 48.549 1.00 26.80 284 HIS C O 1
ATOM 9971 N N . THR C 1 305 ? -43.888 11.485 48.743 1.00 25.48 285 THR C N 1
ATOM 9972 C CA . THR C 1 305 ? -43.190 10.218 48.758 1.00 26.39 285 THR C CA 1
ATOM 9973 C C . THR C 1 305 ? -42.520 9.905 47.401 1.00 26.20 285 THR C C 1
ATOM 9974 O O . THR C 1 305 ? -43.210 9.831 46.394 1.00 26.15 285 THR C O 1
ATOM 9978 N N . LEU C 1 306 ? -41.220 9.720 47.394 1.00 26.63 286 LEU C N 1
ATOM 9979 C CA . LEU C 1 306 ? -40.558 9.201 46.205 1.00 27.58 286 LEU C CA 1
ATOM 9980 C C . LEU C 1 306 ? -40.857 7.685 46.104 1.00 25.52 286 LEU C C 1
ATOM 9981 O O . LEU C 1 306 ? -41.483 7.219 45.177 1.00 26.86 286 LEU C O 1
ATOM 9986 N N . ASN C 1 307 ? -40.499 6.959 47.110 1.00 26.20 287 ASN C N 1
ATOM 9987 C CA . ASN C 1 307 ? -40.867 5.532 47.240 1.00 26.86 287 ASN C CA 1
ATOM 9988 C C . ASN C 1 307 ? -40.601 5.085 48.662 1.00 26.67 287 ASN C C 1
ATOM 9989 O O . ASN C 1 307 ? -40.067 5.849 49.469 1.00 27.26 287 ASN C O 1
ATOM 9994 N N . ALA C 1 308 ? -40.981 3.873 49.011 1.00 26.24 288 ALA C N 1
ATOM 9995 C CA . ALA C 1 308 ? -40.798 3.299 50.324 1.00 27.25 288 ALA C CA 1
ATOM 9996 C C . ALA C 1 308 ? -40.731 1.769 50.181 1.00 29.12 288 ALA C C 1
ATOM 9997 O O . ALA C 1 308 ? -41.260 1.196 49.226 1.00 28.59 288 ALA C O 1
ATOM 9999 N N . PHE C 1 309 ? -40.038 1.126 51.109 1.00 30.62 289 PHE C N 1
ATOM 10000 C CA . PHE C 1 309 ? -40.020 -0.306 51.150 1.00 31.88 289 PHE C CA 1
ATOM 10001 C C . PHE C 1 309 ? -39.706 -0.766 52.548 1.00 32.31 289 PHE C C 1
ATOM 10002 O O . PHE C 1 309 ? -39.334 0.054 53.393 1.00 32.69 289 PHE C O 1
ATOM 10010 N N . ASP C 1 310 ? -39.868 -2.058 52.842 1.00 32.25 290 ASP C N 1
ATOM 10011 C CA . ASP C 1 310 ? -39.556 -2.562 54.150 1.00 33.58 290 ASP C CA 1
ATOM 10012 C C . ASP C 1 310 ? -38.754 -3.832 54.066 1.00 36.41 290 ASP C C 1
ATOM 10013 O O . ASP C 1 310 ? -38.882 -4.581 53.137 1.00 33.53 290 ASP C O 1
ATOM 10018 N N . GLU C 1 311 ? -37.935 -4.069 55.058 1.00 38.32 291 GLU C N 1
ATOM 10019 C CA . GLU C 1 311 ? -36.998 -5.195 55.030 1.00 45.13 291 GLU C CA 1
ATOM 10020 C C . GLU C 1 311 ? -36.557 -5.460 56.468 1.00 43.12 291 GLU C C 1
ATOM 10021 O O . GLU C 1 311 ? -36.159 -4.553 57.176 1.00 40.77 291 GLU C O 1
ATOM 10027 N N . ASP C 1 312 ? -36.743 -6.695 56.917 1.00 45.93 292 ASP C N 1
ATOM 10028 C CA . ASP C 1 312 ? -36.353 -7.128 58.282 1.00 48.12 292 ASP C CA 1
ATOM 10029 C C . ASP C 1 312 ? -36.898 -6.260 59.397 1.00 45.86 292 ASP C C 1
ATOM 10030 O O . ASP C 1 312 ? -36.161 -5.912 60.326 1.00 46.97 292 ASP C O 1
ATOM 10035 N N . GLY C 1 313 ? -38.185 -5.902 59.355 1.00 41.66 293 GLY C N 1
ATOM 10036 C CA . GLY C 1 313 ? -38.683 -5.064 60.417 1.00 41.98 293 GLY C CA 1
ATOM 10037 C C . GLY C 1 313 ? -38.316 -3.568 60.409 1.00 42.05 293 GLY C C 1
ATOM 10038 O O . GLY C 1 313 ? -38.691 -2.814 61.312 1.00 44.80 293 GLY C O 1
ATOM 10039 N N . LYS C 1 314 ? -37.700 -3.110 59.331 1.00 41.03 294 LYS C N 1
ATOM 10040 C CA . LYS C 1 314 ? -37.448 -1.692 59.139 1.00 40.69 294 LYS C CA 1
ATOM 10041 C C . LYS C 1 314 ? -38.172 -1.208 57.919 1.00 36.79 294 LYS C C 1
ATOM 10042 O O . LYS C 1 314 ? -38.102 -1.823 56.852 1.00 32.79 294 LYS C O 1
ATOM 10048 N N . VAL C 1 315 ? -38.842 -0.097 58.094 1.00 34.05 295 VAL C N 1
ATOM 10049 C CA . VAL C 1 315 ? -39.562 0.569 57.014 1.00 33.41 295 VAL C CA 1
ATOM 10050 C C . VAL C 1 315 ? -38.787 1.818 56.579 1.00 32.81 295 VAL C C 1
ATOM 10051 O O . VAL C 1 315 ? -38.443 2.667 57.429 1.00 34.87 295 VAL C O 1
ATOM 10055 N N . TYR C 1 316 ? -38.518 1.946 55.286 1.00 31.89 296 TYR C N 1
ATOM 10056 C CA . TYR C 1 316 ? -37.776 3.041 54.756 1.00 33.04 296 TYR C CA 1
ATOM 10057 C C . TYR C 1 316 ? -38.681 3.889 53.888 1.00 32.72 296 TYR C C 1
ATOM 10058 O O . TYR C 1 316 ? -39.384 3.349 53.014 1.00 30.58 296 TYR C O 1
ATOM 10067 N N . VAL C 1 317 ? -38.665 5.228 54.103 1.00 30.10 297 VAL C N 1
ATOM 10068 C CA . VAL C 1 317 ? -39.479 6.108 53.302 1.00 29.34 297 VAL C CA 1
ATOM 10069 C C . VAL C 1 317 ? -38.595 7.246 52.798 1.00 27.83 297 VAL C C 1
ATOM 10070 O O . VAL C 1 317 ? -38.013 7.981 53.609 1.00 28.33 297 VAL C O 1
ATOM 10074 N N . ASP C 1 318 ? -38.570 7.432 51.500 1.00 27.32 298 ASP C N 1
ATOM 10075 C CA . ASP C 1 318 ? -37.843 8.501 50.848 1.00 28.65 298 ASP C CA 1
ATOM 10076 C C . ASP C 1 318 ? -38.751 9.618 50.403 1.00 28.26 298 ASP C C 1
ATOM 10077 O O . ASP C 1 318 ? -39.823 9.374 49.766 1.00 26.57 298 ASP C O 1
ATOM 10082 N N . MET C 1 319 ? -38.358 10.847 50.743 1.00 27.37 299 MET C N 1
ATOM 10083 C CA . MET C 1 319 ? -39.149 12.011 50.422 1.00 27.85 299 MET C CA 1
ATOM 10084 C C . MET C 1 319 ? -38.336 13.305 50.646 1.00 27.70 299 MET C C 1
ATOM 10085 O O . MET C 1 319 ? -37.511 13.333 51.510 1.00 27.64 299 MET C O 1
ATOM 10090 N N . PRO C 1 320 ? -38.683 14.377 49.947 1.00 28.09 300 PRO C N 1
ATOM 10091 C CA . PRO C 1 320 ? -38.183 15.721 50.334 1.00 29.29 300 PRO C CA 1
ATOM 10092 C C . PRO C 1 320 ? -38.711 16.045 51.721 1.00 29.07 300 PRO C C 1
ATOM 10093 O O . PRO C 1 320 ? -39.834 15.611 52.102 1.00 28.45 300 PRO C O 1
ATOM 10097 N N . VAL C 1 321 ? -37.835 16.685 52.491 1.00 28.60 301 VAL C N 1
ATOM 10098 C CA . VAL C 1 321 ? -38.211 17.290 53.766 1.00 28.46 301 VAL C CA 1
ATOM 10099 C C . VAL C 1 321 ? -37.717 18.748 53.742 1.00 28.65 301 VAL C C 1
ATOM 10100 O O . VAL C 1 321 ? -36.570 19.013 53.353 1.00 31.27 301 VAL C O 1
ATOM 10104 N N . THR C 1 322 ? -38.561 19.656 54.129 1.00 28.15 302 THR C N 1
ATOM 10105 C CA . THR C 1 322 ? -38.254 21.087 54.097 1.00 30.96 302 THR C CA 1
ATOM 10106 C C . THR C 1 322 ? -38.202 21.591 55.516 1.00 30.32 302 THR C C 1
ATOM 10107 O O . THR C 1 322 ? -39.041 21.260 56.350 1.00 30.85 302 THR C O 1
ATOM 10111 N N . GLY C 1 323 ? -37.196 22.381 55.803 1.00 33.26 303 GLY C N 1
ATOM 10112 C CA . GLY C 1 323 ? -36.984 22.914 57.173 1.00 33.08 303 GLY C CA 1
ATOM 10113 C C . GLY C 1 323 ? -37.840 24.173 57.469 1.00 36.06 303 GLY C C 1
ATOM 10114 O O . GLY C 1 323 ? -37.264 25.226 57.840 1.00 37.00 303 GLY C O 1
ATOM 10115 N N . GLY C 1 324 ? -39.172 24.083 57.312 1.00 33.45 304 GLY C N 1
ATOM 10116 C CA . GLY C 1 324 ? -40.082 25.092 57.711 1.00 35.53 304 GLY C CA 1
ATOM 10117 C C . GLY C 1 324 ? -41.367 25.054 56.875 1.00 35.82 304 GLY C C 1
ATOM 10118 O O . GLY C 1 324 ? -41.537 24.214 55.992 1.00 33.90 304 GLY C O 1
ATOM 10119 N N . ASN C 1 325 ? -42.256 25.999 57.159 1.00 35.63 305 ASN C N 1
ATOM 10120 C CA . ASN C 1 325 ? -43.527 26.090 56.536 1.00 37.19 305 ASN C CA 1
ATOM 10121 C C . ASN C 1 325 ? -43.415 26.676 55.095 1.00 39.15 305 ASN C C 1
ATOM 10122 O O . ASN C 1 325 ? -43.143 27.869 54.944 1.00 38.78 305 ASN C O 1
ATOM 10127 N N . ILE C 1 326 ? -43.713 25.859 54.112 1.00 42.29 306 ILE C N 1
ATOM 10128 C CA . ILE C 1 326 ? -43.793 26.296 52.685 1.00 43.12 306 ILE C CA 1
ATOM 10129 C C . ILE C 1 326 ? -45.162 26.944 52.283 1.00 42.79 306 ILE C C 1
ATOM 10130 O O . ILE C 1 326 ? -45.333 27.470 51.183 1.00 44.84 306 ILE C O 1
ATOM 10135 N N . PHE C 1 327 ? -46.162 26.715 53.128 1.00 42.52 307 PHE C N 1
ATOM 10136 C CA . PHE C 1 327 ? -47.526 27.061 52.876 1.00 41.64 307 PHE C CA 1
ATOM 10137 C C . PHE C 1 327 ? -47.798 28.437 53.499 1.00 41.21 307 PHE C C 1
ATOM 10138 O O . PHE C 1 327 ? -48.307 28.546 54.602 1.00 41.30 307 PHE C O 1
ATOM 10146 N N . TYR C 1 328 ? -47.523 29.494 52.697 1.00 41.43 308 TYR C N 1
ATOM 10147 C CA . TY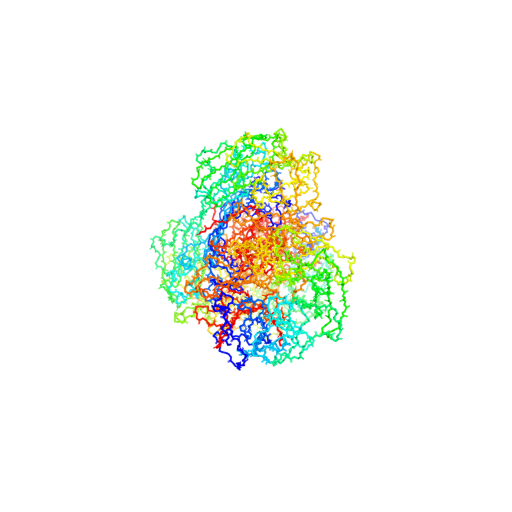R C 1 328 ? -47.787 30.862 53.153 1.00 42.53 308 TYR C CA 1
ATOM 10148 C C . TYR C 1 328 ? -49.248 31.132 53.565 1.00 42.55 308 TYR C C 1
ATOM 10149 O O . TYR C 1 328 ? -49.523 31.926 54.414 1.00 40.27 308 TYR C O 1
ATOM 10158 N N . PHE C 1 329 ? -50.206 30.400 53.013 1.00 39.06 309 PHE C N 1
ATOM 10159 C CA . PHE C 1 329 ? -51.691 30.556 53.282 1.00 37.59 309 PHE C CA 1
ATOM 10160 C C . PHE C 1 329 ? -52.141 29.781 54.462 1.00 38.00 309 PHE C C 1
ATOM 10161 O O . PHE C 1 329 ? -53.330 29.825 54.854 1.00 38.99 309 PHE C O 1
ATOM 10169 N N . PHE C 1 330 ? -51.221 29.041 55.108 1.00 37.65 310 PHE C N 1
ATOM 10170 C CA . PHE C 1 330 ? -51.483 28.447 56.405 1.00 37.22 310 PHE C CA 1
ATOM 10171 C C . PHE C 1 330 ? -50.465 28.937 57.432 1.00 38.09 310 PHE C C 1
ATOM 10172 O O . PHE C 1 330 ? -49.764 28.155 58.026 1.00 35.98 310 PHE C O 1
ATOM 10180 N N . PRO C 1 331 ? -50.391 30.258 57.657 1.00 40.66 311 PRO C N 1
ATOM 10181 C CA . PRO C 1 331 ? -49.374 30.791 58.558 1.00 40.43 311 PRO C CA 1
ATOM 10182 C C . PRO C 1 331 ? -49.575 30.337 59.979 1.00 38.62 311 PRO C C 1
ATOM 10183 O O . PRO C 1 331 ? -50.668 29.974 60.397 1.00 36.28 311 PRO C O 1
ATOM 10187 N N . GLN C 1 332 ? -48.501 30.316 60.718 1.00 39.12 312 GLN C N 1
ATOM 10188 C CA . GLN C 1 332 ? -48.574 30.197 62.156 1.00 41.62 312 GLN C CA 1
ATOM 10189 C C . GLN C 1 332 ? -49.401 31.289 62.837 1.00 43.34 312 GLN C C 1
ATOM 10190 O O . GLN C 1 332 ? -49.778 32.265 62.206 1.00 43.13 312 GLN C O 1
ATOM 10196 N N . ALA C 1 333 ? -49.756 31.043 64.093 1.00 45.22 313 ALA C N 1
ATOM 10197 C CA . ALA C 1 333 ? -50.680 31.908 64.885 1.00 48.11 313 ALA C CA 1
ATOM 10198 C C . ALA C 1 333 ? -50.262 33.399 64.854 1.00 49.24 313 ALA C C 1
ATOM 10199 O O . ALA C 1 333 ? -51.041 34.257 64.570 1.00 48.92 313 ALA C O 1
ATOM 10201 N N . ASP C 1 334 ? -49.001 33.646 65.143 1.00 51.48 314 ASP C N 1
ATOM 10202 C CA . ASP C 1 334 ? -48.180 34.818 64.843 1.00 55.69 314 ASP C CA 1
ATOM 10203 C C . ASP C 1 334 ? -48.454 35.639 63.542 1.00 53.50 314 ASP C C 1
ATOM 10204 O O . ASP C 1 334 ? -48.142 36.835 63.432 1.00 52.13 314 ASP C O 1
ATOM 10209 N N . GLY C 1 335 ? -48.873 34.955 62.487 1.00 48.10 315 GLY C N 1
ATOM 10210 C CA . GLY C 1 335 ? -48.942 35.472 61.096 1.00 45.44 315 GLY C CA 1
ATOM 10211 C C . GLY C 1 335 ? -47.637 35.367 60.330 1.00 45.68 315 GLY C C 1
ATOM 10212 O O . GLY C 1 335 ? -47.618 35.610 59.126 1.00 43.25 315 GLY C O 1
ATOM 10213 N N . HIS C 1 336 ? -46.557 34.992 60.996 1.00 48.34 316 HIS C N 1
ATOM 10214 C CA . HIS C 1 336 ? -45.251 34.922 60.333 1.00 54.24 316 HIS C CA 1
ATOM 10215 C C . HIS C 1 336 ? -45.176 33.710 59.367 1.00 51.33 316 HIS C C 1
ATOM 10216 O O . HIS C 1 336 ? -45.694 32.630 59.644 1.00 50.16 316 HIS C O 1
ATOM 10223 N N . VAL C 1 337 ? -44.492 33.940 58.247 1.00 50.33 317 VAL C N 1
ATOM 10224 C CA . VAL C 1 337 ? -44.244 32.955 57.258 1.00 52.38 317 VAL C CA 1
ATOM 10225 C C . VAL C 1 337 ? -42.791 33.102 56.871 1.00 53.43 317 VAL C C 1
ATOM 10226 O O . VAL C 1 337 ? -42.351 34.201 56.587 1.00 50.54 317 VAL C O 1
ATOM 10230 N N . PRO C 1 338 ? -42.049 31.989 56.812 1.00 54.66 318 PRO C N 1
ATOM 10231 C CA . PRO C 1 338 ? -40.674 32.176 56.390 1.00 58.20 318 PRO C CA 1
ATOM 10232 C C . PRO C 1 338 ? -40.570 32.512 54.877 1.00 58.88 318 PRO C C 1
ATOM 10233 O O . PRO C 1 338 ? -41.450 32.140 54.099 1.00 57.31 318 PRO C O 1
ATOM 10237 N N . PRO C 1 339 ? -39.532 33.244 54.473 1.00 62.26 319 PRO C N 1
ATOM 10238 C CA . PRO C 1 339 ? -39.349 33.520 53.024 1.00 62.91 319 PRO C CA 1
ATOM 10239 C C . PRO C 1 339 ? -39.016 32.254 52.281 1.00 60.25 319 PRO C C 1
ATOM 10240 O O . PRO C 1 339 ? -38.078 31.580 52.692 1.00 61.93 319 PRO C O 1
ATOM 10244 N N . PRO C 1 340 ? -39.777 31.887 51.257 1.00 62.72 320 PRO C N 1
ATOM 10245 C CA . PRO C 1 340 ? -39.580 30.538 50.650 1.00 62.86 320 PRO C CA 1
ATOM 10246 C C . PRO C 1 340 ? -38.103 30.275 50.283 1.00 63.49 320 PRO C C 1
ATOM 10247 O O . PRO C 1 340 ? -37.581 29.175 50.530 1.00 59.83 320 PRO C O 1
ATOM 10251 N N . GLU C 1 341 ? -37.432 31.334 49.790 1.00 66.02 321 GLU C N 1
ATOM 10252 C CA . GLU C 1 341 ? -36.018 31.284 49.370 1.00 69.16 321 GLU C CA 1
ATOM 10253 C C . GLU C 1 341 ? -35.040 30.887 50.529 1.00 62.50 321 GLU C C 1
ATOM 10254 O O . GLU C 1 341 ? -33.996 30.331 50.278 1.00 64.40 321 GLU C O 1
ATOM 10260 N N . THR C 1 342 ? -35.366 31.201 51.766 1.00 59.29 322 THR C N 1
ATOM 10261 C CA . THR C 1 342 ? -34.560 30.771 52.892 1.00 59.18 322 THR C CA 1
ATOM 10262 C C . THR C 1 342 ? -34.665 29.297 53.312 1.00 54.74 322 THR C C 1
ATOM 10263 O O . THR C 1 342 ? -33.846 28.900 54.143 1.00 56.02 322 THR C O 1
ATOM 10267 N N . LEU C 1 343 ? -35.621 28.507 52.822 1.00 47.67 323 LEU C N 1
ATOM 10268 C CA . LEU C 1 343 ? -35.885 27.183 53.390 1.00 47.00 323 LEU C CA 1
ATOM 10269 C C . LEU C 1 343 ? -34.924 26.085 52.934 1.00 43.82 323 LEU C C 1
ATOM 10270 O O . LEU C 1 343 ? -34.821 25.837 51.777 1.00 44.82 323 LEU C O 1
ATOM 10275 N N . ALA C 1 344 ? -34.270 25.409 53.858 1.00 38.74 324 ALA C N 1
ATOM 10276 C CA . ALA C 1 344 ? -33.393 24.323 53.493 1.00 38.23 324 ALA C CA 1
ATOM 10277 C C . ALA C 1 344 ? -34.381 23.136 53.146 1.00 37.15 324 ALA C C 1
ATOM 10278 O O . ALA C 1 344 ? -35.352 22.888 53.845 1.00 36.59 324 ALA C O 1
ATOM 10280 N N . ALA C 1 345 ? -34.080 22.406 52.100 1.00 35.81 325 ALA C N 1
ATOM 10281 C CA . ALA C 1 345 ? -34.803 21.201 51.715 1.00 34.96 325 ALA C CA 1
ATOM 10282 C C . ALA C 1 345 ? -33.801 20.267 51.044 1.00 34.86 325 ALA C C 1
ATOM 10283 O O . ALA C 1 345 ? -32.819 20.725 50.384 1.00 34.03 325 ALA C O 1
ATOM 10285 N N . CYS C 1 346 ? -34.024 18.975 51.168 1.00 33.33 326 CYS C N 1
ATOM 10286 C CA . CYS C 1 346 ? -33.324 18.009 50.324 1.00 34.95 326 CYS C CA 1
ATOM 10287 C C . CYS C 1 346 ? -34.165 16.693 50.376 1.00 33.21 326 CYS C C 1
ATOM 10288 O O . CYS C 1 346 ? -35.097 16.585 51.196 1.00 33.47 326 CYS C O 1
ATOM 10291 N N . LEU C 1 347 ? -33.833 15.744 49.502 1.00 32.48 327 LEU C N 1
ATOM 10292 C CA . LEU C 1 347 ? -34.368 14.405 49.578 1.00 31.50 327 LEU C CA 1
ATOM 10293 C C . LEU C 1 347 ? -33.817 13.689 50.778 1.00 31.72 327 LEU C C 1
ATOM 10294 O O . LEU C 1 347 ? -32.593 13.699 50.993 1.00 35.98 327 LEU C O 1
ATOM 10299 N N . MET C 1 348 ? -34.676 13.064 51.571 1.00 30.84 328 MET C N 1
ATOM 10300 C CA . MET C 1 348 ? -34.306 12.309 52.733 1.00 31.65 328 MET C CA 1
ATOM 10301 C C . MET C 1 348 ? -34.842 10.911 52.802 1.00 32.08 328 MET C C 1
ATOM 10302 O O . MET C 1 348 ? -35.856 10.603 52.179 1.00 31.98 328 MET C O 1
ATOM 10307 N N . ARG C 1 349 ? -34.188 10.087 53.594 1.00 31.71 329 ARG C N 1
ATOM 10308 C CA . ARG C 1 349 ? -34.641 8.768 53.961 1.00 32.03 329 ARG C CA 1
ATOM 10309 C C . ARG C 1 349 ? -34.976 8.748 55.397 1.00 32.21 329 ARG C C 1
ATOM 10310 O O . ARG C 1 349 ? -34.116 9.051 56.223 1.00 33.72 329 ARG C O 1
ATOM 10318 N N . TRP C 1 350 ? -36.208 8.366 55.727 1.00 29.20 330 TRP C N 1
ATOM 10319 C CA . TRP C 1 350 ? -36.582 8.054 57.080 1.00 30.07 330 TRP C CA 1
ATOM 10320 C C . TRP C 1 350 ? -36.496 6.521 57.268 1.00 31.51 330 TRP C C 1
ATOM 10321 O O . TRP C 1 350 ? -36.886 5.736 56.358 1.00 30.26 330 TRP C O 1
ATOM 10332 N N . THR C 1 351 ? -36.054 6.090 58.444 1.00 31.24 331 THR C N 1
ATOM 10333 C CA . THR C 1 351 ? -36.013 4.683 58.820 1.00 33.22 331 THR C CA 1
ATOM 10334 C C . THR C 1 351 ? -36.813 4.474 60.083 1.00 32.71 331 THR C C 1
ATOM 10335 O O . THR C 1 351 ? -36.522 5.112 61.107 1.00 33.34 331 THR C O 1
ATOM 10339 N N . PHE C 1 352 ? -37.874 3.660 60.003 1.00 32.26 332 PHE C N 1
ATOM 10340 C CA . PHE C 1 352 ? -38.755 3.365 61.169 1.00 32.43 332 PHE C CA 1
ATOM 10341 C C . PHE C 1 352 ? -38.437 1.895 61.531 1.00 35.40 332 PHE C C 1
ATOM 10342 O O . PHE C 1 352 ? -38.767 0.955 60.794 1.00 35.53 332 PHE C O 1
ATOM 10350 N N . ASP C 1 353 ? -37.719 1.732 62.608 1.00 36.75 333 ASP C N 1
ATOM 10351 C CA . ASP C 1 353 ? -37.210 0.435 63.049 1.00 40.55 333 ASP C CA 1
ATOM 10352 C C . ASP C 1 353 ? -38.223 -0.142 64.021 1.00 39.20 333 ASP C C 1
ATOM 10353 O O . ASP C 1 353 ? -38.327 0.257 65.161 1.00 37.73 333 ASP C O 1
ATOM 10358 N N . LEU C 1 354 ? -39.010 -1.074 63.533 1.00 40.08 334 LEU C N 1
ATOM 10359 C CA . LEU C 1 354 ? -40.056 -1.691 64.347 1.00 42.72 334 LEU C CA 1
ATOM 10360 C C . LEU C 1 354 ? -39.486 -2.658 65.401 1.00 42.48 334 LEU C C 1
ATOM 10361 O O . LEU C 1 354 ? -40.213 -2.950 66.373 1.00 43.38 334 LEU C O 1
ATOM 10366 N N . ASN C 1 355 ? -38.219 -2.997 65.294 1.00 44.89 335 ASN C N 1
ATOM 10367 C CA . ASN C 1 355 ? -37.491 -3.877 66.222 1.00 49.47 335 ASN C CA 1
ATOM 10368 C C . ASN C 1 355 ? -36.943 -3.144 67.433 1.00 49.83 335 ASN C C 1
ATOM 10369 O O . ASN C 1 355 ? -36.369 -3.785 68.320 1.00 46.75 335 ASN C O 1
ATOM 10374 N N . SER C 1 356 ? -37.045 -1.811 67.472 1.00 48.43 336 SER C N 1
ATOM 10375 C CA . SER C 1 356 ? -36.523 -1.039 68.564 1.00 48.72 336 SER C CA 1
ATOM 10376 C C . SER C 1 356 ? -37.674 -0.372 69.312 1.00 48.14 336 SER C C 1
ATOM 10377 O O . SER C 1 356 ? -38.735 -0.084 68.724 1.00 48.77 336 SER C O 1
ATOM 10380 N N . GLY C 1 357 ? -37.490 -0.162 70.607 1.00 45.43 337 GLY C N 1
ATOM 10381 C CA . GLY C 1 357 ? -38.446 0.586 71.422 1.00 46.14 337 GLY C CA 1
ATOM 10382 C C . GLY C 1 357 ? -38.469 2.102 71.147 1.00 47.53 337 GLY C C 1
ATOM 10383 O O . GLY C 1 357 ? -39.464 2.746 71.420 1.00 49.36 337 GLY C O 1
ATOM 10384 N N . ARG C 1 358 ? -37.373 2.618 70.608 1.00 46.52 338 ARG C N 1
ATOM 10385 C CA . ARG C 1 358 ? -37.244 4.043 70.334 1.00 48.97 338 ARG C CA 1
ATOM 10386 C C . ARG C 1 358 ? -38.292 4.562 69.368 1.00 44.71 338 ARG C C 1
ATOM 10387 O O . ARG C 1 358 ? -38.702 3.879 68.420 1.00 42.96 338 ARG C O 1
ATOM 10395 N N . ASP C 1 359 ? -38.810 5.741 69.699 1.00 43.42 339 ASP C N 1
ATOM 10396 C CA . ASP C 1 359 ? -39.846 6.372 68.931 1.00 43.29 339 ASP C CA 1
ATOM 10397 C C . ASP C 1 359 ? -39.331 7.661 68.190 1.00 41.89 339 ASP C C 1
ATOM 10398 O O . ASP C 1 359 ? -40.072 8.160 67.376 1.00 42.14 339 ASP C O 1
ATOM 10403 N N . GLU C 1 360 ? -38.086 8.127 68.428 1.00 39.74 340 GLU C N 1
ATOM 10404 C CA . GLU C 1 360 ? -37.544 9.291 67.747 1.00 44.51 340 GLU C CA 1
ATOM 10405 C C . GLU C 1 360 ? -36.855 8.931 66.454 1.00 40.05 340 GLU C C 1
ATOM 10406 O O . GLU C 1 360 ? -36.156 8.002 66.444 1.00 41.27 340 GLU C O 1
ATOM 10412 N N . VAL C 1 361 ? -37.086 9.657 65.379 1.00 36.58 341 VAL C N 1
ATOM 10413 C CA . VAL C 1 361 ? -36.451 9.395 64.079 1.00 37.04 341 VAL C CA 1
ATOM 10414 C C . VAL C 1 361 ? -35.872 10.700 63.570 1.00 36.37 341 VAL C C 1
ATOM 10415 O O . VAL C 1 361 ? -36.421 11.796 63.798 1.00 34.96 341 VAL C O 1
ATOM 10419 N N . GLU C 1 362 ? -34.751 10.572 62.905 1.00 37.64 342 GLU C N 1
ATOM 10420 C CA . GLU C 1 362 ? -34.142 11.637 62.198 1.00 39.81 342 GLU C CA 1
ATOM 10421 C C . GLU C 1 362 ? -33.924 11.280 60.757 1.00 37.21 342 GLU C C 1
ATOM 10422 O O . GLU C 1 362 ? -33.484 10.178 60.450 1.00 34.57 342 GLU C O 1
ATOM 10428 N N . PRO C 1 363 ? -34.213 12.226 59.856 1.00 34.98 343 PRO C N 1
ATOM 10429 C CA . PRO C 1 363 ? -34.125 11.933 58.441 1.00 35.80 343 PRO C CA 1
ATOM 10430 C C . PRO C 1 363 ? -32.658 12.044 57.987 1.00 37.20 343 PRO C C 1
ATOM 10431 O O . PRO C 1 363 ? -31.913 12.833 58.571 1.00 39.99 343 PRO C O 1
ATOM 10435 N N . GLN C 1 364 ? -32.251 11.230 57.022 1.00 37.01 344 GLN C N 1
ATOM 10436 C CA . GLN C 1 364 ? -30.901 11.186 56.489 1.00 38.95 344 GLN C CA 1
ATOM 10437 C C . GLN C 1 364 ? -30.910 11.649 55.080 1.00 39.50 344 GLN C C 1
ATOM 10438 O O . GLN C 1 364 ? -31.735 11.209 54.280 1.00 34.17 344 GLN C O 1
ATOM 10444 N N . PRO C 1 365 ? -30.004 12.589 54.738 1.00 38.61 345 PRO C N 1
ATOM 10445 C CA . PRO C 1 365 ? -30.035 13.121 53.436 1.00 38.87 345 PRO C CA 1
ATOM 10446 C C . PRO C 1 365 ? -29.587 12.158 52.341 1.00 39.06 345 PRO C C 1
ATOM 10447 O O . PRO C 1 365 ? -28.708 11.389 52.520 1.00 38.28 345 PRO C O 1
ATOM 10451 N N . LEU C 1 366 ? -30.276 12.218 51.221 1.00 38.47 346 LEU C N 1
ATOM 10452 C CA . LEU C 1 366 ? -29.960 11.459 50.047 1.00 40.94 346 LEU C CA 1
ATOM 10453 C C . LEU C 1 366 ? -29.511 12.378 48.935 1.00 42.00 346 LEU C C 1
ATOM 10454 O O . LEU C 1 366 ? -28.926 11.901 47.992 1.00 47.30 346 LEU C O 1
ATOM 10459 N N . THR C 1 367 ? -29.843 13.662 48.996 1.00 42.51 347 THR C N 1
ATOM 10460 C CA . THR C 1 367 ? -29.339 14.633 48.035 1.00 41.73 347 THR C CA 1
ATOM 10461 C C . THR C 1 367 ? -28.796 15.785 48.885 1.00 45.99 347 THR C C 1
ATOM 10462 O O . THR C 1 367 ? -29.124 15.960 50.081 1.00 40.71 347 THR C O 1
ATOM 10466 N N . ASP C 1 368 ? -28.004 16.602 48.247 1.00 50.54 348 ASP C N 1
ATOM 10467 C CA . ASP C 1 368 ? -27.594 17.826 48.900 1.00 57.10 348 ASP C CA 1
ATOM 10468 C C . ASP C 1 368 ? -28.221 19.031 48.204 1.00 55.95 348 ASP C C 1
ATOM 10469 O O . ASP C 1 368 ? -27.718 20.117 48.324 1.00 61.58 348 ASP C O 1
ATOM 10474 N N . TYR C 1 369 ? -29.301 18.828 47.449 1.00 49.87 349 TYR C N 1
ATOM 10475 C CA . TYR C 1 369 ? -30.006 19.918 46.774 1.00 46.30 349 TYR C CA 1
ATOM 10476 C C . TYR C 1 369 ? -31.511 19.776 47.063 1.00 44.07 349 TYR C C 1
ATOM 10477 O O . TYR C 1 369 ? -32.008 18.667 47.247 1.00 45.20 349 TYR C O 1
ATOM 10486 N N . PRO C 1 370 ? -32.228 20.907 47.071 1.00 43.78 350 PRO C N 1
ATOM 10487 C CA . PRO C 1 370 ? -33.684 20.858 47.214 1.00 40.99 350 PRO C CA 1
ATOM 10488 C C . PRO C 1 370 ? -34.342 20.304 45.983 1.00 40.36 350 PRO C C 1
ATOM 10489 O O . PRO C 1 370 ? -33.885 20.517 44.838 1.00 38.94 350 PRO C O 1
ATOM 10493 N N . CYS C 1 371 ? -35.430 19.585 46.240 1.00 37.13 351 CYS C N 1
ATOM 10494 C CA . CYS C 1 371 ? -36.156 18.940 45.128 1.00 38.24 351 CYS C CA 1
ATOM 10495 C C . CYS C 1 371 ? -37.606 18.671 45.508 1.00 34.22 351 CYS C C 1
ATOM 10496 O O . CYS C 1 371 ? -37.955 18.754 46.647 1.00 31.00 351 CYS C O 1
ATOM 10499 N N . GLU C 1 372 ? -38.428 18.369 44.516 1.00 35.16 352 GLU C N 1
ATOM 10500 C CA . GLU C 1 372 ? -39.844 18.015 44.727 1.00 33.05 352 GLU C CA 1
ATOM 10501 C C . GLU C 1 372 ? -40.395 17.322 43.477 1.00 32.44 352 GLU C C 1
ATOM 10502 O O . GLU C 1 372 ? -39.638 17.004 42.538 1.00 29.71 352 GLU C O 1
ATOM 10508 N N . PHE C 1 373 ? -41.697 17.084 43.498 1.00 31.31 353 PHE C N 1
ATOM 10509 C CA . PHE C 1 373 ? -42.360 16.326 42.466 1.00 31.88 353 PHE C CA 1
ATOM 10510 C C . PHE C 1 373 ? -41.646 15.024 42.081 1.00 30.76 353 PHE C C 1
ATOM 10511 O O . PHE C 1 373 ? -41.422 14.754 40.896 1.00 32.71 353 PHE C O 1
ATOM 10519 N N . PRO C 1 374 ? -41.349 14.187 43.048 1.00 29.99 354 PRO C N 1
ATOM 10520 C CA . PRO C 1 374 ? -40.640 12.937 42.810 1.00 29.54 354 PRO C CA 1
ATOM 10521 C C . PRO C 1 374 ? -41.427 11.919 42.056 1.00 31.44 354 PRO C C 1
ATOM 10522 O O . PRO C 1 374 ? -42.644 11.906 42.124 1.00 29.38 354 PRO C O 1
ATOM 10526 N N . ARG C 1 375 ? -40.733 11.082 41.305 1.00 30.56 355 ARG C N 1
ATOM 10527 C CA . ARG C 1 375 ? -41.418 10.011 40.525 1.00 31.36 355 ARG C CA 1
ATOM 10528 C C . ARG C 1 375 ? -40.532 8.804 40.560 1.00 31.83 355 ARG C C 1
ATOM 10529 O O . ARG C 1 375 ? -39.365 8.919 40.112 1.00 30.78 355 ARG C O 1
ATOM 10537 N N . CYS C 1 376 ? -41.026 7.656 41.046 1.00 30.98 356 CYS C N 1
ATOM 10538 C CA . CYS C 1 376 ? -40.307 6.434 40.859 1.00 31.99 356 CYS C CA 1
ATOM 10539 C C . CYS C 1 376 ? -40.900 5.631 39.723 1.00 31.91 356 CYS C C 1
ATOM 10540 O O . CYS C 1 376 ? -41.984 5.939 39.242 1.00 31.20 356 CYS C O 1
ATOM 10543 N N . ASP C 1 377 ? -40.198 4.568 39.336 1.00 30.56 357 ASP C N 1
ATOM 10544 C CA . ASP C 1 377 ? -40.714 3.650 38.320 1.00 30.96 357 ASP C CA 1
ATOM 10545 C C . ASP C 1 377 ? -41.956 3.001 38.884 1.00 29.64 357 ASP C C 1
ATOM 10546 O O . ASP C 1 377 ? -41.838 2.368 39.990 1.00 29.09 357 ASP C O 1
ATOM 10551 N N . ASP C 1 378 ? -43.103 3.121 38.206 1.00 30.57 358 ASP C N 1
ATOM 10552 C CA . ASP C 1 378 ? -44.368 2.492 38.729 1.00 32.63 358 ASP C CA 1
ATOM 10553 C C . ASP C 1 378 ? -44.233 1.026 39.089 1.00 31.53 358 ASP C C 1
ATOM 10554 O O . ASP C 1 378 ? -44.921 0.549 39.987 1.00 30.11 358 ASP C O 1
ATOM 10559 N N . ARG C 1 379 ? -43.337 0.322 38.383 1.00 31.63 359 ARG C N 1
ATOM 10560 C CA . ARG C 1 379 ? -43.188 -1.113 38.604 1.00 31.06 359 ARG C CA 1
ATOM 10561 C C . ARG C 1 379 ? -42.478 -1.445 39.903 1.00 30.82 359 ARG C C 1
ATOM 10562 O O . ARG C 1 379 ? -42.509 -2.585 40.317 1.00 29.24 359 ARG C O 1
ATOM 10570 N N . TYR C 1 380 ? -41.897 -0.455 40.577 1.00 30.88 360 TYR C N 1
ATOM 10571 C CA . TYR C 1 380 ? -41.136 -0.636 41.819 1.00 31.13 360 TYR C CA 1
ATOM 10572 C C . TYR C 1 380 ? -41.769 0.026 43.068 1.00 31.41 360 TYR C C 1
ATOM 10573 O O . TYR C 1 380 ? -41.153 0.079 44.147 1.00 28.79 360 TYR C O 1
ATOM 10582 N N . ILE C 1 381 ? -42.992 0.547 42.893 1.00 29.54 361 ILE C N 1
ATOM 10583 C CA . ILE C 1 381 ? -43.672 1.150 44.034 1.00 30.55 361 ILE C CA 1
ATOM 10584 C C . ILE C 1 381 ? -43.761 0.168 45.204 1.00 29.68 361 ILE C C 1
ATOM 10585 O O . ILE C 1 381 ? -44.275 -0.925 45.080 1.00 29.56 361 ILE C O 1
ATOM 10590 N N . GLY C 1 382 ? -43.294 0.566 46.386 1.00 28.67 362 GLY C N 1
ATOM 10591 C CA . GLY C 1 382 ? -43.441 -0.319 47.530 1.00 29.96 362 GLY C CA 1
ATOM 10592 C C . GLY C 1 382 ? -42.322 -1.342 47.712 1.00 32.62 362 GLY C C 1
ATOM 10593 O O . GLY C 1 382 ? -42.346 -2.103 48.710 1.00 31.75 362 GLY C O 1
ATOM 10594 N N . ARG C 1 383 ? -41.352 -1.368 46.795 1.00 34.49 363 ARG C N 1
ATOM 10595 C CA . ARG C 1 383 ? -40.322 -2.401 46.828 1.00 40.00 363 ARG C CA 1
ATOM 10596 C C . ARG C 1 383 ? -38.966 -1.748 46.853 1.00 35.78 363 ARG C C 1
ATOM 10597 O O . ARG C 1 383 ? -38.788 -0.557 46.493 1.00 31.51 363 ARG C O 1
ATOM 10605 N N . GLN C 1 384 ? -37.966 -2.570 47.147 1.00 36.28 364 GLN C N 1
ATOM 10606 C CA . GLN C 1 384 ? -36.585 -2.125 47.095 1.00 38.44 364 GLN C CA 1
ATOM 10607 C C . GLN C 1 384 ? -36.304 -1.538 45.708 1.00 35.68 364 GLN C C 1
ATOM 10608 O O . GLN C 1 384 ? -36.750 -2.062 44.677 1.00 33.17 364 GLN C O 1
ATOM 10614 N N . TYR C 1 385 ? -35.604 -0.441 45.667 1.00 34.94 365 TYR C N 1
ATOM 10615 C CA . TYR C 1 385 ? -35.456 0.315 44.440 1.00 35.66 365 TYR C CA 1
ATOM 10616 C C . TYR C 1 385 ? -34.207 1.130 44.513 1.00 36.29 365 TYR C C 1
ATOM 10617 O O . TYR C 1 385 ? -33.683 1.298 45.602 1.00 36.27 365 TYR C O 1
ATOM 10626 N N . ALA C 1 386 ? -33.776 1.667 43.377 1.00 36.60 366 ALA C N 1
ATOM 10627 C CA . ALA C 1 386 ? -32.517 2.411 43.287 1.00 37.98 366 ALA C CA 1
ATOM 10628 C C . ALA C 1 386 ? -32.522 3.655 42.420 1.00 36.45 366 ALA C C 1
ATOM 10629 O O . ALA C 1 386 ? -31.461 4.208 42.181 1.00 38.80 366 ALA C O 1
ATOM 10631 N N . HIS C 1 387 ? -33.669 4.102 41.944 1.00 33.70 367 HIS C N 1
ATOM 10632 C CA . HIS C 1 387 ? -33.753 5.250 41.062 1.00 35.25 367 HIS C CA 1
ATOM 10633 C C . HIS C 1 387 ? -34.944 6.169 41.358 1.00 35.09 367 HIS C C 1
ATOM 10634 O O . HIS C 1 387 ? -35.996 5.669 41.681 1.00 34.82 367 HIS C O 1
ATOM 10641 N N . GLY C 1 388 ? -34.803 7.468 41.116 1.00 35.72 368 GLY C N 1
ATOM 10642 C CA . GLY C 1 388 ? -35.913 8.394 41.121 1.00 34.09 368 GLY C CA 1
ATOM 10643 C C . GLY C 1 388 ? -35.722 9.533 40.166 1.00 34.42 368 GLY C C 1
ATOM 10644 O O . GLY C 1 388 ? -34.591 9.841 39.772 1.00 37.66 368 GLY C O 1
ATOM 10645 N N . PHE C 1 389 ? -36.822 10.110 39.698 1.00 31.90 369 PHE C N 1
ATOM 10646 C CA . PHE C 1 389 ? -36.844 11.290 38.897 1.00 30.83 369 PHE C CA 1
ATOM 10647 C C . PHE C 1 389 ? -37.355 12.393 39.781 1.00 32.98 369 PHE C C 1
ATOM 10648 O O . PHE C 1 389 ? -38.240 12.161 40.642 1.00 31.95 369 PHE C O 1
ATOM 10656 N N . LEU C 1 390 ? -36.790 13.592 39.628 1.00 33.03 370 LEU C N 1
ATOM 10657 C CA . LEU C 1 390 ? -37.074 14.657 40.526 1.00 34.63 370 LEU C CA 1
ATOM 10658 C C . LEU C 1 390 ? -37.068 15.925 39.723 1.00 33.52 370 LEU C C 1
ATOM 10659 O O . LEU C 1 390 ? -36.400 16.038 38.704 1.00 33.68 370 LEU C O 1
ATOM 10664 N N . LEU C 1 391 ? -37.752 16.922 40.223 1.00 33.08 371 LEU C N 1
ATOM 10665 C CA . LEU C 1 391 ? -37.555 18.280 39.825 1.00 33.68 371 LEU C CA 1
ATOM 10666 C C . LEU C 1 391 ? -36.690 18.947 40.872 1.00 37.06 371 LEU C C 1
ATOM 10667 O O . LEU C 1 391 ? -36.815 18.710 42.053 1.00 33.65 371 LEU C O 1
ATOM 10672 N N . ALA C 1 392 ? -35.819 19.818 40.419 1.00 40.50 372 ALA C N 1
ATOM 10673 C CA . ALA C 1 392 ? -34.934 20.540 41.338 1.00 41.24 372 ALA C CA 1
ATOM 10674 C C . ALA C 1 392 ? -34.768 21.977 40.910 1.00 42.96 372 ALA C C 1
ATOM 10675 O O . ALA C 1 392 ? -34.980 22.336 39.768 1.00 43.32 372 ALA C O 1
ATOM 10677 N N . PHE C 1 393 ? -34.343 22.796 41.876 1.00 48.91 373 PHE C N 1
ATOM 10678 C CA . PHE C 1 393 ? -34.061 24.206 41.659 1.00 53.49 373 PHE C CA 1
ATOM 10679 C C . PHE C 1 393 ? -32.610 24.448 42.047 1.00 55.04 373 PHE C C 1
ATOM 10680 O O . PHE C 1 393 ? -32.215 24.116 43.138 1.00 54.20 373 PHE C O 1
ATOM 10688 N N . ASP C 1 394 ? -31.831 24.911 41.098 1.00 57.51 374 ASP C N 1
ATOM 10689 C CA . ASP C 1 394 ? -30.427 25.241 41.298 1.00 60.08 374 ASP C CA 1
ATOM 10690 C C . ASP C 1 394 ? -30.344 26.766 41.122 1.00 60.56 374 ASP C C 1
ATOM 10691 O O . ASP C 1 394 ? -30.425 27.275 40.013 1.00 55.94 374 ASP C O 1
ATOM 10696 N N . PRO C 1 395 ? -30.181 27.496 42.248 1.00 63.79 375 PRO C N 1
ATOM 10697 C CA . PRO C 1 395 ? -30.128 28.972 42.160 1.00 65.89 375 PRO C CA 1
ATOM 10698 C C . PRO C 1 395 ? -28.870 29.516 41.467 1.00 68.44 375 PRO C C 1
ATOM 10699 O O . PRO C 1 395 ? -28.881 30.679 41.093 1.00 66.98 375 PRO C O 1
ATOM 10703 N N . GLU C 1 396 ? -27.828 28.692 41.290 1.00 70.74 376 GLU C N 1
ATOM 10704 C CA . GLU C 1 396 ? -26.609 29.077 40.542 1.00 70.54 376 GLU C CA 1
ATOM 10705 C C . GLU C 1 396 ? -26.748 29.045 39.038 1.00 69.03 376 GLU C C 1
ATOM 10706 O O . GLU C 1 396 ? -25.892 29.534 38.361 1.00 63.77 376 GLU C O 1
ATOM 10712 N N . ARG C 1 397 ? -27.790 28.424 38.482 1.00 61.40 377 ARG C N 1
ATOM 10713 C CA . ARG C 1 397 ? -27.933 28.401 37.018 1.00 61.80 377 ARG C CA 1
ATOM 10714 C C . ARG C 1 397 ? -28.329 29.760 36.548 1.00 60.49 377 ARG C C 1
ATOM 10715 O O . ARG C 1 397 ? -29.004 30.478 37.279 1.00 61.68 377 ARG C O 1
ATOM 10723 N N . PRO C 1 398 ? -28.001 30.079 35.311 1.00 59.51 378 PRO C N 1
ATOM 10724 C CA . PRO C 1 398 ? -28.519 31.298 34.710 1.00 62.85 378 PRO C CA 1
ATOM 10725 C C . PRO C 1 398 ? -30.052 31.403 34.740 1.00 67.34 378 PRO C C 1
ATOM 10726 O O . PRO C 1 398 ? -30.743 30.427 34.547 1.00 67.32 378 PRO C O 1
ATOM 10730 N N . TYR C 1 399 ? -30.551 32.610 34.947 1.00 69.44 379 TYR C N 1
ATOM 10731 C CA . TYR C 1 399 ? -31.969 32.924 35.053 1.00 71.55 379 TYR C CA 1
ATOM 10732 C C . TYR C 1 399 ? -32.186 34.237 34.320 1.00 74.56 379 TYR C C 1
ATOM 10733 O O . TYR C 1 399 ? -31.702 35.274 34.754 1.00 75.93 379 TYR C O 1
ATOM 10742 N N . ASN C 1 400 ? -32.869 34.187 33.190 1.00 72.83 380 ASN C N 1
ATOM 10743 C CA . ASN C 1 400 ? -33.113 35.359 32.381 1.00 79.10 380 ASN C CA 1
ATOM 10744 C C . ASN C 1 400 ? -33.922 36.371 33.208 1.00 82.61 380 ASN C C 1
ATOM 10745 O O . ASN C 1 400 ? -35.012 36.038 33.685 1.00 86.32 380 ASN C O 1
ATOM 10750 N N . PRO C 1 401 ? -33.387 37.616 33.400 1.00 86.18 381 PRO C N 1
ATOM 10751 C CA . PRO C 1 401 ? -34.180 38.554 34.239 1.00 84.84 381 PRO C CA 1
ATOM 10752 C C . PRO C 1 401 ? -35.536 38.977 33.599 1.00 88.63 381 PRO C C 1
ATOM 10753 O O . PRO C 1 401 ? -36.455 39.347 34.327 1.00 92.91 381 PRO C O 1
ATOM 10757 N N . ALA C 1 402 ? -35.700 38.838 32.280 1.00 88.00 382 ALA C N 1
ATOM 10758 C CA . ALA C 1 402 ? -37.040 38.997 31.656 1.00 90.96 382 ALA C CA 1
ATOM 10759 C C . ALA C 1 402 ? -38.066 37.921 32.060 1.00 94.10 382 ALA C C 1
ATOM 10760 O O . ALA C 1 402 ? -39.218 37.971 31.631 1.00 101.69 382 ALA C O 1
ATOM 10762 N N . ASN C 1 403 ? -37.647 36.926 32.827 1.00 93.82 383 ASN C N 1
ATOM 10763 C CA . ASN C 1 403 ? -38.601 36.001 33.434 1.00 92.87 383 ASN C CA 1
ATOM 10764 C C . ASN C 1 403 ? -39.429 36.678 34.510 1.00 92.53 383 ASN C C 1
ATOM 10765 O O . ASN C 1 403 ? -40.473 36.161 34.850 1.00 94.26 383 ASN C O 1
ATOM 10770 N N . GLY C 1 404 ? -38.979 37.798 35.058 1.00 95.81 384 GLY C N 1
ATOM 10771 C CA . GLY C 1 404 ? -39.648 38.382 36.237 1.00 95.41 384 GLY C CA 1
ATOM 10772 C C . GLY C 1 404 ? -39.156 37.712 37.504 1.00 95.24 384 GLY C C 1
ATOM 10773 O O . GLY C 1 404 ? -38.205 36.940 37.463 1.00 92.52 384 GLY C O 1
ATOM 10774 N N . PRO C 1 405 ? -39.798 38.006 38.650 1.00 91.52 385 PRO C N 1
ATOM 10775 C CA . PRO C 1 405 ? -39.367 37.329 39.872 1.00 88.15 385 PRO C CA 1
ATOM 10776 C C . PRO C 1 405 ? -39.654 35.845 39.813 1.00 86.98 385 PRO C C 1
ATOM 10777 O O . PRO C 1 405 ? -40.557 35.418 39.129 1.00 82.30 385 PRO C O 1
ATOM 10781 N N . ILE C 1 406 ? -38.928 35.105 40.637 1.00 88.56 386 ILE C N 1
ATOM 10782 C CA . ILE C 1 406 ? -38.932 33.666 40.601 1.00 80.83 386 ILE C CA 1
ATOM 10783 C C . ILE C 1 406 ? -40.271 33.208 41.142 1.00 74.39 386 ILE C C 1
ATOM 10784 O O . ILE C 1 406 ? -40.627 33.503 42.284 1.00 66.50 386 ILE C O 1
ATOM 10789 N N . PRO C 1 407 ? -41.024 32.446 40.330 1.00 63.73 387 PRO C N 1
ATOM 10790 C CA . PRO C 1 407 ? -42.371 32.128 40.802 1.00 58.59 387 PRO C CA 1
ATOM 10791 C C . PRO C 1 407 ? -42.367 30.976 41.775 1.00 56.73 387 PRO C C 1
ATOM 10792 O O . PRO C 1 407 ? -41.385 30.268 41.892 1.00 61.01 387 PRO C O 1
ATOM 10796 N N . PHE C 1 408 ? -43.462 30.815 42.488 1.00 53.50 388 PHE C N 1
ATOM 10797 C CA . PHE C 1 408 ? -43.712 29.671 43.300 1.00 58.60 388 PHE C CA 1
ATOM 10798 C C . PHE C 1 408 ? -43.650 28.333 42.464 1.00 59.00 388 PHE C C 1
ATOM 10799 O O . PHE C 1 408 ? -44.112 28.281 41.307 1.00 53.47 388 PHE C O 1
ATOM 10807 N N . GLN C 1 409 ? -43.112 27.279 43.078 1.00 56.21 389 GLN C N 1
ATOM 10808 C CA . GLN C 1 409 ? -42.902 25.962 42.461 1.00 57.61 389 GLN C CA 1
ATOM 10809 C C . GLN C 1 409 ? -42.063 26.064 41.128 1.00 59.13 389 GLN C C 1
ATOM 10810 O O . GLN C 1 409 ? -42.375 25.416 40.122 1.00 55.26 389 GLN C O 1
ATOM 10816 N N . PHE C 1 410 ? -41.030 26.904 41.133 1.00 52.40 390 PHE C N 1
ATOM 10817 C CA . PHE C 1 410 ? -40.101 27.019 40.034 1.00 51.83 390 PHE C CA 1
ATOM 10818 C C . PHE C 1 410 ? -38.999 25.947 40.128 1.00 51.24 390 PHE C C 1
ATOM 10819 O O . PHE C 1 410 ? -38.210 25.909 41.123 1.00 56.97 390 PHE C O 1
ATOM 10827 N N . PHE C 1 411 ? -38.888 25.084 39.096 1.00 45.41 391 PHE C N 1
ATOM 10828 C CA . PHE C 1 411 ? -37.887 24.048 39.089 1.00 43.22 391 PHE C CA 1
ATOM 10829 C C . PHE C 1 411 ? -37.190 24.115 37.754 1.00 42.89 391 PHE C C 1
ATOM 10830 O O . PHE C 1 411 ? -37.837 23.942 36.707 1.00 42.80 391 PHE C O 1
ATOM 10838 N N . ASN C 1 412 ? -35.877 24.401 37.771 1.00 41.30 392 ASN C N 1
ATOM 10839 C CA . ASN C 1 412 ? -35.147 24.584 36.536 1.00 40.98 392 ASN C CA 1
ATOM 10840 C C . ASN C 1 412 ? -34.300 23.388 36.146 1.00 41.47 392 ASN C C 1
ATOM 10841 O O . ASN C 1 412 ? -33.536 23.510 35.188 1.00 43.49 392 ASN C O 1
ATOM 10846 N N . LEU C 1 413 ? -34.435 22.257 36.824 1.00 39.09 393 LEU C N 1
ATOM 10847 C CA . LEU C 1 413 ? -33.751 21.044 36.468 1.00 37.82 393 LEU C CA 1
ATOM 10848 C C . LEU C 1 413 ? -34.699 19.828 36.521 1.00 37.86 393 LEU C C 1
ATOM 10849 O O . LEU C 1 413 ? -35.498 19.677 37.478 1.00 34.85 393 LEU C O 1
ATOM 10854 N N . LEU C 1 414 ? -34.554 18.957 35.538 1.00 37.46 394 LEU C N 1
ATOM 10855 C CA . LEU C 1 414 ? -35.239 17.684 35.505 1.00 37.63 394 LEU C CA 1
ATOM 10856 C C . LEU C 1 414 ? -34.203 16.655 35.732 1.00 37.42 394 LEU C C 1
ATOM 10857 O O . LEU C 1 414 ? -33.257 16.570 34.925 1.00 41.59 394 LEU C O 1
ATOM 10862 N N . VAL C 1 415 ? -34.328 15.842 36.773 1.00 37.26 395 VAL C N 1
ATOM 10863 C CA . VAL C 1 415 ? -33.239 15.027 37.294 1.00 37.97 395 VAL C CA 1
ATOM 10864 C C . VAL C 1 415 ? -33.535 13.548 37.341 1.00 39.77 395 VAL C C 1
ATOM 10865 O O . VAL C 1 415 ? -34.627 13.127 37.749 1.00 38.80 395 VAL C O 1
ATOM 10869 N N . HIS C 1 416 ? -32.556 12.717 36.953 1.00 37.71 396 HIS C N 1
ATOM 10870 C CA . HIS C 1 416 ? -32.569 11.277 37.231 1.00 36.20 396 HIS C CA 1
ATOM 10871 C C . HIS C 1 416 ? -31.538 11.043 38.314 1.00 38.05 396 HIS C C 1
ATOM 10872 O O . HIS C 1 416 ? -30.337 11.253 38.093 1.00 37.59 396 HIS C O 1
ATOM 10879 N N . LEU C 1 417 ? -31.973 10.636 39.498 1.00 38.37 397 LEU C N 1
ATOM 10880 C CA . LEU C 1 417 ? -31.106 10.294 40.640 1.00 37.56 397 LEU C CA 1
ATOM 10881 C C . LEU C 1 417 ? -30.943 8.759 40.720 1.00 37.48 397 LEU C C 1
ATOM 10882 O O . LEU C 1 417 ? -31.884 8.001 40.717 1.00 34.88 397 LEU C O 1
ATOM 10887 N N . ASN C 1 418 ? -29.698 8.322 40.784 1.00 38.38 398 ASN C N 1
ATOM 10888 C CA . ASN C 1 418 ? -29.332 6.965 41.007 1.00 38.86 398 ASN C CA 1
ATOM 10889 C C . ASN C 1 418 ? -28.978 6.821 42.470 1.00 40.40 398 ASN C C 1
ATOM 10890 O O . ASN C 1 418 ? -27.905 7.282 42.902 1.00 38.31 398 ASN C O 1
ATOM 10895 N N . LEU C 1 419 ? -29.814 6.138 43.214 1.00 42.05 399 LEU C N 1
ATOM 10896 C CA . LEU C 1 419 ? -29.555 5.914 44.670 1.00 46.64 399 LEU C CA 1
ATOM 10897 C C . LEU C 1 419 ? -28.399 4.937 44.952 1.00 51.17 399 LEU C C 1
ATOM 10898 O O . LEU C 1 419 ? -27.857 4.932 46.035 1.00 46.64 399 LEU C O 1
ATOM 10903 N N . LYS C 1 420 ? -28.077 4.071 44.008 1.00 57.08 400 LYS C N 1
ATOM 10904 C CA . LYS C 1 420 ? -26.942 3.144 44.216 1.00 62.99 400 LYS C CA 1
ATOM 10905 C C . LYS C 1 420 ? -25.613 3.872 44.150 1.00 58.71 400 LYS C C 1
ATOM 10906 O O . LYS C 1 420 ? -24.757 3.655 44.952 1.00 64.01 400 LYS C O 1
ATOM 10912 N N . THR C 1 421 ? -25.455 4.734 43.171 1.00 54.39 401 THR C N 1
ATOM 10913 C CA . THR C 1 421 ? -24.234 5.422 42.931 1.00 55.79 401 THR C CA 1
ATOM 10914 C C . THR C 1 421 ? -24.214 6.792 43.540 1.00 55.30 401 THR C C 1
ATOM 10915 O O . THR C 1 421 ? -23.111 7.404 43.666 1.00 54.24 401 THR C O 1
ATOM 10919 N N . GLY C 1 422 ? -25.394 7.316 43.914 1.00 46.61 402 GLY C N 1
ATOM 10920 C CA . GLY C 1 422 ? -25.459 8.646 44.501 1.00 43.71 402 GLY C CA 1
ATOM 10921 C C . GLY C 1 422 ? -25.403 9.769 43.483 1.00 45.26 402 GLY C C 1
ATOM 10922 O O . GLY C 1 422 ? -25.597 10.966 43.842 1.00 42.39 402 GLY C O 1
ATOM 10923 N N . LEU C 1 423 ? -25.260 9.452 42.181 1.00 45.70 403 LEU C N 1
ATOM 10924 C CA . LEU C 1 423 ? -25.164 10.481 41.172 1.00 48.25 403 LEU C CA 1
ATOM 10925 C C . LEU C 1 423 ? -26.463 10.921 40.563 1.00 47.53 403 LEU C C 1
ATOM 10926 O O . LEU C 1 423 ? -27.355 10.098 40.393 1.00 47.19 403 LEU C O 1
ATOM 10931 N N . SER C 1 424 ? -26.509 12.216 40.213 1.00 44.58 404 SER C N 1
ATOM 10932 C CA . SER C 1 424 ? -27.615 12.838 39.571 1.00 46.50 404 SER C CA 1
ATOM 10933 C C . SER C 1 424 ? -27.233 13.202 38.125 1.00 47.23 404 SER C C 1
ATOM 10934 O O . SER C 1 424 ? -26.113 13.679 37.852 1.00 48.91 404 SER C O 1
ATOM 10937 N N . ASP C 1 425 ? -28.157 12.966 37.198 1.00 42.40 405 ASP C N 1
ATOM 10938 C CA . ASP C 1 425 ? -28.013 13.376 35.816 1.00 41.35 405 ASP C CA 1
ATOM 10939 C C . ASP C 1 425 ? -29.161 14.330 35.574 1.00 42.56 405 ASP C C 1
ATOM 10940 O O . ASP C 1 425 ? -30.298 13.876 35.613 1.00 42.56 405 ASP C O 1
ATOM 10945 N N . ALA C 1 426 ? -28.887 15.616 35.323 1.00 40.75 406 ALA C N 1
ATOM 10946 C CA . ALA C 1 426 ? -29.900 16.615 35.167 1.00 42.57 406 ALA C CA 1
ATOM 10947 C C . ALA C 1 426 ? -29.921 17.312 33.852 1.00 45.95 406 ALA C C 1
ATOM 10948 O O . ALA C 1 426 ? -28.865 17.524 33.246 1.00 47.53 406 ALA C O 1
ATOM 10950 N N . TRP C 1 427 ? -31.114 17.665 33.364 1.00 44.64 407 TRP C N 1
ATOM 10951 C CA . TRP C 1 427 ? -31.250 18.524 32.197 1.00 45.39 407 TRP C CA 1
ATOM 10952 C C . TRP C 1 427 ? -31.684 19.920 32.653 1.00 46.52 407 TRP C C 1
ATOM 10953 O O . TRP C 1 427 ? -32.660 20.101 33.370 1.00 43.05 407 TRP C O 1
ATOM 10964 N N . PHE C 1 428 ? -30.931 20.923 32.209 1.00 46.80 408 PHE C N 1
ATOM 10965 C CA . PHE C 1 428 ? -31.246 22.330 32.356 1.00 48.16 408 PHE C CA 1
ATOM 10966 C C . PHE C 1 428 ? -31.773 22.847 31.053 1.00 49.71 408 PHE C C 1
ATOM 10967 O O . PHE C 1 428 ? -31.111 22.680 30.023 1.00 49.14 408 PHE C O 1
ATOM 10975 N N . PRO C 1 429 ? -32.967 23.447 31.029 1.00 50.72 409 PRO C N 1
ATOM 10976 C CA . PRO C 1 429 ? -33.569 23.780 29.729 1.00 50.33 409 PRO C CA 1
ATOM 10977 C C . PRO C 1 429 ? -33.216 25.158 29.203 1.00 53.17 409 PRO C C 1
ATOM 10978 O O . PRO C 1 429 ? -33.813 25.643 28.289 1.00 48.66 409 PRO C O 1
ATOM 10982 N N . GLY C 1 430 ? -32.235 25.821 29.817 1.00 58.47 410 GLY C N 1
ATOM 10983 C CA . GLY C 1 430 ? -31.902 27.179 29.435 1.00 59.79 410 GLY C CA 1
ATOM 10984 C C . GLY C 1 430 ? -32.457 28.085 30.527 1.00 62.33 410 GLY C C 1
ATOM 10985 O O . GLY C 1 430 ? -33.182 27.699 31.461 1.00 60.19 410 GLY C O 1
ATOM 10986 N N . ASP C 1 431 ? -32.149 29.349 30.365 1.00 61.24 411 ASP C N 1
ATOM 10987 C CA . ASP C 1 431 ? -32.417 30.341 31.404 1.00 63.07 411 ASP C CA 1
ATOM 10988 C C . ASP C 1 431 ? -33.869 30.836 31.445 1.00 59.25 411 ASP C C 1
ATOM 10989 O O . ASP C 1 431 ? -34.171 31.677 32.278 1.00 56.01 411 ASP C O 1
ATOM 10994 N N . SER C 1 432 ? -34.761 30.335 30.598 1.00 57.09 412 SER C N 1
ATOM 10995 C CA . SER C 1 432 ? -36.158 30.808 30.612 1.00 58.36 412 SER C CA 1
ATOM 10996 C C . SER C 1 432 ? -37.127 29.632 30.626 1.00 54.66 412 SER C C 1
ATOM 10997 O O . SER C 1 432 ? -38.196 29.710 29.976 1.00 52.88 412 SER C O 1
ATOM 11000 N N . GLY C 1 433 ? -36.739 28.576 31.322 1.00 51.26 413 GLY C N 1
ATOM 11001 C CA . GLY C 1 433 ? -37.482 27.329 31.306 1.00 50.49 413 GLY C CA 1
ATOM 11002 C C . GLY C 1 433 ? -37.668 26.734 32.684 1.00 47.32 413 GLY C C 1
ATOM 11003 O O . GLY C 1 433 ? -36.761 26.742 33.514 1.00 43.26 413 GLY C O 1
ATOM 11004 N N . CYS C 1 434 ? -38.837 26.115 32.938 1.00 43.53 414 CYS C N 1
ATOM 11005 C CA . CYS C 1 434 ? -39.003 25.326 34.126 1.00 40.85 414 CYS C CA 1
ATOM 11006 C C . CYS C 1 434 ? -40.049 24.234 33.915 1.00 37.11 414 CYS C C 1
ATOM 11007 O O . CYS C 1 434 ? -40.711 24.216 32.888 1.00 38.38 414 CYS C O 1
ATOM 11010 N N . PHE C 1 435 ? -40.102 23.331 34.861 1.00 35.30 415 PHE C N 1
ATOM 11011 C CA . PHE C 1 435 ? -40.794 22.078 34.672 1.00 35.92 415 PHE C CA 1
ATOM 11012 C C . PHE C 1 435 ? -42.055 21.881 35.534 1.00 34.18 415 PHE C C 1
ATOM 11013 O O . PHE C 1 435 ? -42.164 22.406 36.600 1.00 32.31 415 PHE C O 1
ATOM 11021 N N . GLN C 1 436 ? -42.917 21.002 35.025 1.00 32.26 416 GLN C N 1
ATOM 11022 C CA . GLN C 1 436 ? -44.026 20.427 35.773 1.00 31.36 416 GLN C CA 1
ATOM 11023 C C . GLN C 1 436 ? -43.717 18.938 36.007 1.00 30.28 416 GLN C C 1
ATOM 11024 O O . GLN C 1 436 ? -42.697 18.381 35.571 1.00 30.37 416 GLN C O 1
ATOM 11030 N N . GLU C 1 437 ? -44.514 18.343 36.864 1.00 28.22 417 GLU C N 1
ATOM 11031 C CA . GLU C 1 437 ? -44.224 17.006 37.381 1.00 28.97 417 GLU C CA 1
ATOM 11032 C C . GLU C 1 437 ? -43.992 15.967 36.243 1.00 28.11 417 GLU C C 1
ATOM 11033 O O . GLU C 1 437 ? -44.805 15.823 35.339 1.00 30.88 417 GLU C O 1
ATOM 11039 N N . PRO C 1 438 ? -42.943 15.185 36.365 1.00 28.36 418 PRO C N 1
ATOM 11040 C CA . PRO C 1 438 ? -42.658 14.213 35.320 1.00 28.98 418 PRO C CA 1
ATOM 11041 C C . PRO C 1 438 ? -43.318 12.862 35.516 1.00 29.07 418 PRO C C 1
ATOM 11042 O O . PRO C 1 438 ? -43.634 12.481 36.643 1.00 28.43 418 PRO C O 1
ATOM 11046 N N . ILE C 1 439 ? -43.480 12.142 34.419 1.00 27.50 419 ILE C N 1
ATOM 11047 C CA . ILE C 1 439 ? -43.755 10.728 34.429 1.00 27.81 419 ILE C CA 1
ATOM 11048 C C . ILE C 1 439 ? -42.615 9.919 33.843 1.00 27.70 419 ILE C C 1
ATOM 11049 O O . ILE C 1 439 ? -41.779 10.443 33.131 1.00 27.56 419 ILE C O 1
ATOM 11054 N N . PHE C 1 440 ? -42.612 8.648 34.137 1.00 28.62 420 PHE C N 1
ATOM 11055 C CA . PHE C 1 440 ? -41.648 7.693 33.623 1.00 29.87 420 PHE C CA 1
ATOM 11056 C C . PHE C 1 440 ? -42.379 6.621 32.816 1.00 29.73 420 PHE C C 1
ATOM 11057 O O . PHE C 1 440 ? -43.397 6.049 33.277 1.00 29.74 420 PHE C O 1
ATOM 11065 N N . ILE C 1 441 ? -41.830 6.305 31.631 1.00 30.06 421 ILE C N 1
ATOM 11066 C CA . ILE C 1 441 ? -42.364 5.309 30.761 1.00 30.32 421 ILE C CA 1
ATOM 11067 C C . ILE C 1 441 ? -41.281 4.276 30.461 1.00 32.81 421 ILE C C 1
ATOM 11068 O O . ILE C 1 441 ? -40.241 4.654 29.926 1.00 31.73 421 ILE C O 1
ATOM 11073 N N . PRO C 1 442 ? -41.488 2.980 30.788 1.00 34.88 422 PRO C N 1
ATOM 11074 C CA . PRO C 1 442 ? -40.387 2.023 30.526 1.00 36.67 422 PRO C CA 1
ATOM 11075 C C . PRO C 1 442 ? -40.054 1.903 29.038 1.00 36.80 422 PRO C C 1
ATOM 11076 O O . PRO C 1 442 ? -40.928 2.057 28.188 1.00 32.70 422 PRO C O 1
ATOM 11080 N N . ARG C 1 443 ? -38.785 1.670 28.720 1.00 38.01 423 ARG C N 1
ATOM 11081 C CA . ARG C 1 443 ? -38.311 1.492 27.312 1.00 40.11 423 ARG C CA 1
ATOM 11082 C C . ARG C 1 443 ? -39.016 0.335 26.675 1.00 40.55 423 ARG C C 1
ATOM 11083 O O . ARG C 1 443 ? -39.334 0.401 25.486 1.00 42.12 423 ARG C O 1
ATOM 11091 N N . SER C 1 444 ? -39.259 -0.720 27.439 1.00 40.00 424 SER C N 1
ATOM 11092 C CA . SER C 1 444 ? -39.915 -1.905 26.926 1.00 41.99 424 SER C CA 1
ATOM 11093 C C . SER C 1 444 ? -40.386 -2.613 28.144 1.00 41.72 424 SER C C 1
ATOM 11094 O O . SER C 1 444 ? -40.039 -2.245 29.253 1.00 39.76 424 SER C O 1
ATOM 11097 N N . ALA C 1 445 ? -41.156 -3.668 27.951 1.00 44.86 425 ALA C N 1
ATOM 11098 C CA . ALA C 1 445 ? -41.638 -4.510 29.049 1.00 49.86 425 ALA C CA 1
ATOM 11099 C C . ALA C 1 445 ? -40.470 -5.211 29.787 1.00 52.88 425 ALA C C 1
ATOM 11100 O O . ALA C 1 445 ? -40.555 -5.532 30.951 1.00 50.79 425 ALA C O 1
ATOM 11102 N N . ASP C 1 446 ? -39.364 -5.438 29.084 1.00 53.19 426 ASP C N 1
ATOM 11103 C CA . ASP C 1 446 ? -38.116 -5.950 29.676 1.00 58.30 426 ASP C CA 1
ATOM 11104 C C . ASP C 1 446 ? -37.335 -5.017 30.600 1.00 51.11 426 ASP C C 1
ATOM 11105 O O . ASP C 1 446 ? -36.416 -5.438 31.243 1.00 53.19 426 ASP C O 1
ATOM 11110 N N . ALA C 1 447 ? -37.577 -3.737 30.500 1.00 46.59 427 ALA C N 1
ATOM 11111 C CA . ALA C 1 447 ? -36.530 -2.784 30.825 1.00 46.37 427 ALA C CA 1
ATOM 11112 C C . ALA C 1 447 ? -36.223 -2.797 32.298 1.00 42.08 427 ALA C C 1
ATOM 11113 O O . ALA C 1 447 ? -37.112 -2.991 33.111 1.00 41.32 427 ALA C O 1
ATOM 11115 N N . GLU C 1 448 ? -34.958 -2.589 32.603 1.00 42.18 428 GLU C N 1
ATOM 11116 C CA . GLU C 1 448 ? -34.481 -2.393 33.955 1.00 45.68 428 GLU C CA 1
ATOM 11117 C C . GLU C 1 448 ? -35.235 -1.280 34.647 1.00 40.72 428 GLU C C 1
ATOM 11118 O O . GLU C 1 448 ? -35.828 -0.396 33.959 1.00 36.38 428 GLU C O 1
ATOM 11124 N N . GLU C 1 449 ? -35.118 -1.235 35.962 1.00 38.70 429 GLU C N 1
ATOM 11125 C CA . GLU C 1 449 ? -35.658 -0.124 36.720 1.00 37.41 429 GLU C CA 1
ATOM 11126 C C . GLU C 1 449 ? -35.219 1.242 36.140 1.00 35.58 429 GLU C C 1
ATOM 11127 O O . GLU C 1 449 ? -34.060 1.498 35.977 1.00 35.47 429 GLU C O 1
ATOM 11133 N N . ALA C 1 450 ? -36.189 2.107 35.873 1.00 33.71 430 ALA C N 1
ATOM 11134 C CA . ALA C 1 450 ? -35.960 3.488 35.449 1.00 35.25 430 ALA C CA 1
ATOM 11135 C C . ALA C 1 450 ? -35.216 3.624 34.098 1.00 36.16 430 ALA C C 1
ATOM 11136 O O . ALA C 1 450 ? -34.651 4.674 33.776 1.00 36.67 430 ALA C O 1
ATOM 11138 N N . ASP C 1 451 ? -35.296 2.574 33.290 1.00 37.52 431 ASP C N 1
ATOM 11139 C CA . ASP C 1 451 ? -34.699 2.607 31.956 1.00 38.66 431 ASP C CA 1
ATOM 11140 C C . ASP C 1 451 ? -35.812 2.856 30.949 1.00 34.04 431 ASP C C 1
ATOM 11141 O O . ASP C 1 451 ? -36.625 2.048 30.690 1.00 33.10 431 ASP C O 1
ATOM 11146 N N . GLY C 1 452 ? -35.850 4.071 30.432 1.00 33.19 432 GLY C N 1
ATOM 11147 C CA . GLY C 1 452 ? -36.913 4.496 29.576 1.00 33.98 432 GLY C CA 1
ATOM 11148 C C . GLY C 1 452 ? -36.961 5.941 29.332 1.00 34.18 432 GLY C C 1
ATOM 11149 O O . GLY C 1 452 ? -35.934 6.564 29.145 1.00 35.59 432 GLY C O 1
ATOM 11150 N N . TYR C 1 453 ? -38.184 6.494 29.308 1.00 32.53 433 TYR C N 1
ATOM 11151 C CA . TYR C 1 453 ? -38.400 7.856 28.881 1.00 33.78 433 TYR C CA 1
ATOM 11152 C C . TYR C 1 453 ? -39.001 8.662 30.033 1.00 33.76 433 TYR C C 1
ATOM 11153 O O . TYR C 1 453 ? -39.811 8.160 30.813 1.00 32.60 433 TYR C O 1
ATOM 11162 N N . VAL C 1 454 ? -38.585 9.909 30.132 1.00 32.70 434 VAL C N 1
ATOM 11163 C CA . VAL C 1 454 ? -39.094 10.803 31.132 1.00 32.62 434 VAL C CA 1
ATOM 11164 C C . VAL C 1 454 ? -39.841 11.867 30.392 1.00 32.72 434 VAL C C 1
ATOM 11165 O O . VAL C 1 454 ? -39.277 12.497 29.472 1.00 35.72 434 VAL C O 1
ATOM 11169 N N . VAL C 1 455 ? -41.092 12.114 30.790 1.00 30.09 435 VAL C N 1
ATOM 11170 C CA . VAL C 1 455 ? -41.954 13.024 30.048 1.00 30.59 435 VAL C CA 1
ATOM 11171 C C . VAL C 1 455 ? -42.455 14.099 31.025 1.00 31.97 435 VAL C C 1
ATOM 11172 O O . VAL C 1 455 ? -42.865 13.775 32.116 1.00 31.15 435 VAL C O 1
ATOM 11176 N N . ALA C 1 456 ? -42.343 15.356 30.640 1.00 32.39 436 ALA C N 1
ATOM 11177 C CA . ALA C 1 456 ? -42.792 16.449 31.513 1.00 31.18 436 ALA C CA 1
ATOM 11178 C C . ALA C 1 456 ? -43.127 17.660 30.707 1.00 31.11 436 ALA C C 1
ATOM 11179 O O . ALA C 1 456 ? -42.563 17.887 29.647 1.00 30.14 436 ALA C O 1
ATOM 11181 N N . LEU C 1 457 ? -44.028 18.477 31.206 1.00 29.98 437 LEU C N 1
ATOM 11182 C CA . LEU C 1 457 ? -44.258 19.761 30.656 1.00 30.19 437 LEU C CA 1
ATOM 11183 C C . LEU C 1 457 ? -43.080 20.693 30.975 1.00 30.40 437 LEU C C 1
ATOM 11184 O O . LEU C 1 457 ? -42.650 20.775 32.113 1.00 29.46 437 LEU C O 1
ATOM 11189 N N . LEU C 1 458 ? -42.673 21.426 29.959 1.00 32.22 438 LEU C N 1
ATOM 11190 C CA . LEU C 1 458 ? -41.711 22.497 30.020 1.00 33.41 438 LEU C CA 1
ATOM 11191 C C . LEU C 1 458 ? -42.426 23.810 29.747 1.00 33.69 438 LEU C C 1
ATOM 11192 O O . LEU C 1 458 ? -43.057 24.003 28.712 1.00 35.14 438 LEU C O 1
ATOM 11197 N N . ASN C 1 459 ? -42.330 24.706 30.738 1.00 35.40 439 ASN C N 1
ATOM 11198 C CA . ASN C 1 459 ? -42.897 26.020 30.645 1.00 37.13 439 ASN C CA 1
ATOM 11199 C C . ASN C 1 459 ? -41.753 26.971 30.171 1.00 39.74 439 ASN C C 1
ATOM 11200 O O . ASN C 1 459 ? -40.747 27.136 30.876 1.00 39.62 439 ASN C O 1
ATOM 11205 N N . LEU C 1 460 ? -41.963 27.593 29.040 1.00 41.70 440 LEU C N 1
ATOM 11206 C CA . LEU C 1 460 ? -40.990 28.541 28.480 1.00 48.40 440 LEU C CA 1
ATOM 11207 C C . LEU C 1 460 ? -41.559 29.879 28.877 1.00 49.52 440 LEU C C 1
ATOM 11208 O O . LEU C 1 460 ? -42.469 30.434 28.206 1.00 49.44 440 LEU C O 1
ATOM 11213 N N . ILE C 1 461 ? -41.064 30.363 29.999 1.00 53.34 441 ILE C N 1
ATOM 11214 C CA . ILE C 1 461 ? -41.810 31.398 30.691 1.00 61.47 441 ILE C CA 1
ATOM 11215 C C . ILE C 1 461 ? -41.654 32.797 30.144 1.00 64.09 441 ILE C C 1
ATOM 11216 O O . ILE C 1 461 ? -42.553 33.612 30.380 1.00 63.32 441 ILE C O 1
ATOM 11221 N N . ALA C 1 462 ? -40.580 33.041 29.373 1.00 65.62 442 ALA C N 1
ATOM 11222 C CA . ALA C 1 462 ? -40.405 34.321 28.743 1.00 71.46 442 ALA C CA 1
ATOM 11223 C C . ALA C 1 462 ? -41.331 34.412 27.558 1.00 74.70 442 ALA C C 1
ATOM 11224 O O . ALA C 1 462 ? -41.848 35.461 27.278 1.00 77.43 442 ALA C O 1
ATOM 11226 N N . GLU C 1 463 ? -41.546 33.311 26.844 1.00 73.39 443 GLU C N 1
ATOM 11227 C CA . GLU C 1 463 ? -42.427 33.344 25.676 1.00 69.69 443 GLU C CA 1
ATOM 11228 C C . GLU C 1 463 ? -43.858 33.047 26.024 1.00 64.63 443 GLU C C 1
ATOM 11229 O O . GLU C 1 463 ? -44.713 33.155 25.172 1.00 61.76 443 GLU C O 1
ATOM 11235 N N . GLU C 1 464 ? -44.137 32.630 27.257 1.00 62.02 444 GLU C N 1
ATOM 11236 C CA . GLU C 1 464 ? -45.448 32.040 27.629 1.00 60.74 444 GLU C CA 1
ATOM 11237 C C . GLU C 1 464 ? -45.915 30.933 26.679 1.00 55.09 444 GLU C C 1
ATOM 11238 O O . GLU C 1 464 ? -47.055 30.951 26.243 1.00 50.96 444 GLU C O 1
ATOM 11244 N N . ARG C 1 465 ? -45.006 30.002 26.372 1.00 54.70 445 ARG C N 1
ATOM 11245 C CA . ARG C 1 465 ? -45.260 28.849 25.517 1.00 52.13 445 ARG C CA 1
ATOM 11246 C C . ARG C 1 465 ? -45.032 27.596 26.373 1.00 44.25 445 ARG C C 1
ATOM 11247 O O . ARG C 1 465 ? -44.335 27.652 27.397 1.00 43.56 445 ARG C O 1
ATOM 11255 N N . SER C 1 466 ? -45.541 26.468 25.896 1.00 39.03 446 SER C N 1
ATOM 11256 C CA . SER C 1 466 ? -45.431 25.190 26.588 1.00 35.83 446 SER C CA 1
ATOM 11257 C C . SER C 1 466 ? -45.067 24.117 25.599 1.00 33.71 446 SER C C 1
ATOM 11258 O O . SER C 1 466 ? -45.544 24.140 24.469 1.00 33.27 446 SER C O 1
ATOM 11261 N N . GLU C 1 467 ? -44.231 23.192 26.030 1.00 34.80 447 GLU C N 1
ATOM 11262 C CA . GLU C 1 467 ? -43.896 21.979 25.299 1.00 35.43 447 GLU C CA 1
ATOM 11263 C C . GLU C 1 467 ? -43.991 20.816 26.228 1.00 33.05 447 GLU C C 1
ATOM 11264 O O . GLU C 1 467 ? -43.713 20.947 27.407 1.00 34.30 447 GLU C O 1
ATOM 11270 N N . LEU C 1 468 ? -44.320 19.663 25.696 1.00 32.36 448 LEU C N 1
ATOM 11271 C CA . LEU C 1 468 ? -44.165 18.435 26.417 1.00 33.02 448 LEU C CA 1
ATOM 11272 C C . LEU C 1 468 ? -42.875 17.795 25.969 1.00 34.17 448 LEU C C 1
ATOM 11273 O O . LEU C 1 468 ? -42.744 17.433 24.794 1.00 36.83 448 LEU C O 1
ATOM 11278 N N . VAL C 1 469 ? -41.888 17.718 26.836 1.00 33.14 449 VAL C N 1
ATOM 11279 C CA . VAL C 1 469 ? -40.570 17.157 26.494 1.00 35.05 449 VAL C CA 1
ATOM 11280 C C . VAL C 1 469 ? -40.463 15.684 26.827 1.00 34.51 449 VAL C C 1
ATOM 11281 O O . VAL C 1 469 ? -41.019 15.223 27.828 1.00 33.10 449 VAL C O 1
ATOM 11285 N N . VAL C 1 470 ? -39.736 14.959 25.992 1.00 32.34 450 VAL C N 1
ATOM 11286 C CA . VAL C 1 470 ? -39.455 13.567 26.195 1.00 32.47 450 VAL C CA 1
ATOM 11287 C C . VAL C 1 470 ? -37.920 13.368 26.260 1.00 36.05 450 VAL C C 1
ATOM 11288 O O . VAL C 1 470 ? -37.236 13.675 25.289 1.00 37.51 450 VAL C O 1
ATOM 11292 N N . LEU C 1 471 ? -37.412 12.891 27.402 1.00 35.25 451 LEU C N 1
ATOM 11293 C CA . LEU C 1 471 ? -35.985 12.618 27.594 1.00 37.00 451 LEU C CA 1
ATOM 11294 C C . LEU C 1 471 ? -35.739 11.150 27.773 1.00 37.00 451 LEU C C 1
ATOM 11295 O O . LEU C 1 471 ? -36.634 10.369 28.124 1.00 37.79 451 LEU C O 1
ATOM 11300 N N . ASP C 1 472 ? -34.500 10.741 27.462 1.00 39.71 452 ASP C N 1
ATOM 11301 C CA . ASP C 1 472 ? -34.042 9.377 27.624 1.00 40.47 452 ASP C CA 1
ATOM 11302 C C . ASP C 1 472 ? -33.398 9.305 28.980 1.00 38.08 452 ASP C C 1
ATOM 11303 O O . ASP C 1 472 ? -32.480 10.079 29.242 1.00 39.72 452 ASP C O 1
ATOM 11308 N N . SER C 1 473 ? -33.828 8.358 29.828 1.00 36.99 453 SER C N 1
ATOM 11309 C CA . SER C 1 473 ? -33.331 8.256 31.212 1.00 36.91 453 SER C CA 1
ATOM 11310 C C . SER C 1 473 ? -31.843 7.983 31.314 1.00 39.38 453 SER C C 1
ATOM 11311 O O . SER C 1 473 ? -31.205 8.326 32.337 1.00 34.87 453 SER C O 1
ATOM 11314 N N . ARG C 1 474 ? -31.304 7.359 30.258 1.00 41.28 454 ARG C N 1
ATOM 11315 C CA . ARG C 1 474 ? -29.839 7.070 30.191 1.00 42.47 454 ARG C CA 1
ATOM 11316 C C . ARG C 1 474 ? -29.001 8.262 30.006 1.00 44.41 454 ARG C C 1
ATOM 11317 O O . ARG C 1 474 ? -27.797 8.226 30.329 1.00 47.99 454 ARG C O 1
ATOM 11325 N N . ASP C 1 475 ? -29.577 9.350 29.506 1.00 46.29 455 ASP C N 1
ATOM 11326 C CA . ASP C 1 475 ? -28.831 10.559 29.258 1.00 49.43 455 ASP C CA 1
ATOM 11327 C C . ASP C 1 475 ? -29.692 11.795 29.288 1.00 45.99 455 ASP C C 1
ATOM 11328 O O . ASP C 1 475 ? -30.073 12.346 28.279 1.00 45.91 455 ASP C O 1
ATOM 11333 N N . MET C 1 476 ? -29.957 12.260 30.504 1.00 45.80 456 MET C N 1
ATOM 11334 C CA . MET C 1 476 ? -30.799 13.412 30.714 1.00 43.96 456 MET C CA 1
ATOM 11335 C C . MET C 1 476 ? -30.083 14.651 30.280 1.00 45.22 456 MET C C 1
ATOM 11336 O O . MET C 1 476 ? -30.689 15.502 29.686 1.00 45.03 456 MET C O 1
ATOM 11341 N N . ALA C 1 477 ? -28.782 14.788 30.533 1.00 48.08 457 ALA C N 1
ATOM 11342 C CA . ALA C 1 477 ? -28.083 16.063 30.269 1.00 50.69 457 ALA C CA 1
ATOM 11343 C C . ALA C 1 477 ? -28.074 16.416 28.793 1.00 51.18 457 ALA C C 1
ATOM 11344 O O . ALA C 1 477 ? -28.000 17.572 28.435 1.00 54.65 457 ALA C O 1
ATOM 11346 N N . SER C 1 478 ? -28.173 15.421 27.944 1.00 52.66 458 SER C N 1
ATOM 11347 C CA . SER C 1 478 ? -28.325 15.658 26.517 1.00 55.66 458 SER C CA 1
ATOM 11348 C C . SER C 1 478 ? -29.654 16.300 26.078 1.00 56.41 458 SER C C 1
ATOM 11349 O O . SER C 1 478 ? -29.810 16.727 24.916 1.00 50.54 458 SER C O 1
ATOM 11352 N N . GLY C 1 479 ? -30.652 16.368 26.979 1.00 51.40 459 GLY C N 1
ATOM 11353 C CA . GLY C 1 479 ? -31.895 17.035 26.634 1.00 47.25 459 GLY C CA 1
ATOM 11354 C C . GLY C 1 479 ? -32.861 16.174 25.864 1.00 44.22 459 GLY C C 1
ATOM 11355 O O . GLY C 1 479 ? -32.673 14.945 25.688 1.00 44.73 459 GLY C O 1
ATOM 11356 N N . PRO C 1 480 ? -33.962 16.787 25.458 1.00 43.00 460 PRO C N 1
ATOM 11357 C CA . PRO C 1 480 ? -35.080 16.083 24.877 1.00 42.14 460 PRO C CA 1
ATOM 11358 C C . PRO C 1 480 ? -34.723 15.296 23.615 1.00 42.85 460 PRO C C 1
ATOM 11359 O O . PRO C 1 480 ? -33.975 15.805 22.809 1.00 42.80 460 PRO C O 1
ATOM 11363 N N . ILE C 1 481 ? -35.195 14.076 23.491 1.00 40.43 461 ILE C N 1
ATOM 11364 C CA . ILE C 1 481 ? -35.182 13.398 22.236 1.00 43.05 461 ILE C CA 1
ATOM 11365 C C . ILE C 1 481 ? -36.338 13.901 21.369 1.00 40.88 461 ILE C C 1
ATOM 11366 O O . ILE C 1 481 ? -36.293 13.794 20.148 1.00 38.43 461 ILE C O 1
ATOM 11371 N N . ALA C 1 482 ? -37.374 14.447 22.010 1.00 39.87 462 ALA C N 1
ATOM 11372 C CA . ALA C 1 482 ? -38.543 15.009 21.317 1.00 39.10 462 ALA C CA 1
ATOM 11373 C C . ALA C 1 482 ? -39.125 16.130 22.118 1.00 38.19 462 ALA C C 1
ATOM 11374 O O . ALA C 1 482 ? -39.152 16.080 23.343 1.00 37.26 462 ALA C O 1
ATOM 11376 N N . ARG C 1 483 ? -39.517 17.195 21.434 1.00 37.83 463 ARG C N 1
ATOM 11377 C CA . ARG C 1 483 ? -40.246 18.318 22.041 1.00 38.53 463 ARG C CA 1
ATOM 11378 C C . ARG C 1 483 ? -41.574 18.428 21.350 1.00 36.80 463 ARG C C 1
ATOM 11379 O O . ARG C 1 483 ? -41.640 18.663 20.126 1.00 38.01 463 ARG C O 1
ATOM 11387 N N . ILE C 1 484 ? -42.629 18.229 22.117 1.00 35.22 464 ILE C N 1
ATOM 11388 C CA . ILE C 1 484 ? -43.992 18.263 21.577 1.00 33.62 464 ILE C CA 1
ATOM 11389 C C . ILE C 1 484 ? -44.567 19.663 21.801 1.00 34.77 464 ILE C C 1
ATOM 11390 O O . ILE C 1 484 ? -44.814 20.036 22.960 1.00 34.62 464 ILE C O 1
ATOM 11395 N N . ARG C 1 485 ? -44.804 20.414 20.720 1.00 34.87 465 ARG C N 1
ATOM 11396 C CA . ARG C 1 485 ? -45.251 21.785 20.860 1.00 38.81 465 ARG C CA 1
ATOM 11397 C C . ARG C 1 485 ? -46.757 21.782 21.117 1.00 35.11 465 ARG C C 1
ATOM 11398 O O . ARG C 1 485 ? -47.467 21.053 20.529 1.00 36.03 465 ARG C O 1
ATOM 11406 N N . ILE C 1 486 ? -47.180 22.610 22.052 1.00 34.08 466 ILE C N 1
ATOM 11407 C CA . ILE C 1 486 ? -48.619 22.776 22.401 1.00 31.16 466 ILE C CA 1
ATOM 11408 C C . ILE C 1 486 ? -48.955 24.169 21.925 1.00 30.86 466 ILE C C 1
ATOM 11409 O O . ILE C 1 486 ? -48.221 25.110 22.231 1.00 33.32 466 ILE C O 1
ATOM 11414 N N . PRO C 1 487 ? -50.079 24.359 21.249 1.00 28.71 467 PRO C N 1
ATOM 11415 C CA . PRO C 1 487 ? -50.363 25.647 20.644 1.00 28.59 467 PRO C CA 1
ATOM 11416 C C . PRO C 1 487 ? -50.956 26.694 21.583 1.00 29.93 467 PRO C C 1
ATOM 11417 O O . PRO C 1 487 ? -51.310 27.812 21.154 1.00 31.12 467 PRO C O 1
ATOM 11421 N N . PHE C 1 488 ? -51.091 26.341 22.842 1.00 28.66 468 PHE C N 1
ATOM 11422 C CA . PHE C 1 488 ? -51.531 27.257 23.891 1.00 29.56 468 PHE C CA 1
ATOM 11423 C C . PHE C 1 488 ? -50.760 26.949 25.142 1.00 29.61 468 PHE C C 1
ATOM 11424 O O . PHE C 1 488 ? -50.211 25.881 25.287 1.00 29.59 468 PHE C O 1
ATOM 11432 N N . ARG C 1 489 ? -50.711 27.930 26.030 1.00 31.90 469 ARG C N 1
ATOM 11433 C CA . ARG C 1 489 ? -49.990 27.853 27.289 1.00 32.40 469 ARG C CA 1
ATOM 11434 C C . ARG C 1 489 ? -50.719 26.928 28.309 1.00 31.61 469 ARG C C 1
ATOM 11435 O O . ARG C 1 489 ? -51.879 27.101 28.599 1.00 30.61 469 ARG C O 1
ATOM 11443 N N . MET C 1 490 ? -49.973 25.992 28.845 1.00 31.69 470 MET C N 1
ATOM 11444 C CA . MET C 1 490 ? -50.450 25.089 29.888 1.00 32.83 470 MET C CA 1
ATOM 11445 C C . MET C 1 490 ? -50.131 25.783 31.204 1.00 32.57 470 MET C C 1
ATOM 11446 O O . MET C 1 490 ? -48.962 26.023 31.537 1.00 32.85 470 MET C O 1
ATOM 11451 N N . ARG C 1 491 ? -51.173 25.997 32.001 1.00 33.10 471 ARG C N 1
ATOM 11452 C CA . ARG C 1 491 ? -50.961 26.510 33.372 1.00 35.21 471 ARG C CA 1
ATOM 11453 C C . ARG C 1 491 ? -50.186 25.497 34.216 1.00 32.66 471 ARG C C 1
ATOM 11454 O O . ARG C 1 491 ? -50.220 24.318 33.965 1.00 32.11 471 ARG C O 1
ATOM 11462 N N . MET C 1 492 ? -49.525 25.972 35.250 1.00 31.59 472 MET C N 1
ATOM 11463 C CA . MET C 1 492 ? -48.874 25.078 36.187 1.00 31.45 472 MET C CA 1
ATOM 11464 C C . MET C 1 492 ? -49.916 24.068 36.714 1.00 29.54 472 MET C C 1
ATOM 11465 O O . MET C 1 492 ? -51.063 24.438 36.970 1.00 30.15 472 MET C O 1
ATOM 11470 N N . SER C 1 493 ? -49.464 22.831 36.876 1.00 28.05 473 SER C N 1
ATOM 11471 C CA . SER C 1 493 ? -50.330 21.727 37.237 1.00 27.51 473 SER C CA 1
ATOM 11472 C C . SER C 1 493 ? -49.917 21.172 38.589 1.00 27.58 473 SER C C 1
ATOM 11473 O O . SER C 1 493 ? -48.927 21.578 39.226 1.00 26.63 473 SER C O 1
ATOM 11476 N N . LEU C 1 494 ? -50.694 20.193 39.031 1.00 26.00 474 LEU C N 1
ATOM 11477 C CA . LEU C 1 494 ? -50.326 19.371 40.103 1.00 27.18 474 LEU C CA 1
ATOM 11478 C C . LEU C 1 494 ? -49.935 17.993 39.543 1.00 27.66 474 LEU C C 1
ATOM 11479 O O . LEU C 1 494 ? -49.055 17.906 38.689 1.00 28.46 474 LEU C O 1
ATOM 11484 N N . HIS C 1 495 ? -50.600 16.905 39.956 1.00 25.87 475 HIS C N 1
ATOM 11485 C CA . HIS C 1 495 ? -50.049 15.580 39.705 1.00 25.55 475 HIS C CA 1
ATOM 11486 C C . HIS C 1 495 ? -50.592 14.924 38.470 1.00 24.38 475 HIS C C 1
ATOM 11487 O O . HIS C 1 495 ? -51.643 15.265 37.985 1.00 25.25 475 HIS C O 1
ATOM 11494 N N . GLY C 1 496 ? -49.832 13.983 37.939 1.00 23.72 476 GLY C N 1
ATOM 11495 C CA . GLY C 1 496 ? -50.235 13.279 36.745 1.00 23.11 476 GLY C CA 1
ATOM 11496 C C . GLY C 1 496 ? -49.898 11.797 36.834 1.00 23.54 476 GLY C C 1
ATOM 11497 O O . GLY C 1 496 ? -49.335 11.326 37.851 1.00 21.95 476 GLY C O 1
ATOM 11498 N N . CYS C 1 497 ? -50.140 11.067 35.737 1.00 23.36 477 CYS C N 1
ATOM 11499 C CA . CYS C 1 497 ? -49.831 9.631 35.751 1.00 23.45 477 CYS C CA 1
ATOM 11500 C C . CYS C 1 497 ? -49.717 9.159 34.291 1.00 23.71 477 CYS C C 1
ATOM 11501 O O . CYS C 1 497 ? -50.200 9.813 33.359 1.00 23.43 477 CYS C O 1
ATOM 11504 N N . TRP C 1 498 ? -49.046 8.042 34.119 1.00 24.74 478 TRP C N 1
ATOM 11505 C CA . TRP C 1 498 ? -48.921 7.373 32.816 1.00 24.91 478 TRP C CA 1
ATOM 11506 C C . TRP C 1 498 ? -49.838 6.152 32.809 1.00 25.11 478 TRP C C 1
ATOM 11507 O O . TRP C 1 498 ? -49.716 5.284 33.680 1.00 24.71 478 TRP C O 1
ATOM 11518 N N . ALA C 1 499 ? -50.687 6.034 31.792 1.00 25.31 479 ALA C N 1
ATOM 11519 C CA . ALA C 1 499 ? -51.576 4.905 31.621 1.00 26.17 479 ALA C CA 1
ATOM 11520 C C . ALA C 1 499 ? -51.128 4.135 30.364 1.00 27.42 479 ALA C C 1
ATOM 11521 O O . ALA C 1 499 ? -51.418 4.594 29.256 1.00 27.23 479 ALA C O 1
ATOM 11523 N N . PRO C 1 500 ? -50.457 3.012 30.550 1.00 29.24 480 PRO C N 1
ATOM 11524 C CA . PRO C 1 500 ? -49.910 2.269 29.368 1.00 30.56 480 PRO C CA 1
ATOM 11525 C C . PRO C 1 500 ? -50.981 1.834 28.454 1.00 30.55 480 PRO C C 1
ATOM 11526 O O . PRO C 1 500 ? -52.056 1.480 28.887 1.00 29.75 480 PRO C O 1
ATOM 11530 N N . GLY C 1 501 ? -50.735 1.972 27.162 1.00 32.62 481 GLY C N 1
ATOM 11531 C CA . GLY C 1 501 ? -51.686 1.405 26.196 1.00 32.93 481 GLY C CA 1
ATOM 11532 C C . GLY C 1 501 ? -51.180 -0.070 26.029 1.00 38.57 481 GLY C C 1
ATOM 11533 O O . GLY C 1 501 ? -51.934 -0.690 25.184 1.00 49.39 481 GLY C O 1
ATOM 11534 N N . SER D 1 22 ? 52.513 -92.701 9.620 1.00 55.68 2 SER D N 1
ATOM 11535 C CA . SER D 1 22 ? 52.108 -91.569 10.549 1.00 65.53 2 SER D CA 1
ATOM 11536 C C . SER D 1 22 ? 52.776 -90.177 10.206 1.00 67.40 2 SER D C 1
ATOM 11537 O O . SER D 1 22 ? 53.580 -89.632 10.976 1.00 80.28 2 SER D O 1
ATOM 11540 N N . ILE D 1 23 ? 52.387 -89.608 9.052 1.00 59.81 3 ILE D N 1
ATOM 11541 C CA . ILE D 1 23 ? 53.076 -88.474 8.502 1.00 51.59 3 ILE D CA 1
ATOM 11542 C C . ILE D 1 23 ? 52.775 -87.186 9.249 1.00 47.07 3 ILE D C 1
ATOM 11543 O O . ILE D 1 23 ? 51.686 -86.959 9.747 1.00 40.38 3 ILE D O 1
ATOM 11548 N N . PRO D 1 24 ? 53.757 -86.289 9.305 1.00 44.24 4 PRO D N 1
ATOM 11549 C CA . PRO D 1 24 ? 53.569 -85.047 10.007 1.00 36.69 4 PRO D CA 1
ATOM 11550 C C . PRO D 1 24 ? 52.726 -84.099 9.091 1.00 31.26 4 PRO D C 1
ATOM 11551 O O . PRO D 1 24 ? 52.669 -84.283 7.842 1.00 29.72 4 PRO D O 1
ATOM 11555 N N . PHE D 1 25 ? 52.061 -83.119 9.661 1.00 28.25 5 PHE D N 1
ATOM 11556 C CA . PHE D 1 25 ? 51.515 -82.001 8.868 1.00 30.17 5 PHE D CA 1
ATOM 11557 C C . PHE D 1 25 ? 52.627 -81.246 8.134 1.00 27.53 5 PHE D C 1
ATOM 11558 O O . PHE D 1 25 ? 53.748 -81.140 8.672 1.00 29.30 5 PHE D O 1
ATOM 11566 N N . PRO D 1 26 ? 52.366 -80.751 6.933 1.00 27.95 6 PRO D N 1
ATOM 11567 C CA . PRO D 1 26 ? 53.399 -79.967 6.255 1.00 27.83 6 PRO D CA 1
ATOM 11568 C C . PRO D 1 26 ? 53.759 -78.725 7.049 1.00 28.53 6 PRO D C 1
ATOM 11569 O O . PRO D 1 26 ? 52.896 -78.197 7.766 1.00 27.88 6 PRO D O 1
ATOM 11573 N N . GLN D 1 27 ? 54.983 -78.240 6.901 1.00 31.67 7 GLN D N 1
ATOM 11574 C CA . GLN D 1 27 ? 55.359 -76.935 7.461 1.00 32.95 7 GLN D CA 1
ATOM 11575 C C . GLN D 1 27 ? 55.295 -75.870 6.355 1.00 33.53 7 GLN D C 1
ATOM 11576 O O . GLN D 1 27 ? 56.346 -75.428 5.783 1.00 37.75 7 GLN D O 1
ATOM 11582 N N . THR D 1 28 ? 54.078 -75.705 5.870 1.00 29.94 8 THR D N 1
ATOM 11583 C CA . THR D 1 28 ? 53.689 -74.680 4.936 1.00 27.30 8 THR D CA 1
ATOM 11584 C C . THR D 1 28 ? 52.750 -73.616 5.588 1.00 27.65 8 THR D C 1
ATOM 11585 O O . THR D 1 28 ? 52.216 -73.809 6.701 1.00 24.55 8 THR D O 1
ATOM 11589 N N . PRO D 1 29 ? 52.508 -72.528 4.878 1.00 28.62 9 PRO D N 1
ATOM 11590 C CA . PRO D 1 29 ? 51.678 -71.459 5.424 1.00 28.90 9 PRO D CA 1
ATOM 11591 C C . PRO D 1 29 ? 50.226 -71.927 5.777 1.00 26.33 9 PRO D C 1
ATOM 11592 O O . PRO D 1 29 ? 49.692 -71.475 6.746 1.00 28.02 9 PRO D O 1
ATOM 11596 N N . GLU D 1 30 ? 49.699 -72.852 4.991 1.00 24.17 10 GLU D N 1
ATOM 11597 C CA . GLU D 1 30 ? 48.336 -73.336 5.102 1.00 25.84 10 GLU D CA 1
ATOM 11598 C C . GLU D 1 30 ? 48.205 -74.247 6.306 1.00 26.33 10 GLU D C 1
ATOM 11599 O O . GLU D 1 30 ? 47.100 -74.642 6.629 1.00 25.23 10 GLU D O 1
ATOM 11605 N N . PHE D 1 31 ? 49.327 -74.605 6.934 1.00 25.15 11 PHE D N 1
ATOM 11606 C CA . PHE D 1 31 ? 49.321 -75.393 8.163 1.00 26.03 11 PHE D CA 1
ATOM 11607 C C . PHE D 1 31 ? 50.037 -74.798 9.329 1.00 26.18 11 PHE D C 1
ATOM 11608 O O . PHE D 1 31 ? 50.237 -75.463 10.316 1.00 25.96 11 PHE D O 1
ATOM 11616 N N . SER D 1 32 ? 50.346 -73.507 9.261 1.00 27.42 12 SER D N 1
ATOM 11617 C CA . SER D 1 32 ? 51.185 -72.865 10.271 1.00 29.45 12 SER D CA 1
ATOM 11618 C C . SER D 1 32 ? 50.587 -71.604 10.817 1.00 26.92 12 SER D C 1
ATOM 11619 O O . SER D 1 32 ? 49.685 -71.033 10.230 1.00 26.69 12 SER D O 1
ATOM 11622 N N . GLY D 1 33 ? 51.133 -71.148 11.946 1.00 28.71 13 GLY D N 1
ATOM 11623 C CA . GLY D 1 33 ? 50.764 -69.869 12.539 1.00 28.20 13 GLY D CA 1
ATOM 11624 C C . GLY D 1 33 ? 49.445 -70.061 13.299 1.00 28.94 13 GLY D C 1
ATOM 11625 O O . GLY D 1 33 ? 48.791 -71.148 13.290 1.00 27.87 13 GLY D O 1
ATOM 11626 N N . ALA D 1 34 ? 49.035 -69.005 13.951 1.00 24.39 14 ALA D N 1
ATOM 11627 C CA . ALA D 1 34 ? 47.833 -69.011 14.744 1.00 29.01 14 ALA D CA 1
ATOM 11628 C C . ALA D 1 34 ? 46.606 -69.258 13.900 1.00 28.40 14 ALA D C 1
ATOM 11629 O O . ALA D 1 34 ? 45.681 -69.916 14.333 1.00 29.60 14 ALA D O 1
ATOM 11631 N N . LEU D 1 35 ? 46.585 -68.728 12.679 1.00 24.13 15 LEU D N 1
ATOM 11632 C CA . LEU D 1 35 ? 45.427 -68.887 11.869 1.00 25.08 15 LEU D CA 1
ATOM 11633 C C . LEU D 1 35 ? 45.267 -70.316 11.299 1.00 24.00 15 LEU D C 1
ATOM 11634 O O . LEU D 1 35 ? 44.148 -70.815 11.197 1.00 21.25 15 LEU D O 1
ATOM 11639 N N . TYR D 1 36 ? 46.359 -70.933 10.843 1.00 23.36 16 TYR D N 1
ATOM 11640 C CA . TYR D 1 36 ? 46.250 -72.134 10.031 1.00 23.51 16 TYR D CA 1
ATOM 11641 C C . TYR D 1 36 ? 46.796 -73.419 10.634 1.00 24.68 16 TYR D C 1
ATOM 11642 O O . TYR D 1 36 ? 46.600 -74.486 10.067 1.00 24.42 16 TYR D O 1
ATOM 11651 N N . LYS D 1 37 ? 47.383 -73.369 11.809 1.00 24.72 17 LYS D N 1
ATOM 11652 C CA . LYS D 1 37 ? 47.760 -74.563 12.423 1.00 30.77 17 LYS D CA 1
ATOM 11653 C C . LYS D 1 37 ? 46.454 -75.406 12.661 1.00 29.09 17 LYS D C 1
ATOM 11654 O O . LYS D 1 37 ? 45.432 -74.875 13.043 1.00 24.65 17 LYS D O 1
ATOM 11660 N N . PRO D 1 38 ? 46.555 -76.712 12.454 1.00 28.51 18 PRO D N 1
ATOM 11661 C CA . PRO D 1 38 ? 45.352 -77.544 12.636 1.00 31.35 18 PRO D CA 1
ATOM 11662 C C . PRO D 1 38 ? 44.913 -77.522 14.103 1.00 28.75 18 PRO D C 1
ATOM 11663 O O . PRO D 1 38 ? 45.727 -77.328 14.966 1.00 24.72 18 PRO D O 1
ATOM 11667 N N . SER D 1 39 ? 43.620 -77.662 14.331 1.00 25.01 19 SER D N 1
ATOM 11668 C CA . SER D 1 39 ? 43.083 -77.716 15.692 1.00 26.43 19 SER D CA 1
ATOM 11669 C C . SER D 1 39 ? 42.537 -79.120 15.953 1.00 24.52 19 SER D C 1
ATOM 11670 O O . SER D 1 39 ? 43.070 -79.870 16.757 1.00 25.33 19 SER D O 1
ATOM 11673 N N . ARG D 1 40 ? 41.467 -79.440 15.248 1.00 24.76 20 ARG D N 1
ATOM 11674 C CA . ARG D 1 40 ? 40.854 -80.785 15.232 1.00 24.93 20 ARG D CA 1
ATOM 11675 C C . ARG D 1 40 ? 40.148 -81.056 16.547 1.00 23.97 20 ARG D C 1
ATOM 11676 O O . ARG D 1 40 ? 39.854 -82.218 16.855 1.00 22.79 20 ARG D O 1
ATOM 11684 N N . ILE D 1 41 ? 39.824 -80.021 17.280 1.00 24.07 21 ILE D N 1
ATOM 11685 C CA . ILE D 1 41 ? 39.196 -80.219 18.586 1.00 24.98 21 ILE D CA 1
ATOM 11686 C C . ILE D 1 41 ? 37.671 -80.225 18.391 1.00 23.29 21 ILE D C 1
ATOM 11687 O O . ILE D 1 41 ? 37.091 -79.226 17.994 1.00 23.03 21 ILE D O 1
ATOM 11692 N N . GLU D 1 42 ? 37.038 -81.337 18.740 1.00 21.84 22 GLU D N 1
ATOM 11693 C CA . GLU D 1 42 ? 35.611 -81.427 18.905 1.00 22.08 22 GLU D CA 1
ATOM 11694 C C . GLU D 1 42 ? 35.349 -81.238 20.381 1.00 24.28 22 GLU D C 1
ATOM 11695 O O . GLU D 1 42 ? 35.953 -81.869 21.187 1.00 25.10 22 GLU D O 1
ATOM 11701 N N . ALA D 1 43 ? 34.536 -80.242 20.726 1.00 25.30 23 ALA D N 1
ATOM 11702 C CA . ALA D 1 43 ? 34.445 -79.827 22.129 1.00 24.83 23 ALA D CA 1
ATOM 11703 C C . ALA D 1 43 ? 33.085 -79.366 22.531 1.00 25.80 23 ALA D C 1
ATOM 11704 O O . ALA D 1 43 ? 32.282 -78.979 21.723 1.00 23.75 23 ALA D O 1
ATOM 11706 N N . GLU D 1 44 ? 32.878 -79.398 23.857 1.00 27.67 24 GLU D N 1
ATOM 11707 C CA . GLU D 1 44 ? 31.789 -78.755 24.496 1.00 30.80 24 GLU D CA 1
ATOM 11708 C C . GLU D 1 44 ? 32.360 -77.935 25.659 1.00 28.72 24 GLU D C 1
ATOM 11709 O O . GLU D 1 44 ? 33.132 -78.456 26.438 1.00 23.75 24 GLU D O 1
ATOM 11715 N N . VAL D 1 45 ? 32.094 -76.623 25.666 1.00 29.28 25 VAL D N 1
ATOM 11716 C CA . VAL D 1 45 ? 32.405 -75.777 26.811 1.00 29.88 25 VAL D CA 1
ATOM 11717 C C . VAL D 1 45 ? 31.112 -75.171 27.332 1.00 29.18 25 VAL D C 1
ATOM 11718 O O . VAL D 1 45 ? 30.460 -74.428 26.630 1.00 26.05 25 VAL D O 1
ATOM 11722 N N . PHE D 1 46 ? 30.720 -75.573 28.533 1.00 26.51 26 PHE D N 1
ATOM 11723 C CA . PHE D 1 46 ? 29.344 -75.326 29.037 1.00 26.54 26 PHE D CA 1
ATOM 11724 C C . PHE D 1 46 ? 29.097 -73.857 29.380 1.00 25.80 26 PHE D C 1
ATOM 11725 O O . PHE D 1 46 ? 27.962 -73.388 29.308 1.00 27.37 26 PHE D O 1
ATOM 11733 N N . ASP D 1 47 ? 30.131 -73.151 29.744 1.00 28.73 27 ASP D N 1
ATOM 11734 C CA . ASP D 1 47 ? 30.034 -71.717 30.092 1.00 30.74 27 ASP D CA 1
ATOM 11735 C C . ASP D 1 47 ? 31.380 -71.049 29.805 1.00 31.41 27 ASP D C 1
ATOM 11736 O O . ASP D 1 47 ? 32.470 -71.576 30.155 1.00 30.22 27 ASP D O 1
ATOM 11741 N N . LEU D 1 48 ? 31.314 -69.898 29.118 1.00 28.06 28 LEU D N 1
ATOM 11742 C CA . LEU D 1 48 ? 32.521 -69.229 28.722 1.00 26.78 28 LEU D CA 1
ATOM 11743 C C . LEU D 1 48 ? 32.684 -67.964 29.593 1.00 27.05 28 LEU D C 1
ATOM 11744 O O . LEU D 1 48 ? 31.693 -67.254 29.817 1.00 29.96 28 LEU D O 1
ATOM 11749 N N . GLU D 1 49 ? 33.941 -67.675 29.946 1.00 29.89 29 GLU D N 1
ATOM 11750 C CA . GLU D 1 49 ? 34.274 -66.482 30.703 1.00 33.74 29 GLU D CA 1
ATOM 11751 C C . GLU D 1 49 ? 34.087 -65.251 29.822 1.00 34.50 29 GLU D C 1
ATOM 11752 O O . GLU D 1 49 ? 34.559 -65.226 28.668 1.00 33.88 29 GLU D O 1
ATOM 11758 N N . ILE D 1 50 ? 33.517 -64.196 30.371 1.00 32.60 30 ILE D N 1
ATOM 11759 C CA . ILE D 1 50 ? 33.261 -62.964 29.642 1.00 32.45 30 ILE D CA 1
ATOM 11760 C C . ILE D 1 50 ? 33.911 -61.796 30.370 1.00 33.78 30 ILE D C 1
ATOM 11761 O O . ILE D 1 50 ? 33.701 -61.660 31.538 1.00 30.84 30 ILE D O 1
ATOM 11766 N N . GLU D 1 51 ? 34.702 -60.980 29.676 1.00 32.67 31 GLU D N 1
ATOM 11767 C CA . GLU D 1 51 ? 35.204 -59.730 30.220 1.00 33.90 31 GLU D CA 1
ATOM 11768 C C . GLU D 1 51 ? 34.271 -58.692 29.673 1.00 33.78 31 GLU D C 1
ATOM 11769 O O . GLU D 1 51 ? 33.980 -58.633 28.454 1.00 26.58 31 GLU D O 1
ATOM 11775 N N . GLY D 1 52 ? 33.784 -57.796 30.510 1.00 32.37 32 GLY D N 1
ATOM 11776 C CA . GLY D 1 52 ? 32.843 -56.777 30.100 1.00 33.19 32 GLY D CA 1
ATOM 11777 C C . GLY D 1 52 ? 31.448 -57.264 30.386 1.00 34.51 32 GLY D C 1
ATOM 11778 O O . GLY D 1 52 ? 31.230 -58.093 31.191 1.00 36.96 32 GLY D O 1
ATOM 11779 N N . VAL D 1 53 ? 30.473 -56.731 29.686 1.00 34.90 33 VAL D N 1
ATOM 11780 C CA . VAL D 1 53 ? 29.063 -57.014 29.911 1.00 35.37 33 VAL D CA 1
ATOM 11781 C C . VAL D 1 53 ? 28.379 -57.386 28.627 1.00 33.87 33 VAL D C 1
ATOM 11782 O O . VAL D 1 53 ? 28.303 -56.610 27.722 1.00 32.75 33 VAL D O 1
ATOM 11786 N N . LEU D 1 54 ? 27.948 -58.664 28.568 1.00 32.82 34 LEU D N 1
ATOM 11787 C CA . LEU D 1 54 ? 27.193 -59.115 27.467 1.00 33.39 34 LEU D CA 1
ATOM 11788 C C . LEU D 1 54 ? 25.749 -58.735 27.635 1.00 35.22 34 LEU D C 1
ATOM 11789 O O . LEU D 1 54 ? 25.133 -59.178 28.575 1.00 36.26 34 LEU D O 1
ATOM 11794 N N . PRO D 1 55 ? 25.171 -58.000 26.676 1.00 35.51 35 PRO D N 1
ATOM 11795 C CA . PRO D 1 55 ? 23.753 -57.635 26.848 1.00 34.55 35 PRO D CA 1
ATOM 11796 C C . PRO D 1 55 ? 22.887 -58.850 26.995 1.00 36.30 35 PRO D C 1
ATOM 11797 O O . PRO D 1 55 ? 22.948 -59.791 26.184 1.00 32.69 35 PRO D O 1
ATOM 11801 N N . ALA D 1 56 ? 22.044 -58.816 28.007 1.00 37.19 36 ALA D N 1
ATOM 11802 C CA . ALA D 1 56 ? 21.191 -59.943 28.372 1.00 37.47 36 ALA D CA 1
ATOM 11803 C C . ALA D 1 56 ? 20.114 -60.227 27.369 1.00 37.66 36 ALA D C 1
ATOM 11804 O O . ALA D 1 56 ? 19.601 -61.337 27.344 1.00 40.58 36 ALA D O 1
ATOM 11806 N N . SER D 1 57 ? 19.797 -59.286 26.504 1.00 37.41 37 SER D N 1
ATOM 11807 C CA . SER D 1 57 ? 18.721 -59.527 25.573 1.00 38.43 37 SER D CA 1
ATOM 11808 C C . SER D 1 57 ? 19.195 -60.295 24.338 1.00 36.94 37 SER D C 1
ATOM 11809 O O . SER D 1 57 ? 18.380 -60.703 23.539 1.00 38.07 37 SER D O 1
ATOM 11812 N N . ILE D 1 58 ? 20.483 -60.460 24.112 1.00 36.36 38 ILE D N 1
ATOM 11813 C CA . ILE D 1 58 ? 20.943 -61.217 22.927 1.00 33.03 38 ILE D CA 1
ATOM 11814 C C . ILE D 1 58 ? 20.613 -62.699 23.167 1.00 34.07 38 ILE D C 1
ATOM 11815 O O . ILE D 1 58 ? 20.992 -63.305 24.201 1.00 32.26 38 ILE D O 1
ATOM 11820 N N . HIS D 1 59 ? 19.867 -63.253 22.232 1.00 32.05 39 HIS D N 1
ATOM 11821 C CA . HIS D 1 59 ? 19.404 -64.619 22.385 1.00 32.30 39 HIS D CA 1
ATOM 11822 C C . HIS D 1 59 ? 19.414 -65.306 21.043 1.00 29.48 39 HIS D C 1
ATOM 11823 O O . HIS D 1 59 ? 18.674 -64.887 20.137 1.00 29.44 39 HIS D O 1
ATOM 11830 N N . GLY D 1 60 ? 20.235 -66.334 20.924 1.00 29.28 40 GLY D N 1
ATOM 11831 C CA . GLY D 1 60 ? 20.284 -67.184 19.706 1.00 28.28 40 GLY D CA 1
ATOM 11832 C C . GLY D 1 60 ? 21.681 -67.822 19.591 1.00 26.65 40 GLY D C 1
ATOM 11833 O O . GLY D 1 60 ? 22.423 -67.887 20.574 1.00 27.45 40 GLY D O 1
ATOM 11834 N N . THR D 1 61 ? 22.007 -68.304 18.413 1.00 25.60 41 THR D N 1
ATOM 11835 C CA . THR D 1 61 ? 23.209 -69.051 18.189 1.00 26.18 41 THR D CA 1
ATOM 11836 C C . THR D 1 61 ? 23.976 -68.485 16.995 1.00 26.29 41 THR D C 1
ATOM 11837 O O . THR D 1 61 ? 23.399 -68.251 15.912 1.00 23.33 41 THR D O 1
ATOM 11841 N N . PHE D 1 62 ? 25.273 -68.295 17.209 1.00 24.68 42 PHE D N 1
ATOM 11842 C CA . PHE D 1 62 ? 26.201 -67.889 16.153 1.00 23.81 42 PHE D CA 1
ATOM 11843 C C . PHE D 1 62 ? 26.842 -69.205 15.666 1.00 23.20 42 PHE D C 1
ATOM 11844 O O . PHE D 1 62 ? 27.601 -69.825 16.423 1.00 23.33 42 PHE D O 1
ATOM 11852 N N . TYR D 1 63 ? 26.484 -69.650 14.471 1.00 23.27 43 TYR D N 1
ATOM 11853 C CA . TYR D 1 63 ? 27.108 -70.847 13.873 1.00 23.13 43 TYR D CA 1
ATOM 11854 C C . TYR D 1 63 ? 28.218 -70.391 12.943 1.00 24.96 43 TYR D C 1
ATOM 11855 O O . TYR D 1 63 ? 28.096 -69.383 12.267 1.00 21.98 43 TYR D O 1
ATOM 11864 N N . GLN D 1 64 ? 29.284 -71.148 12.911 1.00 23.24 44 GLN D N 1
ATOM 11865 C CA . GLN D 1 64 ? 30.378 -70.860 11.989 1.00 27.12 44 GLN D CA 1
ATOM 11866 C C . GLN D 1 64 ? 30.968 -72.195 11.515 1.00 22.54 44 GLN D C 1
ATOM 11867 O O . GLN D 1 64 ? 30.975 -73.148 12.269 1.00 27.99 44 GLN D O 1
ATOM 11873 N N . VAL D 1 65 ? 31.448 -72.269 10.293 1.00 22.32 45 VAL D N 1
ATOM 11874 C CA . VAL D 1 65 ? 32.218 -73.455 9.908 1.00 21.09 45 VAL D CA 1
ATOM 11875 C C . VAL D 1 65 ? 33.649 -73.080 9.546 1.00 21.52 45 VAL D C 1
ATOM 11876 O O . VAL D 1 65 ? 33.889 -72.035 8.843 1.00 20.66 45 VAL D O 1
ATOM 11880 N N . ALA D 1 66 ? 34.558 -73.933 9.949 1.00 19.74 46 ALA D N 1
ATOM 11881 C CA . ALA D 1 66 ? 35.948 -73.826 9.611 1.00 22.21 46 ALA D CA 1
ATOM 11882 C C . ALA D 1 66 ? 36.467 -75.092 8.947 1.00 21.35 46 ALA D C 1
ATOM 11883 O O . ALA D 1 66 ? 36.310 -76.173 9.486 1.00 20.92 46 ALA D O 1
ATOM 11885 N N . PRO D 1 67 ? 37.201 -74.948 7.857 1.00 22.39 47 PRO D N 1
ATOM 11886 C CA . PRO D 1 67 ? 38.036 -76.068 7.417 1.00 22.77 47 PRO D CA 1
ATOM 11887 C C . PRO D 1 67 ? 39.045 -76.418 8.506 1.00 23.03 47 PRO D C 1
ATOM 11888 O O . PRO D 1 67 ? 39.627 -75.536 9.112 1.00 22.25 47 PRO D O 1
ATOM 11892 N N . ASP D 1 68 ? 39.164 -77.700 8.811 1.00 21.46 48 ASP D N 1
ATOM 11893 C CA . ASP D 1 68 ? 40.039 -78.122 9.910 1.00 23.14 48 ASP D CA 1
ATOM 11894 C C . ASP D 1 68 ? 40.436 -79.581 9.630 1.00 24.15 48 ASP D C 1
ATOM 11895 O O . ASP D 1 68 ? 39.766 -80.502 10.064 1.00 24.91 48 ASP D O 1
ATOM 11900 N N . PRO D 1 69 ? 41.524 -79.805 8.897 1.00 24.64 49 PRO D N 1
ATOM 11901 C CA . PRO D 1 69 ? 41.760 -81.177 8.331 1.00 26.14 49 PRO D CA 1
ATOM 11902 C C . PRO D 1 69 ? 42.008 -82.178 9.400 1.00 24.57 49 PRO D C 1
ATOM 11903 O O . PRO D 1 69 ? 42.821 -81.949 10.288 1.00 24.88 49 PRO D O 1
ATOM 11907 N N . GLN D 1 70 ? 41.291 -83.281 9.336 1.00 23.06 50 GLN D N 1
ATOM 11908 C CA . GLN D 1 70 ? 41.424 -84.319 10.316 1.00 24.07 50 GLN D CA 1
ATOM 11909 C C . GLN D 1 70 ? 42.829 -84.954 10.289 1.00 24.54 50 GLN D C 1
ATOM 11910 O O . GLN D 1 70 ? 43.368 -85.319 11.321 1.00 23.36 50 GLN D O 1
ATOM 11916 N N . TYR D 1 71 ? 43.351 -85.134 9.106 1.00 24.49 51 TYR D N 1
ATOM 11917 C CA . TYR D 1 71 ? 44.701 -85.743 8.952 1.00 25.52 51 TYR D CA 1
ATOM 11918 C C . TYR D 1 71 ? 45.604 -84.916 8.046 1.00 25.30 51 TYR D C 1
ATOM 11919 O O . TYR D 1 71 ? 45.141 -84.150 7.195 1.00 23.99 51 TYR D O 1
ATOM 11928 N N . PRO D 1 72 ? 46.904 -85.111 8.194 1.00 26.33 52 PRO D N 1
ATOM 11929 C CA . PRO D 1 72 ? 47.784 -84.460 7.241 1.00 27.74 52 PRO D CA 1
ATOM 11930 C C . PRO D 1 72 ? 47.479 -84.920 5.776 1.00 26.70 52 PRO D C 1
ATOM 11931 O O . PRO D 1 72 ? 47.198 -86.085 5.531 1.00 25.60 52 PRO D O 1
ATOM 11935 N N . PRO D 1 73 ? 47.507 -84.000 4.817 1.00 26.85 53 PRO D N 1
ATOM 11936 C CA . PRO D 1 73 ? 47.052 -84.332 3.501 1.00 26.06 53 PRO D CA 1
ATOM 11937 C C . PRO D 1 73 ? 47.985 -85.386 2.830 1.00 27.72 53 PRO D C 1
ATOM 11938 O O . PRO D 1 73 ? 49.252 -85.292 2.942 1.00 28.15 53 PRO D O 1
ATOM 11942 N N . MET D 1 74 ? 47.353 -86.349 2.165 1.00 31.04 54 MET D N 1
ATOM 11943 C CA . MET D 1 74 ? 48.037 -87.488 1.527 1.00 34.62 54 MET D CA 1
ATOM 11944 C C . MET D 1 74 ? 49.179 -86.993 0.609 1.00 32.46 54 MET D C 1
ATOM 11945 O O . MET D 1 74 ? 50.241 -87.586 0.553 1.00 34.12 54 MET D O 1
ATOM 11950 N N . LEU D 1 75 ? 48.950 -85.925 -0.165 1.00 30.51 55 LEU D N 1
ATOM 11951 C CA . LEU D 1 75 ? 50.019 -85.389 -1.057 1.00 30.89 55 LEU D CA 1
ATOM 11952 C C . LEU D 1 75 ? 51.095 -84.505 -0.440 1.00 30.41 55 LEU D C 1
ATOM 11953 O O . LEU D 1 75 ? 51.877 -83.943 -1.154 1.00 32.07 55 LEU D O 1
ATOM 11958 N N . GLY D 1 76 ? 51.087 -84.280 0.855 1.00 28.13 56 GLY D N 1
ATOM 11959 C CA . GLY D 1 76 ? 52.171 -83.555 1.497 1.00 28.38 56 GLY D CA 1
ATOM 11960 C C . GLY D 1 76 ? 52.011 -82.056 1.400 1.00 27.18 56 GLY D C 1
ATOM 11961 O O . GLY D 1 76 ? 52.864 -81.293 1.842 1.00 26.02 56 GLY D O 1
ATOM 11962 N N . THR D 1 77 ? 50.897 -81.603 0.838 1.00 28.11 57 THR D N 1
ATOM 11963 C CA . THR D 1 77 ? 50.592 -80.209 0.725 1.00 28.90 57 THR D CA 1
ATOM 11964 C C . THR D 1 77 ? 49.117 -80.041 0.484 1.00 28.44 57 THR D C 1
ATOM 11965 O O . THR D 1 77 ? 48.481 -80.963 -0.028 1.00 29.75 57 THR D O 1
ATOM 11969 N N . ASP D 1 78 ? 48.494 -78.903 0.828 1.00 29.05 58 ASP D N 1
ATOM 11970 C CA . ASP D 1 78 ? 47.062 -78.699 0.502 1.00 27.85 58 ASP D CA 1
ATOM 11971 C C . ASP D 1 78 ? 46.703 -77.249 0.705 1.00 27.04 58 ASP D C 1
ATOM 11972 O O . ASP D 1 78 ? 47.529 -76.473 1.102 1.00 28.99 58 ASP D O 1
ATOM 11977 N N . ILE D 1 79 ? 45.477 -76.898 0.409 1.00 26.70 59 ILE D N 1
ATOM 11978 C CA . ILE D 1 79 ? 45.019 -75.526 0.540 1.00 28.22 59 ILE D CA 1
ATOM 11979 C C . ILE D 1 79 ? 43.981 -75.464 1.673 1.00 26.91 59 ILE D C 1
ATOM 11980 O O . ILE D 1 79 ? 43.350 -76.477 2.027 1.00 26.20 59 ILE D O 1
ATOM 11985 N N . PHE D 1 80 ? 43.878 -74.269 2.250 1.00 23.86 60 PHE D N 1
ATOM 11986 C CA . PHE D 1 80 ? 42.949 -74.026 3.336 1.00 24.47 60 PHE D CA 1
ATOM 11987 C C . PHE D 1 80 ? 41.507 -74.422 3.014 1.00 24.65 60 PHE D C 1
ATOM 11988 O O . PHE D 1 80 ? 40.824 -75.069 3.833 1.00 22.36 60 PHE D O 1
ATOM 11996 N N . PHE D 1 81 ? 41.068 -74.131 1.795 1.00 24.42 61 PHE D N 1
ATOM 11997 C CA . PHE D 1 81 ? 39.674 -74.437 1.391 1.00 26.88 61 PHE D CA 1
ATOM 11998 C C . PHE D 1 81 ? 39.373 -75.943 1.300 1.00 25.85 61 PHE D C 1
ATOM 11999 O O . PHE D 1 81 ? 38.252 -76.332 1.013 1.00 27.16 61 PHE D O 1
ATOM 12007 N N . ASN D 1 82 ? 40.365 -76.800 1.488 1.00 25.96 62 ASN D N 1
ATOM 12008 C CA . ASN D 1 82 ? 40.164 -78.238 1.354 1.00 25.26 62 ASN D CA 1
ATOM 12009 C C . ASN D 1 82 ? 39.994 -79.011 2.669 1.00 26.45 62 ASN D C 1
ATOM 12010 O O . ASN D 1 82 ? 39.828 -80.237 2.657 1.00 29.19 62 ASN D O 1
ATOM 12015 N N . GLY D 1 83 ? 39.958 -78.308 3.809 1.00 23.36 63 GLY D N 1
ATOM 12016 C CA . GLY D 1 83 ? 39.915 -79.052 5.100 1.00 22.48 63 GLY D CA 1
ATOM 12017 C C . GLY D 1 83 ? 38.507 -79.482 5.463 1.00 22.46 63 GLY D C 1
ATOM 12018 O O . GLY D 1 83 ? 37.527 -78.793 5.145 1.00 22.24 63 GLY D O 1
ATOM 12019 N N . ASP D 1 84 ? 38.423 -80.614 6.139 1.00 23.70 64 ASP D N 1
ATOM 12020 C CA . ASP D 1 84 ? 37.129 -81.136 6.658 1.00 22.84 64 ASP D CA 1
ATOM 12021 C C . ASP D 1 84 ? 36.380 -80.041 7.413 1.00 23.52 64 ASP D C 1
ATOM 12022 O O . ASP D 1 84 ? 36.968 -79.363 8.276 1.00 21.97 64 ASP D O 1
ATOM 12027 N N . GLY D 1 85 ? 35.088 -79.921 7.171 1.00 22.27 65 GLY D N 1
ATOM 12028 C CA . GLY D 1 85 ? 34.274 -78.891 7.879 1.00 22.75 65 GLY D CA 1
ATOM 12029 C C . GLY D 1 85 ? 34.065 -79.195 9.346 1.00 24.13 65 GLY D C 1
ATOM 12030 O O . GLY D 1 85 ? 33.595 -80.287 9.697 1.00 22.08 65 GLY D O 1
ATOM 12031 N N . MET D 1 86 ? 34.409 -78.218 10.179 1.00 21.46 66 MET D N 1
ATOM 12032 C CA . MET D 1 86 ? 34.225 -78.224 11.611 1.00 22.53 66 MET D CA 1
ATOM 12033 C C . MET D 1 86 ? 33.306 -77.082 12.022 1.00 23.18 66 MET D C 1
ATOM 12034 O O . MET D 1 86 ? 33.672 -75.880 11.815 1.00 22.77 66 MET D O 1
ATOM 12039 N N . VAL D 1 87 ? 32.093 -77.413 12.496 1.00 22.67 67 VAL D N 1
ATOM 12040 C CA . VAL D 1 87 ? 31.096 -76.438 12.786 1.00 22.65 67 VAL D CA 1
ATOM 12041 C C . VAL D 1 87 ? 31.120 -76.087 14.267 1.00 23.82 67 VAL D C 1
ATOM 12042 O O . VAL D 1 87 ? 31.162 -76.987 15.123 1.00 22.51 67 VAL D O 1
ATOM 12046 N N . SER D 1 88 ? 31.074 -74.796 14.555 1.00 23.45 68 SER D N 1
ATOM 12047 C CA . SER D 1 88 ? 30.976 -74.297 15.932 1.00 26.14 68 SER D CA 1
ATOM 12048 C C . SER D 1 88 ? 29.620 -73.628 16.090 1.00 26.78 68 SER D C 1
ATOM 12049 O O . SER D 1 88 ? 29.152 -72.942 15.162 1.00 27.61 68 SER D O 1
ATOM 12052 N N . GLY D 1 89 ? 28.969 -73.822 17.246 1.00 26.81 69 GLY D N 1
ATOM 12053 C CA . GLY D 1 89 ? 27.786 -73.065 17.629 1.00 23.56 69 GLY D CA 1
ATOM 12054 C C . GLY D 1 89 ? 28.058 -72.386 18.985 1.00 25.93 69 GLY D C 1
ATOM 12055 O O . GLY D 1 89 ? 28.290 -73.093 19.981 1.00 23.04 69 GLY D O 1
ATOM 12056 N N . PHE D 1 90 ? 28.070 -71.052 19.005 1.00 23.98 70 PHE D N 1
ATOM 12057 C CA . PHE D 1 90 ? 28.104 -70.285 20.248 1.00 24.96 70 PHE D CA 1
ATOM 12058 C C . PHE D 1 90 ? 26.671 -69.924 20.581 1.00 25.50 70 PHE D C 1
ATOM 12059 O O . PHE D 1 90 ? 26.050 -69.127 19.876 1.00 23.98 70 PHE D O 1
ATOM 12067 N N . HIS D 1 91 ? 26.140 -70.493 21.663 1.00 26.59 71 HIS D N 1
ATOM 12068 C CA . HIS D 1 91 ? 24.785 -70.193 22.066 1.00 28.18 71 HIS D CA 1
ATOM 12069 C C . HIS D 1 91 ? 24.706 -69.114 23.137 1.00 28.00 71 HIS D C 1
ATOM 12070 O O . HIS D 1 91 ? 25.310 -69.277 24.206 1.00 27.30 71 HIS D O 1
ATOM 12077 N N . PHE D 1 92 ? 24.002 -68.025 22.825 1.00 28.03 72 PHE D N 1
ATOM 12078 C CA . PHE D 1 92 ? 23.869 -66.851 23.713 1.00 30.31 72 PHE D CA 1
ATOM 12079 C C . PHE D 1 92 ? 22.501 -66.925 24.400 1.00 28.05 72 PHE D C 1
ATOM 12080 O O . PHE D 1 92 ? 21.450 -66.986 23.747 1.00 28.57 72 PHE D O 1
ATOM 12088 N N . ALA D 1 93 ? 22.511 -66.862 25.714 1.00 31.03 73 ALA D N 1
ATOM 12089 C CA . ALA D 1 93 ? 21.221 -66.780 26.430 1.00 34.28 73 ALA D CA 1
ATOM 12090 C C . ALA D 1 93 ? 21.418 -66.114 27.752 1.00 34.54 73 ALA D C 1
ATOM 12091 O O . ALA D 1 93 ? 22.247 -66.486 28.544 1.00 32.88 73 ALA D O 1
ATOM 12093 N N . ASN D 1 94 ? 20.622 -65.070 27.971 1.00 37.82 74 ASN D N 1
ATOM 12094 C CA . ASN D 1 94 ? 20.612 -64.394 29.289 1.00 40.01 74 ASN D CA 1
ATOM 12095 C C . ASN D 1 94 ? 21.993 -63.984 29.835 1.00 36.29 74 ASN D C 1
ATOM 12096 O O . ASN D 1 94 ? 22.254 -64.183 30.995 1.00 33.77 74 ASN D O 1
ATOM 12101 N N . GLY D 1 95 ? 22.883 -63.451 29.017 1.00 34.86 75 GLY D N 1
ATOM 12102 C CA . GLY D 1 95 ? 24.184 -63.012 29.466 1.00 32.33 75 GLY D CA 1
ATOM 12103 C C . GLY D 1 95 ? 25.268 -64.060 29.551 1.00 31.86 75 GLY D C 1
ATOM 12104 O O . GLY D 1 95 ? 26.368 -63.741 29.980 1.00 33.19 75 GLY D O 1
ATOM 12105 N N . LYS D 1 96 ? 24.970 -65.292 29.123 1.00 31.46 76 LYS D N 1
ATOM 12106 C CA . LYS D 1 96 ? 25.930 -66.374 29.151 1.00 32.30 76 LYS D CA 1
ATOM 12107 C C . LYS D 1 96 ? 26.104 -66.966 27.750 1.00 29.34 76 LYS D C 1
ATOM 12108 O O . LYS D 1 96 ? 25.180 -66.919 26.915 1.00 29.11 76 LYS D O 1
ATOM 12114 N N . VAL D 1 97 ? 27.276 -67.516 27.502 1.00 27.12 77 VAL D N 1
ATOM 12115 C CA . VAL D 1 97 ? 27.576 -68.101 26.198 1.00 26.82 77 VAL D CA 1
ATOM 12116 C C . VAL D 1 97 ? 28.177 -69.483 26.436 1.00 27.01 77 VAL D C 1
ATOM 12117 O O . VAL D 1 97 ? 29.032 -69.678 27.361 1.00 27.88 77 VAL D O 1
ATOM 12121 N N . SER D 1 98 ? 27.720 -70.444 25.633 1.00 26.71 78 SER D N 1
ATOM 12122 C CA . SER D 1 98 ? 28.289 -71.794 25.637 1.00 28.88 78 SER D CA 1
ATOM 12123 C C . SER D 1 98 ? 28.754 -72.173 24.204 1.00 28.00 78 SER D C 1
ATOM 12124 O O . SER D 1 98 ? 28.407 -71.452 23.253 1.00 28.18 78 SER D O 1
ATOM 12127 N N . LEU D 1 99 ? 29.579 -73.206 24.066 1.00 26.66 79 LEU D N 1
ATOM 12128 C CA . LEU D 1 99 ? 30.181 -73.532 22.771 1.00 25.83 79 LEU D CA 1
ATOM 12129 C C . LEU D 1 99 ? 30.109 -75.036 22.567 1.00 25.76 79 LEU D C 1
ATOM 12130 O O . LEU D 1 99 ? 30.389 -75.848 23.487 1.00 26.48 79 LEU D O 1
ATOM 12135 N N . ARG D 1 100 ? 29.703 -75.411 21.376 1.00 25.14 80 ARG D N 1
ATOM 12136 C CA . ARG D 1 100 ? 29.862 -76.759 20.877 1.00 26.32 80 ARG D CA 1
ATOM 12137 C C . ARG D 1 100 ? 30.540 -76.693 19.527 1.00 23.81 80 ARG D C 1
ATOM 12138 O O . ARG D 1 100 ? 30.231 -75.844 18.733 1.00 23.13 80 ARG D O 1
ATOM 12146 N N . ARG D 1 101 ? 31.456 -77.614 19.282 1.00 22.18 81 ARG D N 1
ATOM 12147 C CA . ARG D 1 101 ? 32.246 -77.632 18.068 1.00 23.35 81 ARG D CA 1
ATOM 12148 C C . ARG D 1 101 ? 32.389 -79.087 17.660 1.00 23.01 81 ARG D C 1
ATOM 12149 O O . ARG D 1 101 ? 32.825 -79.895 18.456 1.00 22.18 81 ARG D O 1
ATOM 12157 N N . ARG D 1 102 ? 31.935 -79.391 16.436 1.00 23.26 82 ARG D N 1
ATOM 12158 C CA A ARG D 1 102 ? 31.893 -80.792 15.940 0.50 24.56 82 ARG D CA 1
ATOM 12159 C CA B ARG D 1 102 ? 31.910 -80.793 15.952 0.50 25.19 82 ARG D CA 1
ATOM 12160 C C . ARG D 1 102 ? 32.190 -80.837 14.446 1.00 24.16 82 ARG D C 1
ATOM 12161 O O . ARG D 1 102 ? 31.805 -79.926 13.701 1.00 23.50 82 ARG D O 1
ATOM 12176 N N . TYR D 1 103 ? 32.823 -81.913 14.013 1.00 22.68 83 TYR D N 1
ATOM 12177 C CA . TYR D 1 103 ? 33.053 -82.182 12.608 1.00 23.23 83 TYR D CA 1
ATOM 12178 C C . TYR D 1 103 ? 31.737 -82.547 11.961 1.00 24.87 83 TYR D C 1
ATOM 12179 O O . TYR D 1 103 ? 30.930 -83.291 12.560 1.00 27.20 83 TYR D O 1
ATOM 12188 N N . VAL D 1 104 ? 31.539 -82.082 10.756 1.00 24.02 84 VAL D N 1
ATOM 12189 C CA . VAL D 1 104 ? 30.528 -82.654 9.875 1.00 24.40 84 VAL D CA 1
ATOM 12190 C C . VAL D 1 104 ? 30.952 -84.090 9.500 1.00 24.08 84 VAL D C 1
ATOM 12191 O O . VAL D 1 104 ? 32.059 -84.300 8.996 1.00 25.88 84 VAL D O 1
ATOM 12195 N N . GLN D 1 105 ? 30.119 -85.078 9.805 1.00 25.69 85 GLN D N 1
ATOM 12196 C CA . GLN D 1 105 ? 30.492 -86.455 9.507 1.00 26.98 85 GLN D CA 1
ATOM 12197 C C . GLN D 1 105 ? 30.184 -86.817 8.066 1.00 29.16 85 GLN D C 1
ATOM 12198 O O . GLN D 1 105 ? 29.314 -87.661 7.754 1.00 28.75 85 GLN D O 1
ATOM 12204 N N . THR D 1 106 ? 30.947 -86.203 7.179 1.00 27.33 86 THR D N 1
ATOM 12205 C CA . THR D 1 106 ? 30.866 -86.461 5.762 1.00 28.07 86 THR D CA 1
ATOM 12206 C C . THR D 1 106 ? 31.343 -87.916 5.479 1.00 28.54 86 THR D C 1
ATOM 12207 O O . THR D 1 106 ? 32.123 -88.467 6.216 1.00 28.20 86 THR D O 1
ATOM 12211 N N . ASP D 1 107 ? 30.926 -88.465 4.347 1.00 28.65 87 ASP D N 1
ATOM 12212 C CA . ASP D 1 107 ? 31.465 -89.743 3.935 1.00 30.44 87 ASP D CA 1
ATOM 12213 C C . ASP D 1 107 ? 32.980 -89.617 3.790 1.00 28.85 87 ASP D C 1
ATOM 12214 O O . ASP D 1 107 ? 33.685 -90.560 4.086 1.00 25.76 87 ASP D O 1
ATOM 12219 N N . ARG D 1 108 ? 33.488 -88.474 3.299 1.00 27.86 88 ARG D N 1
ATOM 12220 C CA . ARG D 1 108 ? 34.929 -88.292 3.139 1.00 27.11 88 ARG D CA 1
ATOM 12221 C C . ARG D 1 108 ? 35.688 -88.406 4.457 1.00 28.18 88 ARG D C 1
ATOM 12222 O O . ARG D 1 108 ? 36.681 -89.109 4.550 1.00 28.58 88 ARG D O 1
ATOM 12230 N N . LEU D 1 109 ? 35.196 -87.689 5.478 1.00 26.83 89 LEU D N 1
ATOM 12231 C CA . LEU D 1 109 ? 35.786 -87.821 6.790 1.00 26.54 89 LEU D CA 1
ATOM 12232 C C . LEU D 1 109 ? 35.718 -89.227 7.343 1.00 28.53 89 LEU D C 1
ATOM 12233 O O . LEU D 1 109 ? 36.669 -89.721 7.919 1.00 27.48 89 LEU D O 1
ATOM 12238 N N . LEU D 1 110 ? 34.559 -89.859 7.229 1.00 29.24 90 LEU D N 1
ATOM 12239 C CA . LEU D 1 110 ? 34.409 -91.192 7.832 1.00 30.75 90 LEU D CA 1
ATOM 12240 C C . LEU D 1 110 ? 35.291 -92.221 7.151 1.00 28.80 90 LEU D C 1
ATOM 12241 O O . LEU D 1 110 ? 35.761 -93.147 7.790 1.00 28.07 90 LEU D O 1
ATOM 12246 N N . ALA D 1 111 ? 35.520 -92.047 5.860 1.00 30.38 91 ALA D N 1
ATOM 12247 C CA . ALA D 1 111 ? 36.408 -92.984 5.154 1.00 31.26 91 ALA D CA 1
ATOM 12248 C C . ALA D 1 111 ? 37.860 -92.777 5.626 1.00 31.82 91 ALA D C 1
ATOM 12249 O O . ALA D 1 111 ? 38.581 -93.744 5.848 1.00 29.17 91 ALA D O 1
ATOM 12251 N N . GLN D 1 112 ? 38.279 -91.519 5.796 1.00 29.60 92 GLN D N 1
ATOM 12252 C CA . GLN D 1 112 ? 39.610 -91.246 6.271 1.00 29.29 92 GLN D CA 1
ATOM 12253 C C . GLN D 1 112 ? 39.776 -91.798 7.685 1.00 27.31 92 GLN D C 1
ATOM 12254 O O . GLN D 1 112 ? 40.818 -92.389 7.989 1.00 28.97 92 GLN D O 1
ATOM 12260 N N . ARG D 1 113 ? 38.793 -91.622 8.534 1.00 26.13 93 ARG D N 1
ATOM 12261 C CA . ARG D 1 113 ? 38.859 -92.172 9.875 1.00 27.85 93 ARG D CA 1
ATOM 12262 C C . ARG D 1 113 ? 38.918 -93.714 9.854 1.00 29.87 93 ARG D C 1
ATOM 12263 O O . ARG D 1 113 ? 39.622 -94.306 10.657 1.00 30.53 93 ARG D O 1
ATOM 12271 N N . ARG D 1 114 ? 38.240 -94.329 8.915 1.00 30.60 94 ARG D N 1
ATOM 12272 C CA . ARG D 1 114 ? 38.254 -95.799 8.804 1.00 32.65 94 ARG D CA 1
ATOM 12273 C C . ARG D 1 114 ? 39.663 -96.264 8.471 1.00 34.45 94 ARG D C 1
ATOM 12274 O O . ARG D 1 114 ? 40.141 -97.193 9.067 1.00 34.90 94 ARG D O 1
ATOM 12282 N N . GLU D 1 115 ? 40.339 -95.613 7.534 1.00 33.42 95 GLU D N 1
ATOM 12283 C CA . GLU D 1 115 ? 41.671 -95.984 7.204 1.00 34.07 95 GLU D CA 1
ATOM 12284 C C . GLU D 1 115 ? 42.750 -95.339 8.033 1.00 36.30 95 GLU D C 1
ATOM 12285 O O . GLU D 1 115 ? 43.874 -95.712 7.886 1.00 39.93 95 GLU D O 1
ATOM 12291 N N . GLY D 1 116 ? 42.460 -94.341 8.842 1.00 33.40 96 GLY D N 1
ATOM 12292 C CA . GLY D 1 116 ? 43.484 -93.772 9.688 1.00 32.09 96 GLY D CA 1
ATOM 12293 C C . GLY D 1 116 ? 44.394 -92.806 8.980 1.00 30.38 96 GLY D C 1
ATOM 12294 O O . GLY D 1 116 ? 45.518 -92.630 9.419 1.00 31.24 96 GLY D O 1
ATOM 12295 N N . ARG D 1 117 ? 43.970 -92.233 7.864 1.00 29.32 97 ARG D N 1
ATOM 12296 C CA . ARG D 1 117 ? 44.815 -91.289 7.091 1.00 29.72 97 ARG D CA 1
ATOM 12297 C C . ARG D 1 117 ? 44.031 -90.535 6.070 1.00 28.06 97 ARG D C 1
ATOM 12298 O O . ARG D 1 117 ? 42.936 -90.924 5.742 1.00 27.27 97 ARG D O 1
ATOM 12306 N N . SER D 1 118 ? 44.651 -89.503 5.513 1.00 27.47 98 SER D N 1
ATOM 12307 C CA . SER D 1 118 ? 44.093 -88.772 4.382 1.00 28.65 98 SER D CA 1
ATOM 12308 C C . SER D 1 118 ? 44.041 -89.706 3.157 1.00 29.15 98 SER D C 1
ATOM 12309 O O . SER D 1 118 ? 44.958 -90.417 2.910 1.00 28.04 98 SER D O 1
ATOM 12312 N N . LEU D 1 119 ? 42.927 -89.659 2.444 1.00 28.78 99 LEU D N 1
ATOM 12313 C CA . LEU D 1 119 ? 42.670 -90.427 1.229 1.00 30.08 99 LEU D CA 1
ATOM 12314 C C . LEU D 1 119 ? 42.370 -89.519 0.042 1.00 31.89 99 LEU D C 1
ATOM 12315 O O . LEU D 1 119 ? 42.014 -89.995 -1.057 1.00 30.73 99 LEU D O 1
ATOM 12320 N N . ASN D 1 120 ? 42.512 -88.205 0.234 1.00 29.61 100 ASN D N 1
ATOM 12321 C CA . ASN D 1 120 ? 42.034 -87.267 -0.724 1.00 27.57 100 ASN D CA 1
ATOM 12322 C C . ASN D 1 120 ? 43.209 -86.375 -1.194 1.00 29.68 100 ASN D C 1
ATOM 12323 O O . ASN D 1 120 ? 44.075 -85.951 -0.413 1.00 31.66 100 ASN D O 1
ATOM 12328 N N . GLY D 1 121 ? 43.224 -86.120 -2.506 1.00 30.43 101 GLY D N 1
ATOM 12329 C CA . GLY D 1 121 ? 44.296 -85.462 -3.162 1.00 30.18 101 GLY D CA 1
ATOM 12330 C C . GLY D 1 121 ? 44.049 -83.977 -3.388 1.00 29.67 101 GLY D C 1
ATOM 12331 O O . GLY D 1 121 ? 43.719 -83.244 -2.451 1.00 29.82 101 GLY D O 1
ATOM 12332 N N . VAL D 1 122 ? 44.206 -83.591 -4.639 1.00 28.97 102 VAL D N 1
ATOM 12333 C CA . VAL D 1 122 ? 44.151 -82.247 -5.078 1.00 30.81 102 VAL D CA 1
ATOM 12334 C C . VAL D 1 122 ? 42.715 -81.718 -4.900 1.00 30.46 102 VAL D C 1
ATOM 12335 O O . VAL D 1 122 ? 41.757 -82.432 -5.163 1.00 31.91 102 VAL D O 1
ATOM 12339 N N . TYR D 1 123 ? 42.604 -80.464 -4.459 1.00 30.62 103 TYR D N 1
ATOM 12340 C CA . TYR D 1 123 ? 41.325 -79.795 -4.232 1.00 29.26 103 TYR D CA 1
ATOM 12341 C C . TYR D 1 123 ? 40.376 -79.972 -5.437 1.00 29.15 103 TYR D C 1
ATOM 12342 O O . TYR D 1 123 ? 40.737 -79.581 -6.567 1.00 28.94 103 TYR D O 1
ATOM 12351 N N . ARG D 1 124 ? 39.213 -80.535 -5.179 1.00 29.68 104 ARG D N 1
ATOM 12352 C CA . ARG D 1 124 ? 38.132 -80.708 -6.188 1.00 31.42 104 ARG D CA 1
ATOM 12353 C C . ARG D 1 124 ? 38.634 -81.476 -7.410 1.00 33.39 104 ARG D C 1
ATOM 12354 O O . ARG D 1 124 ? 38.227 -81.236 -8.570 1.00 29.07 104 ARG D O 1
ATOM 12362 N N . ASN D 1 125 ? 39.573 -82.400 -7.133 1.00 31.95 105 ASN D N 1
ATOM 12363 C CA . ASN D 1 125 ? 40.091 -83.249 -8.210 1.00 31.68 105 ASN D CA 1
ATOM 12364 C C . ASN D 1 125 ? 40.130 -84.660 -7.702 1.00 30.54 105 ASN D C 1
ATOM 12365 O O . ASN D 1 125 ? 41.164 -85.178 -7.221 1.00 30.05 105 ASN D O 1
ATOM 12370 N N . ALA D 1 126 ? 38.977 -85.312 -7.784 1.00 31.06 106 ALA D N 1
ATOM 12371 C CA . ALA D 1 126 ? 38.837 -86.675 -7.279 1.00 32.42 106 ALA D CA 1
ATOM 12372 C C . ALA D 1 126 ? 39.688 -87.692 -8.083 1.00 34.15 106 ALA D C 1
ATOM 12373 O O . ALA D 1 126 ? 39.988 -88.748 -7.574 1.00 34.75 106 ALA D O 1
ATOM 12375 N N . PHE D 1 127 ? 40.117 -87.363 -9.300 1.00 36.32 107 PHE D N 1
ATOM 12376 C CA . PHE D 1 127 ? 41.064 -88.263 -9.993 1.00 40.08 107 PHE D CA 1
ATOM 12377 C C . PHE D 1 127 ? 42.353 -88.465 -9.233 1.00 38.77 107 PHE D C 1
ATOM 12378 O O . PHE D 1 127 ? 43.036 -89.369 -9.543 1.00 39.92 107 PHE D O 1
ATOM 12386 N N . THR D 1 128 ? 42.708 -87.613 -8.274 1.00 37.04 108 THR D N 1
ATOM 12387 C CA . THR D 1 128 ? 43.939 -87.752 -7.502 1.00 33.85 108 THR D CA 1
ATOM 12388 C C . THR D 1 128 ? 43.681 -88.361 -6.153 1.00 31.46 108 THR D C 1
ATOM 12389 O O . THR D 1 128 ? 44.592 -88.472 -5.386 1.00 31.94 108 THR D O 1
ATOM 12393 N N . ASN D 1 129 ? 42.455 -88.802 -5.855 1.00 32.45 109 ASN D N 1
ATOM 12394 C CA . ASN D 1 129 ? 42.180 -89.439 -4.582 1.00 31.70 109 ASN D CA 1
ATOM 12395 C C . ASN D 1 129 ? 42.723 -90.864 -4.538 1.00 33.77 109 ASN D C 1
ATOM 12396 O O . ASN D 1 129 ? 42.857 -91.498 -5.529 1.00 32.82 109 ASN D O 1
ATOM 12401 N N . ASP D 1 130 ? 42.982 -91.372 -3.341 1.00 32.59 110 ASP D N 1
ATOM 12402 C CA . ASP D 1 130 ? 43.227 -92.790 -3.114 1.00 34.48 110 ASP D CA 1
ATOM 12403 C C . ASP D 1 130 ? 41.953 -93.548 -3.487 1.00 36.39 110 ASP D C 1
ATOM 12404 O O . ASP D 1 130 ? 40.841 -93.055 -3.330 1.00 32.85 110 ASP D O 1
ATOM 12409 N N . SER D 1 131 ? 42.113 -94.787 -3.944 1.00 36.88 111 SER D N 1
ATOM 12410 C CA . SER D 1 131 ? 40.979 -95.595 -4.343 1.00 39.88 111 SER D CA 1
ATOM 12411 C C . SER D 1 131 ? 40.077 -95.944 -3.153 1.00 36.46 111 SER D C 1
ATOM 12412 O O . SER D 1 131 ? 38.929 -96.206 -3.328 1.00 36.04 111 SER D O 1
ATOM 12415 N N . LEU D 1 132 ? 40.562 -95.848 -1.935 1.00 36.48 112 LEU D N 1
ATOM 12416 C CA . LEU D 1 132 ? 39.740 -96.043 -0.744 1.00 36.64 112 LEU D CA 1
ATOM 12417 C C . LEU D 1 132 ? 38.917 -94.800 -0.266 1.00 38.24 112 LEU D C 1
ATOM 12418 O O . LEU D 1 132 ? 38.092 -94.940 0.669 1.00 31.19 112 LEU D O 1
ATOM 12423 N N . ALA D 1 133 ? 39.160 -93.626 -0.885 1.00 32.49 113 ALA D N 1
ATOM 12424 C CA . ALA D 1 133 ? 38.410 -92.425 -0.525 1.00 33.14 113 ALA D CA 1
ATOM 12425 C C . ALA D 1 133 ? 36.947 -92.633 -0.780 1.00 34.93 113 ALA D C 1
ATOM 12426 O O . ALA D 1 133 ? 36.595 -93.352 -1.675 1.00 32.11 113 ALA D O 1
ATOM 12428 N N . ALA D 1 134 ? 36.106 -91.946 -0.025 1.00 32.90 114 ALA D N 1
ATOM 12429 C CA . ALA D 1 134 ? 34.661 -91.977 -0.277 1.00 35.46 114 ALA D CA 1
ATOM 12430 C C . ALA D 1 134 ? 34.418 -91.396 -1.666 1.00 33.94 114 ALA D C 1
ATOM 12431 O O . ALA D 1 134 ? 35.156 -90.549 -2.151 1.00 34.76 114 ALA D O 1
ATOM 12433 N N . LYS D 1 135 ? 33.347 -91.838 -2.275 1.00 35.61 115 LYS D N 1
ATOM 12434 C CA . LYS D 1 135 ? 32.969 -91.342 -3.620 1.00 38.06 115 LYS D CA 1
ATOM 12435 C C . LYS D 1 135 ? 32.531 -89.902 -3.581 1.00 33.56 115 LYS D C 1
ATOM 12436 O O . LYS D 1 135 ? 32.799 -89.158 -4.486 1.00 34.44 115 LYS D O 1
ATOM 12442 N N . ASN D 1 136 ? 31.845 -89.511 -2.512 1.00 30.30 116 ASN D N 1
ATOM 12443 C CA . ASN D 1 136 ? 31.440 -88.103 -2.329 1.00 29.67 116 ASN D CA 1
ATOM 12444 C C . ASN D 1 136 ? 32.696 -87.351 -1.812 1.00 28.43 116 ASN D C 1
ATOM 12445 O O . ASN D 1 136 ? 33.191 -87.609 -0.710 1.00 28.33 116 ASN D O 1
ATOM 12450 N N . ASN D 1 137 ? 33.201 -86.444 -2.639 1.00 27.86 117 ASN D N 1
ATOM 12451 C CA . ASN D 1 137 ? 34.464 -85.722 -2.333 1.00 28.71 117 ASN D CA 1
ATOM 12452 C C . ASN D 1 137 ? 34.264 -84.509 -1.363 1.00 27.21 117 ASN D C 1
ATOM 12453 O O . ASN D 1 137 ? 35.233 -83.845 -1.089 1.00 27.87 117 ASN D O 1
ATOM 12458 N N . THR D 1 138 ? 33.039 -84.199 -0.977 1.00 26.55 118 THR D N 1
ATOM 12459 C CA . THR D 1 138 ? 32.775 -82.938 -0.265 1.00 27.84 118 THR D CA 1
ATOM 12460 C C . THR D 1 138 ? 33.274 -82.953 1.173 1.00 28.84 118 THR D C 1
ATOM 12461 O O . THR D 1 138 ? 33.244 -83.971 1.840 1.00 26.45 118 THR D O 1
ATOM 12465 N N . THR D 1 139 ? 33.702 -81.773 1.622 1.00 27.17 119 THR D N 1
ATOM 12466 C CA . THR D 1 139 ? 34.024 -81.545 3.032 1.00 28.57 119 THR D CA 1
ATOM 12467 C C . THR D 1 139 ? 33.023 -80.656 3.798 1.00 27.74 119 THR D C 1
ATOM 12468 O O . THR D 1 139 ? 33.181 -80.465 4.983 1.00 27.73 119 THR D O 1
ATOM 12472 N N . ALA D 1 140 ? 32.009 -80.113 3.118 1.00 29.15 120 ALA D N 1
ATOM 12473 C CA . ALA D 1 140 ? 30.914 -79.378 3.732 1.00 25.95 120 ALA D CA 1
ATOM 12474 C C . ALA D 1 140 ? 31.482 -78.263 4.661 1.00 26.04 120 ALA D C 1
ATOM 12475 O O . ALA D 1 140 ? 31.033 -78.142 5.751 1.00 25.56 120 ALA D O 1
ATOM 12477 N N . ASN D 1 141 ? 32.469 -77.509 4.146 1.00 24.85 121 ASN D N 1
ATOM 12478 C CA . ASN D 1 141 ? 33.352 -76.685 4.968 1.00 23.39 121 ASN D CA 1
ATOM 12479 C C . ASN D 1 141 ? 33.253 -75.174 4.808 1.00 21.81 121 ASN D C 1
ATOM 12480 O O . ASN D 1 141 ? 34.082 -74.478 5.374 1.00 21.58 121 ASN D O 1
ATOM 12485 N N . THR D 1 142 ? 32.294 -74.696 4.024 1.00 22.61 122 THR D N 1
ATOM 12486 C CA . THR D 1 142 ? 32.332 -73.276 3.588 1.00 21.64 122 THR D CA 1
ATOM 12487 C C . THR D 1 142 ? 31.337 -72.379 4.252 1.00 23.43 122 THR D C 1
ATOM 12488 O O . THR D 1 142 ? 31.668 -71.267 4.663 1.00 22.81 122 THR D O 1
ATOM 12492 N N . SER D 1 143 ? 30.089 -72.818 4.360 1.00 25.48 123 SER D N 1
ATOM 12493 C CA . SER D 1 143 ? 29.077 -72.016 5.039 1.00 24.94 123 SER D CA 1
ATOM 12494 C C . SER D 1 143 ? 28.150 -72.844 5.856 1.00 24.90 123 SER D C 1
ATOM 12495 O O . SER D 1 143 ? 28.087 -74.070 5.670 1.00 22.91 123 SER D O 1
ATOM 12498 N N . VAL D 1 144 ? 27.395 -72.168 6.705 1.00 22.28 124 VAL D N 1
ATOM 12499 C CA . VAL D 1 144 ? 26.338 -72.793 7.435 1.00 24.23 124 VAL D CA 1
ATOM 12500 C C . VAL D 1 144 ? 25.121 -71.871 7.404 1.00 26.77 124 VAL D C 1
ATOM 12501 O O . VAL D 1 144 ? 25.253 -70.607 7.376 1.00 28.13 124 VAL D O 1
ATOM 12505 N N . ILE D 1 145 ? 23.925 -72.464 7.291 1.00 26.83 125 ILE D N 1
ATOM 12506 C CA . ILE D 1 145 ? 22.712 -71.686 7.354 1.00 27.09 125 ILE D CA 1
ATOM 12507 C C . ILE D 1 145 ? 21.584 -72.546 7.892 1.00 28.14 125 ILE D C 1
ATOM 12508 O O . ILE D 1 145 ? 21.530 -73.731 7.577 1.00 26.15 125 ILE D O 1
ATOM 12513 N N . PRO D 1 146 ? 20.707 -71.982 8.743 1.00 28.79 126 PRO D N 1
ATOM 12514 C CA . PRO D 1 146 ? 19.501 -72.750 9.165 1.00 30.02 126 PRO D CA 1
ATOM 12515 C C . PRO D 1 146 ? 18.479 -72.821 8.050 1.00 29.33 126 PRO D C 1
ATOM 12516 O O . PRO D 1 146 ? 18.225 -71.861 7.376 1.00 28.58 126 PRO D O 1
ATOM 12520 N N . HIS D 1 147 ? 17.893 -73.980 7.865 1.00 30.70 127 HIS D N 1
ATOM 12521 C CA . HIS D 1 147 ? 16.790 -74.132 6.862 1.00 29.95 127 HIS D CA 1
ATOM 12522 C C . HIS D 1 147 ? 15.967 -75.377 7.231 1.00 30.74 127 HIS D C 1
ATOM 12523 O O . HIS D 1 147 ? 16.512 -76.459 7.496 1.00 30.84 127 HIS D O 1
ATOM 12530 N N . ASN D 1 148 ? 14.647 -75.194 7.314 1.00 31.12 128 ASN D N 1
ATOM 12531 C CA . ASN D 1 148 ? 13.714 -76.337 7.418 1.00 28.94 128 ASN D CA 1
ATOM 12532 C C . ASN D 1 148 ? 14.037 -77.240 8.541 1.00 29.49 128 ASN D C 1
ATOM 12533 O O . ASN D 1 148 ? 14.088 -78.489 8.386 1.00 31.23 128 ASN D O 1
ATOM 12538 N N . GLY D 1 149 ? 14.301 -76.650 9.682 1.00 30.44 129 GLY D N 1
ATOM 12539 C CA . GLY D 1 149 ? 14.462 -77.391 10.918 1.00 30.97 129 GLY D CA 1
ATOM 12540 C C . GLY D 1 149 ? 15.847 -77.896 11.187 1.00 31.13 129 GLY D C 1
ATOM 12541 O O . GLY D 1 149 ? 16.055 -78.594 12.192 1.00 31.14 129 GLY D O 1
ATOM 12542 N N . VAL D 1 150 ? 16.770 -77.713 10.266 1.00 28.64 130 VAL D N 1
ATOM 12543 C CA . VAL D 1 150 ? 18.148 -78.223 10.424 1.00 28.47 130 VAL D CA 1
ATOM 12544 C C . VAL D 1 150 ? 19.164 -77.091 10.142 1.00 26.58 130 VAL D C 1
ATOM 12545 O O . VAL D 1 150 ? 18.820 -76.006 9.632 1.00 24.16 130 VAL D O 1
ATOM 12549 N N . LEU D 1 151 ? 20.419 -77.376 10.469 1.00 26.93 131 LEU D N 1
ATOM 12550 C CA . LEU D 1 151 ? 21.549 -76.541 10.008 1.00 27.72 131 LEU D CA 1
ATOM 12551 C C . LEU D 1 151 ? 22.158 -77.194 8.773 1.00 25.69 131 LEU D C 1
ATOM 12552 O O . LEU D 1 151 ? 22.489 -78.395 8.804 1.00 24.53 131 LEU D O 1
ATOM 12557 N N . LEU D 1 152 ? 22.289 -76.447 7.692 1.00 24.84 132 LEU D N 1
ATOM 12558 C CA . LEU D 1 152 ? 22.973 -76.939 6.484 1.00 24.59 132 LEU D CA 1
ATOM 12559 C C . LEU D 1 152 ? 24.437 -76.469 6.542 1.00 25.84 132 LEU D C 1
ATOM 12560 O O . LEU D 1 152 ? 24.725 -75.273 6.791 1.00 25.94 132 LEU D O 1
ATOM 12565 N N . ALA D 1 153 ? 25.326 -77.400 6.406 1.00 24.07 133 ALA D N 1
ATOM 12566 C CA . ALA D 1 153 ? 26.769 -77.157 6.172 1.00 25.33 133 ALA D CA 1
ATOM 12567 C C . ALA D 1 153 ? 26.996 -77.352 4.684 1.00 26.11 133 ALA D C 1
ATOM 12568 O O . ALA D 1 153 ? 26.689 -78.412 4.116 1.00 26.48 133 ALA D O 1
ATOM 12570 N N . LEU D 1 154 ? 27.481 -76.308 4.042 1.00 24.82 134 LEU D N 1
ATOM 12571 C CA . LEU D 1 154 ? 27.468 -76.237 2.580 1.00 25.22 134 LEU D CA 1
ATOM 12572 C C . LEU D 1 154 ? 28.878 -76.146 1.982 1.00 26.68 134 LEU D C 1
ATOM 12573 O O . LEU D 1 154 ? 29.831 -75.502 2.559 1.00 23.98 134 LEU D O 1
ATOM 12578 N N . LYS D 1 155 ? 29.006 -76.736 0.819 1.00 26.20 135 LYS D N 1
ATOM 12579 C CA . LYS D 1 155 ? 30.168 -76.555 0.002 1.00 26.27 135 LYS D CA 1
ATOM 12580 C C . LYS D 1 155 ? 29.798 -76.771 -1.430 1.00 25.50 135 LYS D C 1
ATOM 12581 O O . LYS D 1 155 ? 29.082 -77.707 -1.730 1.00 25.99 135 LYS D O 1
ATOM 12587 N N . GLU D 1 156 ? 30.313 -75.885 -2.278 1.00 26.26 136 GLU D N 1
ATOM 12588 C CA . GLU D 1 156 ? 29.739 -75.667 -3.606 1.00 27.67 136 GLU D CA 1
ATOM 12589 C C . GLU D 1 156 ? 29.989 -76.813 -4.602 1.00 29.79 136 GLU D C 1
ATOM 12590 O O . GLU D 1 156 ? 29.572 -76.701 -5.754 1.00 31.50 136 GLU D O 1
ATOM 12596 N N . ASP D 1 157 ? 30.687 -77.863 -4.187 1.00 27.79 137 ASP D N 1
ATOM 12597 C CA . ASP D 1 157 ? 30.991 -79.020 -5.043 1.00 30.83 137 ASP D CA 1
ATOM 12598 C C . ASP D 1 157 ? 29.982 -80.150 -4.854 1.00 30.12 137 ASP D C 1
ATOM 12599 O O . ASP D 1 157 ? 30.145 -81.187 -5.474 1.00 31.55 137 ASP D O 1
ATOM 12604 N N . ALA D 1 158 ? 28.962 -79.974 -4.010 1.00 31.36 138 ALA D N 1
ATOM 12605 C CA . ALA D 1 158 ? 28.034 -81.055 -3.696 1.00 31.53 138 ALA D CA 1
ATOM 12606 C C . ALA D 1 158 ? 26.770 -80.498 -3.009 1.00 29.85 138 ALA D C 1
ATOM 12607 O O . ALA D 1 158 ? 26.701 -79.287 -2.713 1.00 26.27 138 ALA D O 1
ATOM 12609 N N . LEU D 1 159 ? 25.814 -81.378 -2.734 1.00 29.30 139 LEU D N 1
ATOM 12610 C CA . LEU D 1 159 ? 24.690 -81.031 -1.909 1.00 30.03 139 LEU D CA 1
ATOM 12611 C C . LEU D 1 159 ? 25.194 -80.812 -0.467 1.00 28.33 139 LEU D C 1
ATOM 12612 O O . LEU D 1 159 ? 26.250 -81.328 -0.076 1.00 26.23 139 LEU D O 1
ATOM 12617 N N . PRO D 1 160 ? 24.453 -80.028 0.323 1.00 27.48 140 PRO D N 1
ATOM 12618 C CA . PRO D 1 160 ? 24.854 -79.741 1.687 1.00 28.02 140 PRO D CA 1
ATOM 12619 C C . PRO D 1 160 ? 24.632 -80.917 2.608 1.00 28.38 140 PRO D C 1
ATOM 12620 O O . PRO D 1 160 ? 23.937 -81.857 2.217 1.00 28.03 140 PRO D O 1
ATOM 12624 N N . TRP D 1 161 ? 25.184 -80.832 3.811 1.00 27.14 141 TRP D N 1
ATOM 12625 C CA . TRP D 1 161 ? 25.048 -81.828 4.867 1.00 28.55 141 TRP D CA 1
ATOM 12626 C C . TRP D 1 161 ? 24.244 -81.207 6.026 1.00 31.19 141 TRP D C 1
ATOM 12627 O O . TRP D 1 161 ? 24.502 -80.059 6.432 1.00 32.89 141 TRP D O 1
ATOM 12638 N N . ALA D 1 162 ? 23.241 -81.907 6.508 1.00 27.64 142 ALA D N 1
ATOM 12639 C CA . ALA D 1 162 ? 22.400 -81.412 7.575 1.00 27.81 142 ALA D CA 1
ATOM 12640 C C . ALA D 1 162 ? 22.937 -81.847 8.924 1.00 28.03 142 ALA D C 1
ATOM 12641 O O . ALA D 1 162 ? 23.497 -82.954 9.073 1.00 27.26 142 ALA D O 1
ATOM 12643 N N . MET D 1 163 ? 22.809 -80.917 9.866 1.00 27.35 143 MET D N 1
ATOM 12644 C CA . MET D 1 163 ? 23.157 -81.101 11.245 1.00 30.45 143 MET D CA 1
ATOM 12645 C C . MET D 1 163 ? 22.039 -80.659 12.180 1.00 29.04 143 MET D C 1
ATOM 12646 O O . MET D 1 163 ? 21.254 -79.753 11.874 1.00 30.95 143 MET D O 1
ATOM 12651 N N . ASP D 1 164 ? 21.982 -81.284 13.359 1.00 30.30 144 ASP D N 1
ATOM 12652 C CA . ASP D 1 164 ? 21.017 -80.873 14.395 1.00 28.42 144 ASP D CA 1
ATOM 12653 C C . ASP D 1 164 ? 21.384 -79.498 14.904 1.00 28.99 144 ASP D C 1
ATOM 12654 O O . ASP D 1 164 ? 22.556 -79.231 15.278 1.00 29.61 144 ASP D O 1
ATOM 12659 N N . LEU D 1 165 ? 20.423 -78.600 14.927 1.00 30.06 145 LEU D N 1
ATOM 12660 C CA . LEU D 1 165 ? 20.655 -77.197 15.376 1.00 31.56 145 LEU D CA 1
ATOM 12661 C C . LEU D 1 165 ? 21.171 -77.068 16.797 1.00 32.64 145 LEU D C 1
ATOM 12662 O O . LEU D 1 165 ? 21.908 -76.154 17.081 1.00 29.58 145 LEU D O 1
ATOM 12667 N N . GLU D 1 166 ? 20.831 -78.003 17.696 1.00 34.57 146 GLU D N 1
ATOM 12668 C CA . GLU D 1 166 ? 21.285 -77.904 19.083 1.00 37.17 146 GLU D CA 1
ATOM 12669 C C . GLU D 1 166 ? 22.539 -78.690 19.314 1.00 36.06 146 GLU D C 1
ATOM 12670 O O . GLU D 1 166 ? 23.458 -78.142 19.874 1.00 32.38 146 GLU D O 1
ATOM 12676 N N . THR D 1 167 ? 22.597 -79.966 18.895 1.00 32.41 147 THR D N 1
ATOM 12677 C CA . THR D 1 167 ? 23.718 -80.798 19.248 1.00 33.98 147 THR D CA 1
ATOM 12678 C C . THR D 1 167 ? 24.841 -80.829 18.226 1.00 32.65 147 THR D C 1
ATOM 12679 O O . THR D 1 167 ? 25.922 -81.300 18.515 1.00 31.45 147 THR D O 1
ATOM 12683 N N . LEU D 1 168 ? 24.563 -80.387 17.006 1.00 31.84 148 LEU D N 1
ATOM 12684 C CA . LEU D 1 168 ? 25.506 -80.461 15.896 1.00 31.63 148 LEU D CA 1
ATOM 12685 C C . LEU D 1 168 ? 25.839 -81.903 15.490 1.00 30.90 148 LEU D C 1
ATOM 12686 O O . LEU D 1 168 ? 26.805 -82.138 14.767 1.00 30.96 148 LEU D O 1
ATOM 12691 N N . GLU D 1 169 ? 24.970 -82.862 15.896 1.00 31.79 149 GLU D N 1
ATOM 12692 C CA . GLU D 1 169 ? 25.018 -84.209 15.357 1.00 32.05 149 GLU D CA 1
ATOM 12693 C C . GLU D 1 169 ? 24.735 -84.118 13.813 1.00 30.05 149 GLU D C 1
ATOM 12694 O O . GLU D 1 169 ? 23.899 -83.369 13.363 1.00 27.99 149 GLU D O 1
ATOM 12700 N N . THR D 1 170 ? 25.503 -84.873 13.034 1.00 29.85 150 THR D N 1
ATOM 12701 C CA . THR D 1 170 ? 25.325 -84.964 11.611 1.00 32.38 150 THR D CA 1
ATOM 12702 C C . THR D 1 170 ? 24.105 -85.833 11.270 1.00 34.91 150 THR D C 1
ATOM 12703 O O . THR D 1 170 ? 23.990 -86.936 11.716 1.00 31.59 150 THR D O 1
ATOM 12707 N N . LEU D 1 171 ? 23.213 -85.285 10.462 1.00 33.68 151 LEU D N 1
ATOM 12708 C CA . LEU D 1 171 ? 22.006 -85.998 10.002 1.00 36.22 151 LEU D CA 1
ATOM 12709 C C . LEU D 1 171 ? 22.223 -86.678 8.666 1.00 37.59 151 LEU D C 1
ATOM 12710 O O . LEU D 1 171 ? 21.592 -87.680 8.408 1.00 42.82 151 LEU D O 1
ATOM 12715 N N . GLY D 1 172 ? 23.104 -86.194 7.809 1.00 34.69 152 GLY D N 1
ATOM 12716 C CA . GLY D 1 172 ? 23.345 -86.847 6.514 1.00 31.91 152 GLY D CA 1
ATOM 12717 C C . GLY D 1 172 ? 23.291 -85.800 5.421 1.00 32.92 152 GLY D C 1
ATOM 12718 O O . GLY D 1 172 ? 22.997 -84.632 5.653 1.00 34.00 152 GLY D O 1
ATOM 12719 N N . GLU D 1 173 ? 23.572 -86.211 4.223 1.00 31.70 153 GLU D N 1
ATOM 12720 C CA . GLU D 1 173 ? 23.431 -85.379 3.086 1.00 34.63 153 GLU D CA 1
ATOM 12721 C C . GLU D 1 173 ? 21.982 -84.919 2.972 1.00 35.74 153 GLU D C 1
ATOM 12722 O O . GLU D 1 173 ? 21.060 -85.668 3.159 1.00 33.49 153 GLU D O 1
ATOM 12728 N N . TRP D 1 174 ? 21.786 -83.648 2.690 1.00 31.97 154 TRP D N 1
ATOM 12729 C CA . TRP D 1 174 ? 20.461 -83.090 2.573 1.00 32.62 154 TRP D CA 1
ATOM 12730 C C . TRP D 1 174 ? 20.100 -82.955 1.101 1.00 31.76 154 TRP D C 1
ATOM 12731 O O . TRP D 1 174 ? 20.699 -82.156 0.381 1.00 34.33 154 TRP D O 1
ATOM 12742 N N . THR D 1 175 ? 19.085 -83.685 0.664 1.00 33.00 155 THR D N 1
ATOM 12743 C CA . THR D 1 175 ? 18.717 -83.689 -0.803 1.00 36.87 155 THR D CA 1
ATOM 12744 C C . THR D 1 175 ? 17.530 -82.755 -1.102 1.00 34.67 155 THR D C 1
ATOM 12745 O O . THR D 1 175 ? 17.110 -82.623 -2.260 1.00 35.95 155 THR D O 1
ATOM 12749 N N . PHE D 1 176 ? 17.003 -82.079 -0.070 1.00 33.76 156 PHE D N 1
ATOM 12750 C CA . PHE D 1 176 ? 15.805 -81.260 -0.142 1.00 33.88 156 PHE D CA 1
ATOM 12751 C C . PHE D 1 176 ? 14.630 -82.110 -0.688 1.00 37.21 156 PHE D C 1
ATOM 12752 O O . PHE D 1 176 ? 14.012 -81.774 -1.715 1.00 35.52 156 PHE D O 1
ATOM 12760 N N . ASP D 1 177 ? 14.427 -83.233 -0.022 1.00 33.41 157 ASP D N 1
ATOM 12761 C CA . ASP D 1 177 ? 13.379 -84.218 -0.356 1.00 41.31 157 ASP D CA 1
ATOM 12762 C C . ASP D 1 177 ? 13.421 -84.648 -1.821 1.00 40.07 157 ASP D C 1
ATOM 12763 O O . ASP D 1 177 ? 12.387 -84.758 -2.442 1.00 39.56 157 ASP D O 1
ATOM 12768 N N . GLY D 1 178 ? 14.626 -84.823 -2.366 1.00 38.80 158 GLY D N 1
ATOM 12769 C CA . GLY D 1 178 ? 14.853 -85.220 -3.731 1.00 40.25 158 GLY D CA 1
ATOM 12770 C C . GLY D 1 178 ? 14.543 -84.173 -4.788 1.00 40.59 158 GLY D C 1
ATOM 12771 O O . GLY D 1 178 ? 14.624 -84.498 -5.954 1.00 40.02 158 GLY D O 1
ATOM 12772 N N . GLN D 1 179 ? 14.260 -82.920 -4.440 1.00 37.79 159 GLN D N 1
ATOM 12773 C CA . GLN D 1 179 ? 13.787 -81.977 -5.446 1.00 39.75 159 GLN D CA 1
ATOM 12774 C C . GLN D 1 179 ? 14.887 -81.261 -6.211 1.00 38.86 159 GLN D C 1
ATOM 12775 O O . GLN D 1 179 ? 14.603 -80.640 -7.238 1.00 37.71 159 GLN D O 1
ATOM 12781 N N . ILE D 1 180 ? 16.133 -81.318 -5.706 1.00 36.28 160 ILE D N 1
ATOM 12782 C CA . ILE D 1 180 ? 17.236 -80.558 -6.321 1.00 37.17 160 ILE D CA 1
ATOM 12783 C C . ILE D 1 180 ? 17.964 -81.536 -7.188 1.00 34.60 160 ILE D C 1
ATOM 12784 O O . ILE D 1 180 ? 18.431 -82.539 -6.688 1.00 36.52 160 ILE D O 1
ATOM 12789 N N . LYS D 1 181 ? 18.053 -81.249 -8.480 1.00 35.10 161 LYS D N 1
ATOM 12790 C CA . LYS D 1 181 ? 18.589 -82.233 -9.407 1.00 38.39 161 LYS D CA 1
ATOM 12791 C C . LYS D 1 181 ? 19.995 -81.881 -9.882 1.00 37.09 161 LYS D C 1
ATOM 12792 O O . LYS D 1 181 ? 20.496 -82.547 -10.725 1.00 38.41 161 LYS D O 1
ATOM 12798 N N . SER D 1 182 ? 20.566 -80.773 -9.427 1.00 35.15 162 SER D N 1
ATOM 12799 C CA . SER D 1 182 ? 21.895 -80.377 -9.864 1.00 34.82 162 SER D CA 1
ATOM 12800 C C . SER D 1 182 ? 22.884 -81.251 -9.184 1.00 34.34 162 SER D C 1
ATOM 12801 O O . SER D 1 182 ? 22.615 -81.837 -8.122 1.00 34.51 162 SER D O 1
ATOM 12804 N N . ALA D 1 183 ? 24.065 -81.315 -9.766 1.00 34.86 163 ALA D N 1
ATOM 12805 C CA . ALA D 1 183 ? 25.170 -82.094 -9.166 1.00 38.50 163 ALA D CA 1
ATOM 12806 C C . ALA D 1 183 ? 25.757 -81.366 -7.950 1.00 35.90 163 ALA D C 1
ATOM 12807 O O . ALA D 1 183 ? 26.361 -82.011 -7.145 1.00 35.14 163 ALA D O 1
ATOM 12809 N N . THR D 1 184 ? 25.541 -80.048 -7.816 1.00 33.96 164 THR D N 1
ATOM 12810 C CA . THR D 1 184 ? 26.137 -79.243 -6.739 1.00 32.85 164 THR D CA 1
ATOM 12811 C C . THR D 1 184 ? 25.118 -78.293 -6.174 1.00 32.13 164 THR D C 1
ATOM 12812 O O . THR D 1 184 ? 24.006 -78.154 -6.736 1.00 31.64 164 THR D O 1
ATOM 12816 N N . PHE D 1 185 ? 25.477 -77.596 -5.072 1.00 31.39 165 PHE D N 1
ATOM 12817 C CA . PHE D 1 185 ? 24.588 -76.596 -4.490 1.00 30.94 165 PHE D CA 1
ATOM 12818 C C . PHE D 1 185 ? 25.491 -75.550 -3.867 1.00 33.09 165 PHE D C 1
ATOM 12819 O O . PHE D 1 185 ? 26.478 -75.927 -3.179 1.00 32.03 165 PHE D O 1
ATOM 12827 N N . THR D 1 186 ? 25.165 -74.265 -4.057 1.00 29.58 166 THR D N 1
ATOM 12828 C CA . THR D 1 186 ? 26.038 -73.207 -3.623 1.00 29.27 166 THR D CA 1
ATOM 12829 C C . THR D 1 186 ? 26.315 -73.247 -2.136 1.00 29.11 166 THR D C 1
ATOM 12830 O O . THR D 1 186 ? 25.450 -73.726 -1.339 1.00 28.22 166 THR D O 1
ATOM 12834 N N . ALA D 1 187 ? 27.468 -72.698 -1.739 1.00 26.27 167 ALA D N 1
ATOM 12835 C CA . ALA D 1 187 ? 27.691 -72.429 -0.317 1.00 26.46 167 ALA D CA 1
ATOM 12836 C C . ALA D 1 187 ? 27.305 -71.002 0.021 1.00 26.25 167 ALA D C 1
ATOM 12837 O O . ALA D 1 187 ? 27.494 -70.580 1.157 1.00 27.26 167 ALA D O 1
ATOM 12839 N N . HIS D 1 188 ? 26.740 -70.238 -0.920 1.00 24.55 168 HIS D N 1
ATOM 12840 C CA . HIS D 1 188 ? 26.279 -68.876 -0.609 1.00 24.33 168 HIS D CA 1
ATOM 12841 C C . HIS D 1 188 ? 24.768 -68.666 -0.881 1.00 25.77 168 HIS D C 1
ATOM 12842 O O . HIS D 1 188 ? 24.411 -67.737 -1.574 1.00 24.28 168 HIS D O 1
ATOM 12849 N N . PRO D 1 189 ? 23.913 -69.528 -0.323 1.00 24.94 169 PRO D N 1
ATOM 12850 C CA . PRO D 1 189 ? 22.500 -69.256 -0.402 1.00 25.49 169 PRO D CA 1
ATOM 12851 C C . PRO D 1 189 ? 22.168 -68.017 0.451 1.00 29.57 169 PRO D C 1
ATOM 12852 O O . PRO D 1 189 ? 22.982 -67.649 1.347 1.00 26.80 169 PRO D O 1
ATOM 12856 N N . LYS D 1 190 ? 21.044 -67.376 0.152 1.00 27.68 170 LYS D N 1
ATOM 12857 C CA . LYS D 1 190 ? 20.583 -66.235 0.936 1.00 29.07 170 LYS D CA 1
ATOM 12858 C C . LYS D 1 190 ? 19.197 -66.550 1.520 1.00 29.10 170 LYS D C 1
ATOM 12859 O O . LYS D 1 190 ? 18.466 -67.330 0.941 1.00 28.06 170 LYS D O 1
ATOM 12865 N N . LEU D 1 191 ? 18.866 -65.949 2.636 1.00 27.34 171 LEU D N 1
ATOM 12866 C CA . LEU D 1 191 ? 17.489 -65.986 3.203 1.00 28.65 171 LEU D CA 1
ATOM 12867 C C . LEU D 1 191 ? 16.754 -64.719 2.864 1.00 28.50 171 LEU D C 1
ATOM 12868 O O . LEU D 1 191 ? 17.184 -63.600 3.218 1.00 26.61 171 LEU D O 1
ATOM 12873 N N . ASP D 1 192 ? 15.606 -64.887 2.238 1.00 29.34 172 ASP D N 1
ATOM 12874 C CA . ASP D 1 192 ? 14.738 -63.771 1.947 1.00 29.17 172 ASP D CA 1
ATOM 12875 C C . ASP D 1 192 ? 14.155 -63.241 3.240 1.00 29.21 172 ASP D C 1
ATOM 12876 O O . ASP D 1 192 ? 13.548 -63.984 3.977 1.00 30.10 172 ASP D O 1
ATOM 12881 N N . PRO D 1 193 ? 14.372 -61.998 3.553 1.00 30.19 173 PRO D N 1
ATOM 12882 C CA . PRO D 1 193 ? 13.921 -61.564 4.875 1.00 32.39 173 PRO D CA 1
ATOM 12883 C C . PRO D 1 193 ? 12.382 -61.412 4.944 1.00 37.00 173 PRO D C 1
ATOM 12884 O O . PRO D 1 193 ? 11.878 -61.359 6.018 1.00 38.71 173 PRO D O 1
ATOM 12888 N N . ALA D 1 194 ? 11.672 -61.358 3.854 1.00 34.29 174 ALA D N 1
ATOM 12889 C CA . ALA D 1 194 ? 10.211 -61.156 3.960 1.00 39.88 174 ALA D CA 1
ATOM 12890 C C . ALA D 1 194 ? 9.499 -62.513 4.135 1.00 41.11 174 ALA D C 1
ATOM 12891 O O . ALA D 1 194 ? 8.602 -62.601 4.953 1.00 46.13 174 ALA D O 1
ATOM 12893 N N . THR D 1 195 ? 9.924 -63.537 3.400 1.00 35.87 175 THR D N 1
ATOM 12894 C CA . THR D 1 195 ? 9.306 -64.860 3.380 1.00 34.84 175 THR D CA 1
ATOM 12895 C C . THR D 1 195 ? 10.056 -65.913 4.107 1.00 33.07 175 THR D C 1
ATOM 12896 O O . THR D 1 195 ? 9.490 -66.964 4.390 1.00 33.88 175 THR D O 1
ATOM 12900 N N . GLY D 1 196 ? 11.360 -65.734 4.350 1.00 29.29 176 GLY D N 1
ATOM 12901 C CA . GLY D 1 196 ? 12.198 -66.811 4.849 1.00 28.94 176 GLY D CA 1
ATOM 12902 C C . GLY D 1 196 ? 12.560 -67.825 3.770 1.00 27.86 176 GLY D C 1
ATOM 12903 O O . GLY D 1 196 ? 13.124 -68.850 4.113 1.00 32.34 176 GLY D O 1
ATOM 12904 N N . ASN D 1 197 ? 12.225 -67.584 2.496 1.00 28.63 177 ASN D N 1
ATOM 12905 C CA . ASN D 1 197 ? 12.618 -68.505 1.420 1.00 27.53 177 ASN D CA 1
ATOM 12906 C C . ASN D 1 197 ? 14.200 -68.590 1.352 1.00 28.35 177 ASN D C 1
ATOM 12907 O O . ASN D 1 197 ? 14.912 -67.593 1.591 1.00 29.25 177 ASN D O 1
ATOM 12912 N N . LEU D 1 198 ? 14.659 -69.749 0.930 1.00 27.68 178 LEU D N 1
ATOM 12913 C CA . LEU D 1 198 ? 16.063 -70.031 0.707 1.00 28.56 178 LEU D CA 1
ATOM 12914 C C . LEU D 1 198 ? 16.327 -69.817 -0.757 1.00 29.15 178 LEU D C 1
ATOM 12915 O O . LEU D 1 198 ? 15.709 -70.477 -1.581 1.00 29.40 178 LEU D O 1
ATOM 12920 N N . LEU D 1 199 ? 17.179 -68.847 -1.069 1.00 27.63 179 LEU D N 1
ATOM 12921 C CA . LEU D 1 199 ? 17.513 -68.491 -2.409 1.00 27.03 179 LEU D CA 1
ATOM 12922 C C . LEU D 1 199 ? 18.886 -69.042 -2.727 1.00 28.91 179 LEU D C 1
ATOM 12923 O O . LEU D 1 199 ? 19.850 -68.790 -2.000 1.00 29.63 179 LEU D O 1
ATOM 12928 N N . ALA D 1 200 ? 19.007 -69.849 -3.748 1.00 26.52 180 ALA D N 1
ATOM 12929 C CA . ALA D 1 200 ? 20.223 -70.618 -3.960 1.00 25.61 180 ALA D CA 1
ATOM 12930 C C . ALA D 1 200 ? 20.473 -70.833 -5.458 1.00 26.60 180 ALA D C 1
ATOM 12931 O O . ALA D 1 200 ? 19.716 -70.333 -6.301 1.00 25.82 180 ALA D O 1
ATOM 12933 N N . PHE D 1 201 ? 21.557 -71.501 -5.771 1.00 25.40 181 PHE D N 1
ATOM 12934 C CA . PHE D 1 201 ? 21.915 -71.750 -7.145 1.00 26.68 181 PHE D CA 1
ATOM 12935 C C . PHE D 1 201 ? 22.911 -72.870 -7.193 1.00 27.69 181 PHE D C 1
ATOM 12936 O O . PHE D 1 201 ? 23.408 -73.325 -6.144 1.00 28.08 181 PHE D O 1
ATOM 12944 N N . SER D 1 202 ? 23.215 -73.327 -8.407 1.00 27.52 182 SER D N 1
ATOM 12945 C CA . SER D 1 202 ? 24.295 -74.336 -8.662 1.00 28.51 182 SER D CA 1
ATOM 12946 C C . SER D 1 202 ? 25.079 -73.972 -9.913 1.00 29.35 182 SER D C 1
ATOM 12947 O O . SER D 1 202 ? 24.453 -73.478 -10.896 1.00 28.54 182 SER D O 1
ATOM 12950 N N . TYR D 1 203 ? 26.422 -74.103 -9.891 1.00 27.58 183 TYR D N 1
ATOM 12951 C CA . TYR D 1 203 ? 27.220 -74.056 -11.142 1.00 29.23 183 TYR D CA 1
ATOM 12952 C C . TYR D 1 203 ? 27.895 -75.407 -11.312 1.00 27.84 183 TYR D C 1
ATOM 12953 O O . TYR D 1 203 ? 27.916 -76.227 -10.370 1.00 30.20 183 TYR D O 1
ATOM 12962 N N . GLU D 1 204 ? 28.421 -75.662 -12.494 1.00 30.31 184 GLU D N 1
ATOM 12963 C CA . GLU D 1 204 ? 28.827 -77.057 -12.903 1.00 32.34 184 GLU D CA 1
ATOM 12964 C C . GLU D 1 204 ? 27.679 -78.030 -12.538 1.00 31.23 184 GLU D C 1
ATOM 12965 O O . GLU D 1 204 ? 27.853 -79.102 -11.975 1.00 32.17 184 GLU D O 1
ATOM 12971 N N . ALA D 1 205 ? 26.495 -77.587 -12.865 1.00 32.32 185 ALA D N 1
ATOM 12972 C CA . ALA D 1 205 ? 25.278 -78.177 -12.314 1.00 34.42 185 ALA D CA 1
ATOM 12973 C C . ALA D 1 205 ? 24.949 -79.547 -12.916 1.00 35.57 185 ALA D C 1
ATOM 12974 O O . ALA D 1 205 ? 24.124 -80.237 -12.350 1.00 33.60 185 ALA D O 1
ATOM 12976 N N . LYS D 1 206 ? 25.595 -79.921 -14.021 1.00 35.90 186 LYS D N 1
ATOM 12977 C CA . LYS D 1 206 ? 25.446 -81.282 -14.542 1.00 40.03 186 LYS D CA 1
ATOM 12978 C C . LYS D 1 206 ? 26.744 -82.068 -14.529 1.00 41.82 186 LYS D C 1
ATOM 12979 O O . LYS D 1 206 ? 26.853 -83.028 -15.230 1.00 37.71 186 LYS D O 1
ATOM 12985 N N . GLY D 1 207 ? 27.694 -81.711 -13.670 1.00 38.60 187 GLY D N 1
ATOM 12986 C CA . GLY D 1 207 ? 28.955 -82.436 -13.593 1.00 34.62 187 GLY D CA 1
ATOM 12987 C C . GLY D 1 207 ? 30.139 -81.593 -13.933 1.00 36.31 187 GLY D C 1
ATOM 12988 O O . GLY D 1 207 ? 30.034 -80.403 -14.332 1.00 33.86 187 GLY D O 1
ATOM 12989 N N . ASP D 1 208 ? 31.296 -82.227 -13.831 1.00 36.66 188 ASP D N 1
ATOM 12990 C CA . ASP D 1 208 ? 32.586 -81.522 -13.977 1.00 36.52 188 ASP D CA 1
ATOM 12991 C C . ASP D 1 208 ? 32.691 -80.811 -15.263 1.00 38.63 188 ASP D C 1
ATOM 12992 O O . ASP D 1 208 ? 32.492 -81.396 -16.307 1.00 40.79 188 ASP D O 1
ATOM 12997 N N . GLY D 1 209 ? 33.034 -79.537 -15.228 1.00 37.52 189 GLY D N 1
ATOM 12998 C CA . GLY D 1 209 ? 33.268 -78.804 -16.469 1.00 35.36 189 GLY D CA 1
ATOM 12999 C C . GLY D 1 209 ? 32.015 -78.432 -17.238 1.00 34.65 189 GLY D C 1
ATOM 13000 O O . GLY D 1 209 ? 32.139 -77.775 -18.224 1.00 36.43 189 GLY D O 1
ATOM 13001 N N . THR D 1 210 ? 30.822 -78.769 -16.786 1.00 35.37 190 THR D N 1
ATOM 13002 C CA . THR D 1 210 ? 29.613 -78.335 -17.473 1.00 36.12 190 THR D CA 1
ATOM 13003 C C . THR D 1 210 ? 29.312 -76.844 -17.315 1.00 39.25 190 THR D C 1
ATOM 13004 O O . THR D 1 210 ? 29.575 -76.244 -16.237 1.00 38.14 190 THR D O 1
ATOM 13008 N N . PRO D 1 211 ? 28.765 -76.212 -18.358 1.00 35.42 191 PRO D N 1
ATOM 13009 C CA . PRO D 1 211 ? 28.422 -74.811 -18.296 1.00 34.19 191 PRO D CA 1
ATOM 13010 C C . PRO D 1 211 ? 27.027 -74.525 -17.709 1.00 36.37 191 PRO D C 1
ATOM 13011 O O . PRO D 1 211 ? 26.576 -73.368 -17.726 1.00 37.34 191 PRO D O 1
ATOM 13015 N N . ASP D 1 212 ? 26.343 -75.551 -17.182 1.00 32.91 192 ASP D N 1
ATOM 13016 C CA . ASP D 1 212 ? 25.003 -75.367 -16.682 1.00 31.63 192 ASP D CA 1
ATOM 13017 C C . ASP D 1 212 ? 24.991 -74.565 -15.384 1.00 31.38 192 ASP D C 1
ATOM 13018 O O . ASP D 1 212 ? 25.779 -74.842 -14.495 1.00 31.69 192 ASP D O 1
ATOM 13023 N N . LEU D 1 213 ? 24.039 -73.649 -15.289 1.00 29.91 193 LEU D N 1
ATOM 13024 C CA . LEU D 1 213 ? 23.778 -72.814 -14.132 1.00 29.80 193 LEU D CA 1
ATOM 13025 C C . LEU D 1 213 ? 22.329 -72.984 -13.775 1.00 31.50 193 LEU D C 1
ATOM 13026 O O . LEU D 1 213 ? 21.483 -73.031 -14.678 1.00 31.43 193 LEU D O 1
ATOM 13031 N N . VAL D 1 214 ? 21.983 -72.987 -12.510 1.00 30.84 194 VAL D N 1
ATOM 13032 C CA . VAL D 1 214 ? 20.558 -73.030 -12.133 1.00 30.56 194 VAL D CA 1
ATOM 13033 C C . VAL D 1 214 ? 20.274 -72.125 -10.948 1.00 31.90 194 VAL D C 1
ATOM 13034 O O . VAL D 1 214 ? 21.060 -72.179 -9.985 1.00 28.32 194 VAL D O 1
ATOM 13038 N N . TYR D 1 215 ? 19.187 -71.347 -10.995 1.00 27.90 195 TYR D N 1
ATOM 13039 C CA . TYR D 1 215 ? 18.637 -70.627 -9.827 1.00 27.58 195 TYR D CA 1
ATOM 13040 C C . TYR D 1 215 ? 17.564 -71.488 -9.154 1.00 28.09 195 TYR D C 1
ATOM 13041 O O . TYR D 1 215 ? 16.741 -72.083 -9.867 1.00 27.42 195 TYR D O 1
ATOM 13050 N N . PHE D 1 216 ? 17.581 -71.578 -7.814 1.00 27.60 196 PHE D N 1
ATOM 13051 C CA . PHE D 1 216 ? 16.597 -72.270 -7.029 1.00 27.93 196 PHE D CA 1
ATOM 13052 C C . PHE D 1 216 ? 15.984 -71.370 -5.974 1.00 30.77 196 PHE D C 1
ATOM 13053 O O . PHE D 1 216 ? 16.724 -70.657 -5.283 1.00 30.94 196 PHE D O 1
ATOM 13061 N N . GLU D 1 217 ? 14.657 -71.471 -5.786 1.00 28.18 197 GLU D N 1
ATOM 13062 C CA . GLU D 1 217 ? 13.989 -70.772 -4.687 1.00 27.61 197 GLU D CA 1
ATOM 13063 C C . GLU D 1 217 ? 13.153 -71.729 -3.916 1.00 30.84 197 GLU D C 1
ATOM 13064 O O . GLU D 1 217 ? 12.218 -72.383 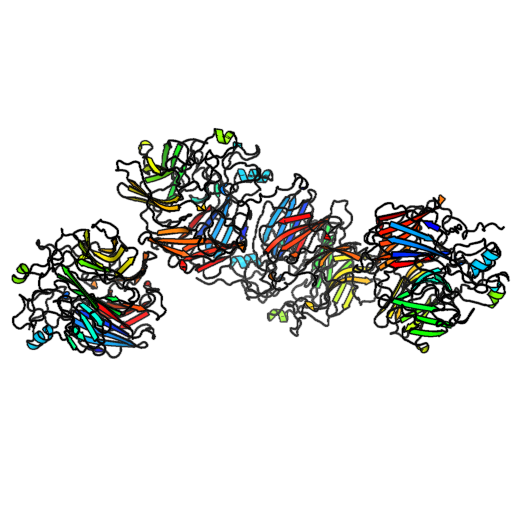-4.511 1.00 30.94 197 GLU D O 1
ATOM 13070 N N . LEU D 1 218 ? 13.457 -71.895 -2.621 1.00 29.75 198 LEU D N 1
ATOM 13071 C CA . LEU D 1 218 ? 12.780 -72.837 -1.733 1.00 31.40 198 LEU D CA 1
ATOM 13072 C C . LEU D 1 218 ? 12.041 -72.133 -0.602 1.00 31.28 198 LEU D C 1
ATOM 13073 O O . LEU D 1 218 ? 12.473 -71.089 -0.078 1.00 28.69 198 LEU D O 1
ATOM 13078 N N . SER D 1 219 ? 10.891 -72.707 -0.244 1.00 29.38 199 SER D N 1
ATOM 13079 C CA . SER D 1 219 ? 10.092 -72.188 0.830 1.00 32.36 199 SER D CA 1
ATOM 13080 C C . SER D 1 219 ? 10.785 -72.539 2.114 1.00 30.44 199 SER D C 1
ATOM 13081 O O . SER D 1 219 ? 11.637 -73.431 2.142 1.00 31.16 199 SER D O 1
ATOM 13084 N N . PRO D 1 220 ? 10.443 -71.833 3.206 1.00 31.74 200 PRO D N 1
ATOM 13085 C CA . PRO D 1 220 ? 11.079 -72.162 4.490 1.00 34.81 200 PRO D CA 1
ATOM 13086 C C . PRO D 1 220 ? 10.844 -73.587 4.988 1.00 35.93 200 PRO D C 1
ATOM 13087 O O . PRO D 1 220 ? 11.648 -74.120 5.786 1.00 35.66 200 PRO D O 1
ATOM 13091 N N . ASP D 1 221 ? 9.745 -74.199 4.530 1.00 39.12 201 ASP D N 1
ATOM 13092 C CA . ASP D 1 221 ? 9.483 -75.621 4.837 1.00 38.40 201 ASP D CA 1
ATOM 13093 C C . ASP D 1 221 ? 9.985 -76.582 3.747 1.00 37.43 201 ASP D C 1
ATOM 13094 O O . ASP D 1 221 ? 9.653 -77.757 3.737 1.00 34.81 201 ASP D O 1
ATOM 13099 N N . GLY D 1 222 ? 10.825 -76.107 2.849 1.00 33.41 202 GLY D N 1
ATOM 13100 C CA . GLY D 1 222 ? 11.591 -77.019 1.984 1.00 33.72 202 GLY D CA 1
ATOM 13101 C C . GLY D 1 222 ? 11.027 -77.291 0.621 1.00 33.73 202 GLY D C 1
ATOM 13102 O O . GLY D 1 222 ? 11.581 -78.087 -0.109 1.00 31.98 202 GLY D O 1
ATOM 13103 N N . LYS D 1 223 ? 9.973 -76.608 0.241 1.00 34.68 203 LYS D N 1
ATOM 13104 C CA . LYS D 1 223 ? 9.343 -76.888 -1.003 1.00 36.46 203 LYS D CA 1
ATOM 13105 C C . LYS D 1 223 ? 10.017 -76.080 -2.138 1.00 34.93 203 LYS D C 1
ATOM 13106 O O . LYS D 1 223 ? 10.222 -74.864 -1.983 1.00 33.99 203 LYS D O 1
ATOM 13112 N N . LEU D 1 224 ? 10.351 -76.734 -3.253 1.00 33.37 204 LEU D N 1
ATOM 13113 C CA . LEU D 1 224 ? 10.948 -76.019 -4.385 1.00 35.67 204 LEU D CA 1
ATOM 13114 C C . LEU D 1 224 ? 9.889 -75.185 -5.111 1.00 38.38 204 LEU D C 1
ATOM 13115 O O . LEU D 1 224 ? 8.937 -75.724 -5.652 1.00 36.81 204 LEU D O 1
ATOM 13120 N N . LEU D 1 225 ? 10.016 -73.861 -5.058 1.00 34.28 205 LEU D N 1
ATOM 13121 C CA . LEU D 1 225 ? 9.027 -72.957 -5.627 1.00 33.62 205 LEU D CA 1
ATOM 13122 C C . LEU D 1 225 ? 9.276 -72.573 -7.052 1.00 34.71 205 LEU D C 1
ATOM 13123 O O . LEU D 1 225 ? 8.368 -72.251 -7.752 1.00 32.34 205 LEU D O 1
ATOM 13128 N N . HIS D 1 226 ? 10.534 -72.516 -7.465 1.00 31.81 206 HIS D N 1
ATOM 13129 C CA . HIS D 1 226 ? 10.861 -71.994 -8.807 1.00 30.88 206 HIS D CA 1
ATOM 13130 C C . HIS D 1 226 ? 12.268 -72.423 -9.116 1.00 32.65 206 HIS D C 1
ATOM 13131 O O . HIS D 1 226 ? 13.141 -72.468 -8.167 1.00 33.08 206 HIS D O 1
ATOM 13138 N N . GLU D 1 227 ? 12.542 -72.755 -10.352 1.00 31.39 207 GLU D N 1
ATOM 13139 C CA . GLU D 1 227 ? 13.925 -73.071 -10.743 1.00 33.02 207 GLU D CA 1
ATOM 13140 C C . GLU D 1 227 ? 14.144 -72.533 -12.130 1.00 34.20 207 GLU D C 1
ATOM 13141 O O . GLU D 1 227 ? 13.197 -72.408 -12.904 1.00 32.86 207 GLU D O 1
ATOM 13147 N N . ILE D 1 228 ? 15.353 -72.087 -12.447 1.00 31.50 208 ILE D N 1
ATOM 13148 C CA . ILE D 1 228 ? 15.654 -71.559 -13.778 1.00 32.42 208 ILE D CA 1
ATOM 13149 C C . ILE D 1 228 ? 16.974 -72.182 -14.167 1.00 32.17 208 ILE D C 1
ATOM 13150 O O . ILE D 1 228 ? 18.065 -71.833 -13.581 1.00 29.16 208 ILE D O 1
ATOM 13155 N N . TRP D 1 229 ? 16.914 -73.108 -15.128 1.00 29.43 209 TRP D N 1
ATOM 13156 C CA . TRP D 1 229 ? 18.157 -73.758 -15.654 1.00 31.90 209 TRP D CA 1
ATOM 13157 C C . TRP D 1 229 ? 18.581 -73.037 -16.899 1.00 34.35 209 TRP D C 1
ATOM 13158 O O . TRP D 1 229 ? 17.742 -72.784 -17.746 1.00 33.24 209 TRP D O 1
ATOM 13169 N N . PHE D 1 230 ? 19.857 -72.705 -17.040 1.00 31.21 210 PHE D N 1
ATOM 13170 C CA . PHE D 1 230 ? 20.334 -72.114 -18.296 1.00 34.55 210 PHE D CA 1
ATOM 13171 C C . PHE D 1 230 ? 21.804 -72.460 -18.450 1.00 34.47 210 PHE D C 1
ATOM 13172 O O . PHE D 1 230 ? 22.332 -73.261 -17.655 1.00 35.79 210 PHE D O 1
ATOM 13180 N N . GLN D 1 231 ? 22.469 -71.917 -19.437 1.00 35.03 211 GLN D N 1
ATOM 13181 C CA . GLN D 1 231 ? 23.870 -72.239 -19.675 1.00 37.77 211 GLN D CA 1
ATOM 13182 C C . GLN D 1 231 ? 24.734 -71.007 -19.821 1.00 37.30 211 GLN D C 1
ATOM 13183 O O . GLN D 1 231 ? 24.366 -70.054 -20.491 1.00 37.31 211 GLN D O 1
ATOM 13189 N N . ALA D 1 232 ? 25.896 -71.067 -19.227 1.00 36.16 212 ALA D N 1
ATOM 13190 C CA . ALA D 1 232 ? 26.936 -70.080 -19.421 1.00 34.35 212 ALA D CA 1
ATOM 13191 C C . ALA D 1 232 ? 27.688 -70.388 -20.703 1.00 37.14 212 ALA D C 1
ATOM 13192 O O . ALA D 1 232 ? 27.631 -71.506 -21.184 1.00 34.38 212 ALA D O 1
ATOM 13194 N N . PRO D 1 233 ? 28.434 -69.405 -21.222 1.00 39.07 213 PRO D N 1
ATOM 13195 C CA . PRO D 1 233 ? 29.259 -69.626 -22.406 1.00 38.64 213 PRO D CA 1
ATOM 13196 C C . PRO D 1 233 ? 30.476 -70.485 -22.149 1.00 39.09 213 PRO D C 1
ATOM 13197 O O . PRO D 1 233 ? 31.053 -70.960 -23.099 1.00 40.21 213 PRO D O 1
ATOM 13201 N N . TYR D 1 234 ? 30.839 -70.744 -20.901 1.00 33.25 214 TYR D N 1
ATOM 13202 C CA . TYR D 1 234 ? 31.937 -71.634 -20.556 1.00 33.43 214 TYR D CA 1
ATOM 13203 C C . TYR D 1 234 ? 31.774 -71.922 -19.059 1.00 33.60 214 TYR D C 1
ATOM 13204 O O . TYR D 1 234 ? 31.038 -71.191 -18.371 1.00 34.84 214 TYR D O 1
ATOM 13213 N N . ALA D 1 235 ? 32.426 -72.963 -18.575 1.00 34.65 215 ALA D N 1
ATOM 13214 C CA . ALA D 1 235 ? 32.335 -73.357 -17.144 1.00 33.75 215 ALA D CA 1
ATOM 13215 C C . ALA D 1 235 ? 33.304 -72.512 -16.324 1.00 33.31 215 ALA D C 1
ATOM 13216 O O . ALA D 1 235 ? 34.530 -72.551 -16.524 1.00 32.35 215 ALA D O 1
ATOM 13218 N N . ALA D 1 236 ? 32.753 -71.809 -15.340 1.00 34.70 216 ALA D N 1
ATOM 13219 C CA . ALA D 1 236 ? 33.594 -70.935 -14.509 1.00 33.80 216 ALA D CA 1
ATOM 13220 C C . ALA D 1 236 ? 33.077 -70.901 -13.093 1.00 32.45 216 ALA D C 1
ATOM 13221 O O . ALA D 1 236 ? 31.876 -71.169 -12.836 1.00 32.80 216 ALA D O 1
ATOM 13223 N N . MET D 1 237 ? 33.953 -70.483 -12.189 1.00 29.33 217 MET D N 1
ATOM 13224 C CA . MET D 1 237 ? 33.562 -70.424 -10.748 1.00 29.41 217 MET D CA 1
ATOM 13225 C C . MET D 1 237 ? 32.469 -69.357 -10.571 1.00 29.25 217 MET D C 1
ATOM 13226 O O . MET D 1 237 ? 32.623 -68.192 -10.985 1.00 28.18 217 MET D O 1
ATOM 13231 N N . VAL D 1 238 ? 31.385 -69.771 -9.932 1.00 25.06 218 VAL D N 1
ATOM 13232 C CA . VAL D 1 238 ? 30.378 -68.842 -9.430 1.00 25.88 218 VAL D CA 1
ATOM 13233 C C . VAL D 1 238 ? 30.304 -69.089 -7.941 1.00 25.63 218 VAL D C 1
ATOM 13234 O O . VAL D 1 238 ? 29.553 -70.005 -7.454 1.00 23.72 218 VAL D O 1
ATOM 13238 N N . HIS D 1 239 ? 31.094 -68.265 -7.210 1.00 24.75 219 HIS D N 1
ATOM 13239 C CA . HIS D 1 239 ? 31.234 -68.577 -5.749 1.00 25.33 219 HIS D CA 1
ATOM 13240 C C . HIS D 1 239 ? 30.018 -68.060 -4.988 1.00 23.27 219 HIS D C 1
ATOM 13241 O O . HIS D 1 239 ? 29.437 -68.749 -4.153 1.00 22.34 219 HIS D O 1
ATOM 13248 N N . ASP D 1 240 ? 29.689 -66.801 -5.197 1.00 22.96 220 ASP D N 1
ATOM 13249 C CA . ASP D 1 240 ? 28.628 -66.098 -4.495 1.00 24.22 220 ASP D CA 1
ATOM 13250 C C . ASP D 1 240 ? 27.649 -65.578 -5.589 1.00 25.89 220 ASP D C 1
ATOM 13251 O O . ASP D 1 240 ? 27.944 -65.688 -6.784 1.00 29.60 220 ASP D O 1
ATOM 13256 N N . PHE D 1 241 ? 26.511 -65.029 -5.206 1.00 24.24 221 PHE D N 1
ATOM 13257 C CA . PHE D 1 241 ? 25.570 -64.476 -6.147 1.00 24.55 221 PHE D CA 1
ATOM 13258 C C . PHE D 1 241 ? 24.791 -63.378 -5.481 1.00 26.31 221 PHE D C 1
ATOM 13259 O O . PHE D 1 241 ? 25.057 -63.051 -4.314 1.00 24.92 221 PHE D O 1
ATOM 13267 N N . ALA D 1 242 ? 23.848 -62.765 -6.223 1.00 24.75 222 ALA D N 1
ATOM 13268 C CA . ALA D 1 242 ? 23.017 -61.752 -5.641 1.00 26.76 222 ALA D CA 1
ATOM 13269 C C . ALA D 1 242 ? 21.581 -62.042 -5.984 1.00 28.91 222 ALA D C 1
ATOM 13270 O O . ALA D 1 242 ? 21.271 -62.397 -7.145 1.00 25.14 222 ALA D O 1
ATOM 13272 N N . ALA D 1 243 ? 20.710 -61.963 -5.010 1.00 28.19 223 ALA D N 1
ATOM 13273 C CA . ALA D 1 243 ? 19.275 -62.054 -5.270 1.00 31.14 223 ALA D CA 1
ATOM 13274 C C . ALA D 1 243 ? 18.644 -60.757 -4.754 1.00 34.70 223 ALA D C 1
ATOM 13275 O O . ALA D 1 243 ? 19.014 -60.207 -3.666 1.00 39.58 223 ALA D O 1
ATOM 13277 N N . THR D 1 244 ? 17.828 -60.163 -5.603 1.00 28.58 224 THR D N 1
ATOM 13278 C CA . THR D 1 244 ? 17.139 -58.977 -5.217 1.00 27.96 224 THR D CA 1
ATOM 13279 C C . THR D 1 244 ? 15.657 -59.331 -5.175 1.00 27.18 224 THR D C 1
ATOM 13280 O O . THR D 1 244 ? 15.283 -60.481 -5.349 1.00 29.61 224 THR D O 1
ATOM 13284 N N . GLU D 1 245 ? 14.821 -58.331 -4.949 1.00 28.33 225 GLU D N 1
ATOM 13285 C CA . GLU D 1 245 ? 13.379 -58.581 -4.916 1.00 30.44 225 GLU D CA 1
ATOM 13286 C C . GLU D 1 245 ? 12.925 -59.163 -6.245 1.00 31.33 225 GLU D C 1
ATOM 13287 O O . GLU D 1 245 ? 12.113 -60.069 -6.277 1.00 33.10 225 GLU D O 1
ATOM 13293 N N . ARG D 1 246 ? 13.421 -58.626 -7.348 1.00 28.55 226 ARG D N 1
ATOM 13294 C CA . ARG D 1 246 ? 12.976 -59.026 -8.665 1.00 31.94 226 ARG D CA 1
ATOM 13295 C C . ARG D 1 246 ? 13.995 -59.690 -9.560 1.00 30.52 226 ARG D C 1
ATOM 13296 O O . ARG D 1 246 ? 13.602 -60.191 -10.626 1.00 29.58 226 ARG D O 1
ATOM 13304 N N . TYR D 1 247 ? 15.299 -59.702 -9.196 1.00 28.83 227 TYR D N 1
ATOM 13305 C CA . TYR D 1 247 ? 16.326 -60.255 -10.090 1.00 29.04 227 TYR D CA 1
ATOM 13306 C C . TYR D 1 247 ? 17.323 -61.140 -9.364 1.00 28.73 227 TYR D C 1
ATOM 13307 O O . TYR D 1 247 ? 17.454 -61.043 -8.166 1.00 26.76 227 TYR D O 1
ATOM 13316 N N . VAL D 1 248 ? 18.039 -61.944 -10.114 1.00 25.53 228 VAL D N 1
ATOM 13317 C CA . VAL D 1 248 ? 19.148 -62.766 -9.640 1.00 27.00 228 VAL D CA 1
ATOM 13318 C C . VAL D 1 248 ? 20.340 -62.478 -10.526 1.00 27.10 228 VAL D C 1
ATOM 13319 O O . VAL D 1 248 ? 20.177 -62.333 -11.743 1.00 26.55 228 VAL D O 1
ATOM 13323 N N . VAL D 1 249 ? 21.547 -62.353 -9.948 1.00 24.30 229 VAL D N 1
ATOM 13324 C CA . VAL D 1 249 ? 22.770 -62.052 -10.695 1.00 24.66 229 VAL D CA 1
ATOM 13325 C C . VAL D 1 249 ? 23.822 -63.093 -10.354 1.00 25.67 229 VAL D C 1
ATOM 13326 O O . VAL D 1 249 ? 24.092 -63.342 -9.164 1.00 24.37 229 VAL D O 1
ATOM 13330 N N . PHE D 1 250 ? 24.386 -63.730 -11.373 1.00 24.93 230 PHE D N 1
ATOM 13331 C CA . PHE D 1 250 ? 25.454 -64.723 -11.239 1.00 27.62 230 PHE D CA 1
ATOM 13332 C C . PHE D 1 250 ? 26.783 -64.074 -11.699 1.00 27.36 230 PHE D C 1
ATOM 13333 O O . PHE D 1 250 ? 26.952 -63.837 -12.890 1.00 26.77 230 PHE D O 1
ATOM 13341 N N . PRO D 1 251 ? 27.714 -63.830 -10.810 1.00 24.86 231 PRO D N 1
ATOM 13342 C CA . PRO D 1 251 ? 29.042 -63.376 -11.210 1.00 26.01 231 PRO D CA 1
ATOM 13343 C C . PRO D 1 251 ? 29.958 -64.523 -11.574 1.00 25.28 231 PRO D C 1
ATOM 13344 O O . PRO D 1 251 ? 30.322 -65.349 -10.725 1.00 28.54 231 PRO D O 1
ATOM 13348 N N . LEU D 1 252 ? 30.330 -64.626 -12.844 1.00 24.99 232 LEU D N 1
ATOM 13349 C CA . LEU D 1 252 ? 31.281 -65.669 -13.281 1.00 26.09 232 LEU D CA 1
ATOM 13350 C C . LEU D 1 252 ? 32.709 -65.102 -13.169 1.00 25.64 232 LEU D C 1
ATOM 13351 O O . LEU D 1 252 ? 33.094 -64.199 -13.901 1.00 21.94 232 LEU D O 1
ATOM 13356 N N . ILE D 1 253 ? 33.439 -65.645 -12.228 1.00 24.85 233 ILE D N 1
ATOM 13357 C CA . ILE D 1 253 ? 34.839 -65.304 -11.985 1.00 26.18 233 ILE D CA 1
ATOM 13358 C C . ILE D 1 253 ? 35.686 -65.947 -13.081 1.00 26.68 233 ILE D C 1
ATOM 13359 O O . ILE D 1 253 ? 35.395 -67.074 -13.486 1.00 27.82 233 ILE D O 1
ATOM 13364 N N . PRO D 1 254 ? 36.728 -65.239 -13.590 1.00 27.50 234 PRO D N 1
ATOM 13365 C CA . PRO D 1 254 ? 37.571 -65.810 -14.648 1.00 28.77 234 PRO D CA 1
ATOM 13366 C C . PRO D 1 254 ? 38.492 -66.956 -14.252 1.00 28.16 234 PRO D C 1
ATOM 13367 O O . PRO D 1 254 ? 39.640 -66.951 -14.613 1.00 28.21 234 PRO D O 1
ATOM 13371 N N . LEU D 1 255 ? 37.957 -67.927 -13.527 1.00 28.63 235 LEU D N 1
ATOM 13372 C CA . LEU D 1 255 ? 38.610 -69.134 -13.122 1.00 29.46 235 LEU D CA 1
ATOM 13373 C C . LEU D 1 255 ? 37.854 -70.235 -13.865 1.00 29.95 235 LEU D C 1
ATOM 13374 O O . LEU D 1 255 ? 36.703 -70.523 -13.491 1.00 30.26 235 LEU D O 1
ATOM 13379 N N . THR D 1 256 ? 38.486 -70.865 -14.873 1.00 31.29 236 THR D N 1
ATOM 13380 C CA . THR D 1 256 ? 37.782 -71.829 -15.755 1.00 32.09 236 THR D CA 1
ATOM 13381 C C . THR D 1 256 ? 38.189 -73.250 -15.468 1.00 33.57 236 THR D C 1
ATOM 13382 O O . THR D 1 256 ? 39.262 -73.518 -14.928 1.00 29.60 236 THR D O 1
ATOM 13386 N N . VAL D 1 257 ? 37.341 -74.175 -15.886 1.00 33.90 237 VAL D N 1
ATOM 13387 C CA . VAL D 1 257 ? 37.546 -75.572 -15.582 1.00 35.83 237 VAL D CA 1
ATOM 13388 C C . VAL D 1 257 ? 37.955 -76.319 -16.830 1.00 39.56 237 VAL D C 1
ATOM 13389 O O . VAL D 1 257 ? 37.399 -76.082 -17.864 1.00 37.24 237 VAL D O 1
ATOM 13393 N N . ASP D 1 258 ? 38.890 -77.250 -16.714 1.00 41.14 238 ASP D N 1
ATOM 13394 C CA . ASP D 1 258 ? 39.268 -78.173 -17.802 1.00 44.13 238 ASP D CA 1
ATOM 13395 C C . ASP D 1 258 ? 39.425 -79.598 -17.253 1.00 40.92 238 ASP D C 1
ATOM 13396 O O . ASP D 1 258 ? 40.402 -79.912 -16.490 1.00 39.40 238 ASP D O 1
ATOM 13401 N N . VAL D 1 259 ? 38.520 -80.477 -17.631 1.00 42.88 239 VAL D N 1
ATOM 13402 C CA . VAL D 1 259 ? 38.536 -81.865 -17.097 1.00 43.86 239 VAL D CA 1
ATOM 13403 C C . VAL D 1 259 ? 39.803 -82.643 -17.487 1.00 45.46 239 VAL D C 1
ATOM 13404 O O . VAL D 1 259 ? 40.329 -83.478 -16.709 1.00 41.40 239 VAL D O 1
ATOM 13408 N N . GLU D 1 260 ? 40.332 -82.348 -18.675 1.00 46.51 240 GLU D N 1
ATOM 13409 C CA . GLU D 1 260 ? 41.537 -83.037 -19.133 1.00 49.94 240 GLU D CA 1
ATOM 13410 C C . GLU D 1 260 ? 42.718 -82.658 -18.241 1.00 47.07 240 GLU D C 1
ATOM 13411 O O . GLU D 1 260 ? 43.499 -83.529 -17.825 1.00 40.47 240 GLU D O 1
ATOM 13417 N N . ARG D 1 261 ? 42.851 -81.372 -17.915 1.00 42.33 241 ARG D N 1
ATOM 13418 C CA . ARG D 1 261 ? 43.888 -80.948 -16.990 1.00 42.44 241 ARG D CA 1
ATOM 13419 C C . ARG D 1 261 ? 43.756 -81.696 -15.633 1.00 40.70 241 ARG D C 1
ATOM 13420 O O . ARG D 1 261 ? 44.748 -82.122 -15.033 1.00 37.57 241 ARG D O 1
ATOM 13428 N N . MET D 1 262 ? 42.520 -81.833 -15.160 1.00 39.57 242 MET D N 1
ATOM 13429 C CA . MET D 1 262 ? 42.253 -82.566 -13.937 1.00 40.94 242 MET D CA 1
ATOM 13430 C C . MET D 1 262 ? 42.635 -84.058 -14.027 1.00 43.50 242 MET D C 1
ATOM 13431 O O . MET D 1 262 ? 43.218 -84.608 -13.079 1.00 38.60 242 MET D O 1
ATOM 13436 N N . LYS D 1 263 ? 42.296 -84.706 -15.128 1.00 47.63 243 LYS D N 1
ATOM 13437 C CA . LYS D 1 263 ? 42.718 -86.111 -15.330 1.00 52.45 243 LYS D CA 1
ATOM 13438 C C . LYS D 1 263 ? 44.192 -86.275 -15.304 1.00 49.86 243 LYS D C 1
ATOM 13439 O O . LYS D 1 263 ? 44.671 -87.311 -14.899 1.00 50.97 243 LYS D O 1
ATOM 13445 N N . ASN D 1 264 ? 44.936 -85.237 -15.676 1.00 47.78 244 ASN D N 1
ATOM 13446 C CA . ASN D 1 264 ? 46.403 -85.223 -15.548 1.00 46.59 244 ASN D CA 1
ATOM 13447 C C . ASN D 1 264 ? 46.939 -84.786 -14.229 1.00 46.40 244 ASN D C 1
ATOM 13448 O O . ASN D 1 264 ? 48.152 -84.564 -14.107 1.00 43.79 244 ASN D O 1
ATOM 13453 N N . GLY D 1 265 ? 46.062 -84.627 -13.222 1.00 42.53 245 GLY D N 1
ATOM 13454 C CA . GLY D 1 265 ? 46.547 -84.326 -11.872 1.00 39.27 245 GLY D CA 1
ATOM 13455 C C . GLY D 1 265 ? 46.567 -82.850 -11.563 1.00 39.26 245 GLY D C 1
ATOM 13456 O O . GLY D 1 265 ? 46.971 -82.480 -10.481 1.00 38.77 245 GLY D O 1
ATOM 13457 N N . GLY D 1 266 ? 46.123 -82.004 -12.518 1.00 35.48 246 GLY D N 1
ATOM 13458 C CA . GLY D 1 266 ? 46.199 -80.575 -12.332 1.00 34.98 246 GLY D CA 1
ATOM 13459 C C . GLY D 1 266 ? 45.011 -79.963 -11.539 1.00 34.10 246 GLY D C 1
ATOM 13460 O O . GLY D 1 266 ? 44.092 -80.672 -11.168 1.00 33.85 246 GLY D O 1
ATOM 13461 N N . PRO D 1 267 ? 45.056 -78.658 -11.293 1.00 37.14 247 PRO D N 1
ATOM 13462 C CA . PRO D 1 267 ? 44.019 -78.008 -10.515 1.00 34.72 247 PRO D CA 1
ATOM 13463 C C . PRO D 1 267 ? 42.646 -77.973 -11.233 1.00 34.23 247 PRO D C 1
ATOM 13464 O O . PRO D 1 267 ? 42.548 -77.933 -12.461 1.00 32.89 247 PRO D O 1
ATOM 13468 N N . HIS D 1 268 ? 41.591 -77.912 -10.431 1.00 30.91 248 HIS D N 1
ATOM 13469 C CA . HIS D 1 268 ? 40.218 -77.827 -10.970 1.00 30.61 248 HIS D CA 1
ATOM 13470 C C . HIS D 1 268 ? 40.006 -76.558 -11.775 1.00 31.31 248 HIS D C 1
ATOM 13471 O O . HIS D 1 268 ? 39.405 -76.592 -12.848 1.00 33.86 248 HIS D O 1
ATOM 13478 N N . PHE D 1 269 ? 40.529 -75.429 -11.281 1.00 30.88 249 PHE D N 1
ATOM 13479 C CA . PHE D 1 269 ? 40.371 -74.134 -11.927 1.00 29.94 249 PHE D CA 1
ATOM 13480 C C . PHE D 1 269 ? 41.703 -73.558 -12.365 1.00 27.98 249 PHE D C 1
ATOM 13481 O O . PHE D 1 269 ? 42.746 -73.829 -11.743 1.00 29.25 249 PHE D O 1
ATOM 13489 N N . GLN D 1 270 ? 41.639 -72.668 -13.357 1.00 28.35 250 GLN D N 1
ATOM 13490 C CA . GLN D 1 270 ? 42.804 -71.929 -13.835 1.00 27.89 250 GLN D CA 1
ATOM 13491 C C . GLN D 1 270 ? 42.428 -70.496 -14.152 1.00 28.10 250 GLN D C 1
ATOM 13492 O O . GLN D 1 270 ? 41.488 -70.238 -14.920 1.00 29.32 250 GLN D O 1
ATOM 13498 N N . TRP D 1 271 ? 43.197 -69.537 -13.638 1.00 26.62 251 TRP D N 1
ATOM 13499 C CA . TRP D 1 271 ? 42.936 -68.119 -13.908 1.00 26.07 251 TRP D CA 1
ATOM 13500 C C . TRP D 1 271 ? 43.209 -67.801 -15.365 1.00 29.42 251 TRP D C 1
ATOM 13501 O O . TRP D 1 271 ? 44.207 -68.300 -15.931 1.00 29.71 251 TRP D O 1
ATOM 13512 N N . GLN D 1 272 ? 42.293 -67.018 -15.966 1.00 30.34 252 GLN D N 1
ATOM 13513 C CA . GLN D 1 272 ? 42.375 -66.558 -17.325 1.00 31.29 252 GLN D CA 1
ATOM 13514 C C . GLN D 1 272 ? 42.480 -65.044 -17.240 1.00 31.34 252 GLN D C 1
ATOM 13515 O O . GLN D 1 272 ? 41.516 -64.373 -16.904 1.00 34.63 252 GLN D O 1
ATOM 13521 N N . PRO D 1 273 ? 43.661 -64.484 -17.482 1.00 30.93 253 PRO D N 1
ATOM 13522 C CA . PRO D 1 273 ? 43.832 -63.024 -17.307 1.00 31.13 253 PRO D CA 1
ATOM 13523 C C . PRO D 1 273 ? 43.231 -62.145 -18.429 1.00 32.69 253 PRO D C 1
ATOM 13524 O O . PRO D 1 273 ? 43.181 -60.947 -18.296 1.00 30.46 253 PRO D O 1
ATOM 13528 N N . ASP D 1 274 ? 42.727 -62.746 -19.484 1.00 31.73 254 ASP D N 1
ATOM 13529 C CA . ASP D 1 274 ? 42.266 -62.023 -20.660 1.00 37.99 254 ASP D CA 1
ATOM 13530 C C . ASP D 1 274 ? 40.766 -62.336 -20.895 1.00 40.72 254 ASP D C 1
ATOM 13531 O O . ASP D 1 274 ? 40.306 -62.318 -22.022 1.00 41.17 254 ASP D O 1
ATOM 13536 N N . LEU D 1 275 ? 40.035 -62.669 -19.847 1.00 35.47 255 LEU D N 1
ATOM 13537 C CA . LEU D 1 275 ? 38.624 -63.040 -19.930 1.00 35.64 255 LEU D CA 1
ATOM 13538 C C . LEU D 1 275 ? 37.831 -62.027 -19.112 1.00 33.68 255 LEU D C 1
ATOM 13539 O O . LEU D 1 275 ? 38.085 -61.859 -17.922 1.00 32.36 255 LEU D O 1
ATOM 13544 N N . PRO D 1 276 ? 36.905 -61.350 -19.723 1.00 32.14 256 PRO D N 1
ATOM 13545 C CA . PRO D 1 276 ? 36.080 -60.405 -18.960 1.00 30.20 256 PRO D CA 1
ATOM 13546 C C . PRO D 1 276 ? 35.327 -61.089 -17.790 1.00 30.21 256 PRO D C 1
ATOM 13547 O O . PRO D 1 276 ? 34.866 -62.250 -17.870 1.00 31.59 256 PRO D O 1
ATOM 13551 N N . GLN D 1 277 ? 35.228 -60.360 -16.712 1.00 31.27 257 GLN D N 1
ATOM 13552 C CA . GLN D 1 277 ? 34.296 -60.693 -15.652 1.00 29.41 257 GLN D CA 1
ATOM 13553 C C . GLN D 1 277 ? 32.940 -60.713 -16.375 1.00 30.19 257 GLN D C 1
ATOM 13554 O O . GLN D 1 277 ? 32.634 -59.853 -17.194 1.00 33.57 257 GLN D O 1
ATOM 13560 N N . LEU D 1 278 ? 32.164 -61.749 -16.115 1.00 29.58 258 LEU D N 1
ATOM 13561 C CA . LEU D 1 278 ? 30.879 -61.887 -16.761 1.00 32.33 258 LEU D CA 1
ATOM 13562 C C . LEU D 1 278 ? 29.766 -61.955 -15.687 1.00 29.74 258 LEU D C 1
ATOM 13563 O O . LEU D 1 278 ? 30.020 -62.478 -14.586 1.00 28.85 258 LEU D O 1
ATOM 13568 N N . PHE D 1 279 ? 28.584 -61.427 -15.988 1.00 27.80 259 PHE D N 1
ATOM 13569 C CA . PHE D 1 279 ? 27.452 -61.501 -15.102 1.00 28.77 259 PHE D CA 1
ATOM 13570 C C . PHE D 1 279 ? 26.203 -61.934 -15.895 1.00 29.30 259 PHE D C 1
ATOM 13571 O O . PHE D 1 279 ? 25.885 -61.305 -16.922 1.00 27.02 259 PHE D O 1
ATOM 13579 N N . ALA D 1 280 ? 25.496 -62.936 -15.384 1.00 27.27 260 ALA D N 1
ATOM 13580 C CA . ALA D 1 280 ? 24.147 -63.275 -15.887 1.00 27.13 260 ALA D CA 1
ATOM 13581 C C . ALA D 1 280 ? 23.101 -62.642 -15.004 1.00 28.04 260 ALA D C 1
ATOM 13582 O O . ALA D 1 280 ? 23.172 -62.771 -13.789 1.00 28.30 260 ALA D O 1
ATOM 13584 N N . VAL D 1 281 ? 22.130 -61.955 -15.578 1.00 26.53 261 VAL D N 1
ATOM 13585 C CA . VAL D 1 281 ? 21.089 -61.262 -14.813 1.00 26.69 261 VAL D CA 1
ATOM 13586 C C . VAL D 1 281 ? 19.770 -61.784 -15.346 1.00 28.41 261 VAL D C 1
ATOM 13587 O O . VAL D 1 281 ? 19.552 -61.788 -16.590 1.00 27.35 261 VAL D O 1
ATOM 13591 N N . VAL D 1 282 ? 18.961 -62.330 -14.473 1.00 27.11 262 VAL D N 1
ATOM 13592 C CA . VAL D 1 282 ? 17.718 -62.904 -14.860 1.00 28.69 262 VAL D CA 1
ATOM 13593 C C . VAL D 1 282 ? 16.612 -62.535 -13.905 1.00 28.36 262 VAL D C 1
ATOM 13594 O O . VAL D 1 282 ? 16.850 -62.415 -12.700 1.00 26.55 262 VAL D O 1
ATOM 13598 N N . PRO D 1 283 ? 15.367 -62.391 -14.396 1.00 28.57 263 PRO D N 1
ATOM 13599 C CA . PRO D 1 283 ? 14.294 -62.166 -13.382 1.00 28.37 263 PRO D CA 1
ATOM 13600 C C . PRO D 1 283 ? 14.157 -63.327 -12.445 1.00 26.72 263 PRO D C 1
ATOM 13601 O O . PRO D 1 283 ? 14.207 -64.480 -12.857 1.00 27.24 263 PRO D O 1
ATOM 13605 N N . ARG D 1 284 ? 13.926 -63.031 -11.192 1.00 27.23 264 ARG D N 1
ATOM 13606 C CA . ARG D 1 284 ? 13.906 -64.017 -10.143 1.00 27.55 264 ARG D CA 1
ATOM 13607 C C . ARG D 1 284 ? 12.687 -64.948 -10.344 1.00 31.79 264 ARG D C 1
ATOM 13608 O O . ARG D 1 284 ? 12.739 -66.096 -9.944 1.00 32.00 264 ARG D O 1
ATOM 13616 N N . ASN D 1 285 ? 11.610 -64.422 -10.962 1.00 31.72 265 ASN D N 1
ATOM 13617 C CA . ASN D 1 285 ? 10.440 -65.240 -11.280 1.00 33.38 265 ASN D CA 1
ATOM 13618 C C . ASN D 1 285 ? 10.368 -65.535 -12.785 1.00 33.38 265 ASN D C 1
ATOM 13619 O O . ASN D 1 285 ? 9.282 -65.845 -13.314 1.00 30.13 265 ASN D O 1
ATOM 13624 N N . GLY D 1 286 ? 11.495 -65.493 -13.450 1.00 29.31 266 GLY D N 1
ATOM 13625 C CA . GLY D 1 286 ? 11.594 -65.630 -14.882 1.00 31.96 266 GLY D CA 1
ATOM 13626 C C . GLY D 1 286 ? 11.973 -66.965 -15.380 1.00 30.35 266 GLY D C 1
ATOM 13627 O O . GLY D 1 286 ? 11.765 -67.953 -14.676 1.00 33.30 266 GLY D O 1
ATOM 13628 N N . ARG D 1 287 ? 12.487 -67.031 -16.621 1.00 33.11 267 ARG D N 1
ATOM 13629 C CA . ARG D 1 287 ? 12.851 -68.274 -17.275 1.00 35.09 267 ARG D CA 1
ATOM 13630 C C . ARG D 1 287 ? 14.143 -68.081 -18.065 1.00 33.92 267 ARG D C 1
ATOM 13631 O O . ARG D 1 287 ? 14.599 -66.934 -18.276 1.00 35.86 267 ARG D O 1
ATOM 13639 N N . ALA D 1 288 ? 14.669 -69.189 -18.563 1.00 34.06 268 ALA D N 1
ATOM 13640 C CA . ALA D 1 288 ? 15.983 -69.198 -19.193 1.00 34.50 268 ALA D CA 1
ATOM 13641 C C . ALA D 1 288 ? 16.147 -68.202 -20.298 1.00 36.48 268 ALA D C 1
ATOM 13642 O O . ALA D 1 288 ? 17.175 -67.539 -20.412 1.00 34.30 268 ALA D O 1
ATOM 13644 N N . GLN D 1 289 ? 15.117 -68.057 -21.129 1.00 33.45 269 GLN D N 1
ATOM 13645 C CA . GLN D 1 289 ? 15.282 -67.169 -22.268 1.00 36.52 269 GLN D CA 1
ATOM 13646 C C . GLN D 1 289 ? 15.393 -65.661 -21.871 1.00 32.49 269 GLN D C 1
ATOM 13647 O O . GLN D 1 289 ? 15.745 -64.842 -22.714 1.00 31.51 269 GLN D O 1
ATOM 13653 N N . ASP D 1 290 ? 15.076 -65.315 -20.622 1.00 31.76 270 ASP D N 1
ATOM 13654 C CA . ASP D 1 290 ? 15.129 -63.933 -20.194 1.00 32.66 270 ASP D CA 1
ATOM 13655 C C . ASP D 1 290 ? 16.562 -63.531 -19.719 1.00 33.37 270 ASP D C 1
ATOM 13656 O O . ASP D 1 290 ? 16.785 -62.333 -19.405 1.00 35.05 270 ASP D O 1
ATOM 13661 N N . VAL D 1 291 ? 17.502 -64.469 -19.693 1.00 32.73 271 VAL D N 1
ATOM 13662 C CA . VAL D 1 291 ? 18.806 -64.163 -19.166 1.00 32.49 271 VAL D CA 1
ATOM 13663 C C . VAL D 1 291 ? 19.484 -63.119 -19.992 1.00 33.24 271 VAL D C 1
ATOM 13664 O O . VAL D 1 291 ? 19.464 -63.216 -21.198 1.00 35.41 271 VAL D O 1
ATOM 13668 N N . ARG D 1 292 ? 20.084 -62.112 -19.377 1.00 33.66 272 ARG D N 1
ATOM 13669 C CA . ARG D 1 292 ? 20.949 -61.160 -20.110 1.00 33.52 272 ARG D CA 1
ATOM 13670 C C . ARG D 1 292 ? 22.371 -61.228 -19.551 1.00 31.34 272 ARG D C 1
ATOM 13671 O O . ARG D 1 292 ? 22.551 -61.347 -18.302 1.00 28.74 272 ARG D O 1
ATOM 13679 N N . TRP D 1 293 ? 23.347 -61.073 -20.416 1.00 28.83 273 TRP D N 1
ATOM 13680 C CA . TRP D 1 293 ? 24.771 -61.143 -20.040 1.00 30.89 273 TRP D CA 1
ATOM 13681 C C . TRP D 1 293 ? 25.443 -59.774 -20.081 1.00 31.70 273 TRP D C 1
ATOM 13682 O O . TRP D 1 293 ? 25.244 -58.997 -21.000 1.00 29.44 273 TRP D O 1
ATOM 13693 N N . PHE D 1 294 ? 26.230 -59.470 -19.065 1.00 30.42 274 PHE D N 1
ATOM 13694 C CA . PHE D 1 294 ? 26.922 -58.209 -19.011 1.00 30.88 274 PHE D CA 1
ATOM 13695 C C . PHE D 1 294 ? 28.398 -58.510 -18.776 1.00 29.68 274 PHE D C 1
ATOM 13696 O O . PHE D 1 294 ? 28.739 -59.530 -18.127 1.00 28.91 274 PHE D O 1
ATOM 13704 N N . LYS D 1 295 ? 29.239 -57.651 -19.357 1.00 31.18 275 LYS D N 1
ATOM 13705 C CA . LYS D 1 295 ? 30.689 -57.885 -19.334 1.00 34.94 275 LYS D CA 1
ATOM 13706 C C . LYS D 1 295 ? 31.422 -56.768 -18.647 1.00 32.47 275 LYS D C 1
ATOM 13707 O O . LYS D 1 295 ? 31.255 -55.566 -19.034 1.00 30.43 275 LYS D O 1
ATOM 13713 N N . GLY D 1 296 ? 32.315 -57.147 -17.736 1.00 30.09 276 GLY D N 1
ATOM 13714 C CA . GLY D 1 296 ? 33.110 -56.195 -17.031 1.00 29.12 276 GLY D CA 1
ATOM 13715 C C . GLY D 1 296 ? 34.577 -56.324 -17.407 1.00 31.95 276 GLY D C 1
ATOM 13716 O O . GLY D 1 296 ? 34.903 -57.070 -18.325 1.00 29.72 276 GLY D O 1
ATOM 13717 N N . PRO D 1 297 ? 35.456 -55.639 -16.685 1.00 29.17 277 PRO D N 1
ATOM 13718 C CA . PRO D 1 297 ? 36.879 -55.689 -17.037 1.00 31.23 277 PRO D CA 1
ATOM 13719 C C . PRO D 1 297 ? 37.530 -57.041 -16.943 1.00 32.55 277 PRO D C 1
ATOM 13720 O O . PRO D 1 297 ? 37.151 -57.903 -16.129 1.00 28.60 277 PRO D O 1
ATOM 13724 N N . MET D 1 298 ? 38.608 -57.181 -17.703 1.00 32.36 278 MET D N 1
ATOM 13725 C CA . MET D 1 298 ? 39.449 -58.350 -17.599 1.00 35.41 278 MET D CA 1
ATOM 13726 C C . MET D 1 298 ? 40.372 -58.262 -16.400 1.00 32.29 278 MET D C 1
ATOM 13727 O O . MET D 1 298 ? 40.591 -57.214 -15.841 1.00 32.84 278 MET D O 1
ATOM 13732 N N . ASP D 1 299 ? 40.891 -59.411 -16.051 1.00 29.72 279 ASP D N 1
ATOM 13733 C CA . ASP D 1 299 ? 41.905 -59.602 -15.019 1.00 33.64 279 ASP D CA 1
ATOM 13734 C C . ASP D 1 299 ? 41.502 -58.978 -13.649 1.00 32.20 279 ASP D C 1
ATOM 13735 O O . ASP D 1 299 ? 42.282 -58.314 -12.952 1.00 31.71 279 ASP D O 1
ATOM 13740 N N . GLY D 1 300 ? 40.241 -59.200 -13.333 1.00 32.57 280 GLY D N 1
ATOM 13741 C CA . GLY D 1 300 ? 39.662 -58.783 -12.091 1.00 31.27 280 GLY D CA 1
ATOM 13742 C C . GLY D 1 300 ? 38.778 -59.896 -11.585 1.00 28.46 280 GLY D C 1
ATOM 13743 O O . GLY D 1 300 ? 38.359 -60.721 -12.359 1.00 26.59 280 GLY D O 1
ATOM 13744 N N . PHE D 1 301 ? 38.480 -59.889 -10.283 1.00 25.64 281 PHE D N 1
ATOM 13745 C CA A PHE D 1 301 ? 37.605 -60.894 -9.788 0.50 27.51 281 PHE D CA 1
ATOM 13746 C CA B PHE D 1 301 ? 37.873 -61.007 -9.539 0.50 27.31 281 PHE D CA 1
ATOM 13747 C C . PHE D 1 301 ? 36.675 -60.431 -8.692 1.00 27.39 281 PHE D C 1
ATOM 13748 O O . PHE D 1 301 ? 36.963 -59.573 -7.795 1.00 26.64 281 PHE D O 1
ATOM 13763 N N . GLN D 1 302 ? 35.480 -60.963 -8.851 1.00 26.51 282 GLN D N 1
ATOM 13764 C CA . GLN D 1 302 ? 34.331 -60.606 -8.039 1.00 26.12 282 GLN D CA 1
ATOM 13765 C C . GLN D 1 302 ? 34.466 -61.261 -6.672 1.00 26.27 282 GLN D C 1
ATOM 13766 O O . GLN D 1 302 ? 34.577 -62.464 -6.572 1.00 24.56 282 GLN D O 1
ATOM 13772 N N . GLY D 1 303 ? 34.456 -60.459 -5.611 1.00 24.33 283 GLY D N 1
ATOM 13773 C CA . GLY D 1 303 ? 34.414 -60.998 -4.213 1.00 23.20 283 GLY D CA 1
ATOM 13774 C C . GLY D 1 303 ? 33.027 -61.330 -3.735 1.00 23.47 283 GLY D C 1
ATOM 13775 O O . GLY D 1 303 ? 32.087 -61.454 -4.531 1.00 24.32 283 GLY D O 1
ATOM 13776 N N . HIS D 1 304 ? 32.879 -61.501 -2.428 1.00 23.28 284 HIS D N 1
ATOM 13777 C CA . HIS D 1 304 ? 31.588 -61.821 -1.817 1.00 23.01 284 HIS D CA 1
ATOM 13778 C C . HIS D 1 304 ? 30.596 -60.695 -1.913 1.00 22.73 284 HIS D C 1
ATOM 13779 O O . HIS D 1 304 ? 30.951 -59.512 -1.734 1.00 21.86 284 HIS D O 1
ATOM 13786 N N . THR D 1 305 ? 29.351 -61.043 -2.127 1.00 20.71 285 THR D N 1
ATOM 13787 C CA . THR D 1 305 ? 28.261 -60.052 -2.078 1.00 22.15 285 THR D CA 1
ATOM 13788 C C . THR D 1 305 ? 28.039 -59.447 -0.734 1.00 20.88 285 THR D C 1
ATOM 13789 O O . THR D 1 305 ? 27.751 -60.170 0.209 1.00 20.56 285 THR D O 1
ATOM 13793 N N . LEU D 1 306 ? 28.142 -58.125 -0.631 1.00 19.83 286 LEU D N 1
ATOM 13794 C CA . LEU D 1 306 ? 27.692 -57.458 0.588 1.00 20.90 286 LEU D CA 1
ATOM 13795 C C . LEU D 1 306 ? 26.139 -57.447 0.600 1.00 21.92 286 LEU D C 1
ATOM 13796 O O . LEU D 1 306 ? 25.477 -58.030 1.466 1.00 20.90 286 LEU D O 1
ATOM 13801 N N . ASN D 1 307 ? 25.560 -56.882 -0.439 1.00 21.61 287 ASN D N 1
ATOM 13802 C CA . ASN D 1 307 ? 24.110 -56.904 -0.624 1.00 22.42 287 ASN D CA 1
ATOM 13803 C C . ASN D 1 307 ? 23.837 -56.438 -2.049 1.00 22.37 287 ASN D C 1
ATOM 13804 O O . ASN D 1 307 ? 24.740 -56.023 -2.784 1.00 23.07 287 ASN D O 1
ATOM 13809 N N . ALA D 1 308 ? 22.579 -56.521 -2.468 1.00 22.98 288 ALA D N 1
ATOM 13810 C CA . ALA D 1 308 ? 22.168 -56.132 -3.820 1.00 22.79 288 ALA D CA 1
ATOM 13811 C C . ALA D 1 308 ? 20.682 -55.768 -3.722 1.00 25.42 288 ALA D C 1
ATOM 13812 O O . ALA D 1 308 ? 19.927 -56.253 -2.813 1.00 23.24 288 ALA D O 1
ATOM 13814 N N . PHE D 1 309 ? 20.248 -54.883 -4.611 1.00 24.57 289 PHE D N 1
ATOM 13815 C CA . PHE D 1 309 ? 18.839 -54.569 -4.677 1.00 24.46 289 PHE D CA 1
ATOM 13816 C C . PHE D 1 309 ? 18.554 -54.065 -6.085 1.00 24.15 289 PHE D C 1
ATOM 13817 O O . PHE D 1 309 ? 19.478 -53.807 -6.861 1.00 25.20 289 PHE D O 1
ATOM 13825 N N . ASP D 1 310 ? 17.286 -53.897 -6.429 1.00 24.95 290 ASP D N 1
ATOM 13826 C CA . ASP D 1 310 ? 16.941 -53.393 -7.753 1.00 26.34 290 ASP D CA 1
ATOM 13827 C C . ASP D 1 310 ? 15.883 -52.316 -7.621 1.00 29.69 290 ASP D C 1
ATOM 13828 O O . ASP D 1 310 ? 15.068 -52.321 -6.707 1.00 28.10 290 ASP D O 1
ATOM 13833 N N . GLU D 1 311 ? 15.894 -51.400 -8.567 1.00 32.89 291 GLU D N 1
ATOM 13834 C CA . GLU D 1 311 ? 14.926 -50.319 -8.551 1.00 35.84 291 GLU D CA 1
ATOM 13835 C C . GLU D 1 311 ? 14.821 -49.740 -9.937 1.00 35.64 291 GLU D C 1
ATOM 13836 O O . GLU D 1 311 ? 15.846 -49.455 -10.585 1.00 31.40 291 GLU D O 1
ATOM 13842 N N . ASP D 1 312 ? 13.586 -49.702 -10.447 1.00 37.15 292 ASP D N 1
ATOM 13843 C CA . ASP D 1 312 ? 13.300 -49.117 -11.804 1.00 37.69 292 ASP D CA 1
ATOM 13844 C C . ASP D 1 312 ? 14.118 -49.709 -12.901 1.00 32.80 292 ASP D C 1
ATOM 13845 O O . ASP D 1 312 ? 14.642 -48.977 -13.709 1.00 29.21 292 ASP D O 1
ATOM 13850 N N . GLY D 1 313 ? 14.247 -51.024 -12.940 1.00 30.53 293 GLY D N 1
ATOM 13851 C CA . GLY D 1 313 ? 14.988 -51.604 -14.042 1.00 30.14 293 GLY D CA 1
ATOM 13852 C C . GLY D 1 313 ? 16.515 -51.588 -13.908 1.00 30.78 293 GLY D C 1
ATOM 13853 O O . GLY D 1 313 ? 17.224 -52.064 -14.796 1.00 31.14 293 GLY D O 1
ATOM 13854 N N . LYS D 1 314 ? 17.056 -51.122 -12.778 1.00 30.74 294 LYS D N 1
ATOM 13855 C CA . LYS D 1 314 ? 18.474 -51.222 -12.534 1.00 31.24 294 LYS D CA 1
ATOM 13856 C C . LYS D 1 314 ? 18.728 -52.126 -11.344 1.00 29.33 294 LYS D C 1
ATOM 13857 O O . LYS D 1 314 ? 18.093 -51.995 -10.303 1.00 30.84 294 LYS D O 1
ATOM 13863 N N . VAL D 1 315 ? 19.689 -52.994 -11.527 1.00 29.37 295 VAL D N 1
ATOM 13864 C CA . VAL D 1 315 ? 20.119 -53.913 -10.483 1.00 28.44 295 VAL D CA 1
ATOM 13865 C C . VAL D 1 315 ? 21.481 -53.447 -9.954 1.00 27.37 295 VAL D C 1
ATOM 13866 O O . VAL D 1 315 ? 22.408 -53.288 -10.745 1.00 25.86 295 VAL D O 1
ATOM 13870 N N . TYR D 1 316 ? 21.588 -53.296 -8.619 1.00 27.12 296 TYR D N 1
ATOM 13871 C CA . TYR D 1 316 ? 22.810 -52.857 -7.989 1.00 25.32 296 TYR D CA 1
ATOM 13872 C C . TYR D 1 316 ? 23.388 -53.981 -7.162 1.00 26.97 296 TYR D C 1
ATOM 13873 O O . TYR D 1 316 ? 22.650 -54.586 -6.372 1.00 24.37 296 TYR D O 1
ATOM 13882 N N . VAL D 1 317 ? 24.693 -54.286 -7.330 1.00 26.70 297 VAL D N 1
ATOM 13883 C CA . VAL D 1 317 ? 25.328 -55.380 -6.566 1.00 26.70 297 VAL D CA 1
ATOM 13884 C C . VAL D 1 317 ? 26.627 -54.856 -5.983 1.00 23.76 297 VAL D C 1
ATOM 13885 O O . VAL D 1 317 ? 27.500 -54.397 -6.740 1.00 23.08 297 VAL D O 1
ATOM 13889 N N . ASP D 1 318 ? 26.740 -54.919 -4.669 1.00 23.50 298 ASP D N 1
ATOM 13890 C CA . ASP D 1 318 ? 27.922 -54.433 -3.965 1.00 24.95 298 ASP D CA 1
ATOM 13891 C C . ASP D 1 318 ? 28.783 -55.588 -3.502 1.00 23.98 298 ASP D C 1
ATOM 13892 O O . ASP D 1 318 ? 28.287 -56.558 -2.893 1.00 22.49 298 ASP D O 1
ATOM 13897 N N . MET D 1 319 ? 30.075 -55.470 -3.778 1.00 22.42 299 MET D N 1
ATOM 13898 C CA . MET D 1 319 ? 31.017 -56.519 -3.484 1.00 22.59 299 MET D CA 1
ATOM 13899 C C . MET D 1 319 ? 32.463 -55.991 -3.577 1.00 23.84 299 MET D C 1
ATOM 13900 O O . MET D 1 319 ? 32.727 -55.128 -4.384 1.00 24.95 299 MET D O 1
ATOM 13905 N N . PRO D 1 320 ? 33.405 -56.609 -2.877 1.00 22.96 300 PRO D N 1
ATOM 13906 C CA . PRO D 1 320 ? 34.856 -56.402 -3.179 1.00 22.67 300 PRO D CA 1
ATOM 13907 C C . PRO D 1 320 ? 35.112 -56.862 -4.589 1.00 24.00 300 PRO D C 1
ATOM 13908 O O . PRO D 1 320 ? 34.458 -57.829 -5.072 1.00 23.83 300 PRO D O 1
ATOM 13912 N N . VAL D 1 321 ? 35.963 -56.106 -5.285 1.00 22.30 301 VAL D N 1
ATOM 13913 C CA . VAL D 1 321 ? 36.514 -56.505 -6.531 1.00 23.80 301 VAL D CA 1
ATOM 13914 C C . VAL D 1 321 ? 38.028 -56.294 -6.457 1.00 26.07 301 VAL D C 1
ATOM 13915 O O . VAL D 1 321 ? 38.513 -55.234 -5.969 1.00 25.47 301 VAL D O 1
ATOM 13919 N N . THR D 1 322 ? 38.761 -57.294 -6.892 1.00 25.50 302 THR D N 1
ATOM 13920 C CA . THR D 1 322 ? 40.210 -57.285 -6.802 1.00 26.77 302 THR D CA 1
ATOM 13921 C C . THR D 1 322 ? 40.767 -57.306 -8.217 1.00 28.96 302 THR D C 1
ATOM 13922 O O . THR D 1 322 ? 40.327 -58.070 -9.065 1.00 28.60 302 THR D O 1
ATOM 13926 N N . GLY D 1 323 ? 41.790 -56.513 -8.458 1.00 28.47 303 GLY D N 1
ATOM 13927 C CA . GLY D 1 323 ? 42.375 -56.363 -9.800 1.00 30.73 303 GLY D CA 1
ATOM 13928 C C . GLY D 1 323 ? 43.457 -57.426 -10.125 1.00 34.95 303 GLY D C 1
ATOM 13929 O O . GLY D 1 323 ? 44.483 -57.093 -10.623 1.00 35.29 303 GLY D O 1
ATOM 13930 N N . GLY D 1 324 ? 43.175 -58.704 -9.935 1.00 34.20 304 GLY D N 1
ATOM 13931 C CA . GLY D 1 324 ? 44.017 -59.805 -10.358 1.00 32.08 304 GLY D CA 1
ATOM 13932 C C . GLY D 1 324 ? 43.731 -61.053 -9.566 1.00 32.37 304 GLY D C 1
ATOM 13933 O O . GLY D 1 324 ? 42.841 -61.080 -8.746 1.00 28.46 304 GLY D O 1
ATOM 13934 N N . ASN D 1 325 ? 44.488 -62.110 -9.850 1.00 32.18 305 ASN D N 1
ATOM 13935 C CA . ASN D 1 325 ? 44.265 -63.402 -9.292 1.00 30.57 305 ASN D CA 1
ATOM 13936 C C . ASN D 1 325 ? 44.777 -63.480 -7.841 1.00 34.36 305 ASN D C 1
ATOM 13937 O O . ASN D 1 325 ? 45.987 -63.497 -7.608 1.00 32.72 305 ASN D O 1
ATOM 13942 N N . ILE D 1 326 ? 43.864 -63.598 -6.896 1.00 33.32 306 ILE D N 1
ATOM 13943 C CA . ILE D 1 326 ? 44.231 -63.824 -5.469 1.00 41.88 306 ILE D CA 1
ATOM 13944 C C . ILE D 1 326 ? 44.357 -65.310 -5.108 1.00 40.58 306 ILE D C 1
ATOM 13945 O O . ILE D 1 326 ? 44.832 -65.677 -4.018 1.00 41.43 306 ILE D O 1
ATOM 13950 N N . PHE D 1 327 ? 43.903 -66.176 -6.031 1.00 40.77 307 PHE D N 1
ATOM 13951 C CA . PHE D 1 327 ? 43.910 -67.613 -5.831 1.00 39.78 307 PHE D CA 1
ATOM 13952 C C . PHE D 1 327 ? 45.220 -68.189 -6.374 1.00 35.57 307 PHE D C 1
ATOM 13953 O O . PHE D 1 327 ? 45.305 -68.675 -7.452 1.00 33.82 307 PHE D O 1
ATOM 13961 N N . TYR D 1 328 ? 46.285 -68.087 -5.577 1.00 31.57 308 TYR D N 1
ATOM 13962 C CA . TYR D 1 328 ? 47.592 -68.585 -5.876 1.00 31.21 308 TYR D CA 1
ATOM 13963 C C . TYR D 1 328 ? 47.589 -70.117 -6.231 1.00 30.81 308 TYR D C 1
ATOM 13964 O O . TYR D 1 328 ? 48.395 -70.537 -7.005 1.00 28.58 308 TYR D O 1
ATOM 13973 N N . PHE D 1 329 ? 46.620 -70.895 -5.742 1.00 27.89 309 PHE D N 1
ATOM 13974 C CA . PHE D 1 329 ? 46.500 -72.350 -6.018 1.00 30.32 309 PHE D CA 1
ATOM 13975 C C . PHE D 1 329 ? 45.742 -72.667 -7.280 1.00 29.58 309 PHE D C 1
ATOM 13976 O O . PHE D 1 329 ? 45.588 -73.835 -7.676 1.00 31.03 309 PHE D O 1
ATOM 13984 N N . PHE D 1 330 ? 45.258 -71.624 -7.956 1.00 28.67 310 PHE D N 1
ATOM 13985 C CA . PHE D 1 330 ? 44.703 -71.772 -9.321 1.00 29.73 310 PHE D CA 1
ATOM 13986 C C . PHE D 1 330 ? 45.443 -70.840 -10.267 1.00 30.62 310 PHE D C 1
ATOM 13987 O O . PHE D 1 330 ? 44.844 -69.969 -10.882 1.00 33.05 310 PHE D O 1
ATOM 13995 N N . PRO D 1 331 ? 46.769 -71.056 -10.426 1.00 28.26 311 PRO D N 1
ATOM 13996 C CA . PRO D 1 331 ? 47.554 -70.092 -11.230 1.00 29.60 311 PRO D CA 1
ATOM 13997 C C . PRO D 1 331 ? 47.119 -70.179 -12.706 1.00 29.09 311 PRO D C 1
ATOM 13998 O O . PRO D 1 331 ? 46.571 -71.171 -13.172 1.00 28.82 311 PRO D O 1
ATOM 14002 N N . GLN D 1 332 ? 47.347 -69.078 -13.392 1.00 31.33 312 GLN D N 1
ATOM 14003 C CA . GLN D 1 332 ? 47.236 -69.063 -14.827 1.00 33.98 312 GLN D CA 1
ATOM 14004 C C . GLN D 1 332 ? 48.217 -70.086 -15.499 1.00 33.56 312 GLN D C 1
ATOM 14005 O O . GLN D 1 332 ? 49.107 -70.632 -14.830 1.00 32.74 312 GLN D O 1
ATOM 14011 N N . ALA D 1 333 ? 47.984 -70.301 -16.786 1.00 33.55 313 ALA D N 1
ATOM 14012 C CA . ALA D 1 333 ? 48.697 -71.357 -17.558 1.00 36.99 313 ALA D CA 1
ATOM 14013 C C . ALA D 1 333 ? 50.246 -71.268 -17.427 1.00 37.21 313 ALA D C 1
ATOM 14014 O O . ALA D 1 333 ? 50.870 -72.237 -17.164 1.00 35.92 313 ALA D O 1
ATOM 14016 N N . ASP D 1 334 ? 50.824 -70.090 -17.546 1.00 40.20 314 ASP D N 1
ATOM 14017 C CA . ASP D 1 334 ? 52.312 -70.028 -17.305 1.00 39.78 314 ASP D CA 1
ATOM 14018 C C . ASP D 1 334 ? 52.811 -70.212 -15.867 1.00 41.76 314 ASP D C 1
ATOM 14019 O O . ASP D 1 334 ? 54.037 -70.133 -15.681 1.00 39.39 314 ASP D O 1
ATOM 14024 N N . GLY D 1 335 ? 51.929 -70.490 -14.856 1.00 34.56 315 GLY D N 1
ATOM 14025 C CA . GLY D 1 335 ? 52.341 -70.684 -13.474 1.00 32.47 315 GLY D CA 1
ATOM 14026 C C . GLY D 1 335 ? 52.528 -69.424 -12.649 1.00 30.34 315 GLY D C 1
ATOM 14027 O O . GLY D 1 335 ? 52.713 -69.478 -11.429 1.00 31.73 315 GLY D O 1
ATOM 14028 N N . HIS D 1 336 ? 52.505 -68.278 -13.293 1.00 30.50 316 HIS D N 1
ATOM 14029 C CA . HIS D 1 336 ? 52.730 -67.001 -12.588 1.00 34.18 316 HIS D CA 1
ATOM 14030 C C . HIS D 1 336 ? 51.530 -66.606 -11.732 1.00 34.35 316 HIS D C 1
ATOM 14031 O O . HIS D 1 336 ? 50.363 -66.849 -12.106 1.00 34.10 316 HIS D O 1
ATOM 14038 N N . VAL D 1 337 ? 51.826 -66.026 -10.577 1.00 33.15 317 VAL D N 1
ATOM 14039 C CA . VAL D 1 337 ? 50.822 -65.585 -9.624 1.00 34.50 317 VAL D CA 1
ATOM 14040 C C . VAL D 1 337 ? 51.273 -64.187 -9.181 1.00 35.38 317 VAL D C 1
ATOM 14041 O O . VAL D 1 337 ? 52.440 -63.974 -8.887 1.00 32.56 317 VAL D O 1
ATOM 14045 N N . PRO D 1 338 ? 50.338 -63.218 -9.154 1.00 36.15 318 PRO D N 1
ATOM 14046 C CA . PRO D 1 338 ? 50.783 -61.914 -8.765 1.00 37.54 318 PRO D CA 1
ATOM 14047 C C . PRO D 1 338 ? 51.110 -61.803 -7.284 1.00 35.88 318 PRO D C 1
ATOM 14048 O O . PRO D 1 338 ? 50.599 -62.549 -6.483 1.00 35.85 318 PRO D O 1
ATOM 14052 N N . PRO D 1 339 ? 52.007 -60.870 -6.916 1.00 37.38 319 PRO D N 1
ATOM 14053 C CA . PRO D 1 339 ? 52.293 -60.651 -5.452 1.00 39.76 319 PRO D CA 1
ATOM 14054 C C . PRO D 1 339 ? 51.045 -60.030 -4.814 1.00 39.30 319 PRO D C 1
ATOM 14055 O O . PRO D 1 339 ? 50.537 -59.022 -5.336 1.00 34.13 319 PRO D O 1
ATOM 14059 N N . PRO D 1 340 ? 50.512 -60.675 -3.762 1.00 45.14 320 PRO D N 1
ATOM 14060 C CA . PRO D 1 340 ? 49.159 -60.262 -3.302 1.00 51.10 320 PRO D CA 1
ATOM 14061 C C . PRO D 1 340 ? 49.087 -58.733 -2.991 1.00 52.97 320 PRO D C 1
ATOM 14062 O O . PRO D 1 340 ? 48.106 -58.047 -3.344 1.00 45.70 320 PRO D O 1
ATOM 14066 N N . GLU D 1 341 ? 50.201 -58.222 -2.453 1.00 51.69 321 GLU D N 1
ATOM 14067 C CA . GLU D 1 341 ? 50.432 -56.816 -2.129 1.00 61.27 321 GLU D CA 1
ATOM 14068 C C . GLU D 1 341 ? 50.215 -55.819 -3.294 1.00 54.59 321 GLU D C 1
ATOM 14069 O O . GLU D 1 341 ? 49.860 -54.703 -3.076 1.00 55.87 321 GLU D O 1
ATOM 14075 N N . THR D 1 342 ? 50.513 -56.231 -4.513 1.00 51.47 322 THR D N 1
ATOM 14076 C CA . THR D 1 342 ? 50.295 -55.526 -5.784 1.00 52.73 322 THR D CA 1
ATOM 14077 C C . THR D 1 342 ? 48.834 -55.207 -6.130 1.00 48.26 322 THR D C 1
ATOM 14078 O O . THR D 1 342 ? 48.582 -54.322 -6.944 1.00 50.27 322 THR D O 1
ATOM 14082 N N . LEU D 1 343 ? 47.905 -56.039 -5.680 1.00 43.11 323 LEU D N 1
ATOM 14083 C CA . LEU D 1 343 ? 46.545 -56.069 -6.265 1.00 46.37 323 LEU D CA 1
ATOM 14084 C C . LEU D 1 343 ? 45.633 -54.981 -5.717 1.00 41.93 323 LEU D C 1
ATOM 14085 O O . LEU D 1 343 ? 45.436 -54.899 -4.552 1.00 42.22 323 LEU D O 1
ATOM 14090 N N . ALA D 1 344 ? 45.047 -54.200 -6.596 1.00 38.93 324 ALA D N 1
ATOM 14091 C CA . ALA D 1 344 ? 44.121 -53.165 -6.175 1.00 43.63 324 ALA D CA 1
ATOM 14092 C C . ALA D 1 344 ? 42.823 -53.858 -5.740 1.00 39.21 324 ALA D C 1
ATOM 14093 O O . ALA D 1 344 ? 42.389 -54.752 -6.446 1.00 37.10 324 ALA D O 1
ATOM 14095 N N . ALA D 1 345 ? 42.257 -53.486 -4.610 1.00 35.12 325 ALA D N 1
ATOM 14096 C CA . ALA D 1 345 ? 40.995 -54.117 -4.144 1.00 32.88 325 ALA D CA 1
ATOM 14097 C C . ALA D 1 345 ? 40.252 -53.055 -3.328 1.00 30.26 325 ALA D C 1
ATOM 14098 O O . ALA D 1 345 ? 40.865 -52.271 -2.592 1.00 29.61 325 ALA D O 1
ATOM 14100 N N . CYS D 1 346 ? 38.958 -52.990 -3.500 1.00 24.84 326 CYS D N 1
ATOM 14101 C CA . CYS D 1 346 ? 38.102 -52.143 -2.715 1.00 24.18 326 CYS D CA 1
ATOM 14102 C C . CYS D 1 346 ? 36.657 -52.666 -2.875 1.00 23.40 326 CYS D C 1
ATOM 14103 O O . CYS D 1 346 ? 36.392 -53.528 -3.719 1.00 23.55 326 CYS D O 1
ATOM 14106 N N . LEU D 1 347 ? 35.752 -52.186 -2.047 1.00 25.13 327 LEU D N 1
ATOM 14107 C CA . LEU D 1 347 ? 34.320 -52.468 -2.179 1.00 23.81 327 LEU D CA 1
ATOM 14108 C C . LEU D 1 347 ? 33.803 -51.670 -3.380 1.00 25.31 327 LEU D C 1
ATOM 14109 O O . LEU D 1 347 ? 34.099 -50.469 -3.513 1.00 24.06 327 LEU D O 1
ATOM 14114 N N . MET D 1 348 ? 33.060 -52.337 -4.261 1.00 24.63 328 MET D N 1
ATOM 14115 C CA . MET D 1 348 ? 32.509 -51.720 -5.467 1.00 25.93 328 MET D CA 1
ATOM 14116 C C . MET D 1 348 ? 31.027 -51.954 -5.633 1.00 23.52 328 MET D C 1
ATOM 14117 O O . MET D 1 348 ? 30.480 -52.922 -5.127 1.00 21.71 328 MET D O 1
ATOM 14122 N N . ARG D 1 349 ? 30.406 -51.083 -6.417 1.00 24.40 329 ARG D N 1
ATOM 14123 C CA . ARG D 1 349 ? 29.033 -51.248 -6.844 1.00 23.87 329 ARG D CA 1
ATOM 14124 C C . ARG D 1 349 ? 29.005 -51.475 -8.287 1.00 25.76 329 ARG D C 1
ATOM 14125 O O . ARG D 1 349 ? 29.528 -50.614 -9.071 1.00 24.90 329 ARG D O 1
ATOM 14133 N N . TRP D 1 350 ? 28.372 -52.574 -8.684 1.00 24.77 330 TRP D N 1
ATOM 14134 C CA . TRP D 1 350 ? 28.038 -52.768 -10.096 1.00 25.40 330 TRP D CA 1
ATOM 14135 C C . TRP D 1 350 ? 26.579 -52.338 -10.343 1.00 24.92 330 TRP D C 1
ATOM 14136 O O . TRP D 1 350 ? 25.707 -52.608 -9.491 1.00 23.81 330 TRP D O 1
ATOM 14147 N N . THR D 1 351 ? 26.318 -51.715 -11.497 1.00 24.45 331 THR D N 1
ATOM 14148 C CA . THR D 1 351 ? 24.962 -51.343 -11.884 1.00 25.25 331 THR D CA 1
ATOM 14149 C C . THR D 1 351 ? 24.654 -51.995 -13.247 1.00 25.94 331 THR D C 1
ATOM 14150 O O . THR D 1 351 ? 25.372 -51.794 -14.224 1.00 26.94 331 THR D O 1
ATOM 14154 N N . PHE D 1 352 ? 23.618 -52.858 -13.271 1.00 27.70 332 PHE D N 1
ATOM 14155 C CA . PHE D 1 352 ? 23.179 -53.582 -14.492 1.00 26.36 332 PHE D CA 1
ATOM 14156 C C . PHE D 1 352 ? 21.848 -52.904 -14.912 1.00 29.65 332 PHE D C 1
ATOM 14157 O O . PHE D 1 352 ? 20.834 -52.998 -14.212 1.00 31.81 332 PHE D O 1
ATOM 14165 N N . ASP D 1 353 ? 21.932 -52.104 -15.963 1.00 30.31 333 ASP D N 1
ATOM 14166 C CA . ASP D 1 353 ? 20.831 -51.223 -16.359 1.00 31.85 333 ASP D CA 1
ATOM 14167 C C . ASP D 1 353 ? 20.032 -51.994 -17.420 1.00 30.25 333 ASP D C 1
ATOM 14168 O O . ASP D 1 353 ? 20.440 -52.097 -18.587 1.00 30.73 333 ASP D O 1
ATOM 14173 N N . LEU D 1 354 ? 18.939 -52.568 -16.997 1.00 30.79 334 LEU D N 1
ATOM 14174 C CA . LEU D 1 354 ? 18.132 -53.372 -17.927 1.00 33.00 334 LEU D CA 1
ATOM 14175 C C . LEU D 1 354 ? 17.326 -52.486 -18.893 1.00 31.96 334 LEU D C 1
ATOM 14176 O O . LEU D 1 354 ? 16.729 -52.988 -19.842 1.00 32.65 334 LEU D O 1
ATOM 14181 N N . ASN D 1 355 ? 17.292 -51.189 -18.652 1.00 30.87 335 ASN D N 1
ATOM 14182 C CA . ASN D 1 355 ? 16.660 -50.175 -19.521 1.00 32.50 335 ASN D CA 1
ATOM 14183 C C . ASN D 1 355 ? 17.489 -49.765 -20.711 1.00 35.82 335 ASN D C 1
ATOM 14184 O O . ASN D 1 355 ? 16.979 -48.985 -21.530 1.00 34.77 335 ASN D O 1
ATOM 14189 N N . SER D 1 356 ? 18.739 -50.196 -20.771 1.00 40.28 336 SER D N 1
ATOM 14190 C CA . SER D 1 356 ? 19.581 -49.934 -21.898 1.00 43.26 336 SER D CA 1
ATOM 14191 C C . SER D 1 356 ? 19.991 -51.284 -22.493 1.00 42.24 336 SER D C 1
ATOM 14192 O O . SER D 1 356 ? 20.139 -52.282 -21.784 1.00 41.66 336 SER D O 1
ATOM 14195 N N . GLY D 1 357 ? 20.197 -51.336 -23.794 1.00 42.41 337 GLY D N 1
ATOM 14196 C CA . GLY D 1 357 ? 20.717 -52.516 -24.467 1.00 42.14 337 GLY D CA 1
ATOM 14197 C C . GLY D 1 357 ? 22.234 -52.674 -24.348 1.00 42.11 337 GLY D C 1
ATOM 14198 O O . GLY D 1 357 ? 22.738 -53.710 -24.723 1.00 36.97 337 GLY D O 1
ATOM 14199 N N . ARG D 1 358 ? 22.963 -51.675 -23.883 1.00 40.69 338 ARG D N 1
ATOM 14200 C CA . ARG D 1 358 ? 24.381 -51.846 -23.611 1.00 49.71 338 ARG D CA 1
ATOM 14201 C C . ARG D 1 358 ? 24.724 -53.032 -22.634 1.00 46.20 338 ARG D C 1
ATOM 14202 O O . ARG D 1 358 ? 23.965 -53.312 -21.725 1.00 42.27 338 ARG D O 1
ATOM 14210 N N . ASP D 1 359 ? 25.824 -53.644 -22.953 1.00 42.03 339 ASP D N 1
ATOM 14211 C CA . ASP D 1 359 ? 26.387 -54.832 -22.445 1.00 49.62 339 ASP D CA 1
ATOM 14212 C C . ASP D 1 359 ? 27.567 -54.659 -21.399 1.00 40.71 339 ASP D C 1
ATOM 14213 O O . ASP D 1 359 ? 27.901 -55.559 -20.643 1.00 40.33 339 ASP D O 1
ATOM 14218 N N . GLU D 1 360 ? 28.211 -53.508 -21.430 1.00 35.56 340 GLU D N 1
ATOM 14219 C CA . GLU D 1 360 ? 29.544 -53.298 -20.795 1.00 41.75 340 GLU D CA 1
ATOM 14220 C C . GLU D 1 360 ? 29.259 -52.679 -19.391 1.00 36.79 340 GLU D C 1
ATOM 14221 O O . GLU D 1 360 ? 28.430 -51.798 -19.311 1.00 34.51 340 GLU D O 1
ATOM 14227 N N . VAL D 1 361 ? 29.889 -53.175 -18.329 1.00 35.60 341 VAL D N 1
ATOM 14228 C CA . VAL D 1 361 ? 29.741 -52.609 -17.013 1.00 32.87 341 VAL D CA 1
ATOM 14229 C C . VAL D 1 361 ? 31.120 -52.310 -16.422 1.00 33.12 341 VAL D C 1
ATOM 14230 O O . VAL D 1 361 ? 32.100 -53.034 -16.670 1.00 30.82 341 VAL D O 1
ATOM 14234 N N . GLU D 1 362 ? 31.154 -51.208 -15.698 1.00 33.76 342 GLU D N 1
ATOM 14235 C CA . GLU D 1 362 ? 32.301 -50.847 -14.954 1.00 37.18 342 GLU D CA 1
ATOM 14236 C C . GLU D 1 362 ? 31.951 -50.636 -13.487 1.00 31.37 342 GLU D C 1
ATOM 14237 O O . GLU D 1 362 ? 30.932 -49.970 -13.169 1.00 33.27 342 GLU D O 1
ATOM 14243 N N . PRO D 1 363 ? 32.760 -51.194 -12.594 1.00 28.96 343 PRO D N 1
ATOM 14244 C CA . PRO D 1 363 ? 32.460 -51.096 -11.181 1.00 28.32 343 PRO D CA 1
ATOM 14245 C C . PRO D 1 363 ? 32.836 -49.745 -10.626 1.00 28.43 343 PRO D C 1
ATOM 14246 O O . PRO D 1 363 ? 33.809 -49.172 -11.128 1.00 29.24 343 PRO D O 1
ATOM 14250 N N . GLN D 1 364 ? 32.081 -49.217 -9.664 1.00 30.00 344 GLN D N 1
ATOM 14251 C CA . GLN D 1 364 ? 32.328 -47.897 -9.044 1.00 30.56 344 GLN D CA 1
ATOM 14252 C C . GLN D 1 364 ? 32.684 -48.116 -7.598 1.00 29.21 344 GLN D C 1
ATOM 14253 O O . GLN D 1 364 ? 32.048 -48.880 -6.911 1.00 27.66 344 GLN D O 1
ATOM 14259 N N . PRO D 1 365 ? 33.755 -47.444 -7.136 1.00 30.11 345 PRO D N 1
ATOM 14260 C CA . PRO D 1 365 ? 34.196 -47.692 -5.789 1.00 27.91 345 PRO D CA 1
ATOM 14261 C C . PRO D 1 365 ? 33.266 -47.147 -4.733 1.00 28.68 345 PRO D C 1
ATOM 14262 O O . PRO D 1 365 ? 32.680 -46.063 -4.858 1.00 29.99 345 PRO D O 1
ATOM 14266 N N . LEU D 1 366 ? 33.127 -47.901 -3.657 1.00 27.08 346 LEU D N 1
ATOM 14267 C CA . LEU D 1 366 ? 32.410 -47.492 -2.492 1.00 25.73 346 LEU D CA 1
ATOM 14268 C C . LEU D 1 366 ? 33.353 -47.311 -1.321 1.00 25.97 346 LEU D C 1
ATOM 14269 O O . LEU D 1 366 ? 32.947 -46.742 -0.305 1.00 24.63 346 LEU D O 1
ATOM 14274 N N . THR D 1 367 ? 34.545 -47.882 -1.377 1.00 26.34 347 THR D N 1
ATOM 14275 C CA . THR D 1 367 ? 35.558 -47.659 -0.355 1.00 25.93 347 THR D CA 1
ATOM 14276 C C . THR D 1 367 ? 36.843 -47.347 -1.114 1.00 28.37 347 THR D C 1
ATOM 14277 O O . THR D 1 367 ? 36.982 -47.653 -2.317 1.00 31.62 347 THR D O 1
ATOM 14281 N N . ASP D 1 368 ? 37.817 -46.815 -0.430 1.00 29.24 348 ASP D N 1
ATOM 14282 C CA . ASP D 1 368 ? 39.119 -46.688 -1.013 1.00 34.42 348 ASP D CA 1
ATOM 14283 C C . ASP D 1 368 ? 40.103 -47.635 -0.314 1.00 33.65 348 ASP D C 1
ATOM 14284 O O . ASP D 1 368 ? 41.300 -47.412 -0.382 1.00 42.82 348 ASP D O 1
ATOM 14289 N N . TYR D 1 369 ? 39.621 -48.646 0.391 1.00 29.61 349 TYR D N 1
ATOM 14290 C CA . TYR D 1 369 ? 40.456 -49.600 1.085 1.00 27.96 349 TYR D CA 1
ATOM 14291 C C . TYR D 1 369 ? 40.012 -51.027 0.744 1.00 25.80 349 TYR D C 1
ATOM 14292 O O . TYR D 1 369 ? 38.848 -51.245 0.465 1.00 27.76 349 TYR D O 1
ATOM 14301 N N . PRO D 1 370 ? 40.936 -51.979 0.769 1.00 27.86 350 PRO D N 1
ATOM 14302 C CA . PRO D 1 370 ? 40.581 -53.379 0.537 1.00 28.03 350 PRO D CA 1
ATOM 14303 C C . PRO D 1 370 ? 39.829 -53.922 1.744 1.00 28.15 350 PRO D C 1
ATOM 14304 O O . PRO D 1 370 ? 40.065 -53.575 2.894 1.00 27.35 350 PRO D O 1
ATOM 14308 N N . CYS D 1 371 ? 38.910 -54.798 1.422 1.00 29.49 351 CYS D N 1
ATOM 14309 C CA . CYS D 1 371 ? 38.037 -55.415 2.370 1.00 28.77 351 CYS D CA 1
ATOM 14310 C C . CYS D 1 371 ? 37.500 -56.745 1.875 1.00 26.89 351 CYS D C 1
ATOM 14311 O O . CYS D 1 371 ? 37.556 -57.041 0.727 1.00 25.92 351 CYS D O 1
ATOM 14314 N N . GLU D 1 372 ? 36.981 -57.534 2.799 1.00 24.66 352 GLU D N 1
ATOM 14315 C CA . GLU D 1 372 ? 36.326 -58.798 2.501 1.00 25.47 352 GLU D CA 1
ATOM 14316 C C . GLU D 1 372 ? 35.453 -59.228 3.656 1.00 23.51 352 GLU D C 1
ATOM 14317 O O . GLU D 1 372 ? 35.279 -58.472 4.638 1.00 23.00 352 GLU D O 1
ATOM 14323 N N . PHE D 1 373 ? 34.919 -60.426 3.549 1.00 22.70 353 PHE D N 1
ATOM 14324 C CA . PHE D 1 373 ? 33.972 -60.953 4.489 1.00 23.81 353 PHE D CA 1
ATOM 14325 C C . PHE D 1 373 ? 32.871 -59.974 4.869 1.00 23.77 353 PHE D C 1
ATOM 14326 O O . PHE D 1 373 ? 32.583 -59.750 6.076 1.00 23.31 353 PHE D O 1
ATOM 14334 N N . PRO D 1 374 ? 32.174 -59.413 3.893 1.00 24.92 354 PRO D N 1
ATOM 14335 C CA . PRO D 1 374 ? 31.137 -58.444 4.150 1.00 24.96 354 PRO D CA 1
ATOM 14336 C C . PRO D 1 374 ? 29.899 -59.031 4.782 1.00 26.13 354 PRO D C 1
ATOM 14337 O O . PRO D 1 374 ? 29.586 -60.210 4.577 1.00 26.65 354 PRO D O 1
ATOM 14341 N N . ARG D 1 375 ? 29.196 -58.231 5.571 1.00 24.06 355 ARG D N 1
ATOM 14342 C CA . ARG D 1 375 ? 27.938 -58.704 6.179 1.00 25.98 355 ARG D CA 1
ATOM 14343 C C . ARG D 1 375 ? 26.967 -57.542 6.160 1.00 23.07 355 ARG D C 1
ATOM 14344 O O . ARG D 1 375 ? 27.322 -56.438 6.722 1.00 24.28 355 ARG D O 1
ATOM 14352 N N . CYS D 1 376 ? 25.762 -57.740 5.617 1.00 24.26 356 CYS D N 1
ATOM 14353 C CA . CYS D 1 376 ? 24.744 -56.704 5.801 1.00 26.67 356 CYS D CA 1
ATOM 14354 C C . CYS D 1 376 ? 23.763 -57.158 6.877 1.00 28.52 356 CYS D C 1
ATOM 14355 O O . CYS D 1 376 ? 23.772 -58.309 7.270 1.00 27.78 356 CYS D O 1
ATOM 14358 N N . ASP D 1 377 ? 22.890 -56.267 7.286 1.00 26.43 357 ASP D N 1
ATOM 14359 C CA . ASP D 1 377 ? 21.813 -56.576 8.203 1.00 26.30 357 ASP D CA 1
ATOM 14360 C C . ASP D 1 377 ? 20.920 -57.614 7.520 1.00 26.71 357 ASP D C 1
ATOM 14361 O O . ASP D 1 377 ? 20.383 -57.323 6.417 1.00 27.50 357 ASP D O 1
ATOM 14366 N N . ASP D 1 378 ? 20.725 -58.781 8.115 1.00 26.64 358 ASP D N 1
ATOM 14367 C CA . ASP D 1 378 ? 19.934 -59.859 7.551 1.00 29.84 358 ASP D CA 1
ATOM 14368 C C . ASP D 1 378 ? 18.526 -59.407 7.115 1.00 29.91 358 ASP D C 1
ATOM 14369 O O . ASP D 1 378 ? 17.931 -59.971 6.176 1.00 27.97 358 ASP D O 1
ATOM 14374 N N . ARG D 1 379 ? 17.986 -58.410 7.808 1.00 28.05 359 ARG D N 1
ATOM 14375 C CA . ARG D 1 379 ? 16.630 -57.955 7.529 1.00 29.44 359 ARG D CA 1
ATOM 14376 C C . ARG D 1 379 ? 16.527 -57.160 6.235 1.00 28.95 359 ARG D C 1
ATOM 14377 O O . ARG D 1 379 ? 15.457 -56.925 5.787 1.00 29.11 359 ARG D O 1
ATOM 14385 N N . TYR D 1 380 ? 17.672 -56.802 5.614 1.00 24.65 360 TYR D N 1
ATOM 14386 C CA . TYR D 1 380 ? 17.771 -55.978 4.433 1.00 26.27 360 TYR D CA 1
ATOM 14387 C C . TYR D 1 380 ? 18.313 -56.740 3.211 1.00 26.01 360 TYR D C 1
ATOM 14388 O O . TYR D 1 380 ? 18.585 -56.145 2.170 1.00 24.71 360 TYR D O 1
ATOM 14397 N N . ILE D 1 381 ? 18.529 -58.048 3.341 1.00 23.98 361 ILE D N 1
ATOM 14398 C CA . ILE D 1 381 ? 19.061 -58.809 2.224 1.00 25.54 361 ILE D CA 1
ATOM 14399 C C . ILE D 1 381 ? 18.164 -58.656 0.980 1.00 27.69 361 ILE D C 1
ATOM 14400 O O . ILE D 1 381 ? 16.974 -58.940 1.034 1.00 25.72 361 ILE D O 1
ATOM 14405 N N . GLY D 1 382 ? 18.707 -58.248 -0.146 1.00 26.33 362 GLY D N 1
ATOM 14406 C CA . GLY D 1 382 ? 17.869 -58.127 -1.338 1.00 27.50 362 GLY D CA 1
ATOM 14407 C C . GLY D 1 382 ? 17.110 -56.823 -1.484 1.00 25.74 362 GLY D C 1
ATOM 14408 O O . GLY D 1 382 ? 16.457 -56.609 -2.508 1.00 27.69 362 GLY D O 1
ATOM 14409 N N . ARG D 1 383 ? 17.230 -55.916 -0.524 1.00 26.98 363 ARG D N 1
ATOM 14410 C CA . ARG D 1 383 ? 16.435 -54.699 -0.523 1.00 33.06 363 ARG D CA 1
ATOM 14411 C C . ARG D 1 383 ? 17.363 -53.501 -0.440 1.00 30.82 363 ARG D C 1
ATOM 14412 O O . ARG D 1 383 ? 18.560 -53.620 0.002 1.00 27.08 363 ARG D O 1
ATOM 14420 N N . GLN D 1 384 ? 16.770 -52.326 -0.701 1.00 28.73 364 GLN D N 1
ATOM 14421 C CA . GLN D 1 384 ? 17.486 -51.096 -0.520 1.00 30.44 364 GLN D CA 1
ATOM 14422 C C . GLN D 1 384 ? 18.087 -51.025 0.920 1.00 28.34 364 GLN D C 1
ATOM 14423 O O . GLN D 1 384 ? 17.443 -51.411 1.884 1.00 24.36 364 GLN D O 1
ATOM 14429 N N . TYR D 1 385 ? 19.312 -50.585 1.010 1.00 26.77 365 TYR D N 1
ATOM 14430 C CA . TYR D 1 385 ? 20.050 -50.682 2.248 1.00 27.99 365 TYR D CA 1
ATOM 14431 C C . TYR D 1 385 ? 21.121 -49.633 2.239 1.00 29.51 365 TYR D C 1
ATOM 14432 O O . TYR D 1 385 ? 21.410 -49.088 1.176 1.00 25.47 365 TYR D O 1
ATOM 14441 N N . ALA D 1 386 ? 21.723 -49.356 3.409 1.00 28.66 366 ALA D N 1
ATOM 14442 C CA . ALA D 1 386 ? 22.723 -48.310 3.519 1.00 29.69 366 ALA D CA 1
ATOM 14443 C C . ALA D 1 386 ? 23.928 -48.608 4.392 1.00 27.94 366 ALA D C 1
ATOM 14444 O O . ALA D 1 386 ? 24.714 -47.680 4.691 1.00 30.11 366 ALA D O 1
ATOM 14446 N N . HIS D 1 387 ? 24.036 -49.840 4.898 1.00 26.17 367 HIS D N 1
ATOM 14447 C CA . HIS D 1 387 ? 25.080 -50.193 5.831 1.00 25.76 367 HIS D CA 1
ATOM 14448 C C . HIS D 1 387 ? 25.717 -51.533 5.559 1.00 27.45 367 HIS D C 1
ATOM 14449 O O . HIS D 1 387 ? 24.995 -52.456 5.153 1.00 25.43 367 HIS D O 1
ATOM 14456 N N . GLY D 1 388 ? 27.020 -51.660 5.825 1.00 24.33 368 GLY D N 1
ATOM 14457 C CA . GLY D 1 388 ? 27.701 -52.934 5.721 1.00 24.89 368 GLY D CA 1
ATOM 14458 C C . GLY D 1 388 ? 28.785 -53.027 6.801 1.00 25.54 368 GLY D C 1
ATOM 14459 O O . GLY D 1 388 ? 29.326 -51.982 7.273 1.00 27.17 368 GLY D O 1
ATOM 14460 N N . PHE D 1 389 ? 29.039 -54.243 7.264 1.00 24.06 369 PHE D N 1
ATOM 14461 C CA . PHE D 1 389 ? 30.100 -54.531 8.163 1.00 23.60 369 PHE D CA 1
ATOM 14462 C C . PHE D 1 389 ? 31.112 -55.329 7.382 1.00 25.53 369 PHE D C 1
ATOM 14463 O O . PHE D 1 389 ? 30.741 -56.115 6.469 1.00 27.49 369 PHE D O 1
ATOM 14471 N N . LEU D 1 390 ? 32.391 -55.105 7.617 1.00 23.52 370 LEU D N 1
ATOM 14472 C CA . LEU D 1 390 ? 33.411 -55.577 6.718 1.00 23.84 370 LEU D CA 1
ATOM 14473 C C . LEU D 1 390 ? 34.615 -55.838 7.562 1.00 22.69 370 LEU D C 1
ATOM 14474 O O . LEU D 1 390 ? 34.852 -55.205 8.579 1.00 21.92 370 LEU D O 1
ATOM 14479 N N . LEU D 1 391 ? 35.454 -56.728 7.062 1.00 21.43 371 LEU D N 1
ATOM 14480 C CA . LEU D 1 391 ? 36.802 -56.831 7.523 1.00 21.79 371 LEU D CA 1
ATOM 14481 C C . LEU D 1 391 ? 37.684 -56.080 6.564 1.00 23.31 371 LEU D C 1
ATOM 14482 O O . LEU D 1 391 ? 37.505 -56.118 5.366 1.00 25.87 371 LEU D O 1
ATOM 14487 N N . ALA D 1 392 ? 38.714 -55.468 7.072 1.00 23.97 372 ALA D N 1
ATOM 14488 C CA . ALA D 1 392 ? 39.666 -54.752 6.257 1.00 25.06 372 ALA D CA 1
ATOM 14489 C C . ALA D 1 392 ? 41.081 -54.923 6.770 1.00 27.53 372 ALA D C 1
ATOM 14490 O O . ALA D 1 392 ? 41.300 -55.268 7.917 1.00 24.96 372 ALA D O 1
ATOM 14492 N N . PHE D 1 393 ? 42.047 -54.688 5.898 1.00 29.08 373 PHE D N 1
ATOM 14493 C CA . PHE D 1 393 ? 43.453 -54.782 6.200 1.00 31.87 373 PHE D CA 1
ATOM 14494 C C . PHE D 1 393 ? 44.068 -53.405 5.892 1.00 33.18 373 PHE D C 1
ATOM 14495 O O . PHE D 1 393 ? 43.916 -52.892 4.788 1.00 35.10 373 PHE D O 1
ATOM 14503 N N . ASP D 1 394 ? 44.664 -52.821 6.885 1.00 29.85 374 ASP D N 1
ATOM 14504 C CA . ASP D 1 394 ? 45.364 -51.537 6.763 1.00 32.38 374 ASP D CA 1
ATOM 14505 C C . ASP D 1 394 ? 46.847 -51.860 7.010 1.00 30.61 374 ASP D C 1
ATOM 14506 O O . ASP D 1 394 ? 47.252 -52.119 8.138 1.00 30.55 374 ASP D O 1
ATOM 14511 N N . PRO D 1 395 ? 47.648 -51.875 5.922 1.00 35.64 375 PRO D N 1
ATOM 14512 C CA . PRO D 1 395 ? 49.093 -52.218 6.079 1.00 37.75 375 PRO D CA 1
ATOM 14513 C C . PRO D 1 395 ? 49.899 -51.196 6.860 1.00 38.48 375 PRO D C 1
ATOM 14514 O O . PRO D 1 395 ? 50.996 -51.550 7.288 1.00 40.66 375 PRO D O 1
ATOM 14518 N N . GLU D 1 396 ? 49.396 -49.979 7.042 1.00 39.53 376 GLU D N 1
ATOM 14519 C CA . GLU D 1 396 ? 50.085 -48.928 7.841 1.00 43.72 376 GLU D CA 1
ATOM 14520 C C . GLU D 1 396 ? 49.940 -49.108 9.351 1.00 39.97 376 GLU D C 1
ATOM 14521 O O . GLU D 1 396 ? 50.638 -48.470 10.077 1.00 37.58 376 GLU D O 1
ATOM 14527 N N . ARG D 1 397 ? 48.996 -49.932 9.842 1.00 36.76 377 ARG D N 1
ATOM 14528 C CA . ARG D 1 397 ? 48.849 -50.104 11.281 1.00 36.08 377 ARG D CA 1
ATOM 14529 C C . ARG D 1 397 ? 50.041 -50.867 11.806 1.00 35.84 377 ARG D C 1
ATOM 14530 O O . ARG D 1 397 ? 50.586 -51.708 11.066 1.00 35.45 377 ARG D O 1
ATOM 14538 N N . PRO D 1 398 ? 50.336 -50.697 13.077 1.00 33.08 378 PRO D N 1
ATOM 14539 C CA . PRO D 1 398 ? 51.388 -51.466 13.677 1.00 37.34 378 PRO D CA 1
ATOM 14540 C C . PRO D 1 398 ? 51.128 -53.004 13.572 1.00 39.55 378 PRO D C 1
ATOM 14541 O O . PRO D 1 398 ? 49.948 -53.465 13.676 1.00 34.07 378 PRO D O 1
ATOM 14545 N N . TYR D 1 399 ? 52.216 -53.755 13.415 1.00 38.05 379 TYR D N 1
ATOM 14546 C CA . TYR D 1 399 ? 52.158 -55.198 13.198 1.00 39.17 379 TYR D CA 1
ATOM 14547 C C . TYR D 1 399 ? 53.312 -55.811 13.968 1.00 39.64 379 TYR D C 1
ATOM 14548 O O . TYR D 1 399 ? 54.456 -55.609 13.639 1.00 35.47 379 TYR D O 1
ATOM 14557 N N . ASN D 1 400 ? 52.999 -56.511 15.035 1.00 40.70 380 ASN D N 1
ATOM 14558 C CA . ASN D 1 400 ? 54.010 -57.116 15.892 1.00 43.67 380 ASN D CA 1
ATOM 14559 C C . ASN D 1 400 ? 54.821 -58.130 15.061 1.00 42.60 380 ASN D C 1
ATOM 14560 O O . ASN D 1 400 ? 54.242 -59.046 14.489 1.00 37.22 380 ASN D O 1
ATOM 14565 N N . PRO D 1 401 ? 56.154 -57.959 14.963 1.00 51.45 381 PRO D N 1
ATOM 14566 C CA . PRO D 1 401 ? 56.901 -58.945 14.129 1.00 52.02 381 PRO D CA 1
ATOM 14567 C C . PRO D 1 401 ? 56.900 -60.393 14.720 1.00 50.01 381 PRO D C 1
ATOM 14568 O O . PRO D 1 401 ? 57.064 -61.343 13.982 1.00 49.36 381 PRO D O 1
ATOM 14572 N N . ALA D 1 402 ? 56.608 -60.577 16.000 1.00 50.24 382 ALA D N 1
ATOM 14573 C CA . ALA D 1 402 ? 56.334 -61.936 16.553 1.00 50.29 382 ALA D CA 1
ATOM 14574 C C . ALA D 1 402 ? 55.043 -62.587 16.012 1.00 52.38 382 ALA D C 1
ATOM 14575 O O . ALA D 1 402 ? 54.722 -63.732 16.353 1.00 57.84 382 ALA D O 1
ATOM 14577 N N . ASN D 1 403 ? 54.273 -61.864 15.217 1.00 46.10 383 ASN D N 1
ATOM 14578 C CA . ASN D 1 403 ? 53.176 -62.467 14.487 1.00 47.45 383 ASN D CA 1
ATOM 14579 C C . ASN D 1 403 ? 53.687 -63.398 13.392 1.00 47.51 383 ASN D C 1
ATOM 14580 O O . ASN D 1 403 ? 52.920 -64.231 12.931 1.00 47.82 383 ASN D O 1
ATOM 14585 N N . GLY D 1 404 ? 54.939 -63.274 12.963 1.00 48.82 384 GLY D N 1
ATOM 14586 C CA . GLY D 1 404 ? 55.397 -63.993 11.782 1.00 48.60 384 GLY D CA 1
ATOM 14587 C C . GLY D 1 404 ? 55.041 -63.270 10.512 1.00 46.19 384 GLY D C 1
ATOM 14588 O O . GLY D 1 404 ? 54.550 -62.144 10.553 1.00 46.40 384 GLY D O 1
ATOM 14589 N N . PRO D 1 405 ? 55.261 -63.917 9.354 1.00 47.08 385 PRO D N 1
ATOM 14590 C CA . PRO D 1 405 ? 54.810 -63.290 8.098 1.00 43.16 385 PRO D CA 1
ATOM 14591 C C . PRO D 1 405 ? 53.288 -63.148 8.071 1.00 43.65 385 PRO D C 1
ATOM 14592 O O . PRO D 1 405 ? 52.567 -63.922 8.714 1.00 38.76 385 PRO D O 1
ATOM 14596 N N . ILE D 1 406 ? 52.822 -62.239 7.232 1.00 41.31 386 ILE D N 1
ATOM 14597 C CA . ILE D 1 406 ? 51.434 -61.866 7.182 1.00 41.64 386 ILE D CA 1
ATOM 14598 C C . ILE D 1 406 ? 50.686 -63.016 6.566 1.00 40.49 386 ILE D C 1
ATOM 14599 O O . ILE D 1 406 ? 50.970 -63.411 5.421 1.00 36.39 386 ILE D O 1
ATOM 14604 N N . PRO D 1 407 ? 49.699 -63.572 7.293 1.00 37.95 387 PRO D N 1
ATOM 14605 C CA . PRO D 1 407 ? 49.087 -64.766 6.730 1.00 36.13 387 PRO D CA 1
ATOM 14606 C C . PRO D 1 407 ? 48.077 -64.420 5.680 1.00 36.74 387 PRO D C 1
ATOM 14607 O O . PRO D 1 407 ? 47.623 -63.281 5.602 1.00 37.14 387 PRO D O 1
ATOM 14611 N N . PHE D 1 408 ? 47.682 -65.417 4.907 1.00 34.64 388 PHE D N 1
ATOM 14612 C CA . PHE D 1 408 ? 46.553 -65.367 4.066 1.00 37.26 388 PHE D CA 1
ATOM 14613 C C . PHE D 1 408 ? 45.243 -64.994 4.878 1.00 36.61 388 PHE D C 1
ATOM 14614 O O . PHE D 1 408 ? 45.034 -65.445 6.038 1.00 30.89 388 PHE D O 1
ATOM 14622 N N . GLN D 1 409 ? 44.371 -64.210 4.257 1.00 34.76 389 GLN D N 1
ATOM 14623 C CA . GLN D 1 409 ? 43.140 -63.684 4.848 1.00 33.99 389 GLN D CA 1
ATOM 14624 C C . GLN D 1 409 ? 43.371 -62.955 6.224 1.00 31.28 389 GLN D C 1
ATOM 14625 O O . GLN D 1 409 ? 42.611 -63.143 7.200 1.00 33.83 389 GLN D O 1
ATOM 14631 N N . PHE D 1 410 ? 44.431 -62.168 6.313 1.00 28.51 390 PHE D N 1
ATOM 14632 C CA . PHE D 1 410 ? 44.720 -61.362 7.477 1.00 27.98 390 PHE D CA 1
ATOM 14633 C C . PHE D 1 410 ? 43.936 -60.003 7.420 1.00 29.39 390 PHE D C 1
ATOM 14634 O O . PHE D 1 410 ? 44.136 -59.223 6.491 1.00 29.82 390 PHE D O 1
ATOM 14642 N N . PHE D 1 411 ? 43.092 -59.738 8.426 1.00 27.58 391 PHE D N 1
ATOM 14643 C CA . PHE D 1 411 ? 42.303 -58.521 8.444 1.00 24.81 391 PHE D CA 1
ATOM 14644 C C . PHE D 1 411 ? 42.402 -57.951 9.812 1.00 23.54 391 PHE D C 1
ATOM 14645 O O . PHE D 1 411 ? 42.000 -58.607 10.824 1.00 25.41 391 PHE D O 1
ATOM 14653 N N . ASN D 1 412 ? 42.988 -56.741 9.921 1.00 23.00 392 ASN D N 1
ATOM 14654 C CA . ASN D 1 412 ? 43.257 -56.144 11.220 1.00 23.14 392 ASN D CA 1
ATOM 14655 C C . ASN D 1 412 ? 42.292 -55.072 11.612 1.00 23.19 392 ASN D C 1
ATOM 14656 O O . ASN D 1 412 ? 42.534 -54.381 12.615 1.00 23.99 392 ASN D O 1
ATOM 14661 N N . LEU D 1 413 ? 41.198 -54.902 10.863 1.00 22.70 393 LEU D N 1
ATOM 14662 C CA . LEU D 1 413 ? 40.168 -53.935 11.225 1.00 24.08 393 LEU D CA 1
ATOM 14663 C C . LEU D 1 413 ? 38.761 -54.560 11.062 1.00 24.27 393 LEU D C 1
ATOM 14664 O O . LEU D 1 413 ? 38.492 -55.248 10.045 1.00 24.30 393 LEU D O 1
ATOM 14669 N N . LEU D 1 414 ? 37.896 -54.266 12.011 1.00 23.01 394 LEU D N 1
ATOM 14670 C CA . LEU D 1 414 ? 36.511 -54.637 11.928 1.00 24.33 394 LEU D CA 1
ATOM 14671 C C . LEU D 1 414 ? 35.749 -53.355 11.711 1.00 25.76 394 LEU D C 1
ATOM 14672 O O . LEU D 1 414 ? 35.818 -52.451 12.587 1.00 22.71 394 LEU D O 1
ATOM 14677 N N . VAL D 1 415 ? 34.988 -53.259 10.632 1.00 24.17 395 VAL D N 1
ATOM 14678 C CA . VAL D 1 415 ? 34.509 -51.974 10.133 1.00 26.85 395 VAL D CA 1
ATOM 14679 C C . VAL D 1 415 ? 32.996 -51.930 9.941 1.00 26.04 395 VAL D C 1
ATOM 14680 O O . VAL D 1 415 ? 32.375 -52.868 9.431 1.00 23.64 395 VAL D O 1
ATOM 14684 N N . HIS D 1 416 ? 32.385 -50.801 10.295 1.00 24.64 396 HIS D N 1
ATOM 14685 C CA . HIS D 1 416 ? 31.019 -50.458 9.929 1.00 27.05 396 HIS D CA 1
ATOM 14686 C C . HIS D 1 416 ? 31.122 -49.351 8.864 1.00 27.85 396 HIS D C 1
ATOM 14687 O O . HIS D 1 416 ? 31.620 -48.272 9.159 1.00 27.67 396 HIS D O 1
ATOM 14694 N N . LEU D 1 417 ? 30.691 -49.652 7.645 1.00 27.44 397 LEU D N 1
ATOM 14695 C CA . LEU D 1 417 ? 30.600 -48.666 6.550 1.00 26.10 397 LEU D CA 1
ATOM 14696 C C . LEU D 1 417 ? 29.150 -48.163 6.382 1.00 25.28 397 LEU D C 1
ATOM 14697 O O . LEU D 1 417 ? 28.200 -48.942 6.235 1.00 24.54 397 LEU D O 1
ATOM 14702 N N . ASN D 1 418 ? 29.008 -46.854 6.393 1.00 24.38 398 ASN D N 1
ATOM 14703 C CA . ASN D 1 418 ? 27.754 -46.143 6.098 1.00 24.09 398 ASN D CA 1
ATOM 14704 C C . ASN D 1 418 ? 27.806 -45.753 4.607 1.00 23.60 398 ASN D C 1
ATOM 14705 O O . ASN D 1 418 ? 28.565 -44.864 4.218 1.00 25.78 398 ASN D O 1
ATOM 14710 N N . LEU D 1 419 ? 27.011 -46.420 3.793 1.00 25.05 399 LEU D N 1
ATOM 14711 C CA . LEU D 1 419 ? 26.964 -46.137 2.359 1.00 28.94 399 LEU D CA 1
ATOM 14712 C C . LEU D 1 419 ? 26.344 -44.755 1.987 1.00 30.92 399 LEU D C 1
ATOM 14713 O O . LEU D 1 419 ? 26.545 -44.273 0.897 1.00 29.45 399 LEU D O 1
ATOM 14718 N N . LYS D 1 420 ? 25.562 -44.174 2.853 1.00 29.98 400 LYS D N 1
ATOM 14719 C CA . LYS D 1 420 ? 25.003 -42.843 2.593 1.00 32.26 400 LYS D CA 1
ATOM 14720 C C . LYS D 1 420 ? 26.071 -41.769 2.641 1.00 30.28 400 LYS D C 1
ATOM 14721 O O . LYS D 1 420 ? 26.079 -40.894 1.830 1.00 28.58 400 LYS D O 1
ATOM 14727 N N . THR D 1 421 ? 26.961 -41.795 3.614 1.00 26.64 401 THR D N 1
ATOM 14728 C CA . THR D 1 421 ? 27.992 -40.787 3.715 1.00 27.70 401 THR D CA 1
ATOM 14729 C C . THR D 1 421 ? 29.305 -41.280 3.248 1.00 28.92 401 THR D C 1
ATOM 14730 O O . THR D 1 421 ? 30.253 -40.478 3.141 1.00 31.90 401 THR D O 1
ATOM 14734 N N . GLY D 1 422 ? 29.463 -42.574 3.052 1.00 27.42 402 GLY D N 1
ATOM 14735 C CA . GLY D 1 422 ? 30.769 -43.162 2.725 1.00 28.51 402 GLY D CA 1
ATOM 14736 C C . GLY D 1 422 ? 31.777 -43.204 3.880 1.00 28.35 402 GLY D C 1
ATOM 14737 O O . GLY D 1 422 ? 32.947 -43.504 3.686 1.00 28.83 402 GLY D O 1
ATOM 14738 N N . LEU D 1 423 ? 31.327 -42.900 5.104 1.00 27.93 403 LEU D N 1
ATOM 14739 C CA . LEU D 1 423 ? 32.212 -42.924 6.258 1.00 24.96 403 LEU D CA 1
ATOM 14740 C C . LEU D 1 423 ? 32.282 -44.301 6.943 1.00 27.03 403 LEU D C 1
ATOM 14741 O O . LEU D 1 423 ? 31.274 -45.034 6.955 1.00 24.05 403 LEU D O 1
ATOM 14746 N N . SER D 1 424 ? 33.469 -44.599 7.473 1.00 26.75 404 SER D N 1
ATOM 14747 C CA . SER D 1 424 ? 33.763 -45.873 8.131 1.00 28.03 404 SER D CA 1
ATOM 14748 C C . SER D 1 424 ? 34.090 -45.686 9.596 1.00 29.04 404 SER D C 1
ATOM 14749 O O . SER D 1 424 ? 34.699 -44.712 9.991 1.00 31.10 404 SER D O 1
ATOM 14752 N N . ASP D 1 425 ? 33.667 -46.621 10.423 1.00 28.06 405 ASP D N 1
ATOM 14753 C CA . ASP D 1 425 ? 33.886 -46.601 11.879 1.00 29.51 405 ASP D CA 1
ATOM 14754 C C . ASP D 1 425 ? 34.530 -47.957 12.111 1.00 29.56 405 ASP D C 1
ATOM 14755 O O . ASP D 1 425 ? 33.848 -48.960 11.962 1.00 28.69 405 ASP D O 1
ATOM 14760 N N . ALA D 1 426 ? 35.824 -47.987 12.461 1.00 27.91 406 ALA D N 1
ATOM 14761 C CA . ALA D 1 426 ? 36.601 -49.212 12.537 1.00 26.37 406 ALA D CA 1
ATOM 14762 C C . ALA D 1 426 ? 37.207 -49.443 13.903 1.00 26.57 406 ALA D C 1
ATOM 14763 O O . ALA D 1 426 ? 37.558 -48.499 14.610 1.00 25.90 406 ALA D O 1
ATOM 14765 N N . TRP D 1 427 ? 37.294 -50.695 14.313 1.00 22.29 407 TRP D N 1
ATOM 14766 C CA . TRP D 1 427 ? 37.988 -51.069 15.539 1.00 24.83 407 TRP D CA 1
ATOM 14767 C C . TRP D 1 427 ? 39.301 -51.823 15.108 1.00 25.22 407 TRP D C 1
ATOM 14768 O O . TRP D 1 427 ? 39.292 -52.785 14.356 1.00 25.53 407 TRP D O 1
ATOM 14779 N N . PHE D 1 428 ? 40.403 -51.328 15.627 1.00 23.90 408 PHE D N 1
ATOM 14780 C CA . PHE D 1 428 ? 41.728 -51.963 15.512 1.00 26.00 408 PHE D CA 1
ATOM 14781 C C . PHE D 1 428 ? 42.036 -52.628 16.841 1.00 25.47 408 PHE D C 1
ATOM 14782 O O . PHE D 1 428 ? 41.965 -51.985 17.883 1.00 23.66 408 PHE D O 1
ATOM 14790 N N . PRO D 1 429 ? 42.346 -53.931 16.829 1.00 23.78 409 PRO D N 1
ATOM 14791 C CA . PRO D 1 429 ? 42.448 -54.632 18.109 1.00 24.84 409 PRO D CA 1
ATOM 14792 C C . PRO D 1 429 ? 43.881 -54.626 18.686 1.00 26.45 409 PRO D C 1
ATOM 14793 O O . PRO D 1 429 ? 44.156 -55.422 19.584 1.00 28.79 409 PRO D O 1
ATOM 14797 N N . GLY D 1 430 ? 44.783 -53.844 18.146 1.00 27.62 410 GLY D N 1
ATOM 14798 C CA . GLY D 1 430 ? 46.170 -53.887 18.588 1.00 28.20 410 GLY D CA 1
ATOM 14799 C C . GLY D 1 430 ? 47.010 -54.582 17.540 1.00 30.34 410 GLY D C 1
ATOM 14800 O O . GLY D 1 430 ? 46.497 -55.168 16.548 1.00 30.73 410 GLY D O 1
ATOM 14801 N N . ASP D 1 431 ? 48.317 -54.593 17.767 1.00 29.52 411 ASP D N 1
ATOM 14802 C CA . ASP D 1 431 ? 49.248 -55.052 16.756 1.00 33.20 411 ASP D CA 1
ATOM 14803 C C . ASP D 1 431 ? 49.390 -56.579 16.578 1.00 30.99 411 ASP D C 1
ATOM 14804 O O . ASP D 1 431 ? 50.159 -57.045 15.766 1.00 30.85 411 ASP D O 1
ATOM 14809 N N . SER D 1 432 ? 48.654 -57.348 17.355 1.00 31.29 412 SER D N 1
ATOM 14810 C CA . SER D 1 432 ? 48.734 -58.818 17.283 1.00 32.25 412 SER D CA 1
ATOM 14811 C C . SER D 1 432 ? 47.374 -59.444 17.199 1.00 32.35 412 SER D C 1
ATOM 14812 O O . SER D 1 432 ? 47.116 -60.483 17.800 1.00 30.26 412 SER D O 1
ATOM 14815 N N . GLY D 1 433 ? 46.510 -58.826 16.454 1.00 29.43 413 GLY D N 1
ATOM 14816 C CA . GLY D 1 433 ? 45.082 -59.191 16.434 1.00 28.64 413 GLY D CA 1
ATOM 14817 C C . GLY D 1 433 ? 44.532 -59.168 15.016 1.00 27.12 413 GLY D C 1
ATOM 14818 O O . GLY D 1 433 ? 44.798 -58.270 14.268 1.00 25.00 413 GLY D O 1
ATOM 14819 N N . CYS D 1 434 ? 43.697 -60.142 14.682 1.00 24.93 414 CYS D N 1
ATOM 14820 C CA . CYS D 1 434 ? 42.968 -60.103 13.447 1.00 24.45 414 CYS D CA 1
ATOM 14821 C C . CYS D 1 434 ? 41.637 -60.859 13.598 1.00 24.20 414 CYS D C 1
ATOM 14822 O O . CYS D 1 434 ? 41.406 -61.507 14.589 1.00 24.19 414 CYS D O 1
ATOM 14825 N N . PHE D 1 435 ? 40.796 -60.708 12.605 1.00 22.83 415 PHE D N 1
ATOM 14826 C CA . PHE D 1 435 ? 39.426 -61.082 12.688 1.00 22.07 415 PHE D CA 1
ATOM 14827 C C . PHE D 1 435 ? 39.012 -62.217 11.766 1.00 21.60 415 PHE D C 1
ATOM 14828 O O . PHE D 1 435 ? 39.573 -62.384 10.711 1.00 22.73 415 PHE D O 1
ATOM 14836 N N . GLN D 1 436 ? 37.896 -62.847 12.153 1.00 21.48 416 GLN D N 1
ATOM 14837 C CA . GLN D 1 436 ? 37.149 -63.746 11.294 1.00 22.26 416 GLN D CA 1
ATOM 14838 C C . GLN D 1 436 ? 35.804 -63.105 10.983 1.00 20.59 416 GLN D C 1
ATOM 14839 O O . GLN D 1 436 ? 35.450 -62.033 11.477 1.00 20.81 416 GLN D O 1
ATOM 14845 N N . GLU D 1 437 ? 35.090 -63.722 10.063 1.00 22.20 417 GLU D N 1
ATOM 14846 C CA . GLU D 1 437 ? 33.872 -63.086 9.501 1.00 22.02 417 GLU D CA 1
ATOM 14847 C C . GLU D 1 437 ? 32.853 -62.690 10.574 1.00 22.41 417 GLU D C 1
ATOM 14848 O O . GLU D 1 437 ? 32.476 -63.505 11.426 1.00 21.70 417 GLU D O 1
ATOM 14854 N N . PRO D 1 438 ? 32.346 -61.486 10.521 1.00 20.15 418 PRO D N 1
ATOM 14855 C CA . PRO D 1 438 ? 31.397 -61.051 11.527 1.00 21.22 418 PRO D CA 1
ATOM 14856 C C . PRO D 1 438 ? 29.923 -61.401 11.209 1.00 21.63 418 PRO D C 1
ATOM 14857 O O . PRO D 1 438 ? 29.543 -61.616 10.061 1.00 21.80 418 PRO D O 1
ATOM 14861 N N . ILE D 1 439 ? 29.122 -61.400 12.253 1.00 21.21 419 ILE D N 1
ATOM 14862 C CA . ILE D 1 439 ? 27.680 -61.334 12.144 1.00 21.68 419 ILE D CA 1
ATOM 14863 C C . ILE D 1 439 ? 27.158 -60.078 12.768 1.00 23.96 419 ILE D C 1
ATOM 14864 O O . ILE D 1 439 ? 27.838 -59.413 13.565 1.00 21.16 419 ILE D O 1
ATOM 14869 N N . PHE D 1 440 ? 25.926 -59.756 12.393 1.00 24.25 420 PHE D N 1
ATOM 14870 C CA . PHE D 1 440 ? 25.215 -58.612 12.954 1.00 24.81 420 PHE D CA 1
ATOM 14871 C C . PHE D 1 440 ? 23.949 -59.096 13.634 1.00 26.15 420 PHE D C 1
ATOM 14872 O O . PHE D 1 440 ? 23.198 -59.911 13.078 1.00 25.14 420 PHE D O 1
ATOM 14880 N N . ILE D 1 441 ? 23.717 -58.579 14.837 1.00 26.16 421 ILE D N 1
ATOM 14881 C CA . ILE D 1 441 ? 22.561 -58.937 15.616 1.00 27.72 421 ILE D CA 1
ATOM 14882 C C . ILE D 1 441 ? 21.781 -57.650 15.911 1.00 28.28 421 ILE D C 1
ATOM 14883 O O . ILE D 1 441 ? 22.309 -56.785 16.578 1.00 26.04 421 ILE D O 1
ATOM 14888 N N . PRO D 1 442 ? 20.497 -57.550 15.448 1.00 29.25 422 PRO D N 1
ATOM 14889 C CA . PRO D 1 442 ? 19.768 -56.318 15.721 1.00 29.27 422 PRO D CA 1
ATOM 14890 C C . PRO D 1 442 ? 19.585 -56.077 17.226 1.00 29.30 422 PRO D C 1
ATOM 14891 O O . PRO D 1 442 ? 19.464 -57.016 17.986 1.00 28.67 422 PRO D O 1
ATOM 14895 N N . ARG D 1 443 ? 19.578 -54.814 17.645 1.00 29.46 423 ARG D N 1
ATOM 14896 C CA . ARG D 1 443 ? 19.384 -54.483 19.082 1.00 31.86 423 ARG D CA 1
ATOM 14897 C C . ARG D 1 443 ? 17.997 -54.958 19.567 1.00 33.78 423 ARG D C 1
ATOM 14898 O O . ARG D 1 443 ? 17.873 -55.390 20.673 1.00 35.52 423 ARG D O 1
ATOM 14906 N N . SER D 1 444 ? 17.012 -54.904 18.699 1.00 34.72 424 SER D N 1
ATOM 14907 C CA . SER D 1 444 ? 15.687 -55.425 18.973 1.00 39.30 424 SER D CA 1
ATOM 14908 C C . SER D 1 444 ? 15.075 -55.655 17.642 1.00 43.23 424 SER D C 1
ATOM 14909 O O . SER D 1 444 ? 15.620 -55.219 16.653 1.00 38.18 424 SER D O 1
ATOM 14912 N N . ALA D 1 445 ? 13.910 -56.291 17.591 1.00 49.10 425 ALA D N 1
ATOM 14913 C CA . ALA D 1 445 ? 13.237 -56.509 16.270 1.00 51.54 425 ALA D CA 1
ATOM 14914 C C . ALA D 1 445 ? 12.777 -55.163 15.650 1.00 50.34 425 ALA D C 1
ATOM 14915 O O . ALA D 1 445 ? 12.688 -55.023 14.448 1.00 56.06 425 ALA D O 1
ATOM 14917 N N . ASP D 1 446 ? 12.565 -54.164 16.507 1.00 50.90 426 ASP D N 1
ATOM 14918 C CA . ASP D 1 446 ? 12.298 -52.767 16.085 1.00 55.37 426 ASP D CA 1
ATOM 14919 C C . ASP D 1 446 ? 13.427 -51.986 15.426 1.00 44.37 426 ASP D C 1
ATOM 14920 O O . ASP D 1 446 ? 13.213 -50.923 14.912 1.00 38.66 426 ASP D O 1
ATOM 14925 N N . ALA D 1 447 ? 14.655 -52.404 15.658 1.00 39.78 427 ALA D N 1
ATOM 14926 C CA . ALA D 1 447 ? 15.761 -51.502 15.535 1.00 36.26 427 ALA D CA 1
ATOM 14927 C C . ALA D 1 447 ? 15.946 -51.094 14.080 1.00 34.27 427 ALA D C 1
ATOM 14928 O O . ALA D 1 447 ? 15.705 -51.863 13.183 1.00 31.25 427 ALA D O 1
ATOM 14930 N N . GLU D 1 448 ? 16.382 -49.879 13.896 1.00 36.01 428 GLU D N 1
ATOM 14931 C CA . GLU D 1 448 ? 16.792 -49.352 12.596 1.00 39.30 428 GLU D CA 1
ATOM 14932 C C . GLU D 1 448 ? 17.869 -50.235 11.972 1.00 34.73 428 GLU D C 1
ATOM 14933 O O . GLU D 1 448 ? 18.551 -51.031 12.699 1.00 29.92 428 GLU D O 1
ATOM 14939 N N . GLU D 1 449 ? 18.051 -50.083 10.671 1.00 32.24 429 GLU D N 1
ATOM 14940 C CA . GLU D 1 449 ? 19.045 -50.843 9.929 1.00 31.59 429 GLU D CA 1
ATOM 14941 C C . GLU D 1 449 ? 20.408 -50.717 10.629 1.00 28.92 429 GLU D C 1
ATOM 14942 O O . GLU D 1 449 ? 20.879 -49.570 10.879 1.00 29.87 429 GLU D O 1
ATOM 14948 N N . ALA D 1 450 ? 21.044 -51.870 10.881 1.00 28.72 430 ALA D N 1
ATOM 14949 C CA . ALA D 1 450 ? 22.425 -51.886 11.393 1.00 29.45 430 ALA D CA 1
ATOM 14950 C C . ALA D 1 450 ? 22.603 -51.296 12.768 1.00 28.97 430 ALA D C 1
ATOM 14951 O O . ALA D 1 450 ? 23.756 -50.984 13.157 1.00 27.58 430 ALA D O 1
ATOM 14953 N N . ASP D 1 451 ? 21.526 -51.207 13.524 1.00 28.76 431 ASP D N 1
ATOM 14954 C CA . ASP D 1 451 ? 21.634 -50.742 14.934 1.00 29.34 431 ASP D CA 1
ATOM 14955 C C . ASP D 1 451 ? 21.595 -51.974 15.835 1.00 27.61 431 ASP D C 1
ATOM 14956 O O . ASP D 1 451 ? 20.533 -52.647 15.941 1.00 27.00 431 ASP D O 1
ATOM 14961 N N . GLY D 1 452 ? 22.751 -52.316 16.370 1.00 27.11 432 GLY D N 1
ATOM 14962 C CA . GLY D 1 452 ? 22.817 -53.542 17.157 1.00 27.84 432 GLY D CA 1
ATOM 14963 C C . GLY D 1 452 ? 24.281 -53.937 17.441 1.00 27.45 432 GLY D C 1
ATOM 14964 O O . GLY D 1 452 ? 25.101 -53.076 17.704 1.00 25.33 432 GLY D O 1
ATOM 14965 N N . TYR D 1 453 ? 24.539 -55.236 17.387 1.00 23.89 433 TYR D N 1
ATOM 14966 C CA . TYR D 1 453 ? 25.784 -55.777 17.857 1.00 24.47 433 TYR D CA 1
ATOM 14967 C C . TYR D 1 453 ? 26.520 -56.467 16.734 1.00 24.54 433 TYR D C 1
ATOM 14968 O O . TYR D 1 453 ? 25.912 -57.148 15.904 1.00 24.41 433 TYR D O 1
ATOM 14977 N N . VAL D 1 454 ? 27.817 -56.268 16.700 1.00 24.01 434 VAL D N 1
ATOM 14978 C CA . VAL D 1 454 ? 28.654 -56.953 15.707 1.00 24.04 434 VAL D CA 1
ATOM 14979 C C . VAL D 1 454 ? 29.486 -57.965 16.500 1.00 24.16 434 VAL D C 1
ATOM 14980 O O . VAL D 1 454 ? 30.099 -57.589 17.491 1.00 24.66 434 VAL D O 1
ATOM 14984 N N . VAL D 1 455 ? 29.510 -59.210 16.043 1.00 23.09 435 VAL D N 1
ATOM 14985 C CA . VAL D 1 455 ? 30.099 -60.266 16.761 1.00 22.91 435 VAL D CA 1
ATOM 14986 C C . VAL D 1 455 ? 31.035 -60.996 15.832 1.00 22.59 435 VAL D C 1
ATOM 14987 O O . VAL D 1 455 ? 30.681 -61.339 14.694 1.00 24.01 435 VAL D O 1
ATOM 14991 N N . ALA D 1 456 ? 32.267 -61.211 16.278 1.00 23.70 436 ALA D N 1
ATOM 14992 C CA . ALA D 1 456 ? 33.263 -61.875 15.416 1.00 24.48 436 ALA D CA 1
ATOM 14993 C C . ALA D 1 456 ? 34.316 -62.518 16.269 1.00 23.23 436 ALA D C 1
ATOM 14994 O O . ALA D 1 456 ? 34.622 -62.042 17.365 1.00 23.11 436 ALA D O 1
ATOM 14996 N N . LEU D 1 457 ? 34.924 -63.555 15.756 1.00 21.97 437 LEU D N 1
ATOM 14997 C CA . LEU D 1 457 ? 36.114 -64.079 16.372 1.00 22.12 437 LEU D CA 1
ATOM 14998 C C . LEU D 1 457 ? 37.307 -63.125 16.161 1.00 23.36 437 LEU D C 1
ATOM 14999 O O . LEU D 1 457 ? 37.541 -62.668 15.058 1.00 22.37 437 LEU D O 1
ATOM 15004 N N . LEU D 1 458 ? 38.038 -62.928 17.242 1.00 22.33 438 LEU D N 1
ATOM 15005 C CA . LEU D 1 458 ? 39.301 -62.220 17.284 1.00 23.73 438 LEU D CA 1
ATOM 15006 C C . LEU D 1 458 ? 40.409 -63.241 17.562 1.00 24.12 438 LEU D C 1
ATOM 15007 O O . LEU D 1 458 ? 40.398 -63.958 18.570 1.00 24.23 438 LEU D O 1
ATOM 15012 N N . ASN D 1 459 ? 41.346 -63.314 16.647 1.00 23.68 439 ASN D N 1
ATOM 15013 C CA . ASN D 1 459 ? 42.530 -64.172 16.761 1.00 24.10 439 ASN D CA 1
ATOM 15014 C C . ASN D 1 459 ? 43.659 -63.315 17.330 1.00 24.78 439 ASN D C 1
ATOM 15015 O O . ASN D 1 459 ? 44.072 -62.298 16.732 1.00 23.50 439 ASN D O 1
ATOM 15020 N N . LEU D 1 460 ? 44.168 -63.699 18.472 1.00 25.04 440 LEU D N 1
ATOM 15021 C CA . LEU D 1 460 ? 45.286 -62.996 19.109 1.00 27.05 440 LEU D CA 1
ATOM 15022 C C . LEU D 1 460 ? 46.468 -63.817 18.718 1.00 29.89 440 LEU D C 1
ATOM 15023 O O . LEU D 1 460 ? 46.783 -64.846 19.353 1.00 29.69 440 LEU D O 1
ATOM 15028 N N . ILE D 1 461 ? 47.099 -63.408 17.647 1.00 30.96 441 ILE D N 1
ATOM 15029 C CA . ILE D 1 461 ? 47.992 -64.305 16.952 1.00 36.70 441 ILE D CA 1
ATOM 15030 C C . ILE D 1 461 ? 49.363 -64.468 17.542 1.00 44.57 441 ILE D C 1
ATOM 15031 O O . ILE D 1 461 ? 49.981 -65.499 17.286 1.00 43.38 441 ILE D O 1
ATOM 15036 N N . ALA D 1 462 ? 49.804 -63.513 18.364 1.00 46.89 442 ALA D N 1
ATOM 15037 C CA . ALA D 1 462 ? 51.090 -63.687 19.060 1.00 47.05 442 ALA D CA 1
ATOM 15038 C C . ALA D 1 462 ? 50.875 -64.613 20.223 1.00 49.73 442 ALA D C 1
ATOM 15039 O O . ALA D 1 462 ? 51.760 -65.372 20.521 1.00 50.60 442 ALA D O 1
ATOM 15041 N N . GLU D 1 463 ? 49.716 -64.591 20.874 1.00 50.52 443 GLU D N 1
ATOM 15042 C CA . GLU D 1 463 ? 49.490 -65.506 22.002 1.00 46.42 443 GLU D CA 1
ATOM 15043 C C . GLU D 1 463 ? 48.911 -66.829 21.575 1.00 46.90 443 GLU D C 1
ATOM 15044 O O . GLU D 1 463 ? 48.801 -67.723 22.382 1.00 46.62 443 GLU D O 1
ATOM 15050 N N . GLU D 1 464 ? 48.519 -66.962 20.301 1.00 41.24 444 GLU D N 1
ATOM 15051 C CA . GLU D 1 464 ? 47.680 -68.097 19.842 1.00 42.34 444 GLU D CA 1
ATOM 15052 C C . GLU D 1 464 ? 46.445 -68.347 20.721 1.00 38.59 444 GLU D C 1
ATOM 15053 O O . GLU D 1 464 ? 46.199 -69.460 21.099 1.00 34.86 444 GLU D O 1
ATOM 15059 N N . ARG D 1 465 ? 45.698 -67.292 21.027 1.00 35.26 445 ARG D N 1
ATOM 15060 C CA . ARG D 1 465 ? 44.468 -67.349 21.840 1.00 36.17 445 ARG D CA 1
ATOM 15061 C C . ARG D 1 465 ? 43.324 -66.790 20.970 1.00 30.70 445 ARG D C 1
ATOM 15062 O O . ARG D 1 465 ? 43.596 -66.071 20.012 1.00 29.43 445 ARG D O 1
ATOM 15070 N N . SER D 1 466 ? 42.085 -67.034 21.365 1.00 26.55 446 SER D N 1
ATOM 15071 C CA . SER D 1 466 ? 40.903 -66.605 20.640 1.00 26.38 446 SER D CA 1
ATOM 15072 C C . SER D 1 466 ? 39.889 -66.013 21.587 1.00 25.15 446 SER D C 1
ATOM 15073 O O . SER D 1 466 ? 39.720 -66.519 22.689 1.00 24.70 446 SER D O 1
ATOM 15076 N N . GLU D 1 467 ? 39.208 -64.957 21.139 1.00 24.44 447 GLU D N 1
ATOM 15077 C CA . GLU D 1 467 ? 38.031 -64.414 21.801 1.00 25.86 447 GLU D CA 1
ATOM 15078 C C . GLU D 1 467 ? 36.913 -64.255 20.849 1.00 26.73 447 GLU D C 1
ATOM 15079 O O . GLU D 1 467 ? 37.176 -63.919 19.702 1.00 25.43 447 GLU D O 1
ATOM 15085 N N . LEU D 1 468 ? 35.681 -64.384 21.294 1.00 24.61 448 LEU D N 1
ATOM 15086 C CA . LEU D 1 468 ? 34.542 -63.919 20.543 1.00 26.25 448 LEU D CA 1
ATOM 15087 C C . LEU D 1 468 ? 34.171 -62.522 21.024 1.00 27.18 448 LEU D C 1
ATOM 15088 O O . LEU D 1 468 ? 33.806 -62.356 22.200 1.00 30.15 448 LEU D O 1
ATOM 15093 N N . VAL D 1 469 ? 34.400 -61.500 20.209 1.00 26.06 449 VAL D N 1
ATOM 15094 C CA . VAL D 1 469 ? 34.150 -60.117 20.615 1.00 24.96 449 VAL D CA 1
ATOM 15095 C C . VAL D 1 469 ? 32.797 -59.626 20.209 1.00 24.24 449 VAL D C 1
ATOM 15096 O O . VAL D 1 469 ? 32.273 -60.028 19.135 1.00 25.00 449 VAL D O 1
ATOM 15100 N N . VAL D 1 470 ? 32.217 -58.768 21.040 1.00 23.77 450 VAL D N 1
ATOM 15101 C CA . VAL D 1 470 ? 30.930 -58.182 20.774 1.00 23.89 450 VAL D CA 1
ATOM 15102 C C . VAL D 1 470 ? 31.063 -56.646 20.823 1.00 25.10 450 VAL D C 1
ATOM 15103 O O . VAL D 1 470 ? 31.446 -56.098 21.850 1.00 24.41 450 VAL D O 1
ATOM 15107 N N . LEU D 1 471 ? 30.802 -55.987 19.709 1.00 25.72 451 LEU D N 1
ATOM 15108 C CA . LEU D 1 471 ? 30.851 -54.514 19.595 1.00 26.35 451 LEU D CA 1
ATOM 15109 C C . LEU D 1 471 ? 29.466 -53.940 19.382 1.00 26.04 451 LEU D C 1
ATOM 15110 O O . LEU D 1 471 ? 28.544 -54.623 18.901 1.00 25.50 451 LEU D O 1
ATOM 15115 N N . ASP D 1 472 ? 29.317 -52.672 19.751 1.00 27.52 452 ASP D N 1
ATOM 15116 C CA . ASP D 1 472 ? 28.069 -51.953 19.591 1.00 28.23 452 ASP D CA 1
ATOM 15117 C C . ASP D 1 472 ? 28.206 -51.113 18.354 1.00 28.25 452 ASP D C 1
ATOM 15118 O O . ASP D 1 472 ? 29.143 -50.342 18.246 1.00 25.50 452 ASP D O 1
ATOM 15123 N N . SER D 1 473 ? 27.270 -51.264 17.397 1.00 27.33 453 SER D N 1
ATOM 15124 C CA . SER D 1 473 ? 27.360 -50.588 16.084 1.00 28.31 453 SER D CA 1
ATOM 15125 C C . SER D 1 473 ? 27.231 -49.054 16.208 1.00 29.93 453 SER D C 1
ATOM 15126 O O . SER D 1 473 ? 27.535 -48.329 15.275 1.00 29.31 453 SER D O 1
ATOM 15129 N N . ARG D 1 474 ? 26.742 -48.563 17.347 1.00 29.51 454 ARG D N 1
ATOM 15130 C CA . ARG D 1 474 ? 26.753 -47.111 17.661 1.00 33.38 454 ARG D CA 1
ATOM 15131 C C . ARG D 1 474 ? 28.131 -46.514 17.830 1.00 34.15 454 ARG D C 1
ATOM 15132 O O . ARG D 1 474 ? 28.269 -45.311 17.736 1.00 34.91 454 ARG D O 1
ATOM 15140 N N . ASP D 1 475 ? 29.115 -47.340 18.112 1.00 31.39 455 ASP D N 1
ATOM 15141 C CA . ASP D 1 475 ? 30.485 -46.896 18.315 1.00 32.32 455 ASP D CA 1
ATOM 15142 C C . ASP D 1 475 ? 31.493 -48.076 18.234 1.00 31.55 455 ASP D C 1
ATOM 15143 O O . ASP D 1 475 ? 31.908 -48.642 19.258 1.00 31.88 455 ASP D O 1
ATOM 15148 N N . MET D 1 476 ? 31.905 -48.409 17.022 1.00 29.23 456 MET D N 1
ATOM 15149 C CA . MET D 1 476 ? 32.832 -49.487 16.818 1.00 28.22 456 MET D CA 1
ATOM 15150 C C . MET D 1 476 ? 34.230 -49.132 17.328 1.00 30.07 456 MET D C 1
ATOM 15151 O O . MET D 1 476 ? 34.917 -49.954 17.897 1.00 26.94 456 MET D O 1
ATOM 15156 N N . ALA D 1 477 ? 34.668 -47.895 17.161 1.00 30.29 457 ALA D N 1
ATOM 15157 C CA . ALA D 1 477 ? 36.070 -47.517 17.490 1.00 30.95 457 ALA D CA 1
ATOM 15158 C C . ALA D 1 477 ? 36.366 -47.678 18.958 1.00 31.91 457 ALA D C 1
ATOM 15159 O O . ALA D 1 477 ? 37.497 -47.867 19.362 1.00 32.72 457 ALA D O 1
ATOM 15161 N N . SER D 1 478 ? 35.340 -47.592 19.773 1.00 28.78 458 SER D N 1
ATOM 15162 C CA . SER D 1 478 ? 35.482 -47.835 21.196 1.00 34.33 458 SER D CA 1
ATOM 15163 C C . SER D 1 478 ? 35.820 -49.315 21.583 1.00 29.97 458 SER D C 1
ATOM 15164 O O . SER D 1 478 ? 36.140 -49.608 22.730 1.00 29.93 458 SER D O 1
ATOM 15167 N N . GLY D 1 479 ? 35.692 -50.251 20.635 1.00 27.34 459 GLY D N 1
ATOM 15168 C CA . GLY D 1 479 ? 35.999 -51.615 20.899 1.00 28.07 459 GLY D CA 1
ATOM 15169 C C . GLY D 1 479 ? 34.917 -52.393 21.639 1.00 26.59 459 GLY D C 1
ATOM 15170 O O . GLY D 1 479 ? 33.780 -51.948 21.792 1.00 26.65 459 GLY D O 1
ATOM 15171 N N . PRO D 1 480 ? 35.247 -53.615 21.991 1.00 29.35 460 PRO D N 1
ATOM 15172 C CA . PRO D 1 480 ? 34.258 -54.573 22.489 1.00 28.15 460 PRO D CA 1
ATOM 15173 C C . PRO D 1 480 ? 33.517 -54.117 23.727 1.00 28.58 460 PRO D C 1
ATOM 15174 O O . PRO D 1 480 ? 34.122 -53.567 24.589 1.00 27.50 460 PRO D O 1
ATOM 15178 N N . ILE D 1 481 ? 32.222 -54.314 23.768 1.00 27.32 461 ILE D N 1
ATOM 15179 C CA . ILE D 1 481 ? 31.491 -54.192 25.036 1.00 28.83 461 ILE D CA 1
ATOM 15180 C C . ILE D 1 481 ? 31.650 -55.490 25.822 1.00 29.14 461 ILE D C 1
ATOM 15181 O O . ILE D 1 481 ? 31.450 -55.503 27.050 1.00 28.40 461 ILE D O 1
ATOM 15186 N N . ALA D 1 482 ? 32.001 -56.574 25.148 1.00 25.26 462 ALA D N 1
ATOM 15187 C CA . ALA D 1 482 ? 32.237 -57.878 25.784 1.00 27.18 462 ALA D CA 1
ATOM 15188 C C . ALA D 1 482 ? 33.233 -58.671 25.018 1.00 26.62 462 ALA D C 1
ATOM 15189 O O . ALA D 1 482 ? 33.259 -58.605 23.781 1.00 24.34 462 ALA D O 1
ATOM 15191 N N . ARG D 1 483 ? 34.146 -59.325 25.720 1.00 24.37 463 ARG D N 1
ATOM 15192 C CA . ARG D 1 483 ? 35.091 -60.260 25.124 1.00 24.84 463 ARG D CA 1
ATOM 15193 C C . ARG D 1 483 ? 34.862 -61.634 25.734 1.00 27.07 463 ARG D C 1
ATOM 15194 O O . ARG D 1 483 ? 35.026 -61.819 26.966 1.00 30.75 463 ARG D O 1
ATOM 15202 N N . ILE D 1 484 ? 34.452 -62.580 24.931 1.00 25.00 464 ILE D N 1
ATOM 15203 C CA . ILE D 1 484 ? 34.134 -63.935 25.386 1.00 26.71 464 ILE D CA 1
ATOM 15204 C C . ILE D 1 484 ? 35.359 -64.827 25.166 1.00 29.17 464 ILE D C 1
ATOM 15205 O O . ILE D 1 484 ? 35.791 -65.076 24.004 1.00 28.28 464 ILE D O 1
ATOM 15210 N N . ARG D 1 485 ? 36.009 -65.260 26.245 1.00 30.71 465 ARG D N 1
ATOM 15211 C CA . ARG D 1 485 ? 37.280 -65.959 26.142 1.00 33.76 465 ARG D CA 1
ATOM 15212 C C . ARG D 1 485 ? 36.974 -67.426 25.803 1.00 31.23 465 ARG D C 1
ATOM 15213 O O . ARG D 1 485 ? 36.034 -68.014 26.329 1.00 31.94 465 ARG D O 1
ATOM 15221 N N . ILE D 1 486 ? 37.758 -67.973 24.894 1.00 28.76 466 ILE D N 1
ATOM 15222 C CA . ILE D 1 486 ? 37.628 -69.358 24.462 1.00 27.03 466 ILE D CA 1
ATOM 15223 C C . ILE D 1 486 ? 38.865 -70.062 24.992 1.00 27.05 466 ILE D C 1
ATOM 15224 O O . ILE D 1 486 ? 39.951 -69.563 24.806 1.00 27.27 466 ILE D O 1
ATOM 15229 N N . PRO D 1 487 ? 38.711 -71.223 25.621 1.00 25.49 467 PRO D N 1
ATOM 15230 C CA . PRO D 1 487 ? 39.866 -71.826 26.275 1.00 27.69 467 PRO D CA 1
ATOM 15231 C C . PRO D 1 487 ? 40.814 -72.616 25.360 1.00 26.58 467 PRO D C 1
ATOM 15232 O O . PRO D 1 487 ? 41.769 -73.224 25.827 1.00 24.21 467 PRO D O 1
ATOM 15236 N N . PHE D 1 488 ? 40.527 -72.590 24.063 1.00 25.45 468 PHE D N 1
ATOM 15237 C CA . PHE D 1 488 ? 41.441 -73.179 23.055 1.00 25.32 468 PHE D CA 1
ATOM 15238 C C . PHE D 1 488 ? 41.376 -72.291 21.823 1.00 25.28 468 PHE D C 1
ATOM 15239 O O . PHE D 1 488 ? 40.421 -71.516 21.653 1.00 24.60 468 PHE D O 1
ATOM 15247 N N . ARG D 1 489 ? 42.396 -72.390 20.990 1.00 26.18 469 ARG D N 1
ATOM 15248 C CA . ARG D 1 489 ? 42.538 -71.587 19.793 1.00 25.71 469 ARG D CA 1
ATOM 15249 C C . ARG D 1 489 ? 41.564 -72.050 18.687 1.00 25.68 469 ARG D C 1
ATOM 15250 O O . ARG D 1 489 ? 41.563 -73.208 18.305 1.00 24.50 469 ARG D O 1
ATOM 15258 N N . MET D 1 490 ? 40.841 -71.089 18.153 1.00 25.62 470 MET D N 1
ATOM 15259 C CA . MET D 1 490 ? 39.937 -71.338 17.034 1.00 24.93 470 MET D CA 1
ATOM 15260 C C . MET D 1 490 ? 40.738 -71.113 15.783 1.00 23.55 470 MET D C 1
ATOM 15261 O O . MET D 1 490 ? 41.227 -70.008 15.512 1.00 26.05 470 MET D O 1
ATOM 15266 N N . ARG D 1 491 ? 40.798 -72.123 14.950 1.00 21.72 471 ARG D N 1
ATOM 15267 C CA . ARG D 1 491 ? 41.423 -71.987 13.611 1.00 22.27 471 ARG D CA 1
ATOM 15268 C C . ARG D 1 491 ? 40.621 -70.988 12.779 1.00 21.55 471 ARG D C 1
ATOM 15269 O O . ARG D 1 491 ? 39.393 -70.809 12.966 1.00 21.90 471 ARG D O 1
ATOM 15277 N N . MET D 1 492 ? 41.271 -70.404 11.790 1.00 22.05 472 MET D N 1
ATOM 15278 C CA . MET D 1 492 ? 40.577 -69.537 10.871 1.00 23.23 472 MET D CA 1
ATOM 15279 C C . MET D 1 492 ? 39.421 -70.290 10.255 1.00 20.71 472 MET D C 1
ATOM 15280 O O . MET D 1 492 ? 39.544 -71.471 9.957 1.00 22.72 472 MET D O 1
ATOM 15285 N N . SER D 1 493 ? 38.331 -69.587 10.043 1.00 20.91 473 SER D N 1
ATOM 15286 C CA . SER D 1 493 ? 37.095 -70.128 9.547 1.00 21.72 473 SER D CA 1
ATOM 15287 C C . SER D 1 493 ? 36.760 -69.558 8.195 1.00 22.76 473 SER D C 1
ATOM 15288 O O . SER D 1 493 ? 37.384 -68.658 7.689 1.00 22.33 473 SER D O 1
ATOM 15291 N N . LEU D 1 494 ? 35.665 -70.070 7.679 1.00 24.55 474 LEU D N 1
ATOM 15292 C CA . LEU D 1 494 ? 34.972 -69.451 6.573 1.00 22.90 474 LEU D CA 1
ATOM 15293 C C . LEU D 1 494 ? 33.704 -68.821 7.070 1.00 22.36 474 LEU D C 1
ATOM 15294 O O . LEU D 1 494 ? 33.760 -67.961 7.943 1.00 23.41 474 LEU D O 1
ATOM 15299 N N . HIS D 1 495 ? 32.561 -69.167 6.560 1.00 22.28 475 HIS D N 1
ATOM 15300 C CA . HIS D 1 495 ? 31.338 -68.351 6.785 1.00 22.99 475 HIS D CA 1
ATOM 15301 C C . HIS D 1 495 ? 30.496 -68.811 7.937 1.00 23.12 475 HIS D C 1
ATOM 15302 O O . HIS D 1 495 ? 30.578 -69.936 8.376 1.00 23.60 475 HIS D O 1
ATOM 15309 N N . GLY D 1 496 ? 29.751 -67.875 8.494 1.00 22.49 476 GLY D N 1
ATOM 15310 C CA . GLY D 1 496 ? 28.913 -68.128 9.649 1.00 24.15 476 GLY D CA 1
ATOM 15311 C C . GLY D 1 496 ? 27.540 -67.508 9.498 1.00 23.24 476 GLY D C 1
ATOM 15312 O O . GLY D 1 496 ? 27.269 -66.803 8.534 1.00 22.25 476 GLY D O 1
ATOM 15313 N N . CYS D 1 497 ? 26.707 -67.647 10.521 1.00 23.82 477 CYS D N 1
ATOM 15314 C CA . CYS D 1 497 ? 25.373 -67.032 10.492 1.00 26.13 477 CYS D CA 1
ATOM 15315 C C . CYS D 1 497 ? 24.853 -66.879 11.895 1.00 26.59 477 CYS D C 1
ATOM 15316 O O . CYS D 1 497 ? 25.308 -67.563 12.809 1.00 25.97 477 CYS D O 1
ATOM 15319 N N . TRP D 1 498 ? 23.900 -65.958 12.048 1.00 25.20 478 TRP D N 1
ATOM 15320 C CA . TRP D 1 498 ? 23.203 -65.738 13.285 1.00 24.07 478 TRP D CA 1
ATOM 15321 C C . TRP D 1 498 ? 21.796 -66.373 13.183 1.00 27.21 478 TRP D C 1
ATOM 15322 O O . TRP D 1 498 ? 21.032 -66.021 12.263 1.00 25.94 478 TRP D O 1
ATOM 15333 N N . ALA D 1 499 ? 21.434 -67.213 14.152 1.00 25.48 479 ALA D N 1
ATOM 15334 C CA . ALA D 1 499 ? 20.134 -67.853 14.216 1.00 25.31 479 ALA D CA 1
ATOM 15335 C C . ALA D 1 499 ? 19.396 -67.308 15.432 1.00 27.52 479 ALA D C 1
ATOM 15336 O O . ALA D 1 499 ? 19.707 -67.741 16.540 1.00 26.43 479 ALA D O 1
ATOM 15338 N N . PRO D 1 500 ? 18.470 -66.368 15.237 1.00 28.52 480 PRO D N 1
ATOM 15339 C CA . PRO D 1 500 ? 17.805 -65.735 16.387 1.00 34.10 480 PRO D CA 1
ATOM 15340 C C . PRO D 1 500 ? 17.056 -66.737 17.216 1.00 35.49 480 PRO D C 1
ATOM 15341 O O . PRO D 1 500 ? 16.503 -67.696 16.669 1.00 33.24 480 PRO D O 1
ATOM 15345 N N . GLY D 1 501 ? 17.167 -66.588 18.514 1.00 35.99 481 GLY D N 1
ATOM 15346 C CA . GLY D 1 501 ? 16.225 -67.234 19.385 1.00 39.32 481 GLY D CA 1
ATOM 15347 C C . GLY D 1 501 ? 14.958 -66.327 19.474 1.00 40.45 481 GLY D C 1
ATOM 15348 O O . GLY D 1 501 ? 14.136 -66.703 20.273 1.00 57.15 481 GLY D O 1
#

Radius of gyration: 52.79 Å; Cα contacts (8 Å, |Δi|>4): 5396; chains: 4; bounding box: 133×137×104 Å

Secondary structure (DSSP, 8-state):
-GGGTTTSPPPPP-SGGG-HHHHS----EEEESS--EEE---TT--EEEEEEEE--SS--TTS---GGGSPEEEEEEEEETTEEEEEEEE---HHHHHHHHHTS----STT-GGGS-TTS-S------SEEEEETTEEEEE-TTS--EEE-TTT--EEEE--TTTT--SS---S--EE-TTT--EEEEEESTTSTT--EEEEEEE-TTS-EEEEEEEE-SS-B-----EE-SSEEEEEE-SEEE-HHHHHTT--SEEE-TTSEEEEEEEETT--GGG-EEEEEEES-EE----EEEEETTEEEEEEEEESS---TTS--TT-----GGG--EEEEEEEEETTSS--B---EES-SS-EEEEE--GGGTTS---EEEEEE--TTS---GGG-SPPTT---EEEEEETTT--EEEE---TTEEE---EEEESSTTPPTT-EEEEEEEEETTTTEEEEEEEETT-STT--SEEEEESSPPPP---EEEEE-/--PPPPPP-SGGG-HHHHS----EEEES---EEE---TT-EEEEEEEEE--SS--TTS---GGGSPEEEEEEEEETTEEEEEEEE---HHHHHHHHHTS----STT-GGGS-TTS-S------SEEEEETTEEEEE-TTS--EEE-TTT--EEEE--TTTT--SS---S--EE-TTT-PEEEEEESTTSTT--EEEEEEE-TTS-EEEEEEEE-SS-B-----EE-SSEEEEEE-SEEE-HHHHHTT--SEEE-TTSEEEEEEEETT--GGG-EEEEEEES-EE----EEEEETTEEEEEEEEESS---TTS--TT-----GGG--EEEEEEEEETTS---B---EES-SS-EEEEE--GGGTTS---EEEEEE--TTS---GGG-SPPTT---EEEEEETTT--EEEE---TTEEE---EEEESSTTPPTT-EEEEEEEEETTTTEEEEEEEETT-STT--SEEEEESSPPPP---EEEEE-/-PPPP-SGGG-HHHHS-----EEES---EEE---TT--EEEEEEEE--SS--TTS---GGGSPEEEEEEEEETTEEEEEEEE---HHHHHHHHHTS----STT-GGGS-TTS-S------SEEEEETTEEEEE-TTS--EEE-TTT--EEEE--TTTT--SS---S--EE-TTT-PEEEEEESTTSTT--EEEEEEE-TTS-EEEEEEEE-SS-B-----EE-SSEEEEEE-SEEE-HHHHHTT--SEEE-TTSEEEEEEEETT--GGG-EEEEEEES-EE----EEEEETTEEEEEEEEESS---TTS--TT-----GGG--EEEEEEEEETTSS--B---EES-SS-EEEEE--GGGTTS---EEEEEE--TTS---GGG-SPPTT---EEEEEETTT--EEEE---TTEEE---EEEESSTTPPTT-EEEEEEEEETTTTEEEEEEEETT-STT--SEEEEESSPPPP---EEEEE-/-PPPP-SGGG-HHHHS-----EEESS--EEE---TT--EEEEEEEE--SS--TTS---GGGSPEEEEEEEEETTEEEEEEEE---HHHHHHHHHTS----STT-GGGS-TTS-S------SEEEEETTEEEEE-TTS--EEE-TTT--EEEE--TTTT--SS---S--EE-TTT-PEEEEEESTTSTT--EEEEEEE-TTS-EEEEEEEE-SS-B-----EE-SSEEEEEE-SEEE-HHHHHTT--SEEE-TTSEEEEEEEETT--GGG-EEEEEEES-EE----EEEEETTEEEEEEEEESS---TTS--TT-----GGG--EEEEEEEEETTS---B---EES-SS-EEEEE--GGGTTS---EEEEEE--TTS---GGG-SPPTT---EEEEEETTT--EEEE---TTEEE---EEEESSTTPPTT-EEEEEEEEETTTTEEEEEEEETT-STT--SEEEEESSPPPP---EEEEE-